Protein 4M1E (pdb70)

Organism: Planctopirus limnophila (strain ATCC 43296 / DSM 3776 / IFAM 1008 / Mu 290) (NCBI:txid521674)

Foldseek 3Di:
DQVVQLCQQLVQVCVVDVDDAQEEEAEFLLQVLLVQFPFPDKAAQVSGRQADDADPPQQPGIWTWGDFLNGTYIYGGFDAVLVVDDLLNRQSVLSVVCPHQEYEYEYAWAFLAPVDDQFAKAWEFEEAEDPDANLPDDDDVVQFDNDFDPGLAAPVLCLLVVLCVVVVHDHHYFYEYEDRDDDDDALVVSVCVVGGRIYDPDVNNSNSCRRRNHHYIYIYTHQHYRNSVDDDDDDPVSSSVSSNSSSVVCSSRVSSSVVVPD/DCLVVQLCQQLVQVCVVPVDQAQEEEAEFLQQCLLVLFPFPDKAALVSGRLADAADDPQFPRIWTFGARLRGTYIYGHFDAVLVVDDLLNRQSVLSVVCPHQEYEYEYAWAFLAPVDDQQAKAWEFEEAEDPHANLPDDDDVVQFDNDFDPGLADPQLCLLVVLCVVVVHDHHYFYEYEDRDDDDDALVRSVCVVGGRIYYPDPNNSNSCRRRNHHYIYIYTHQHYRHSVDDDDDDSVSSSVSSVSNSVVCSRRVSSSVVPGD/DCLVVQLCQQLVQVCVQDVDQAQEEEAEFLQQCLLVQFPFPDKAAQVSGRLADAAPDPQFPRIWTWGDFPNGTYIYGGFDAVLVVDDLLNRQSVLSVVCPYQAYEAEYAWAFLAPVDDQQAKAWEFEEAEDPDANLPDDDDVVQFDNDFDPGLADPVLCLLVVLCVVVVHDHHYFYEYEDRDDDDDALVRSVCVVGGRIYDPDPSNSSSCRRRNHHYIYIYTHQHYRHSVDDDDDDSVSSSVSSNSNSVVVSSRVSSSVVVVD/DCLVVLLCQQLVQVVVVDVDDAQEEEAEFLQQCLLVQFPFPDKAAQVSGRLADAADDPQFDRTWTWGDFLRGTYIYGGFDAVLVPDDLLNRQSVLSVVCPYQAYEAEYAWAFLAPVDDQQAKAWEFEEAEDPDANLPDDHDVVQADNDFDPGLAAPVLCLLVVLCVVVVHDYHYFYEYEDRDDDDDALVVSVCVVGHRIYDPDVNNSNSCSRRNHHYIYIYTHQYYRNSVDHDDDDSVSSSVSNNSNSVVVSSRVSSSVVVD/DVLVVLLCQQLVQVCVQPVDQAQEEEAEFLQQCLLVQFPFPDKAALVSGPLADAAPDPQFPRIWTWHDHLRGTYIYTGFDAVLVVDDLLNRQSVLSVLCRHQAYEEEYAWAFLAPVDDQQAKEWEFEEAEDPDANLPDDDDVVQADNDFDPGLADPVLCLLVVLCVVVVHDYHYFYEYEDRDPDDDALVVSCCVVGGRIYYPDVNNSVSCSRRNHHYIYIYTHQYYRNSVDHDDDDSVSSSVSSNSNSVVCSSRVSSSVVVPD/DLVVQLVQQLVQVVVVDVFQAQEEEEEALQPLQVVQFDFPDWAFQVSGRPADAADDPRWDGTWTFGDQLNGTYIYTGADAVLVPDDLLNRQSVLSVLCPHQEYEYEYAWAFLAPVDDQFAKAWEFEEAEDPDANLPDDDDVVQADNDFDPGLADPVLCLLVVLCVVVVHDHHYFYEYEDRDDDDDALVVSVCVVGGRIYYPDPNNSNSCRRRNHHYIYIYTHQHYRHSVDHDDDDPVSSSVSSNSSSVVCSRSVSSSVVVPD

InterPro domains:
  IPR000845 Nucleoside phosphorylase domain [PF01048] (25-270)
  IPR011268 Purine nucleoside phosphorylase [PIRSF000477] (3-271)
  IPR011268 Purine nucleoside phosphorylase [PTHR11904] (6-273)
  IPR011268 Purine nucleoside phosphorylase [TIGR01697] (25-270)
  IPR011268 Purine nucleoside phosphorylase [cd09009] (6-270)
  IPR011270 Purine nucleoside phosphorylase I, inosine/guanosine-specific [TIGR01700] (25-269)
  IPR018099 Purine phosphorylase, family 2, conserved site [PS01240] (77-118)
  IPR035994 Nucleoside phosphorylase superfamily [G3DSA:3.40.50.1580] (3-275)
  IPR035994 Nucleoside phosphorylase superfamily [SSF53167] (6-273)

Radius of gyration: 34.97 Å; Cα contacts (8 Å, |Δi|>4): 3693; chains: 6; bounding box: 92×93×107 Å

B-factor: mean 34.42, std 14.15, range [13.0, 145.21]

Solvent-accessible surface area: 55904 Å² total

Secondary structure (DSSP, 8-state):
-HHHHHHHHHHHHHHH-----SB----TT-GGGGGGSEEEEEEEGGGSTT-----STT---EEEEEEETTEEEE------GGGT--HHHHHHHHH-----SEEEEEEEEEE-STT--TT-EEEEEEEEE----TT-S---TTT--SS----SS-S---HHHHHHHHHT----EEEEEE---SSPPPHHHH------SEE---HHHHHHHHHTT-EEEEEEEEEEE--GGGPPP--HHHHHHHHHHHHHHHHHHHHHHHHHH-/--HHHHHHHHHHHHHHH-----SB----TT-GGGGGGSEEEEEEEGGGSTT-----STT---EEEEEEETTEEEE------GGGT--HHHHTHHHH------EEEEEEEEEE-STT--TT-EEEEEEEEE----TT-S---TTT--SS----SS-S---HHHHHHHHHT----EEEEEE---SSPPPHHHH------SEE---HHHHHHHHHTT-EEEEEEEEEEE--GGGPPP--HHHHHHHHHHHHHHHHHHHHHHGGG--/--HHHHHHHHHHHHHTT-----SB----TT-GGGGGGSEEEEEEEGGGSTT-----STT---EEEEEEETTEEEE------GGGT--HHHHHHHHH------EEEEEEEEEE-STT--TT-EEEEEEEEE----TT-S---TTT--SS----SS-S---HHHHHHHHTT----EEEEEE---SSPPPHHHH------SEE---HHHHHHHHHTT-EEEEEEEEEEE--GGGPPP--HHHHHHHHHHHHHHHHHHHHHHHHHH-/-HHHHHHHHHHHHHHHH-----SB----TT-GGGGGGSEEEEEEEGGGSTT-----STT---EEEEEEETTEEEE------GGGT--HHHHHHHHH------EEEEEEEEEE-STT--TT-EEEEEEEEE----TT-S---TTT--SS----SS-S---HHHHHHHHTT----EEEEEE---SSPPPHHHH------SEE---HHHHHHHHHTT-EEEEEEEEEEE--GGGPPP--HHHHHHHHHHHHHHHHHHHHHHHHHH-/--HHHHHHHHHHHHHHH-----SB----TT-GGGGGGSEEEEEEEGGGSTT-----STT---EEEEEEETTEEEE------GGGT--HHHHHHHHH-----SEEEEEEEEEE-STT--TT-EEEEEEEEE----TT-S---TTT--SS----SS-S---HHHHHHHHTT----EEEEEE---SSPPPHHHH------SEE---HHHHHHHHHHT-EEEEEEEEEEE--GGGPPP--HHHHHHHHHHHHHHHHHHHHHHGGG-/-HHHHHHHHHHHHHHH-----SB----TT--TTTTTSEEEEEEEGGGSTT------TT--SEEEEEEETTEEEE------GGGT--HHHHHHHHH-----SEEEEEEEEEE-STT--TT-EEEEEEEEE----TT-S---TTT--SS----SS-S---HHHHHHHHHT----EEEEEE---SSPPPHHHH------SEE---HHHHHHHHHHT-EEEEEEEEEEE--GGGPPP--HHHHHHHHHHHHHHHHHHHHHHHHHH-

CATH classification: 3.40.50.1580

Sequence (1575 aa):
ELKSRIDQATAKISQLWQGEPAVGILGTGLGGLAEQIEQDIAIPYSDIPHFPTSTVKSHAGRLVCGRLRGIPIVAEGRFHYYEGYSLEQVTFPVRVKAGVKTLLVTNAAGGINPQLDLSDVLIIEDHINLPENPLRGPNDEELGPRFPDSHPYDCQHEVARQVALELGIHCPKGVFVAVSGPNLETRAEYRLKLGADVVGSTVPEVLVAVHAGLRVLGFSVVTDLCLPDALEPVELNKILEVAARGGAKLARLIPEILPRIASELKSRIDQATAKISQLWQGEPAVGILGTGLGGLAEQIEQDIAIPYSDIPHFPTSTVKSHAGRLVCGRLRGIPIVAEGRFHYYEGYSLEQVTFPVRVKAGVKTLLVTNAAGGINPQLDLSDVLIIEDHINLPENPLRGPNDEELGPRFPDSHPYDCQHEVARQVALELGIHCPKGVFVAVSGPNLETRAEYRLKLGADVVGSTVPEVLVAVHAGLRRVLGFSVVTDLCLPDALEPVELNKILEVAARGGAKLARLIPEILPRIASELKSRIDQATAKISQLWQGEPAVGILGTGLGGLAEQIEQDIAIPYSDIPHFPTSTVKSHAGRLVCGRLRGIPIVAEGRFHYYEGYSLEQVTFPVRVKAGVKTLLVTNAAGGINPQLDLSDVLIIEDHINLPENPLRGPNDEELGPRFPDSHPYDCQHEVARQVALELGIHCPKGVFVAVSGPNLETRAEYRLKLGADVVGSTVPEVLVAVHAGLRVLGFSVVTDLCLPDALEPVELNKILEVAARGGAKLARLIPEILPRIASELKSRIDQATAKISQLWQGEPAVGILGTGLGGLAEQIEQDIAIPYSDIPHFPTSTVKSHAGRLVCGRLRRGIPIVAEGRFHYYEGYSLEQVTFPVRVKAGVKTLLVTNAAGGINPQLDLSDVLIIEDHINLPENPLRGPNDEELGPRFPDSHPYDCQHEVARQQVALELGIHCPKGVFVAVSGPNLETRAEYRLKLGADVVGSTVPEVLVAVHAGLRVLGFSVVTDLCLPDALEPVELNKILEVAARGGAKLARLIPEILPRISELKSRIDQATAKISQLWQGEPAVGILGTGLGGLAEQIEQDIAIPYSDIPHFPTSTVKSHAGRLVCGRLRGIPIVAEGRFHYYEGYSLEQVTFPVRVKAGVKTLLVTNAAGGINPQLDLSDVLIIEDHINLPENPLRGPNDEELGPRFPDSHPYDCQHEVARQVALELGIHCPKGVFVAVSGPNLETRAEYRLKLGADVVGSTVPEVLVAVHAGLRVLGFSVVTDLCLPDALEPVELNKILEVAARGGAKLARLIPEILPRIAELKSRIDQATAKISQLWQGEPAVGILGTGLGGLAEQIEQDIAIPYSDIPHFPTSTVKSHAGRLVCGRLRGIPIVAEGRFHYYEGYSLEQVTFPVRVKAGVKTLLVTNAAGGINPQLDLSDVLIIEDHINLPENPLRGPNDEELGPRFPDSHPYDCQHEVARQVALELGIHCPKGVFVAVSGPNLETRAEYRLKLGADVVGSTVPEVLVAVHAGLRVLGFSVVTDLCLPDALEPVELNKILEVAARGGAKLARLIPEILPRIA

Nearest PDB structures (foldseek):
  4m1e-assembly1_B  TM=1.002E+00  e=9.649E-52  Planctopirus limnophila DSM 3776
  4nsn-assembly1_C  TM=9.703E-01  e=3.072E-34  Porphyromonas gingivalis ATCC 33277
  4ns1-assembly1_A  TM=9.365E-01  e=1.847E-31  Porphyromonas gingivalis ATCC 33277
  1vmk-assembly1_B  TM=8.878E-01  e=2.896E-27  Thermotoga maritima MSB8
  4uc0-assembly1_A  TM=8.530E-01  e=1.143E-22  Agrobacterium vitis

Structure (mmCIF, N/CA/C/O backbone):
data_4M1E
#
_entry.id   4M1E
#
_cell.length_a   80.950
_cell.length_b   81.060
_cell.length_c   91.616
_cell.angle_alpha   103.420
_cell.angle_beta   105.360
_cell.angle_gamma   112.730
#
_symmetry.space_group_name_H-M   'P 1'
#
loop_
_entity.id
_entity.type
_entity.pdbx_description
1 polymer 'Purine nucleoside phosphorylase'
2 non-polymer 'SULFATE ION'
3 non-polymer ADENINE
4 non-polymer 'PYRIDINE-2-CARBOXYLIC ACID'
5 water water
#
loop_
_atom_site.group_PDB
_atom_site.id
_atom_site.type_symbol
_atom_site.label_atom_id
_atom_site.label_alt_id
_atom_site.label_comp_id
_atom_site.label_asym_id
_atom_site.label_entity_id
_atom_site.label_seq_id
_atom_site.pdbx_PDB_ins_code
_atom_site.Cartn_x
_atom_site.Cartn_y
_atom_site.Cartn_z
_atom_site.occupancy
_atom_site.B_iso_or_equiv
_atom_site.auth_seq_id
_atom_site.auth_comp_id
_atom_site.auth_asym_id
_atom_site.auth_atom_id
_atom_site.pdbx_PDB_model_num
ATOM 1 N N . GLU A 1 25 ? 12.729 -33.838 -13.525 1.00 62.93 3 GLU A N 1
ATOM 2 C CA . GLU A 1 25 ? 11.754 -32.818 -13.036 1.00 58.90 3 GLU A CA 1
ATOM 3 C C . GLU A 1 25 ? 12.049 -32.346 -11.597 1.00 53.79 3 GLU A C 1
ATOM 4 O O . GLU A 1 25 ? 12.691 -31.309 -11.396 1.00 51.27 3 GLU A O 1
ATOM 10 N N . LEU A 1 26 ? 11.598 -33.120 -10.611 1.00 52.33 4 LEU A N 1
ATOM 11 C CA . LEU A 1 26 ? 11.668 -32.714 -9.218 1.00 52.45 4 LEU A CA 1
ATOM 12 C C . LEU A 1 26 ? 13.113 -32.661 -8.711 1.00 50.95 4 LEU A C 1
ATOM 13 O O . LEU A 1 26 ? 13.588 -31.596 -8.315 1.00 49.90 4 LEU A O 1
ATOM 18 N N . LYS A 1 27 ? 13.798 -33.805 -8.731 1.00 50.78 5 LYS A N 1
ATOM 19 C CA . LYS A 1 27 ? 15.193 -33.888 -8.290 1.00 52.88 5 LYS A CA 1
ATOM 20 C C . LYS A 1 27 ? 16.103 -32.927 -9.074 1.00 52.93 5 LYS A C 1
ATOM 21 O O . LYS A 1 27 ? 17.107 -32.431 -8.550 1.00 53.75 5 LYS A O 1
ATOM 27 N N . SER A 1 28 ? 15.736 -32.645 -10.317 1.00 53.84 6 SER A N 1
ATOM 28 C CA . SER A 1 28 ? 16.489 -31.697 -11.127 1.00 56.53 6 SER A CA 1
ATOM 29 C C . SER A 1 28 ? 16.306 -30.267 -10.623 1.00 55.93 6 SER A C 1
ATOM 30 O O . SER A 1 28 ? 17.261 -29.485 -10.624 1.00 57.95 6 SER A O 1
ATOM 33 N N . ARG A 1 29 ? 15.088 -29.933 -10.187 1.00 51.08 7 ARG A N 1
ATOM 34 C CA . ARG A 1 29 ? 14.830 -28.645 -9.538 1.00 49.18 7 ARG A CA 1
ATOM 35 C C . ARG A 1 29 ? 15.541 -28.566 -8.183 1.00 46.30 7 ARG A C 1
ATOM 36 O O . ARG A 1 29 ? 16.004 -27.487 -7.776 1.00 45.46 7 ARG A O 1
ATOM 44 N N . ILE A 1 30 ? 15.610 -29.708 -7.490 1.00 43.08 8 ILE A N 1
ATOM 45 C CA . ILE A 1 30 ? 16.292 -29.804 -6.198 1.00 42.79 8 ILE A CA 1
ATOM 46 C C . ILE A 1 30 ? 17.784 -29.546 -6.393 1.00 45.35 8 ILE A C 1
ATOM 47 O O . ILE A 1 30 ? 18.360 -28.698 -5.713 1.00 44.68 8 ILE A O 1
ATOM 52 N N . ASP A 1 31 ? 18.392 -30.274 -7.328 1.00 47.91 9 ASP A N 1
ATOM 53 C CA . ASP A 1 31 ? 19.820 -30.110 -7.655 1.00 50.26 9 ASP A CA 1
ATOM 54 C C . ASP A 1 31 ? 20.208 -28.674 -8.018 1.00 50.22 9 ASP A C 1
ATOM 55 O O . ASP A 1 31 ? 21.225 -28.167 -7.539 1.00 51.62 9 ASP A O 1
ATOM 60 N N . GLN A 1 32 ? 19.401 -28.025 -8.855 1.00 49.59 10 GLN A N 1
ATOM 61 C CA . GLN A 1 32 ? 19.572 -26.599 -9.171 1.00 48.55 10 GLN A CA 1
ATOM 62 C C . GLN A 1 32 ? 19.477 -25.647 -7.962 1.00 45.88 10 GLN A C 1
ATOM 63 O O . GLN A 1 32 ? 20.286 -24.734 -7.835 1.00 46.46 10 GLN A O 1
ATOM 69 N N . ALA A 1 33 ? 18.507 -25.864 -7.077 1.00 43.45 11 ALA A N 1
ATOM 70 C CA . ALA A 1 33 ? 18.354 -25.043 -5.860 1.00 42.53 11 ALA A CA 1
ATOM 71 C C . ALA A 1 33 ? 19.578 -25.139 -4.942 1.00 41.43 11 ALA A C 1
ATOM 72 O O . ALA A 1 33 ? 20.022 -24.145 -4.363 1.00 41.02 11 ALA A O 1
ATOM 74 N N . THR A 1 34 ? 20.111 -26.352 -4.829 1.00 40.80 12 THR A N 1
ATOM 75 C CA . THR A 1 34 ? 21.243 -26.663 -3.966 1.00 41.48 12 THR A CA 1
ATOM 76 C C . THR A 1 34 ? 22.555 -26.204 -4.611 1.00 44.52 12 THR A C 1
ATOM 77 O O . THR A 1 34 ? 23.411 -25.612 -3.939 1.00 43.44 12 THR A O 1
ATOM 81 N N . ALA A 1 35 ? 22.706 -26.456 -5.916 1.00 45.73 13 ALA A N 1
ATOM 82 C CA . ALA A 1 35 ? 23.879 -25.958 -6.667 1.00 47.61 13 ALA A CA 1
ATOM 83 C C . ALA A 1 35 ? 24.118 -24.469 -6.408 1.00 49.72 13 ALA A C 1
ATOM 84 O O . ALA A 1 35 ? 25.240 -24.069 -6.108 1.00 52.44 13 ALA A O 1
ATOM 86 N N . LYS A 1 36 ? 23.057 -23.662 -6.492 1.00 51.38 14 LYS A N 1
ATOM 87 C CA . LYS A 1 36 ? 23.152 -22.223 -6.230 1.00 53.50 14 LYS A CA 1
ATOM 88 C C . LYS A 1 36 ? 23.575 -21.903 -4.783 1.00 55.15 14 LYS A C 1
ATOM 89 O O . LYS A 1 36 ? 24.477 -21.085 -4.566 1.00 55.89 14 LYS A O 1
ATOM 95 N N . ILE A 1 37 ? 22.933 -22.561 -3.811 1.00 49.83 15 ILE A N 1
ATOM 96 C CA . ILE A 1 37 ? 23.170 -22.305 -2.380 1.00 48.22 15 ILE A CA 1
ATOM 97 C C . ILE A 1 37 ? 24.624 -22.584 -1.978 1.00 48.55 15 ILE A C 1
ATOM 98 O O . ILE A 1 37 ? 25.210 -21.829 -1.202 1.00 47.19 15 ILE A O 1
ATOM 103 N N . SER A 1 38 ? 25.188 -23.667 -2.513 1.00 51.52 16 SER A N 1
ATOM 104 C CA . SER A 1 38 ? 26.613 -23.975 -2.369 1.00 57.90 16 SER A CA 1
ATOM 105 C C . SER A 1 38 ? 27.508 -22.777 -2.757 1.00 61.03 16 SER A C 1
ATOM 106 O O . SER A 1 38 ? 28.519 -22.510 -2.100 1.00 61.09 16 SER A O 1
ATOM 109 N N . GLN A 1 39 ? 27.120 -22.059 -3.813 1.00 61.16 17 GLN A N 1
ATOM 110 C CA . GLN A 1 39 ? 27.873 -20.895 -4.296 1.00 62.63 17 GLN A CA 1
ATOM 111 C C . GLN A 1 39 ? 27.731 -19.665 -3.389 1.00 62.42 17 GLN A C 1
ATOM 112 O O . GLN A 1 39 ? 28.517 -18.720 -3.491 1.00 61.72 17 GLN A O 1
ATOM 118 N N . LEU A 1 40 ? 26.735 -19.671 -2.507 1.00 59.30 18 LEU A N 1
ATOM 119 C CA . LEU A 1 40 ? 26.562 -18.569 -1.554 1.00 60.37 18 LEU A CA 1
ATOM 120 C C . LEU A 1 40 ? 26.983 -18.906 -0.110 1.00 61.61 18 LEU A C 1
ATOM 121 O O . LEU A 1 40 ? 26.911 -18.055 0.788 1.00 62.38 18 LEU A O 1
ATOM 126 N N . TRP A 1 41 ? 27.421 -20.147 0.097 1.00 59.29 19 TRP A N 1
ATOM 127 C CA . TRP A 1 41 ? 27.717 -20.673 1.424 1.00 59.53 19 TRP A CA 1
ATOM 128 C C . TRP A 1 41 ? 28.418 -22.012 1.272 1.00 59.59 19 TRP A C 1
ATOM 129 O O . TRP A 1 41 ? 27.906 -22.922 0.620 1.00 58.77 19 TRP A O 1
ATOM 140 N N . GLN A 1 42 ? 29.598 -22.121 1.872 1.00 61.19 20 GLN A N 1
ATOM 141 C CA . GLN A 1 42 ? 30.406 -23.329 1.766 1.00 62.70 20 GLN A CA 1
ATOM 142 C C . GLN A 1 42 ? 30.047 -24.342 2.866 1.00 59.91 20 GLN A C 1
ATOM 143 O O . GLN A 1 42 ? 30.633 -25.422 2.945 1.00 61.36 20 GLN A O 1
ATOM 149 N N . GLY A 1 43 ? 29.061 -23.996 3.690 1.00 57.91 21 GLY A N 1
ATOM 150 C CA . GLY A 1 43 ? 28.616 -24.854 4.793 1.00 55.76 21 GLY A CA 1
ATOM 151 C C . GLY A 1 43 ? 27.933 -26.161 4.401 1.00 53.30 21 GLY A C 1
ATOM 152 O O . GLY A 1 43 ? 27.265 -26.252 3.355 1.00 53.60 21 GLY A O 1
ATOM 153 N N . GLU A 1 44 ? 28.120 -27.167 5.256 1.00 48.91 22 GLU A N 1
ATOM 154 C CA . GLU A 1 44 ? 27.469 -28.467 5.147 1.00 47.85 22 GLU A CA 1
ATOM 155 C C . GLU A 1 44 ? 26.639 -28.687 6.426 1.00 44.96 22 GLU A C 1
ATOM 156 O O . GLU A 1 44 ? 27.140 -29.210 7.433 1.00 41.83 22 GLU A O 1
ATOM 162 N N . PRO A 1 45 ? 25.367 -28.257 6.393 1.00 42.35 23 PRO A N 1
ATOM 163 C CA . PRO A 1 45 ? 24.532 -28.268 7.588 1.00 41.39 23 PRO A CA 1
ATOM 164 C C . PRO A 1 45 ? 24.230 -29.682 8.085 1.00 38.88 23 PRO A C 1
ATOM 165 O O . PRO A 1 45 ? 23.963 -30.585 7.287 1.00 39.40 23 PRO A O 1
ATOM 169 N N . ALA A 1 46 ? 24.284 -29.861 9.398 1.00 36.57 24 ALA A N 1
ATOM 170 C CA . ALA A 1 46 ? 23.841 -31.102 10.040 1.00 35.96 24 ALA A CA 1
ATOM 171 C C . ALA A 1 46 ? 22.341 -31.084 10.346 1.00 33.97 24 ALA A C 1
ATOM 172 O O . ALA A 1 46 ? 21.683 -32.121 10.300 1.00 33.88 24 ALA A O 1
ATOM 174 N N . VAL A 1 47 ? 21.811 -29.909 10.672 1.00 33.35 25 VAL A N 1
ATOM 175 C CA . VAL A 1 47 ? 20.402 -29.765 11.094 1.00 31.58 25 VAL A CA 1
ATOM 176 C C . VAL A 1 47 ? 19.756 -28.757 10.164 1.00 32.35 25 VAL A C 1
ATOM 177 O O . VAL A 1 47 ? 20.383 -27.743 9.822 1.00 32.51 25 VAL A O 1
ATOM 181 N N . GLY A 1 48 ? 18.540 -29.061 9.697 1.00 32.45 26 GLY A N 1
ATOM 182 C CA . GLY A 1 48 ? 17.681 -28.092 8.992 1.00 33.08 26 GLY A CA 1
ATOM 183 C C . GLY A 1 48 ? 16.577 -27.612 9.932 1.00 33.90 26 GLY A C 1
ATOM 184 O O . GLY A 1 48 ? 16.104 -28.366 10.783 1.00 31.55 26 GLY A O 1
ATOM 193 N N . ILE A 1 50 ? 12.885 -25.248 10.501 1.00 33.52 28 ILE A N 1
ATOM 194 C CA . ILE A 1 50 ? 11.717 -24.457 10.043 1.00 33.34 28 ILE A CA 1
ATOM 195 C C . ILE A 1 50 ? 11.016 -23.793 11.227 1.00 34.63 28 ILE A C 1
ATOM 196 O O . ILE A 1 50 ? 10.535 -24.466 12.149 1.00 31.47 28 ILE A O 1
ATOM 201 N N . LEU A 1 51 ? 10.960 -22.468 11.196 1.00 38.12 29 LEU A N 1
ATOM 202 C CA . LEU A 1 51 ? 10.501 -21.687 12.343 1.00 39.21 29 LEU A CA 1
ATOM 203 C C . LEU A 1 51 ? 9.140 -21.030 12.081 1.00 40.22 29 LEU A C 1
ATOM 204 O O . LEU A 1 51 ? 8.980 -20.325 11.078 1.00 41.23 29 LEU A O 1
ATOM 209 N N . GLY A 1 52 ? 8.182 -21.235 12.994 1.00 37.44 30 GLY A N 1
ATOM 210 C CA . GLY A 1 52 ? 6.779 -20.844 12.776 1.00 39.38 30 GLY A CA 1
ATOM 211 C C . GLY A 1 52 ? 6.302 -19.455 13.194 1.00 42.87 30 GLY A C 1
ATOM 212 O O . GLY A 1 52 ? 7.086 -18.648 13.676 1.00 43.27 30 GLY A O 1
ATOM 213 N N . THR A 1 53 ? 5.001 -19.193 13.017 1.00 44.95 31 THR A N 1
ATOM 214 C CA . THR A 1 53 ? 4.405 -17.862 13.247 1.00 46.89 31 THR A CA 1
ATOM 215 C C . THR A 1 53 ? 4.739 -17.292 14.642 1.00 47.68 31 THR A C 1
ATOM 216 O O . THR A 1 53 ? 4.493 -17.939 15.663 1.00 47.29 31 THR A O 1
ATOM 220 N N . GLY A 1 54 ? 5.303 -16.083 14.665 1.00 47.99 32 GLY A N 1
ATOM 221 C CA . GLY A 1 54 ? 5.753 -15.443 15.903 1.00 47.42 32 GLY A CA 1
ATOM 222 C C . GLY A 1 54 ? 6.973 -16.088 16.552 1.00 45.75 32 GLY A C 1
ATOM 223 O O . GLY A 1 54 ? 7.358 -15.710 17.665 1.00 44.68 32 GLY A O 1
ATOM 224 N N . LEU A 1 55 ? 7.579 -17.056 15.862 1.00 44.30 33 LEU A N 1
ATOM 225 C CA . LEU A 1 55 ? 8.738 -17.793 16.381 1.00 45.42 33 LEU A CA 1
ATOM 226 C C . LEU A 1 55 ? 10.033 -17.441 15.654 1.00 51.34 33 LEU A C 1
ATOM 227 O O . LEU A 1 55 ? 11.092 -17.992 15.964 1.00 48.72 33 LEU A O 1
ATOM 232 N N . GLY A 1 56 ? 9.933 -16.512 14.696 1.00 56.34 34 GLY A N 1
ATOM 233 C CA . GLY A 1 56 ? 11.079 -16.002 13.948 1.00 54.20 34 GLY A CA 1
ATOM 234 C C . GLY A 1 56 ? 12.197 -15.468 14.832 1.00 52.94 34 GLY A C 1
ATOM 235 O O . GLY A 1 56 ? 13.342 -15.380 14.387 1.00 51.71 34 GLY A O 1
ATOM 236 N N . GLY A 1 57 ? 11.864 -15.134 16.085 1.00 51.46 35 GLY A N 1
ATOM 237 C CA . GLY A 1 57 ? 12.819 -14.594 17.053 1.00 52.12 35 GLY A CA 1
ATOM 238 C C . GLY A 1 57 ? 13.959 -15.555 17.319 1.00 51.94 35 GLY A C 1
ATOM 239 O O . GLY A 1 57 ? 15.034 -15.145 17.766 1.00 51.37 35 GLY A O 1
ATOM 240 N N . LEU A 1 58 ? 13.714 -16.834 17.017 1.00 51.08 36 LEU A N 1
ATOM 241 C CA . LEU A 1 58 ? 14.685 -17.916 17.245 1.00 52.07 36 LEU A CA 1
ATOM 242 C C . LEU A 1 58 ? 15.959 -17.811 16.397 1.00 52.23 36 LEU A C 1
ATOM 243 O O . LEU A 1 58 ? 17.038 -18.201 16.851 1.00 54.10 36 LEU A O 1
ATOM 248 N N . ALA A 1 59 ? 15.833 -17.273 15.183 1.00 49.33 37 ALA A N 1
ATOM 249 C CA . ALA A 1 59 ? 16.989 -17.064 14.305 1.00 49.28 37 ALA A CA 1
ATOM 250 C C . ALA A 1 59 ? 18.085 -16.168 14.919 1.00 50.71 37 ALA A C 1
ATOM 251 O O . ALA A 1 59 ? 19.250 -16.262 14.534 1.00 49.84 37 ALA A O 1
ATOM 253 N N . GLU A 1 60 ? 17.708 -15.321 15.877 1.00 51.41 38 GLU A N 1
ATOM 254 C CA . GLU A 1 60 ? 18.642 -14.409 16.550 1.00 57.24 38 GLU A CA 1
ATOM 255 C C . GLU A 1 60 ? 19.747 -15.171 17.295 1.00 58.63 38 GLU A C 1
ATOM 256 O O . GLU A 1 60 ? 20.807 -14.614 17.598 1.00 59.64 38 GLU A O 1
ATOM 262 N N . GLN A 1 61 ? 19.494 -16.447 17.575 1.00 60.47 39 GLN A N 1
ATOM 263 C CA . GLN A 1 61 ? 20.445 -17.296 18.292 1.00 63.39 39 GLN A CA 1
ATOM 264 C C . GLN A 1 61 ? 21.603 -17.783 17.399 1.00 59.20 39 GLN A C 1
ATOM 265 O O . GLN A 1 61 ? 22.668 -18.153 17.900 1.00 59.62 39 GLN A O 1
ATOM 271 N N . ILE A 1 62 ? 21.383 -17.767 16.084 1.00 53.14 40 ILE A N 1
ATOM 272 C CA . ILE A 1 62 ? 22.345 -18.269 15.101 1.00 50.75 40 ILE A CA 1
ATOM 273 C C . ILE A 1 62 ? 23.472 -17.257 14.841 1.00 51.93 40 ILE A C 1
ATOM 274 O O . ILE A 1 62 ? 23.208 -16.063 14.677 1.00 50.94 40 ILE A O 1
ATOM 279 N N . GLU A 1 63 ? 24.721 -17.733 14.816 1.00 50.89 41 GLU A N 1
ATOM 280 C CA . GLU A 1 63 ? 25.828 -16.948 14.267 1.00 52.34 41 GLU A CA 1
ATOM 281 C C . GLU A 1 63 ? 25.771 -17.115 12.758 1.00 47.98 41 GLU A C 1
ATOM 282 O O . GLU A 1 63 ? 26.171 -18.148 12.224 1.00 45.62 41 GLU A O 1
ATOM 288 N N . GLN A 1 64 ? 25.256 -16.085 12.096 1.00 47.13 42 GLN A N 1
ATOM 289 C CA . GLN A 1 64 ? 24.882 -16.133 10.695 1.00 48.67 42 GLN A CA 1
ATOM 290 C C . GLN A 1 64 ? 26.049 -15.783 9.787 1.00 51.12 42 GLN A C 1
ATOM 291 O O . GLN A 1 64 ? 26.651 -14.718 9.931 1.00 53.53 42 GLN A O 1
ATOM 297 N N . ASP A 1 65 ? 26.380 -16.694 8.872 1.00 50.83 43 ASP A N 1
ATOM 298 C CA . ASP A 1 65 ? 27.324 -16.406 7.784 1.00 51.28 43 ASP A CA 1
ATOM 299 C C . ASP A 1 65 ? 26.627 -15.612 6.698 1.00 52.96 43 ASP A C 1
ATOM 300 O O . ASP A 1 65 ? 27.147 -14.598 6.215 1.00 53.32 43 ASP A O 1
ATOM 305 N N . ILE A 1 66 ? 25.456 -16.106 6.295 1.00 52.20 44 ILE A N 1
ATOM 306 C CA . ILE A 1 66 ? 24.714 -15.559 5.161 1.00 54.40 44 ILE A CA 1
ATOM 307 C C . ILE A 1 66 ? 23.201 -15.734 5.357 1.00 53.76 44 ILE A C 1
ATOM 308 O O . ILE A 1 66 ? 22.737 -16.726 5.937 1.00 51.78 44 ILE A O 1
ATOM 313 N N . ALA A 1 67 ? 22.453 -14.729 4.919 1.00 53.65 45 ALA A N 1
ATOM 314 C CA . ALA A 1 67 ? 21.017 -14.823 4.788 1.00 53.73 45 ALA A CA 1
ATOM 315 C C . ALA A 1 67 ? 20.727 -14.750 3.296 1.00 54.30 45 ALA A C 1
ATOM 316 O O . ALA A 1 67 ? 21.076 -13.765 2.633 1.00 56.42 45 ALA A O 1
ATOM 318 N N . ILE A 1 68 ? 20.120 -15.806 2.767 1.00 50.93 46 ILE A N 1
ATOM 319 C CA . ILE A 1 68 ? 19.795 -15.877 1.349 1.00 49.71 46 ILE A CA 1
ATOM 320 C C . ILE A 1 68 ? 18.318 -15.585 1.153 1.00 51.26 46 ILE A C 1
ATOM 321 O O . ILE A 1 68 ? 17.455 -16.312 1.670 1.00 51.90 46 ILE A O 1
ATOM 326 N N . PRO A 1 69 ? 18.013 -14.498 0.430 1.00 53.30 47 PRO A N 1
ATOM 327 C CA . PRO A 1 69 ? 16.616 -14.213 0.145 1.00 55.11 47 PRO A CA 1
ATOM 328 C C . PRO A 1 69 ? 16.043 -15.311 -0.766 1.00 56.00 47 PRO A C 1
ATOM 329 O O . PRO A 1 69 ? 16.751 -15.814 -1.652 1.00 55.95 47 PRO A O 1
ATOM 333 N N . TYR A 1 70 ? 14.791 -15.695 -0.516 1.00 55.93 48 TYR A N 1
ATOM 334 C CA . TYR A 1 70 ? 14.151 -16.810 -1.223 1.00 54.28 48 TYR A CA 1
ATOM 335 C C . TYR A 1 70 ? 14.193 -16.711 -2.754 1.00 55.55 48 TYR A C 1
ATOM 336 O O . TYR A 1 70 ? 14.302 -17.725 -3.438 1.00 51.97 48 TYR A O 1
ATOM 345 N N . SER A 1 71 ? 14.150 -15.482 -3.268 1.00 62.65 49 SER A N 1
ATOM 346 C CA . SER A 1 71 ? 14.243 -15.188 -4.714 1.00 65.66 49 SER A CA 1
ATOM 347 C C . SER A 1 71 ? 15.566 -15.618 -5.383 1.00 65.66 49 SER A C 1
ATOM 348 O O . SER A 1 71 ? 15.596 -15.898 -6.588 1.00 63.88 49 SER A O 1
ATOM 351 N N . ASP A 1 72 ? 16.656 -15.646 -4.612 1.00 64.32 50 ASP A N 1
ATOM 352 C CA . ASP A 1 72 ? 17.971 -15.998 -5.155 1.00 65.56 50 ASP A CA 1
ATOM 353 C C . ASP A 1 72 ? 18.137 -17.507 -5.323 1.00 63.84 50 ASP A C 1
ATOM 354 O O . ASP A 1 72 ? 19.139 -17.979 -5.882 1.00 62.23 50 ASP A O 1
ATOM 359 N N . ILE A 1 73 ? 17.148 -18.254 -4.841 1.00 63.92 51 ILE A N 1
ATOM 360 C CA . ILE A 1 73 ? 17.179 -19.711 -4.898 1.00 64.03 51 ILE A CA 1
ATOM 361 C C . ILE A 1 73 ? 16.210 -20.216 -5.966 1.00 63.44 51 ILE A C 1
ATOM 362 O O . ILE A 1 73 ? 15.004 -19.976 -5.871 1.00 62.29 51 ILE A O 1
ATOM 367 N N . PRO A 1 74 ? 16.738 -20.907 -6.993 1.00 65.27 52 PRO A N 1
ATOM 368 C CA . PRO A 1 74 ? 15.879 -21.434 -8.051 1.00 65.90 52 PRO A CA 1
ATOM 369 C C . PRO A 1 74 ? 14.737 -22.272 -7.485 1.00 65.26 52 PRO A C 1
ATOM 370 O O . PRO A 1 74 ? 14.991 -23.262 -6.790 1.00 64.28 52 PRO A O 1
ATOM 374 N N . HIS A 1 75 ? 13.504 -21.832 -7.760 1.00 63.67 53 HIS A N 1
ATOM 375 C CA . HIS A 1 75 ? 12.243 -22.557 -7.471 1.00 62.23 53 HIS A CA 1
ATOM 376 C C . HIS A 1 75 ? 11.635 -22.392 -6.058 1.00 64.24 53 HIS A C 1
ATOM 377 O O . HIS A 1 75 ? 10.941 -23.283 -5.571 1.00 64.93 53 HIS A O 1
ATOM 384 N N . PHE A 1 76 ? 11.876 -21.245 -5.424 1.00 65.05 54 PHE A N 1
ATOM 385 C CA . PHE A 1 76 ? 11.325 -20.934 -4.098 1.00 62.45 54 PHE A CA 1
ATOM 386 C C . PHE A 1 76 ? 10.131 -19.966 -4.185 1.00 63.63 54 PHE A C 1
ATOM 387 O O . PHE A 1 76 ? 10.131 -19.039 -4.995 1.00 61.81 54 PHE A O 1
ATOM 395 N N . PRO A 1 77 ? 9.108 -20.187 -3.342 1.00 65.95 55 PRO A N 1
ATOM 396 C CA . PRO A 1 77 ? 7.873 -19.382 -3.221 1.00 70.12 55 PRO A CA 1
ATOM 397 C C . PRO A 1 77 ? 8.030 -17.950 -2.629 1.00 74.48 55 PRO A C 1
ATOM 398 O O . PRO A 1 77 ? 8.989 -17.251 -2.966 1.00 78.63 55 PRO A O 1
ATOM 402 N N . THR A 1 78 ? 7.072 -17.532 -1.785 1.00 73.96 56 THR A N 1
ATOM 403 C CA . THR A 1 78 ? 7.043 -16.210 -1.108 1.00 72.42 56 THR A CA 1
ATOM 404 C C . THR A 1 78 ? 6.313 -16.274 0.258 1.00 76.22 56 THR A C 1
ATOM 405 O O . THR A 1 78 ? 5.221 -16.844 0.354 1.00 71.14 56 THR A O 1
ATOM 409 N N . SER A 1 79 ? 6.904 -15.684 1.304 1.00 80.17 57 SER A N 1
ATOM 410 C CA . SER A 1 79 ? 6.250 -15.606 2.628 1.00 82.95 57 SER A CA 1
ATOM 411 C C . SER A 1 79 ? 5.433 -14.318 2.806 1.00 87.70 57 SER A C 1
ATOM 412 O O . SER A 1 79 ? 5.973 -13.211 2.725 1.00 92.02 57 SER A O 1
ATOM 415 N N . THR A 1 80 ? 4.133 -14.471 3.057 1.00 87.33 58 THR A N 1
ATOM 416 C CA . THR A 1 80 ? 3.209 -13.329 3.121 1.00 87.49 58 THR A CA 1
ATOM 417 C C . THR A 1 80 ? 2.394 -13.234 4.426 1.00 81.68 58 THR A C 1
ATOM 418 O O . THR A 1 80 ? 1.729 -12.221 4.678 1.00 78.55 58 THR A O 1
ATOM 422 N N . VAL A 1 81 ? 2.445 -14.284 5.244 1.00 77.71 59 VAL A N 1
ATOM 423 C CA . VAL A 1 81 ? 1.807 -14.277 6.567 1.00 74.88 59 VAL A CA 1
ATOM 424 C C . VAL A 1 81 ? 2.626 -13.381 7.514 1.00 74.67 59 VAL A C 1
ATOM 425 O O . VAL A 1 81 ? 3.857 -13.499 7.584 1.00 70.57 59 VAL A O 1
ATOM 429 N N . LYS A 1 82 ? 1.943 -12.481 8.222 1.00 75.50 60 LYS A N 1
ATOM 430 C CA . LYS A 1 82 ? 2.607 -11.556 9.146 1.00 74.10 60 LYS A CA 1
ATOM 431 C C . LYS A 1 82 ? 3.475 -12.264 10.188 1.00 70.77 60 LYS A C 1
ATOM 432 O O . LYS A 1 82 ? 3.022 -13.203 10.847 1.00 68.01 60 LYS A O 1
ATOM 438 N N . SER A 1 83 ? 4.719 -11.787 10.307 1.00 71.98 61 SER A N 1
ATOM 439 C CA . SER A 1 83 ? 5.789 -12.335 11.177 1.00 69.15 61 SER A CA 1
ATOM 440 C C . SER A 1 83 ? 6.728 -13.318 10.451 1.00 66.76 61 SER A C 1
ATOM 441 O O . SER A 1 83 ? 7.856 -13.556 10.896 1.00 65.29 61 SER A O 1
ATOM 444 N N . HIS A 1 84 ? 6.253 -13.888 9.343 1.00 65.85 62 HIS A N 1
ATOM 445 C CA . HIS A 1 84 ? 7.092 -14.726 8.483 1.00 67.62 62 HIS A CA 1
ATOM 446 C C . HIS A 1 84 ? 7.955 -13.827 7.586 1.00 67.34 62 HIS A C 1
ATOM 447 O O . HIS A 1 84 ? 7.471 -13.249 6.602 1.00 63.70 62 HIS A O 1
ATOM 454 N N . ALA A 1 85 ? 9.229 -13.702 7.960 1.00 67.74 63 ALA A N 1
ATOM 455 C CA . ALA A 1 85 ? 10.170 -12.786 7.307 1.00 66.50 63 ALA A CA 1
ATOM 456 C C . ALA A 1 85 ? 10.605 -13.233 5.904 1.00 65.63 63 ALA A C 1
ATOM 457 O O . ALA A 1 85 ? 10.814 -12.397 5.023 1.00 69.00 63 ALA A O 1
ATOM 459 N N . GLY A 1 86 ? 10.761 -14.543 5.710 1.00 63.28 64 GLY A N 1
ATOM 460 C CA . GLY A 1 86 ? 11.049 -15.123 4.387 1.00 59.26 64 GLY A CA 1
ATOM 461 C C . GLY A 1 86 ? 12.470 -15.027 3.827 1.00 52.41 64 GLY A C 1
ATOM 462 O O . GLY A 1 86 ? 12.696 -14.349 2.832 1.00 47.93 64 GLY A O 1
ATOM 463 N N . ARG A 1 87 ? 13.417 -15.735 4.446 1.00 52.53 65 ARG A N 1
ATOM 464 C CA . ARG A 1 87 ? 14.809 -15.811 3.953 1.00 52.51 65 ARG A CA 1
ATOM 465 C C . ARG A 1 87 ? 15.525 -17.043 4.519 1.00 48.20 65 ARG A C 1
ATOM 466 O O . ARG A 1 87 ? 15.135 -17.550 5.562 1.00 48.98 65 ARG A O 1
ATOM 474 N N . LEU A 1 88 ? 16.569 -17.511 3.834 1.00 46.72 66 LEU A N 1
ATOM 475 C CA . LEU A 1 88 ? 17.300 -18.699 4.272 1.00 44.86 66 LEU A CA 1
ATOM 476 C C . LEU A 1 88 ? 18.556 -18.344 5.066 1.00 46.09 66 LEU A C 1
ATOM 477 O O . LEU A 1 88 ? 19.576 -17.954 4.492 1.00 48.48 66 LEU A O 1
ATOM 482 N N . VAL A 1 89 ? 18.458 -18.488 6.388 1.00 44.60 67 VAL A N 1
ATOM 483 C CA . VAL A 1 89 ? 19.531 -18.166 7.329 1.00 43.36 67 VAL A CA 1
ATOM 484 C C . VAL A 1 89 ? 20.527 -19.326 7.471 1.00 43.99 67 VAL A C 1
ATOM 485 O O . VAL A 1 89 ? 20.179 -20.410 7.954 1.00 40.47 67 VAL A O 1
ATOM 489 N N . CYS A 1 90 ? 21.776 -19.091 7.064 1.00 44.37 68 CYS A N 1
ATOM 490 C CA . CYS A 1 90 ? 22.802 -20.116 7.165 1.00 42.87 68 CYS A CA 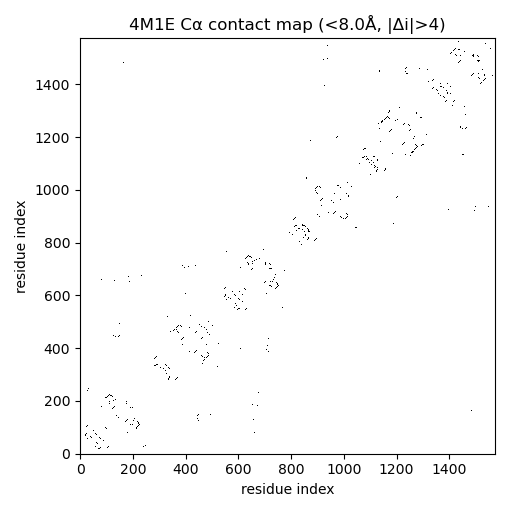1
ATOM 491 C C . CYS A 1 90 ? 23.889 -19.695 8.153 1.00 43.71 68 CYS A C 1
ATOM 492 O O . CYS A 1 90 ? 24.255 -18.517 8.230 1.00 43.54 68 CYS A O 1
ATOM 495 N N . GLY A 1 91 ? 24.374 -20.657 8.931 1.00 44.61 69 GLY A N 1
ATOM 496 C CA . GLY A 1 91 ? 25.396 -20.381 9.937 1.00 43.38 69 GLY A CA 1
ATOM 497 C C . GLY A 1 91 ? 25.629 -21.526 10.905 1.00 43.28 69 GLY A C 1
ATOM 498 O O . GLY A 1 91 ? 25.660 -22.700 10.513 1.00 43.56 69 GLY A O 1
ATOM 499 N N . ARG A 1 92 ? 25.787 -21.165 12.175 1.00 41.10 70 ARG A N 1
ATOM 500 C CA . ARG A 1 92 ? 26.173 -22.092 13.221 1.00 41.72 70 ARG A CA 1
ATOM 501 C C . ARG A 1 92 ? 25.472 -21.742 14.525 1.00 39.91 70 ARG A C 1
ATOM 502 O O . ARG A 1 92 ? 25.315 -20.575 14.868 1.00 40.07 70 ARG A O 1
ATOM 510 N N . LEU A 1 93 ? 25.030 -22.768 15.233 1.00 39.53 71 LEU A N 1
ATOM 511 C CA . LEU A 1 93 ? 24.448 -22.595 16.560 1.00 40.90 71 LEU A CA 1
ATOM 512 C C . LEU A 1 93 ? 25.137 -23.623 17.442 1.00 40.15 71 LEU A C 1
ATOM 513 O O . LEU A 1 93 ? 25.124 -24.812 17.133 1.00 39.60 71 LEU A O 1
ATOM 518 N N . ARG A 1 94 ? 25.783 -23.145 18.502 1.00 42.79 72 ARG A N 1
ATOM 519 C CA . ARG A 1 94 ? 26.662 -23.976 19.337 1.00 46.08 72 ARG A CA 1
ATOM 520 C C . ARG A 1 94 ? 27.619 -24.829 18.511 1.00 48.19 72 ARG A C 1
ATOM 521 O O . ARG A 1 94 ? 27.737 -26.038 18.733 1.00 48.82 72 ARG A O 1
ATOM 529 N N . GLY A 1 95 ? 28.276 -24.195 17.548 1.00 50.08 73 GLY A N 1
ATOM 530 C CA . GLY A 1 95 ? 29.226 -24.875 16.664 1.00 53.75 73 GLY A CA 1
ATOM 531 C C . GLY A 1 95 ? 28.648 -25.964 15.772 1.00 55.05 73 GLY A C 1
ATOM 532 O O . GLY A 1 95 ? 29.397 -26.767 15.209 1.00 60.85 73 GLY A O 1
ATOM 533 N N . ILE A 1 96 ? 27.324 -26.006 15.647 1.00 51.32 74 ILE A N 1
ATOM 534 C CA . ILE A 1 96 ? 26.660 -27.002 14.802 1.00 46.51 74 ILE A CA 1
ATOM 535 C C . ILE A 1 96 ? 26.184 -26.281 13.539 1.00 44.11 74 ILE A C 1
ATOM 536 O O . ILE A 1 96 ? 25.366 -25.364 13.627 1.00 45.70 74 ILE A O 1
ATOM 541 N N . PRO A 1 97 ? 26.717 -26.670 12.364 1.00 41.72 75 PRO A N 1
ATOM 542 C CA . PRO A 1 97 ? 26.327 -26.028 11.111 1.00 38.69 75 PRO A CA 1
ATOM 543 C C . PRO A 1 97 ? 24.844 -26.263 10.843 1.00 35.09 75 PRO A C 1
ATOM 544 O O . PRO A 1 97 ? 24.368 -27.398 10.930 1.00 33.22 75 PRO A O 1
ATOM 548 N N . ILE A 1 98 ? 24.120 -25.190 10.548 1.00 34.55 76 ILE A N 1
ATOM 549 C CA . ILE A 1 98 ? 22.663 -25.276 10.375 1.00 34.54 76 ILE A CA 1
ATOM 550 C C . ILE A 1 98 ? 22.143 -24.354 9.287 1.00 34.28 76 ILE A C 1
ATOM 551 O O . ILE A 1 98 ? 22.793 -23.352 8.929 1.00 34.59 76 ILE A O 1
ATOM 556 N N . VAL A 1 99 ? 20.962 -24.708 8.779 1.00 32.17 77 VAL A N 1
ATOM 557 C CA . VAL A 1 99 ? 20.208 -23.894 7.819 1.00 34.21 77 VAL A CA 1
ATOM 558 C C . VAL A 1 99 ? 18.805 -23.722 8.390 1.00 33.20 77 VAL A C 1
ATOM 559 O O . VAL A 1 99 ? 18.210 -24.697 8.843 1.00 30.14 77 VAL A O 1
ATOM 563 N N . ALA A 1 100 ? 18.309 -22.488 8.410 1.00 34.23 78 ALA A N 1
ATOM 564 C CA . ALA A 1 100 ? 17.011 -22.193 9.016 1.00 34.45 78 ALA A CA 1
ATOM 565 C C . ALA A 1 100 ? 16.105 -21.386 8.072 1.00 35.72 78 ALA A C 1
ATOM 566 O O . ALA A 1 100 ? 16.549 -20.423 7.423 1.00 35.68 78 ALA A O 1
ATOM 576 N N . GLU A 1 102 ? 13.434 -18.882 8.199 1.00 40.53 80 GLU A N 1
ATOM 577 C CA . GLU A 1 102 ? 12.764 -17.905 9.057 1.00 45.50 80 GLU A CA 1
ATOM 578 C C . GLU A 1 102 ? 11.489 -17.399 8.390 1.00 46.37 80 GLU A C 1
ATOM 579 O O . GLU A 1 102 ? 11.509 -16.438 7.608 1.00 47.39 80 GLU A O 1
ATOM 585 N N . GLY A 1 103 ? 10.389 -18.082 8.706 1.00 44.08 81 GLY A N 1
ATOM 586 C CA . GLY A 1 103 ? 9.116 -17.886 8.025 1.00 43.05 81 GLY A CA 1
ATOM 587 C C . GLY A 1 103 ? 8.916 -18.967 6.985 1.00 41.31 81 GLY A C 1
ATOM 588 O O . GLY A 1 103 ? 9.845 -19.302 6.244 1.00 41.31 81 GLY A O 1
ATOM 589 N N . ARG A 1 104 ? 7.707 -19.520 6.934 1.00 38.71 82 ARG A N 1
ATOM 590 C CA . ARG A 1 104 ? 7.427 -20.661 6.076 1.00 37.32 82 ARG A CA 1
ATOM 591 C C . ARG A 1 104 ? 6.354 -20.333 5.025 1.00 37.98 82 ARG A C 1
ATOM 592 O O . ARG A 1 104 ? 5.936 -19.176 4.882 1.00 38.56 82 ARG A O 1
ATOM 600 N N . PHE A 1 105 ? 5.924 -21.363 4.299 1.00 36.91 83 PHE A N 1
ATOM 601 C CA . PHE A 1 105 ? 4.848 -21.250 3.313 1.00 38.45 83 PHE A CA 1
ATOM 602 C C . PHE A 1 105 ? 3.680 -22.087 3.804 1.00 35.31 83 PHE A C 1
ATOM 603 O O . PHE A 1 105 ? 3.883 -23.135 4.419 1.00 33.84 83 PHE A O 1
ATOM 611 N N . HIS A 1 106 ? 2.457 -21.614 3.576 1.00 34.92 84 HIS A N 1
ATOM 612 C CA . HIS A 1 106 ? 1.286 -22.328 4.093 1.00 33.46 84 HIS A CA 1
ATOM 613 C C . HIS A 1 106 ? 0.324 -22.704 2.998 1.00 30.64 84 HIS A C 1
ATOM 614 O O . HIS A 1 106 ? 0.100 -21.941 2.074 1.00 31.99 84 HIS A O 1
ATOM 621 N N . TYR A 1 107 ? -0.267 -23.880 3.130 1.00 28.36 85 TYR A N 1
ATOM 622 C CA . TYR A 1 107 ? -1.272 -24.326 2.188 1.00 26.40 85 TYR A CA 1
ATOM 623 C C . TYR A 1 107 ? -2.410 -23.300 2.055 1.00 26.26 85 TYR A C 1
ATOM 624 O O . TYR A 1 107 ? -2.840 -22.990 0.934 1.00 28.70 85 TYR A O 1
ATOM 633 N N . TYR A 1 108 ? -2.872 -22.739 3.179 1.00 24.15 86 TYR A N 1
ATOM 634 C CA . TYR A 1 108 ? -3.999 -21.788 3.142 1.00 24.50 86 TYR A CA 1
ATOM 635 C C . TYR A 1 108 ? -3.678 -20.516 2.359 1.00 27.65 86 TYR A C 1
ATOM 636 O O . TYR A 1 108 ? -4.595 -19.789 2.000 1.00 28.54 86 TYR A O 1
ATOM 645 N N . GLU A 1 109 ? -2.386 -20.245 2.121 1.00 29.15 87 GLU A N 1
ATOM 646 C CA . GLU A 1 109 ? -1.932 -19.096 1.312 1.00 32.45 87 GLU A CA 1
ATOM 647 C C . GLU A 1 109 ? -2.202 -19.238 -0.182 1.00 31.27 87 GLU A C 1
ATOM 648 O O . GLU A 1 109 ? -2.221 -18.244 -0.913 1.00 30.79 87 GLU A O 1
ATOM 654 N N . GLY A 1 110 ? -2.383 -20.473 -0.636 1.00 31.32 88 GLY A N 1
ATOM 655 C CA . GLY A 1 110 ? -2.509 -20.770 -2.057 1.00 32.77 88 GLY A CA 1
ATOM 656 C C . GLY A 1 110 ? -1.308 -21.512 -2.635 1.00 35.23 88 G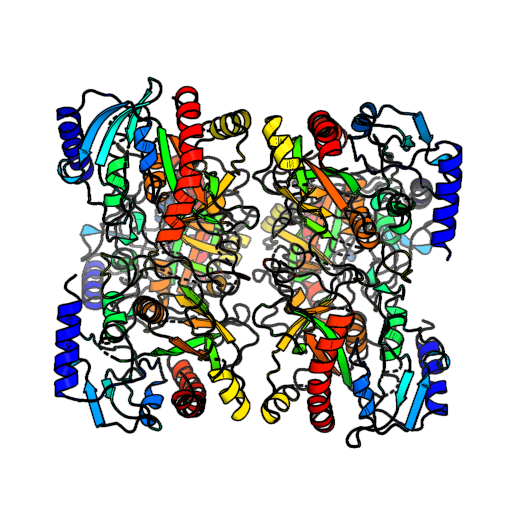LY A C 1
ATOM 657 O O . GLY A 1 110 ? -1.262 -21.760 -3.831 1.00 35.14 88 GLY A O 1
ATOM 658 N N . TYR A 1 111 ? -0.332 -21.870 -1.798 1.00 36.54 89 TYR A N 1
ATOM 659 C CA . TYR A 1 111 ? 0.781 -22.722 -2.253 1.00 36.26 89 TYR A CA 1
ATOM 660 C C . TYR A 1 111 ? 0.376 -24.196 -2.321 1.00 35.24 89 TYR A C 1
ATOM 661 O O . TYR A 1 111 ? -0.362 -24.679 -1.458 1.00 34.63 89 TYR A O 1
ATOM 670 N N . SER A 1 112 ? 0.848 -24.905 -3.349 1.00 34.38 90 SER A N 1
ATOM 671 C CA . SER A 1 112 ? 0.677 -26.353 -3.388 1.00 33.49 90 SER A CA 1
ATOM 672 C C . SER A 1 112 ? 1.586 -26.961 -2.329 1.00 31.71 90 SER A C 1
ATOM 673 O O . SER A 1 112 ? 2.531 -26.324 -1.861 1.00 31.08 90 SER A O 1
ATOM 676 N N . LEU A 1 113 ? 1.302 -28.189 -1.925 1.00 32.29 91 LEU A N 1
ATOM 677 C CA . LEU A 1 113 ? 2.173 -28.833 -0.943 1.00 30.19 91 LEU A CA 1
ATOM 678 C C . LEU A 1 113 ? 3.544 -29.186 -1.506 1.00 29.66 91 LEU A C 1
ATOM 679 O O . LEU A 1 113 ? 4.509 -29.253 -0.763 1.00 27.89 91 LEU A O 1
ATOM 684 N N . GLU A 1 114 ? 3.644 -29.368 -2.825 1.00 31.78 92 GLU A N 1
ATOM 685 C CA . GLU A 1 114 ? 4.968 -29.424 -3.490 1.00 31.58 92 GLU A CA 1
ATOM 686 C C . GLU A 1 114 ? 5.770 -28.161 -3.244 1.00 30.03 92 GLU A C 1
ATOM 687 O O . GLU A 1 114 ? 6.948 -28.233 -2.910 1.00 29.64 92 GLU A O 1
ATOM 693 N N . GLN A 1 115 ? 5.135 -26.997 -3.404 1.00 30.61 93 GLN A N 1
ATOM 694 C CA . GLN A 1 115 ? 5.789 -25.719 -3.103 1.00 31.78 93 GLN A CA 1
ATOM 695 C C . GLN A 1 115 ? 6.122 -25.592 -1.620 1.00 30.79 93 GLN A C 1
ATOM 696 O O . GLN A 1 115 ? 7.244 -25.227 -1.265 1.00 31.78 93 GLN A O 1
ATOM 702 N N . VAL A 1 116 ? 5.156 -25.911 -0.760 1.00 29.38 94 VAL A N 1
ATOM 703 C CA . VAL A 1 116 ? 5.371 -25.860 0.695 1.00 30.67 94 VAL A CA 1
ATOM 704 C C . VAL A 1 116 ? 6.607 -26.659 1.139 1.00 29.49 94 VAL A C 1
ATOM 705 O O . VAL A 1 116 ? 7.393 -26.196 1.968 1.00 31.66 94 VAL A O 1
ATOM 709 N N . THR A 1 117 ? 6.782 -27.846 0.566 1.00 30.26 95 THR A N 1
ATOM 710 C CA . THR A 1 117 ? 7.746 -28.832 1.067 1.00 30.01 95 THR A CA 1
ATOM 711 C C . THR A 1 117 ? 9.075 -28.853 0.293 1.00 30.35 95 THR A C 1
ATOM 712 O O . THR A 1 117 ? 9.989 -29.623 0.618 1.00 29.26 95 THR A O 1
ATOM 716 N N . PHE A 1 118 ? 9.179 -28.012 -0.728 1.00 31.14 96 PHE A N 1
ATOM 717 C CA . PHE A 1 118 ? 10.393 -27.968 -1.545 1.00 31.68 96 PHE A CA 1
ATOM 718 C C . PHE A 1 118 ? 11.629 -27.626 -0.677 1.00 32.81 96 PHE A C 1
ATOM 719 O O . PHE A 1 118 ? 12.634 -28.333 -0.746 1.00 35.20 96 PHE A O 1
ATOM 727 N N . PRO A 1 119 ? 11.536 -26.612 0.208 1.00 30.85 97 PRO A N 1
ATOM 728 C CA . PRO A 1 119 ? 12.714 -26.353 1.066 1.00 31.62 97 PRO A CA 1
ATOM 729 C C . PRO A 1 119 ? 13.215 -27.561 1.862 1.00 30.99 97 PRO A C 1
ATOM 730 O O . PRO A 1 119 ? 14.420 -27.683 2.093 1.00 31.33 97 PRO A O 1
ATOM 734 N N . VAL A 1 120 ? 12.319 -28.465 2.243 1.00 30.11 98 VAL A N 1
ATOM 735 C CA . VAL A 1 120 ? 12.714 -29.704 2.930 1.00 28.61 98 VAL A CA 1
ATOM 736 C C . VAL A 1 120 ? 13.595 -30.596 2.042 1.00 28.35 98 VAL A C 1
ATOM 737 O O . VAL A 1 120 ? 14.631 -31.083 2.491 1.00 27.61 98 VAL A O 1
ATOM 741 N N . ARG A 1 121 ? 13.165 -30.811 0.797 1.00 29.16 99 ARG A N 1
ATOM 742 C CA . ARG A 1 121 ? 13.957 -31.517 -0.217 1.00 30.62 99 ARG A CA 1
ATOM 743 C C . ARG A 1 121 ? 15.357 -30.923 -0.372 1.00 30.47 99 ARG A C 1
ATOM 744 O O . ARG A 1 121 ? 16.345 -31.653 -0.543 1.00 30.85 99 ARG A O 1
ATOM 752 N N . VAL A 1 122 ? 15.414 -29.597 -0.318 1.00 29.91 100 VAL A N 1
ATOM 753 C CA . VAL A 1 122 ? 16.643 -28.829 -0.490 1.00 31.95 100 VAL A CA 1
ATOM 754 C C . VAL A 1 122 ? 17.551 -29.051 0.735 1.00 32.35 100 VAL A C 1
ATOM 755 O O . VAL A 1 122 ? 18.746 -29.300 0.586 1.00 31.70 100 VAL A O 1
ATOM 767 N N . LYS A 1 124 ? 17.538 -31.717 2.666 1.00 35.60 102 LYS A N 1
ATOM 768 C CA . LYS A 1 124 ? 18.045 -33.079 2.443 1.00 35.40 102 LYS A CA 1
ATOM 769 C C . LYS A 1 124 ? 19.241 -33.116 1.488 1.00 36.11 102 LYS A C 1
ATOM 770 O O . LYS A 1 124 ? 20.251 -33.800 1.760 1.00 34.64 102 LYS A O 1
ATOM 776 N N . ALA A 1 125 ? 19.117 -32.383 0.374 1.00 37.17 103 ALA A N 1
ATOM 777 C CA . ALA A 1 125 ? 20.154 -32.317 -0.664 1.00 36.14 103 ALA A CA 1
ATOM 778 C C . ALA A 1 125 ? 21.429 -31.663 -0.164 1.00 36.78 103 ALA A C 1
ATOM 779 O O . ALA A 1 125 ? 22.522 -32.002 -0.609 1.00 38.29 103 ALA A O 1
ATOM 789 N N . GLY A 1 127 ? 22.376 -31.941 2.808 1.00 37.67 105 GLY A N 1
ATOM 790 C CA . GLY A 1 127 ? 22.959 -32.995 3.621 1.00 36.32 105 GLY A CA 1
ATOM 791 C C . GLY A 1 127 ? 22.550 -32.973 5.083 1.00 34.65 105 GLY A C 1
ATOM 792 O O . GLY A 1 127 ? 23.202 -33.611 5.909 1.00 31.76 105 GLY A O 1
ATOM 793 N N . VAL A 1 128 ? 21.477 -32.250 5.409 1.00 33.01 106 VAL A N 1
ATOM 794 C CA . VAL A 1 128 ? 21.006 -32.244 6.785 1.00 32.87 106 VAL A CA 1
ATOM 795 C C . VAL A 1 128 ? 20.534 -33.658 7.152 1.00 32.45 106 VAL A C 1
ATOM 796 O O . VAL A 1 128 ? 20.050 -34.409 6.307 1.00 32.37 106 VAL A O 1
ATOM 800 N N . LYS A 1 129 ? 20.711 -34.034 8.407 1.00 33.53 107 LYS A N 1
ATOM 801 C CA . LYS A 1 129 ? 20.275 -35.359 8.855 1.00 33.79 107 LYS A CA 1
ATOM 802 C C . LYS A 1 129 ? 18.995 -35.261 9.668 1.00 32.18 107 LYS A C 1
ATOM 803 O O . LYS A 1 129 ? 18.252 -36.248 9.832 1.00 31.52 107 LYS A O 1
ATOM 809 N N . THR A 1 130 ? 18.753 -34.066 10.193 1.00 31.37 108 THR A N 1
ATOM 810 C CA . THR A 1 130 ? 17.649 -33.849 11.124 1.00 29.64 108 THR A CA 1
ATOM 811 C C . THR A 1 130 ? 16.907 -32.575 10.734 1.00 27.66 108 THR A C 1
ATOM 812 O O . THR A 1 130 ? 17.528 -31.554 10.402 1.00 25.19 108 THR A O 1
ATOM 816 N N . LEU A 1 131 ? 15.574 -32.652 10.739 1.00 27.81 109 LEU A N 1
ATOM 817 C CA . LEU A 1 131 ? 14.729 -31.474 10.552 1.00 26.95 109 LEU A CA 1
ATOM 818 C C . LEU A 1 131 ? 14.108 -31.123 11.889 1.00 27.07 109 LEU A C 1
ATOM 819 O O . LEU A 1 131 ? 13.446 -31.963 12.511 1.00 25.16 109 LEU A O 1
ATOM 824 N N . LEU A 1 132 ? 14.321 -29.892 12.339 1.00 26.26 110 LEU A N 1
ATOM 825 C CA . LEU A 1 132 ? 13.582 -29.400 13.474 1.00 26.13 110 LEU A CA 1
ATOM 826 C C . LEU A 1 132 ? 12.517 -28.444 12.948 1.00 27.53 110 LEU A C 1
ATOM 827 O O . LEU A 1 132 ? 12.817 -27.523 12.152 1.00 26.69 110 LEU A O 1
ATOM 832 N N . VAL A 1 133 ? 11.275 -28.674 13.377 1.00 27.47 111 VAL A N 1
ATOM 833 C CA . VAL A 1 133 ? 10.134 -27.885 12.911 1.00 26.77 111 VAL A CA 1
ATOM 834 C C . VAL A 1 133 ? 9.449 -27.343 14.142 1.00 27.45 111 VAL A C 1
ATOM 835 O O . VAL A 1 133 ? 9.301 -28.050 15.154 1.00 27.37 111 VAL A O 1
ATOM 839 N N . THR A 1 134 ? 9.069 -26.073 14.078 1.00 28.02 112 THR A N 1
ATOM 840 C CA . THR A 1 134 ? 8.268 -25.481 15.120 1.00 28.32 112 THR A CA 1
ATOM 841 C C . THR A 1 134 ? 7.036 -24.868 14.473 1.00 27.15 112 THR A C 1
ATOM 842 O O . THR A 1 134 ? 7.057 -24.512 13.295 1.00 26.80 112 THR A O 1
ATOM 846 N N . ASN A 1 135 ? 5.985 -24.711 15.270 1.00 24.82 113 ASN A N 1
ATOM 847 C CA . ASN A 1 135 ? 4.775 -24.026 14.808 1.00 25.02 113 ASN A CA 1
ATOM 848 C C . ASN A 1 135 ? 4.017 -23.429 15.983 1.00 24.56 113 ASN A C 1
ATOM 849 O O . ASN A 1 135 ? 4.348 -23.689 17.154 1.00 24.48 113 ASN A O 1
ATOM 854 N N . ALA A 1 136 ? 3.016 -22.617 15.666 1.00 24.39 114 ALA A N 1
ATOM 855 C CA . ALA A 1 136 ? 2.072 -22.137 16.658 1.00 24.76 114 ALA A CA 1
ATOM 856 C C . ALA A 1 136 ? 0.811 -23.005 16.522 1.00 24.72 114 ALA A C 1
ATOM 857 O O . ALA A 1 136 ? 0.389 -23.341 15.400 1.00 27.05 114 ALA A O 1
ATOM 859 N N . ALA A 1 137 ? 0.212 -23.365 17.652 1.00 21.94 115 ALA A N 1
ATOM 860 C CA . ALA A 1 137 ? -0.929 -24.267 17.617 1.00 22.09 115 ALA A CA 1
ATOM 861 C C . ALA A 1 137 ? -2.012 -23.922 18.647 1.00 20.42 115 ALA A C 1
ATOM 862 O O . ALA A 1 137 ? -1.744 -23.277 19.659 1.00 22.62 115 ALA A O 1
ATOM 864 N N . GLY A 1 138 ? -3.249 -24.344 18.387 1.00 19.39 116 GLY A N 1
ATOM 865 C CA . GLY A 1 138 ? -4.312 -24.208 19.396 1.00 18.43 116 GLY A CA 1
ATOM 866 C C . GLY A 1 138 ? -4.234 -25.392 20.338 1.00 18.77 116 GLY A C 1
ATOM 867 O O . GLY A 1 138 ? -3.953 -26.494 19.907 1.00 18.57 116 GLY A O 1
ATOM 868 N N . GLY A 1 139 ? -4.420 -25.161 21.632 1.00 20.05 117 GLY A N 1
ATOM 869 C CA . GLY A 1 139 ? -4.350 -26.231 22.636 1.00 20.47 117 GLY A CA 1
ATOM 870 C C . GLY A 1 139 ? -5.722 -26.854 22.828 1.00 20.98 117 GLY A C 1
ATOM 871 O O . GLY A 1 139 ? -6.635 -26.202 23.363 1.00 22.04 117 GLY A O 1
ATOM 872 N N . ILE A 1 140 ? -5.884 -28.100 22.364 1.00 18.60 118 ILE A N 1
ATOM 873 C CA . ILE A 1 140 ? -7.146 -28.818 22.537 1.00 18.42 118 ILE A CA 1
ATOM 874 C C . ILE A 1 140 ? -7.192 -29.580 23.863 1.00 20.98 118 ILE A C 1
ATOM 875 O O . ILE A 1 140 ? -8.227 -29.611 24.545 1.00 23.09 118 ILE A O 1
ATOM 880 N N . ASN A 1 141 ? -6.082 -30.226 24.220 1.00 21.29 119 ASN A N 1
ATOM 881 C CA . ASN A 1 141 ? -5.993 -30.943 25.490 1.00 21.78 119 ASN A CA 1
ATOM 882 C C . ASN A 1 141 ? -6.126 -29.950 26.661 1.00 23.36 119 ASN A C 1
ATOM 883 O O . ASN A 1 141 ? -5.310 -29.018 26.762 1.00 23.23 119 ASN A O 1
ATOM 888 N N . PRO A 1 142 ? -7.142 -30.143 27.550 1.00 25.49 120 PRO A N 1
ATOM 889 C CA . PRO A 1 142 ? -7.387 -29.184 28.661 1.00 26.29 120 PRO A CA 1
ATOM 890 C C . PRO A 1 142 ? -6.249 -29.128 29.692 1.00 27.00 120 PRO A C 1
ATOM 891 O O . PRO A 1 142 ? -6.187 -28.181 30.484 1.00 24.47 120 PRO A O 1
ATOM 895 N N . GLN A 1 143 ? -5.374 -30.139 29.687 1.00 27.51 121 GLN A N 1
ATOM 896 C CA . GLN A 1 143 ? -4.199 -30.159 30.593 1.00 30.65 121 GLN A CA 1
ATOM 897 C C . GLN A 1 143 ? -3.100 -29.172 30.146 1.00 30.01 121 GLN A C 1
ATOM 898 O O . GLN A 1 143 ? -2.139 -28.924 30.890 1.00 32.03 121 GLN A O 1
ATOM 904 N N . LEU A 1 144 ? -3.237 -28.605 28.941 1.00 28.99 122 LEU A N 1
ATOM 905 C CA . LEU A 1 144 ? -2.301 -27.575 28.429 1.00 27.78 122 LEU A CA 1
ATOM 906 C C . LEU A 1 144 ? -2.488 -26.177 29.031 1.00 30.16 122 LEU A C 1
ATOM 907 O O . LEU A 1 144 ? -3.590 -25.800 29.454 1.00 30.31 122 LEU A O 1
ATOM 912 N N . ASP A 1 145 ? -1.387 -25.429 29.068 1.00 28.94 123 ASP A N 1
ATOM 913 C CA . ASP A 1 145 ? -1.381 -24.032 29.466 1.00 30.25 123 ASP A CA 1
ATOM 914 C C . ASP A 1 145 ? -0.927 -23.171 28.297 1.00 27.92 123 ASP A C 1
ATOM 915 O O . ASP A 1 145 ? -0.155 -23.624 27.438 1.00 25.53 123 ASP A O 1
ATOM 920 N N . LEU A 1 146 ? -1.383 -21.919 28.304 1.00 28.42 124 LEU A N 1
ATOM 921 C CA . LEU A 1 146 ? -1.007 -20.914 27.330 1.00 30.13 124 LEU A CA 1
ATOM 922 C C . LEU A 1 146 ? 0.509 -20.726 27.321 1.00 30.33 124 LEU A C 1
ATOM 923 O O . LEU A 1 146 ? 1.121 -20.558 28.382 1.00 30.85 124 LEU A O 1
ATOM 928 N N . SER A 1 147 ? 1.096 -20.768 26.127 1.00 29.96 125 SER A N 1
ATOM 929 C CA . SER A 1 147 ? 2.548 -20.636 25.915 1.00 31.96 125 SER A CA 1
ATOM 930 C C . SER A 1 147 ? 3.386 -21.865 26.312 1.00 29.69 125 SER A C 1
ATOM 931 O O . SER A 1 147 ? 4.624 -21.788 26.367 1.00 30.98 125 SER A O 1
ATOM 934 N N . ASP A 1 148 ? 2.728 -22.988 26.565 1.00 25.63 126 ASP A N 1
ATOM 935 C CA . ASP A 1 148 ? 3.426 -24.272 26.668 1.00 27.33 126 ASP A CA 1
ATOM 936 C C . ASP A 1 148 ? 4.130 -24.602 25.365 1.00 26.80 126 ASP A C 1
ATOM 937 O O . ASP A 1 148 ? 3.641 -24.292 24.290 1.00 25.53 126 ASP A O 1
ATOM 942 N N . VAL A 1 149 ? 5.268 -25.270 25.483 1.00 26.41 127 VAL A N 1
ATOM 943 C CA . VAL A 1 149 ? 5.931 -25.849 24.342 1.00 26.65 127 VAL A CA 1
ATOM 944 C C . VAL A 1 149 ? 5.708 -27.332 24.417 1.00 26.83 127 VAL A C 1
ATOM 945 O O . VAL A 1 149 ? 6.168 -28.002 25.335 1.00 28.38 127 VAL A O 1
ATOM 949 N N . LEU A 1 150 ? 5.030 -27.858 23.415 1.00 25.04 128 LEU A N 1
ATOM 950 C CA . LEU A 1 150 ? 4.772 -29.263 23.393 1.00 23.82 128 LEU A CA 1
ATOM 951 C C . LEU A 1 150 ? 5.726 -29.950 22.429 1.00 23.32 128 LEU A C 1
ATOM 952 O O . LEU A 1 150 ? 5.988 -29.470 21.301 1.00 23.07 128 LEU A O 1
ATOM 957 N N . ILE A 1 151 ? 6.256 -31.072 22.892 1.00 22.79 129 ILE A N 1
ATOM 958 C CA . ILE A 1 151 ? 7.009 -31.965 22.040 1.00 23.51 129 ILE A CA 1
ATOM 959 C C . ILE A 1 151 ? 6.045 -32.808 21.193 1.00 22.97 129 ILE A C 1
ATOM 960 O O . ILE A 1 151 ? 5.254 -33.598 21.732 1.00 23.44 129 ILE A O 1
ATOM 965 N N . ILE A 1 152 ? 6.119 -32.655 19.877 1.00 22.48 130 ILE A N 1
ATOM 966 C CA . ILE A 1 152 ? 5.227 -33.431 18.996 1.00 22.07 130 ILE A CA 1
ATOM 967 C C . ILE A 1 152 ? 5.639 -34.900 18.932 1.00 21.95 130 ILE A C 1
ATOM 968 O O . ILE A 1 152 ? 6.735 -35.229 18.485 1.00 24.14 130 ILE A O 1
ATOM 973 N N . GLU A 1 153 ? 4.739 -35.782 19.358 1.00 20.07 131 GLU A N 1
ATOM 974 C CA . GLU A 1 153 ? 5.053 -37.200 19.510 1.00 20.60 131 GLU A CA 1
ATOM 975 C C . GLU A 1 153 ? 4.497 -37.962 18.320 1.00 19.22 131 GLU A C 1
ATOM 976 O O . GLU A 1 153 ? 4.969 -39.052 17.984 1.00 18.87 131 GLU A O 1
ATOM 982 N N . ASP A 1 154 ? 3.475 -37.383 17.705 1.00 19.62 132 ASP A N 1
ATOM 983 C CA . ASP A 1 154 ? 2.777 -38.026 16.581 1.00 19.40 132 ASP A CA 1
ATOM 984 C C . ASP A 1 154 ? 1.857 -36.994 15.961 1.00 19.59 132 ASP A C 1
ATOM 985 O O . ASP A 1 154 ? 1.655 -35.904 16.527 1.00 17.76 132 ASP A O 1
ATOM 990 N N . HIS A 1 155 ? 1.269 -37.319 14.810 1.00 19.87 133 HIS A N 1
ATOM 991 C CA . HIS A 1 155 ? 0.335 -36.390 14.191 1.00 20.14 133 HIS A CA 1
ATOM 992 C C . HIS A 1 155 ? -0.837 -37.086 13.476 1.00 19.13 133 HIS A C 1
ATOM 993 O O . HIS A 1 155 ? -0.801 -38.313 13.221 1.00 19.03 133 HIS A O 1
ATOM 1000 N N . ILE A 1 156 ? -1.865 -36.290 13.191 1.00 18.66 134 ILE A N 1
ATOM 1001 C CA . ILE A 1 156 ? -3.009 -36.702 12.365 1.00 18.02 134 ILE A CA 1
ATOM 1002 C C . ILE A 1 156 ? -3.059 -35.708 11.200 1.00 17.92 134 ILE A C 1
ATOM 1003 O O . ILE A 1 156 ? -3.057 -34.483 11.413 1.00 17.42 134 ILE A O 1
ATOM 1008 N N . ASN A 1 157 ? -3.073 -36.197 9.965 1.00 18.83 135 ASN A N 1
ATOM 1009 C CA . ASN A 1 157 ? -3.138 -35.283 8.810 1.00 18.87 135 ASN A CA 1
ATOM 1010 C C . ASN A 1 157 ? -4.572 -35.125 8.313 1.00 20.01 135 ASN A C 1
ATOM 1011 O O . ASN A 1 157 ? -5.113 -36.055 7.742 1.00 18.08 135 ASN A O 1
ATOM 1016 N N . LEU A 1 158 ? -5.192 -33.960 8.545 1.00 19.35 136 LEU A N 1
ATOM 1017 C CA . LEU A 1 158 ? -6.559 -33.716 8.015 1.00 20.60 136 LEU A CA 1
ATOM 1018 C C . LEU A 1 158 ? -6.600 -32.665 6.927 1.00 21.86 136 LEU A C 1
ATOM 1019 O O . LEU A 1 158 ? -7.642 -32.018 6.698 1.00 21.82 136 LEU A O 1
ATOM 1032 N N . PRO A 1 160 ? -6.522 -31.545 2.989 1.00 25.61 138 PRO A N 1
ATOM 1033 C CA . PRO A 1 160 ? -7.169 -32.195 1.864 1.00 28.13 138 PRO A CA 1
ATOM 1034 C C . PRO A 1 160 ? -6.220 -32.517 0.692 1.00 28.44 138 PRO A C 1
ATOM 1035 O O . PRO A 1 160 ? -6.686 -32.953 -0.354 1.00 30.07 138 PRO A O 1
ATOM 1039 N N . GLU A 1 161 ? -4.920 -32.269 0.859 1.00 28.20 139 GLU A N 1
ATOM 1040 C CA . GLU A 1 161 ? -3.891 -32.662 -0.116 1.00 29.74 139 GLU A CA 1
ATOM 1041 C C . GLU A 1 161 ? -2.675 -33.319 0.588 1.00 28.45 139 GLU A C 1
ATOM 1042 O O . GLU A 1 161 ? -2.483 -33.150 1.817 1.00 26.44 139 GLU A O 1
ATOM 1048 N N . ASN A 1 162 ? -1.912 -34.100 -0.183 1.00 26.06 140 ASN A N 1
ATOM 1049 C CA . ASN A 1 162 ? -0.710 -34.813 0.301 1.00 27.98 140 ASN A CA 1
ATOM 1050 C C . ASN A 1 162 ? 0.495 -34.465 -0.570 1.00 26.48 140 ASN A C 1
ATOM 1051 O O . ASN A 1 162 ? 0.383 -34.595 -1.776 1.00 25.12 140 ASN A O 1
ATOM 1056 N N . PRO A 1 163 ? 1.665 -34.077 0.020 1.00 24.81 141 PRO A N 1
ATOM 1057 C CA . PRO A 1 163 ? 2.814 -33.668 -0.827 1.00 24.70 141 PRO A CA 1
ATOM 1058 C C . PRO A 1 163 ? 3.463 -34.788 -1.659 1.00 25.44 141 PRO A C 1
ATOM 1059 O O . PRO A 1 163 ? 4.183 -34.500 -2.620 1.00 25.21 141 PRO A O 1
ATOM 1063 N N . LEU A 1 164 ? 3.197 -36.040 -1.300 1.00 26.12 142 LEU A N 1
ATOM 1064 C CA . LEU A 1 164 ? 3.732 -37.195 -2.033 1.00 27.70 142 LEU A CA 1
ATOM 1065 C C . LEU A 1 164 ? 2.863 -37.717 -3.174 1.00 28.26 142 LEU A C 1
ATOM 1066 O O . LEU A 1 164 ? 3.292 -38.600 -3.917 1.00 29.14 142 LEU A O 1
ATOM 1071 N N . ARG A 1 165 ? 1.635 -37.223 -3.296 1.00 27.88 143 ARG A N 1
ATOM 1072 C CA . ARG A 1 165 ? 0.808 -37.585 -4.452 1.00 29.33 143 ARG A CA 1
ATOM 1073 C C . ARG A 1 165 ? 1.525 -37.190 -5.736 1.00 31.42 143 ARG A C 1
ATOM 1074 O O . ARG A 1 165 ? 2.058 -36.087 -5.850 1.00 32.55 143 ARG A O 1
ATOM 1082 N N . GLY A 1 166 ? 1.537 -38.099 -6.700 1.00 29.80 144 GLY A N 1
ATOM 1083 C CA . GLY A 1 166 ? 2.247 -37.880 -7.935 1.00 30.90 144 GLY A CA 1
ATOM 1084 C C . GLY A 1 166 ? 3.190 -39.048 -8.144 1.00 32.57 144 GLY A C 1
ATOM 1085 O O . GLY A 1 166 ? 3.291 -39.919 -7.269 1.00 30.77 144 GLY A O 1
ATOM 1086 N N . PRO A 1 167 ? 3.895 -39.066 -9.299 1.00 33.21 145 PRO A N 1
ATOM 1087 C CA . PRO A 1 167 ? 4.936 -40.055 -9.543 1.00 35.09 145 PRO A CA 1
ATOM 1088 C C . PRO A 1 167 ? 5.948 -40.015 -8.397 1.00 37.57 145 PRO A C 1
ATOM 1089 O O . PRO A 1 167 ? 6.193 -38.955 -7.797 1.00 37.90 145 PRO A O 1
ATOM 1093 N N . ASN A 1 168 ? 6.478 -41.178 -8.055 1.00 37.42 146 ASN A N 1
ATOM 1094 C CA . ASN A 1 168 ? 7.497 -41.255 -7.032 1.00 36.68 146 ASN A CA 1
ATOM 1095 C C . ASN A 1 168 ? 8.844 -41.564 -7.674 1.00 37.58 146 ASN A C 1
ATOM 1096 O O . ASN A 1 168 ? 8.945 -42.393 -8.581 1.00 38.42 146 ASN A O 1
ATOM 1101 N N . ASP A 1 169 ? 9.876 -40.883 -7.199 1.00 39.05 147 ASP A N 1
ATOM 1102 C CA . ASP A 1 169 ? 11.241 -41.145 -7.646 1.00 40.04 147 ASP A CA 1
ATOM 1103 C C . ASP A 1 169 ? 11.952 -41.882 -6.524 1.00 38.97 147 ASP A C 1
ATOM 1104 O O . ASP A 1 169 ? 12.182 -41.315 -5.448 1.00 36.66 147 ASP A O 1
ATOM 1109 N N . GLU A 1 170 ? 12.278 -43.152 -6.758 1.00 41.41 148 GLU A N 1
ATOM 1110 C CA . GLU A 1 170 ? 12.834 -43.984 -5.689 1.00 43.99 148 GLU A CA 1
ATOM 1111 C C . GLU A 1 170 ? 14.234 -43.552 -5.264 1.00 43.69 148 GLU A C 1
ATOM 1112 O O . GLU A 1 170 ? 14.700 -43.926 -4.190 1.00 43.22 148 GLU A O 1
ATOM 1118 N N . GLU A 1 171 ? 14.880 -42.739 -6.100 1.00 44.84 149 GLU A N 1
ATOM 1119 C CA . GLU A 1 171 ? 16.127 -42.058 -5.735 1.00 46.40 149 GLU A CA 1
ATOM 1120 C C . GLU A 1 171 ? 15.875 -40.979 -4.686 1.00 41.95 149 GLU A C 1
ATOM 1121 O O . GLU A 1 171 ? 16.795 -40.576 -3.981 1.00 43.62 149 GLU A O 1
ATOM 1127 N N . LEU A 1 172 ? 14.631 -40.512 -4.588 1.00 38.06 150 LEU A N 1
ATOM 1128 C CA . LEU A 1 172 ? 14.242 -39.592 -3.506 1.00 38.10 150 LEU A CA 1
ATOM 1129 C C . LEU A 1 172 ? 13.713 -40.260 -2.233 1.00 36.37 150 LEU A C 1
ATOM 1130 O O . LEU A 1 172 ? 14.014 -39.802 -1.145 1.00 35.82 150 LEU A O 1
ATOM 1135 N N . GLY A 1 173 ? 12.905 -41.314 -2.386 1.00 35.64 151 GLY A N 1
ATOM 1136 C CA . GLY A 1 173 ? 12.329 -42.058 -1.254 1.00 35.04 151 GLY A CA 1
ATOM 1137 C C . GLY A 1 173 ? 11.339 -43.115 -1.723 1.00 33.02 151 GLY A C 1
ATOM 1138 O O . GLY A 1 173 ? 11.075 -43.213 -2.905 1.00 33.16 151 GLY A O 1
ATOM 1139 N N . PRO A 1 174 ? 10.774 -43.905 -0.790 1.00 31.36 152 PRO A N 1
ATOM 1140 C CA . PRO A 1 174 ? 9.922 -45.007 -1.212 1.00 30.27 152 PRO A CA 1
ATOM 1141 C C . PRO A 1 174 ? 8.530 -44.585 -1.674 1.00 29.76 152 PRO A C 1
ATOM 1142 O O . PRO A 1 174 ? 8.068 -43.487 -1.362 1.00 30.17 152 PRO A O 1
ATOM 1146 N N . ARG A 1 175 ? 7.856 -45.480 -2.386 1.00 28.23 153 ARG A N 1
ATOM 1147 C CA . ARG A 1 175 ? 6.512 -45.212 -2.853 1.00 27.69 153 ARG A CA 1
ATOM 1148 C C . ARG A 1 175 ? 5.500 -45.072 -1.715 1.00 29.24 153 ARG A C 1
ATOM 1149 O O . ARG A 1 175 ? 4.554 -44.280 -1.827 1.00 30.56 153 ARG A O 1
ATOM 1157 N N . PHE A 1 176 ? 5.728 -45.796 -0.609 1.00 28.46 154 PHE A N 1
ATOM 1158 C CA . PHE A 1 176 ? 4.763 -45.919 0.479 1.00 27.47 154 PHE A CA 1
ATOM 1159 C C . PHE A 1 176 ? 5.484 -45.682 1.832 1.00 26.42 154 PHE A C 1
ATOM 1160 O O . PHE A 1 176 ? 5.758 -46.636 2.552 1.00 27.28 154 PHE A O 1
ATOM 1168 N N . PRO A 1 177 ? 5.860 -44.425 2.148 1.00 25.44 155 PRO A N 1
ATOM 1169 C CA . PRO A 1 177 ? 6.696 -44.252 3.340 1.00 25.33 155 PRO A CA 1
ATOM 1170 C C . PRO A 1 177 ? 5.993 -44.715 4.585 1.00 24.75 155 PRO A C 1
ATOM 1171 O O . PRO A 1 177 ? 4.762 -44.544 4.711 1.00 23.98 155 PRO A O 1
ATOM 1175 N N . ASP A 1 178 ? 6.772 -45.323 5.475 1.00 23.89 156 ASP A N 1
ATOM 1176 C CA . ASP A 1 178 ? 6.277 -45.790 6.745 1.00 25.83 156 ASP A CA 1
ATOM 1177 C C . ASP A 1 178 ? 6.240 -44.622 7.725 1.00 25.79 156 ASP A C 1
ATOM 1178 O O . ASP A 1 178 ? 7.136 -43.786 7.725 1.00 25.31 156 ASP A O 1
ATOM 1191 N N . SER A 1 180 ? 5.314 -44.996 11.197 1.00 25.04 158 SER A N 1
ATOM 1192 C CA . SER A 1 180 ? 5.136 -45.545 12.517 1.00 25.12 158 SER A CA 1
ATOM 1193 C C . SER A 1 180 ? 5.913 -44.774 13.597 1.00 25.96 158 SER A C 1
ATOM 1194 O O . SER A 1 180 ? 5.536 -44.824 14.775 1.00 25.11 158 SER A O 1
ATOM 1197 N N . HIS A 1 181 ? 6.972 -44.058 13.195 1.00 25.99 159 HIS A N 1
ATOM 1198 C CA . HIS A 1 181 ? 7.667 -43.127 14.104 1.00 28.15 159 HIS A CA 1
ATOM 1199 C C . HIS A 1 181 ? 8.202 -41.870 13.401 1.00 26.99 159 HIS A C 1
ATOM 1200 O O . HIS A 1 181 ? 9.431 -41.623 13.380 1.00 25.93 159 HIS A O 1
ATOM 1207 N N . PRO A 1 182 ? 7.288 -41.034 12.877 1.00 26.71 160 PRO A N 1
ATOM 1208 C CA . PRO A 1 182 ? 7.708 -39.870 12.116 1.00 25.89 160 PRO A CA 1
ATOM 1209 C C . PRO A 1 182 ? 8.565 -38.892 12.947 1.00 26.26 160 PRO A C 1
ATOM 1210 O O . PRO A 1 182 ? 9.437 -38.217 12.390 1.00 25.65 160 PRO A O 1
ATOM 1214 N N . TYR A 1 183 ? 8.310 -38.824 14.251 1.00 24.52 161 TYR A N 1
ATOM 1215 C CA . TYR A 1 183 ? 9.076 -37.981 15.168 1.00 24.68 161 TYR A CA 1
ATOM 1216 C C . TYR A 1 183 ? 10.091 -38.853 15.885 1.00 25.78 161 TYR A C 1
ATOM 1217 O O . TYR A 1 183 ? 9.724 -39.811 16.562 1.00 26.96 161 TYR A O 1
ATOM 1226 N N . ASP A 1 184 ? 11.370 -38.530 15.715 1.00 24.24 162 ASP A N 1
ATOM 1227 C CA . ASP A 1 184 ? 12.463 -39.367 16.226 1.00 24.76 162 ASP A CA 1
ATOM 1228 C C . ASP A 1 184 ? 12.429 -39.646 17.737 1.00 25.00 162 ASP A C 1
ATOM 1229 O O . ASP A 1 184 ? 12.453 -38.710 18.565 1.00 24.68 162 ASP A O 1
ATOM 1234 N N . CYS A 1 185 ? 12.427 -40.932 18.104 1.00 26.55 163 CYS A N 1
ATOM 1235 C CA . CYS A 1 185 ? 12.352 -41.324 19.523 1.00 30.19 163 CYS A CA 1
ATOM 1236 C C . CYS A 1 185 ? 13.521 -40.777 20.327 1.00 30.89 163 CYS A C 1
ATOM 1237 O O . CYS A 1 185 ? 13.325 -40.215 21.414 1.00 32.51 163 CYS A O 1
ATOM 1240 N N . GLN A 1 186 ? 14.729 -40.900 19.779 1.00 31.25 164 GLN A N 1
ATOM 1241 C CA . GLN A 1 186 ? 15.933 -40.396 20.446 1.00 32.97 164 GLN A CA 1
ATOM 1242 C C . GLN A 1 186 ? 15.928 -38.872 20.585 1.00 28.53 164 GLN A C 1
ATOM 1243 O O . GLN A 1 186 ? 16.269 -38.347 21.651 1.00 27.47 164 GLN A O 1
ATOM 1249 N N . HIS A 1 187 ? 15.547 -38.162 19.525 1.00 26.23 165 HIS A N 1
ATOM 1250 C CA . HIS A 1 187 ? 15.472 -36.694 19.610 1.00 25.87 165 HIS A CA 1
ATOM 1251 C C . HIS A 1 187 ? 14.532 -36.205 20.717 1.00 24.83 165 HIS A C 1
ATOM 1252 O O . HIS A 1 187 ? 14.856 -35.273 21.448 1.00 22.96 165 HIS A O 1
ATOM 1267 N N . GLU A 1 189 ? 13.495 -37.795 23.461 1.00 27.31 167 GLU A N 1
ATOM 1268 C CA . GLU A 1 189 ? 14.185 -38.131 24.703 1.00 30.54 167 GLU A CA 1
ATOM 1269 C C . GLU A 1 189 ? 15.169 -36.998 25.113 1.00 29.73 167 GLU A C 1
ATOM 1270 O O . GLU A 1 189 ? 15.140 -36.488 26.262 1.00 29.96 167 GLU A O 1
ATOM 1276 N N . VAL A 1 190 ? 15.996 -36.561 24.161 1.00 29.85 168 VAL A N 1
ATOM 1277 C CA . VAL A 1 190 ? 16.949 -35.459 24.403 1.00 29.13 168 VAL A CA 1
ATOM 1278 C C . VAL A 1 190 ? 16.204 -34.163 24.713 1.00 27.34 168 VAL A C 1
ATOM 1279 O O . VAL A 1 190 ? 16.514 -33.491 25.707 1.00 27.20 168 VAL A O 1
ATOM 1283 N N . ALA A 1 191 ? 15.184 -33.844 23.909 1.00 25.58 169 ALA A N 1
ATOM 1284 C CA . ALA A 1 191 ? 14.367 -32.650 24.154 1.00 24.15 169 ALA A CA 1
ATOM 1285 C C . ALA A 1 191 ? 13.811 -32.624 25.593 1.00 25.13 169 ALA A C 1
ATOM 1286 O O . ALA A 1 191 ? 13.865 -31.571 26.263 1.00 24.20 169 ALA A O 1
ATOM 1288 N N . ARG A 1 192 ? 13.311 -33.775 26.065 1.00 24.70 170 ARG A N 1
ATOM 1289 C CA . ARG A 1 192 ? 12.764 -33.881 27.431 1.00 24.89 170 ARG A CA 1
ATOM 1290 C C . ARG A 1 192 ? 13.842 -33.710 28.515 1.00 25.06 170 ARG A C 1
ATOM 1291 O O . ARG A 1 192 ? 13.642 -32.976 29.505 1.00 24.15 170 ARG A O 1
ATOM 1299 N N . GLN A 1 193 ? 14.973 -34.384 28.313 1.00 26.04 171 GLN A N 1
ATOM 1300 C CA . GLN A 1 193 ? 16.126 -34.288 29.220 1.00 27.35 171 GLN A CA 1
ATOM 1301 C C . GLN A 1 193 ? 16.557 -32.839 29.389 1.00 26.01 171 GLN A C 1
ATOM 1302 O O . GLN A 1 193 ? 16.800 -32.388 30.508 1.00 28.00 171 GLN A O 1
ATOM 1308 N N . VAL A 1 194 ? 16.622 -32.100 28.287 1.00 25.61 172 VAL A N 1
ATOM 1309 C CA . VAL A 1 194 ? 16.987 -30.672 28.335 1.00 25.87 172 VAL A CA 1
ATOM 1310 C C . VAL A 1 194 ? 15.942 -29.810 29.049 1.00 25.46 172 VAL A C 1
ATOM 1311 O O . VAL A 1 194 ? 16.299 -29.007 29.920 1.00 25.07 172 VAL A O 1
ATOM 1315 N N . ALA A 1 195 ? 14.664 -29.994 28.683 1.00 24.58 173 ALA A N 1
ATOM 1316 C CA . ALA A 1 195 ? 13.556 -29.305 29.338 1.00 25.01 173 ALA A CA 1
ATOM 1317 C C . ALA A 1 195 ? 13.660 -29.438 30.850 1.00 24.59 173 ALA A C 1
ATOM 1318 O O . ALA A 1 195 ? 13.545 -28.445 31.564 1.00 25.27 173 ALA A O 1
ATOM 1320 N N . LEU A 1 196 ? 13.886 -30.667 31.323 1.00 24.99 174 LEU A N 1
ATOM 1321 C CA . LEU A 1 196 ? 13.943 -30.929 32.757 1.00 26.88 174 LEU A CA 1
ATOM 1322 C C . LEU A 1 196 ? 15.157 -30.281 33.383 1.00 27.21 174 LEU A C 1
ATOM 1323 O O . LEU A 1 196 ? 15.067 -29.659 34.448 1.00 27.95 174 LEU A O 1
ATOM 1328 N N . GLU A 1 197 ? 16.285 -30.383 32.693 1.00 27.74 175 GLU A N 1
ATOM 1329 C CA . GLU A 1 197 ? 17.504 -29.690 33.124 1.00 29.21 175 GLU A CA 1
ATOM 1330 C C . GLU A 1 197 ? 17.264 -28.181 33.280 1.00 28.76 175 GLU A C 1
ATOM 1331 O O . GLU A 1 197 ? 17.779 -27.538 34.201 1.00 28.25 175 GLU A O 1
ATOM 1337 N N . LEU A 1 198 ? 16.473 -27.618 32.380 1.00 28.28 176 LEU A N 1
ATOM 1338 C CA . LEU A 1 198 ? 16.210 -26.182 32.400 1.00 28.64 176 LEU A CA 1
ATOM 1339 C C . LEU A 1 198 ? 15.034 -25.855 33.334 1.00 28.95 176 LEU A C 1
ATOM 1340 O O . LEU A 1 198 ? 14.762 -24.690 33.633 1.00 30.18 176 LEU A O 1
ATOM 1345 N N . GLY A 1 199 ? 14.350 -26.888 33.814 1.00 27.37 177 GLY A N 1
ATOM 1346 C CA . GLY A 1 199 ? 13.193 -26.687 34.684 1.00 27.45 177 GLY A CA 1
ATOM 1347 C C . GLY A 1 199 ? 11.993 -26.154 33.904 1.00 26.37 177 GLY A C 1
ATOM 1348 O O . GLY A 1 199 ? 11.241 -25.317 34.412 1.00 26.11 177 GLY A O 1
ATOM 1349 N N . ILE A 1 200 ? 11.833 -26.630 32.669 1.00 26.14 178 ILE A N 1
ATOM 1350 C CA . ILE A 1 200 ? 10.699 -26.253 31.802 1.00 28.49 178 ILE A CA 1
ATOM 1351 C C . ILE A 1 200 ? 9.795 -27.467 31.587 1.00 28.44 178 ILE A C 1
ATOM 1352 O O . ILE A 1 200 ? 10.285 -28.551 31.266 1.00 26.91 178 ILE A O 1
ATOM 1357 N N . HIS A 1 201 ? 8.484 -27.292 31.777 1.00 28.63 179 HIS A N 1
ATOM 1358 C CA . HIS A 1 201 ? 7.522 -28.345 31.450 1.00 29.55 179 HIS A CA 1
ATOM 1359 C C . HIS A 1 201 ? 7.233 -28.395 29.946 1.00 27.81 179 HIS A C 1
ATOM 1360 O O . HIS A 1 201 ? 6.659 -27.457 29.373 1.00 26.89 179 HIS A O 1
ATOM 1367 N N . CYS A 1 202 ? 7.650 -29.487 29.314 1.00 26.08 180 CYS A N 1
ATOM 1368 C CA . CYS A 1 202 ? 7.337 -29.740 27.925 1.00 26.87 180 CYS A CA 1
ATOM 1369 C C . CYS A 1 202 ? 6.579 -31.052 27.839 1.00 25.91 180 CYS A C 1
ATOM 1370 O O . CYS A 1 202 ? 7.188 -32.129 27.779 1.00 24.71 180 CYS A O 1
ATOM 1373 N N . PRO A 1 203 ? 5.236 -30.973 27.821 1.00 24.65 181 PRO A N 1
ATOM 1374 C CA . PRO A 1 203 ? 4.472 -32.207 27.634 1.00 24.08 181 PRO A CA 1
ATOM 1375 C C . PRO A 1 203 ? 4.604 -32.745 26.184 1.00 23.64 181 PRO A C 1
ATOM 1376 O O . PRO A 1 203 ? 4.957 -31.979 25.274 1.00 22.54 181 PRO A O 1
ATOM 1380 N N . LYS A 1 204 ? 4.343 -34.044 25.981 1.00 21.62 182 LYS A N 1
ATOM 1381 C CA . LYS A 1 204 ? 4.328 -34.647 24.647 1.00 22.77 182 LYS A CA 1
ATOM 1382 C C . LYS A 1 204 ? 2.869 -34.814 24.258 1.00 21.60 182 LYS A C 1
ATOM 1383 O O . LYS A 1 204 ? 2.035 -35.072 25.136 1.00 22.61 182 LYS A O 1
ATOM 1389 N N . GLY A 1 205 ? 2.568 -34.688 22.964 1.00 19.79 183 GLY A N 1
ATOM 1390 C CA . GLY A 1 205 ? 1.179 -34.756 22.496 1.00 20.41 183 GLY A CA 1
ATOM 1391 C C . GLY A 1 205 ? 1.093 -34.960 20.980 1.00 21.11 183 GLY A C 1
ATOM 1392 O O . GLY A 1 205 ? 2.118 -34.966 20.286 1.00 21.56 183 GLY A O 1
ATOM 1393 N N . VAL A 1 206 ? -0.136 -35.150 20.487 1.00 19.84 184 VAL A N 1
ATOM 1394 C CA . VAL A 1 206 ? -0.421 -35.382 19.083 1.00 19.31 184 VAL A CA 1
ATOM 1395 C C . VAL A 1 206 ? -0.885 -34.069 18.410 1.00 19.33 184 VAL A C 1
ATOM 1396 O O . VAL A 1 206 ? -1.823 -33.409 18.895 1.00 18.56 184 VAL A O 1
ATOM 1400 N N . PHE A 1 207 ? -0.254 -33.735 17.281 1.00 19.15 185 PHE A N 1
ATOM 1401 C CA . PHE A 1 207 ? -0.532 -32.516 16.509 1.00 17.91 185 PHE A CA 1
ATOM 1402 C C . PHE A 1 207 ? -1.476 -32.888 15.370 1.00 17.86 185 PHE A C 1
ATOM 1403 O O . PHE A 1 207 ? -1.232 -33.882 14.679 1.00 19.20 185 PHE A O 1
ATOM 1411 N N . VAL A 1 208 ? -2.567 -32.139 15.211 1.00 16.96 186 VAL A N 1
ATOM 1412 C CA . VAL A 1 208 ? -3.461 -32.345 14.071 1.00 17.56 186 VAL A CA 1
ATOM 1413 C C . VAL A 1 208 ? -3.321 -31.150 13.135 1.00 19.42 186 VAL A C 1
ATOM 1414 O O . VAL A 1 208 ? -3.411 -29.980 13.564 1.00 20.50 186 VAL A O 1
ATOM 1418 N N . ALA A 1 209 ? -3.112 -31.453 11.858 1.00 19.03 187 ALA A N 1
ATOM 1419 C CA . ALA A 1 209 ? -2.998 -30.447 10.819 1.00 20.55 187 ALA A CA 1
ATOM 1420 C C . ALA A 1 209 ? -4.334 -30.307 10.104 1.00 20.49 187 ALA A C 1
ATOM 1421 O O . ALA A 1 209 ? -4.909 -31.297 9.673 1.00 21.56 187 ALA A O 1
ATOM 1423 N N . VAL A 1 210 ? -4.795 -29.069 9.984 1.00 19.89 188 VAL A N 1
ATOM 1424 C CA . VAL A 1 210 ? -5.972 -28.730 9.209 1.00 20.66 188 VAL A CA 1
ATOM 1425 C C . VAL A 1 210 ? -5.585 -27.590 8.238 1.00 23.09 188 VAL A C 1
ATOM 1426 O O . VAL A 1 210 ? -4.602 -26.834 8.475 1.00 22.12 188 VAL A O 1
ATOM 1430 N N . SER A 1 211 ? -6.330 -27.485 7.137 1.00 22.89 189 SER A N 1
ATOM 1431 C CA . SER A 1 211 ? -6.052 -26.477 6.102 1.00 23.40 189 SER A CA 1
ATOM 1432 C C . SER A 1 211 ? -6.033 -25.030 6.637 1.00 21.79 189 SER A C 1
ATOM 1433 O O . SER A 1 211 ? -5.108 -24.269 6.358 1.00 22.05 189 SER A O 1
ATOM 1436 N N . GLY A 1 212 ? -7.033 -24.656 7.420 1.00 21.25 190 GLY A N 1
ATOM 1437 C CA . GLY A 1 212 ? -7.275 -23.234 7.706 1.00 22.20 190 GLY A CA 1
ATOM 1438 C C . GLY A 1 212 ? -7.881 -22.596 6.452 1.00 22.31 190 GLY A C 1
ATOM 1439 O O . GLY A 1 212 ? -8.353 -23.325 5.575 1.00 22.64 190 GLY A O 1
ATOM 1440 N N . PRO A 1 213 ? -7.847 -21.242 6.329 1.00 23.25 191 PRO A N 1
ATOM 1441 C CA . PRO A 1 213 ? -7.234 -20.283 7.253 1.00 23.00 191 PRO A CA 1
ATOM 1442 C C . PRO A 1 213 ? -8.096 -19.912 8.450 1.00 24.46 191 PRO A C 1
ATOM 1443 O O . PRO A 1 213 ? -7.566 -19.341 9.399 1.00 26.00 191 PRO A O 1
ATOM 1447 N N . ASN A 1 214 ? -9.405 -20.195 8.396 1.00 25.62 192 ASN A N 1
ATOM 1448 C CA . ASN A 1 214 ? -10.287 -19.878 9.516 1.00 26.74 192 ASN A CA 1
ATOM 1449 C C . ASN A 1 214 ? -9.908 -20.726 10.695 1.00 24.79 192 ASN A C 1
ATOM 1450 O O . ASN A 1 214 ? -9.342 -21.803 10.539 1.00 24.56 192 ASN A O 1
ATOM 1455 N N . LEU A 1 215 ? -10.200 -20.228 11.880 1.00 25.57 193 LEU A N 1
ATOM 1456 C CA . LEU A 1 215 ? -10.047 -21.037 13.074 1.00 26.19 193 LEU A CA 1
ATOM 1457 C C . LEU A 1 215 ? -11.201 -22.015 13.148 1.00 24.35 193 LEU A C 1
ATOM 1458 O O . LEU A 1 215 ? -12.186 -21.878 12.422 1.00 24.62 193 LEU A O 1
ATOM 1463 N N . GLU A 1 216 ? -11.093 -22.988 14.035 1.00 22.87 194 GLU A N 1
ATOM 1464 C CA . GLU A 1 216 ? -12.141 -24.003 14.185 1.00 21.37 194 GLU A CA 1
ATOM 1465 C C . GLU A 1 216 ? -13.389 -23.584 14.979 1.00 19.85 194 GLU A C 1
ATOM 1466 O O . GLU A 1 216 ? -13.325 -22.748 15.876 1.00 19.34 194 GLU A O 1
ATOM 1472 N N . THR A 1 217 ? -14.535 -24.181 14.654 1.00 18.03 195 THR A N 1
ATOM 1473 C CA . THR A 1 217 ? -15.743 -23.972 15.461 1.00 18.01 195 THR A CA 1
ATOM 1474 C C . THR A 1 217 ? -15.642 -24.776 16.758 1.00 17.52 195 THR A C 1
ATOM 1475 O O . THR A 1 217 ? -14.828 -25.705 16.844 1.00 18.03 195 THR A O 1
ATOM 1479 N N . ARG A 1 218 ? -16.470 -24.433 17.737 1.00 17.12 196 ARG A N 1
ATOM 1480 C CA . ARG A 1 218 ? -16.669 -25.253 18.961 1.00 18.06 196 ARG A CA 1
ATOM 1481 C C . ARG A 1 218 ? -16.899 -26.747 18.640 1.00 17.11 196 ARG A C 1
ATOM 1482 O O . ARG A 1 218 ? -16.209 -27.639 19.174 1.00 16.53 196 ARG A O 1
ATOM 1490 N N . ALA A 1 219 ? -17.846 -27.015 17.734 1.00 16.20 197 ALA A N 1
ATOM 1491 C CA . ALA A 1 219 ? -18.123 -28.401 17.349 1.00 15.88 197 ALA A CA 1
ATOM 1492 C C . ALA A 1 219 ? -16.913 -29.111 16.683 1.00 16.30 197 ALA A C 1
ATOM 1493 O O . ALA A 1 219 ? -16.655 -30.284 16.926 1.00 15.55 197 ALA A O 1
ATOM 1495 N N . GLU A 1 220 ? -16.144 -28.385 15.876 1.00 16.50 198 GLU A N 1
ATOM 1496 C CA . GLU A 1 220 ? -14.893 -28.943 15.318 1.00 17.56 198 GLU A CA 1
ATOM 1497 C C . GLU A 1 220 ? -13.828 -29.249 16.375 1.00 17.61 198 GLU A C 1
ATOM 1498 O O . GLU A 1 220 ? -13.167 -30.289 16.315 1.00 16.06 198 GLU A O 1
ATOM 1504 N N . TYR A 1 221 ? -13.673 -28.347 17.349 1.00 16.47 199 TYR A N 1
ATOM 1505 C CA . TYR A 1 221 ? -12.761 -28.629 18.443 1.00 17.30 199 TYR A CA 1
ATOM 1506 C C . TYR A 1 221 ? -13.176 -29.890 19.229 1.00 15.58 199 TYR A C 1
ATOM 1507 O O . TYR A 1 221 ? -12.322 -30.687 19.620 1.00 15.73 199 TYR A O 1
ATOM 1516 N N . ARG A 1 222 ? -14.472 -30.078 19.464 1.00 15.16 200 ARG A N 1
ATOM 1517 C CA . ARG A 1 222 ? -14.921 -31.289 20.194 1.00 15.99 200 ARG A CA 1
ATOM 1518 C C . ARG A 1 222 ? -14.503 -32.527 19.401 1.00 17.51 200 ARG A C 1
ATOM 1519 O O . ARG A 1 222 ? -14.018 -33.496 19.996 1.00 18.39 200 ARG A O 1
ATOM 1535 N N . LEU A 1 224 ? -12.068 -32.866 16.900 1.00 17.36 202 LEU A N 1
ATOM 1536 C CA . LEU A 1 224 ? -10.616 -33.055 16.928 1.00 18.31 202 LEU A CA 1
ATOM 1537 C C . LEU A 1 224 ? -10.144 -33.692 18.246 1.00 19.37 202 LEU A C 1
ATOM 1538 O O . LEU A 1 224 ? -9.229 -34.547 18.238 1.00 17.73 202 LEU A O 1
ATOM 1543 N N . LYS A 1 225 ? -10.725 -33.243 19.369 1.00 18.67 203 LYS A N 1
ATOM 1544 C CA . LYS A 1 225 ? -10.386 -33.861 20.675 1.00 19.31 203 LYS A CA 1
ATOM 1545 C C . LYS A 1 225 ? -10.740 -35.333 20.706 1.00 21.21 203 LYS A C 1
ATOM 1546 O O . LYS A 1 225 ? -9.915 -36.154 21.102 1.00 22.16 203 LYS A O 1
ATOM 1552 N N . LEU A 1 226 ? -11.971 -35.651 20.287 1.00 21.48 204 LEU A N 1
ATOM 1553 C CA . LEU A 1 226 ? -12.437 -37.018 20.165 1.00 23.29 204 LEU A CA 1
ATOM 1554 C C . LEU A 1 226 ? -11.557 -37.887 19.258 1.00 22.60 204 LEU A C 1
ATOM 1555 O O . LEU A 1 226 ? -11.383 -39.091 19.526 1.00 21.76 204 LEU A O 1
ATOM 1568 N N . GLY A 1 228 ? -8.415 -37.603 18.855 1.00 20.14 206 GLY A N 1
ATOM 1569 C CA . GLY A 1 228 ? -7.094 -37.851 19.428 1.00 20.53 206 GLY A CA 1
ATOM 1570 C C . GLY A 1 228 ? -6.082 -36.730 19.418 1.00 21.86 206 GLY A C 1
ATOM 1571 O O . GLY A 1 228 ? -4.940 -36.941 19.831 1.00 22.62 206 GLY A O 1
ATOM 1572 N N . ALA A 1 229 ? -6.476 -35.533 18.954 1.00 20.85 207 ALA A N 1
ATOM 1573 C CA . ALA A 1 229 ? -5.556 -34.389 18.890 1.00 19.18 207 ALA A CA 1
ATOM 1574 C C . ALA A 1 229 ? -5.360 -33.662 20.220 1.00 18.16 207 ALA A C 1
ATOM 1575 O O . ALA A 1 229 ? -6.313 -33.376 20.920 1.00 17.38 207 ALA A O 1
ATOM 1577 N N . ASP A 1 230 ? -4.117 -33.311 20.530 1.00 16.59 208 ASP A N 1
ATOM 1578 C CA . ASP A 1 230 ? -3.824 -32.463 21.689 1.00 18.51 208 ASP A CA 1
ATOM 1579 C C . ASP A 1 230 ? -3.653 -31.005 21.305 1.00 18.05 208 ASP A C 1
ATOM 1580 O O . ASP A 1 230 ? -3.951 -30.115 22.106 1.00 17.07 208 ASP A O 1
ATOM 1585 N N . VAL A 1 231 ? -3.115 -30.776 20.101 1.00 18.48 209 VAL A N 1
ATOM 1586 C CA . VAL A 1 231 ? -3.011 -29.435 19.538 1.00 18.86 209 VAL A CA 1
ATOM 1587 C C . VAL A 1 231 ? -3.405 -29.433 18.081 1.00 19.03 209 VAL A C 1
ATOM 1588 O O . VAL A 1 231 ? -3.276 -30.448 17.400 1.00 18.87 209 VAL A O 1
ATOM 1592 N N . VAL A 1 232 ? -3.784 -28.261 17.579 1.00 19.18 210 VAL A N 1
ATOM 1593 C CA . VAL A 1 232 ? -4.188 -28.141 16.186 1.00 19.93 210 VAL A CA 1
ATOM 1594 C C . VAL A 1 232 ? -3.456 -26.964 15.517 1.00 20.31 210 VAL A C 1
ATOM 1595 O O . VAL A 1 232 ? -3.340 -25.885 16.101 1.00 20.90 210 VAL A O 1
ATOM 1599 N N . GLY A 1 233 ? -2.948 -27.176 14.304 1.00 20.67 211 GLY A N 1
ATOM 1600 C CA . GLY A 1 233 ? -2.282 -26.077 13.578 1.00 21.98 211 GLY A CA 1
ATOM 1601 C C . GLY A 1 233 ? -2.532 -26.198 12.085 1.00 23.14 211 GLY A C 1
ATOM 1602 O O . GLY A 1 233 ? -3.176 -27.140 11.624 1.00 24.21 211 GLY A O 1
ATOM 1611 N N . SER A 1 235 ? -0.028 -26.148 9.640 1.00 25.87 213 SER A N 1
ATOM 1612 C CA . SER A 1 235 ? 1.266 -26.363 8.986 1.00 28.88 213 SER A CA 1
ATOM 1613 C C . SER A 1 235 ? 1.845 -27.730 9.323 1.00 28.24 213 SER A C 1
ATOM 1614 O O . SER A 1 235 ? 1.152 -28.613 9.858 1.00 27.09 213 SER A O 1
ATOM 1617 N N . THR A 1 236 ? 3.115 -27.879 8.974 1.00 26.70 214 THR A N 1
ATOM 1618 C CA . THR A 1 236 ? 4.059 -28.794 9.622 1.00 27.13 214 THR A CA 1
ATOM 1619 C C . THR A 1 236 ? 3.992 -30.229 9.132 1.00 26.85 214 THR A C 1
ATOM 1620 O O . THR A 1 236 ? 5.011 -30.765 8.683 1.00 25.90 214 THR A O 1
ATOM 1624 N N . VAL A 1 237 ? 2.787 -30.813 9.156 1.00 25.33 215 VAL A N 1
ATOM 1625 C CA . VAL A 1 237 ? 2.592 -32.181 8.684 1.00 25.50 215 VAL A CA 1
ATOM 1626 C C . VAL A 1 237 ? 3.112 -32.450 7.250 1.00 23.12 215 VAL A C 1
ATOM 1627 O O . VAL A 1 237 ? 3.781 -33.485 7.029 1.00 21.95 215 VAL A O 1
ATOM 1631 N N . PRO A 1 238 ? 2.799 -31.561 6.279 1.00 23.17 216 PRO A N 1
ATOM 1632 C CA . PRO A 1 238 ? 3.365 -31.727 4.916 1.00 23.18 216 PRO A CA 1
ATOM 1633 C C . PRO A 1 238 ? 4.902 -31.844 4.932 1.00 22.05 216 PRO A C 1
ATOM 1634 O O . PRO A 1 238 ? 5.458 -32.780 4.356 1.00 21.74 216 PRO A O 1
ATOM 1638 N N . GLU A 1 239 ? 5.569 -30.941 5.655 1.00 21.69 217 GLU A N 1
ATOM 1639 C CA . GLU A 1 239 ? 7.029 -30.999 5.785 1.00 23.65 217 GLU A CA 1
ATOM 1640 C C . GLU A 1 239 ? 7.528 -32.255 6.459 1.00 24.05 217 GLU A C 1
ATOM 1641 O O . GLU A 1 239 ? 8.569 -32.788 6.049 1.00 25.49 217 GLU A O 1
ATOM 1647 N N . VAL A 1 240 ? 6.808 -32.711 7.495 1.00 23.13 218 VAL A N 1
ATOM 1648 C CA . VAL A 1 240 ? 7.190 -33.935 8.221 1.00 22.07 218 VAL A CA 1
ATOM 1649 C C . VAL A 1 240 ? 7.091 -35.158 7.312 1.00 21.75 218 VAL A C 1
ATOM 1650 O O . VAL A 1 240 ? 7.994 -36.031 7.302 1.00 20.05 218 VAL A O 1
ATOM 1654 N N . LEU A 1 241 ? 5.964 -35.228 6.585 1.00 22.52 219 LEU A N 1
ATOM 1655 C CA . LEU A 1 241 ? 5.738 -36.252 5.570 1.00 23.22 219 LEU A CA 1
ATOM 1656 C C . LEU A 1 241 ? 6.888 -36.310 4.566 1.00 24.06 219 LEU A C 1
ATOM 1657 O O . LEU A 1 241 ? 7.411 -37.379 4.279 1.00 25.02 219 LEU A O 1
ATOM 1662 N N . VAL A 1 242 ? 7.287 -35.156 4.030 1.00 25.41 220 VAL A N 1
ATOM 1663 C CA . VAL A 1 242 ? 8.413 -35.118 3.078 1.00 25.24 220 VAL A CA 1
ATOM 1664 C C . VAL A 1 242 ? 9.766 -35.459 3.736 1.00 25.33 220 VAL A C 1
ATOM 1665 O O . VAL A 1 242 ? 10.598 -36.109 3.114 1.00 26.15 220 VAL A O 1
ATOM 1669 N N . ALA A 1 243 ? 9.971 -35.023 4.981 1.00 24.33 221 ALA A N 1
ATOM 1670 C CA . ALA A 1 243 ? 11.198 -35.346 5.709 1.00 24.95 221 ALA A CA 1
ATOM 1671 C C . ALA A 1 243 ? 11.354 -36.861 5.873 1.00 25.18 221 ALA A C 1
ATOM 1672 O O . ALA A 1 243 ? 12.431 -37.410 5.654 1.00 25.96 221 ALA A O 1
ATOM 1674 N N . VAL A 1 244 ? 10.269 -37.536 6.233 1.00 24.63 222 VAL A N 1
ATOM 1675 C CA . VAL A 1 244 ? 10.292 -38.986 6.468 1.00 25.85 222 VAL A CA 1
ATOM 1676 C C . VAL A 1 244 ? 10.516 -39.756 5.164 1.00 26.46 222 VAL A C 1
ATOM 1677 O O . VAL A 1 244 ? 11.297 -40.706 5.121 1.00 27.10 222 VAL A O 1
ATOM 1681 N N . HIS A 1 245 ? 9.817 -39.359 4.105 1.00 25.70 223 HIS A N 1
ATOM 1682 C CA . HIS A 1 245 ? 10.070 -39.907 2.767 1.00 26.07 223 HIS A CA 1
ATOM 1683 C C . HIS A 1 245 ? 11.565 -39.809 2.371 1.00 27.78 223 HIS A C 1
ATOM 1684 O O . HIS A 1 245 ? 12.128 -40.739 1.767 1.00 27.74 223 HIS A O 1
ATOM 1691 N N . ALA A 1 246 ? 12.190 -38.693 2.744 1.00 28.68 224 ALA A N 1
ATOM 1692 C CA . ALA A 1 246 ? 13.598 -38.403 2.426 1.00 30.40 224 ALA A CA 1
ATOM 1693 C C . ALA A 1 246 ? 14.608 -38.988 3.411 1.00 32.04 224 ALA A C 1
ATOM 1694 O O . ALA A 1 246 ? 15.815 -38.839 3.218 1.00 31.52 224 ALA A O 1
ATOM 1696 N N . GLY A 1 247 ? 14.120 -39.636 4.467 1.00 33.23 225 GLY A N 1
ATOM 1697 C CA . GLY A 1 247 ? 14.978 -40.284 5.451 1.00 34.09 225 GLY A CA 1
ATOM 1698 C C . GLY A 1 247 ? 15.550 -39.364 6.515 1.00 33.54 225 GLY A C 1
ATOM 1699 O O . GLY A 1 247 ? 16.534 -39.707 7.168 1.00 33.09 225 GLY A O 1
ATOM 1700 N N . LEU A 1 248 ? 14.942 -38.197 6.702 1.00 32.12 226 LEU A N 1
ATOM 1701 C CA . LEU A 1 248 ? 15.394 -37.288 7.741 1.00 30.62 226 LEU A CA 1
ATOM 1702 C C . LEU A 1 248 ? 14.744 -37.600 9.081 1.00 30.93 226 LEU A C 1
ATOM 1703 O O . LEU A 1 248 ? 13.588 -38.037 9.129 1.00 31.32 226 LEU A O 1
ATOM 1708 N N . ARG A 1 249 ? 15.491 -37.358 10.157 1.00 28.39 227 ARG A N 1
ATOM 1709 C CA . ARG A 1 249 ? 15.007 -37.581 11.514 1.00 28.65 227 ARG A CA 1
ATOM 1710 C C . ARG A 1 249 ? 14.351 -36.277 11.976 1.00 29.53 227 ARG A C 1
ATOM 1711 O O . ARG A 1 249 ? 14.883 -35.190 11.746 1.00 32.98 227 ARG A O 1
ATOM 1719 N N . VAL A 1 250 ? 13.176 -36.372 12.587 1.00 26.33 228 VAL A N 1
ATOM 1720 C CA . VAL A 1 250 ? 12.386 -35.156 12.850 1.00 23.73 228 VAL A CA 1
ATOM 1721 C C . VAL A 1 250 ? 12.238 -34.897 14.349 1.00 22.49 228 VAL A C 1
ATOM 1722 O O . VAL A 1 250 ? 11.942 -35.810 15.129 1.00 22.69 228 VAL A O 1
ATOM 1726 N N . LEU A 1 251 ? 12.413 -33.638 14.728 1.00 22.38 229 LEU A N 1
ATOM 1727 C CA . LEU A 1 251 ? 12.018 -33.166 16.057 1.00 20.81 229 LEU A CA 1
ATOM 1728 C C . LEU A 1 251 ? 11.059 -31.996 15.838 1.00 20.19 229 LEU A C 1
ATOM 1729 O O . LEU A 1 251 ? 11.406 -31.043 15.154 1.00 20.88 229 LEU A O 1
ATOM 1734 N N . GLY A 1 252 ? 9.844 -32.080 16.371 1.00 20.35 230 GLY A N 1
ATOM 1735 C CA . GLY A 1 252 ? 8.868 -30.978 16.215 1.00 21.80 230 GLY A CA 1
ATOM 1736 C C . GLY A 1 252 ? 8.414 -30.404 17.550 1.00 21.70 230 GLY A C 1
ATOM 1737 O O . GLY A 1 252 ? 8.303 -31.137 18.532 1.00 22.76 230 GLY A O 1
ATOM 1738 N N . PHE A 1 253 ? 8.140 -29.103 17.593 1.00 21.22 231 PHE A N 1
ATOM 1739 C CA . PHE A 1 253 ? 7.608 -28.491 18.791 1.00 22.54 231 PHE A CA 1
ATOM 1740 C C . PHE A 1 253 ? 6.397 -27.661 18.375 1.00 23.51 231 PHE A C 1
ATOM 1741 O O . PHE A 1 253 ? 6.445 -27.025 17.328 1.00 23.24 231 PHE A O 1
ATOM 1749 N N . SER A 1 254 ? 5.347 -27.637 19.205 1.00 23.19 232 SER A N 1
ATOM 1750 C CA . SER A 1 254 ? 4.277 -26.646 19.057 1.00 23.01 232 SER A CA 1
ATOM 1751 C C . SER A 1 254 ? 4.238 -25.703 20.237 1.00 23.95 232 SER A C 1
ATOM 1752 O O . SER A 1 254 ? 4.303 -26.129 21.365 1.00 24.66 232 SER A O 1
ATOM 1755 N N . VAL A 1 255 ? 4.070 -24.421 19.963 1.00 23.72 233 VAL A N 1
ATOM 1756 C CA . VAL A 1 255 ? 3.807 -23.466 21.009 1.00 24.13 233 VAL A CA 1
ATOM 1757 C C . VAL A 1 255 ? 2.281 -23.286 21.077 1.00 24.05 233 VAL A C 1
ATOM 1758 O O . VAL A 1 255 ? 1.656 -22.948 20.066 1.00 23.61 233 VAL A O 1
ATOM 1762 N N . VAL A 1 256 ? 1.702 -23.549 22.251 1.00 22.59 234 VAL A N 1
ATOM 1763 C CA . VAL A 1 256 ? 0.259 -23.370 22.479 1.00 21.94 234 VAL A CA 1
ATOM 1764 C C . VAL A 1 256 ? -0.080 -21.863 22.581 1.00 22.81 234 VAL A C 1
ATOM 1765 O O . VAL A 1 256 ? 0.110 -21.244 23.638 1.00 23.36 234 VAL A O 1
ATOM 1769 N N . THR A 1 257 ? -0.601 -21.290 21.493 1.00 24.23 235 THR A N 1
ATOM 1770 C CA . THR A 1 257 ? -0.846 -19.841 21.429 1.00 25.65 235 THR A CA 1
ATOM 1771 C C . THR A 1 257 ? -2.234 -19.375 21.910 1.00 26.45 235 THR A C 1
ATOM 1772 O O . THR A 1 257 ? -2.426 -18.203 22.261 1.00 24.50 235 THR A O 1
ATOM 1776 N N . ASP A 1 258 ? -3.181 -20.295 21.925 1.00 27.10 236 ASP A N 1
ATOM 1777 C CA . ASP A 1 258 ? -4.551 -20.011 22.345 1.00 27.62 236 ASP A CA 1
ATOM 1778 C C . ASP A 1 258 ? -5.155 -21.300 22.855 1.00 27.42 236 ASP A C 1
ATOM 1779 O O . ASP A 1 258 ? -4.792 -22.394 22.396 1.00 27.56 236 ASP A O 1
ATOM 1784 N N . LEU A 1 259 ? -6.074 -21.188 23.801 1.00 26.40 237 LEU A N 1
ATOM 1785 C CA . LEU A 1 259 ? -6.727 -22.373 24.315 1.00 26.78 237 LEU A CA 1
ATOM 1786 C C . LEU A 1 259 ? -8.054 -22.604 23.561 1.00 26.19 237 LEU A C 1
ATOM 1787 O O . LEU A 1 259 ? -8.813 -21.672 23.256 1.00 24.55 237 LEU A O 1
ATOM 1792 N N . CYS A 1 260 ? -8.310 -23.854 23.242 1.00 26.31 238 CYS A N 1
ATOM 1793 C CA . CYS A 1 260 ? -9.491 -24.197 22.449 1.00 25.84 238 CYS A CA 1
ATOM 1794 C C . CYS A 1 260 ? -10.450 -25.088 23.241 1.00 26.33 238 CYS A C 1
ATOM 1795 O O . CYS A 1 260 ? -10.623 -26.255 22.900 1.00 25.94 238 CYS A O 1
ATOM 1798 N N . LEU A 1 261 ? -11.055 -24.544 24.303 1.00 24.73 239 LEU A N 1
ATOM 1799 C CA . LEU A 1 261 ? -12.022 -25.315 25.096 1.00 24.76 239 LEU A CA 1
ATOM 1800 C C . LEU A 1 261 ? -13.411 -24.943 24.608 1.00 24.41 239 LEU A C 1
ATOM 1801 O O . LEU A 1 261 ? -13.828 -23.809 24.781 1.00 26.52 239 LEU A O 1
ATOM 1806 N N . PRO A 1 262 ? -14.107 -25.875 23.934 1.00 23.73 240 PRO A N 1
ATOM 1807 C CA . PRO A 1 262 ? -15.355 -25.450 23.265 1.00 23.45 240 PRO A CA 1
ATOM 1808 C C . PRO A 1 262 ? -16.458 -24.938 24.196 1.00 24.88 240 PRO A C 1
ATOM 1809 O O . PRO A 1 262 ? -17.327 -24.192 23.777 1.00 25.58 240 PRO A O 1
ATOM 1813 N N . ASP A 1 263 ? -16.422 -25.306 25.468 1.00 26.89 241 ASP A N 1
ATOM 1814 C CA . ASP A 1 263 ? -17.452 -24.841 26.362 1.00 29.55 241 ASP A CA 1
ATOM 1815 C C . ASP A 1 263 ? -17.104 -23.538 27.070 1.00 30.95 241 ASP A C 1
ATOM 1816 O O . ASP A 1 263 ? -17.911 -23.024 27.839 1.00 32.14 241 ASP A O 1
ATOM 1821 N N . ALA A 1 264 ? -15.916 -23.006 26.793 1.00 29.97 242 ALA A N 1
ATOM 1822 C CA . ALA A 1 264 ? -15.541 -21.677 27.231 1.00 33.11 242 ALA A CA 1
ATOM 1823 C C . ALA A 1 264 ? -14.572 -21.092 26.200 1.00 32.57 242 ALA A C 1
ATOM 1824 O O . ALA A 1 264 ? -13.398 -20.854 26.501 1.00 31.49 242 ALA A O 1
ATOM 1826 N N . LEU A 1 265 ? -15.053 -20.901 24.976 1.00 31.70 243 LEU A N 1
ATOM 1827 C CA . LEU A 1 265 ? -14.195 -20.485 23.866 1.00 30.90 243 LEU A CA 1
ATOM 1828 C C . LEU A 1 265 ? -14.327 -18.973 23.602 1.00 31.54 243 LEU A C 1
ATOM 1829 O O . LEU A 1 265 ? -15.415 -18.481 23.312 1.00 30.20 243 LEU A O 1
ATOM 1834 N N . GLU A 1 266 ? -13.216 -18.251 23.703 1.00 31.94 244 GLU A N 1
ATOM 1835 C CA . GLU A 1 266 ? -13.207 -16.797 23.464 1.00 36.02 244 GLU A CA 1
ATOM 1836 C C . GLU A 1 266 ? -12.716 -16.487 22.040 1.00 33.27 244 GLU A C 1
ATOM 1837 O O . GLU A 1 266 ? -11.935 -17.257 21.487 1.00 30.38 244 GLU A O 1
ATOM 1843 N N . PRO A 1 267 ? -13.176 -15.366 21.439 1.00 35.55 245 PRO A N 1
ATOM 1844 C CA . PRO A 1 267 ? -12.639 -14.993 20.114 1.00 35.83 245 PRO A CA 1
ATOM 1845 C C . PRO A 1 267 ? -11.110 -14.845 20.126 1.00 34.47 245 PRO A C 1
ATOM 1846 O O . PRO A 1 267 ? -10.542 -14.353 21.090 1.00 34.20 245 PRO A O 1
ATOM 1850 N N . VAL A 1 268 ? -10.463 -15.315 19.069 1.00 35.21 246 VAL A N 1
ATOM 1851 C CA . VAL A 1 268 ? -9.012 -15.240 18.953 1.00 37.05 246 VAL A CA 1
ATOM 1852 C C . VAL A 1 268 ? -8.687 -14.162 17.937 1.00 40.25 246 VAL A C 1
ATOM 1853 O O . VAL A 1 268 ? -9.323 -14.105 16.873 1.00 42.06 246 VAL A O 1
ATOM 1857 N N . GLU A 1 269 ? -7.704 -13.319 18.248 1.00 40.85 247 GLU A N 1
ATOM 1858 C CA . GLU A 1 269 ? -7.165 -12.380 17.250 1.00 45.16 247 GLU A CA 1
ATOM 1859 C C . GLU A 1 269 ? -5.645 -12.515 17.073 1.00 44.72 247 GLU A C 1
ATOM 1860 O O . GLU A 1 269 ? -4.898 -12.703 18.050 1.00 41.85 247 GLU A O 1
ATOM 1866 N N . LEU A 1 270 ? -5.211 -12.419 15.813 1.00 44.45 248 LEU A N 1
ATOM 1867 C CA . LEU A 1 270 ? -3.825 -12.655 15.422 1.00 43.85 248 LEU A CA 1
ATOM 1868 C C . LEU A 1 270 ? -2.788 -12.014 16.356 1.00 43.02 248 LEU A C 1
ATOM 1869 O O . LEU A 1 270 ? -1.781 -12.638 16.669 1.00 41.39 248 LEU A O 1
ATOM 1874 N N . ASN A 1 271 ? -3.040 -10.791 16.812 1.00 45.36 249 ASN A N 1
ATOM 1875 C CA . ASN A 1 271 ? -2.065 -10.094 17.662 1.00 46.20 249 ASN A CA 1
ATOM 1876 C C . ASN A 1 271 ? -1.845 -10.700 19.029 1.00 45.94 249 ASN A C 1
ATOM 1877 O O . ASN A 1 271 ? -0.720 -10.681 19.532 1.00 44.38 249 ASN A O 1
ATOM 1882 N N . LYS A 1 272 ? -2.908 -11.241 19.625 1.00 45.93 250 LYS A N 1
ATOM 1883 C CA . LYS A 1 272 ? -2.787 -11.992 20.884 1.00 46.48 250 LYS A CA 1
ATOM 1884 C C . LYS A 1 272 ? -1.966 -13.268 20.690 1.00 41.63 250 LYS A C 1
ATOM 1885 O O . LYS A 1 272 ? -1.116 -13.602 21.523 1.00 40.36 250 LYS A O 1
ATOM 1891 N N . ILE A 1 273 ? -2.250 -13.970 19.588 1.00 37.80 251 ILE A N 1
ATOM 1892 C CA . ILE A 1 273 ? -1.520 -15.165 19.164 1.00 36.24 251 ILE A CA 1
ATOM 1893 C C . ILE A 1 273 ? -0.004 -14.898 19.105 1.00 35.46 251 ILE A C 1
ATOM 1894 O O . ILE A 1 273 ? 0.790 -15.665 19.670 1.00 32.96 251 ILE A O 1
ATOM 1899 N N . LEU A 1 274 ? 0.380 -13.814 18.426 1.00 33.71 252 LEU A N 1
ATOM 1900 C CA . LEU A 1 274 ? 1.796 -13.471 18.249 1.00 34.65 252 LEU A CA 1
ATOM 1901 C C . LEU A 1 274 ? 2.463 -13.154 19.603 1.00 35.74 252 LEU A C 1
ATOM 1902 O O . LEU A 1 274 ? 3.618 -13.519 19.838 1.00 37.08 252 LEU A O 1
ATOM 1907 N N . GLU A 1 275 ? 1.723 -12.505 20.498 1.00 35.17 253 GLU A N 1
ATOM 1908 C CA . GLU A 1 275 ? 2.222 -12.213 21.849 1.00 37.98 253 GLU A CA 1
ATOM 1909 C C . GLU A 1 275 ? 2.547 -13.480 22.654 1.00 37.77 253 GLU A C 1
ATOM 1910 O O . GLU A 1 275 ? 3.605 -13.580 23.290 1.00 35.97 253 GLU A O 1
ATOM 1916 N N . VAL A 1 276 ? 1.625 -14.443 22.629 1.00 36.52 254 VAL A N 1
ATOM 1917 C CA . VAL A 1 276 ? 1.790 -15.695 23.375 1.00 35.98 254 VAL A CA 1
ATOM 1918 C C . VAL A 1 276 ? 2.843 -16.579 22.703 1.00 34.49 254 VAL A C 1
ATOM 1919 O O . VAL A 1 276 ? 3.603 -17.260 23.394 1.00 36.00 254 VAL A O 1
ATOM 1923 N N . ALA A 1 277 ? 2.900 -16.538 21.370 1.00 33.42 255 ALA A N 1
ATOM 1924 C CA . ALA A 1 277 ? 3.953 -17.219 20.588 1.00 34.98 255 ALA A CA 1
ATOM 1925 C C . ALA A 1 277 ? 5.368 -16.750 20.958 1.00 33.88 255 ALA A C 1
ATOM 1926 O O . ALA A 1 277 ? 6.310 -17.553 20.990 1.00 32.18 255 ALA A O 1
ATOM 1928 N N . ALA A 1 278 ? 5.504 -15.453 21.216 1.00 34.68 256 ALA A N 1
ATOM 1929 C CA . ALA A 1 278 ? 6.777 -14.862 21.660 1.00 36.44 256 ALA A CA 1
ATOM 1930 C C . ALA A 1 278 ? 7.242 -15.425 23.015 1.00 37.62 256 ALA A C 1
ATOM 1931 O O . ALA A 1 278 ? 8.422 -15.732 23.184 1.00 37.90 256 ALA A O 1
ATOM 1933 N N . ARG A 1 279 ? 6.320 -15.567 23.969 1.00 37.65 257 ARG A N 1
ATOM 1934 C CA . ARG A 1 279 ? 6.649 -16.153 25.281 1.00 39.92 257 ARG A CA 1
ATOM 1935 C C . ARG A 1 279 ? 7.052 -17.625 25.165 1.00 36.81 257 ARG A C 1
ATOM 1936 O O . ARG A 1 279 ? 7.954 -18.085 25.871 1.00 35.99 257 ARG A O 1
ATOM 1944 N N . GLY A 1 280 ? 6.375 -18.367 24.284 1.00 32.95 258 GLY A N 1
ATOM 1945 C CA . GLY A 1 280 ? 6.768 -19.741 23.997 1.00 29.14 258 GLY A CA 1
ATOM 1946 C C . GLY A 1 280 ? 8.112 -19.752 23.276 1.00 29.28 258 GLY A C 1
ATOM 1947 O O . GLY A 1 280 ? 8.965 -20.607 23.540 1.00 28.23 258 GLY A O 1
ATOM 1948 N N . GLY A 1 281 ? 8.291 -18.799 22.356 1.00 29.56 259 GLY A N 1
ATOM 1949 C CA . GLY A 1 281 ? 9.537 -18.631 21.610 1.00 27.59 259 GLY A CA 1
ATOM 1950 C C . GLY A 1 281 ? 10.727 -18.382 22.523 1.00 28.49 259 GLY A C 1
ATOM 1951 O O . GLY A 1 281 ? 11.801 -18.903 22.296 1.00 29.28 259 GLY A O 1
ATOM 1952 N N . ALA A 1 282 ? 10.523 -17.609 23.580 1.00 30.53 260 ALA A N 1
ATOM 1953 C CA . ALA A 1 282 ? 11.578 -17.384 24.576 1.00 32.31 260 ALA A CA 1
ATOM 1954 C C . ALA A 1 282 ? 12.058 -18.732 25.130 1.00 32.33 260 ALA A C 1
ATOM 1955 O O . ALA A 1 282 ? 13.249 -18.927 25.324 1.00 32.60 260 ALA A O 1
ATOM 1957 N N . LYS A 1 283 ? 11.130 -19.675 25.328 1.00 30.35 261 LYS A N 1
ATOM 1958 C CA . LYS A 1 283 ? 11.476 -20.982 25.911 1.00 29.56 261 LYS A CA 1
ATOM 1959 C C . LYS A 1 283 ? 12.258 -21.866 24.927 1.00 28.95 261 LYS A C 1
ATOM 1960 O O . LYS A 1 283 ? 13.221 -22.534 25.305 1.00 29.42 261 LYS A O 1
ATOM 1966 N N . LEU A 1 284 ? 11.842 -21.859 23.666 1.00 27.16 262 LEU A N 1
ATOM 1967 C CA . LEU A 1 284 ? 12.582 -22.549 22.604 1.00 28.28 262 LEU A CA 1
ATOM 1968 C C . LEU A 1 284 ? 13.963 -21.959 22.393 1.00 30.88 262 LEU A C 1
ATOM 1969 O O . LEU A 1 284 ? 14.893 -22.673 22.047 1.00 31.50 262 LEU A O 1
ATOM 1974 N N . ALA A 1 285 ? 14.103 -20.657 22.619 1.00 31.71 263 ALA A N 1
ATOM 1975 C CA . ALA A 1 285 ? 15.409 -20.023 22.513 1.00 32.46 263 ALA A CA 1
ATOM 1976 C C . ALA A 1 285 ? 16.375 -20.545 23.584 1.00 33.63 263 ALA A C 1
ATOM 1977 O O . ALA A 1 285 ? 17.596 -20.436 23.420 1.00 35.11 263 ALA A O 1
ATOM 1979 N N . ARG A 1 286 ? 15.838 -21.115 24.669 1.00 32.62 264 ARG A N 1
ATOM 1980 C CA . ARG A 1 286 ? 16.678 -21.717 25.696 1.00 33.48 264 ARG A CA 1
ATOM 1981 C C . ARG A 1 286 ? 16.938 -23.182 25.325 1.00 31.43 264 ARG A C 1
ATOM 1982 O O . ARG A 1 286 ? 18.091 -23.662 25.362 1.00 30.01 264 ARG A O 1
ATOM 1990 N N . LEU A 1 287 ? 15.869 -23.867 24.913 1.00 29.72 265 LEU A N 1
ATOM 1991 C CA . LEU A 1 287 ? 15.871 -25.312 24.664 1.00 28.90 265 LEU A CA 1
ATOM 1992 C C . LEU A 1 287 ? 16.697 -25.705 23.451 1.00 29.14 265 LEU A C 1
ATOM 1993 O O . LEU A 1 287 ? 17.548 -26.603 23.521 1.00 28.89 265 LEU A O 1
ATOM 1998 N N . ILE A 1 288 ? 16.443 -25.038 22.331 1.00 28.66 266 ILE A N 1
ATOM 1999 C CA . ILE A 1 288 ? 17.042 -25.464 21.076 1.00 28.23 266 ILE A CA 1
ATOM 2000 C C . ILE A 1 288 ? 18.606 -25.453 21.090 1.00 27.62 266 ILE A C 1
ATOM 2001 O O . ILE A 1 288 ? 19.223 -26.406 20.614 1.00 27.83 266 ILE A O 1
ATOM 2006 N N . PRO A 1 289 ? 19.233 -24.380 21.586 1.00 28.49 267 PRO A N 1
ATOM 2007 C CA . PRO A 1 289 ? 20.707 -24.406 21.637 1.00 30.88 267 PRO A CA 1
ATOM 2008 C C . PRO A 1 289 ? 21.294 -25.497 22.519 1.00 32.60 267 PRO A C 1
ATOM 2009 O O . PRO A 1 289 ? 22.411 -25.955 22.250 1.00 35.53 267 PRO A O 1
ATOM 2013 N N . GLU A 1 290 ? 20.582 -25.897 23.574 1.00 31.11 268 GLU A N 1
ATOM 2014 C CA . GLU A 1 290 ? 21.076 -26.989 24.401 1.00 31.15 268 GLU A CA 1
ATOM 2015 C C . GLU A 1 290 ? 20.823 -28.322 23.734 1.00 30.20 268 GLU A C 1
ATOM 2016 O O . GLU A 1 290 ? 21.606 -29.266 23.889 1.00 29.75 268 GLU A O 1
ATOM 2022 N N . ILE A 1 291 ? 19.737 -28.398 22.969 1.00 29.13 269 ILE A N 1
ATOM 2023 C CA . ILE A 1 291 ? 19.377 -29.641 22.299 1.00 27.68 269 ILE A CA 1
ATOM 2024 C C . ILE A 1 291 ? 20.309 -30.027 21.147 1.00 27.22 269 ILE A C 1
ATOM 2025 O O . ILE A 1 291 ? 20.700 -31.193 21.033 1.00 26.13 269 ILE A O 1
ATOM 2030 N N . LEU A 1 292 ? 20.634 -29.064 20.278 1.00 29.52 270 LEU A N 1
ATOM 2031 C CA . LEU A 1 292 ? 21.388 -29.349 19.041 1.00 31.09 270 LEU A CA 1
ATOM 2032 C C . LEU A 1 292 ? 22.703 -30.125 19.211 1.00 30.77 270 LEU A C 1
ATOM 2033 O O . LEU A 1 292 ? 22.930 -31.077 18.479 1.00 30.29 270 LEU A O 1
ATOM 2038 N N . PRO A 1 293 ? 23.567 -29.733 20.176 1.00 32.72 271 PRO A N 1
ATOM 2039 C CA . PRO A 1 293 ? 24.825 -30.488 20.339 1.00 33.77 271 PRO A CA 1
ATOM 2040 C C . PRO A 1 293 ? 24.586 -31.922 20.806 1.00 34.58 271 PRO A C 1
ATOM 2041 O O . PRO A 1 293 ? 25.428 -32.793 20.602 1.00 34.34 271 PRO A O 1
ATOM 2045 N N . ARG A 1 294 ? 23.445 -32.145 21.450 1.00 34.39 272 ARG A N 1
ATOM 2046 C CA . ARG A 1 294 ? 23.111 -33.443 22.029 1.00 33.02 272 ARG A CA 1
ATOM 2047 C C . ARG A 1 294 ? 22.440 -34.401 21.022 1.00 35.31 272 ARG A C 1
ATOM 2048 O O . ARG A 1 294 ? 22.378 -35.608 21.266 1.00 39.42 272 ARG A O 1
ATOM 2056 N N . ILE A 1 295 ? 21.942 -33.876 19.903 1.00 34.59 273 ILE A N 1
ATOM 2057 C CA . ILE A 1 295 ? 21.329 -34.722 18.858 1.00 37.39 273 ILE A CA 1
ATOM 2058 C C . ILE A 1 295 ? 22.148 -34.862 17.557 1.00 42.60 273 ILE A C 1
ATOM 2059 O O . ILE A 1 295 ? 21.783 -35.644 16.672 1.00 44.00 273 ILE A O 1
ATOM 2064 N N . ALA A 1 296 ? 23.228 -34.095 17.424 1.00 47.17 274 ALA A N 1
ATOM 2065 C CA . ALA A 1 296 ? 24.056 -34.162 16.208 1.00 54.65 274 ALA A CA 1
ATOM 2066 C C . ALA A 1 296 ? 25.534 -34.413 16.512 1.00 58.90 274 ALA A C 1
ATOM 2067 O O . ALA A 1 296 ? 25.973 -35.563 16.608 1.00 60.49 274 ALA A O 1
ATOM 2069 N N . SER B 1 24 ? -19.808 -34.181 -19.666 1.00 52.59 2 SER B N 1
ATOM 2070 C CA . SER B 1 24 ? -20.839 -34.321 -20.735 1.00 57.96 2 SER B CA 1
ATOM 2071 C C . SER B 1 24 ? -20.309 -35.010 -22.011 1.00 62.05 2 SER B C 1
ATOM 2072 O O . SER B 1 24 ? -21.089 -35.470 -22.841 1.00 61.63 2 SER B O 1
ATOM 2075 N N . GLU B 1 25 ? -18.982 -35.071 -22.145 1.00 66.84 3 GLU B N 1
ATOM 2076 C CA . GLU B 1 25 ? -18.290 -35.663 -23.309 1.00 65.63 3 GLU B CA 1
ATOM 2077 C C . GLU B 1 25 ? -17.700 -37.046 -22.963 1.00 60.24 3 GLU B C 1
ATOM 2078 O O . GLU B 1 25 ? -16.923 -37.635 -23.722 1.00 58.30 3 GLU B O 1
ATOM 2084 N N . LEU B 1 26 ? -18.090 -37.540 -21.797 1.00 59.27 4 LEU B N 1
ATOM 2085 C CA . LEU B 1 26 ? -17.573 -38.778 -21.238 1.00 55.93 4 LEU B CA 1
ATOM 2086 C C . LEU B 1 26 ? -18.110 -39.985 -22.008 1.00 55.25 4 LEU B C 1
ATOM 2087 O O . LEU B 1 26 ? -17.378 -40.958 -22.228 1.00 52.28 4 LEU B O 1
ATOM 2092 N N . LYS B 1 27 ? -19.369 -39.908 -22.442 1.00 55.89 5 LYS B N 1
ATOM 2093 C CA . LYS B 1 27 ? -19.972 -40.980 -23.255 1.00 55.97 5 LYS B CA 1
ATOM 2094 C C . LYS B 1 27 ? -19.186 -41.255 -24.541 1.00 52.79 5 LYS B C 1
ATOM 2095 O O . LYS B 1 27 ? -18.917 -42.415 -24.884 1.00 51.27 5 LYS B O 1
ATOM 2101 N N . SER B 1 28 ? -18.812 -40.182 -25.234 1.00 50.86 6 SER B N 1
ATOM 2102 C CA . SER B 1 28 ? -17.930 -40.259 -26.391 1.00 51.49 6 SER B CA 1
ATOM 2103 C C . SER B 1 28 ? -16.648 -41.044 -26.078 1.00 50.72 6 SER B C 1
ATOM 2104 O O . SER B 1 28 ? -16.269 -41.951 -26.826 1.00 49.86 6 SER B O 1
ATOM 2107 N N . ARG B 1 29 ? -16.002 -40.711 -24.959 1.00 49.61 7 ARG B N 1
ATOM 2108 C CA . ARG B 1 29 ? -14.793 -41.410 -24.508 1.00 48.61 7 ARG B CA 1
ATOM 2109 C C . ARG B 1 29 ? -15.108 -42.870 -24.152 1.00 46.04 7 ARG B C 1
ATOM 2110 O O . ARG B 1 29 ? -14.303 -43.771 -24.366 1.00 44.68 7 ARG B O 1
ATOM 2118 N N . ILE B 1 30 ? -16.300 -43.095 -23.625 1.00 44.33 8 ILE B N 1
ATOM 2119 C CA . ILE B 1 30 ? -16.728 -44.435 -23.270 1.00 42.63 8 ILE B CA 1
ATOM 2120 C C . ILE B 1 30 ? -16.976 -45.281 -24.520 1.00 42.54 8 ILE B C 1
ATOM 2121 O O . ILE B 1 30 ? -16.521 -46.416 -24.589 1.00 39.89 8 ILE B O 1
ATOM 2126 N N . ASP B 1 31 ? -17.683 -44.714 -25.500 1.00 45.39 9 ASP B N 1
ATOM 2127 C CA . ASP B 1 31 ? -17.960 -45.395 -26.784 1.00 45.11 9 ASP B CA 1
ATOM 2128 C C . ASP B 1 31 ? -16.672 -45.710 -27.536 1.00 46.35 9 ASP B C 1
ATOM 2129 O O . ASP B 1 31 ? -16.465 -46.841 -27.988 1.00 47.19 9 ASP B O 1
ATOM 2134 N N . GLN B 1 32 ? -15.806 -44.706 -27.651 1.00 45.39 10 GLN B N 1
ATOM 2135 C CA . GLN B 1 32 ? -14.484 -44.862 -28.254 1.00 48.84 10 GLN B CA 1
ATOM 2136 C C . GLN B 1 32 ? -13.650 -46.020 -27.683 1.00 47.76 10 GLN B C 1
ATOM 2137 O O . GLN B 1 32 ? -12.908 -46.677 -28.416 1.00 48.43 10 GLN B O 1
ATOM 2143 N N . ALA B 1 33 ? -13.765 -46.249 -26.372 1.00 45.13 11 ALA B N 1
ATOM 2144 C CA . ALA B 1 33 ? -13.042 -47.317 -25.682 1.00 43.00 11 ALA B CA 1
ATOM 2145 C C . ALA B 1 33 ? -13.764 -48.674 -25.800 1.00 42.77 11 ALA B C 1
ATOM 2146 O O . ALA B 1 33 ? -13.118 -49.725 -25.897 1.00 41.79 11 ALA B O 1
ATOM 2148 N N . THR B 1 34 ? -15.097 -48.634 -25.804 1.00 42.88 12 THR B N 1
ATOM 2149 C CA . THR B 1 34 ? -15.925 -49.833 -25.913 1.00 45.40 12 THR B CA 1
ATOM 2150 C C . THR B 1 34 ? -15.903 -50.360 -27.354 1.00 50.02 12 THR B C 1
ATOM 2151 O O . THR B 1 34 ? -15.960 -51.573 -27.581 1.00 53.30 12 THR B O 1
ATOM 2155 N N . ALA B 1 35 ? -15.796 -49.439 -28.314 1.00 50.27 13 ALA B N 1
ATOM 2156 C CA . ALA B 1 35 ? -15.639 -49.780 -29.731 1.00 47.41 13 ALA B CA 1
ATOM 2157 C C . ALA B 1 35 ? -14.332 -50.513 -29.986 1.00 47.83 13 ALA B C 1
ATOM 2158 O O . ALA B 1 35 ? -14.323 -51.572 -30.616 1.00 49.40 13 ALA B O 1
ATOM 2160 N N . LYS B 1 36 ? -13.229 -49.954 -29.491 1.00 46.27 14 LYS B N 1
ATOM 2161 C CA . LYS B 1 36 ? -11.912 -50.563 -29.660 1.00 45.93 14 LYS B CA 1
ATOM 2162 C C . LYS B 1 36 ? -11.830 -51.946 -29.011 1.00 46.30 14 LYS B C 1
ATOM 2163 O O . LYS B 1 36 ? -11.194 -52.857 -29.555 1.00 46.02 14 LYS B O 1
ATOM 2169 N N . ILE B 1 37 ? -12.481 -52.092 -27.855 1.00 46.28 15 ILE B N 1
ATOM 2170 C CA . ILE B 1 37 ? -12.499 -53.356 -27.108 1.00 44.90 15 ILE B CA 1
ATOM 2171 C C . ILE B 1 37 ? -13.330 -54.426 -27.829 1.00 46.53 15 ILE B C 1
ATOM 2172 O O . ILE B 1 37 ? -12.957 -55.593 -27.799 1.00 49.07 15 ILE B O 1
ATOM 2177 N N . SER B 1 38 ? -14.446 -54.031 -28.450 1.00 48.49 16 SER B N 1
ATOM 2178 C CA . SER B 1 38 ? -15.263 -54.935 -29.302 1.00 53.63 16 SER B CA 1
ATOM 2179 C C . SER B 1 38 ? -14.507 -55.375 -30.552 1.00 56.24 16 SER B C 1
ATOM 2180 O O . SER B 1 38 ? -14.744 -56.460 -31.096 1.00 59.12 16 SER B O 1
ATOM 2183 N N . GLN B 1 39 ? -13.616 -54.505 -31.015 1.00 56.72 17 GLN B N 1
ATOM 2184 C CA . GLN B 1 39 ? -12.718 -54.780 -32.129 1.00 59.36 17 GLN B CA 1
ATOM 2185 C C . GLN B 1 39 ? -11.750 -55.915 -31.749 1.00 57.68 17 GLN B C 1
ATOM 2186 O O . GLN B 1 39 ? -11.338 -56.695 -32.606 1.00 58.15 17 GLN B O 1
ATOM 2192 N N . LEU B 1 40 ? -11.405 -56.012 -30.464 1.00 53.85 18 LEU B N 1
ATOM 2193 C CA . LEU B 1 40 ? -10.467 -57.038 -29.977 1.00 52.90 18 LEU B CA 1
ATOM 2194 C C . LEU B 1 40 ? -11.146 -58.253 -29.317 1.00 51.76 18 LEU B C 1
ATOM 2195 O O . LEU B 1 40 ? -10.533 -59.314 -29.167 1.00 49.33 18 LEU B O 1
ATOM 2200 N N . TRP B 1 41 ? -12.410 -58.093 -28.931 1.00 53.83 19 TRP B N 1
ATOM 2201 C CA . TRP B 1 41 ? -13.133 -59.115 -28.179 1.00 54.43 19 TRP B CA 1
ATOM 2202 C C . TRP B 1 41 ? -14.639 -58.887 -28.253 1.00 54.56 19 TRP B C 1
ATOM 2203 O O . TRP B 1 41 ? -15.146 -57.908 -27.708 1.00 56.05 19 TRP B O 1
ATOM 2214 N N . GLN B 1 42 ? -15.346 -59.810 -28.900 1.00 52.74 20 GLN B N 1
ATOM 2215 C CA . GLN B 1 42 ? -16.796 -59.711 -29.101 1.00 52.84 20 GLN B CA 1
ATOM 2216 C C . GLN B 1 42 ? -17.615 -60.276 -27.939 1.00 51.16 20 GLN B C 1
ATOM 2217 O O . GLN B 1 42 ? -18.816 -60.530 -28.079 1.00 52.80 20 GLN B O 1
ATOM 2223 N N . GLY B 1 43 ? -16.966 -60.481 -26.799 1.00 48.13 21 GLY B N 1
ATOM 2224 C CA . GLY B 1 43 ? -17.625 -61.003 -25.606 1.00 45.77 21 GLY B CA 1
ATOM 2225 C C . GLY B 1 43 ? -18.652 -60.065 -24.989 1.00 41.42 21 GLY B C 1
ATOM 2226 O O . GLY B 1 43 ? -18.616 -58.854 -25.200 1.00 39.70 21 GLY B O 1
ATOM 2227 N N . GLU B 1 44 ? -19.586 -60.642 -24.244 1.00 38.05 22 GLU B N 1
ATOM 2228 C CA . GLU B 1 44 ? -20.590 -59.864 -23.538 1.00 37.39 22 GLU B CA 1
ATOM 2229 C C . GLU B 1 44 ? -20.464 -60.209 -22.058 1.00 35.12 22 GLU B C 1
ATOM 2230 O O . GLU B 1 44 ? -21.105 -61.136 -21.579 1.00 36.41 22 GLU B O 1
ATOM 2236 N N . PRO B 1 45 ? -19.594 -59.478 -21.335 1.00 32.94 23 PRO B N 1
ATOM 2237 C CA . PRO B 1 45 ? -19.251 -59.820 -19.951 1.00 32.15 23 PRO B CA 1
ATOM 2238 C C . PRO B 1 45 ? -20.403 -59.636 -18.951 1.00 31.56 23 PRO B C 1
ATOM 2239 O O . PRO B 1 45 ? -21.105 -58.626 -18.984 1.00 30.99 23 PRO B O 1
ATOM 2243 N N . ALA B 1 46 ? -20.585 -60.623 -18.081 1.00 31.23 24 ALA B N 1
ATOM 2244 C CA . ALA B 1 46 ? -21.560 -60.547 -16.990 1.00 31.78 24 ALA B CA 1
ATOM 2245 C C . ALA B 1 46 ? -20.933 -59.859 -15.768 1.00 33.17 24 ALA B C 1
ATOM 2246 O O . ALA B 1 46 ? -21.601 -59.143 -15.017 1.00 33.14 24 ALA B O 1
ATOM 2248 N N . VAL B 1 47 ? -19.626 -60.052 -15.600 1.00 34.13 25 VAL B N 1
ATOM 2249 C CA . VAL B 1 47 ? -18.922 -59.543 -14.433 1.00 32.21 25 VAL B CA 1
ATOM 2250 C C . VAL B 1 47 ? -17.681 -58.739 -14.838 1.00 33.29 25 VAL B C 1
ATOM 2251 O O . VAL B 1 47 ? -16.944 -59.111 -15.771 1.00 32.49 25 VAL B O 1
ATOM 2255 N N . GLY B 1 48 ? -17.450 -57.645 -14.116 1.00 32.19 26 GLY B N 1
ATOM 2256 C CA . GLY B 1 48 ? -16.186 -56.930 -14.178 1.00 31.67 26 GLY B CA 1
ATOM 2257 C C . GLY B 1 48 ? -15.419 -57.193 -12.890 1.00 29.42 26 GLY B C 1
ATOM 2258 O O . GLY B 1 48 ? -16.031 -57.265 -11.808 1.00 28.53 26 GLY B O 1
ATOM 2267 N N . ILE B 1 50 ? -11.797 -56.128 -10.609 1.00 26.59 28 ILE B N 1
ATOM 2268 C CA . ILE B 1 50 ? -10.643 -55.245 -10.410 1.00 26.47 28 ILE B CA 1
ATOM 2269 C C . ILE B 1 50 ? -9.708 -55.889 -9.410 1.00 26.38 28 ILE B C 1
ATOM 2270 O O . ILE B 1 50 ? -10.101 -56.172 -8.259 1.00 23.13 28 ILE B O 1
ATOM 2275 N N . LEU B 1 51 ? -8.489 -56.151 -9.880 1.00 26.76 29 LEU B N 1
ATOM 2276 C CA . LEU B 1 51 ? -7.500 -56.913 -9.130 1.00 28.13 29 LEU B CA 1
ATOM 2277 C C . LEU B 1 51 ? -6.466 -55.985 -8.528 1.00 28.75 29 LEU B C 1
ATOM 2278 O O . LEU B 1 51 ? -5.840 -55.200 -9.243 1.00 30.65 29 LEU B O 1
ATOM 2283 N N . GLY B 1 52 ? -6.301 -56.093 -7.218 1.00 28.99 30 GLY B N 1
ATOM 2284 C CA . GLY B 1 52 ? -5.540 -55.109 -6.440 1.00 30.90 30 GLY B CA 1
ATOM 2285 C C . GLY B 1 52 ? -4.075 -55.494 -6.352 1.00 33.84 30 GLY B C 1
ATOM 2286 O O . GLY B 1 52 ? -3.643 -56.448 -7.008 1.00 34.39 30 GLY B O 1
ATOM 2287 N N . THR B 1 53 ? -3.337 -54.744 -5.526 1.00 35.29 31 THR B N 1
ATOM 2288 C CA . THR B 1 53 ? -1.892 -54.916 -5.292 1.00 39.53 31 THR B CA 1
ATOM 2289 C C . THR B 1 53 ? -1.574 -56.336 -4.844 1.00 40.48 31 THR B C 1
ATOM 2290 O O . THR B 1 53 ? -2.069 -56.784 -3.813 1.00 39.93 31 THR B O 1
ATOM 2294 N N . GLY B 1 54 ? -0.748 -57.023 -5.633 1.00 40.69 32 GLY B N 1
ATOM 2295 C CA . GLY B 1 54 ? -0.310 -58.383 -5.341 1.00 39.28 32 GLY B CA 1
ATOM 2296 C C . GLY B 1 54 ? -1.334 -59.467 -5.610 1.00 38.13 32 GLY B C 1
ATOM 2297 O O . GLY B 1 54 ? -1.121 -60.628 -5.242 1.00 38.66 32 GLY B O 1
ATOM 2298 N N . LEU B 1 55 ? -2.449 -59.093 -6.242 1.00 35.45 33 LEU B N 1
ATOM 2299 C CA . LEU B 1 55 ? -3.569 -60.009 -6.453 1.00 33.40 33 LEU B CA 1
ATOM 2300 C C . LEU B 1 55 ? -3.749 -60.374 -7.923 1.00 33.25 33 LEU B C 1
ATOM 2301 O O . LEU B 1 55 ? -4.696 -61.091 -8.274 1.00 30.56 33 LEU B O 1
ATOM 2306 N N . GLY B 1 56 ? -2.849 -59.855 -8.763 1.00 32.91 34 GLY B N 1
ATOM 2307 C CA . GLY B 1 56 ? -2.932 -59.986 -10.224 1.00 34.90 34 GLY B CA 1
ATOM 2308 C C . GLY B 1 56 ? -2.959 -61.423 -10.713 1.00 35.59 34 GLY B C 1
ATOM 2309 O O . GLY B 1 56 ? -3.441 -61.697 -11.810 1.00 33.61 34 GLY B O 1
ATOM 2310 N N . GLY B 1 57 ? -2.473 -62.340 -9.869 1.00 38.34 35 GLY B N 1
ATOM 2311 C CA . GLY B 1 57 ? -2.433 -63.777 -10.173 1.00 38.35 35 GLY B CA 1
ATOM 2312 C C . GLY B 1 57 ? -3.829 -64.352 -10.316 1.00 36.81 35 GLY B C 1
ATOM 2313 O O . GLY B 1 57 ? -4.012 -65.386 -10.967 1.00 37.63 35 GLY B O 1
ATOM 2314 N N . LEU B 1 58 ? -4.820 -63.670 -9.728 1.00 34.50 36 LEU B N 1
ATOM 2315 C CA . LEU B 1 58 ? -6.232 -64.075 -9.907 1.00 35.03 36 LEU B CA 1
ATOM 2316 C C . LEU B 1 58 ? -6.659 -64.125 -11.387 1.00 34.28 36 LEU B C 1
ATOM 2317 O O . LEU B 1 58 ? -7.630 -64.808 -11.744 1.00 34.87 36 LEU B O 1
ATOM 2322 N N . ALA B 1 59 ? -5.928 -63.404 -12.238 1.00 34.70 37 ALA B N 1
ATOM 2323 C CA . ALA B 1 59 ? -6.178 -63.407 -13.683 1.00 36.94 37 ALA B CA 1
ATOM 2324 C C . ALA B 1 59 ? -5.859 -64.743 -14.381 1.00 38.58 37 ALA B C 1
ATOM 2325 O O . ALA B 1 59 ? -6.371 -65.009 -15.464 1.00 41.27 37 ALA B O 1
ATOM 2327 N N . GLU B 1 60 ? -5.023 -65.576 -13.766 1.00 38.50 38 GLU B N 1
ATOM 2328 C CA . GLU B 1 60 ? -4.719 -66.924 -14.294 1.00 40.72 38 GLU B CA 1
ATOM 2329 C C . GLU B 1 60 ? -5.883 -67.913 -14.119 1.00 42.00 38 GLU B C 1
ATOM 2330 O O . GLU B 1 60 ? -5.806 -69.064 -14.529 1.00 44.92 38 GLU B O 1
ATOM 2336 N N . GLN B 1 61 ? -6.969 -67.444 -13.516 1.00 43.00 39 GLN B N 1
ATOM 2337 C CA . GLN B 1 61 ? -8.161 -68.251 -13.290 1.00 44.87 39 GLN B CA 1
ATOM 2338 C C . GLN B 1 61 ? -9.112 -68.051 -14.478 1.00 42.92 39 GLN B C 1
ATOM 2339 O O . GLN B 1 61 ? -10.102 -68.757 -14.638 1.00 42.75 39 GLN B O 1
ATOM 2345 N N . ILE B 1 62 ? -8.792 -67.062 -15.301 1.00 39.72 40 ILE B N 1
ATOM 2346 C CA . ILE B 1 62 ? -9.583 -66.738 -16.455 1.00 37.32 40 ILE B CA 1
ATOM 2347 C C . ILE B 1 62 ? -9.008 -67.524 -17.620 1.00 38.22 40 ILE B C 1
ATOM 2348 O O . ILE B 1 62 ? -7.791 -67.517 -17.868 1.00 38.13 40 ILE B O 1
ATOM 2353 N N . GLU B 1 63 ? -9.883 -68.235 -18.311 1.00 39.27 41 GLU B N 1
ATOM 2354 C CA . GLU B 1 63 ? -9.504 -68.832 -19.576 1.00 42.00 41 GLU B CA 1
ATOM 2355 C C . GLU B 1 63 ? -9.668 -67.714 -20.597 1.00 41.77 41 GLU B C 1
ATOM 2356 O O . GLU B 1 63 ? -10.758 -67.450 -21.115 1.00 36.70 41 GLU B O 1
ATOM 2362 N N . GLN B 1 64 ? -8.554 -67.002 -20.782 1.00 49.43 42 GLN B N 1
ATOM 2363 C CA . GLN B 1 64 ? -8.470 -65.784 -21.585 1.00 52.22 42 GLN B CA 1
ATOM 2364 C C . GLN B 1 64 ? -8.773 -66.063 -23.046 1.00 52.58 42 GLN B C 1
ATOM 2365 O O . GLN B 1 64 ? -8.596 -67.177 -23.515 1.00 52.89 42 GLN B O 1
ATOM 2371 N N . ASP B 1 65 ? -9.271 -65.046 -23.744 1.00 55.47 43 ASP B N 1
ATOM 2372 C CA . ASP B 1 65 ? -9.353 -65.061 -25.205 1.00 56.04 43 ASP B CA 1
ATOM 2373 C C . ASP B 1 65 ? -8.387 -64.005 -25.727 1.00 57.14 43 ASP B C 1
ATOM 2374 O O . ASP B 1 65 ? -7.856 -64.134 -26.833 1.00 55.89 43 ASP B O 1
ATOM 2379 N N . ILE B 1 66 ? -8.157 -62.979 -24.901 1.00 56.10 44 ILE B N 1
ATOM 2380 C CA . ILE B 1 66 ? -7.318 -61.833 -25.246 1.00 57.46 44 ILE B CA 1
ATOM 2381 C C . ILE B 1 66 ? -6.868 -61.023 -24.002 1.00 55.74 44 ILE B C 1
ATOM 2382 O O . ILE B 1 66 ? -7.657 -60.766 -23.078 1.00 52.47 44 ILE B O 1
ATOM 2387 N N . ALA B 1 67 ? -5.588 -60.649 -23.984 1.00 56.37 45 ALA B N 1
ATOM 2388 C CA . ALA B 1 67 ? -5.055 -59.672 -23.026 1.00 54.01 45 ALA B CA 1
ATOM 2389 C C . ALA B 1 67 ? -4.782 -58.365 -23.764 1.00 50.98 45 ALA B C 1
ATOM 2390 O O . ALA B 1 67 ? -4.057 -58.360 -24.766 1.00 50.28 45 ALA B O 1
ATOM 2392 N N . ILE B 1 68 ? -5.385 -57.275 -23.282 1.00 47.69 46 ILE B N 1
ATOM 2393 C CA . ILE B 1 68 ? -5.291 -55.947 -23.920 1.00 46.78 46 ILE B CA 1
ATOM 2394 C C . ILE B 1 68 ? -4.510 -54.948 -23.051 1.00 49.42 46 ILE B C 1
ATOM 2395 O O . ILE B 1 68 ? -5.008 -54.524 -21.998 1.00 48.07 46 ILE B O 1
ATOM 2400 N N . PRO B 1 69 ? -3.282 -54.566 -23.473 1.00 52.17 47 PRO B N 1
ATOM 2401 C CA . PRO B 1 69 ? -2.594 -53.524 -22.707 1.00 50.76 47 PRO B CA 1
ATOM 2402 C C . PRO B 1 69 ? -3.444 -52.262 -22.658 1.00 51.78 47 PRO B C 1
ATOM 2403 O O . PRO B 1 69 ? -4.052 -51.906 -23.673 1.00 56.50 47 PRO B O 1
ATOM 2407 N N . TYR B 1 70 ? -3.497 -51.608 -21.496 1.00 47.39 48 TYR B N 1
ATOM 2408 C CA . TYR B 1 70 ? -4.260 -50.368 -21.351 1.00 48.21 48 TYR B CA 1
ATOM 2409 C C . TYR B 1 70 ? -3.827 -49.314 -22.353 1.00 51.95 48 TYR B C 1
ATOM 2410 O O . TYR B 1 70 ? -4.627 -48.468 -22.742 1.00 54.28 48 TYR B O 1
ATOM 2419 N N . SER B 1 71 ? -2.555 -49.365 -22.752 1.00 53.52 49 SER B N 1
ATOM 2420 C CA . SER B 1 71 ? -1.996 -48.420 -23.725 1.00 57.86 49 SER B CA 1
ATOM 2421 C C . SER B 1 71 ? -2.683 -48.463 -25.091 1.00 58.43 49 SER B C 1
ATOM 2422 O O . SER B 1 71 ? -2.731 -47.458 -25.787 1.00 62.53 49 SER B O 1
ATOM 2425 N N . ASP B 1 72 ? -3.223 -49.622 -25.458 1.00 58.03 50 ASP B N 1
ATOM 2426 C CA . ASP B 1 72 ? -3.957 -49.779 -26.715 1.00 58.03 50 ASP B CA 1
ATOM 2427 C C . ASP B 1 72 ? -5.439 -49.419 -26.633 1.00 55.58 50 ASP B C 1
ATOM 2428 O O . ASP B 1 72 ? -6.155 -49.500 -27.639 1.00 55.11 50 ASP B O 1
ATOM 2433 N N . ILE B 1 73 ? -5.908 -49.050 -25.444 1.00 51.87 51 ILE B N 1
ATOM 2434 C CA . ILE B 1 73 ? -7.306 -48.668 -25.274 1.00 50.15 51 ILE B CA 1
ATOM 2435 C C . ILE B 1 73 ? -7.427 -47.150 -25.135 1.00 51.33 51 ILE B C 1
ATOM 2436 O O . ILE B 1 73 ? -6.803 -46.560 -24.235 1.00 52.10 51 ILE B O 1
ATOM 2441 N N . PRO B 1 74 ? -8.223 -46.518 -26.023 1.00 49.58 52 PRO B N 1
ATOM 2442 C CA . PRO B 1 74 ? -8.542 -45.099 -25.931 1.00 50.15 52 PRO B CA 1
ATOM 2443 C C . PRO B 1 74 ? -8.924 -44.673 -24.506 1.00 50.79 52 PRO B C 1
ATOM 2444 O O . PRO B 1 74 ? -9.852 -45.233 -23.905 1.00 50.70 52 PRO B O 1
ATOM 2448 N N . HIS B 1 75 ? -8.157 -43.727 -23.968 1.00 50.73 53 HIS B N 1
ATOM 2449 C CA . HIS B 1 75 ? -8.478 -43.005 -22.726 1.00 50.11 53 HIS B CA 1
ATOM 2450 C C . HIS B 1 75 ? -8.093 -43.674 -21.408 1.00 50.48 53 HIS B C 1
ATOM 2451 O O . HIS B 1 75 ? -8.165 -43.047 -20.348 1.00 51.36 53 HIS B O 1
ATOM 2458 N N . PHE B 1 76 ? -7.657 -44.934 -21.476 1.00 49.95 54 PHE B N 1
ATOM 2459 C CA . PHE B 1 76 ? -7.149 -45.639 -20.294 1.00 49.88 54 PHE B CA 1
ATOM 2460 C C . PHE B 1 76 ? -5.797 -45.075 -19.851 1.00 52.43 54 PHE B C 1
ATOM 2461 O O . PHE B 1 76 ? -4.897 -44.903 -20.669 1.00 52.70 54 PHE B O 1
ATOM 2469 N N . PRO B 1 77 ? -5.653 -44.778 -18.550 1.00 53.84 55 PRO B N 1
ATOM 2470 C CA . PRO B 1 77 ? -4.342 -44.421 -17.992 1.00 54.39 55 PRO B CA 1
ATOM 2471 C C . PRO B 1 77 ? -3.371 -45.617 -17.866 1.00 53.65 55 PRO B C 1
ATOM 2472 O O . PRO B 1 77 ? -3.662 -46.722 -18.345 1.00 50.37 55 PRO B O 1
ATOM 2476 N N . THR B 1 78 ? -2.240 -45.375 -17.203 1.00 56.11 56 THR B N 1
ATOM 2477 C CA . THR B 1 78 ? -1.153 -46.349 -17.033 1.00 57.71 56 THR B CA 1
ATOM 2478 C C . THR B 1 78 ? -0.972 -46.721 -15.552 1.00 56.24 56 THR B C 1
ATOM 2479 O O . THR B 1 78 ? -0.852 -45.830 -14.701 1.00 53.90 56 THR B O 1
ATOM 2483 N N . SER B 1 79 ? -0.954 -48.026 -15.256 1.00 55.42 57 SER B N 1
ATOM 2484 C CA . SER B 1 79 ? -0.691 -48.538 -13.901 1.00 54.31 57 SER B CA 1
ATOM 2485 C C . SER B 1 79 ? 0.803 -48.451 -13.578 1.00 55.52 57 SER B C 1
ATOM 2486 O O . SER B 1 79 ? 1.629 -48.931 -14.352 1.00 52.00 57 SER B O 1
ATOM 2489 N N . THR B 1 80 ? 1.147 -47.857 -12.431 1.00 57.46 58 THR B N 1
ATOM 2490 C CA . THR B 1 80 ? 2.562 -47.570 -12.124 1.00 57.99 58 THR B CA 1
ATOM 2491 C C . THR B 1 80 ? 3.071 -48.130 -10.789 1.00 57.07 58 THR B C 1
ATOM 2492 O O . THR B 1 80 ? 4.272 -48.039 -10.495 1.00 55.22 58 THR B O 1
ATOM 2496 N N . VAL B 1 81 ? 2.174 -48.703 -9.988 1.00 55.34 59 VAL B N 1
ATOM 2497 C CA . VAL B 1 81 ? 2.589 -49.402 -8.769 1.00 56.18 59 VAL B CA 1
ATOM 2498 C C . VAL B 1 81 ? 2.988 -50.850 -9.097 1.00 57.14 59 VAL B C 1
ATOM 2499 O O . VAL B 1 81 ? 2.395 -51.490 -9.986 1.00 57.85 59 VAL B O 1
ATOM 2503 N N . LYS B 1 82 ? 4.015 -51.337 -8.399 1.00 53.65 60 LYS B N 1
ATOM 2504 C CA . LYS B 1 82 ? 4.533 -52.695 -8.575 1.00 57.96 60 LYS B CA 1
ATOM 2505 C C . LYS B 1 82 ? 3.457 -53.751 -8.275 1.00 57.07 60 LYS B C 1
ATOM 2506 O O . LYS B 1 82 ? 2.672 -53.604 -7.320 1.00 56.79 60 LYS B O 1
ATOM 2512 N N . SER B 1 83 ? 3.448 -54.803 -9.103 1.00 54.39 61 SER B N 1
ATOM 2513 C CA . SER B 1 83 ? 2.443 -55.887 -9.108 1.00 50.60 61 SER B CA 1
ATOM 2514 C C . SER B 1 83 ? 1.244 -55.616 -10.039 1.00 48.35 61 SER B C 1
ATOM 2515 O O . SER B 1 83 ? 0.568 -56.558 -10.472 1.00 46.66 61 SER B O 1
ATOM 2518 N N . HIS B 1 84 ? 0.990 -54.339 -10.344 1.00 48.35 62 HIS B N 1
ATOM 2519 C CA . HIS B 1 84 ? -0.067 -53.942 -11.296 1.00 49.76 62 HIS B CA 1
ATOM 2520 C C . HIS B 1 84 ? 0.432 -54.024 -12.740 1.00 50.44 62 HIS B C 1
ATOM 2521 O O . HIS B 1 84 ? 1.125 -53.120 -13.215 1.00 54.66 62 HIS B O 1
ATOM 2528 N N . ALA B 1 85 ? 0.083 -55.115 -13.424 1.00 47.79 63 ALA B N 1
ATOM 2529 C CA . ALA B 1 85 ? 0.547 -55.379 -14.801 1.00 50.58 63 ALA B CA 1
ATOM 2530 C C . ALA B 1 85 ? 0.045 -54.385 -15.863 1.00 55.01 63 ALA B C 1
ATOM 2531 O O . ALA B 1 85 ? 0.716 -54.162 -16.883 1.00 58.51 63 ALA B O 1
ATOM 2533 N N . GLY B 1 86 ? -1.137 -53.810 -15.641 1.00 51.16 64 GLY B N 1
ATOM 2534 C CA . GLY B 1 86 ? -1.709 -52.864 -16.602 1.00 47.50 64 GLY B CA 1
ATOM 2535 C C . GLY B 1 86 ? -2.243 -53.500 -17.880 1.00 45.31 64 GLY B C 1
ATOM 2536 O O . GLY B 1 86 ? -1.967 -53.016 -18.980 1.00 47.18 64 GLY B O 1
ATOM 2537 N N . ARG B 1 87 ? -3.005 -54.586 -17.743 1.00 42.45 65 ARG B N 1
ATOM 2538 C CA . ARG B 1 87 ? -3.670 -55.220 -18.892 1.00 42.05 65 ARG B CA 1
ATOM 2539 C C . ARG B 1 87 ? -5.155 -55.406 -18.616 1.00 38.40 65 ARG B C 1
ATOM 2540 O O . ARG B 1 87 ? -5.551 -55.674 -17.468 1.00 39.77 65 ARG B O 1
ATOM 2548 N N . LEU B 1 88 ? -5.975 -55.253 -19.653 1.00 36.29 66 LEU B N 1
ATOM 2549 C CA . LEU B 1 88 ? -7.389 -55.646 -19.576 1.00 34.96 66 LEU B CA 1
ATOM 2550 C C . LEU B 1 88 ? -7.541 -57.101 -20.021 1.00 36.15 66 LEU B C 1
ATOM 2551 O O . LEU B 1 88 ? -7.276 -57.412 -21.187 1.00 35.21 66 LEU B O 1
ATOM 2556 N N . VAL B 1 89 ? -7.931 -57.984 -19.095 1.00 35.31 67 VAL B N 1
ATOM 2557 C CA . VAL B 1 89 ? -8.033 -59.432 -19.379 1.00 35.30 67 VAL B CA 1
ATOM 2558 C C . VAL B 1 89 ? -9.500 -59.836 -19.639 1.00 37.00 67 VAL B C 1
ATOM 2559 O O . VAL B 1 89 ? -10.367 -59.621 -18.794 1.00 38.49 67 VAL B O 1
ATOM 2563 N N . CYS B 1 90 ? -9.760 -60.416 -20.812 1.00 38.38 68 CYS B N 1
ATOM 2564 C CA . CYS B 1 90 ? -11.100 -60.815 -21.244 1.00 37.65 68 CYS B CA 1
ATOM 2565 C C . CYS B 1 90 ? -11.210 -62.325 -21.440 1.00 36.59 68 CYS B C 1
ATOM 2566 O O . CYS B 1 90 ? -10.326 -62.957 -22.021 1.00 36.84 68 CYS B O 1
ATOM 2569 N N . GLY B 1 91 ? -12.300 -62.909 -20.960 1.00 35.48 69 GLY B N 1
ATOM 2570 C CA . GLY B 1 91 ? -12.488 -64.339 -21.130 1.00 33.75 69 GLY B CA 1
ATOM 2571 C C . GLY B 1 91 ? -13.664 -64.901 -20.382 1.00 32.17 69 GLY B C 1
ATOM 2572 O O . GLY B 1 91 ? -14.721 -64.261 -20.290 1.00 31.66 69 GLY B O 1
ATOM 2573 N N . ARG B 1 92 ? -13.458 -66.108 -19.854 1.00 31.53 70 ARG B N 1
ATOM 2574 C CA . ARG B 1 92 ? -14.464 -66.886 -19.149 1.00 31.89 70 ARG B CA 1
ATOM 2575 C C . ARG B 1 92 ? -13.816 -67.399 -17.887 1.00 33.46 70 ARG B C 1
ATOM 2576 O O . ARG B 1 92 ? -12.737 -68.010 -17.947 1.00 35.40 70 ARG B O 1
ATOM 2584 N N . LEU B 1 93 ? -14.456 -67.135 -16.750 1.00 31.97 71 LEU B N 1
ATOM 2585 C CA . LEU B 1 93 ? -14.013 -67.673 -15.476 1.00 32.22 71 LEU B CA 1
ATOM 2586 C C . LEU B 1 93 ? -15.098 -68.639 -15.010 1.00 31.33 71 LEU B C 1
ATOM 2587 O O . LEU B 1 93 ? -16.229 -68.224 -14.734 1.00 30.58 71 LEU B O 1
ATOM 2592 N N . ARG B 1 94 ? -14.740 -69.923 -14.969 1.00 31.11 72 ARG B N 1
ATOM 2593 C CA . ARG B 1 94 ? -15.669 -71.027 -14.752 1.00 34.49 72 ARG B CA 1
ATOM 2594 C C . ARG B 1 94 ? -17.010 -70.848 -15.489 1.00 34.55 72 ARG B C 1
ATOM 2595 O O . ARG B 1 94 ? -18.077 -71.035 -14.914 1.00 35.58 72 ARG B O 1
ATOM 2603 N N . GLY B 1 95 ? -16.934 -70.480 -16.766 1.00 35.65 73 GLY B N 1
ATOM 2604 C CA . GLY B 1 95 ? -18.122 -70.378 -17.617 1.00 33.66 73 GLY B CA 1
ATOM 2605 C C . GLY B 1 95 ? -18.734 -68.991 -17.687 1.00 31.01 73 GLY B C 1
ATOM 2606 O O . GLY B 1 95 ? -19.619 -68.742 -18.497 1.00 29.91 73 GLY B O 1
ATOM 2607 N N . ILE B 1 96 ? -18.278 -68.077 -16.834 1.00 30.82 74 ILE B N 1
ATOM 2608 C CA . ILE B 1 96 ? -18.858 -66.732 -16.804 1.00 30.16 74 ILE B CA 1
ATOM 2609 C C . ILE B 1 96 ? -18.041 -65.764 -17.668 1.00 29.87 74 ILE B C 1
ATOM 2610 O O . ILE B 1 96 ? -16.855 -65.535 -17.389 1.00 29.68 74 ILE B O 1
ATOM 2615 N N . PRO B 1 97 ? -18.676 -65.165 -18.699 1.00 31.45 75 PRO B N 1
ATOM 2616 C CA . PRO B 1 97 ? -17.944 -64.187 -19.506 1.00 31.35 75 PRO B CA 1
ATOM 2617 C C . PRO B 1 97 ? -17.558 -63.035 -18.565 1.00 31.31 75 PRO B C 1
ATOM 2618 O O . PRO B 1 97 ? -18.384 -62.608 -17.747 1.00 31.18 75 PRO B O 1
ATOM 2622 N N . ILE B 1 98 ? -16.306 -62.592 -18.638 1.00 30.82 76 ILE B N 1
ATOM 2623 C CA . ILE B 1 98 ? -15.794 -61.602 -17.685 1.00 30.52 76 ILE B CA 1
ATOM 2624 C C . ILE B 1 98 ? -14.721 -60.703 -18.267 1.00 30.28 76 ILE B C 1
ATOM 2625 O O . ILE B 1 98 ? -13.973 -61.109 -19.153 1.00 29.13 76 ILE B O 1
ATOM 2630 N N . VAL B 1 99 ? -14.628 -59.495 -17.715 1.00 29.80 77 VAL B N 1
ATOM 2631 C CA . VAL B 1 99 ? -13.549 -58.552 -18.007 1.00 30.74 77 VAL B CA 1
ATOM 2632 C C . VAL B 1 99 ? -12.846 -58.186 -16.697 1.00 31.44 77 VAL B C 1
ATOM 2633 O O . VAL B 1 99 ? -13.496 -57.827 -15.703 1.00 29.55 77 VAL B O 1
ATOM 2637 N N . ALA B 1 100 ? -11.522 -58.288 -16.698 1.00 33.47 78 ALA B N 1
ATOM 2638 C CA . ALA B 1 100 ? -10.745 -58.075 -15.484 1.00 32.87 78 ALA B CA 1
ATOM 2639 C C . ALA B 1 100 ? -9.639 -57.072 -15.735 1.00 32.23 78 ALA B C 1
ATOM 2640 O O . ALA B 1 100 ? -8.892 -57.187 -16.697 1.00 32.98 78 ALA B O 1
ATOM 2650 N N . GLU B 1 102 ? -6.310 -56.315 -14.713 1.00 33.64 80 GLU B N 1
ATOM 2651 C CA . GLU B 1 102 ? -5.170 -56.895 -14.002 1.00 36.35 80 GLU B CA 1
ATOM 2652 C C . GLU B 1 102 ? -4.229 -55.768 -13.618 1.00 37.58 80 GLU B C 1
ATOM 2653 O O . GLU B 1 102 ? -3.317 -55.415 -14.359 1.00 37.86 80 GLU B O 1
ATOM 2659 N N . GLY B 1 103 ? -4.479 -55.209 -12.437 1.00 37.76 81 GLY B N 1
ATOM 2660 C CA . GLY B 1 103 ? -3.870 -53.954 -12.023 1.00 37.74 81 GLY B CA 1
ATOM 2661 C C . GLY B 1 103 ? -4.842 -52.793 -12.162 1.00 35.73 81 GLY B C 1
ATOM 2662 O O . GLY B 1 103 ? -5.640 -52.749 -13.106 1.00 33.61 81 GLY B O 1
ATOM 2663 N N . ARG B 1 104 ? -4.776 -51.852 -11.219 1.00 36.36 82 ARG B N 1
ATOM 2664 C CA . ARG B 1 104 ? -5.724 -50.739 -11.191 1.00 37.39 82 ARG B CA 1
ATOM 2665 C C . ARG B 1 104 ? -5.003 -49.383 -11.200 1.00 36.88 82 ARG B C 1
ATOM 2666 O O . ARG B 1 104 ? -3.775 -49.325 -11.298 1.00 37.32 82 ARG B O 1
ATOM 2674 N N . PHE B 1 105 ? -5.772 -48.302 -11.102 1.00 36.21 83 PHE B N 1
ATOM 2675 C CA . PHE B 1 105 ? -5.214 -46.962 -10.956 1.00 35.84 83 PHE B CA 1
ATOM 2676 C C . PHE B 1 105 ? -5.545 -46.362 -9.595 1.00 35.07 83 PHE B C 1
ATOM 2677 O O . PHE B 1 105 ? -6.549 -46.724 -8.956 1.00 34.40 83 PHE B O 1
ATOM 2685 N N . HIS B 1 106 ? -4.685 -45.452 -9.148 1.00 33.48 84 HIS B N 1
ATOM 2686 C CA . HIS B 1 106 ? -4.806 -44.904 -7.802 1.00 33.48 84 HIS B CA 1
ATOM 2687 C C . HIS B 1 106 ? -4.693 -43.409 -7.803 1.00 30.31 84 HIS B C 1
ATOM 2688 O O . HIS B 1 106 ? -3.875 -42.831 -8.519 1.00 29.93 84 HIS B O 1
ATOM 2695 N N . TYR B 1 107 ? -5.475 -42.792 -6.931 1.00 29.95 85 TYR B N 1
ATOM 2696 C CA . TYR B 1 107 ? -5.446 -41.369 -6.758 1.00 28.84 85 TYR B CA 1
ATOM 2697 C C . TYR B 1 107 ? -4.043 -40.890 -6.429 1.00 27.36 85 TYR B C 1
ATOM 2698 O O . TYR B 1 107 ? -3.619 -39.856 -6.948 1.00 26.82 85 TYR B O 1
ATOM 2707 N N . TYR B 1 108 ? -3.325 -41.645 -5.588 1.00 26.69 86 TYR B N 1
ATOM 2708 C CA . TYR B 1 108 ? -1.998 -41.217 -5.094 1.00 27.02 86 TYR B CA 1
ATOM 2709 C C . TYR B 1 108 ? -0.947 -41.156 -6.203 1.00 28.56 86 TYR B C 1
ATOM 2710 O O . TYR B 1 108 ? 0.080 -40.488 -6.046 1.00 28.44 86 TYR B O 1
ATOM 2719 N N . GLU B 1 109 ? -1.203 -41.869 -7.297 1.00 29.88 87 GLU B N 1
ATOM 2720 C CA . GLU B 1 109 ? -0.328 -41.830 -8.476 1.00 33.77 87 GLU B CA 1
ATOM 2721 C C . GLU B 1 109 ? -0.374 -40.498 -9.223 1.00 33.60 87 GLU B C 1
ATOM 2722 O O . GLU B 1 109 ? 0.536 -40.187 -10.008 1.00 32.82 87 GLU B O 1
ATOM 2728 N N . GLY B 1 110 ? -1.421 -39.713 -8.982 1.00 33.15 88 GLY B N 1
ATOM 2729 C CA . GLY B 1 110 ? -1.581 -38.391 -9.616 1.00 32.94 88 GLY B CA 1
ATOM 2730 C C . GLY B 1 110 ? -2.740 -38.449 -10.607 1.00 34.79 88 GLY B C 1
ATOM 2731 O O . GLY B 1 110 ? -2.930 -37.564 -11.432 1.00 35.26 88 GLY B O 1
ATOM 2732 N N . TYR B 1 111 ? -3.534 -39.505 -10.526 1.00 34.53 89 TYR B N 1
ATOM 2733 C CA . TYR B 1 111 ? -4.714 -39.592 -11.379 1.00 33.96 89 TYR B CA 1
ATOM 2734 C C . TYR B 1 111 ? -5.905 -38.891 -10.738 1.00 32.28 89 TYR B C 1
ATOM 2735 O O . TYR B 1 111 ? -6.052 -38.887 -9.521 1.00 32.18 89 TYR B O 1
ATOM 2744 N N . SER B 1 112 ? -6.715 -38.229 -11.551 1.00 33.13 90 SER B N 1
ATOM 2745 C CA . SER B 1 112 ? -8.012 -37.760 -11.077 1.00 31.72 90 SER B CA 1
ATOM 2746 C C . SER B 1 112 ? -8.812 -39.024 -10.840 1.00 29.76 90 SER B C 1
ATOM 2747 O O . SER B 1 112 ? -8.465 -40.077 -11.368 1.00 33.01 90 SER B O 1
ATOM 2750 N N . LEU B 1 113 ? -9.879 -38.921 -10.064 1.00 26.53 91 LEU B N 1
ATOM 2751 C CA . LEU B 1 113 ? -10.755 -40.051 -9.838 1.00 26.37 91 LEU B CA 1
ATOM 2752 C C . LEU B 1 113 ? -11.659 -40.311 -11.030 1.00 26.79 91 LEU B C 1
ATOM 2753 O O . LEU B 1 113 ? -12.179 -41.409 -11.165 1.00 25.80 91 LEU B O 1
ATOM 2758 N N . GLU B 1 114 ? -11.843 -39.309 -11.885 1.00 28.87 92 GLU B N 1
ATOM 2759 C CA . GLU B 1 114 ? -12.494 -39.510 -13.179 1.00 34.35 92 GLU B CA 1
ATOM 2760 C C . GLU B 1 114 ? -11.685 -40.488 -14.007 1.00 32.33 92 GLU B C 1
ATOM 2761 O O . GLU B 1 114 ? -12.251 -41.343 -14.668 1.00 33.72 92 GLU B O 1
ATOM 2767 N N . GLN B 1 115 ? -10.355 -40.368 -13.964 1.00 31.84 93 GLN B N 1
ATOM 2768 C CA . GLN B 1 115 ? -9.489 -41.295 -14.695 1.00 31.77 93 GLN B CA 1
ATOM 2769 C C . GLN B 1 115 ? -9.496 -42.681 -14.039 1.00 28.65 93 GLN B C 1
ATOM 2770 O O . GLN B 1 115 ? -9.576 -43.698 -14.732 1.00 29.87 93 GLN B O 1
ATOM 2776 N N . VAL B 1 116 ? -9.376 -42.711 -12.713 1.00 26.11 94 VAL B N 1
ATOM 2777 C CA . VAL B 1 116 ? -9.401 -43.959 -11.910 1.00 25.14 94 VAL B CA 1
ATOM 2778 C C . VAL B 1 116 ? -10.588 -44.846 -12.242 1.00 25.32 94 VAL B C 1
ATOM 2779 O O . VAL B 1 116 ? -10.448 -46.068 -12.327 1.00 24.68 94 VAL B O 1
ATOM 2783 N N . THR B 1 117 ? -11.750 -44.213 -12.410 1.00 25.27 95 THR B N 1
ATOM 2784 C CA . THR B 1 117 ? -13.016 -44.914 -12.494 1.00 25.55 95 THR B CA 1
ATOM 2785 C C . THR B 1 117 ? -13.563 -45.039 -13.909 1.00 26.89 95 THR B C 1
ATOM 2786 O O . THR B 1 117 ? -14.641 -45.603 -14.105 1.00 26.25 95 THR B O 1
ATOM 2790 N N . PHE B 1 118 ? -12.821 -44.506 -14.883 1.00 28.15 96 PHE B N 1
ATOM 2791 C CA . PHE B 1 118 ? -13.205 -44.606 -16.294 1.00 29.05 96 PHE B CA 1
ATOM 2792 C C . PHE B 1 118 ? -13.411 -46.066 -16.692 1.00 30.23 96 PHE B C 1
ATOM 2793 O O . PHE B 1 118 ? -14.435 -46.373 -17.309 1.00 31.70 96 PHE B O 1
ATOM 2801 N N . PRO B 1 119 ? -12.485 -46.983 -16.302 1.00 30.94 97 PRO B N 1
ATOM 2802 C CA . PRO B 1 119 ? -12.658 -48.412 -16.590 1.00 32.05 97 PRO B CA 1
ATOM 2803 C C . PRO B 1 119 ? -13.985 -49.032 -16.091 1.00 31.45 97 PRO B C 1
ATOM 2804 O O . PRO B 1 119 ? -14.531 -49.913 -16.752 1.00 30.20 97 PRO B O 1
ATOM 2808 N N . VAL B 1 120 ? -14.491 -48.569 -14.944 1.00 30.12 98 VAL B N 1
ATOM 2809 C CA . VAL B 1 120 ? -15.808 -48.971 -14.447 1.00 26.82 98 VAL B CA 1
ATOM 2810 C C . VAL B 1 120 ? -16.940 -48.510 -15.409 1.00 27.02 98 VAL B C 1
ATOM 2811 O O . VAL B 1 120 ? -17.842 -49.289 -15.725 1.00 26.56 98 VAL B O 1
ATOM 2815 N N . ARG B 1 121 ? -16.904 -47.249 -15.856 1.00 27.72 99 ARG B N 1
ATOM 2816 C CA . ARG B 1 121 ? -17.843 -46.744 -16.893 1.00 29.61 99 ARG B CA 1
ATOM 2817 C C . ARG B 1 121 ? -17.792 -47.603 -18.147 1.00 30.12 99 ARG B C 1
ATOM 2818 O O . ARG B 1 121 ? -18.827 -47.961 -18.738 1.00 28.94 99 ARG B O 1
ATOM 2826 N N . VAL B 1 122 ? -16.572 -47.924 -18.557 1.00 30.85 100 VAL B N 1
ATOM 2827 C CA . VAL B 1 122 ? -16.386 -48.790 -19.720 1.00 32.56 100 VAL B CA 1
ATOM 2828 C C . VAL B 1 122 ? -17.041 -50.140 -19.463 1.00 33.53 100 VAL B C 1
ATOM 2829 O O . VAL B 1 122 ? -17.740 -50.663 -20.334 1.00 34.62 100 VAL B O 1
ATOM 2841 N N . LYS B 1 124 ? -19.547 -51.018 -17.433 1.00 33.94 102 LYS B N 1
ATOM 2842 C CA . LYS B 1 124 ? -20.990 -50.830 -17.540 1.00 33.28 102 LYS B CA 1
ATOM 2843 C C . LYS B 1 124 ? -21.443 -50.797 -19.013 1.00 34.94 102 LYS B C 1
ATOM 2844 O O . LYS B 1 124 ? -22.448 -51.421 -19.388 1.00 36.37 102 LYS B O 1
ATOM 2850 N N . ALA B 1 125 ? -20.684 -50.087 -19.845 1.00 34.04 103 ALA B N 1
ATOM 2851 C CA . ALA B 1 125 ? -21.030 -49.921 -21.258 1.00 34.29 103 ALA B CA 1
ATOM 2852 C C . ALA B 1 125 ? -20.864 -51.211 -22.053 1.00 34.28 103 ALA B C 1
ATOM 2853 O O . ALA B 1 125 ? -21.536 -51.399 -23.056 1.00 34.03 103 ALA B O 1
ATOM 2863 N N . GLY B 1 127 ? -21.661 -53.975 -20.760 1.00 31.15 105 GLY B N 1
ATOM 2864 C CA . GLY B 1 127 ? -22.784 -54.784 -20.284 1.00 31.61 105 GLY B CA 1
ATOM 2865 C C . GLY B 1 127 ? -22.675 -55.493 -18.932 1.00 31.94 105 GLY B C 1
ATOM 2866 O O . GLY B 1 127 ? -23.657 -56.104 -18.487 1.00 30.83 105 GLY B O 1
ATOM 2867 N N . VAL B 1 128 ? -21.518 -55.420 -18.252 1.00 32.91 106 VAL B N 1
ATOM 2868 C CA . VAL B 1 128 ? -21.400 -56.098 -16.929 1.00 32.36 106 VAL B CA 1
ATOM 2869 C C . VAL B 1 128 ? -22.549 -55.696 -16.000 1.00 29.49 106 VAL B C 1
ATOM 2870 O O . VAL B 1 128 ? -23.033 -54.571 -16.073 1.00 29.34 106 VAL B O 1
ATOM 2874 N N . LYS B 1 129 ? -22.979 -56.620 -15.145 1.00 27.76 107 LYS B N 1
ATOM 2875 C CA . LYS B 1 129 ? -24.054 -56.359 -14.186 1.00 29.06 107 LYS B CA 1
ATOM 2876 C C . LYS B 1 129 ? -23.523 -56.328 -12.750 1.00 26.86 107 LYS B C 1
ATOM 2877 O O . LYS B 1 129 ? -24.161 -55.769 -11.853 1.00 26.41 107 LYS B O 1
ATOM 2883 N N . THR B 1 130 ? -22.350 -56.923 -12.557 1.00 26.73 108 THR B N 1
ATOM 2884 C CA . THR B 1 130 ? -21.730 -57.038 -11.236 1.00 26.26 108 THR B CA 1
ATOM 2885 C C . THR B 1 130 ? -20.264 -56.657 -11.308 1.00 26.47 108 THR B C 1
ATOM 2886 O O . THR B 1 130 ? -19.532 -57.122 -12.199 1.00 26.32 108 THR B O 1
ATOM 2890 N N . LEU B 1 131 ? -19.836 -55.827 -10.356 1.00 26.64 109 LEU B N 1
ATOM 2891 C CA . LEU B 1 131 ? -18.415 -55.498 -10.205 1.00 26.29 109 LEU B CA 1
ATOM 2892 C C . LEU B 1 131 ? -17.845 -56.191 -8.970 1.00 24.98 109 LEU B C 1
ATOM 2893 O O . LEU B 1 131 ? -18.373 -56.009 -7.870 1.00 24.77 109 LEU B O 1
ATOM 2898 N N . LEU B 1 132 ? -16.776 -56.975 -9.154 1.00 23.48 110 LEU B N 1
ATOM 2899 C CA . LEU B 1 132 ? -16.095 -57.590 -8.054 1.00 25.30 110 LEU B CA 1
ATOM 2900 C C . LEU B 1 132 ? -14.797 -56.836 -7.851 1.00 25.69 110 LEU B C 1
ATOM 2901 O O . LEU B 1 132 ? -13.949 -56.762 -8.752 1.00 25.80 110 LEU B O 1
ATOM 2906 N N . VAL B 1 133 ? -14.631 -56.266 -6.668 1.00 25.10 111 VAL B N 1
ATOM 2907 C CA . VAL B 1 133 ? -13.460 -55.443 -6.421 1.00 26.14 111 VAL B CA 1
ATOM 2908 C C . VAL B 1 133 ? -12.627 -56.114 -5.377 1.00 25.68 111 VAL B C 1
ATOM 2909 O O . VAL B 1 133 ? -13.160 -56.603 -4.388 1.00 25.25 111 VAL B O 1
ATOM 2913 N N . THR B 1 134 ? -11.314 -56.101 -5.564 1.00 25.59 112 THR B N 1
ATOM 2914 C CA . THR B 1 134 ? -10.435 -56.577 -4.530 1.00 26.27 112 THR B CA 1
ATOM 2915 C C . THR B 1 134 ? -9.367 -55.529 -4.183 1.00 25.05 112 THR B C 1
ATOM 2916 O O . THR B 1 134 ? -9.052 -54.637 -4.976 1.00 25.50 112 THR B O 1
ATOM 2920 N N . ASN B 1 135 ? -8.806 -55.638 -2.992 1.00 22.91 113 ASN B N 1
ATOM 2921 C CA . ASN B 1 135 ? -7.674 -54.782 -2.650 1.00 22.65 113 ASN B CA 1
ATOM 2922 C C . ASN B 1 135 ? -6.805 -55.409 -1.562 1.00 22.59 113 ASN B C 1
ATOM 2923 O O . ASN B 1 135 ? -7.168 -56.447 -0.985 1.00 22.95 113 ASN B O 1
ATOM 2928 N N . ALA B 1 136 ? -5.647 -54.798 -1.310 1.00 21.86 114 ALA B N 1
ATOM 2929 C CA . ALA B 1 136 ? -4.834 -55.134 -0.145 1.00 23.72 114 ALA B CA 1
ATOM 2930 C C . ALA B 1 136 ? -5.125 -54.039 0.864 1.00 23.25 114 ALA B C 1
ATOM 2931 O O . ALA B 1 136 ? -5.238 -52.881 0.481 1.00 23.65 114 ALA B O 1
ATOM 2933 N N . ALA B 1 137 ? -5.278 -54.393 2.138 1.00 22.74 115 ALA B N 1
ATOM 2934 C CA . ALA B 1 137 ? -5.618 -53.402 3.165 1.00 21.12 115 ALA B CA 1
ATOM 2935 C C . ALA B 1 137 ? -4.791 -53.576 4.430 1.00 20.72 115 ALA B C 1
ATOM 2936 O O . ALA B 1 137 ? -4.215 -54.647 4.665 1.00 22.16 115 ALA B O 1
ATOM 2938 N N . GLY B 1 138 ? -4.746 -52.534 5.260 1.00 20.80 116 GLY B N 1
ATOM 2939 C CA . GLY B 1 138 ? -4.247 -52.670 6.638 1.00 20.12 116 GLY B CA 1
ATOM 2940 C C . GLY B 1 138 ? -5.357 -53.194 7.547 1.00 19.25 116 GLY B C 1
ATOM 2941 O O . GLY B 1 138 ? -6.486 -52.774 7.418 1.00 19.58 116 GLY B O 1
ATOM 2942 N N . GLY B 1 139 ? -5.064 -54.137 8.436 1.00 18.83 117 GLY B N 1
ATOM 2943 C CA . GLY B 1 139 ? -6.078 -54.628 9.386 1.00 18.83 117 GLY B CA 1
ATOM 2944 C C . GLY B 1 139 ? -6.143 -53.750 10.639 1.00 21.19 117 GLY B C 1
ATOM 2945 O O . GLY B 1 139 ? -5.173 -53.669 11.397 1.00 24.08 117 GLY B O 1
ATOM 2946 N N . ILE B 1 140 ? -7.254 -53.054 10.855 1.00 19.69 118 ILE B N 1
ATOM 2947 C CA . ILE B 1 140 ? -7.342 -52.145 12.021 1.00 19.30 118 ILE B CA 1
ATOM 2948 C C . ILE B 1 140 ? -8.004 -52.869 13.204 1.00 20.95 118 ILE B C 1
ATOM 2949 O O . ILE B 1 140 ? -7.614 -52.681 14.374 1.00 22.86 118 ILE B O 1
ATOM 2954 N N . ASN B 1 141 ? -9.062 -53.618 12.891 1.00 20.92 119 ASN B N 1
ATOM 2955 C CA . ASN B 1 141 ? -9.758 -54.435 13.866 1.00 22.27 119 ASN B CA 1
ATOM 2956 C C . ASN B 1 141 ? -8.848 -55.539 14.411 1.00 22.94 119 ASN B C 1
ATOM 2957 O O . ASN B 1 141 ? -8.351 -56.356 13.670 1.00 21.07 119 ASN B O 1
ATOM 2962 N N . PRO B 1 142 ? -8.640 -55.558 15.742 1.00 26.24 120 PRO B N 1
ATOM 2963 C CA . PRO B 1 142 ? -7.696 -56.494 16.358 1.00 26.47 120 PRO B CA 1
ATOM 2964 C C . PRO B 1 142 ? -8.108 -57.972 16.278 1.00 26.03 120 PRO B C 1
ATOM 2965 O O . PRO B 1 142 ? -7.289 -58.826 16.580 1.00 25.47 120 PRO B O 1
ATOM 2969 N N . GLN B 1 143 ? -9.345 -58.259 15.846 1.00 25.48 121 GLN B N 1
ATOM 2970 C CA . GLN B 1 143 ? -9.855 -59.620 15.677 1.00 24.74 121 GLN B CA 1
ATOM 2971 C C . GLN B 1 143 ? -9.417 -60.239 14.330 1.00 25.80 121 GLN B C 1
ATOM 2972 O O . GLN B 1 143 ? -9.539 -61.462 14.123 1.00 23.18 121 GLN B O 1
ATOM 2978 N N . LEU B 1 144 ? -8.889 -59.401 13.432 1.00 24.94 122 LEU B N 1
ATOM 2979 C CA . LEU B 1 144 ? -8.360 -59.873 12.132 1.00 26.23 122 LEU B CA 1
ATOM 2980 C C . LEU B 1 144 ? -6.996 -60.513 12.258 1.00 28.51 122 LEU B C 1
ATOM 2981 O O . LEU B 1 144 ? -6.229 -60.172 13.160 1.00 30.73 122 LEU B O 1
ATOM 2986 N N . ASP B 1 145 ? -6.696 -61.427 11.335 1.00 28.37 123 ASP B N 1
ATOM 2987 C CA . ASP B 1 145 ? -5.376 -62.016 11.223 1.00 30.68 123 ASP B CA 1
ATOM 2988 C C . ASP B 1 145 ? -4.743 -61.679 9.881 1.00 27.23 123 ASP B C 1
ATOM 2989 O O . ASP B 1 145 ? -5.425 -61.309 8.909 1.00 24.94 123 ASP B O 1
ATOM 2994 N N . LEU B 1 146 ? -3.429 -61.829 9.836 1.00 27.42 124 LEU B N 1
ATOM 2995 C CA . LEU B 1 146 ? -2.681 -61.641 8.606 1.00 29.51 124 LEU B CA 1
ATOM 2996 C C . LEU B 1 146 ? -3.221 -62.596 7.533 1.00 27.98 124 LEU B C 1
ATOM 2997 O O . LEU B 1 146 ? -3.503 -63.743 7.825 1.00 28.18 124 LEU B O 1
ATOM 3002 N N . SER B 1 147 ? -3.388 -62.104 6.306 1.00 28.16 125 SER B N 1
ATOM 3003 C CA . SER B 1 147 ? -3.875 -62.911 5.166 1.00 29.15 125 SER B CA 1
ATOM 3004 C C . SER B 1 147 ? -5.371 -63.213 5.164 1.00 26.61 125 SER B C 1
ATOM 3005 O O . SER B 1 147 ? -5.861 -63.932 4.267 1.00 26.20 125 SER B O 1
ATOM 3008 N N . ASP B 1 148 ? -6.093 -62.685 6.156 1.00 25.37 126 ASP B N 1
ATOM 3009 C CA . ASP B 1 148 ? -7.566 -62.779 6.192 1.00 24.69 126 ASP B CA 1
ATOM 3010 C C . ASP B 1 148 ? -8.148 -62.215 4.914 1.00 22.99 126 ASP B C 1
ATOM 3011 O O . ASP B 1 148 ? -7.646 -61.239 4.362 1.00 21.81 126 ASP B O 1
ATOM 3016 N N . VAL B 1 149 ? -9.206 -62.834 4.438 1.00 22.73 127 VAL B N 1
ATOM 3017 C CA . VAL B 1 149 ? -9.931 -62.298 3.306 1.00 23.40 127 VAL B CA 1
ATOM 3018 C C . VAL B 1 149 ? -11.233 -61.774 3.885 1.00 22.24 127 VAL B C 1
ATOM 3019 O O . VAL B 1 149 ? -12.052 -62.561 4.353 1.00 22.49 127 VAL B O 1
ATOM 3023 N N . LEU B 1 150 ? -11.428 -60.459 3.863 1.00 21.93 128 LEU B N 1
ATOM 3024 C CA . LEU B 1 150 ? -12.617 -59.880 4.491 1.00 20.70 128 LEU B CA 1
ATOM 3025 C C . LEU B 1 150 ? -13.648 -59.554 3.436 1.00 20.87 128 LEU B C 1
ATOM 3026 O O . LEU B 1 150 ? -13.296 -59.018 2.379 1.00 21.89 128 LEU B O 1
ATOM 3031 N N . ILE B 1 151 ? -14.907 -59.874 3.727 1.00 19.15 129 ILE B N 1
ATOM 3032 C CA . ILE B 1 151 ? -16.019 -59.476 2.901 1.00 19.07 129 ILE B CA 1
ATOM 3033 C C . ILE B 1 151 ? -16.381 -58.042 3.265 1.00 18.75 129 ILE B C 1
ATOM 3034 O O . ILE B 1 151 ? -16.797 -57.770 4.398 1.00 19.53 129 ILE B O 1
ATOM 3039 N N . ILE B 1 152 ? -16.213 -57.139 2.306 1.00 17.65 130 ILE B N 1
ATOM 3040 C CA . ILE B 1 152 ? -16.562 -55.744 2.525 1.00 18.23 130 ILE B CA 1
ATOM 3041 C C . ILE B 1 152 ? -18.083 -55.579 2.604 1.00 19.41 130 ILE B C 1
ATOM 3042 O O . ILE B 1 152 ? -18.808 -55.857 1.628 1.00 19.32 130 ILE B O 1
ATOM 3047 N N . GLU B 1 153 ? -18.550 -55.100 3.762 1.00 20.63 131 GLU B N 1
ATOM 3048 C CA . GLU B 1 153 ? -19.990 -54.981 4.072 1.00 21.32 131 GLU B CA 1
ATOM 3049 C C . GLU B 1 153 ? -20.466 -53.536 3.949 1.00 19.17 131 GLU B C 1
ATOM 3050 O O . GLU B 1 153 ? -21.623 -53.273 3.662 1.00 18.03 131 GLU B O 1
ATOM 3056 N N . ASP B 1 154 ? -19.539 -52.596 4.127 1.00 18.47 132 ASP B N 1
ATOM 3057 C CA . ASP B 1 154 ? -19.836 -51.180 3.966 1.00 18.35 132 ASP B CA 1
ATOM 3058 C C . ASP B 1 154 ? -18.512 -50.419 3.841 1.00 18.28 132 ASP B C 1
ATOM 3059 O O . ASP B 1 154 ? -17.442 -51.026 4.017 1.00 17.71 132 ASP B O 1
ATOM 3064 N N . HIS B 1 155 ? -18.555 -49.116 3.524 1.00 18.63 133 HIS B N 1
ATOM 3065 C CA . HIS B 1 155 ? -17.306 -48.316 3.506 1.00 18.59 133 HIS B CA 1
ATOM 3066 C C . HIS B 1 155 ? -17.446 -46.906 4.103 1.00 16.77 133 HIS B C 1
ATOM 3067 O O . HIS B 1 155 ? -18.540 -46.392 4.299 1.00 15.84 133 HIS B O 1
ATOM 3074 N N . ILE B 1 156 ? -16.301 -46.297 4.357 1.00 16.82 134 ILE B N 1
ATOM 3075 C CA . ILE B 1 156 ? -16.230 -44.911 4.755 1.00 17.58 134 ILE B CA 1
ATOM 3076 C C . ILE B 1 156 ? -15.281 -44.280 3.738 1.00 17.63 134 ILE B C 1
ATOM 3077 O O . ILE B 1 156 ? -14.157 -44.783 3.520 1.00 17.32 134 ILE B O 1
ATOM 3082 N N . ASN B 1 157 ? -15.696 -43.177 3.125 1.00 16.94 135 ASN B N 1
ATOM 3083 C CA . ASN B 1 157 ? -14.853 -42.531 2.134 1.00 18.29 135 ASN B CA 1
ATOM 3084 C C . ASN B 1 157 ? -14.163 -41.318 2.732 1.00 19.91 135 ASN B C 1
ATOM 3085 O O . ASN B 1 157 ? -14.803 -40.295 2.929 1.00 20.89 135 ASN B O 1
ATOM 3090 N N . LEU B 1 158 ? -12.870 -41.453 3.037 1.00 19.69 136 LEU B N 1
ATOM 3091 C CA . LEU B 1 158 ? -12.071 -40.332 3.506 1.00 21.48 136 LEU B CA 1
ATOM 3092 C C . LEU B 1 158 ? -11.156 -39.726 2.417 1.00 23.64 136 LEU B C 1
ATOM 3093 O O . LEU B 1 158 ? -10.224 -38.980 2.740 1.00 25.97 136 LEU B O 1
ATOM 3106 N N . PRO B 1 160 ? -10.083 -37.154 -0.572 1.00 25.54 138 PRO B N 1
ATOM 3107 C CA . PRO B 1 160 ? -10.403 -35.716 -0.723 1.00 26.58 138 PRO B CA 1
ATOM 3108 C C . PRO B 1 160 ? -11.061 -35.272 -2.024 1.00 28.10 138 PRO B C 1
ATOM 3109 O O . PRO B 1 160 ? -11.197 -34.066 -2.237 1.00 28.39 138 PRO B O 1
ATOM 3113 N N . GLU B 1 161 ? -11.429 -36.218 -2.890 1.00 26.76 139 GLU B N 1
ATOM 3114 C CA . GLU B 1 161 ? -12.112 -35.923 -4.140 1.00 26.99 139 GLU B CA 1
ATOM 3115 C C . GLU B 1 161 ? -13.195 -36.988 -4.348 1.00 24.51 139 GLU B C 1
ATOM 3116 O O . GLU B 1 161 ? -13.085 -38.082 -3.813 1.00 24.43 139 GLU B O 1
ATOM 3122 N N . ASN B 1 162 ? -14.211 -36.682 -5.145 1.00 22.93 140 ASN B N 1
ATOM 3123 C CA . ASN B 1 162 ? -15.317 -37.617 -5.379 1.00 23.61 140 ASN B CA 1
ATOM 3124 C C . ASN B 1 162 ? -15.458 -37.775 -6.896 1.00 24.43 140 ASN B C 1
ATOM 3125 O O . ASN B 1 162 ? -15.432 -36.776 -7.622 1.00 22.84 140 ASN B O 1
ATOM 3130 N N . PRO B 1 163 ? -15.573 -39.027 -7.384 1.00 23.93 141 PRO B N 1
ATOM 3131 C CA . PRO B 1 163 ? -15.603 -39.223 -8.842 1.00 24.76 141 PRO B CA 1
ATOM 3132 C C . PRO B 1 163 ? -16.866 -38.703 -9.547 1.00 24.43 141 PRO B C 1
ATOM 3133 O O . PRO B 1 163 ? -16.869 -38.607 -10.768 1.00 24.94 141 PRO B O 1
ATOM 3137 N N . LEU B 1 164 ? -17.906 -38.367 -8.783 1.00 23.90 142 LEU B N 1
ATOM 3138 C CA . LEU B 1 164 ? -19.191 -37.953 -9.356 1.00 23.74 142 LEU B CA 1
ATOM 3139 C C . LEU B 1 164 ? -19.424 -36.441 -9.310 1.00 26.72 142 LEU B C 1
ATOM 3140 O O . LEU B 1 164 ? -20.499 -35.964 -9.673 1.00 27.21 142 LEU B O 1
ATOM 3145 N N . ARG B 1 165 ? -18.424 -35.701 -8.828 1.00 27.94 143 ARG B N 1
ATOM 3146 C CA . ARG B 1 165 ? -18.500 -34.258 -8.769 1.00 29.63 143 ARG B CA 1
ATOM 3147 C C . ARG B 1 165 ? -18.458 -33.757 -10.204 1.00 30.10 143 ARG B C 1
ATOM 3148 O O . ARG B 1 165 ? -17.713 -34.296 -10.998 1.00 30.34 143 ARG B O 1
ATOM 3156 N N . GLY B 1 166 ? -19.242 -32.725 -10.518 1.00 30.27 144 GLY B N 1
ATOM 3157 C CA . GLY B 1 166 ? -19.339 -32.233 -11.885 1.00 32.57 144 GLY B CA 1
ATOM 3158 C C . GLY B 1 166 ? -20.757 -32.433 -12.385 1.00 32.62 144 GLY B C 1
ATOM 3159 O O . GLY B 1 166 ? -21.612 -32.932 -11.633 1.00 29.48 144 GLY B O 1
ATOM 3160 N N . PRO B 1 167 ? -21.0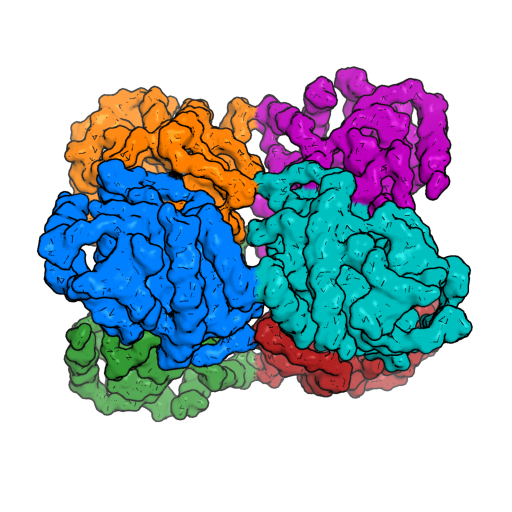27 -32.038 -13.649 1.00 35.54 145 PRO B N 1
ATOM 3161 C CA . PRO B 1 167 ? -22.375 -32.239 -14.179 1.00 34.88 145 PRO B CA 1
ATOM 3162 C C . PRO B 1 167 ? -22.708 -33.723 -14.161 1.00 33.27 145 PRO B C 1
ATOM 3163 O O . PRO B 1 167 ? -21.824 -34.570 -14.342 1.00 32.44 145 PRO B O 1
ATOM 3167 N N . ASN B 1 168 ? -23.972 -34.033 -13.929 1.00 31.65 146 ASN B N 1
ATOM 3168 C CA . ASN B 1 168 ? -24.412 -35.410 -13.930 1.00 31.93 146 ASN B CA 1
ATOM 3169 C C . ASN B 1 168 ? -25.206 -35.740 -15.190 1.00 32.63 146 ASN B C 1
ATOM 3170 O O . ASN B 1 168 ? -26.051 -34.953 -15.624 1.00 33.30 146 ASN B O 1
ATOM 3175 N N . ASP B 1 169 ? -24.918 -36.888 -15.792 1.00 33.16 147 ASP B N 1
ATOM 3176 C CA . ASP B 1 169 ? -25.678 -37.340 -16.968 1.00 36.75 147 ASP B CA 1
ATOM 3177 C C . ASP B 1 169 ? -26.702 -38.376 -16.514 1.00 37.05 147 ASP B C 1
ATOM 3178 O O . ASP B 1 169 ? -26.331 -39.475 -16.084 1.00 33.77 147 ASP B O 1
ATOM 3183 N N . GLU B 1 170 ? -27.984 -38.022 -16.616 1.00 38.25 148 GLU B N 1
ATOM 3184 C CA . GLU B 1 170 ? -29.075 -38.897 -16.171 1.00 40.10 148 GLU B CA 1
ATOM 3185 C C . GLU B 1 170 ? -29.062 -40.253 -16.874 1.00 40.48 148 GLU B C 1
ATOM 3186 O O . GLU B 1 170 ? -29.477 -41.264 -16.302 1.00 41.85 148 GLU B O 1
ATOM 3192 N N . GLU B 1 171 ? -28.571 -40.272 -18.106 1.00 41.94 149 GLU B N 1
ATOM 3193 C CA . GLU B 1 171 ? -28.441 -41.512 -18.869 1.00 44.02 149 GLU B CA 1
ATOM 3194 C C . GLU B 1 171 ? -27.475 -42.483 -18.205 1.00 42.46 149 GLU B C 1
ATOM 3195 O O . GLU B 1 171 ? -27.604 -43.682 -18.396 1.00 41.50 149 GLU B O 1
ATOM 3201 N N . LEU B 1 172 ? -26.522 -41.958 -17.424 1.00 41.40 150 LEU B N 1
ATOM 3202 C CA . LEU B 1 172 ? -25.538 -42.791 -16.720 1.00 39.25 150 LEU B CA 1
ATOM 3203 C C . LEU B 1 172 ? -25.957 -43.129 -15.281 1.00 35.81 150 LEU B C 1
ATOM 3204 O O . LEU B 1 172 ? -25.618 -44.200 -14.760 1.00 35.94 150 LEU B O 1
ATOM 3209 N N . GLY B 1 173 ? -26.703 -42.224 -14.649 1.00 33.43 151 GLY B N 1
ATOM 3210 C CA . GLY B 1 173 ? -27.131 -42.410 -13.271 1.00 30.76 151 GLY B CA 1
ATOM 3211 C C . GLY B 1 173 ? -27.682 -41.159 -12.606 1.00 30.12 151 GLY B C 1
ATOM 3212 O O . GLY B 1 173 ? -27.658 -40.075 -13.185 1.00 30.88 151 GLY B O 1
ATOM 3213 N N . PRO B 1 174 ? -28.175 -41.307 -11.372 1.00 29.72 152 PRO B N 1
ATOM 3214 C CA . PRO B 1 174 ? -28.841 -40.209 -10.682 1.00 28.66 152 PRO B CA 1
ATOM 3215 C C . PRO B 1 174 ? -27.865 -39.148 -10.184 1.00 27.19 152 PRO B C 1
ATOM 3216 O O . PRO B 1 174 ? -26.674 -39.438 -9.987 1.00 26.05 152 PRO B O 1
ATOM 3220 N N . ARG B 1 175 ? -28.371 -37.923 -10.021 1.00 26.42 153 ARG B N 1
ATOM 3221 C CA . ARG B 1 175 ? -27.617 -36.844 -9.407 1.00 26.34 153 ARG B CA 1
ATOM 3222 C C . ARG B 1 175 ? -27.143 -37.194 -8.006 1.00 24.64 153 ARG B C 1
ATOM 3223 O O . ARG B 1 175 ? -25.996 -36.888 -7.639 1.00 22.79 153 ARG B O 1
ATOM 3231 N N . PHE B 1 176 ? -28.020 -37.842 -7.243 1.00 24.57 154 PHE B N 1
ATOM 3232 C CA . PHE B 1 176 ? -27.753 -38.192 -5.859 1.00 25.10 154 PHE B CA 1
ATOM 3233 C C . PHE B 1 176 ? -27.885 -39.695 -5.555 1.00 25.14 154 PHE B C 1
ATOM 3234 O O . PHE B 1 176 ? -28.890 -40.127 -4.973 1.00 25.58 154 PHE B O 1
ATOM 3242 N N . PRO B 1 177 ? -26.860 -40.499 -5.903 1.00 23.57 155 PRO B N 1
ATOM 3243 C CA . PRO B 1 177 ? -27.038 -41.940 -5.656 1.00 23.23 155 PRO B CA 1
ATOM 3244 C C . PRO B 1 177 ? -27.244 -42.291 -4.174 1.00 23.20 155 PRO B C 1
ATOM 3245 O O . PRO B 1 177 ? -26.620 -41.706 -3.287 1.00 23.84 155 PRO B O 1
ATOM 3249 N N . ASP B 1 178 ? -28.113 -43.253 -3.931 1.00 24.04 156 ASP B N 1
ATOM 3250 C CA . ASP B 1 178 ? -28.314 -43.830 -2.620 1.00 24.87 156 ASP B CA 1
ATOM 3251 C C . ASP B 1 178 ? -27.189 -44.768 -2.249 1.00 24.74 156 ASP B C 1
ATOM 3252 O O . ASP B 1 178 ? -26.809 -45.612 -3.053 1.00 25.49 156 ASP B O 1
ATOM 3265 N N . SER B 1 180 ? -27.205 -46.659 0.751 1.00 23.94 158 SER B N 1
ATOM 3266 C CA . SER B 1 180 ? -27.631 -47.447 1.896 1.00 24.16 158 SER B CA 1
ATOM 3267 C C . SER B 1 180 ? -27.185 -48.925 1.844 1.00 25.34 158 SER B C 1
ATOM 3268 O O . SER B 1 180 ? -27.106 -49.592 2.887 1.00 26.34 158 SER B O 1
ATOM 3271 N N . HIS B 1 181 ? -26.896 -49.429 0.646 1.00 24.23 159 HIS B N 1
ATOM 3272 C CA . HIS B 1 181 ? -26.340 -50.784 0.463 1.00 26.52 159 HIS B CA 1
ATOM 3273 C C . HIS B 1 181 ? -25.409 -50.900 -0.740 1.00 24.79 159 HIS B C 1
ATOM 3274 O O . HIS B 1 181 ? -25.738 -51.567 -1.716 1.00 28.99 159 HIS B O 1
ATOM 3281 N N . PRO B 1 182 ? -24.237 -50.258 -0.678 1.00 23.74 160 PRO B N 1
ATOM 3282 C CA . PRO B 1 182 ? -23.280 -50.235 -1.791 1.00 22.67 160 PRO B CA 1
ATOM 3283 C C . PRO B 1 182 ? -22.746 -51.620 -2.160 1.00 23.39 160 PRO B C 1
ATOM 3284 O O . PRO B 1 182 ? -22.511 -51.886 -3.350 1.00 24.72 160 PRO B O 1
ATOM 3288 N N . TYR B 1 183 ? -22.598 -52.482 -1.150 1.00 21.99 161 TYR B N 1
ATOM 3289 C CA . TYR B 1 183 ? -22.143 -53.860 -1.308 1.00 22.63 161 TYR B CA 1
ATOM 3290 C C . TYR B 1 183 ? -23.374 -54.747 -1.275 1.00 22.54 161 TYR B C 1
ATOM 3291 O O . TYR B 1 183 ? -24.101 -54.759 -0.293 1.00 22.98 161 TYR B O 1
ATOM 3300 N N . ASP B 1 184 ? -23.609 -55.462 -2.372 1.00 22.45 162 ASP B N 1
ATOM 3301 C CA . ASP B 1 184 ? -24.877 -56.150 -2.605 1.00 22.79 162 ASP B CA 1
ATOM 3302 C C . ASP B 1 184 ? -25.148 -57.215 -1.542 1.00 24.87 162 ASP B C 1
ATOM 3303 O O . ASP B 1 184 ? -24.277 -58.059 -1.270 1.00 25.13 162 ASP B O 1
ATOM 3308 N N . CYS B 1 185 ? -26.362 -57.196 -0.971 1.00 25.75 163 CYS B N 1
ATOM 3309 C CA . CYS B 1 185 ? -26.738 -58.090 0.137 1.00 28.64 163 CYS B CA 1
ATOM 3310 C C . CYS B 1 185 ? -26.696 -59.574 -0.250 1.00 30.62 163 CYS B C 1
ATOM 3311 O O . CYS B 1 185 ? -26.126 -60.400 0.477 1.00 31.58 163 CYS B O 1
ATOM 3314 N N . GLN B 1 186 ? -27.274 -59.906 -1.403 1.00 28.97 164 GLN B N 1
ATOM 3315 C CA . GLN B 1 186 ? -27.250 -61.287 -1.909 1.00 29.99 164 GLN B CA 1
ATOM 3316 C C . GLN B 1 186 ? -25.877 -61.824 -2.328 1.00 27.60 164 GLN B C 1
ATOM 3317 O O . GLN B 1 186 ? -25.568 -63.003 -2.091 1.00 28.72 164 GLN B O 1
ATOM 3323 N N . HIS B 1 187 ? -25.080 -60.997 -2.985 1.00 25.19 165 HIS B N 1
ATOM 3324 C CA . HIS B 1 187 ? -23.701 -61.363 -3.330 1.00 24.89 165 HIS B CA 1
ATOM 3325 C C . HIS B 1 187 ? -22.861 -61.734 -2.104 1.00 25.46 165 HIS B C 1
ATOM 3326 O O . HIS B 1 187 ? -22.116 -62.734 -2.123 1.00 24.97 165 HIS B O 1
ATOM 3341 N N . GLU B 1 189 ? -24.008 -62.647 0.865 1.00 27.16 167 GLU B N 1
ATOM 3342 C CA . GLU B 1 189 ? -24.587 -63.875 1.410 1.00 30.76 167 GLU B CA 1
ATOM 3343 C C . GLU B 1 189 ? -24.059 -65.125 0.676 1.00 28.68 167 GLU B C 1
ATOM 3344 O O . GLU B 1 189 ? -23.757 -66.135 1.318 1.00 27.49 167 GLU B O 1
ATOM 3350 N N . VAL B 1 190 ? -23.922 -65.049 -0.651 1.00 28.11 168 VAL B N 1
ATOM 3351 C CA . VAL B 1 190 ? -23.304 -66.135 -1.421 1.00 26.66 168 VAL B CA 1
ATOM 3352 C C . VAL B 1 190 ? -21.802 -66.282 -1.135 1.00 25.54 168 VAL B C 1
ATOM 3353 O O . VAL B 1 190 ? -21.301 -67.411 -0.994 1.00 25.37 168 VAL B O 1
ATOM 3357 N N . ALA B 1 191 ? -21.083 -65.165 -1.024 1.00 25.49 169 ALA B N 1
ATOM 3358 C CA . ALA B 1 191 ? -19.647 -65.230 -0.661 1.00 26.04 169 ALA B CA 1
ATOM 3359 C C . ALA B 1 191 ? -19.428 -65.989 0.666 1.00 26.45 169 ALA B C 1
ATOM 3360 O O . ALA B 1 191 ? -18.488 -66.796 0.799 1.00 25.24 169 ALA B O 1
ATOM 3362 N N . ARG B 1 192 ? -20.297 -65.718 1.638 1.00 28.00 170 ARG B N 1
ATOM 3363 C CA . ARG B 1 192 ? -20.231 -66.387 2.946 1.00 29.18 170 ARG B CA 1
ATOM 3364 C C . ARG B 1 192 ? -20.595 -67.871 2.877 1.00 29.63 170 ARG B C 1
ATOM 3365 O O . ARG B 1 192 ? -19.895 -68.701 3.459 1.00 30.60 170 ARG B O 1
ATOM 3373 N N . GLN B 1 193 ? -21.685 -68.209 2.188 1.00 29.85 171 GLN B N 1
ATOM 3374 C CA . GLN B 1 193 ? -22.038 -69.611 1.966 1.00 33.28 171 GLN B CA 1
ATOM 3375 C C . GLN B 1 193 ? -20.899 -70.443 1.350 1.00 30.33 171 GLN B C 1
ATOM 3376 O O . GLN B 1 193 ? -20.571 -71.528 1.844 1.00 29.98 171 GLN B O 1
ATOM 3382 N N . VAL B 1 194 ? -20.281 -69.905 0.307 1.00 29.28 172 VAL B N 1
ATOM 3383 C CA . VAL B 1 194 ? -19.129 -70.537 -0.351 1.00 28.90 172 VAL B CA 1
ATOM 3384 C C . VAL B 1 194 ? -17.889 -70.598 0.560 1.00 27.22 172 VAL B C 1
ATOM 3385 O O . VAL B 1 194 ? -17.201 -71.620 0.618 1.00 26.48 172 VAL B O 1
ATOM 3389 N N . ALA B 1 195 ? -17.640 -69.542 1.336 1.00 25.68 173 ALA B N 1
ATOM 3390 C CA . ALA B 1 195 ? -16.543 -69.574 2.305 1.00 25.23 173 ALA B CA 1
ATOM 3391 C C . ALA B 1 195 ? -16.702 -70.698 3.340 1.00 26.97 173 ALA B C 1
ATOM 3392 O O . ALA B 1 195 ? -15.716 -71.391 3.668 1.00 28.42 173 ALA B O 1
ATOM 3394 N N . LEU B 1 196 ? -17.925 -70.891 3.849 1.00 26.06 174 LEU B N 1
ATOM 3395 C CA . LEU B 1 196 ? -18.166 -71.964 4.830 1.00 26.51 174 LEU B CA 1
ATOM 3396 C C . LEU B 1 196 ? -18.051 -73.346 4.210 1.00 27.40 174 LEU B C 1
ATOM 3397 O O . LEU B 1 196 ? -17.482 -74.245 4.818 1.00 28.98 174 LEU B O 1
ATOM 3402 N N . GLU B 1 197 ? -18.587 -73.520 3.012 1.00 27.91 175 GLU B N 1
ATOM 3403 C CA . GLU B 1 197 ? -18.395 -74.792 2.270 1.00 29.99 175 GLU B CA 1
ATOM 3404 C C . GLU B 1 197 ? -16.919 -75.162 2.082 1.00 30.21 175 GLU B C 1
ATOM 3405 O O . GLU B 1 197 ? -16.537 -76.325 2.175 1.00 32.37 175 GLU B O 1
ATOM 3411 N N . LEU B 1 198 ? -16.099 -74.173 1.769 1.00 28.08 176 LEU B N 1
ATOM 3412 C CA . LEU B 1 198 ? -14.671 -74.384 1.567 1.00 28.18 176 LEU B CA 1
ATOM 3413 C C . LEU B 1 198 ? -13.872 -74.395 2.867 1.00 29.34 176 LEU B C 1
ATOM 3414 O O . LEU B 1 198 ? -12.691 -74.739 2.855 1.00 31.54 176 LEU B O 1
ATOM 3419 N N . GLY B 1 199 ? -14.506 -74.022 3.983 1.00 28.47 177 GLY B N 1
ATOM 3420 C CA . GLY B 1 199 ? -13.836 -74.044 5.275 1.00 27.67 177 GLY B CA 1
ATOM 3421 C C . GLY B 1 199 ? -12.873 -72.891 5.402 1.00 25.71 177 GLY B C 1
ATOM 3422 O O . GLY B 1 199 ? -11.822 -73.024 5.988 1.00 25.64 177 GLY B O 1
ATOM 3423 N N . ILE B 1 200 ? -13.223 -71.750 4.817 1.00 24.71 178 ILE B N 1
ATOM 3424 C CA . ILE B 1 200 ? -12.389 -70.563 4.928 1.00 24.35 178 ILE B CA 1
ATOM 3425 C C . ILE B 1 200 ? -13.133 -69.600 5.875 1.00 22.75 178 ILE B C 1
ATOM 3426 O O . ILE B 1 200 ? -14.363 -69.488 5.812 1.00 21.16 178 ILE B O 1
ATOM 3431 N N . HIS B 1 201 ? -12.402 -68.945 6.773 1.00 24.17 179 HIS B N 1
ATOM 3432 C CA . HIS B 1 201 ? -12.992 -67.888 7.585 1.00 24.10 179 HIS B CA 1
ATOM 3433 C C . HIS B 1 201 ? -12.923 -66.566 6.803 1.00 22.99 179 HIS B C 1
ATOM 3434 O O . HIS B 1 201 ? -11.829 -66.081 6.545 1.00 23.96 179 HIS B O 1
ATOM 3441 N N . CYS B 1 202 ? -14.078 -66.010 6.425 1.00 22.28 180 CYS B N 1
ATOM 3442 C CA . CYS B 1 202 ? -14.181 -64.681 5.795 1.00 21.54 180 CYS B CA 1
ATOM 3443 C C . CYS B 1 202 ? -15.052 -63.733 6.664 1.00 20.20 180 CYS B C 1
ATOM 3444 O O . CYS B 1 202 ? -16.304 -63.739 6.592 1.00 18.91 180 CYS B O 1
ATOM 3447 N N . PRO B 1 203 ? -14.400 -62.944 7.532 1.00 19.65 181 PRO B N 1
ATOM 3448 C CA . PRO B 1 203 ? -15.222 -62.055 8.327 1.00 19.86 181 PRO B CA 1
ATOM 3449 C C . PRO B 1 203 ? -15.781 -60.918 7.453 1.00 21.71 181 PRO B C 1
ATOM 3450 O O . PRO B 1 203 ? -15.224 -60.664 6.401 1.00 22.19 181 PRO B O 1
ATOM 3454 N N . LYS B 1 204 ? -16.891 -60.296 7.863 1.00 23.12 182 LYS B N 1
ATOM 3455 C CA . LYS B 1 204 ? -17.402 -59.057 7.225 1.00 23.93 182 LYS B CA 1
ATOM 3456 C C . LYS B 1 204 ? -16.852 -57.847 7.960 1.00 22.60 182 LYS B C 1
ATOM 3457 O O . LYS B 1 204 ? -16.545 -57.951 9.158 1.00 23.24 182 LYS B O 1
ATOM 3463 N N . GLY B 1 205 ? -16.744 -56.708 7.265 1.00 20.80 183 GLY B N 1
ATOM 3464 C CA . GLY B 1 205 ? -16.301 -55.484 7.923 1.00 20.24 183 GLY B CA 1
ATOM 3465 C C . GLY B 1 205 ? -16.374 -54.233 7.058 1.00 18.86 183 GLY B C 1
ATOM 3466 O O . GLY B 1 205 ? -16.751 -54.275 5.873 1.00 19.51 183 GLY B O 1
ATOM 3467 N N . VAL B 1 206 ? -16.016 -53.117 7.663 1.00 16.23 184 VAL B N 1
ATOM 3468 C CA . VAL B 1 206 ? -16.039 -51.828 6.975 1.00 15.23 184 VAL B CA 1
ATOM 3469 C C . VAL B 1 206 ? -14.675 -51.457 6.507 1.00 15.70 184 VAL B C 1
ATOM 3470 O O . VAL B 1 206 ? -13.733 -51.488 7.273 1.00 17.24 184 VAL B O 1
ATOM 3474 N N . PHE B 1 207 ? -14.585 -51.010 5.256 1.00 16.12 185 PHE B N 1
ATOM 3475 C CA . PHE B 1 207 ? -13.356 -50.572 4.648 1.00 16.09 185 PHE B CA 1
ATOM 3476 C C . PHE B 1 207 ? -13.365 -49.043 4.631 1.00 16.32 185 PHE B C 1
ATOM 3477 O O . PHE B 1 207 ? -14.326 -48.428 4.181 1.00 15.95 185 PHE B O 1
ATOM 3485 N N . VAL B 1 208 ? -12.268 -48.427 5.061 1.00 16.13 186 VAL B N 1
ATOM 3486 C CA . VAL B 1 208 ? -12.107 -46.994 4.914 1.00 15.05 186 VAL B CA 1
ATOM 3487 C C . VAL B 1 208 ? -11.024 -46.695 3.866 1.00 16.85 186 VAL B C 1
ATOM 3488 O O . VAL B 1 208 ? -9.939 -47.341 3.845 1.00 16.74 186 VAL B O 1
ATOM 3492 N N . ALA B 1 209 ? -11.323 -45.730 2.998 1.00 16.89 187 ALA B N 1
ATOM 3493 C CA . ALA B 1 209 ? -10.444 -45.384 1.897 1.00 20.30 187 ALA B CA 1
ATOM 3494 C C . ALA B 1 209 ? -9.762 -44.081 2.256 1.00 21.78 187 ALA B C 1
ATOM 3495 O O . ALA B 1 209 ? -10.424 -43.096 2.575 1.00 21.62 187 ALA B O 1
ATOM 3497 N N . VAL B 1 210 ? -8.441 -44.091 2.203 1.00 22.92 188 VAL B N 1
ATOM 3498 C CA . VAL B 1 210 ? -7.654 -42.876 2.409 1.00 24.44 188 VAL B CA 1
ATOM 3499 C C . VAL B 1 210 ? -6.825 -42.668 1.159 1.00 25.46 188 VAL B C 1
ATOM 3500 O O . VAL B 1 210 ? -6.625 -43.597 0.378 1.00 25.61 188 VAL B O 1
ATOM 3504 N N . SER B 1 211 ? -6.373 -41.438 0.945 1.00 26.72 189 SER B N 1
ATOM 3505 C CA . SER B 1 211 ? -5.649 -41.119 -0.279 1.00 28.31 189 SER B CA 1
ATOM 3506 C C . SER B 1 211 ? -4.270 -41.797 -0.360 1.00 29.40 189 SER B C 1
ATOM 3507 O O . SER B 1 211 ? -3.818 -42.134 -1.443 1.00 30.63 189 SER B O 1
ATOM 3510 N N . GLY B 1 212 ? -3.592 -41.976 0.772 1.00 27.09 190 GLY B N 1
ATOM 3511 C CA . GLY B 1 212 ? -2.163 -42.300 0.731 1.00 27.92 190 GLY B CA 1
ATOM 3512 C C . GLY B 1 212 ? -1.314 -41.185 0.103 1.00 27.14 190 GLY B C 1
ATOM 3513 O O . GLY B 1 212 ? -1.790 -40.045 -0.028 1.00 27.23 190 GLY B O 1
ATOM 3514 N N . PRO B 1 213 ? -0.067 -41.507 -0.315 1.00 24.27 191 PRO B N 1
ATOM 3515 C CA . PRO B 1 213 ? 0.497 -42.856 -0.360 1.00 24.29 191 PRO B CA 1
ATOM 3516 C C . PRO B 1 213 ? 1.292 -43.299 0.876 1.00 24.63 191 PRO B C 1
ATOM 3517 O O . PRO B 1 213 ? 1.581 -44.480 1.014 1.00 24.59 191 PRO B O 1
ATOM 3521 N N . ASN B 1 214 ? 1.662 -42.387 1.765 1.00 24.72 192 ASN B N 1
ATOM 3522 C CA . ASN B 1 214 ? 2.266 -42.828 3.022 1.00 26.45 192 ASN B CA 1
ATOM 3523 C C . ASN B 1 214 ? 1.287 -43.753 3.773 1.00 26.05 192 ASN B C 1
ATOM 3524 O O . ASN B 1 214 ? 0.058 -43.633 3.617 1.00 26.84 192 ASN B O 1
ATOM 3529 N N . LEU B 1 215 ? 1.821 -44.696 4.538 1.00 24.08 193 LEU B N 1
ATOM 3530 C CA . LEU B 1 215 ? 1.003 -45.435 5.495 1.00 25.68 193 LEU B CA 1
ATOM 3531 C C . LEU B 1 215 ? 0.614 -44.480 6.635 1.00 24.94 193 LEU B C 1
ATOM 3532 O O . LEU B 1 215 ? 1.171 -43.382 6.743 1.00 25.32 193 LEU B O 1
ATOM 3537 N N . GLU B 1 216 ? -0.329 -44.903 7.471 1.00 24.26 194 GLU B N 1
ATOM 3538 C CA . GLU B 1 216 ? -0.893 -44.038 8.506 1.00 22.89 194 GLU B CA 1
ATOM 3539 C C . GLU B 1 216 ? -0.002 -43.999 9.735 1.00 22.04 194 GLU B C 1
ATOM 3540 O O . GLU B 1 216 ? 0.776 -44.923 9.978 1.00 23.24 194 GLU B O 1
ATOM 3546 N N . THR B 1 217 ? -0.133 -42.936 10.518 1.00 20.41 195 THR B N 1
ATOM 3547 C CA . THR B 1 217 ? 0.515 -42.837 11.822 1.00 20.75 195 THR B CA 1
ATOM 3548 C C . THR B 1 217 ? -0.277 -43.671 12.827 1.00 19.94 195 THR B C 1
ATOM 3549 O O . THR B 1 217 ? -1.421 -44.084 12.551 1.00 20.24 195 THR B O 1
ATOM 3553 N N . ARG B 1 218 ? 0.325 -43.910 13.980 1.00 19.34 196 ARG B N 1
ATOM 3554 C CA . ARG B 1 218 ? -0.347 -44.542 15.136 1.00 19.97 196 ARG B CA 1
ATOM 3555 C C . ARG B 1 218 ? -1.615 -43.801 15.598 1.00 19.46 196 ARG B C 1
ATOM 3556 O O . ARG B 1 218 ? -2.679 -44.431 15.776 1.00 18.05 196 ARG B O 1
ATOM 3564 N N . ALA B 1 219 ? -1.492 -42.485 15.829 1.00 18.37 197 ALA B N 1
ATOM 3565 C CA . ALA B 1 219 ? -2.654 -41.613 16.080 1.00 17.58 197 ALA B CA 1
ATOM 3566 C C . ALA B 1 219 ? -3.749 -41.747 15.007 1.00 18.03 197 ALA B C 1
ATOM 3567 O O . ALA B 1 219 ? -4.944 -41.850 15.329 1.00 18.98 197 ALA B O 1
ATOM 3569 N N . GLU B 1 220 ? -3.361 -41.789 13.741 1.00 18.58 198 GLU B N 1
ATOM 3570 C CA . GLU B 1 220 ? -4.349 -41.966 12.647 1.00 18.92 198 GLU B CA 1
ATOM 3571 C C . GLU B 1 220 ? -5.054 -43.341 12.652 1.00 19.80 198 GLU B C 1
ATOM 3572 O O . GLU B 1 220 ? -6.247 -43.419 12.377 1.00 19.26 198 GLU B O 1
ATOM 3578 N N . TYR B 1 221 ? -4.311 -44.422 12.915 1.00 20.39 199 TYR B N 1
ATOM 3579 C CA . TYR B 1 221 ? -4.919 -45.747 13.124 1.00 19.87 199 TYR B CA 1
ATOM 3580 C C . TYR B 1 221 ? -5.928 -45.785 14.273 1.00 19.07 199 TYR B C 1
ATOM 3581 O O . TYR B 1 221 ? -6.995 -46.407 14.135 1.00 18.80 199 TYR B O 1
ATOM 3590 N N . ARG B 1 222 ? -5.623 -45.096 15.376 1.00 18.12 200 ARG B N 1
ATOM 3591 C CA . ARG B 1 222 ? -6.577 -45.002 16.497 1.00 18.24 200 ARG B CA 1
ATOM 3592 C C . ARG B 1 222 ? -7.848 -44.314 16.037 1.00 16.81 200 ARG B C 1
ATOM 3593 O O . ARG B 1 222 ? -8.939 -44.734 16.416 1.00 17.00 200 ARG B O 1
ATOM 3609 N N . LEU B 1 224 ? -9.009 -43.901 12.924 1.00 17.81 202 LEU B N 1
ATOM 3610 C CA . LEU B 1 224 ? -9.784 -44.744 11.975 1.00 18.82 202 LEU B CA 1
ATOM 3611 C C . LEU B 1 224 ? -10.608 -45.851 12.691 1.00 19.19 202 LEU B C 1
ATOM 3612 O O . LEU B 1 224 ? -11.780 -46.124 12.338 1.00 19.33 202 LEU B O 1
ATOM 3617 N N . LYS B 1 225 ? -9.999 -46.504 13.673 1.00 20.03 203 LYS B N 1
ATOM 3618 C CA . LYS B 1 225 ? -10.748 -47.439 14.535 1.00 20.81 203 LYS B CA 1
ATOM 3619 C C . LYS B 1 225 ? -11.977 -46.779 15.193 1.00 21.33 203 LYS B C 1
ATOM 3620 O O . LYS B 1 225 ? -13.078 -47.310 15.093 1.00 22.05 203 LYS B O 1
ATOM 3626 N N . LEU B 1 226 ? -11.764 -45.653 15.874 1.00 20.92 204 LEU B N 1
ATOM 3627 C CA . LEU B 1 226 ? -12.849 -44.885 16.532 1.00 22.71 204 LEU B CA 1
ATOM 3628 C C . LEU B 1 226 ? -13.999 -44.548 15.579 1.00 21.78 204 LEU B C 1
ATOM 3629 O O . LEU B 1 226 ? -15.151 -44.591 15.959 1.00 24.01 204 LEU B O 1
ATOM 3642 N N . GLY B 1 228 ? -14.961 -46.317 13.143 1.00 22.01 206 GLY B N 1
ATOM 3643 C CA . GLY B 1 228 ? -15.659 -47.551 12.797 1.00 20.37 206 GLY B CA 1
ATOM 3644 C C . GLY B 1 228 ? -15.051 -48.349 11.641 1.00 19.73 206 GLY B C 1
ATOM 3645 O O . GLY B 1 228 ? -15.718 -49.219 11.078 1.00 20.94 206 GLY B O 1
ATOM 3646 N N . ALA B 1 229 ? -13.806 -48.064 11.264 1.00 18.03 207 ALA B N 1
ATOM 3647 C CA . ALA B 1 229 ? -13.152 -48.849 10.202 1.00 19.14 207 ALA B CA 1
ATOM 3648 C C . ALA B 1 229 ? -12.612 -50.203 10.715 1.00 19.86 207 ALA B C 1
ATOM 3649 O O . ALA B 1 229 ? -12.015 -50.265 11.782 1.00 21.70 207 ALA B O 1
ATOM 3651 N N . ASP B 1 230 ? -12.746 -51.247 9.902 1.00 18.93 208 ASP B N 1
ATOM 3652 C CA . ASP B 1 230 ? -12.112 -52.549 10.190 1.00 19.98 208 ASP B CA 1
ATOM 3653 C C . ASP B 1 230 ? -10.803 -52.748 9.419 1.00 18.04 208 ASP B C 1
ATOM 3654 O O . ASP B 1 230 ? -9.859 -53.342 9.936 1.00 17.68 208 ASP B O 1
ATOM 3659 N N . VAL B 1 231 ? -10.752 -52.200 8.198 1.00 16.53 209 VAL B N 1
ATOM 3660 C CA . VAL B 1 231 ? -9.555 -52.239 7.360 1.00 16.14 209 VAL B CA 1
ATOM 3661 C C . VAL B 1 231 ? -9.426 -50.917 6.611 1.00 16.44 209 VAL B C 1
ATOM 3662 O O . VAL B 1 231 ? -10.427 -50.211 6.379 1.00 15.50 209 VAL B O 1
ATOM 3666 N N . VAL B 1 232 ? -8.192 -50.583 6.255 1.00 17.69 210 VAL B N 1
ATOM 3667 C CA . VAL B 1 232 ? -7.900 -49.339 5.585 1.00 18.39 210 VAL B CA 1
ATOM 3668 C C . VAL B 1 232 ? -7.143 -49.620 4.270 1.00 19.47 210 VAL B C 1
ATOM 3669 O O . VAL B 1 232 ? -6.211 -50.412 4.248 1.00 19.83 210 VAL B O 1
ATOM 3673 N N . GLY B 1 233 ? -7.516 -48.925 3.200 1.00 20.54 211 GLY B N 1
ATOM 3674 C CA . GLY B 1 233 ? -6.789 -49.059 1.920 1.00 20.66 211 GLY B CA 1
ATOM 3675 C C . GLY B 1 233 ? -6.777 -47.753 1.162 1.00 20.66 211 GLY B C 1
ATOM 3676 O O . GLY B 1 233 ? -7.403 -46.769 1.587 1.00 20.30 211 GLY B O 1
ATOM 3685 N N . SER B 1 235 ? -7.687 -47.374 -2.222 1.00 22.05 213 SER B N 1
ATOM 3686 C CA . SER B 1 235 ? -8.366 -47.561 -3.510 1.00 22.39 213 SER B CA 1
ATOM 3687 C C . SER B 1 235 ? -9.822 -47.934 -3.294 1.00 21.77 213 SER B C 1
ATOM 3688 O O . SER B 1 235 ? -10.344 -47.783 -2.185 1.00 21.49 213 SER B O 1
ATOM 3691 N N . THR B 1 236 ? -10.479 -48.409 -4.353 1.00 22.81 214 THR B N 1
ATOM 3692 C CA . THR B 1 236 ? -11.738 -49.194 -4.265 1.00 22.82 214 THR B CA 1
ATOM 3693 C C . THR B 1 236 ? -13.001 -48.356 -4.118 1.00 23.90 214 THR B C 1
ATOM 3694 O O . THR B 1 236 ? -13.947 -48.489 -4.895 1.00 25.33 214 THR B O 1
ATOM 3698 N N . VAL B 1 237 ? -13.018 -47.489 -3.120 1.00 22.44 215 VAL B N 1
ATOM 3699 C CA . VAL B 1 237 ? -14.200 -46.670 -2.889 1.00 21.88 215 VAL B CA 1
ATOM 3700 C C . VAL B 1 237 ? -14.649 -45.829 -4.109 1.00 21.04 215 VAL B C 1
ATOM 3701 O O . VAL B 1 237 ? -15.832 -45.850 -4.453 1.00 22.53 215 VAL B O 1
ATOM 3705 N N . PRO B 1 238 ? -13.722 -45.134 -4.780 1.00 21.80 216 PRO B N 1
ATOM 3706 C CA . PRO B 1 238 ? -14.117 -44.396 -5.984 1.00 22.26 216 PRO B CA 1
ATOM 3707 C C . PRO B 1 238 ? -14.805 -45.324 -6.994 1.00 23.63 216 PRO B C 1
ATOM 3708 O O . PRO B 1 238 ? -15.864 -44.973 -7.521 1.00 24.94 216 PRO B O 1
ATOM 3712 N N . GLU B 1 239 ? -14.249 -46.515 -7.217 1.00 23.49 217 GLU B N 1
ATOM 3713 C CA . GLU B 1 239 ? -14.839 -47.446 -8.200 1.00 24.89 217 GLU B CA 1
ATOM 3714 C C . GLU B 1 239 ? -16.244 -47.889 -7.754 1.00 24.07 217 GLU B C 1
ATOM 3715 O O . GLU B 1 239 ? -17.164 -47.963 -8.585 1.00 24.54 217 GLU B O 1
ATOM 3721 N N . VAL B 1 240 ? -16.405 -48.160 -6.448 1.00 22.82 218 VAL B N 1
ATOM 3722 C CA . VAL B 1 240 ? -17.705 -48.578 -5.868 1.00 20.29 218 VAL B CA 1
ATOM 3723 C C . VAL B 1 240 ? -18.756 -47.473 -6.028 1.00 20.88 218 VAL B C 1
ATOM 3724 O O . VAL B 1 240 ? -19.921 -47.741 -6.384 1.00 21.09 218 VAL B O 1
ATOM 3728 N N . LEU B 1 241 ? -18.337 -46.240 -5.775 1.00 21.25 219 LEU B N 1
ATOM 3729 C CA . LEU B 1 241 ? -19.181 -45.059 -6.002 1.00 22.91 219 LEU B CA 1
ATOM 3730 C C . LEU B 1 241 ? -19.747 -45.042 -7.409 1.00 22.30 219 LEU B C 1
ATOM 3731 O O . LEU B 1 241 ? -20.966 -44.944 -7.592 1.00 21.29 219 LEU B O 1
ATOM 3736 N N . VAL B 1 242 ? -18.860 -45.187 -8.387 1.00 22.98 220 VAL B N 1
ATOM 3737 C CA . VAL B 1 242 ? -19.235 -45.142 -9.812 1.00 23.43 220 VAL B CA 1
ATOM 3738 C C . VAL B 1 242 ? -20.064 -46.331 -10.180 1.00 22.68 220 VAL B C 1
ATOM 3739 O O . VAL B 1 242 ? -21.054 -46.187 -10.923 1.00 23.17 220 VAL B O 1
ATOM 3743 N N . ALA B 1 243 ? -19.661 -47.503 -9.668 1.00 22.77 221 ALA B N 1
ATOM 3744 C CA . ALA B 1 243 ? -20.439 -48.723 -9.812 1.00 23.61 221 ALA B CA 1
ATOM 3745 C C . ALA B 1 243 ? -21.878 -48.492 -9.344 1.00 23.02 221 ALA B C 1
ATOM 3746 O O . ALA B 1 243 ? -22.819 -48.828 -10.038 1.00 22.78 221 ALA B O 1
ATOM 3748 N N . VAL B 1 244 ? -22.048 -47.917 -8.164 1.00 22.51 222 VAL B N 1
ATOM 3749 C CA . VAL B 1 244 ? -23.398 -47.748 -7.623 1.00 22.93 222 VAL B CA 1
ATOM 3750 C C . VAL B 1 244 ? -24.187 -46.726 -8.486 1.00 23.23 222 VAL B C 1
ATOM 3751 O O . VAL B 1 244 ? -25.355 -46.941 -8.828 1.00 24.80 222 VAL B O 1
ATOM 3755 N N . HIS B 1 245 ? -23.530 -45.644 -8.862 1.00 22.23 223 HIS B N 1
ATOM 3756 C CA . HIS B 1 245 ? -24.131 -44.655 -9.761 1.00 24.10 223 HIS B CA 1
ATOM 3757 C C . HIS B 1 245 ? -24.612 -45.305 -11.072 1.00 25.97 223 HIS B C 1
ATOM 3758 O O . HIS B 1 245 ? -25.648 -44.914 -11.649 1.00 27.32 223 HIS B O 1
ATOM 3765 N N . ALA B 1 246 ? -23.852 -46.294 -11.528 1.00 25.56 224 ALA B N 1
ATOM 3766 C CA . ALA B 1 246 ? -24.074 -46.926 -12.832 1.00 25.88 224 ALA B CA 1
ATOM 3767 C C . ALA B 1 246 ? -25.085 -48.079 -12.795 1.00 27.74 224 ALA B C 1
ATOM 3768 O O . ALA B 1 246 ? -25.419 -48.661 -13.832 1.00 29.95 224 ALA B O 1
ATOM 3770 N N . GLY B 1 247 ? -25.557 -48.405 -11.595 1.00 27.52 225 GLY B N 1
ATOM 3771 C CA . GLY B 1 247 ? -26.528 -49.458 -11.390 1.00 26.51 225 GLY B CA 1
ATOM 3772 C C . GLY B 1 247 ? -25.931 -50.843 -11.230 1.00 26.50 225 GLY B C 1
ATOM 3773 O O . GLY B 1 247 ? -26.660 -51.818 -11.289 1.00 28.05 225 GLY B O 1
ATOM 3774 N N . LEU B 1 248 ? -24.617 -50.944 -11.033 1.00 27.03 226 LEU B N 1
ATOM 3775 C CA . LEU B 1 248 ? -23.974 -52.245 -10.866 1.00 27.04 226 LEU B CA 1
ATOM 3776 C C . LEU B 1 248 ? -24.056 -52.734 -9.421 1.00 26.94 226 LEU B C 1
ATOM 3777 O O . LEU B 1 248 ? -24.031 -51.944 -8.469 1.00 27.97 226 LEU B O 1
ATOM 3782 N N . ARG B 1 249 ? -24.160 -54.043 -9.277 1.00 26.11 227 ARG B N 1
ATOM 3783 C CA A ARG B 1 249 ? -24.110 -54.692 -7.973 0.50 25.38 227 ARG B CA 1
ATOM 3784 C CA B ARG B 1 249 ? -24.102 -54.678 -7.970 0.50 24.93 227 ARG B CA 1
ATOM 3785 C C . ARG B 1 249 ? -22.636 -54.949 -7.678 1.00 25.21 227 ARG B C 1
ATOM 3786 O O . ARG B 1 249 ? -21.878 -55.275 -8.581 1.00 27.02 227 ARG B O 1
ATOM 3801 N N . VAL B 1 250 ? -22.236 -54.776 -6.421 1.00 22.46 228 VAL B N 1
ATOM 3802 C CA . VAL B 1 250 ? -20.822 -54.826 -6.049 1.00 21.49 228 VAL B CA 1
ATOM 3803 C C . VAL B 1 250 ? -20.579 -55.934 -5.036 1.00 22.00 228 VAL B C 1
ATOM 3804 O O . VAL B 1 250 ? -21.360 -56.112 -4.111 1.00 22.24 228 VAL B O 1
ATOM 3808 N N . LEU B 1 251 ? -19.507 -56.699 -5.236 1.00 21.80 229 LEU B N 1
ATOM 3809 C CA . LEU B 1 251 ? -19.039 -57.623 -4.224 1.00 21.22 229 LEU B CA 1
ATOM 3810 C C . LEU B 1 251 ? -17.595 -57.224 -4.010 1.00 20.74 229 LEU B C 1
ATOM 3811 O O . LEU B 1 251 ? -16.843 -57.075 -4.966 1.00 20.42 229 LEU B O 1
ATOM 3816 N N . GLY B 1 252 ? -17.226 -56.986 -2.757 1.00 19.26 230 GLY B N 1
ATOM 3817 C CA . GLY B 1 252 ? -15.877 -56.544 -2.442 1.00 19.26 230 GLY B CA 1
ATOM 3818 C C . GLY B 1 252 ? -15.180 -57.422 -1.399 1.00 20.11 230 GLY B C 1
ATOM 3819 O O . GLY B 1 252 ? -15.834 -57.939 -0.451 1.00 20.32 230 GLY B O 1
ATOM 3820 N N . PHE B 1 253 ? -13.858 -57.562 -1.562 1.00 19.80 231 PHE B N 1
ATOM 3821 C CA . PHE B 1 253 ? -13.032 -58.361 -0.676 1.00 21.63 231 PHE B CA 1
ATOM 3822 C C . PHE B 1 253 ? -11.756 -57.567 -0.378 1.00 21.90 231 PHE B C 1
ATOM 3823 O O . PHE B 1 253 ? -11.149 -56.999 -1.294 1.00 20.93 231 PHE B O 1
ATOM 3831 N N . SER B 1 254 ? -11.363 -57.503 0.896 1.00 22.25 232 SER B N 1
ATOM 3832 C CA . SER B 1 254 ? -10.044 -56.987 1.271 1.00 21.82 232 SER B CA 1
ATOM 3833 C C . SER B 1 254 ? -9.139 -58.105 1.742 1.00 21.58 232 SER B C 1
ATOM 3834 O O . SER B 1 254 ? -9.566 -58.964 2.517 1.00 20.89 232 SER B O 1
ATOM 3837 N N . VAL B 1 255 ? -7.886 -58.106 1.271 1.00 21.54 233 VAL B N 1
ATOM 3838 C CA . VAL B 1 255 ? -6.888 -59.012 1.844 1.00 22.72 233 VAL B CA 1
ATOM 3839 C C . VAL B 1 255 ? -6.078 -58.225 2.889 1.00 22.08 233 VAL B C 1
ATOM 3840 O O . VAL B 1 255 ? -5.492 -57.188 2.571 1.00 21.52 233 VAL B O 1
ATOM 3844 N N . VAL B 1 256 ? -6.042 -58.730 4.122 1.00 21.29 234 VAL B N 1
ATOM 3845 C CA . VAL B 1 256 ? -5.324 -58.047 5.209 1.00 21.20 234 VAL B CA 1
ATOM 3846 C C . VAL B 1 256 ? -3.826 -58.307 5.028 1.00 22.80 234 VAL B C 1
ATOM 3847 O O . VAL B 1 256 ? -3.372 -59.426 5.244 1.00 23.97 234 VAL B O 1
ATOM 3851 N N . THR B 1 257 ? -3.059 -57.298 4.622 1.00 23.56 235 THR B N 1
ATOM 3852 C CA . THR B 1 257 ? -1.636 -57.550 4.264 1.00 23.53 235 THR B CA 1
ATOM 3853 C C . THR B 1 257 ? -0.685 -57.192 5.395 1.00 23.35 235 THR B C 1
ATOM 3854 O O . THR B 1 257 ? 0.457 -57.623 5.399 1.00 24.28 235 THR B O 1
ATOM 3858 N N . ASP B 1 258 ? -1.163 -56.405 6.344 1.00 23.18 236 ASP B N 1
ATOM 3859 C CA . ASP B 1 258 ? -0.349 -55.936 7.452 1.00 25.19 236 ASP B CA 1
ATOM 3860 C C . ASP B 1 258 ? -1.295 -55.572 8.603 1.00 25.54 236 ASP B C 1
ATOM 3861 O O . ASP B 1 258 ? -2.444 -55.158 8.381 1.00 23.10 236 ASP B O 1
ATOM 3866 N N . LEU B 1 259 ? -0.819 -55.718 9.835 1.00 26.67 237 LEU B N 1
ATOM 3867 C CA . LEU B 1 259 ? -1.665 -55.381 10.980 1.00 28.55 237 LEU B CA 1
ATOM 3868 C C . LEU B 1 259 ? -1.324 -53.989 11.505 1.00 26.95 237 LEU B C 1
ATOM 3869 O O . LEU B 1 259 ? -0.157 -53.568 11.567 1.00 29.10 237 LEU B O 1
ATOM 3874 N N . CYS B 1 260 ? -2.355 -53.249 11.855 1.00 25.38 238 CYS B N 1
ATOM 3875 C CA . CYS B 1 260 ? -2.173 -51.868 12.212 1.00 27.17 238 CYS B CA 1
ATOM 3876 C C . CYS B 1 260 ? -2.647 -51.631 13.649 1.00 26.98 238 CYS B C 1
ATOM 3877 O O . CYS B 1 260 ? -3.631 -50.947 13.879 1.00 29.00 238 CYS B O 1
ATOM 3880 N N . LEU B 1 261 ? -1.936 -52.212 14.604 1.00 26.26 239 LEU B N 1
ATOM 3881 C CA . LEU B 1 261 ? -2.222 -51.989 16.023 1.00 26.33 239 LEU B CA 1
ATOM 3882 C C . LEU B 1 261 ? -1.278 -50.916 16.534 1.00 28.50 239 LEU B C 1
ATOM 3883 O O . LEU B 1 261 ? -0.069 -51.161 16.587 1.00 31.35 239 LEU B O 1
ATOM 3888 N N . PRO B 1 262 ? -1.812 -49.728 16.909 1.00 26.49 240 PRO B N 1
ATOM 3889 C CA . PRO B 1 262 ? -0.969 -48.568 17.256 1.00 26.44 240 PRO B CA 1
ATOM 3890 C C . PRO B 1 262 ? -0.046 -48.737 18.467 1.00 26.28 240 PRO B C 1
ATOM 3891 O O . PRO B 1 262 ? 1.049 -48.186 18.490 1.00 23.99 240 PRO B O 1
ATOM 3895 N N . ASP B 1 263 ? -0.462 -49.517 19.454 1.00 28.90 241 ASP B N 1
ATOM 3896 C CA . ASP B 1 263 ? 0.409 -49.794 20.595 1.00 32.12 241 ASP B CA 1
ATOM 3897 C C . ASP B 1 263 ? 1.535 -50.798 20.320 1.00 32.31 241 ASP B C 1
ATOM 3898 O O . ASP B 1 263 ? 2.465 -50.917 21.106 1.00 32.55 241 ASP B O 1
ATOM 3903 N N . ALA B 1 264 ? 1.441 -51.500 19.199 1.00 32.91 242 ALA B N 1
ATOM 3904 C CA . ALA B 1 264 ? 2.464 -52.453 18.782 1.00 35.08 242 ALA B CA 1
ATOM 3905 C C . ALA B 1 264 ? 2.587 -52.405 17.253 1.00 32.54 242 ALA B C 1
ATOM 3906 O O . ALA B 1 264 ? 2.253 -53.366 16.547 1.00 31.86 242 ALA B O 1
ATOM 3908 N N . LEU B 1 265 ? 3.000 -51.249 16.737 1.00 31.91 243 LEU B N 1
ATOM 3909 C CA . LEU B 1 265 ? 3.071 -51.060 15.290 1.00 31.62 243 LEU B CA 1
ATOM 3910 C C . LEU B 1 265 ? 4.498 -51.249 14.807 1.00 32.69 243 LEU B C 1
ATOM 3911 O O . LEU B 1 265 ? 5.410 -50.581 15.306 1.00 32.30 243 LEU B O 1
ATOM 3916 N N . GLU B 1 266 ? 4.670 -52.163 13.846 1.00 34.41 244 GLU B N 1
ATOM 3917 C CA . GLU B 1 266 ? 5.978 -52.450 13.231 1.00 35.40 244 GLU B CA 1
ATOM 3918 C C . GLU B 1 266 ? 6.070 -51.736 11.888 1.00 34.75 244 GLU B C 1
ATOM 3919 O O . GLU B 1 266 ? 5.035 -51.551 11.233 1.00 33.05 244 GLU B O 1
ATOM 3925 N N . PRO B 1 267 ? 7.298 -51.343 11.457 1.00 36.00 245 PRO B N 1
ATOM 3926 C CA . PRO B 1 267 ? 7.412 -50.717 10.139 1.00 36.20 245 PRO B CA 1
ATOM 3927 C C . PRO B 1 267 ? 7.062 -51.718 9.069 1.00 37.54 245 PRO B C 1
ATOM 3928 O O . PRO B 1 267 ? 7.316 -52.912 9.228 1.00 37.38 245 PRO B O 1
ATOM 3932 N N . VAL B 1 268 ? 6.459 -51.214 8.000 1.00 40.53 246 VAL B N 1
ATOM 3933 C CA . VAL B 1 268 ? 5.958 -51.995 6.877 1.00 42.41 246 VAL B CA 1
ATOM 3934 C C . VAL B 1 268 ? 6.775 -51.692 5.612 1.00 45.24 246 VAL B C 1
ATOM 3935 O O . VAL B 1 268 ? 7.055 -50.529 5.323 1.00 48.05 246 VAL B O 1
ATOM 3939 N N . GLU B 1 269 ? 7.139 -52.729 4.857 1.00 47.24 247 GLU B N 1
ATOM 3940 C CA . GLU B 1 269 ? 7.731 -52.547 3.505 1.00 52.05 247 GLU B CA 1
ATOM 3941 C C . GLU B 1 269 ? 6.869 -53.194 2.418 1.00 47.53 247 GLU B C 1
ATOM 3942 O O . GLU B 1 269 ? 6.324 -54.275 2.623 1.00 45.91 247 GLU B O 1
ATOM 3948 N N . LEU B 1 270 ? 6.752 -52.535 1.266 1.00 46.42 248 LEU B N 1
ATOM 3949 C CA . LEU B 1 270 ? 5.944 -53.068 0.154 1.00 47.36 248 LEU B CA 1
ATOM 3950 C C . LEU B 1 270 ? 6.216 -54.560 -0.110 1.00 48.13 248 LEU B C 1
ATOM 3951 O O . LEU B 1 270 ? 5.296 -55.316 -0.385 1.00 47.38 248 LEU B O 1
ATOM 3956 N N . ASN B 1 271 ? 7.472 -54.976 0.020 1.00 50.79 249 ASN B N 1
ATOM 3957 C CA . ASN B 1 271 ? 7.871 -56.365 -0.242 1.00 51.82 249 ASN B CA 1
ATOM 3958 C C . ASN B 1 271 ? 7.121 -57.389 0.609 1.00 46.88 249 ASN B C 1
ATOM 3959 O O . ASN B 1 271 ? 6.628 -58.381 0.080 1.00 44.51 249 ASN B O 1
ATOM 3964 N N . LYS B 1 272 ? 7.033 -57.153 1.917 1.00 46.11 250 LYS B N 1
ATOM 3965 C CA . LYS B 1 272 ? 6.236 -58.027 2.800 1.00 48.56 250 LYS B CA 1
ATOM 3966 C C . LYS B 1 272 ? 4.746 -58.024 2.427 1.00 46.59 250 LYS B C 1
ATOM 3967 O O . LYS B 1 272 ? 4.133 -59.089 2.300 1.00 46.61 250 LYS B O 1
ATOM 3973 N N . ILE B 1 273 ? 4.189 -56.827 2.239 1.00 42.66 251 ILE B N 1
ATOM 3974 C CA . ILE B 1 273 ? 2.799 -56.658 1.810 1.00 39.93 251 ILE B CA 1
ATOM 3975 C C . ILE B 1 273 ? 2.457 -57.574 0.638 1.00 42.17 251 ILE B C 1
ATOM 3976 O O . ILE B 1 273 ? 1.462 -58.316 0.689 1.00 40.89 251 ILE B O 1
ATOM 3981 N N . LEU B 1 274 ? 3.303 -57.536 -0.401 1.00 41.42 252 LEU B N 1
ATOM 3982 C CA . LEU B 1 274 ? 3.118 -58.364 -1.597 1.00 38.95 252 LEU B CA 1
ATOM 3983 C C . LEU B 1 274 ? 3.100 -59.868 -1.283 1.00 38.55 252 LEU B C 1
ATOM 3984 O O . LEU B 1 274 ? 2.278 -60.598 -1.842 1.00 36.25 252 LEU B O 1
ATOM 3989 N N . GLU B 1 275 ? 3.974 -60.312 -0.377 1.00 39.26 253 GLU B N 1
ATOM 3990 C CA . GLU B 1 275 ? 3.977 -61.707 0.094 1.00 42.25 253 GLU B CA 1
ATOM 3991 C C . GLU B 1 275 ? 2.699 -62.138 0.856 1.00 39.27 253 GLU B C 1
ATOM 3992 O O . GLU B 1 275 ? 2.194 -63.249 0.657 1.00 39.23 253 GLU B O 1
ATOM 3998 N N . VAL B 1 276 ? 2.182 -61.274 1.732 1.00 36.00 254 VAL B N 1
ATOM 3999 C CA . VAL B 1 276 ? 0.917 -61.572 2.433 1.00 32.79 254 VAL B CA 1
ATOM 4000 C C . VAL B 1 276 ? -0.260 -61.519 1.457 1.00 30.84 254 VAL B C 1
ATOM 4001 O O . VAL B 1 276 ? -1.146 -62.382 1.494 1.00 31.30 254 VAL B O 1
ATOM 4005 N N . ALA B 1 277 ? -0.265 -60.517 0.579 1.00 30.64 255 ALA B N 1
ATOM 4006 C CA . ALA B 1 277 ? -1.278 -60.429 -0.480 1.00 29.61 255 ALA B CA 1
ATOM 4007 C C . ALA B 1 277 ? -1.423 -61.741 -1.261 1.00 30.46 255 ALA B C 1
ATOM 4008 O O . ALA B 1 277 ? -2.546 -62.192 -1.489 1.00 31.52 255 ALA B O 1
ATOM 4010 N N . ALA B 1 278 ? -0.300 -62.351 -1.642 1.00 29.39 256 ALA B N 1
ATOM 4011 C CA . ALA B 1 278 ? -0.337 -63.607 -2.411 1.00 31.25 256 ALA B CA 1
ATOM 4012 C C . ALA B 1 278 ? -1.006 -64.736 -1.606 1.00 30.70 256 ALA B C 1
ATOM 4013 O O . ALA B 1 278 ? -1.712 -65.552 -2.181 1.00 29.50 256 ALA B O 1
ATOM 4015 N N . ARG B 1 279 ? -0.826 -64.752 -0.281 1.00 31.15 257 ARG B N 1
ATOM 4016 C CA . ARG B 1 279 ? -1.473 -65.784 0.568 1.00 32.34 257 ARG B CA 1
ATOM 4017 C C . ARG B 1 279 ? -2.987 -65.602 0.634 1.00 30.60 257 ARG B C 1
ATOM 4018 O O . ARG B 1 279 ? -3.742 -66.575 0.583 1.00 28.96 257 ARG B O 1
ATOM 4026 N N . GLY B 1 280 ? -3.439 -64.352 0.764 1.00 30.31 258 GLY B N 1
ATOM 4027 C CA . GLY B 1 280 ? -4.870 -64.058 0.686 1.00 28.38 258 GLY B CA 1
ATOM 4028 C C . GLY B 1 280 ? -5.335 -64.315 -0.735 1.00 28.76 258 GLY B C 1
ATOM 4029 O O . GLY B 1 280 ? -6.415 -64.860 -0.956 1.00 27.85 258 GLY B O 1
ATOM 4030 N N . GLY B 1 281 ? -4.491 -63.938 -1.703 1.00 28.61 259 GLY B N 1
ATOM 4031 C CA . GLY B 1 281 ? -4.727 -64.211 -3.122 1.00 29.31 259 GLY B CA 1
ATOM 4032 C C . GLY B 1 281 ? -4.988 -65.678 -3.439 1.00 29.86 259 GLY B C 1
ATOM 4033 O O . GLY B 1 281 ? -5.932 -65.983 -4.170 1.00 30.62 259 GLY B O 1
ATOM 4034 N N . ALA B 1 282 ? -4.197 -66.585 -2.858 1.00 29.06 260 ALA B N 1
ATOM 4035 C CA . ALA B 1 282 ? -4.473 -68.038 -2.985 1.00 29.59 260 ALA B CA 1
ATOM 4036 C C . ALA B 1 282 ? -5.900 -68.393 -2.540 1.00 28.85 260 ALA B C 1
ATOM 4037 O O . ALA B 1 282 ? -6.563 -69.239 -3.163 1.00 27.28 260 ALA B O 1
ATOM 4039 N N . LYS B 1 283 ? -6.377 -67.732 -1.483 1.00 27.25 261 LYS B N 1
ATOM 4040 C CA . LYS B 1 283 ? -7.689 -68.042 -0.905 1.00 27.89 261 LYS B CA 1
ATOM 4041 C C . LYS B 1 283 ? -8.815 -67.534 -1.795 1.00 28.09 261 LYS B C 1
ATOM 4042 O O . LYS B 1 283 ? -9.790 -68.250 -2.020 1.00 28.32 261 LYS B O 1
ATOM 4048 N N . LEU B 1 284 ? -8.660 -66.325 -2.341 1.00 28.63 262 LEU B N 1
ATOM 4049 C CA . LEU B 1 284 ? -9.593 -65.812 -3.357 1.00 27.85 262 LEU B CA 1
ATOM 4050 C C . LEU B 1 284 ? -9.589 -66.642 -4.648 1.00 27.94 262 LEU B C 1
ATOM 4051 O O . LEU B 1 284 ? -10.632 -66.820 -5.276 1.00 27.27 262 LEU B O 1
ATOM 4056 N N . ALA B 1 285 ? -8.422 -67.163 -5.016 1.00 28.94 263 ALA B N 1
ATOM 4057 C CA . ALA B 1 285 ? -8.305 -68.112 -6.125 1.00 31.18 263 ALA B CA 1
ATOM 4058 C C . ALA B 1 285 ? -9.232 -69.308 -5.970 1.00 31.81 263 ALA B C 1
ATOM 4059 O O . ALA B 1 285 ? -9.595 -69.932 -6.966 1.00 30.59 263 ALA B O 1
ATOM 4061 N N . ARG B 1 286 ? -9.607 -69.614 -4.724 1.00 31.09 264 ARG B N 1
ATOM 4062 C CA . ARG B 1 286 ? -10.529 -70.704 -4.421 1.00 30.98 264 ARG B CA 1
ATOM 4063 C C . ARG B 1 286 ? -11.960 -70.207 -4.348 1.00 28.55 264 ARG B C 1
ATOM 4064 O O . ARG B 1 286 ? -12.873 -70.849 -4.854 1.00 28.55 264 ARG B O 1
ATOM 4072 N N . LEU B 1 287 ? -12.157 -69.062 -3.703 1.00 27.08 265 LEU B N 1
ATOM 4073 C CA . LEU B 1 287 ? -13.499 -68.511 -3.472 1.00 25.86 265 LEU B CA 1
ATOM 4074 C C . LEU B 1 287 ? -14.204 -68.097 -4.757 1.00 25.48 265 LEU B C 1
ATOM 4075 O O . LEU B 1 287 ? -15.356 -68.516 -5.028 1.00 24.81 265 LEU B O 1
ATOM 4080 N N . ILE B 1 288 ? -13.498 -67.299 -5.556 1.00 24.76 266 ILE B N 1
ATOM 4081 C CA . ILE B 1 288 ? -14.114 -66.554 -6.639 1.00 24.50 266 ILE B CA 1
ATOM 4082 C C . ILE B 1 288 ? -14.771 -67.474 -7.678 1.00 25.41 266 ILE B C 1
ATOM 4083 O O . ILE B 1 288 ? -15.941 -67.264 -8.017 1.00 24.12 266 ILE B O 1
ATOM 4088 N N . PRO B 1 289 ? -14.056 -68.520 -8.139 1.00 26.11 267 PRO B N 1
ATOM 4089 C CA . PRO B 1 289 ? -14.694 -69.330 -9.200 1.00 28.19 267 PRO B CA 1
ATOM 4090 C C . PRO B 1 289 ? -15.906 -70.105 -8.693 1.00 29.98 267 PRO B C 1
ATOM 4091 O O . PRO B 1 289 ? -16.720 -70.597 -9.496 1.00 28.60 267 PRO B O 1
ATOM 4095 N N . GLU B 1 290 ? -16.044 -70.201 -7.368 1.00 31.32 268 GLU B N 1
ATOM 4096 C CA . GLU B 1 290 ? -17.190 -70.897 -6.805 1.00 32.14 268 GLU B CA 1
ATOM 4097 C C . GLU B 1 290 ? -18.356 -69.943 -6.675 1.00 31.66 268 GLU B C 1
ATOM 4098 O O . GLU B 1 290 ? -19.534 -70.319 -6.836 1.00 32.16 268 GLU B O 1
ATOM 4104 N N . ILE B 1 291 ? -18.016 -68.705 -6.354 1.00 29.84 269 ILE B N 1
ATOM 4105 C CA . ILE B 1 291 ? -18.999 -67.659 -6.152 1.00 28.83 269 ILE B CA 1
ATOM 4106 C C . ILE B 1 291 ? -19.650 -67.226 -7.460 1.00 29.22 269 ILE B C 1
ATOM 4107 O O . ILE B 1 291 ? -20.877 -67.102 -7.527 1.00 29.14 269 ILE B O 1
ATOM 4112 N N . LEU B 1 292 ? -18.829 -67.000 -8.485 1.00 29.64 270 LEU B N 1
ATOM 4113 C CA . LEU B 1 292 ? -19.311 -66.389 -9.728 1.00 30.99 270 LEU B CA 1
ATOM 4114 C C . LEU B 1 292 ? -20.512 -67.079 -10.373 1.00 30.85 270 LEU B C 1
ATOM 4115 O O . LEU B 1 292 ? -21.474 -66.401 -10.685 1.00 31.22 270 LEU B O 1
ATOM 4120 N N . PRO B 1 293 ? -20.476 -68.420 -10.540 1.00 33.01 271 PRO B N 1
ATOM 4121 C CA . PRO B 1 293 ? -21.643 -69.110 -11.129 1.00 35.22 271 PRO B CA 1
ATOM 4122 C C . PRO B 1 293 ? -22.882 -69.093 -10.229 1.00 36.17 271 PRO B C 1
ATOM 4123 O O . PRO B 1 293 ? -23.954 -69.482 -10.674 1.00 37.75 271 PRO B O 1
ATOM 4127 N N . ARG B 1 294 ? -22.732 -68.632 -8.983 1.00 34.88 272 ARG B N 1
ATOM 4128 C CA . ARG B 1 294 ? -23.823 -68.668 -8.009 1.00 36.41 272 ARG B CA 1
ATOM 4129 C C . ARG B 1 294 ? -24.493 -67.324 -7.728 1.00 37.42 272 ARG B C 1
ATOM 4130 O O . ARG B 1 294 ? -25.535 -67.275 -7.056 1.00 41.33 272 ARG B O 1
ATOM 4138 N N . ILE B 1 295 ? -23.899 -66.233 -8.191 1.00 34.61 273 ILE B N 1
ATOM 4139 C CA . ILE B 1 295 ? -24.490 -64.928 -7.888 1.00 35.10 273 ILE B CA 1
ATOM 4140 C C . ILE B 1 295 ? -25.500 -64.596 -8.979 1.00 37.34 273 ILE B C 1
ATOM 4141 O O . ILE B 1 295 ? -25.491 -65.236 -10.041 1.00 37.07 273 ILE B O 1
ATOM 4146 N N . ALA B 1 296 ? -26.404 -63.659 -8.688 1.00 38.65 274 ALA B N 1
ATOM 4147 C CA . ALA B 1 296 ? -27.500 -63.321 -9.597 1.00 41.43 274 ALA B CA 1
ATOM 4148 C C . ALA B 1 296 ? -27.075 -62.241 -10.593 1.00 45.48 274 ALA B C 1
ATOM 4149 O O . ALA B 1 296 ? -26.954 -62.515 -11.793 1.00 46.54 274 ALA B O 1
ATOM 4151 N N . SER C 1 24 ? -6.876 -11.138 -5.828 1.00 59.91 2 SER C N 1
ATOM 4152 C CA . SER C 1 24 ? -6.811 -9.654 -5.764 1.00 65.82 2 SER C CA 1
ATOM 4153 C C . SER C 1 24 ? -7.773 -9.011 -6.768 1.00 66.33 2 SER C C 1
ATOM 4154 O O . SER C 1 24 ? -8.180 -7.857 -6.604 1.00 66.25 2 SER C O 1
ATOM 4157 N N . GLU C 1 25 ? -8.130 -9.774 -7.800 1.00 63.95 3 GLU C N 1
ATOM 4158 C CA . GLU C 1 25 ? -9.032 -9.321 -8.858 1.00 61.15 3 GLU C CA 1
ATOM 4159 C C . GLU C 1 25 ? -10.499 -9.625 -8.511 1.00 61.12 3 GLU C C 1
ATOM 4160 O O . GLU C 1 25 ? -11.398 -9.383 -9.322 1.00 62.00 3 GLU C O 1
ATOM 4166 N N . LEU C 1 26 ? -10.723 -10.163 -7.312 1.00 58.24 4 LEU C N 1
ATOM 4167 C CA . LEU C 1 26 ? -12.069 -10.484 -6.823 1.00 53.66 4 LEU C CA 1
ATOM 4168 C C . LEU C 1 26 ? -12.878 -9.216 -6.535 1.00 50.89 4 LEU C C 1
ATOM 4169 O O . LEU C 1 26 ? -14.065 -9.143 -6.851 1.00 44.54 4 LEU C O 1
ATOM 4174 N N . LYS C 1 27 ? -12.221 -8.226 -5.931 1.00 56.33 5 LYS C N 1
ATOM 4175 C CA . LYS C 1 27 ? -12.884 -6.993 -5.510 1.00 59.15 5 LYS C CA 1
ATOM 4176 C C . LYS C 1 27 ? -13.4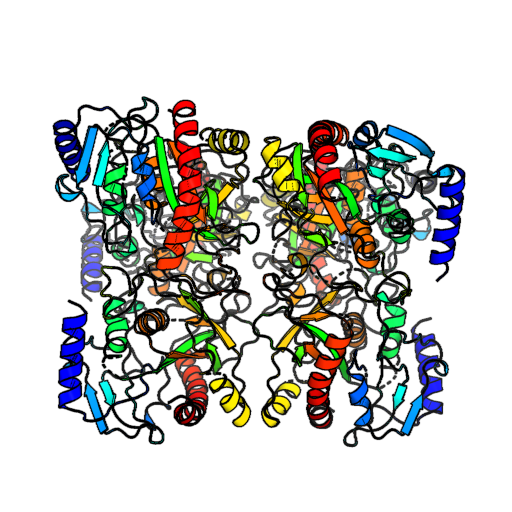60 -6.267 -6.715 1.00 55.52 5 LYS C C 1
ATOM 4177 O O . LYS C 1 27 ? -14.508 -5.623 -6.622 1.00 51.76 5 LYS C O 1
ATOM 4183 N N . SER C 1 28 ? -12.773 -6.409 -7.846 1.00 57.61 6 SER C N 1
ATOM 4184 C CA . SER C 1 28 ? -13.223 -5.872 -9.130 1.00 58.73 6 SER C CA 1
ATOM 4185 C C . SER C 1 28 ? -14.402 -6.683 -9.679 1.00 55.19 6 SER C C 1
ATOM 4186 O O . SER C 1 28 ? -15.345 -6.118 -10.244 1.00 54.05 6 SER C O 1
ATOM 4189 N N . ARG C 1 29 ? -14.341 -8.004 -9.506 1.00 50.64 7 ARG C N 1
ATOM 4190 C CA . ARG C 1 29 ? -15.435 -8.894 -9.901 1.00 46.88 7 ARG C CA 1
ATOM 4191 C C . ARG C 1 29 ? -16.707 -8.563 -9.120 1.00 43.57 7 ARG C C 1
ATOM 4192 O O . ARG C 1 29 ? -17.809 -8.543 -9.693 1.00 41.77 7 ARG C O 1
ATOM 4200 N N . ILE C 1 30 ? -16.539 -8.301 -7.817 1.00 41.84 8 ILE C N 1
ATOM 4201 C CA . ILE C 1 30 ? -17.635 -7.897 -6.934 1.00 41.28 8 ILE C CA 1
ATOM 4202 C C . ILE C 1 30 ? -18.301 -6.604 -7.433 1.00 43.12 8 ILE C C 1
ATOM 4203 O O . ILE C 1 30 ? -19.512 -6.583 -7.636 1.00 40.66 8 ILE C O 1
ATOM 4208 N N . ASP C 1 31 ? -17.516 -5.548 -7.652 1.00 46.74 9 ASP C N 1
ATOM 4209 C CA . ASP C 1 31 ? -18.066 -4.256 -8.129 1.00 47.37 9 ASP C CA 1
ATOM 4210 C C . ASP C 1 31 ? -18.735 -4.356 -9.499 1.00 48.42 9 ASP C C 1
ATOM 4211 O O . ASP C 1 31 ? -19.796 -3.762 -9.730 1.00 48.09 9 ASP C O 1
ATOM 4216 N N . GLN C 1 32 ? -18.106 -5.109 -10.399 1.00 51.58 10 GLN C N 1
ATOM 4217 C CA . GLN C 1 32 ? -18.636 -5.366 -11.740 1.00 57.95 10 GLN C CA 1
ATOM 4218 C C . GLN C 1 32 ? -20.016 -6.038 -11.701 1.00 59.24 10 GLN C C 1
ATOM 4219 O O . GLN C 1 32 ? -20.879 -5.749 -12.536 1.00 62.68 10 GLN C O 1
ATOM 4225 N N . ALA C 1 33 ? -20.214 -6.929 -10.728 1.00 53.86 11 ALA C N 1
ATOM 4226 C CA . ALA C 1 33 ? -21.495 -7.599 -10.522 1.00 48.45 11 ALA C CA 1
ATOM 4227 C C . ALA C 1 33 ? -22.501 -6.713 -9.790 1.00 42.45 11 ALA C C 1
ATOM 4228 O O . ALA C 1 33 ? -23.689 -6.735 -10.122 1.00 39.64 11 ALA C O 1
ATOM 4230 N N . THR C 1 34 ? -22.025 -5.959 -8.793 1.00 42.40 12 THR C N 1
ATOM 4231 C CA . THR C 1 34 ? -22.878 -5.116 -7.934 1.00 44.38 12 THR C CA 1
ATOM 4232 C C . THR C 1 34 ? -23.491 -3.950 -8.732 1.00 48.41 12 THR C C 1
ATOM 4233 O O . THR C 1 34 ? -24.711 -3.741 -8.718 1.00 50.41 12 THR C O 1
ATOM 4237 N N . ALA C 1 35 ? -22.641 -3.207 -9.435 1.00 49.44 13 ALA C N 1
ATOM 4238 C CA . ALA C 1 35 ? -23.101 -2.094 -10.266 1.00 51.27 13 ALA C CA 1
ATOM 4239 C C . ALA C 1 35 ? -24.189 -2.540 -11.251 1.00 51.56 13 ALA C C 1
ATOM 4240 O O . ALA C 1 35 ? -25.227 -1.896 -11.358 1.00 52.90 13 ALA C O 1
ATOM 4242 N N . LYS C 1 36 ? -23.964 -3.652 -11.949 1.00 51.85 14 LYS C N 1
ATOM 4243 C CA . LYS C 1 36 ? -24.988 -4.192 -12.847 1.00 53.42 14 LYS C CA 1
ATOM 4244 C C . LYS C 1 36 ? -26.321 -4.422 -12.128 1.00 54.17 14 LYS C C 1
ATOM 4245 O O . LYS C 1 36 ? -27.369 -4.012 -12.628 1.00 54.90 14 LYS C O 1
ATOM 4251 N N . ILE C 1 37 ? -26.276 -5.068 -10.957 1.00 53.18 15 ILE C N 1
ATOM 4252 C CA . ILE C 1 37 ? -27.482 -5.286 -10.147 1.00 49.27 15 ILE C CA 1
ATOM 4253 C C . ILE C 1 37 ? -28.220 -3.971 -9.826 1.00 50.34 15 ILE C C 1
ATOM 4254 O O . ILE C 1 37 ? -29.441 -3.889 -9.997 1.00 51.00 15 ILE C O 1
ATOM 4259 N N . SER C 1 38 ? -27.482 -2.945 -9.405 1.00 50.96 16 SER C N 1
ATOM 4260 C CA . SER C 1 38 ? -28.063 -1.620 -9.166 1.00 55.08 16 SER C CA 1
ATOM 4261 C C . SER C 1 38 ? -28.786 -1.036 -10.393 1.00 58.31 16 SER C C 1
ATOM 4262 O O . SER C 1 38 ? -29.722 -0.255 -10.245 1.00 57.36 16 SER C O 1
ATOM 4265 N N . GLN C 1 39 ? -28.348 -1.419 -11.595 1.00 60.50 17 GLN C N 1
ATOM 4266 C CA . GLN C 1 39 ? -28.967 -0.947 -12.847 1.00 59.19 17 GLN C CA 1
ATOM 4267 C C . GLN C 1 39 ? -30.312 -1.615 -13.169 1.00 57.32 17 GLN C C 1
ATOM 4268 O O . GLN C 1 39 ? -30.911 -1.350 -14.219 1.00 54.80 17 GLN C O 1
ATOM 4274 N N . LEU C 1 40 ? -30.774 -2.487 -12.273 1.00 54.69 18 LEU C N 1
ATOM 4275 C CA . LEU C 1 40 ? -32.123 -3.038 -12.370 1.00 53.32 18 LEU C CA 1
ATOM 4276 C C . LEU C 1 40 ? -32.917 -2.840 -11.069 1.00 50.11 18 LEU C C 1
ATOM 4277 O O . LEU C 1 40 ? -34.132 -3.064 -11.048 1.00 48.39 18 LEU C O 1
ATOM 4282 N N . TRP C 1 41 ? -32.231 -2.412 -10.001 1.00 49.90 19 TRP C N 1
ATOM 4283 C CA . TRP C 1 41 ? -32.839 -2.272 -8.662 1.00 49.69 19 TRP C CA 1
ATOM 4284 C C . TRP C 1 41 ? -32.271 -1.149 -7.783 1.00 51.47 19 TRP C C 1
ATOM 4285 O O . TRP C 1 41 ? -31.066 -0.963 -7.670 1.00 53.66 19 TRP C O 1
ATOM 4296 N N . GLN C 1 42 ? -33.179 -0.452 -7.116 1.00 52.66 20 GLN C N 1
ATOM 4297 C CA . GLN C 1 42 ? -32.872 0.731 -6.321 1.00 52.53 20 GLN C CA 1
ATOM 4298 C C . GLN C 1 42 ? -32.458 0.434 -4.869 1.00 49.34 20 GLN C C 1
ATOM 4299 O O . GLN C 1 42 ? -31.789 1.253 -4.227 1.00 47.50 20 GLN C O 1
ATOM 4305 N N . GLY C 1 43 ? -32.849 -0.734 -4.361 1.00 47.00 21 GLY C N 1
ATOM 4306 C CA . GLY C 1 43 ? -32.809 -1.025 -2.923 1.00 44.75 21 GLY C CA 1
ATOM 4307 C C . GLY C 1 43 ? -31.462 -1.170 -2.233 1.00 42.95 21 GLY C C 1
ATOM 4308 O O . GLY C 1 43 ? -30.439 -1.431 -2.871 1.00 41.76 21 GLY C O 1
ATOM 4309 N N . GLU C 1 44 ? -31.491 -0.976 -0.913 1.00 41.78 22 GLU C N 1
ATOM 4310 C CA . GLU C 1 44 ? -30.348 -1.185 -0.023 1.00 39.52 22 GLU C CA 1
ATOM 4311 C C . GLU C 1 44 ? -30.752 -2.257 1.006 1.00 36.00 22 GLU C C 1
ATOM 4312 O O . GLU C 1 44 ? -31.157 -1.939 2.122 1.00 35.63 22 GLU C O 1
ATOM 4318 N N . PRO C 1 45 ? -30.655 -3.534 0.621 1.00 35.04 23 PRO C N 1
ATOM 4319 C CA . PRO C 1 45 ? -31.128 -4.637 1.470 1.00 33.22 23 PRO C CA 1
ATOM 4320 C C . PRO C 1 45 ? -30.424 -4.702 2.829 1.00 33.52 23 PRO C C 1
ATOM 4321 O O . PRO C 1 45 ? -29.223 -4.452 2.912 1.00 34.53 23 PRO C O 1
ATOM 4325 N N . ALA C 1 46 ? -31.184 -5.023 3.879 1.00 32.94 24 ALA C N 1
ATOM 4326 C CA . ALA C 1 46 ? -30.661 -5.147 5.241 1.00 31.91 24 ALA C CA 1
ATOM 4327 C C . ALA C 1 46 ? -30.392 -6.613 5.555 1.00 29.73 24 ALA C C 1
ATOM 4328 O O . ALA C 1 46 ? -29.593 -6.932 6.435 1.00 28.88 24 ALA C O 1
ATOM 4330 N N . VAL C 1 47 ? -31.084 -7.487 4.837 1.00 27.98 25 VAL C N 1
ATOM 4331 C CA . VAL C 1 47 ? -30.954 -8.944 4.986 1.00 26.97 25 VAL C CA 1
ATOM 4332 C C . VAL C 1 47 ? -30.732 -9.568 3.621 1.00 26.13 25 VAL C C 1
ATOM 4333 O O . VAL C 1 47 ? -31.348 -9.149 2.641 1.00 27.53 25 VAL C O 1
ATOM 4337 N N . GLY C 1 48 ? -29.827 -10.546 3.549 1.00 26.23 26 GLY C N 1
ATOM 4338 C CA . GLY C 1 48 ? -29.742 -11.434 2.373 1.00 25.60 26 GLY C CA 1
ATOM 4339 C C . GLY C 1 48 ? -30.202 -12.840 2.733 1.00 26.15 26 GLY C C 1
ATOM 4340 O O . GLY C 1 48 ? -30.049 -13.273 3.885 1.00 27.27 26 GLY C O 1
ATOM 4349 N N . ILE C 1 50 ? -30.469 -17.042 1.353 1.00 26.14 28 ILE C N 1
ATOM 4350 C CA . ILE C 1 50 ? -30.138 -18.115 0.396 1.00 26.98 28 ILE C CA 1
ATOM 4351 C C . ILE C 1 50 ? -31.121 -19.272 0.633 1.00 28.67 28 ILE C C 1
ATOM 4352 O O . ILE C 1 50 ? -31.189 -19.804 1.751 1.00 28.23 28 ILE C O 1
ATOM 4357 N N . LEU C 1 51 ? -31.893 -19.635 -0.405 1.00 30.18 29 LEU C N 1
ATOM 4358 C CA . LEU C 1 51 ? -32.917 -20.685 -0.319 1.00 30.42 29 LEU C CA 1
ATOM 4359 C C . LEU C 1 51 ? -32.480 -21.989 -0.981 1.00 34.39 29 LEU C C 1
ATOM 4360 O O . LEU C 1 51 ? -32.042 -21.997 -2.143 1.00 36.97 29 LEU C O 1
ATOM 4365 N N . GLY C 1 52 ? -32.617 -23.090 -0.240 1.00 31.65 30 GLY C N 1
ATOM 4366 C CA . GLY C 1 52 ? -32.067 -24.375 -0.660 1.00 34.41 30 GLY C CA 1
ATOM 4367 C C . GLY C 1 52 ? -33.048 -25.269 -1.400 1.00 35.01 30 GLY C C 1
ATOM 4368 O O . GLY C 1 52 ? -34.139 -24.834 -1.741 1.00 34.09 30 GLY C O 1
ATOM 4369 N N . THR C 1 53 ? -32.652 -26.526 -1.617 1.00 35.92 31 THR C N 1
ATOM 4370 C CA . THR C 1 53 ? -33.444 -27.513 -2.376 1.00 35.82 31 THR C CA 1
ATOM 4371 C C . THR C 1 53 ? -34.877 -27.721 -1.837 1.00 36.41 31 THR C C 1
ATOM 4372 O O . THR C 1 53 ? -35.084 -27.974 -0.648 1.00 34.74 31 THR C O 1
ATOM 4376 N N . GLY C 1 54 ? -35.863 -27.597 -2.725 1.00 36.40 32 GLY C N 1
ATOM 4377 C CA . GLY C 1 54 ? -37.255 -27.655 -2.312 1.00 35.18 32 GLY C CA 1
ATOM 4378 C C . GLY C 1 54 ? -37.744 -26.409 -1.577 1.00 34.88 32 GLY C C 1
ATOM 4379 O O . GLY C 1 54 ? -38.922 -26.308 -1.263 1.00 34.43 32 GLY C O 1
ATOM 4380 N N . LEU C 1 55 ? -36.860 -25.460 -1.279 1.00 33.81 33 LEU C N 1
ATOM 4381 C CA . LEU C 1 55 ? -37.309 -24.286 -0.502 1.00 34.82 33 LEU C CA 1
ATOM 4382 C C . LEU C 1 55 ? -37.460 -22.983 -1.307 1.00 33.42 33 LEU C C 1
ATOM 4383 O O . LEU C 1 55 ? -37.639 -21.901 -0.738 1.00 32.37 33 LEU C O 1
ATOM 4388 N N . GLY C 1 56 ? -37.404 -23.078 -2.632 1.00 33.69 34 GLY C N 1
ATOM 4389 C CA . GLY C 1 56 ? -37.505 -21.878 -3.469 1.00 35.89 34 GLY C CA 1
ATOM 4390 C C . GLY C 1 56 ? -38.822 -21.122 -3.330 1.00 36.51 34 GLY C C 1
ATOM 4391 O O . GLY C 1 56 ? -38.886 -19.897 -3.575 1.00 33.06 34 GLY C O 1
ATOM 4392 N N . GLY C 1 57 ? -39.871 -21.858 -2.940 1.00 36.04 35 GLY C N 1
ATOM 4393 C CA . GLY C 1 57 ? -41.221 -21.303 -2.772 1.00 36.31 35 GLY C CA 1
ATOM 4394 C C . GLY C 1 57 ? -41.297 -20.189 -1.747 1.00 36.95 35 GLY C C 1
ATOM 4395 O O . GLY C 1 57 ? -42.212 -19.361 -1.800 1.00 37.74 35 GLY C O 1
ATOM 4396 N N . LEU C 1 58 ? -40.315 -20.155 -0.833 1.00 37.00 36 LEU C N 1
ATOM 4397 C CA . LEU C 1 58 ? -40.189 -19.109 0.188 1.00 37.75 36 LEU C CA 1
ATOM 4398 C C . LEU C 1 58 ? -40.066 -17.704 -0.414 1.00 40.33 36 LEU C C 1
ATOM 4399 O O . LEU C 1 58 ? -40.414 -16.695 0.227 1.00 41.85 36 LEU C O 1
ATOM 4404 N N . ALA C 1 59 ? -39.585 -17.651 -1.652 1.00 40.10 37 ALA C N 1
ATOM 4405 C CA . ALA C 1 59 ? -39.445 -16.400 -2.389 1.00 42.04 37 ALA C CA 1
ATOM 4406 C C . ALA C 1 59 ? -40.782 -15.665 -2.665 1.00 44.60 37 ALA C C 1
ATOM 4407 O O . ALA C 1 59 ? -40.794 -14.441 -2.838 1.00 45.99 37 ALA C O 1
ATOM 4409 N N . GLU C 1 60 ? -41.892 -16.402 -2.664 1.00 46.08 38 GLU C N 1
ATOM 4410 C CA . GLU C 1 60 ? -43.235 -15.838 -2.885 1.00 49.54 38 GLU C CA 1
ATOM 4411 C C . GLU C 1 60 ? -43.670 -14.861 -1.797 1.00 50.38 38 GLU C C 1
ATOM 4412 O O . GLU C 1 60 ? -44.498 -13.988 -2.035 1.00 51.87 38 GLU C O 1
ATOM 4418 N N . GLN C 1 61 ? -43.108 -15.032 -0.605 1.00 50.64 39 GLN C N 1
ATOM 4419 C CA . GLN C 1 61 ? -43.363 -14.165 0.543 1.00 50.81 39 GLN C CA 1
ATOM 4420 C C . GLN C 1 61 ? -42.962 -12.702 0.291 1.00 46.43 39 GLN C C 1
ATOM 4421 O O . GLN C 1 61 ? -43.617 -11.778 0.766 1.00 48.37 39 GLN C O 1
ATOM 4427 N N . ILE C 1 62 ? -41.894 -12.508 -0.473 1.00 41.84 40 ILE C N 1
ATOM 4428 C CA . ILE C 1 62 ? -41.353 -11.182 -0.777 1.00 37.21 40 ILE C CA 1
ATOM 4429 C C . ILE C 1 62 ? -42.245 -10.394 -1.744 1.00 37.17 40 ILE C C 1
ATOM 4430 O O . ILE C 1 62 ? -42.699 -10.930 -2.763 1.00 38.79 40 ILE C O 1
ATOM 4435 N N . GLU C 1 63 ? -42.508 -9.133 -1.409 1.00 35.13 41 GLU C N 1
ATOM 4436 C CA . GLU C 1 63 ? -43.145 -8.229 -2.352 1.00 40.64 41 GLU C CA 1
ATOM 4437 C C . GLU C 1 63 ? -42.018 -7.758 -3.244 1.00 36.77 41 GLU C C 1
ATOM 4438 O O . GLU C 1 63 ? -41.121 -7.022 -2.822 1.00 31.94 41 GLU C O 1
ATOM 4444 N N . GLN C 1 64 ? -42.066 -8.255 -4.471 1.00 38.29 42 GLN C N 1
ATOM 4445 C CA . GLN C 1 64 ? -40.928 -8.262 -5.362 1.00 41.50 42 GLN C CA 1
ATOM 4446 C C . GLN C 1 64 ? -40.886 -7.020 -6.237 1.00 43.31 42 GLN C C 1
ATOM 4447 O O . GLN C 1 64 ? -41.899 -6.612 -6.807 1.00 44.64 42 GLN C O 1
ATOM 4453 N N . ASP C 1 65 ? -39.708 -6.409 -6.318 1.00 43.19 43 ASP C N 1
ATOM 4454 C CA . ASP C 1 65 ? -39.473 -5.315 -7.261 1.00 43.59 43 ASP C CA 1
ATOM 4455 C C . ASP C 1 65 ? -39.027 -5.916 -8.582 1.00 44.56 43 ASP C C 1
ATOM 4456 O O . ASP C 1 65 ? -39.511 -5.528 -9.633 1.00 43.97 43 ASP C O 1
ATOM 4461 N N . ILE C 1 66 ? -38.106 -6.879 -8.511 1.00 46.50 44 ILE C N 1
ATOM 4462 C CA . ILE C 1 66 ? -37.594 -7.585 -9.685 1.00 47.50 44 ILE C CA 1
ATOM 4463 C C . ILE C 1 66 ? -36.972 -8.930 -9.305 1.00 49.06 44 ILE C C 1
ATOM 4464 O O . ILE C 1 66 ? -36.472 -9.091 -8.190 1.00 49.78 44 ILE C O 1
ATOM 4469 N N . ALA C 1 67 ? -37.016 -9.885 -10.234 1.00 50.78 45 ALA C N 1
ATOM 4470 C CA . ALA C 1 67 ? -36.300 -11.160 -10.111 1.00 51.39 45 ALA C CA 1
ATOM 4471 C C . ALA C 1 67 ? -35.261 -11.276 -11.234 1.00 52.54 45 ALA C C 1
ATOM 4472 O O . ALA C 1 67 ? -35.616 -11.487 -12.407 1.00 54.14 45 ALA C O 1
ATOM 4474 N N . ILE C 1 68 ? -33.982 -11.130 -10.873 1.00 47.84 46 ILE C N 1
ATOM 4475 C CA . ILE C 1 68 ? -32.890 -11.125 -11.847 1.00 46.86 46 ILE C CA 1
ATOM 4476 C C . ILE C 1 68 ? -32.295 -12.513 -12.050 1.00 47.33 46 ILE C C 1
ATOM 4477 O O . ILE C 1 68 ? -31.693 -13.067 -11.118 1.00 46.52 46 ILE C O 1
ATOM 4482 N N . PRO C 1 69 ? -32.423 -13.071 -13.272 1.00 47.32 47 PRO C N 1
ATOM 4483 C CA . PRO C 1 69 ? -31.797 -14.369 -13.570 1.00 46.72 47 PRO C CA 1
ATOM 4484 C C . PRO C 1 69 ? -30.261 -14.311 -13.485 1.00 45.87 47 PRO C C 1
ATOM 4485 O O . PRO C 1 69 ? -29.654 -13.306 -13.872 1.00 45.63 47 PRO C O 1
ATOM 4489 N N . TYR C 1 70 ? -29.638 -15.371 -12.980 1.00 45.71 48 TYR C N 1
ATOM 4490 C CA . TYR C 1 70 ? -28.189 -15.337 -12.737 1.00 45.21 48 TYR C CA 1
ATOM 4491 C C . TYR C 1 70 ? -27.350 -15.079 -14.003 1.00 50.55 48 TYR C C 1
ATOM 4492 O O . TYR C 1 70 ? -26.256 -14.512 -13.913 1.00 51.34 48 TYR C O 1
ATOM 4501 N N . SER C 1 71 ? -27.882 -15.475 -15.167 1.00 52.94 49 SER C N 1
ATOM 4502 C CA . SER C 1 71 ? -27.304 -15.161 -16.488 1.00 56.82 49 SER C CA 1
ATOM 4503 C C . SER C 1 71 ? -26.930 -13.687 -16.658 1.00 56.31 49 SER C C 1
ATOM 4504 O O . SER C 1 71 ? -25.851 -13.364 -17.146 1.00 55.64 49 SER C O 1
ATOM 4507 N N . ASP C 1 72 ? -27.834 -12.805 -16.242 1.00 57.07 50 ASP C N 1
ATOM 4508 C CA . ASP C 1 72 ? -27.690 -11.365 -16.433 1.00 58.56 50 ASP C CA 1
ATOM 4509 C C . ASP C 1 72 ? -26.777 -10.673 -15.413 1.00 55.82 50 ASP C C 1
ATOM 4510 O O . ASP C 1 72 ? -26.636 -9.448 -15.448 1.00 54.03 50 ASP C O 1
ATOM 4515 N N . ILE C 1 73 ? -26.169 -11.447 -14.506 1.00 55.31 51 ILE C N 1
ATOM 4516 C CA . ILE C 1 73 ? -25.219 -10.890 -13.529 1.00 54.56 51 ILE C CA 1
ATOM 4517 C C . ILE C 1 73 ? -23.785 -11.378 -13.770 1.00 56.75 51 ILE C C 1
ATOM 4518 O O . ILE C 1 73 ? -23.520 -12.591 -13.717 1.00 54.71 51 ILE C O 1
ATOM 4523 N N . PRO C 1 74 ? -22.859 -10.429 -14.027 1.00 58.76 52 PRO C N 1
ATOM 4524 C CA . PRO C 1 74 ? -21.451 -10.719 -14.278 1.00 58.75 52 PRO C CA 1
ATOM 4525 C C . PRO C 1 74 ? -20.851 -11.643 -13.222 1.00 57.57 52 PRO C C 1
ATOM 4526 O O . PRO C 1 74 ? -20.937 -11.360 -12.029 1.00 56.88 52 PRO C O 1
ATOM 4530 N N . HIS C 1 75 ? -20.291 -12.760 -13.684 1.00 57.56 53 HIS C N 1
ATOM 4531 C CA . HIS C 1 75 ? -19.553 -13.724 -12.852 1.00 57.59 53 HIS C CA 1
ATOM 4532 C C . HIS C 1 75 ? -20.394 -14.712 -12.027 1.00 53.95 53 HIS C C 1
ATOM 4533 O O . HIS C 1 75 ? -19.835 -15.659 -11.469 1.00 56.22 53 HIS C O 1
ATOM 4540 N N . PHE C 1 76 ? -21.714 -14.516 -11.950 1.00 49.54 54 PHE C N 1
ATOM 4541 C CA . PHE C 1 76 ? -22.591 -15.467 -11.231 1.00 49.73 54 PHE C CA 1
ATOM 4542 C C . PHE C 1 76 ? -22.646 -16.800 -11.977 1.00 51.55 54 PHE C C 1
ATOM 4543 O O . PHE C 1 76 ? -22.816 -16.817 -13.187 1.00 55.14 54 PHE C O 1
ATOM 4551 N N . PRO C 1 77 ? -22.497 -17.923 -11.258 1.00 51.97 55 PRO C N 1
ATOM 4552 C CA . PRO C 1 77 ? -22.677 -19.272 -11.851 1.00 54.15 55 PRO C CA 1
ATOM 4553 C C . PRO C 1 77 ? -24.124 -19.587 -12.303 1.00 53.46 55 PRO C C 1
ATOM 4554 O O . PRO C 1 77 ? -24.995 -18.718 -12.226 1.00 54.84 55 PRO C O 1
ATOM 4558 N N . THR C 1 78 ? -24.357 -20.815 -12.772 1.00 54.12 56 THR C N 1
ATOM 4559 C CA . THR C 1 78 ? -25.703 -21.329 -13.105 1.00 57.50 56 THR C CA 1
ATOM 4560 C C . THR C 1 78 ? -26.107 -22.472 -12.127 1.00 56.52 56 THR C C 1
ATOM 4561 O O . THR C 1 78 ? -25.258 -23.256 -11.701 1.00 50.40 56 THR C O 1
ATOM 4565 N N . SER C 1 79 ? -27.387 -22.543 -11.753 1.00 57.77 57 SER C N 1
ATOM 4566 C CA . SER C 1 79 ? -27.905 -23.666 -10.943 1.00 58.51 57 SER C CA 1
ATOM 4567 C C . SER C 1 79 ? -28.305 -24.850 -11.844 1.00 54.55 57 SER C C 1
ATOM 4568 O O . SER C 1 79 ? -29.158 -24.686 -12.715 1.00 52.06 57 SER C O 1
ATOM 4571 N N . THR C 1 80 ? -27.703 -26.028 -11.632 1.00 52.24 58 THR C N 1
ATOM 4572 C CA . THR C 1 80 ? -28.057 -27.226 -12.420 1.00 51.87 58 THR C CA 1
ATOM 4573 C C . THR C 1 80 ? -28.940 -28.242 -11.679 1.00 51.67 58 THR C C 1
ATOM 4574 O O . THR C 1 80 ? -29.435 -29.194 -12.291 1.00 49.36 58 THR C O 1
ATOM 4578 N N . VAL C 1 81 ? -29.143 -28.041 -10.377 1.00 51.27 59 VAL C N 1
ATOM 4579 C CA . VAL C 1 81 ? -29.915 -28.986 -9.558 1.00 50.77 59 VAL C CA 1
ATOM 4580 C C . VAL C 1 81 ? -31.422 -28.723 -9.680 1.00 51.49 59 VAL C C 1
ATOM 4581 O O . VAL C 1 81 ? -31.857 -27.560 -9.670 1.00 46.83 59 VAL C O 1
ATOM 4585 N N . LYS C 1 82 ? -32.196 -29.811 -9.798 1.00 53.96 60 LYS C N 1
ATOM 4586 C CA . LYS C 1 82 ? -33.670 -29.780 -9.770 1.00 55.38 60 LYS C CA 1
ATOM 4587 C C . LYS C 1 82 ? -34.204 -28.933 -8.612 1.00 50.90 60 LYS C C 1
ATOM 4588 O O . LYS C 1 82 ? -33.768 -29.104 -7.464 1.00 46.21 60 LYS C O 1
ATOM 4594 N N . SER C 1 83 ? -35.165 -28.057 -8.934 1.00 49.70 61 SER C N 1
ATOM 4595 C CA . SER C 1 83 ? -35.891 -27.168 -7.991 1.00 49.15 61 SER C CA 1
ATOM 4596 C C . SER C 1 83 ? -35.208 -25.821 -7.685 1.00 47.04 61 SER C C 1
ATOM 4597 O O . SER C 1 83 ? -35.866 -24.878 -7.242 1.00 47.94 61 SER C O 1
ATOM 4600 N N . HIS C 1 84 ? -33.902 -25.743 -7.928 1.00 44.04 62 HIS C N 1
ATOM 4601 C CA . HIS C 1 84 ? -33.158 -24.482 -7.851 1.00 43.89 62 HIS C CA 1
ATOM 4602 C C . HIS C 1 84 ? -33.465 -23.628 -9.089 1.00 44.80 62 HIS C C 1
ATOM 4603 O O . HIS C 1 84 ? -33.032 -23.956 -10.196 1.00 43.83 62 HIS C O 1
ATOM 4610 N N . ALA C 1 85 ? -34.237 -22.555 -8.888 1.00 45.94 63 ALA C N 1
ATOM 4611 C CA . ALA C 1 85 ? -34.735 -21.700 -9.987 1.00 47.60 63 ALA C CA 1
ATOM 4612 C C . ALA C 1 85 ? -33.677 -20.849 -10.703 1.00 48.12 63 ALA C C 1
ATOM 4613 O O . ALA C 1 85 ? -33.800 -20.588 -11.899 1.00 48.78 63 ALA C O 1
ATOM 4615 N N . GLY C 1 86 ? -32.654 -20.404 -9.973 1.00 46.53 64 GLY C N 1
ATOM 4616 C CA . GLY C 1 86 ? -31.552 -19.648 -10.567 1.00 44.94 64 GLY C CA 1
ATOM 4617 C C . GLY C 1 86 ? -31.855 -18.178 -10.824 1.00 45.29 64 GLY C C 1
ATOM 4618 O O . GLY C 1 86 ? -31.613 -17.668 -11.918 1.00 46.17 64 GLY C O 1
ATOM 4619 N N . ARG C 1 87 ? -32.377 -17.487 -9.818 1.00 44.89 65 ARG C N 1
ATOM 4620 C CA . ARG C 1 87 ? -32.703 -16.058 -9.969 1.00 47.63 65 ARG C CA 1
ATOM 4621 C C . ARG C 1 87 ? -32.496 -15.268 -8.668 1.00 44.47 65 ARG C C 1
ATOM 4622 O O . ARG C 1 87 ? -32.641 -15.816 -7.566 1.00 45.83 65 ARG C O 1
ATOM 4630 N N . LEU C 1 88 ? -32.145 -13.992 -8.803 1.00 39.53 66 LEU C N 1
ATOM 4631 C CA . LEU C 1 88 ? -32.016 -13.092 -7.655 1.00 37.71 66 LEU C CA 1
ATOM 4632 C C . LEU C 1 88 ? -33.284 -12.266 -7.441 1.00 38.51 66 LEU C C 1
ATOM 4633 O O . LEU C 1 88 ? -33.604 -11.394 -8.241 1.00 38.63 66 LEU C O 1
ATOM 4638 N N . VAL C 1 89 ? -33.989 -12.540 -6.348 1.00 39.31 67 VAL C N 1
ATOM 4639 C CA . VAL C 1 89 ? -35.233 -11.837 -6.014 1.00 38.32 67 VAL C CA 1
ATOM 4640 C C . VAL C 1 89 ? -34.967 -10.646 -5.077 1.00 38.12 67 VAL C C 1
ATOM 4641 O O . VAL C 1 89 ? -34.420 -10.799 -3.987 1.00 40.10 67 VAL C O 1
ATOM 4645 N N . CYS C 1 90 ? -35.357 -9.460 -5.528 1.00 37.89 68 CYS C N 1
ATOM 4646 C CA . CYS C 1 90 ? -35.123 -8.214 -4.818 1.00 36.32 68 CYS C CA 1
ATOM 4647 C C . CYS C 1 90 ? -36.470 -7.585 -4.536 1.00 36.00 68 CYS C C 1
ATOM 4648 O O . CYS C 1 90 ? -37.292 -7.455 -5.443 1.00 36.90 68 CYS C O 1
ATOM 4651 N N . GLY C 1 91 ? -36.678 -7.168 -3.293 1.00 34.86 69 GLY C N 1
ATOM 4652 C CA . GLY C 1 91 ? -37.969 -6.657 -2.845 1.00 34.90 69 GLY C CA 1
ATOM 4653 C C . GLY C 1 91 ? -38.024 -6.309 -1.367 1.00 34.93 69 GLY C C 1
ATOM 4654 O O . GLY C 1 91 ? -37.024 -5.937 -0.757 1.00 34.11 69 GLY C O 1
ATOM 4655 N N . ARG C 1 92 ? -39.218 -6.421 -0.801 1.00 35.75 70 ARG C N 1
ATOM 4656 C CA . ARG C 1 92 ? -39.460 -6.081 0.588 1.00 35.57 70 ARG C CA 1
ATOM 4657 C C . ARG C 1 92 ? -40.231 -7.218 1.258 1.00 32.51 70 ARG C C 1
ATOM 4658 O O . ARG C 1 92 ? -41.233 -7.697 0.732 1.00 31.70 70 ARG C O 1
ATOM 4666 N N . LEU C 1 93 ? -39.771 -7.621 2.431 1.00 31.70 71 LEU C N 1
ATOM 4667 C CA . LEU C 1 93 ? -40.531 -8.524 3.275 1.00 32.93 71 LEU C CA 1
ATOM 4668 C C . LEU C 1 93 ? -40.868 -7.812 4.581 1.00 36.12 71 LEU C C 1
ATOM 4669 O O . LEU C 1 93 ? -39.963 -7.397 5.328 1.00 34.57 71 LEU C O 1
ATOM 4674 N N . ARG C 1 94 ? -42.170 -7.663 4.835 1.00 37.75 72 ARG C N 1
ATOM 4675 C CA . ARG C 1 94 ? -42.692 -6.978 6.022 1.00 41.51 72 ARG C CA 1
ATOM 4676 C C . ARG C 1 94 ? -42.037 -5.619 6.213 1.00 42.44 72 ARG C C 1
ATOM 4677 O O . ARG C 1 94 ? -41.630 -5.271 7.328 1.00 44.39 72 ARG C O 1
ATOM 4685 N N . GLY C 1 95 ? -41.927 -4.870 5.115 1.00 42.93 73 GLY C N 1
ATOM 4686 C CA . GLY C 1 95 ? -41.276 -3.551 5.101 1.00 45.99 73 GLY C CA 1
ATOM 4687 C C . GLY C 1 95 ? -39.757 -3.526 5.254 1.00 45.92 73 GLY C C 1
ATOM 4688 O O . GLY C 1 95 ? -39.169 -2.456 5.370 1.00 47.96 73 GLY C O 1
ATOM 4689 N N . ILE C 1 96 ? -39.129 -4.700 5.261 1.00 44.28 74 ILE C N 1
ATOM 4690 C CA . ILE C 1 96 ? -37.665 -4.837 5.366 1.00 41.79 74 ILE C CA 1
ATOM 4691 C C . ILE C 1 96 ? -37.089 -5.123 3.964 1.00 40.36 74 ILE C C 1
ATOM 4692 O O . ILE C 1 96 ? -37.400 -6.168 3.375 1.00 38.56 74 ILE C O 1
ATOM 4697 N N . PRO C 1 97 ? -36.231 -4.214 3.435 1.00 37.54 75 PRO C N 1
ATOM 4698 C CA . PRO C 1 97 ? -35.610 -4.454 2.132 1.00 34.85 75 PRO C CA 1
ATOM 4699 C C . PRO C 1 97 ? -34.718 -5.715 2.159 1.00 32.01 75 PRO C C 1
ATOM 4700 O O . PRO C 1 97 ? -34.007 -5.953 3.142 1.00 29.51 75 PRO C O 1
ATOM 4704 N N . ILE C 1 98 ? -34.773 -6.512 1.091 1.00 32.08 76 ILE C N 1
ATOM 4705 C CA . ILE C 1 98 ? -34.205 -7.867 1.102 1.00 31.40 76 ILE C CA 1
ATOM 4706 C C . ILE C 1 98 ? -33.775 -8.355 -0.296 1.00 31.45 76 ILE C C 1
ATOM 4707 O O . ILE C 1 98 ? -34.409 -8.028 -1.315 1.00 30.37 76 ILE C O 1
ATOM 4712 N N . VAL C 1 99 ? -32.717 -9.162 -0.325 1.00 30.00 77 VAL C N 1
ATOM 4713 C CA . VAL C 1 99 ? -32.264 -9.819 -1.554 1.00 30.44 77 VAL C CA 1
ATOM 4714 C C . VAL C 1 99 ? -32.226 -11.323 -1.313 1.00 29.16 77 VAL C C 1
ATOM 4715 O O . VAL C 1 99 ? -31.715 -11.760 -0.289 1.00 29.54 77 VAL C O 1
ATOM 4719 N N . ALA C 1 100 ? -32.816 -12.108 -2.213 1.00 28.38 78 ALA C N 1
ATOM 4720 C CA . ALA C 1 100 ? -32.824 -13.561 -2.050 1.00 27.25 78 ALA C CA 1
ATOM 4721 C C . ALA C 1 100 ? -32.310 -14.333 -3.246 1.00 28.70 78 ALA C C 1
ATOM 4722 O O . ALA C 1 100 ? -32.720 -14.093 -4.385 1.00 30.95 78 ALA C O 1
ATOM 4732 N N . GLU C 1 102 ? -32.851 -17.375 -5.018 1.00 34.08 80 GLU C N 1
ATOM 4733 C CA . GLU C 1 102 ? -33.810 -18.447 -5.279 1.00 36.55 80 GLU C CA 1
ATOM 4734 C C . GLU C 1 102 ? -33.077 -19.561 -6.061 1.00 36.75 80 GLU C C 1
ATOM 4735 O O . GLU C 1 102 ? -33.030 -19.571 -7.308 1.00 36.47 80 GLU C O 1
ATOM 4741 N N . GLY C 1 103 ? -32.476 -20.475 -5.300 1.00 34.58 81 GLY C N 1
ATOM 4742 C CA . GLY C 1 103 ? -31.616 -21.496 -5.856 1.00 34.22 81 GLY C CA 1
ATOM 4743 C C . GLY C 1 103 ? -30.157 -21.151 -5.614 1.00 35.30 81 GLY C C 1
ATOM 4744 O O . GLY C 1 103 ? -29.760 -19.988 -5.691 1.00 34.73 81 GLY C O 1
ATOM 4745 N N . ARG C 1 104 ? -29.349 -22.155 -5.302 1.00 35.38 82 ARG C N 1
ATOM 4746 C CA . ARG C 1 104 ? -27.957 -21.870 -4.981 1.00 36.56 82 ARG C CA 1
ATOM 4747 C C . ARG C 1 104 ? -27.010 -22.669 -5.870 1.00 35.81 82 ARG C C 1
ATOM 4748 O O . ARG C 1 104 ? -27.447 -23.364 -6.792 1.00 38.06 82 ARG C O 1
ATOM 4756 N N . PHE C 1 105 ? -25.717 -22.524 -5.603 1.00 34.64 83 PHE C N 1
ATOM 4757 C CA . PHE C 1 105 ? -24.672 -23.257 -6.287 1.00 34.82 83 PHE C CA 1
ATOM 4758 C C . PHE C 1 105 ? -24.042 -24.221 -5.307 1.00 32.79 83 PHE C C 1
ATOM 4759 O O . PHE C 1 105 ? -23.901 -23.900 -4.125 1.00 34.89 83 PHE C O 1
ATOM 4767 N N . HIS C 1 106 ? -23.675 -25.410 -5.777 1.00 30.76 84 HIS C N 1
ATOM 4768 C CA . HIS C 1 106 ? -23.025 -26.367 -4.887 1.00 29.92 84 HIS C CA 1
ATOM 4769 C C . HIS C 1 106 ? -21.692 -26.806 -5.407 1.00 28.89 84 HIS C C 1
ATOM 4770 O O . HIS C 1 106 ? -21.507 -26.978 -6.623 1.00 30.82 84 HIS C O 1
ATOM 4777 N N . TYR C 1 107 ? -20.788 -27.078 -4.475 1.00 27.24 85 TYR C N 1
ATOM 4778 C CA . TYR C 1 107 ? -19.516 -27.691 -4.800 1.00 27.89 85 TYR C CA 1
ATOM 4779 C C . TYR C 1 107 ? -19.652 -28.933 -5.695 1.00 26.98 85 TYR C C 1
ATOM 4780 O O . TYR C 1 107 ? -18.897 -29.080 -6.656 1.00 26.10 85 TYR C O 1
ATOM 4789 N N . TYR C 1 108 ? -20.601 -29.816 -5.377 1.00 26.51 86 TYR C N 1
ATOM 4790 C CA . TYR C 1 108 ? -20.747 -31.080 -6.122 1.00 26.75 86 TYR C CA 1
ATOM 4791 C C . TYR C 1 108 ? -21.171 -30.915 -7.593 1.00 27.62 86 TYR C C 1
ATOM 4792 O O . TYR C 1 108 ? -21.197 -31.901 -8.328 1.00 29.40 86 TYR C O 1
ATOM 4801 N N . GLU C 1 109 ? -21.521 -29.697 -8.020 1.00 27.63 87 GLU C N 1
ATOM 4802 C CA . GLU C 1 109 ? -21.894 -29.451 -9.417 1.00 30.32 87 GLU C CA 1
ATOM 4803 C C . GLU C 1 109 ? -20.655 -29.179 -10.260 1.00 30.97 87 GLU C C 1
ATOM 4804 O O . GLU C 1 109 ? -20.706 -29.228 -11.491 1.00 33.74 87 GLU C O 1
ATOM 4810 N N . GLY C 1 110 ? -19.548 -28.878 -9.593 1.00 29.10 88 GLY C N 1
ATOM 4811 C CA . GLY C 1 110 ? -18.276 -28.612 -10.254 1.00 31.08 88 GLY C CA 1
ATOM 4812 C C . GLY C 1 110 ? -17.821 -27.176 -10.088 1.00 32.55 88 GLY C C 1
ATOM 4813 O O . GLY C 1 110 ? -16.844 -26.751 -10.693 1.00 34.48 88 GLY C O 1
ATOM 4814 N N . TYR C 1 111 ? -18.533 -26.428 -9.258 1.00 33.41 89 TYR C N 1
ATOM 4815 C CA . TYR C 1 111 ? -18.137 -25.069 -8.944 1.00 32.97 89 TYR C CA 1
ATOM 4816 C C . TYR C 1 111 ? -17.087 -25.015 -7.844 1.00 31.80 89 TYR C C 1
ATOM 4817 O O . TYR C 1 111 ? -17.148 -25.775 -6.848 1.00 29.62 89 TYR C O 1
ATOM 4826 N N . SER C 1 112 ? -16.118 -24.121 -8.014 1.00 31.12 90 SER C N 1
ATOM 4827 C CA . SER C 1 112 ? -15.180 -23.832 -6.922 1.00 29.55 90 SER C CA 1
ATOM 4828 C C . SER C 1 112 ? -15.978 -23.207 -5.788 1.00 28.45 90 SER C C 1
ATOM 4829 O O . SER C 1 112 ? -17.099 -22.719 -6.002 1.00 28.42 90 SER C O 1
ATOM 4832 N N . LEU C 1 113 ? -15.392 -23.191 -4.593 1.00 27.16 91 LEU C N 1
ATOM 4833 C CA . LEU C 1 113 ? -16.039 -22.554 -3.456 1.00 27.21 91 LEU C CA 1
ATOM 4834 C C . LEU C 1 113 ? -15.995 -21.031 -3.577 1.00 29.38 91 LEU C C 1
ATOM 4835 O O . LEU C 1 113 ? -16.862 -20.322 -3.057 1.00 29.26 91 LEU C O 1
ATOM 4840 N N . GLU C 1 114 ? -15.006 -20.520 -4.308 1.00 33.52 92 GLU C N 1
ATOM 4841 C CA . GLU C 1 114 ? -14.995 -19.092 -4.674 1.00 35.14 92 GLU C CA 1
ATOM 4842 C C . GLU C 1 114 ? -16.260 -18.716 -5.484 1.00 31.36 92 GLU C C 1
ATOM 4843 O O . GLU C 1 114 ? -16.886 -17.681 -5.227 1.00 30.86 92 GLU C O 1
ATOM 4849 N N . GLN C 1 115 ? -16.635 -19.569 -6.440 1.00 29.37 93 GLN C N 1
ATOM 4850 C CA . GLN C 1 115 ? -17.865 -19.387 -7.233 1.00 30.95 93 GLN C CA 1
ATOM 4851 C C . GLN C 1 115 ? -19.129 -19.518 -6.382 1.00 28.33 93 GLN C C 1
ATOM 4852 O O . GLN C 1 115 ? -20.046 -18.690 -6.480 1.00 27.54 93 GLN C O 1
ATOM 4858 N N . VAL C 1 116 ? -19.180 -20.565 -5.552 1.00 26.96 94 VAL C N 1
ATOM 4859 C CA . VAL C 1 116 ? -20.323 -20.781 -4.679 1.00 26.76 94 VAL C CA 1
ATOM 4860 C C . VAL C 1 116 ? -20.591 -19.578 -3.772 1.00 24.59 94 VAL C C 1
ATOM 4861 O O . VAL C 1 116 ? -21.747 -19.191 -3.598 1.00 25.41 94 VAL C O 1
ATOM 4865 N N . THR C 1 117 ? -19.534 -18.985 -3.209 1.00 22.67 95 THR C N 1
ATOM 4866 C CA . THR C 1 117 ? -19.692 -17.945 -2.193 1.00 22.34 95 THR C CA 1
ATOM 4867 C C . THR C 1 117 ? -19.626 -16.499 -2.722 1.00 23.94 95 THR C C 1
ATOM 4868 O O . THR C 1 117 ? -19.743 -15.543 -1.945 1.00 24.44 95 THR C O 1
ATOM 4872 N N . PHE C 1 118 ? -19.390 -16.354 -4.023 1.00 24.74 96 PHE C N 1
ATOM 4873 C CA . PHE C 1 118 ? -19.395 -15.034 -4.699 1.00 26.85 96 PHE C CA 1
ATOM 4874 C C . PHE C 1 118 ? -20.677 -14.252 -4.394 1.00 28.74 96 PHE C C 1
ATOM 4875 O O . PHE C 1 118 ? -20.593 -13.096 -3.995 1.00 31.24 96 PHE C O 1
ATOM 4883 N N . PRO C 1 119 ? -21.870 -14.886 -4.496 1.00 29.54 97 PRO C N 1
ATOM 4884 C CA . PRO C 1 119 ? -23.049 -14.072 -4.147 1.00 29.92 97 PRO C CA 1
ATOM 4885 C C . PRO C 1 119 ? -23.027 -13.479 -2.731 1.00 29.51 97 PRO C C 1
ATOM 4886 O O . PRO C 1 119 ? -23.589 -12.401 -2.514 1.00 29.44 97 PRO C O 1
ATOM 4890 N N . VAL C 1 120 ? -22.402 -14.164 -1.775 1.00 28.54 98 VAL C N 1
ATOM 4891 C CA . VAL C 1 120 ? -22.311 -13.633 -0.401 1.00 28.24 98 VAL C CA 1
ATOM 4892 C C . VAL C 1 120 ? -21.491 -12.339 -0.365 1.00 28.10 98 VAL C C 1
ATOM 4893 O O . VAL C 1 120 ? -21.807 -11.402 0.375 1.00 28.86 98 VAL C O 1
ATOM 4897 N N . ARG C 1 121 ? -20.409 -12.314 -1.141 1.00 28.69 99 ARG C N 1
ATOM 4898 C CA . ARG C 1 121 ? -19.570 -11.118 -1.282 1.00 29.72 99 ARG C CA 1
ATOM 4899 C C . ARG C 1 121 ? -20.377 -9.974 -1.887 1.00 29.38 99 ARG C C 1
ATOM 4900 O O . ARG C 1 121 ? -20.245 -8.828 -1.468 1.00 29.29 99 ARG C O 1
ATOM 4908 N N . VAL C 1 122 ? -21.216 -10.317 -2.867 1.00 29.05 100 VAL C N 1
ATOM 4909 C CA . VAL C 1 122 ? -22.036 -9.353 -3.595 1.00 31.42 100 VAL C CA 1
ATOM 4910 C C . VAL C 1 122 ? -23.085 -8.821 -2.636 1.00 33.28 100 VAL C C 1
ATOM 4911 O O . VAL C 1 122 ? -23.341 -7.616 -2.595 1.00 33.14 100 VAL C O 1
ATOM 4923 N N . LYS C 1 124 ? -22.856 -8.707 0.673 1.00 27.65 102 LYS C N 1
ATOM 4924 C CA . LYS C 1 124 ? -22.182 -7.821 1.632 1.00 28.40 102 LYS C CA 1
ATOM 4925 C C . LYS C 1 124 ? -21.922 -6.431 1.013 1.00 30.67 102 LYS C C 1
ATOM 4926 O O . LYS C 1 124 ? -22.052 -5.410 1.683 1.00 31.25 102 LYS C O 1
ATOM 4932 N N . ALA C 1 125 ? -21.550 -6.422 -0.262 1.00 32.20 103 ALA C N 1
ATOM 4933 C CA . ALA C 1 125 ? -21.303 -5.182 -0.973 1.00 35.32 103 ALA C CA 1
ATOM 4934 C C . ALA C 1 125 ? -22.607 -4.377 -1.087 1.00 37.32 103 ALA C C 1
ATOM 4935 O O . ALA C 1 125 ? -22.598 -3.157 -0.884 1.00 38.13 103 ALA C O 1
ATOM 4945 N N . GLY C 1 127 ? -24.768 -4.075 0.914 1.00 32.73 105 GLY C N 1
ATOM 4946 C CA . GLY C 1 127 ? -25.076 -3.480 2.217 1.00 32.97 105 GLY C CA 1
ATOM 4947 C C . GLY C 1 127 ? -25.765 -4.401 3.232 1.00 31.41 105 GLY C C 1
ATOM 4948 O O . GLY C 1 127 ? -26.048 -3.972 4.346 1.00 30.44 105 GLY C O 1
ATOM 4949 N N . VAL C 1 128 ? -26.010 -5.666 2.882 1.00 32.04 106 VAL C N 1
ATOM 4950 C CA . VAL C 1 128 ? -26.692 -6.571 3.835 1.00 31.77 106 VAL C CA 1
ATOM 4951 C C . VAL C 1 128 ? -25.903 -6.709 5.135 1.00 32.17 106 VAL C C 1
ATOM 4952 O O . VAL C 1 128 ? -24.676 -6.741 5.123 1.00 31.39 106 VAL C O 1
ATOM 4956 N N . LYS C 1 129 ? -26.627 -6.732 6.248 1.00 31.73 107 LYS C N 1
ATOM 4957 C CA . LYS C 1 129 ? -26.036 -6.879 7.584 1.00 31.11 107 LYS C CA 1
ATOM 4958 C C . LYS C 1 129 ? -26.138 -8.344 8.046 1.00 27.64 107 LYS C C 1
ATOM 4959 O O . LYS C 1 129 ? -25.273 -8.841 8.757 1.00 27.05 107 LYS C O 1
ATOM 4965 N N . THR C 1 130 ? -27.208 -9.016 7.634 1.00 26.06 108 THR C N 1
ATOM 4966 C CA . THR C 1 130 ? -27.505 -10.368 8.101 1.00 26.01 108 THR C CA 1
ATOM 4967 C C . THR C 1 130 ? -27.721 -11.280 6.912 1.00 25.10 108 THR C C 1
ATOM 4968 O O . THR C 1 130 ? -28.339 -10.886 5.932 1.00 24.88 108 THR C O 1
ATOM 4972 N N . LEU C 1 131 ? -27.164 -12.482 6.995 1.00 23.49 109 LEU C N 1
ATOM 4973 C CA . LEU C 1 131 ? -27.442 -13.522 6.028 1.00 23.27 109 LEU C CA 1
ATOM 4974 C C . LEU C 1 131 ? -28.269 -14.605 6.689 1.00 23.44 109 LEU C C 1
ATOM 4975 O O . LEU C 1 131 ? -27.851 -15.212 7.692 1.00 20.51 109 LEU C O 1
ATOM 4980 N N . LEU C 1 132 ? -29.427 -14.855 6.095 1.00 23.20 110 LEU C N 1
ATOM 4981 C CA . LEU C 1 132 ? -30.249 -15.971 6.466 1.00 23.19 110 LEU C CA 1
ATOM 4982 C C . LEU C 1 132 ? -30.058 -17.085 5.445 1.00 23.11 110 LEU C C 1
ATOM 4983 O O . LEU C 1 132 ? -30.293 -16.868 4.263 1.00 24.19 110 LEU C O 1
ATOM 4988 N N . VAL C 1 133 ? -29.632 -18.264 5.901 1.00 21.79 111 VAL C N 1
ATOM 4989 C CA . VAL C 1 133 ? -29.387 -19.407 5.015 1.00 23.69 111 VAL C CA 1
ATOM 4990 C C . VAL C 1 133 ? -30.292 -20.561 5.363 1.00 24.53 111 VAL C C 1
ATOM 4991 O O . VAL C 1 133 ? -30.511 -20.862 6.541 1.00 23.48 111 VAL C O 1
ATOM 4995 N N . THR C 1 134 ? -30.838 -21.205 4.333 1.00 26.09 112 THR C N 1
ATOM 4996 C CA . THR C 1 134 ? -31.678 -22.379 4.539 1.00 26.18 112 THR C CA 1
ATOM 4997 C C . THR C 1 134 ? -31.107 -23.535 3.734 1.00 23.79 112 THR C C 1
ATOM 4998 O O . THR C 1 134 ? -30.454 -23.315 2.708 1.00 25.52 112 THR C O 1
ATOM 5002 N N . ASN C 1 135 ? -31.335 -24.763 4.194 1.00 21.97 113 ASN C N 1
ATOM 5003 C CA . ASN C 1 135 ? -30.938 -25.948 3.403 1.00 21.50 113 ASN C CA 1
ATOM 5004 C C . ASN C 1 135 ? -31.833 -27.137 3.685 1.00 21.11 113 ASN C C 1
ATOM 5005 O O . ASN C 1 135 ? -32.600 -27.132 4.656 1.00 20.40 113 ASN C O 1
ATOM 5010 N N . ALA C 1 136 ? -31.772 -28.143 2.815 1.00 20.17 114 ALA C N 1
ATOM 5011 C CA . ALA C 1 136 ? -32.336 -29.448 3.124 1.00 21.68 114 ALA C CA 1
ATOM 5012 C C . ALA C 1 136 ? -31.222 -30.245 3.786 1.00 21.86 114 ALA C C 1
ATOM 5013 O O . ALA C 1 136 ? -30.065 -30.064 3.425 1.00 23.97 114 ALA C O 1
ATOM 5015 N N . ALA C 1 137 ? -31.542 -31.086 4.771 1.00 21.03 115 ALA C N 1
ATOM 5016 C CA . ALA C 1 137 ? -30.512 -31.905 5.401 1.00 20.17 115 ALA C CA 1
ATOM 5017 C C . ALA C 1 137 ? -31.036 -33.291 5.807 1.00 20.68 115 ALA C C 1
ATOM 5018 O O . ALA C 1 137 ? -32.238 -33.476 5.989 1.00 22.97 115 ALA C O 1
ATOM 5020 N N . GLY C 1 138 ? -30.115 -34.253 5.916 1.00 19.15 116 GLY C N 1
ATOM 5021 C CA . GLY C 1 138 ? -30.393 -35.547 6.524 1.00 18.82 116 GLY C CA 1
ATOM 5022 C C . GLY C 1 138 ? -30.355 -35.465 8.044 1.00 18.64 116 GLY C C 1
ATOM 5023 O O . GLY C 1 138 ? -29.448 -34.856 8.615 1.00 17.65 116 GLY C O 1
ATOM 5024 N N . GLY C 1 139 ? -31.337 -36.078 8.691 1.00 19.67 117 GLY C N 1
ATOM 5025 C CA . GLY C 1 139 ? -31.435 -36.080 10.153 1.00 19.29 117 GLY C CA 1
ATOM 5026 C C . GLY C 1 139 ? -30.607 -37.208 10.729 1.00 20.34 117 GLY C C 1
ATOM 5027 O O . GLY C 1 139 ? -30.956 -38.365 10.571 1.00 22.19 117 GLY C O 1
ATOM 5028 N N . ILE C 1 140 ? -29.489 -36.888 11.366 1.00 18.22 118 ILE C N 1
ATOM 5029 C CA . ILE C 1 140 ? -28.687 -37.918 12.064 1.00 17.64 118 ILE C CA 1
ATOM 5030 C C . ILE C 1 140 ? -29.129 -38.074 13.528 1.00 18.05 118 ILE C C 1
ATOM 5031 O O . ILE C 1 140 ? -29.153 -39.181 14.081 1.00 19.69 118 ILE C O 1
ATOM 5036 N N . ASN C 1 141 ? -29.414 -36.965 14.202 1.00 17.70 119 ASN C N 1
ATOM 5037 C CA . ASN C 1 141 ? -29.917 -37.068 15.593 1.00 19.41 119 ASN C CA 1
ATOM 5038 C C . ASN C 1 141 ? -31.273 -37.792 15.659 1.00 19.26 119 ASN C C 1
ATOM 5039 O O . ASN C 1 141 ? -32.233 -37.293 15.104 1.00 18.78 119 ASN C O 1
ATOM 5044 N N . PRO C 1 142 ? -31.351 -38.960 16.338 1.00 20.20 120 PRO C N 1
ATOM 5045 C CA . PRO C 1 142 ? -32.620 -39.742 16.359 1.00 21.90 120 PRO C CA 1
ATOM 5046 C C . PRO C 1 142 ? -33.808 -39.075 17.079 1.00 24.46 120 PRO C C 1
ATOM 5047 O O . PRO C 1 142 ? -34.915 -39.581 17.001 1.00 27.02 120 PRO C O 1
ATOM 5051 N N . GLN C 1 143 ? -33.591 -37.947 17.750 1.00 24.17 121 GLN C N 1
ATOM 5052 C CA . GLN C 1 143 ? -34.711 -37.159 18.295 1.00 26.24 121 GLN C CA 1
ATOM 5053 C C . GLN C 1 143 ? -35.397 -36.282 17.235 1.00 27.15 121 GLN C C 1
ATOM 5054 O O . GLN C 1 143 ? -36.505 -35.775 17.461 1.00 25.54 121 GLN C O 1
ATOM 5060 N N . LEU C 1 144 ? -34.762 -36.113 16.076 1.00 24.87 122 LEU C N 1
ATOM 5061 C CA . LEU C 1 144 ? -35.403 -35.353 14.991 1.00 24.71 122 LEU C CA 1
ATOM 5062 C C . LEU C 1 144 ? -36.571 -36.112 14.404 1.00 27.08 122 LEU C C 1
ATOM 5063 O O . LEU C 1 144 ? -36.641 -37.336 14.524 1.00 28.48 122 LEU C O 1
ATOM 5068 N N . ASP C 1 145 ? -37.478 -35.358 13.787 1.00 26.30 123 ASP C N 1
ATOM 5069 C CA . ASP C 1 145 ? -38.597 -35.891 12.996 1.00 28.78 123 ASP C CA 1
ATOM 5070 C C . ASP C 1 145 ? -38.530 -35.363 11.566 1.00 28.37 123 ASP C C 1
ATOM 5071 O O . ASP C 1 145 ? -37.950 -34.286 11.310 1.00 26.51 123 ASP C O 1
ATOM 5076 N N . LEU C 1 146 ? -39.140 -36.096 10.636 1.00 27.44 124 LEU C N 1
ATOM 5077 C CA . LEU C 1 146 ? -39.265 -35.627 9.263 1.00 28.09 124 LEU C CA 1
ATOM 5078 C C . LEU C 1 146 ? -39.922 -34.239 9.199 1.00 27.68 124 LEU C C 1
ATOM 5079 O O . LEU C 1 146 ? -40.901 -33.965 9.907 1.00 27.79 124 LEU C O 1
ATOM 5084 N N . SER C 1 147 ? -39.358 -33.373 8.355 1.00 26.85 125 SER C N 1
ATOM 5085 C CA . SER C 1 147 ? -39.832 -31.994 8.151 1.00 27.71 125 SER C CA 1
ATOM 5086 C C . SER C 1 147 ? -39.589 -31.040 9.338 1.00 26.41 125 SER C C 1
ATOM 5087 O O . SER C 1 147 ? -40.027 -29.895 9.286 1.00 26.70 125 SER C O 1
ATOM 5090 N N . ASP C 1 148 ? -38.885 -31.487 10.380 1.00 23.98 126 ASP C N 1
ATOM 5091 C CA . ASP C 1 148 ? -38.404 -30.558 11.428 1.00 24.08 126 ASP C CA 1
ATOM 5092 C C . ASP C 1 148 ? -37.643 -29.403 10.822 1.00 22.20 126 ASP C C 1
ATOM 5093 O O . ASP C 1 148 ? -36.898 -29.581 9.863 1.00 21.59 126 ASP C O 1
ATOM 5098 N N . VAL C 1 149 ? -37.812 -28.225 11.404 1.00 21.59 127 VAL C N 1
ATOM 5099 C CA . VAL C 1 149 ? -36.996 -27.112 11.050 1.00 22.08 127 VAL C CA 1
ATOM 5100 C C . VAL C 1 149 ? -36.010 -26.968 12.200 1.00 21.73 127 VAL C C 1
ATOM 5101 O O . VAL C 1 149 ? -36.378 -26.550 13.295 1.00 23.06 127 VAL C O 1
ATOM 5105 N N . LEU C 1 150 ? -34.752 -27.282 11.920 1.00 21.36 128 LEU C N 1
ATOM 5106 C CA . LEU C 1 150 ? -33.677 -27.107 12.911 1.00 20.35 128 LEU C CA 1
ATOM 5107 C C . LEU C 1 150 ? -33.017 -25.744 12.829 1.00 19.15 128 LEU C C 1
ATOM 5108 O O . LEU C 1 150 ? -32.734 -25.227 11.736 1.00 19.16 128 LEU C O 1
ATOM 5113 N N . ILE C 1 151 ? -32.741 -25.162 13.994 1.00 17.89 129 ILE C N 1
ATOM 5114 C CA . ILE C 1 151 ? -32.018 -23.904 14.035 1.00 19.35 129 ILE C CA 1
ATOM 5115 C C . ILE C 1 151 ? -30.556 -24.300 14.155 1.00 17.29 129 ILE C C 1
ATOM 5116 O O . ILE C 1 151 ? -30.205 -25.020 15.089 1.00 16.67 129 ILE C O 1
ATOM 5121 N N . ILE C 1 152 ? -29.730 -23.849 13.212 1.00 16.51 130 ILE C N 1
ATOM 5122 C CA . ILE C 1 152 ? -28.306 -24.248 13.193 1.00 16.93 130 ILE C CA 1
ATOM 5123 C C . ILE C 1 152 ? -27.534 -23.447 14.220 1.00 17.67 130 ILE C C 1
ATOM 5124 O O . ILE C 1 152 ? -27.529 -22.217 14.177 1.00 17.35 130 ILE C O 1
ATOM 5129 N N . GLU C 1 153 ? -26.891 -24.162 15.141 1.00 17.08 131 GLU C N 1
ATOM 5130 C CA . GLU C 1 153 ? -26.261 -23.540 16.285 1.00 18.18 131 GLU C CA 1
ATOM 5131 C C . GLU C 1 153 ? -24.738 -23.525 16.066 1.00 17.44 131 GLU C C 1
ATOM 5132 O O . GLU C 1 153 ? -23.996 -22.768 16.701 1.00 16.86 131 GLU C O 1
ATOM 5138 N N . ASP C 1 154 ? -24.274 -24.404 15.187 1.00 16.22 132 ASP C N 1
ATOM 5139 C CA . ASP C 1 154 ? -22.824 -24.546 14.976 1.00 16.46 132 ASP C CA 1
ATOM 5140 C C . ASP C 1 154 ? -22.672 -25.488 13.817 1.00 16.01 132 ASP C C 1
ATOM 5141 O O . ASP C 1 154 ? -23.660 -26.081 13.373 1.00 14.89 132 ASP C O 1
ATOM 5146 N N . HIS C 1 155 ? -21.460 -25.588 13.293 1.00 16.42 133 HIS C N 1
ATOM 5147 C CA . HIS C 1 155 ? -21.193 -26.492 12.172 1.00 15.20 133 HIS C CA 1
ATOM 5148 C C . HIS C 1 155 ? -19.835 -27.212 12.247 1.00 14.24 133 HIS C C 1
ATOM 5149 O O . HIS C 1 155 ? -18.918 -26.834 13.048 1.00 13.89 133 HIS C O 1
ATOM 5156 N N . ILE C 1 156 ? -19.729 -28.245 11.406 1.00 14.85 134 ILE C N 1
ATOM 5157 C CA . ILE C 1 156 ? -18.493 -28.976 11.146 1.00 15.96 134 ILE C CA 1
ATOM 5158 C C . ILE C 1 156 ? -18.324 -29.013 9.645 1.00 16.86 134 ILE C C 1
ATOM 5159 O O . ILE C 1 156 ? -19.224 -29.453 8.893 1.00 16.18 134 ILE C O 1
ATOM 5164 N N . ASN C 1 157 ? -17.168 -28.534 9.213 1.00 16.99 135 ASN C N 1
ATOM 5165 C CA . ASN C 1 157 ? -16.832 -28.469 7.816 1.00 18.67 135 ASN C CA 1
ATOM 5166 C C . ASN C 1 157 ? -15.984 -29.676 7.430 1.00 18.35 135 ASN C C 1
ATOM 5167 O O . ASN C 1 157 ? -14.790 -29.747 7.769 1.00 17.67 135 ASN C O 1
ATOM 5172 N N . LEU C 1 158 ? -16.609 -30.619 6.731 1.00 18.40 136 LEU C N 1
ATOM 5173 C CA . LEU C 1 158 ? -15.880 -31.766 6.170 1.00 20.33 136 LEU C CA 1
ATOM 5174 C C . LEU C 1 158 ? -15.648 -31.642 4.673 1.00 24.04 136 LEU C C 1
ATOM 5175 O O . LEU C 1 158 ? -15.332 -32.615 4.018 1.00 28.14 136 LEU C O 1
ATOM 5188 N N . PRO C 1 160 ? -13.655 -30.741 1.249 1.00 30.19 138 PRO C N 1
ATOM 5189 C CA . PRO C 1 160 ? -12.221 -30.829 1.004 1.00 31.94 138 PRO C CA 1
ATOM 5190 C C . PRO C 1 160 ? -11.604 -29.531 0.467 1.00 31.07 138 PRO C C 1
ATOM 5191 O O . PRO C 1 160 ? -10.425 -29.504 0.159 1.00 34.02 138 PRO C O 1
ATOM 5195 N N . GLU C 1 161 ? -12.376 -28.459 0.380 1.00 30.14 139 GLU C N 1
ATOM 5196 C CA . GLU C 1 161 ? -11.840 -27.156 -0.053 1.00 31.32 139 GLU C CA 1
ATOM 5197 C C . GLU C 1 161 ? -12.330 -26.097 0.920 1.00 30.08 139 GLU C C 1
ATOM 5198 O O . GLU C 1 161 ? -13.295 -26.345 1.633 1.00 30.00 139 GLU C O 1
ATOM 5204 N N . ASN C 1 162 ? -11.659 -24.943 0.957 1.00 27.20 140 ASN C N 1
ATOM 5205 C CA . ASN C 1 162 ? -12.037 -23.833 1.819 1.00 26.48 140 ASN C CA 1
ATOM 5206 C C . ASN C 1 162 ? -12.163 -22.591 0.928 1.00 26.41 140 ASN C C 1
ATOM 5207 O O . ASN C 1 162 ? -11.263 -22.332 0.132 1.00 28.00 140 ASN C O 1
ATOM 5212 N N . PRO C 1 163 ? -13.272 -21.828 1.038 1.00 24.33 141 PRO C N 1
ATOM 5213 C CA . PRO C 1 163 ? -13.415 -20.721 0.076 1.00 24.23 141 PRO C CA 1
ATOM 5214 C C . PRO C 1 163 ? -12.462 -19.553 0.352 1.00 25.03 141 PRO C C 1
ATOM 5215 O O . PRO C 1 163 ? -12.325 -18.674 -0.498 1.00 23.63 141 PRO C O 1
ATOM 5219 N N . LEU C 1 164 ? -11.825 -19.552 1.523 1.00 26.24 142 LEU C N 1
ATOM 5220 C CA . LEU C 1 164 ? -10.902 -18.464 1.906 1.00 26.89 142 LEU C CA 1
ATOM 5221 C C . LEU C 1 164 ? -9.431 -18.757 1.594 1.00 27.42 142 LEU C C 1
ATOM 5222 O O . LEU C 1 164 ? -8.566 -17.907 1.840 1.00 27.25 142 LEU C O 1
ATOM 5227 N N . ARG C 1 165 ? -9.136 -19.971 1.111 1.00 27.59 143 ARG C N 1
ATOM 5228 C CA . ARG C 1 165 ? -7.783 -20.330 0.694 1.00 27.73 143 ARG C CA 1
ATOM 5229 C C . ARG C 1 165 ? -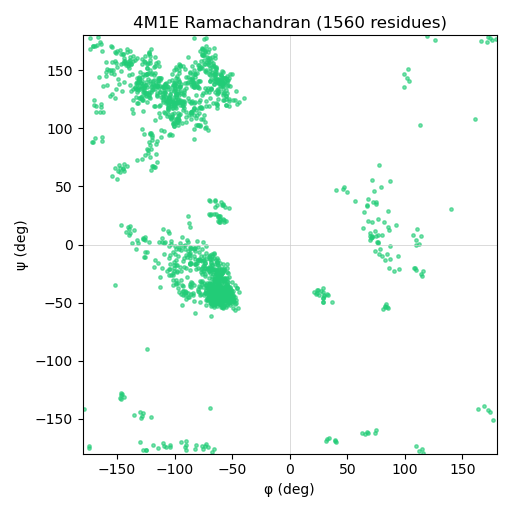7.317 -19.401 -0.423 1.00 28.30 143 ARG C C 1
ATOM 5230 O O . ARG C 1 165 ? -8.077 -19.099 -1.331 1.00 28.68 143 ARG C O 1
ATOM 5238 N N . GLY C 1 166 ? -6.063 -18.961 -0.346 1.00 28.76 144 GLY C N 1
ATOM 5239 C CA . GLY C 1 166 ? -5.486 -18.052 -1.344 1.00 30.23 144 GLY C CA 1
ATOM 5240 C C . GLY C 1 166 ? -5.163 -16.710 -0.702 1.00 31.33 144 GLY C C 1
ATOM 5241 O O . GLY C 1 166 ? -5.312 -16.561 0.502 1.00 30.38 144 GLY C O 1
ATOM 5242 N N . PRO C 1 167 ? -4.705 -15.721 -1.494 1.00 34.55 145 PRO C N 1
ATOM 5243 C CA . PRO C 1 167 ? -4.358 -14.434 -0.887 1.00 35.07 145 PRO C CA 1
ATOM 5244 C C . PRO C 1 167 ? -5.555 -13.793 -0.166 1.00 32.81 145 PRO C C 1
ATOM 5245 O O . PRO C 1 167 ? -6.685 -13.875 -0.646 1.00 31.65 145 PRO C O 1
ATOM 5249 N N . ASN C 1 168 ? -5.306 -13.184 0.988 1.00 32.29 146 ASN C N 1
ATOM 5250 C CA . ASN C 1 168 ? -6.357 -12.473 1.712 1.00 31.63 146 ASN C CA 1
ATOM 5251 C C . ASN C 1 168 ? -6.281 -10.972 1.487 1.00 32.83 146 ASN C C 1
ATOM 5252 O O . ASN C 1 168 ? -5.206 -10.373 1.607 1.00 33.19 146 ASN C O 1
ATOM 5257 N N . ASP C 1 169 ? -7.431 -10.374 1.178 1.00 33.64 147 ASP C N 1
ATOM 5258 C CA . ASP C 1 169 ? -7.608 -8.916 1.099 1.00 36.46 147 ASP C CA 1
ATOM 5259 C C . ASP C 1 169 ? -8.182 -8.363 2.415 1.00 37.94 147 ASP C C 1
ATOM 5260 O O . ASP C 1 169 ? -9.365 -8.549 2.726 1.00 38.09 147 ASP C O 1
ATOM 5265 N N . GLU C 1 170 ? -7.334 -7.684 3.183 1.00 38.79 148 GLU C N 1
ATOM 5266 C CA . GLU C 1 170 ? -7.696 -7.149 4.498 1.00 41.21 148 GLU C CA 1
ATOM 5267 C C . GLU C 1 170 ? -8.930 -6.253 4.471 1.00 41.32 148 GLU C C 1
ATOM 5268 O O . GLU C 1 170 ? -9.599 -6.080 5.487 1.00 42.75 148 GLU C O 1
ATOM 5274 N N . GLU C 1 171 ? -9.221 -5.678 3.309 1.00 42.61 149 GLU C N 1
ATOM 5275 C CA . GLU C 1 171 ? -10.395 -4.831 3.119 1.00 43.03 149 GLU C CA 1
ATOM 5276 C C . GLU C 1 171 ? -11.681 -5.642 3.031 1.00 39.86 149 GLU C C 1
ATOM 5277 O O . GLU C 1 171 ? -12.777 -5.094 3.212 1.00 37.24 149 GLU C O 1
ATOM 5283 N N . LEU C 1 172 ? -11.561 -6.940 2.748 1.00 37.92 150 LEU C N 1
ATOM 5284 C CA . LEU C 1 172 ? -12.738 -7.825 2.789 1.00 35.81 150 LEU C CA 1
ATOM 5285 C C . LEU C 1 172 ? -12.903 -8.489 4.156 1.00 34.87 150 LEU C C 1
ATOM 5286 O O . LEU C 1 172 ? -14.018 -8.624 4.656 1.00 35.54 150 LEU C O 1
ATOM 5291 N N . GLY C 1 173 ? -11.795 -8.906 4.759 1.00 33.65 151 GLY C N 1
ATOM 5292 C CA . GLY C 1 173 ? -11.845 -9.555 6.079 1.00 32.86 151 GLY C CA 1
ATOM 5293 C C . GLY C 1 173 ? -10.471 -9.962 6.579 1.00 32.53 151 GLY C C 1
ATOM 5294 O O . GLY C 1 173 ? -9.482 -9.799 5.867 1.00 31.58 151 GLY C O 1
ATOM 5295 N N . PRO C 1 174 ? -10.402 -10.498 7.813 1.00 32.45 152 PRO C N 1
ATOM 5296 C CA . PRO C 1 174 ? -9.113 -10.899 8.379 1.00 30.61 152 PRO C CA 1
ATOM 5297 C C . PRO C 1 174 ? -8.575 -12.190 7.744 1.00 27.73 152 PRO C C 1
ATOM 5298 O O . PRO C 1 174 ? -9.335 -12.979 7.178 1.00 26.14 152 PRO C O 1
ATOM 5302 N N . ARG C 1 175 ? -7.270 -12.389 7.853 1.00 27.75 153 ARG C N 1
ATOM 5303 C CA . ARG C 1 175 ? -6.611 -13.578 7.351 1.00 27.83 153 ARG C CA 1
ATOM 5304 C C . ARG C 1 175 ? -7.113 -14.829 8.053 1.00 26.54 153 ARG C C 1
ATOM 5305 O O . ARG C 1 175 ? -7.331 -15.863 7.414 1.00 26.35 153 ARG C O 1
ATOM 5313 N N . PHE C 1 176 ? -7.338 -14.726 9.355 1.00 26.52 154 PHE C N 1
ATOM 5314 C CA . PHE C 1 176 ? -7.726 -15.880 10.149 1.00 26.45 154 PHE C CA 1
ATOM 5315 C C . PHE C 1 176 ? -9.047 -15.605 10.879 1.00 27.17 154 PHE C C 1
ATOM 5316 O O . PHE C 1 176 ? -9.041 -15.243 12.054 1.00 27.56 154 PHE C O 1
ATOM 5324 N N . PRO C 1 177 ? -10.189 -15.773 10.189 1.00 26.52 155 PRO C N 1
ATOM 5325 C CA . PRO C 1 177 ? -11.440 -15.396 10.847 1.00 27.19 155 PRO C CA 1
ATOM 5326 C C . PRO C 1 177 ? -11.743 -16.254 12.068 1.00 25.49 155 PRO C C 1
ATOM 5327 O O . PRO C 1 177 ? -11.518 -17.472 12.053 1.00 25.31 155 PRO C O 1
ATOM 5331 N N . ASP C 1 178 ? -12.256 -15.625 13.117 1.00 24.36 156 ASP C N 1
ATOM 5332 C CA . ASP C 1 178 ? -12.691 -16.363 14.299 1.00 25.12 156 ASP C CA 1
ATOM 5333 C C . ASP C 1 178 ? -14.030 -17.079 14.088 1.00 24.94 156 ASP C C 1
ATOM 5334 O O . ASP C 1 178 ? -14.978 -16.469 13.594 1.00 24.79 156 ASP C O 1
ATOM 5347 N N . SER C 1 180 ? -15.823 -18.805 16.699 1.00 23.31 158 SER C N 1
ATOM 5348 C CA . SER C 1 180 ? -16.423 -19.222 17.962 1.00 23.60 158 SER C CA 1
ATOM 5349 C C . SER C 1 180 ? -17.937 -19.032 17.996 1.00 23.27 158 SER C C 1
ATOM 5350 O O . SER C 1 180 ? -18.621 -19.635 18.807 1.00 22.98 158 SER C O 1
ATOM 5353 N N . HIS C 1 181 ? -18.459 -18.180 17.121 1.00 24.76 159 HIS C N 1
ATOM 5354 C CA . HIS C 1 181 ? -19.895 -17.917 17.070 1.00 27.85 159 HIS C CA 1
ATOM 5355 C C . HIS C 1 181 ? -20.356 -17.614 15.658 1.00 25.63 159 HIS C C 1
ATOM 5356 O O . HIS C 1 181 ? -20.824 -16.496 15.361 1.00 25.64 159 HIS C O 1
ATOM 5363 N N . PRO C 1 182 ? -20.259 -18.609 14.778 1.00 22.10 160 PRO C N 1
ATOM 5364 C CA . PRO C 1 182 ? -20.610 -18.357 13.386 1.00 22.46 160 PRO C CA 1
ATOM 5365 C C . PRO C 1 182 ? -22.097 -18.089 13.189 1.00 22.17 160 PRO C C 1
ATOM 5366 O O . PRO C 1 182 ? -22.470 -17.342 12.280 1.00 22.06 160 PRO C O 1
ATOM 5370 N N . TYR C 1 183 ? -22.933 -18.678 14.036 1.00 20.51 161 TYR C N 1
ATOM 5371 C CA . TYR C 1 183 ? -24.366 -18.419 13.932 1.00 19.55 161 TYR C CA 1
ATOM 5372 C C . TYR C 1 183 ? -24.715 -17.434 15.056 1.00 18.89 161 TYR C C 1
ATOM 5373 O O . TYR C 1 183 ? -24.440 -17.682 16.232 1.00 18.70 161 TYR C O 1
ATOM 5382 N N . ASP C 1 184 ? -25.288 -16.301 14.671 1.00 18.82 162 ASP C N 1
ATOM 5383 C CA . ASP C 1 184 ? -25.554 -15.224 15.618 1.00 19.33 162 ASP C CA 1
ATOM 5384 C C . ASP C 1 184 ? -26.452 -15.595 16.823 1.00 19.86 162 ASP C C 1
ATOM 5385 O O . ASP C 1 184 ? -27.556 -16.138 16.648 1.00 17.82 162 ASP C O 1
ATOM 5390 N N . CYS C 1 185 ? -25.983 -15.246 18.025 1.00 22.41 163 CYS C N 1
ATOM 5391 C CA . CYS C 1 185 ? -26.629 -15.650 19.293 1.00 27.12 163 CYS C CA 1
ATOM 5392 C C . CYS C 1 185 ? -28.021 -15.049 19.461 1.00 28.61 163 CYS C C 1
ATOM 5393 O O . CYS C 1 185 ? -28.983 -15.766 19.757 1.00 27.16 163 CYS C O 1
ATOM 5396 N N . GLN C 1 186 ? -28.117 -13.730 19.272 1.00 30.29 164 GLN C N 1
ATOM 5397 C CA . GLN C 1 186 ? -29.383 -12.998 19.297 1.00 30.41 164 GLN C CA 1
ATOM 5398 C C . GLN C 1 186 ? -30.335 -13.387 18.151 1.00 27.40 164 GLN C C 1
ATOM 5399 O O . GLN C 1 186 ? -31.539 -13.460 18.360 1.00 27.62 164 GLN C O 1
ATOM 5405 N N . HIS C 1 187 ? -29.820 -13.631 16.946 1.00 25.04 165 HIS C N 1
ATOM 5406 C CA . HIS C 1 187 ? -30.701 -14.092 15.869 1.00 24.06 165 HIS C CA 1
ATOM 5407 C C . HIS C 1 187 ? -31.344 -15.420 16.213 1.00 23.29 165 HIS C C 1
ATOM 5408 O O . HIS C 1 187 ? -32.525 -15.615 15.960 1.00 22.34 165 HIS C O 1
ATOM 5423 N N . GLU C 1 189 ? -31.841 -16.604 19.213 1.00 26.07 167 GLU C N 1
ATOM 5424 C CA . GLU C 1 189 ? -32.769 -16.358 20.316 1.00 27.01 167 GLU C CA 1
ATOM 5425 C C . GLU C 1 189 ? -34.141 -15.861 19.828 1.00 24.68 167 GLU C C 1
ATOM 5426 O O . GLU C 1 189 ? -35.179 -16.308 20.323 1.00 23.57 167 GLU C O 1
ATOM 5432 N N . VAL C 1 190 ? -34.134 -14.921 18.880 1.00 22.44 168 VAL C N 1
ATOM 5433 C CA . VAL C 1 190 ? -35.356 -14.472 18.217 1.00 21.76 168 VAL C CA 1
ATOM 5434 C C . VAL C 1 190 ? -36.017 -15.606 17.441 1.00 20.80 168 VAL C C 1
ATOM 5435 O O . VAL C 1 190 ? -37.248 -15.778 17.483 1.00 21.21 168 VAL C O 1
ATOM 5439 N N . ALA C 1 191 ? -35.225 -16.39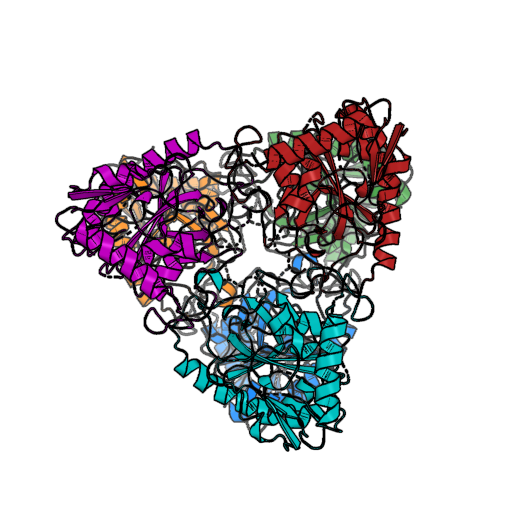4 16.725 1.00 19.68 169 ALA C N 1
ATOM 5440 C CA . ALA C 1 191 ? -35.838 -17.506 15.974 1.00 19.29 169 ALA C CA 1
ATOM 5441 C C . ALA C 1 191 ? -36.583 -18.454 16.947 1.00 19.32 169 ALA C C 1
ATOM 5442 O O . ALA C 1 191 ? -37.679 -18.938 16.645 1.00 19.59 169 ALA C O 1
ATOM 5444 N N . ARG C 1 192 ? -36.012 -18.682 18.121 1.00 19.27 170 ARG C N 1
ATOM 5445 C CA . ARG C 1 192 ? -36.690 -19.571 19.102 1.00 19.86 170 ARG C CA 1
ATOM 5446 C C . ARG C 1 192 ? -37.945 -18.951 19.676 1.00 20.33 170 ARG C C 1
ATOM 5447 O O . ARG C 1 192 ? -38.969 -19.617 19.718 1.00 20.19 170 ARG C O 1
ATOM 5455 N N . GLN C 1 193 ? -37.902 -17.671 20.058 1.00 21.54 171 GLN C N 1
ATOM 5456 C CA . GLN C 1 193 ? -39.114 -17.059 20.610 1.00 24.15 171 GLN C CA 1
ATOM 5457 C C . GLN C 1 193 ? -40.256 -17.033 19.601 1.00 22.19 171 GLN C C 1
ATOM 5458 O O . GLN C 1 193 ? -41.394 -17.236 19.955 1.00 22.67 171 GLN C O 1
ATOM 5464 N N . VAL C 1 194 ? -39.949 -16.790 18.341 1.00 21.28 172 VAL C N 1
ATOM 5465 C CA . VAL C 1 194 ? -40.982 -16.774 17.325 1.00 21.05 172 VAL C CA 1
ATOM 5466 C C . VAL C 1 194 ? -41.569 -18.179 17.128 1.00 20.36 172 VAL C C 1
ATOM 5467 O O . VAL C 1 194 ? -42.805 -18.350 17.011 1.00 21.67 172 VAL C O 1
ATOM 5471 N N . ALA C 1 195 ? -40.684 -19.173 17.080 1.00 19.43 173 ALA C N 1
ATOM 5472 C CA . ALA C 1 195 ? -41.102 -20.567 16.974 1.00 20.47 173 ALA C CA 1
ATOM 5473 C C . ALA C 1 195 ? -42.116 -20.887 18.072 1.00 21.12 173 ALA C C 1
ATOM 5474 O O . ALA C 1 195 ? -43.192 -21.420 17.786 1.00 20.10 173 ALA C O 1
ATOM 5476 N N . LEU C 1 196 ? -41.769 -20.511 19.304 1.00 21.62 174 LEU C N 1
ATOM 5477 C CA . LEU C 1 196 ? -42.610 -20.750 20.470 1.00 22.47 174 LEU C CA 1
ATOM 5478 C C . LEU C 1 196 ? -43.909 -19.980 20.426 1.00 22.31 174 LEU C C 1
ATOM 5479 O O . LEU C 1 196 ? -44.934 -20.556 20.763 1.00 22.25 174 LEU C O 1
ATOM 5484 N N . GLU C 1 197 ? -43.909 -18.708 20.003 1.00 21.53 175 GLU C N 1
ATOM 5485 C CA . GLU C 1 197 ? -45.219 -18.057 19.891 1.00 24.74 175 GLU C CA 1
ATOM 5486 C C . GLU C 1 197 ? -46.082 -18.609 18.742 1.00 25.47 175 GLU C C 1
ATOM 5487 O O . GLU C 1 197 ? -47.297 -18.506 18.782 1.00 26.86 175 GLU C O 1
ATOM 5493 N N . LEU C 1 198 ? -45.450 -19.209 17.739 1.00 24.31 176 LEU C N 1
ATOM 5494 C CA . LEU C 1 198 ? -46.188 -19.810 16.643 1.00 24.19 176 LEU C CA 1
ATOM 5495 C C . LEU C 1 198 ? -46.581 -21.225 16.984 1.00 24.66 176 LEU C C 1
ATOM 5496 O O . LEU C 1 198 ? -47.304 -21.861 16.221 1.00 24.67 176 LEU C O 1
ATOM 5501 N N . GLY C 1 199 ? -46.087 -21.729 18.114 1.00 23.41 177 GLY C N 1
ATOM 5502 C CA . GLY C 1 199 ? -46.315 -23.119 18.489 1.00 23.77 177 GLY C CA 1
ATOM 5503 C C . GLY C 1 199 ? -45.622 -24.147 17.610 1.00 23.01 177 GLY C C 1
ATOM 5504 O O . GLY C 1 199 ? -46.187 -25.171 17.298 1.00 22.97 177 GLY C O 1
ATOM 5505 N N . ILE C 1 200 ? -44.396 -23.877 17.193 1.00 23.61 178 ILE C N 1
ATOM 5506 C CA . ILE C 1 200 ? -43.652 -24.801 16.323 1.00 23.91 178 ILE C CA 1
ATOM 5507 C C . ILE C 1 200 ? -42.398 -25.243 17.043 1.00 21.57 178 ILE C C 1
ATOM 5508 O O . ILE C 1 200 ? -41.722 -24.429 17.618 1.00 20.31 178 ILE C O 1
ATOM 5513 N N . HIS C 1 201 ? -42.095 -26.537 17.032 1.00 22.23 179 HIS C N 1
ATOM 5514 C CA . HIS C 1 201 ? -40.862 -27.027 17.646 1.00 22.90 179 HIS C CA 1
ATOM 5515 C C . HIS C 1 201 ? -39.670 -26.917 16.677 1.00 23.28 179 HIS C C 1
ATOM 5516 O O . HIS C 1 201 ? -39.606 -27.596 15.649 1.00 25.05 179 HIS C O 1
ATOM 5523 N N . CYS C 1 202 ? -38.726 -26.062 17.022 1.00 21.91 180 CYS C N 1
ATOM 5524 C CA . CYS C 1 202 ? -37.511 -25.891 16.240 1.00 21.50 180 CYS C CA 1
ATOM 5525 C C . CYS C 1 202 ? -36.347 -26.209 17.160 1.00 20.88 180 CYS C C 1
ATOM 5526 O O . CYS C 1 202 ? -35.918 -25.340 17.922 1.00 19.64 180 CYS C O 1
ATOM 5529 N N . PRO C 1 203 ? -35.840 -27.464 17.116 1.00 19.85 181 PRO C N 1
ATOM 5530 C CA . PRO C 1 203 ? -34.674 -27.793 17.937 1.00 19.64 181 PRO C CA 1
ATOM 5531 C C . PRO C 1 203 ? -33.432 -27.071 17.362 1.00 19.03 181 PRO C C 1
ATOM 5532 O O . PRO C 1 203 ? -33.434 -26.695 16.183 1.00 17.63 181 PRO C O 1
ATOM 5536 N N . LYS C 1 204 ? -32.431 -26.801 18.207 1.00 18.23 182 LYS C N 1
ATOM 5537 C CA . LYS C 1 204 ? -31.125 -26.352 17.753 1.00 18.98 182 LYS C CA 1
ATOM 5538 C C . LYS C 1 204 ? -30.179 -27.562 17.525 1.00 18.57 182 LYS C C 1
ATOM 5539 O O . LYS C 1 204 ? -30.281 -28.559 18.240 1.00 20.03 182 LYS C O 1
ATOM 5545 N N . GLY C 1 205 ? -29.214 -27.454 16.611 1.00 17.00 183 GLY C N 1
ATOM 5546 C CA . GLY C 1 205 ? -28.179 -28.492 16.545 1.00 17.66 183 GLY C CA 1
ATOM 5547 C C . GLY C 1 205 ? -27.058 -28.213 15.566 1.00 18.89 183 GLY C C 1
ATOM 5548 O O . GLY C 1 205 ? -27.007 -27.148 14.956 1.00 20.24 183 GLY C O 1
ATOM 5549 N N . VAL C 1 206 ? -26.184 -29.206 15.390 1.00 18.23 184 VAL C N 1
ATOM 5550 C CA . VAL C 1 206 ? -24.960 -29.026 14.634 1.00 17.73 184 VAL C CA 1
ATOM 5551 C C . VAL C 1 206 ? -25.105 -29.578 13.221 1.00 17.33 184 VAL C C 1
ATOM 5552 O O . VAL C 1 206 ? -25.475 -30.744 13.022 1.00 17.05 184 VAL C O 1
ATOM 5556 N N . PHE C 1 207 ? -24.796 -28.718 12.258 1.00 16.67 185 PHE C N 1
ATOM 5557 C CA . PHE C 1 207 ? -24.810 -29.058 10.826 1.00 15.60 185 PHE C CA 1
ATOM 5558 C C . PHE C 1 207 ? -23.408 -29.453 10.395 1.00 16.36 185 PHE C C 1
ATOM 5559 O O . PHE C 1 207 ? -22.428 -28.765 10.750 1.00 17.39 185 PHE C O 1
ATOM 5567 N N . VAL C 1 208 ? -23.312 -30.576 9.680 1.00 15.51 186 VAL C N 1
ATOM 5568 C CA . VAL C 1 208 ? -22.064 -31.044 9.111 1.00 14.80 186 VAL C CA 1
ATOM 5569 C C . VAL C 1 208 ? -22.184 -30.930 7.594 1.00 16.46 186 VAL C C 1
ATOM 5570 O O . VAL C 1 208 ? -23.179 -31.404 7.014 1.00 16.44 186 VAL C O 1
ATOM 5574 N N . ALA C 1 209 ? -21.217 -30.254 6.970 1.00 16.21 187 ALA C N 1
ATOM 5575 C CA . ALA C 1 209 ? -21.187 -30.146 5.492 1.00 18.48 187 ALA C CA 1
ATOM 5576 C C . ALA C 1 209 ? -20.251 -31.178 4.903 1.00 18.19 187 ALA C C 1
ATOM 5577 O O . ALA C 1 209 ? -19.054 -31.247 5.268 1.00 17.97 187 ALA C O 1
ATOM 5579 N N . VAL C 1 210 ? -20.792 -31.956 3.989 1.00 16.41 188 VAL C N 1
ATOM 5580 C CA . VAL C 1 210 ? -19.971 -32.895 3.235 1.00 18.98 188 VAL C CA 1
ATOM 5581 C C . VAL C 1 210 ? -20.132 -32.572 1.751 1.00 20.48 188 VAL C C 1
ATOM 5582 O O . VAL C 1 210 ? -21.059 -31.846 1.369 1.00 21.61 188 VAL C O 1
ATOM 5586 N N . SER C 1 211 ? -19.235 -33.073 0.907 1.00 21.43 189 SER C N 1
ATOM 5587 C CA . SER C 1 211 ? -19.264 -32.656 -0.517 1.00 24.22 189 SER C CA 1
ATOM 5588 C C . SER C 1 211 ? -20.414 -33.242 -1.336 1.00 23.99 189 SER C C 1
ATOM 5589 O O . SER C 1 211 ? -20.949 -32.586 -2.224 1.00 24.02 189 SER C O 1
ATOM 5592 N N . GLY C 1 212 ? -20.805 -34.470 -1.034 1.00 22.94 190 GLY C N 1
ATOM 5593 C CA . GLY C 1 212 ? -21.721 -35.201 -1.916 1.00 24.79 190 GLY C CA 1
ATOM 5594 C C . GLY C 1 212 ? -21.005 -35.521 -3.234 1.00 24.28 190 GLY C C 1
ATOM 5595 O O . GLY C 1 212 ? -19.777 -35.430 -3.297 1.00 24.32 190 GLY C O 1
ATOM 5596 N N . PRO C 1 213 ? -21.750 -35.845 -4.299 1.00 23.89 191 PRO C N 1
ATOM 5597 C CA . PRO C 1 213 ? -23.214 -35.804 -4.439 1.00 23.76 191 PRO C CA 1
ATOM 5598 C C . PRO C 1 213 ? -23.958 -37.044 -3.991 1.00 23.95 191 PRO C C 1
ATOM 5599 O O . PRO C 1 213 ? -25.172 -36.980 -3.809 1.00 24.08 191 PRO C O 1
ATOM 5603 N N . ASN C 1 214 ? -23.254 -38.159 -3.819 1.00 23.50 192 ASN C N 1
ATOM 5604 C CA . ASN C 1 214 ? -23.876 -39.359 -3.262 1.00 24.01 192 ASN C CA 1
ATOM 5605 C C . ASN C 1 214 ? -24.294 -39.099 -1.831 1.00 24.18 192 ASN C C 1
ATOM 5606 O O . ASN C 1 214 ? -23.648 -38.308 -1.130 1.00 23.06 192 ASN C O 1
ATOM 5611 N N . LEU C 1 215 ? -25.365 -39.759 -1.398 1.00 23.26 193 LEU C N 1
ATOM 5612 C CA . LEU C 1 215 ? -25.733 -39.747 0.022 1.00 23.27 193 LEU C CA 1
ATOM 5613 C C . LEU C 1 215 ? -24.741 -40.608 0.799 1.00 23.77 193 LEU C C 1
ATOM 5614 O O . LEU C 1 215 ? -23.937 -41.334 0.195 1.00 26.10 193 LEU C O 1
ATOM 5619 N N . GLU C 1 216 ? -24.811 -40.551 2.125 1.00 20.76 194 GLU C N 1
ATOM 5620 C CA . GLU C 1 216 ? -23.845 -41.256 2.969 1.00 20.92 194 GLU C CA 1
ATOM 5621 C C . GLU C 1 216 ? -24.170 -42.744 3.210 1.00 19.28 194 GLU C C 1
ATOM 5622 O O . GLU C 1 216 ? -25.336 -43.146 3.167 1.00 18.88 194 GLU C O 1
ATOM 5628 N N . THR C 1 217 ? -23.120 -43.551 3.412 1.00 17.80 195 THR C N 1
ATOM 5629 C CA . THR C 1 217 ? -23.243 -44.954 3.765 1.00 17.82 195 THR C CA 1
ATOM 5630 C C . THR C 1 217 ? -23.682 -45.070 5.226 1.00 17.53 195 THR C C 1
ATOM 5631 O O . THR C 1 217 ? -23.659 -44.071 5.985 1.00 17.93 195 THR C O 1
ATOM 5635 N N . ARG C 1 218 ? -24.079 -46.277 5.606 1.00 18.30 196 ARG C N 1
ATOM 5636 C CA . ARG C 1 218 ? -24.476 -46.539 6.984 1.00 18.42 196 ARG C CA 1
ATOM 5637 C C . ARG C 1 218 ? -23.316 -46.247 7.939 1.00 17.75 196 ARG C C 1
ATOM 5638 O O . ARG C 1 218 ? -23.482 -45.488 8.906 1.00 16.59 196 ARG C O 1
ATOM 5646 N N . ALA C 1 219 ? -22.172 -46.858 7.670 1.00 17.57 197 ALA C N 1
ATOM 5647 C CA . ALA C 1 219 ? -20.905 -46.546 8.404 1.00 17.36 197 ALA C CA 1
ATOM 5648 C C . ALA C 1 219 ? -20.549 -45.045 8.464 1.00 17.22 197 ALA C C 1
ATOM 5649 O O . ALA C 1 219 ? -20.139 -44.526 9.523 1.00 17.84 197 ALA C O 1
ATOM 5651 N N . GLU C 1 220 ? -20.751 -44.318 7.369 1.00 17.06 198 GLU C N 1
ATOM 5652 C CA . GLU C 1 220 ? -20.587 -42.828 7.416 1.00 17.70 198 GLU C CA 1
ATOM 5653 C C . GLU C 1 220 ? -21.546 -42.082 8.360 1.00 17.02 198 GLU C C 1
ATOM 5654 O O . GLU C 1 220 ? -21.113 -41.181 9.114 1.00 15.66 198 GLU C O 1
ATOM 5660 N N . TYR C 1 221 ? -22.834 -42.438 8.316 1.00 17.41 199 TYR C N 1
ATOM 5661 C CA . TYR C 1 221 ? -23.810 -41.892 9.272 1.00 17.66 199 TYR C CA 1
ATOM 5662 C C . TYR C 1 221 ? -23.417 -42.147 10.733 1.00 16.80 199 TYR C C 1
ATOM 5663 O O . TYR C 1 221 ? -23.575 -41.256 11.565 1.00 15.75 199 TYR C O 1
ATOM 5672 N N . ARG C 1 222 ? -22.892 -43.334 11.031 1.00 16.84 200 ARG C N 1
ATOM 5673 C CA . ARG C 1 222 ? -22.395 -43.639 12.400 1.00 17.96 200 ARG C CA 1
ATOM 5674 C C . ARG C 1 222 ? -21.243 -42.738 12.788 1.00 17.86 200 ARG C C 1
ATOM 5675 O O . ARG C 1 222 ? -21.189 -42.232 13.934 1.00 18.54 200 ARG C O 1
ATOM 5691 N N . LEU C 1 224 ? -20.433 -39.748 11.400 1.00 18.22 202 LEU C N 1
ATOM 5692 C CA . LEU C 1 224 ? -20.953 -38.345 11.521 1.00 18.58 202 LEU C CA 1
ATOM 5693 C C . LEU C 1 224 ? -21.609 -38.085 12.882 1.00 18.89 202 LEU C C 1
ATOM 5694 O O . LEU C 1 224 ? -21.439 -36.991 13.486 1.00 17.86 202 LEU C O 1
ATOM 5699 N N . LYS C 1 225 ? -22.360 -39.076 13.363 1.00 20.33 203 LYS C N 1
ATOM 5700 C CA . LYS C 1 225 ? -23.039 -38.948 14.662 1.00 21.25 203 LYS C CA 1
ATOM 5701 C C . LYS C 1 225 ? -22.010 -38.894 15.785 1.00 20.71 203 LYS C C 1
ATOM 5702 O O . LYS C 1 225 ? -22.092 -38.043 16.685 1.00 19.43 203 LYS C O 1
ATOM 5708 N N . LEU C 1 226 ? -21.059 -39.819 15.727 1.00 20.02 204 LEU C N 1
ATOM 5709 C CA . LEU C 1 226 ? -19.971 -39.866 16.676 1.00 21.99 204 LEU C CA 1
ATOM 5710 C C . LEU C 1 226 ? -19.175 -38.533 16.667 1.00 22.16 204 LEU C C 1
ATOM 5711 O O . LEU C 1 226 ? -18.756 -38.043 17.730 1.00 22.07 204 LEU C O 1
ATOM 5724 N N . GLY C 1 228 ? -20.351 -35.704 16.209 1.00 20.65 206 GLY C N 1
ATOM 5725 C CA . GLY C 1 228 ? -21.203 -34.742 16.913 1.00 21.47 206 GLY C CA 1
ATOM 5726 C C . GLY C 1 228 ? -22.206 -34.008 16.006 1.00 21.04 206 GLY C C 1
ATOM 5727 O O . GLY C 1 228 ? -22.765 -32.991 16.411 1.00 21.52 206 GLY C O 1
ATOM 5728 N N . ALA C 1 229 ? -22.436 -34.505 14.789 1.00 18.99 207 ALA C N 1
ATOM 5729 C CA . ALA C 1 229 ? -23.344 -33.817 13.851 1.00 17.80 207 ALA C CA 1
ATOM 5730 C C . ALA C 1 229 ? -24.770 -34.256 14.164 1.00 17.27 207 ALA C C 1
ATOM 5731 O O . ALA C 1 229 ? -24.980 -35.408 14.512 1.00 17.49 207 ALA C O 1
ATOM 5733 N N . ASP C 1 230 ? -25.727 -33.335 14.062 1.00 16.63 208 ASP C N 1
ATOM 5734 C CA . ASP C 1 230 ? -27.165 -33.633 14.233 1.00 16.47 208 ASP C CA 1
ATOM 5735 C C . ASP C 1 230 ? -27.873 -33.728 12.895 1.00 16.48 208 ASP C C 1
ATOM 5736 O O . ASP C 1 230 ? -28.837 -34.477 12.769 1.00 18.45 208 ASP C O 1
ATOM 5741 N N . VAL C 1 231 ? -27.393 -32.976 11.896 1.00 16.19 209 VAL C N 1
ATOM 5742 C CA . VAL C 1 231 ? -27.898 -33.007 10.529 1.00 16.72 209 VAL C CA 1
ATOM 5743 C C . VAL C 1 231 ? -26.724 -32.915 9.559 1.00 17.30 209 VAL C C 1
ATOM 5744 O O . VAL C 1 231 ? -25.659 -32.349 9.873 1.00 15.73 209 VAL C O 1
ATOM 5748 N N . VAL C 1 232 ? -26.926 -33.453 8.363 1.00 17.70 210 VAL C N 1
ATOM 5749 C CA . VAL C 1 232 ? -25.868 -33.476 7.344 1.00 17.68 210 VAL C CA 1
ATOM 5750 C C . VAL C 1 232 ? -26.415 -32.866 6.061 1.00 18.20 210 VAL C C 1
ATOM 5751 O O . VAL C 1 232 ? -27.556 -33.162 5.669 1.00 18.31 210 VAL C O 1
ATOM 5755 N N . GLY C 1 233 ? -25.613 -32.003 5.442 1.00 18.08 211 GLY C N 1
ATOM 5756 C CA . GLY C 1 233 ? -25.961 -31.441 4.146 1.00 18.39 211 GLY C CA 1
ATOM 5757 C C . GLY C 1 233 ? -24.761 -31.239 3.242 1.00 19.30 211 GLY C C 1
ATOM 5758 O O . GLY C 1 233 ? -23.588 -31.451 3.648 1.00 19.62 211 GLY C O 1
ATOM 5767 N N . SER C 1 235 ? -24.110 -28.237 1.502 1.00 21.78 213 SER C N 1
ATOM 5768 C CA . SER C 1 235 ? -24.037 -26.818 1.216 1.00 22.28 213 SER C CA 1
ATOM 5769 C C . SER C 1 235 ? -23.786 -26.032 2.505 1.00 22.44 213 SER C C 1
ATOM 5770 O O . SER C 1 235 ? -23.400 -26.616 3.543 1.00 21.15 213 SER C O 1
ATOM 5773 N N . THR C 1 236 ? -23.973 -24.720 2.390 1.00 21.05 214 THR C N 1
ATOM 5774 C CA . THR C 1 236 ? -24.175 -23.800 3.506 1.00 22.56 214 THR C CA 1
ATOM 5775 C C . THR C 1 236 ? -22.892 -23.356 4.232 1.00 22.72 214 THR C C 1
ATOM 5776 O O . THR C 1 236 ? -22.629 -22.166 4.343 1.00 22.65 214 THR C O 1
ATOM 5780 N N . VAL C 1 237 ? -22.102 -24.307 4.701 1.00 22.01 215 VAL C N 1
ATOM 5781 C CA . VAL C 1 237 ? -20.839 -23.993 5.401 1.00 22.18 215 VAL C CA 1
ATOM 5782 C C . VAL C 1 237 ? -19.895 -23.009 4.634 1.00 21.44 215 VAL C C 1
ATOM 5783 O O . VAL C 1 237 ? -19.413 -22.042 5.250 1.00 21.80 215 VAL C O 1
ATOM 5787 N N . PRO C 1 238 ? -19.643 -23.241 3.321 1.00 20.46 216 PRO C N 1
ATOM 5788 C CA . PRO C 1 238 ? -18.836 -22.310 2.503 1.00 21.40 216 PRO C CA 1
ATOM 5789 C C . PRO C 1 238 ? -19.392 -20.906 2.587 1.00 20.38 216 PRO C C 1
ATOM 5790 O O . PRO C 1 238 ? -18.629 -19.988 2.885 1.00 21.42 216 PRO C O 1
ATOM 5794 N N . GLU C 1 239 ? -20.702 -20.745 2.360 1.00 19.13 217 GLU C N 1
ATOM 5795 C CA . GLU C 1 239 ? -21.353 -19.410 2.405 1.00 20.30 217 GLU C CA 1
ATOM 5796 C C . GLU C 1 239 ? -21.226 -18.746 3.770 1.00 19.62 217 GLU C C 1
ATOM 5797 O O . GLU C 1 239 ? -20.974 -17.542 3.850 1.00 20.49 217 GLU C O 1
ATOM 5803 N N . VAL C 1 240 ? -21.400 -19.550 4.824 1.00 18.20 218 VAL C N 1
ATOM 5804 C CA . VAL C 1 240 ? -21.249 -19.104 6.225 1.00 18.31 218 VAL C CA 1
ATOM 5805 C C . VAL C 1 240 ? -19.820 -18.642 6.542 1.00 19.38 218 VAL C C 1
ATOM 5806 O O . VAL C 1 240 ? -19.631 -17.619 7.214 1.00 20.18 218 VAL C O 1
ATOM 5810 N N . LEU C 1 241 ? -18.828 -19.413 6.095 1.00 19.95 219 LEU C N 1
ATOM 5811 C CA . LEU C 1 241 ? -17.400 -19.077 6.258 1.00 21.74 219 LEU C CA 1
ATOM 5812 C C . LEU C 1 241 ? -17.121 -17.692 5.665 1.00 21.68 219 LEU C C 1
ATOM 5813 O O . LEU C 1 241 ? -16.518 -16.834 6.322 1.00 22.47 219 LEU C O 1
ATOM 5818 N N . VAL C 1 242 ? -17.610 -17.498 4.448 1.00 21.62 220 VAL C N 1
ATOM 5819 C CA . VAL C 1 242 ? -17.466 -16.215 3.722 1.00 22.14 220 VAL C CA 1
ATOM 5820 C C . VAL C 1 242 ? -18.263 -15.106 4.385 1.00 23.43 220 VAL C C 1
ATOM 5821 O O . VAL C 1 242 ? -17.733 -13.998 4.543 1.00 25.12 220 VAL C O 1
ATOM 5825 N N . ALA C 1 243 ? -19.504 -15.407 4.818 1.00 22.65 221 ALA C N 1
ATOM 5826 C CA . ALA C 1 243 ? -20.301 -14.438 5.598 1.00 22.52 221 ALA C CA 1
ATOM 5827 C C . ALA C 1 243 ? -19.563 -13.941 6.861 1.00 22.93 221 ALA C C 1
ATOM 5828 O O . ALA C 1 243 ? -19.585 -12.741 7.169 1.00 23.66 221 ALA C O 1
ATOM 5830 N N . VAL C 1 244 ? -18.958 -14.869 7.598 1.00 20.97 222 VAL C N 1
ATOM 5831 C CA . VAL C 1 244 ? -18.259 -14.541 8.863 1.00 21.70 222 VAL C CA 1
ATOM 5832 C C . VAL C 1 244 ? -17.016 -13.675 8.577 1.00 22.44 222 VAL C C 1
ATOM 5833 O O . VAL C 1 244 ? -16.753 -12.681 9.279 1.00 23.07 222 VAL C O 1
ATOM 5837 N N . HIS C 1 245 ? -16.270 -14.057 7.539 1.00 22.60 223 HIS C N 1
ATOM 5838 C CA . HIS C 1 245 ? -15.079 -13.344 7.075 1.00 23.60 223 HIS C CA 1
ATOM 5839 C C . HIS C 1 245 ? -15.452 -11.893 6.716 1.00 25.11 223 HIS C C 1
ATOM 5840 O O . HIS C 1 245 ? -14.709 -10.948 7.013 1.00 23.58 223 HIS C O 1
ATOM 5847 N N . ALA C 1 246 ? -16.629 -11.735 6.116 1.00 25.39 224 ALA C N 1
ATOM 5848 C CA . ALA C 1 246 ? -17.133 -10.438 5.706 1.00 26.12 224 ALA C CA 1
ATOM 5849 C C . ALA C 1 246 ? -17.806 -9.655 6.834 1.00 28.19 224 ALA C C 1
ATOM 5850 O O . ALA C 1 246 ? -18.169 -8.499 6.650 1.00 29.64 224 ALA C O 1
ATOM 5852 N N . GLY C 1 247 ? -17.953 -10.270 8.002 1.00 28.72 225 GLY C N 1
ATOM 5853 C CA . GLY C 1 247 ? -18.639 -9.640 9.130 1.00 28.49 225 GLY C CA 1
ATOM 5854 C C . GLY C 1 247 ? -20.172 -9.601 9.076 1.00 27.42 225 GLY C C 1
ATOM 5855 O O . GLY C 1 247 ? -20.793 -8.775 9.734 1.00 29.95 225 GLY C O 1
ATOM 5856 N N . LEU C 1 248 ? -20.799 -10.472 8.298 1.00 25.75 226 LEU C N 1
ATOM 5857 C CA . LEU C 1 248 ? -22.255 -10.601 8.359 1.00 25.17 226 LEU C CA 1
ATOM 5858 C C . LEU C 1 248 ? -22.666 -11.457 9.545 1.00 25.19 226 LEU C C 1
ATOM 5859 O O . LEU C 1 248 ? -21.971 -12.404 9.915 1.00 24.91 226 LEU C O 1
ATOM 5864 N N . ARG C 1 249 ? -23.819 -11.137 10.113 1.00 26.06 227 ARG C N 1
ATOM 5865 C CA . ARG C 1 249 ? -24.457 -11.975 11.112 1.00 26.11 227 ARG C CA 1
ATOM 5866 C C . ARG C 1 249 ? -25.271 -13.062 10.389 1.00 26.81 227 ARG C C 1
ATOM 5867 O O . ARG C 1 249 ? -25.883 -12.815 9.356 1.00 29.40 227 ARG C O 1
ATOM 5875 N N . VAL C 1 250 ? -25.221 -14.283 10.908 1.00 23.18 228 VAL C N 1
ATOM 5876 C CA . VAL C 1 250 ? -25.800 -15.409 10.204 1.00 20.48 228 VAL C CA 1
ATOM 5877 C C . VAL C 1 250 ? -26.938 -16.029 10.984 1.00 19.56 228 VAL C C 1
ATOM 5878 O O . VAL C 1 250 ? -26.807 -16.313 12.161 1.00 19.25 228 VAL C O 1
ATOM 5882 N N . LEU C 1 251 ? -28.046 -16.296 10.301 1.00 20.14 229 LEU C N 1
ATOM 5883 C CA . LEU C 1 251 ? -29.088 -17.132 10.880 1.00 19.52 229 LEU C CA 1
ATOM 5884 C C . LEU C 1 251 ? -29.271 -18.296 9.895 1.00 19.54 229 LEU C C 1
ATOM 5885 O O . LEU C 1 251 ? -29.352 -18.086 8.696 1.00 20.71 229 LEU C O 1
ATOM 5890 N N . GLY C 1 252 ? -29.275 -19.514 10.401 1.00 19.43 230 GLY C N 1
ATOM 5891 C CA . GLY C 1 252 ? -29.332 -20.721 9.544 1.00 19.16 230 GLY C CA 1
ATOM 5892 C C . GLY C 1 252 ? -30.368 -21.735 10.008 1.00 18.27 230 GLY C C 1
ATOM 5893 O O . GLY C 1 252 ? -30.516 -21.951 11.224 1.00 18.26 230 GLY C O 1
ATOM 5894 N N . PHE C 1 253 ? -31.077 -22.348 9.039 1.00 17.87 231 PHE C N 1
ATOM 5895 C CA . PHE C 1 253 ? -32.115 -23.339 9.291 1.00 17.97 231 PHE C CA 1
ATOM 5896 C C . PHE C 1 253 ? -31.862 -24.525 8.370 1.00 18.37 231 PHE C C 1
ATOM 5897 O O . PHE C 1 253 ? -31.565 -24.326 7.196 1.00 19.46 231 PHE C O 1
ATOM 5905 N N . SER C 1 254 ? -31.949 -25.739 8.904 1.00 18.57 232 SER C N 1
ATOM 5906 C CA . SER C 1 254 ? -32.046 -26.971 8.079 1.00 19.07 232 SER C CA 1
ATOM 5907 C C . SER C 1 254 ? -33.430 -27.579 8.179 1.00 19.00 232 SER C C 1
ATOM 5908 O O . SER C 1 254 ? -33.951 -27.759 9.268 1.00 20.72 232 SER C O 1
ATOM 5911 N N . VAL C 1 255 ? -34.007 -27.942 7.043 1.00 19.17 233 VAL C N 1
ATOM 5912 C CA . VAL C 1 255 ? -35.225 -28.740 7.025 1.00 19.28 233 VAL C CA 1
ATOM 5913 C C . VAL C 1 255 ? -34.805 -30.220 6.921 1.00 20.08 233 VAL C C 1
ATOM 5914 O O . VAL C 1 255 ? -34.085 -30.618 5.979 1.00 20.97 233 VAL C O 1
ATOM 5918 N N . VAL C 1 256 ? -35.245 -31.028 7.880 1.00 19.21 234 VAL C N 1
ATOM 5919 C CA . VAL C 1 256 ? -34.924 -32.455 7.857 1.00 20.26 234 VAL C CA 1
ATOM 5920 C C . VAL C 1 256 ? -35.771 -33.149 6.792 1.00 22.70 234 VAL C C 1
ATOM 5921 O O . VAL C 1 256 ? -36.966 -33.291 6.955 1.00 24.51 234 VAL C O 1
ATOM 5925 N N . THR C 1 257 ? -35.132 -33.611 5.725 1.00 22.66 235 THR C N 1
ATOM 5926 C CA . THR C 1 257 ? -35.873 -34.155 4.593 1.00 23.54 235 THR C CA 1
ATOM 5927 C C . THR C 1 257 ? -35.909 -35.666 4.571 1.00 22.41 235 THR C C 1
ATOM 5928 O O . THR C 1 257 ? -36.745 -36.236 3.892 1.00 22.07 235 THR C O 1
ATOM 5932 N N . ASP C 1 258 ? -34.977 -36.298 5.277 1.00 23.02 236 ASP C N 1
ATOM 5933 C CA . ASP C 1 258 ? -34.860 -37.748 5.322 1.00 25.84 236 ASP C CA 1
ATOM 5934 C C . ASP C 1 258 ? -34.171 -38.152 6.625 1.00 25.85 236 ASP C C 1
ATOM 5935 O O . ASP C 1 258 ? -33.337 -37.428 7.160 1.00 25.66 236 ASP C O 1
ATOM 5940 N N . LEU C 1 259 ? -34.530 -39.298 7.162 1.00 26.69 237 LEU C N 1
ATOM 5941 C CA . LEU C 1 259 ? -33.938 -39.696 8.433 1.00 27.65 237 LEU C CA 1
ATOM 5942 C C . LEU C 1 259 ? -32.761 -40.622 8.161 1.00 26.25 237 LEU C C 1
ATOM 5943 O O . LEU C 1 259 ? -32.798 -41.444 7.240 1.00 25.72 237 LEU C O 1
ATOM 5948 N N . CYS C 1 260 ? -31.694 -40.464 8.938 1.00 22.63 238 CYS C N 1
ATOM 5949 C CA . CYS C 1 260 ? -30.471 -41.195 8.630 1.00 23.39 238 CYS C CA 1
ATOM 5950 C C . CYS C 1 260 ? -30.066 -42.088 9.808 1.00 22.92 238 CYS C C 1
ATOM 5951 O O . CYS C 1 260 ? -29.015 -41.879 10.415 1.00 23.91 238 CYS C O 1
ATOM 5954 N N . LEU C 1 261 ? -30.904 -43.058 10.122 1.00 21.48 239 LEU C N 1
ATOM 5955 C CA . LEU C 1 261 ? -30.605 -44.016 11.194 1.00 22.54 239 LEU C CA 1
ATOM 5956 C C . LEU C 1 261 ? -29.972 -45.300 10.630 1.00 24.00 239 LEU C C 1
ATOM 5957 O O . LEU C 1 261 ? -30.630 -46.066 9.920 1.00 26.63 239 LEU C O 1
ATOM 5962 N N . PRO C 1 262 ? -28.697 -45.546 10.941 1.00 24.32 240 PRO C N 1
ATOM 5963 C CA . PRO C 1 262 ? -28.040 -46.630 10.185 1.00 25.51 240 PRO C CA 1
ATOM 5964 C C . PRO C 1 262 ? -28.578 -48.040 10.422 1.00 27.05 240 PRO C C 1
ATOM 5965 O O . PRO C 1 262 ? -28.505 -48.845 9.489 1.00 28.22 240 PRO C O 1
ATOM 5969 N N . ASP C 1 263 ? -29.093 -48.342 11.630 1.00 26.49 241 ASP C N 1
ATOM 5970 C CA . ASP C 1 263 ? -29.681 -49.677 11.955 1.00 31.03 241 ASP C CA 1
ATOM 5971 C C . ASP C 1 263 ? -30.982 -49.935 11.180 1.00 30.91 241 ASP C C 1
ATOM 5972 O O . ASP C 1 263 ? -31.446 -51.061 11.111 1.00 31.82 241 ASP C O 1
ATOM 5977 N N . ALA C 1 264 ? -31.595 -48.875 10.650 1.00 29.97 242 ALA C N 1
ATOM 5978 C CA . ALA C 1 264 ? -32.806 -49.003 9.831 1.00 32.65 242 ALA C CA 1
ATOM 5979 C C . ALA C 1 264 ? -32.881 -47.916 8.741 1.00 32.46 242 ALA C C 1
ATOM 5980 O O . ALA C 1 264 ? -33.775 -47.080 8.752 1.00 33.80 242 ALA C O 1
ATOM 5982 N N . LEU C 1 265 ? -31.916 -47.922 7.823 1.00 32.05 243 LEU C N 1
ATOM 5983 C CA . LEU C 1 265 ? -31.849 -46.938 6.733 1.00 29.89 243 LEU C CA 1
ATOM 5984 C C . LEU C 1 265 ? -32.586 -47.426 5.458 1.00 31.18 243 LEU C C 1
ATOM 5985 O O . LEU C 1 265 ? -32.285 -48.504 4.908 1.00 30.50 243 LEU C O 1
ATOM 5990 N N . GLU C 1 266 ? -33.548 -46.625 4.997 1.00 31.73 244 GLU C N 1
ATOM 5991 C CA . GLU C 1 266 ? -34.255 -46.904 3.737 1.00 37.91 244 GLU C CA 1
ATOM 5992 C C . GLU C 1 266 ? -33.627 -46.138 2.561 1.00 37.39 244 GLU C C 1
ATOM 5993 O O . GLU C 1 266 ? -33.007 -45.093 2.784 1.00 35.42 244 GLU C O 1
ATOM 5999 N N . PRO C 1 267 ? -33.766 -46.656 1.310 1.00 36.96 245 PRO C N 1
ATOM 6000 C CA . PRO C 1 267 ? -33.332 -45.866 0.150 1.00 36.24 245 PRO C CA 1
ATOM 6001 C C . PRO C 1 267 ? -34.022 -44.504 0.116 1.00 36.58 245 PRO C C 1
ATOM 6002 O O . PRO C 1 267 ? -35.179 -44.392 0.502 1.00 34.46 245 PRO C O 1
ATOM 6006 N N . VAL C 1 268 ? -33.292 -43.478 -0.306 1.00 39.20 246 VAL C N 1
ATOM 6007 C CA . VAL C 1 268 ? -33.859 -42.151 -0.482 1.00 43.68 246 VAL C CA 1
ATOM 6008 C C . VAL C 1 268 ? -33.824 -41.822 -1.961 1.00 45.67 246 VAL C C 1
ATOM 6009 O O . VAL C 1 268 ? -32.861 -42.161 -2.654 1.00 46.17 246 VAL C O 1
ATOM 6013 N N . GLU C 1 269 ? -34.855 -41.140 -2.442 1.00 47.04 247 GLU C N 1
ATOM 6014 C CA . GLU C 1 269 ? -34.837 -40.618 -3.806 1.00 51.50 247 GLU C CA 1
ATOM 6015 C C . GLU C 1 269 ? -35.156 -39.121 -3.817 1.00 47.47 247 GLU C C 1
ATOM 6016 O O . GLU C 1 269 ? -35.941 -38.646 -2.992 1.00 46.50 247 GLU C O 1
ATOM 6022 N N . LEU C 1 270 ? -34.548 -38.388 -4.755 1.00 43.84 248 LEU C N 1
ATOM 6023 C CA . LEU C 1 270 ? -34.713 -36.932 -4.866 1.00 42.91 248 LEU C CA 1
ATOM 6024 C C . LEU C 1 270 ? -36.169 -36.438 -4.764 1.00 41.90 248 LEU C C 1
ATOM 6025 O O . LEU C 1 270 ? -36.431 -35.383 -4.183 1.00 39.21 248 LEU C O 1
ATOM 6030 N N . ASN C 1 271 ? -37.106 -37.195 -5.328 1.00 44.90 249 ASN C N 1
ATOM 6031 C CA . ASN C 1 271 ? -38.515 -36.777 -5.362 1.00 46.42 249 ASN C CA 1
ATOM 6032 C C . ASN C 1 271 ? -39.196 -36.798 -3.994 1.00 45.41 249 ASN C C 1
ATOM 6033 O O . ASN C 1 271 ? -40.040 -35.946 -3.702 1.00 45.58 249 ASN C O 1
ATOM 6038 N N . LYS C 1 272 ? -38.810 -37.744 -3.146 1.00 45.02 250 LYS C N 1
ATOM 6039 C CA . LYS C 1 272 ? -39.287 -37.752 -1.750 1.00 45.06 250 LYS C CA 1
ATOM 6040 C C . LYS C 1 272 ? -38.694 -36.603 -0.933 1.00 39.12 250 LYS C C 1
ATOM 6041 O O . LYS C 1 272 ? -39.416 -35.939 -0.175 1.00 39.61 250 LYS C O 1
ATOM 6047 N N . ILE C 1 273 ? -37.389 -36.371 -1.098 1.00 33.86 251 ILE C N 1
ATOM 6048 C CA . ILE C 1 273 ? -36.709 -35.227 -0.482 1.00 35.55 251 ILE C CA 1
ATOM 6049 C C . ILE C 1 273 ? -37.371 -33.879 -0.813 1.00 36.45 251 ILE C C 1
ATOM 6050 O O . ILE C 1 273 ? -37.385 -32.977 0.022 1.00 34.73 251 ILE C O 1
ATOM 6055 N N . LEU C 1 274 ? -37.925 -33.739 -2.016 1.00 36.80 252 LEU C N 1
ATOM 6056 C CA . LEU C 1 274 ? -38.541 -32.475 -2.398 1.00 38.35 252 LEU C CA 1
ATOM 6057 C C . LEU C 1 274 ? -39.898 -32.289 -1.712 1.00 38.51 252 LEU C C 1
ATOM 6058 O O . LEU C 1 274 ? -40.246 -31.175 -1.302 1.00 36.58 252 LEU C O 1
ATOM 6063 N N . GLU C 1 275 ? -40.635 -33.387 -1.560 1.00 39.21 253 GLU C N 1
ATOM 6064 C CA . GLU C 1 275 ? -41.931 -33.387 -0.874 1.00 38.17 253 GLU C CA 1
ATOM 6065 C C . GLU C 1 275 ? -41.820 -32.998 0.607 1.00 34.79 253 GLU C C 1
ATOM 6066 O O . GLU C 1 275 ? -42.519 -32.106 1.079 1.00 32.60 253 GLU C O 1
ATOM 6072 N N . VAL C 1 276 ? -40.940 -33.675 1.341 1.00 34.72 254 VAL C N 1
ATOM 6073 C CA . VAL C 1 276 ? -40.707 -33.362 2.760 1.00 32.33 254 VAL C CA 1
ATOM 6074 C C . VAL C 1 276 ? -40.206 -31.923 2.921 1.00 28.72 254 VAL C C 1
ATOM 6075 O O . VAL C 1 276 ? -40.631 -31.207 3.844 1.00 27.53 254 VAL C O 1
ATOM 6079 N N . ALA C 1 277 ? -39.313 -31.509 2.015 1.00 27.72 255 ALA C N 1
ATOM 6080 C CA . ALA C 1 277 ? -38.757 -30.146 2.004 1.00 26.86 255 ALA C CA 1
ATOM 6081 C C . ALA C 1 277 ? -39.856 -29.089 1.985 1.00 26.70 255 ALA C C 1
ATOM 6082 O O . ALA C 1 277 ? -39.734 -28.043 2.621 1.00 24.56 255 ALA C O 1
ATOM 6084 N N . ALA C 1 278 ? -40.941 -29.388 1.271 1.00 29.06 256 ALA C N 1
ATOM 6085 C CA . ALA C 1 278 ? -42.071 -28.465 1.137 1.00 30.11 256 ALA C CA 1
ATOM 6086 C C . ALA C 1 278 ? -42.834 -28.274 2.450 1.00 29.67 256 ALA C C 1
ATOM 6087 O O . ALA C 1 278 ? -43.258 -27.174 2.741 1.00 27.66 256 ALA C O 1
ATOM 6089 N N . ARG C 1 279 ? -43.016 -29.340 3.233 1.00 31.40 257 ARG C N 1
ATOM 6090 C CA . ARG C 1 279 ? -43.670 -29.206 4.549 1.00 34.10 257 ARG C CA 1
ATOM 6091 C C . ARG C 1 279 ? -42.839 -28.380 5.517 1.00 29.54 257 ARG C C 1
ATOM 6092 O O . ARG C 1 279 ? -43.374 -27.582 6.264 1.00 27.72 257 ARG C O 1
ATOM 6100 N N . GLY C 1 280 ? -41.521 -28.565 5.490 1.00 29.70 258 GLY C N 1
ATOM 6101 C CA . GLY C 1 280 ? -40.616 -27.728 6.278 1.00 27.55 258 GLY C CA 1
ATOM 6102 C C . GLY C 1 280 ? -40.580 -26.288 5.798 1.00 26.96 258 GLY C C 1
ATOM 6103 O O . GLY C 1 280 ? -40.576 -25.358 6.618 1.00 25.80 258 GLY C O 1
ATOM 6104 N N . GLY C 1 281 ? -40.564 -26.096 4.474 1.00 26.25 259 GLY C N 1
ATOM 6105 C CA . GLY C 1 281 ? -40.642 -24.748 3.886 1.00 25.81 259 GLY C CA 1
ATOM 6106 C C . GLY C 1 281 ? -41.866 -23.959 4.334 1.00 26.30 259 GLY C C 1
ATOM 6107 O O . GLY C 1 281 ? -41.789 -22.753 4.632 1.00 27.30 259 GLY C O 1
ATOM 6108 N N . ALA C 1 282 ? -43.011 -24.637 4.402 1.00 27.41 260 ALA C N 1
ATOM 6109 C CA . ALA C 1 282 ? -44.252 -23.980 4.809 1.00 26.45 260 ALA C CA 1
ATOM 6110 C C . ALA C 1 282 ? -44.129 -23.517 6.263 1.00 23.85 260 ALA C C 1
ATOM 6111 O O . ALA C 1 282 ? -44.707 -22.509 6.661 1.00 23.32 260 ALA C O 1
ATOM 6113 N N . LYS C 1 283 ? -43.339 -24.246 7.047 1.00 24.27 261 LYS C N 1
ATOM 6114 C CA . LYS C 1 283 ? -43.060 -23.854 8.418 1.00 24.31 261 LYS C CA 1
ATOM 6115 C C . LYS C 1 283 ? -42.180 -22.604 8.367 1.00 22.64 261 LYS C C 1
ATOM 6116 O O . LYS C 1 283 ? -42.437 -21.625 9.082 1.00 22.19 261 LYS C O 1
ATOM 6122 N N . LEU C 1 284 ? -41.146 -22.635 7.521 1.00 22.34 262 LEU C N 1
ATOM 6123 C CA . LEU C 1 284 ? -40.252 -21.473 7.351 1.00 22.86 262 LEU C CA 1
ATOM 6124 C C . LEU C 1 284 ? -41.001 -20.243 6.827 1.00 23.70 262 LEU C C 1
ATOM 6125 O O . LEU C 1 284 ? -40.721 -19.112 7.241 1.00 23.43 262 LEU C O 1
ATOM 6130 N N . ALA C 1 285 ? -41.970 -20.475 5.944 1.00 24.58 263 ALA C N 1
ATOM 6131 C CA . ALA C 1 285 ? -42.814 -19.401 5.394 1.00 25.76 263 ALA C CA 1
ATOM 6132 C C . ALA C 1 285 ? -43.643 -18.721 6.488 1.00 26.40 263 ALA C C 1
ATOM 6133 O O . ALA C 1 285 ? -44.063 -17.582 6.317 1.00 27.56 263 ALA C O 1
ATOM 6135 N N . ARG C 1 286 ? -43.887 -19.432 7.593 1.00 25.60 264 ARG C N 1
ATOM 6136 C CA . ARG C 1 286 ? -44.502 -18.841 8.788 1.00 25.85 264 ARG C CA 1
ATOM 6137 C C . ARG C 1 286 ? -43.486 -18.177 9.713 1.00 25.88 264 ARG C C 1
ATOM 6138 O O . ARG C 1 286 ? -43.729 -17.088 10.222 1.00 25.65 264 ARG C O 1
ATOM 6146 N N . LEU C 1 287 ? -42.347 -18.837 9.928 1.00 24.89 265 LEU C N 1
ATOM 6147 C CA . LEU C 1 287 ? -41.304 -18.337 10.829 1.00 24.01 265 LEU C CA 1
ATOM 6148 C C . LEU C 1 287 ? -40.601 -17.075 10.301 1.00 23.92 265 LEU C C 1
ATOM 6149 O O . LEU C 1 287 ? -40.518 -16.062 11.008 1.00 23.26 265 LEU C O 1
ATOM 6154 N N . ILE C 1 288 ? -40.098 -17.140 9.071 1.00 23.44 266 ILE C N 1
ATOM 6155 C CA . ILE C 1 288 ? -39.256 -16.044 8.521 1.00 23.41 266 ILE C CA 1
ATOM 6156 C C . ILE C 1 288 ? -39.867 -14.616 8.551 1.00 22.58 266 ILE C C 1
ATOM 6157 O O . ILE C 1 288 ? -39.187 -13.680 8.985 1.00 23.08 266 ILE C O 1
ATOM 6162 N N . PRO C 1 289 ? -41.125 -14.444 8.115 1.00 23.57 267 PRO C N 1
ATOM 6163 C CA . PRO C 1 289 ? -41.668 -13.072 8.140 1.00 26.16 267 PRO C CA 1
ATOM 6164 C C . PRO C 1 289 ? -41.844 -12.522 9.546 1.00 27.43 267 PRO C C 1
ATOM 6165 O O . PRO C 1 289 ? -41.920 -11.303 9.724 1.00 30.47 267 PRO C O 1
ATOM 6169 N N . GLU C 1 290 ? -41.928 -13.411 10.537 1.00 25.55 268 GLU C N 1
ATOM 6170 C CA . GLU C 1 290 ? -42.132 -12.985 11.908 1.00 25.51 268 GLU C CA 1
ATOM 6171 C C . GLU C 1 290 ? -40.764 -12.637 12.522 1.00 23.44 268 GLU C C 1
ATOM 6172 O O . GLU C 1 290 ? -40.643 -11.739 13.335 1.00 23.41 268 GLU C O 1
ATOM 6178 N N . ILE C 1 291 ? -39.727 -13.344 12.098 1.00 22.31 269 ILE C N 1
ATOM 6179 C CA . ILE C 1 291 ? -38.346 -13.131 12.594 1.00 21.14 269 ILE C CA 1
ATOM 6180 C C . ILE C 1 291 ? -37.683 -11.874 12.039 1.00 21.80 269 ILE C C 1
ATOM 6181 O O . ILE C 1 291 ? -37.013 -11.125 12.777 1.00 21.86 269 ILE C O 1
ATOM 6186 N N . LEU C 1 292 ? -37.850 -11.646 10.742 1.00 22.79 270 LEU C N 1
ATOM 6187 C CA . LEU C 1 292 ? -37.115 -10.549 10.062 1.00 24.97 270 LEU C CA 1
ATOM 6188 C C . LEU C 1 292 ? -37.235 -9.179 10.731 1.00 25.19 270 LEU C C 1
ATOM 6189 O O . LEU C 1 292 ? -36.214 -8.536 10.984 1.00 25.29 270 LEU C O 1
ATOM 6194 N N . PRO C 1 293 ? -38.467 -8.754 11.077 1.00 25.83 271 PRO C N 1
ATOM 6195 C CA . PRO C 1 293 ? -38.604 -7.440 11.735 1.00 27.21 271 PRO C CA 1
ATOM 6196 C C . PRO C 1 293 ? -37.944 -7.336 13.117 1.00 28.04 271 PRO C C 1
ATOM 6197 O O . PRO C 1 293 ? -37.635 -6.223 13.570 1.00 29.54 271 PRO C O 1
ATOM 6201 N N . ARG C 1 294 ? -37.755 -8.478 13.774 1.00 26.56 272 ARG C N 1
ATOM 6202 C CA . ARG C 1 294 ? -37.166 -8.532 15.120 1.00 27.48 272 ARG C CA 1
ATOM 6203 C C . ARG C 1 294 ? -35.632 -8.645 15.125 1.00 27.99 272 ARG C C 1
ATOM 6204 O O . ARG C 1 294 ? -34.996 -8.506 16.177 1.00 30.29 272 ARG C O 1
ATOM 6212 N N . ILE C 1 295 ? -35.040 -8.906 13.968 1.00 27.71 273 ILE C N 1
ATOM 6213 C CA . ILE C 1 295 ? -33.587 -8.982 13.878 1.00 31.27 273 ILE C CA 1
ATOM 6214 C C . ILE C 1 295 ? -32.998 -7.860 13.012 1.00 38.95 273 ILE C C 1
ATOM 6215 O O . ILE C 1 295 ? -31.782 -7.644 13.028 1.00 40.73 273 ILE C O 1
ATOM 6220 N N . ALA C 1 296 ? -33.848 -7.196 12.223 1.00 43.85 274 ALA C N 1
ATOM 6221 C CA . ALA C 1 296 ? -33.389 -6.160 11.289 1.00 46.68 274 ALA C CA 1
ATOM 6222 C C . ALA C 1 296 ? -33.902 -4.795 11.727 1.00 53.57 274 ALA C C 1
ATOM 6223 O O . ALA C 1 296 ? -33.446 -4.259 12.737 1.00 58.59 274 ALA C O 1
ATOM 6233 N N . SER D 1 24 ? -12.822 -67.833 55.134 1.00 84.52 2 SER E N 1
ATOM 6234 C CA . SER D 1 24 ? -11.785 -68.869 55.159 1.00 76.76 2 SER E CA 1
ATOM 6235 C C . SER D 1 24 ? -12.361 -70.278 55.359 1.00 67.56 2 SER E C 1
ATOM 6236 O O . SER D 1 24 ? -11.631 -71.268 55.305 1.00 65.93 2 SER E O 1
ATOM 6239 N N . GLU D 1 25 ? -13.672 -70.347 55.588 1.00 64.62 3 GLU E N 1
ATOM 6240 C CA . GLU D 1 25 ? -14.418 -71.599 55.665 1.00 59.42 3 GLU E CA 1
ATOM 6241 C C . GLU D 1 25 ? -14.894 -72.034 54.267 1.00 52.88 3 GLU E C 1
ATOM 6242 O O . GLU D 1 25 ? -15.808 -72.857 54.134 1.00 46.32 3 GLU E O 1
ATOM 6248 N N . LEU D 1 26 ? -14.266 -71.466 53.239 1.00 53.02 4 LEU E N 1
ATOM 6249 C CA . LEU D 1 26 ? -14.658 -71.691 51.854 1.00 50.63 4 LEU E CA 1
ATOM 6250 C C . LEU D 1 26 ? -14.144 -73.031 51.362 1.00 48.12 4 LEU E C 1
ATOM 6251 O O . LEU D 1 26 ? -14.858 -73.733 50.662 1.00 44.11 4 LEU E O 1
ATOM 6256 N N . LYS D 1 27 ? -12.908 -73.372 51.730 1.00 51.90 5 LYS E N 1
ATOM 6257 C CA . LYS D 1 27 ? -12.303 -74.644 51.324 1.00 55.79 5 LYS E CA 1
ATOM 6258 C C . LYS D 1 27 ? -13.002 -75.835 51.961 1.00 53.42 5 LYS E C 1
ATOM 6259 O O . LYS D 1 27 ? -13.185 -76.871 51.317 1.00 53.88 5 LYS E O 1
ATOM 6265 N N . SER D 1 28 ? -13.404 -75.675 53.217 1.00 53.40 6 SER E N 1
ATOM 6266 C CA . SER D 1 28 ? -14.165 -76.703 53.928 1.00 55.41 6 SER E CA 1
ATOM 6267 C C . SER D 1 28 ? -15.502 -76.989 53.236 1.00 54.08 6 SER E C 1
ATOM 6268 O O . SER D 1 28 ? -15.891 -78.156 53.087 1.00 56.38 6 SER E O 1
ATOM 6271 N N . ARG D 1 29 ? -16.189 -75.930 52.798 1.00 48.41 7 ARG E N 1
ATOM 6272 C CA . ARG D 1 29 ? -17.432 -76.089 52.037 1.00 45.60 7 ARG E CA 1
ATOM 6273 C C . ARG D 1 29 ? -17.155 -76.728 50.667 1.00 42.40 7 ARG E C 1
ATOM 6274 O O . ARG D 1 29 ? -17.940 -77.562 50.189 1.00 40.33 7 ARG E O 1
ATOM 6282 N N . ILE D 1 30 ? -16.033 -76.344 50.051 1.00 41.55 8 ILE E N 1
ATOM 6283 C CA . ILE D 1 30 ? -15.625 -76.913 48.768 1.00 41.97 8 ILE E CA 1
ATOM 6284 C C . ILE D 1 30 ? -15.401 -78.417 48.920 1.00 45.67 8 ILE E C 1
ATOM 6285 O O . ILE D 1 30 ? -15.887 -79.197 48.100 1.00 46.31 8 ILE E O 1
ATOM 6290 N N . ASP D 1 31 ? -14.685 -78.802 49.980 1.00 47.41 9 ASP E N 1
ATOM 6291 C CA . ASP D 1 31 ? -14.354 -80.204 50.263 1.00 48.53 9 ASP E CA 1
ATOM 6292 C C . ASP D 1 31 ? -15.573 -81.038 50.629 1.00 50.41 9 ASP E C 1
ATOM 6293 O O . ASP D 1 31 ? -15.636 -82.225 50.321 1.00 52.09 9 ASP E O 1
ATOM 6298 N N . GLN D 1 32 ? -16.531 -80.411 51.296 1.00 53.04 10 GLN E N 1
ATOM 6299 C CA . GLN D 1 32 ? -17.765 -81.077 51.681 1.00 54.15 10 GLN E CA 1
ATOM 6300 C C . GLN D 1 32 ? -18.620 -81.410 50.462 1.00 49.87 10 GLN E C 1
ATOM 6301 O O . GLN D 1 32 ? -19.064 -82.537 50.314 1.00 47.42 10 GLN E O 1
ATOM 6307 N N . ALA D 1 33 ? -18.851 -80.425 49.595 1.00 48.13 11 ALA E N 1
ATOM 6308 C CA . ALA D 1 33 ? -19.563 -80.650 48.329 1.00 45.30 11 ALA E CA 1
ATOM 6309 C C . ALA D 1 33 ? -18.900 -81.736 47.478 1.00 43.03 11 ALA E C 1
ATOM 6310 O O . ALA D 1 33 ? -19.588 -82.602 46.917 1.00 40.05 11 ALA E O 1
ATOM 6312 N N . THR D 1 34 ? -17.567 -81.677 47.407 1.00 43.39 12 THR E N 1
ATOM 6313 C CA . THR D 1 34 ? -16.751 -82.555 46.563 1.00 46.84 12 THR E CA 1
ATOM 6314 C C . THR D 1 34 ? -16.683 -83.969 47.154 1.00 49.50 12 THR E C 1
ATOM 6315 O O . THR D 1 34 ? -16.787 -84.958 46.425 1.00 50.55 12 THR E O 1
ATOM 6319 N N . ALA D 1 35 ? -16.529 -84.069 48.474 1.00 51.48 13 ALA E N 1
ATOM 6320 C CA . ALA D 1 35 ? -16.597 -85.374 49.140 1.00 52.76 13 ALA E CA 1
ATOM 6321 C C . ALA D 1 35 ? -17.939 -86.049 48.853 1.00 51.90 13 ALA E C 1
ATOM 6322 O O . ALA D 1 35 ? -17.982 -87.197 48.412 1.00 54.22 13 ALA E O 1
ATOM 6324 N N . LYS D 1 36 ? -19.027 -85.324 49.100 1.00 51.67 14 LYS E N 1
ATOM 6325 C CA . LYS D 1 36 ? -20.373 -85.780 48.755 1.00 52.44 14 LYS E CA 1
ATOM 6326 C C . LYS D 1 36 ? -20.468 -86.275 47.307 1.00 53.13 14 LYS E C 1
ATOM 6327 O O . LYS D 1 36 ? -20.882 -87.411 47.061 1.00 54.58 14 LYS E O 1
ATOM 6333 N N . ILE D 1 37 ? -20.065 -85.430 46.354 1.00 51.05 15 ILE E N 1
ATOM 6334 C CA . ILE D 1 37 ? -20.106 -85.795 44.940 1.00 48.40 15 ILE E CA 1
ATOM 6335 C C . ILE D 1 37 ? -19.296 -87.059 44.646 1.00 49.52 15 ILE E C 1
ATOM 6336 O O . ILE D 1 37 ? -19.735 -87.894 43.849 1.00 49.55 15 ILE E O 1
ATOM 6341 N N . SER D 1 38 ? -18.137 -87.199 45.293 1.00 51.01 16 SER E N 1
ATOM 6342 C CA . SER D 1 38 ? -17.270 -88.378 45.122 1.00 55.96 16 SER E CA 1
ATOM 6343 C C . SER D 1 38 ? -17.981 -89.695 45.485 1.00 58.61 16 SER E C 1
ATOM 6344 O O . SER D 1 38 ? -17.762 -90.730 44.839 1.00 55.98 16 SER E O 1
ATOM 6347 N N . GLN D 1 39 ? -18.825 -89.636 46.518 1.00 62.14 17 GLN E N 1
ATOM 6348 C CA . GLN D 1 39 ? -19.682 -90.757 46.910 1.00 65.36 17 GLN E CA 1
ATOM 6349 C C . GLN D 1 39 ? -20.579 -91.175 45.745 1.00 62.07 17 GLN E C 1
ATOM 6350 O O . GLN D 1 39 ? -20.588 -92.347 45.353 1.00 62.62 17 GLN E O 1
ATOM 6356 N N . LEU D 1 40 ? -21.325 -90.212 45.197 1.00 55.19 18 LEU E N 1
ATOM 6357 C CA . LEU D 1 40 ? -22.268 -90.497 44.121 1.00 54.53 18 LEU E CA 1
ATOM 6358 C C . LEU D 1 40 ? -21.609 -90.751 42.750 1.00 55.22 18 LEU E C 1
ATOM 6359 O O . LEU D 1 40 ? -22.255 -91.287 41.853 1.00 53.59 18 LEU E O 1
ATOM 6364 N N . TRP D 1 41 ? -20.341 -90.350 42.590 1.00 57.38 19 TRP E N 1
ATOM 6365 C CA . TRP D 1 41 ? -19.631 -90.478 41.303 1.00 55.73 19 TRP E CA 1
ATOM 6366 C C . TRP D 1 41 ? -18.129 -90.784 41.403 1.00 56.36 19 TRP E C 1
ATOM 6367 O O . TRP D 1 41 ? -17.372 -90.125 42.127 1.00 54.67 19 TRP E O 1
ATOM 6378 N N . GLN D 1 42 ? -17.733 -91.780 40.617 1.00 53.90 20 GLN E N 1
ATOM 6379 C CA . GLN D 1 42 ? -16.387 -92.337 40.567 1.00 51.88 20 GLN E CA 1
ATOM 6380 C C . GLN D 1 42 ? -15.440 -91.442 39.782 1.00 52.31 20 GLN E C 1
ATOM 6381 O O . GLN D 1 42 ? -14.221 -91.481 39.979 1.00 52.11 20 GLN E O 1
ATOM 6387 N N . GLY D 1 43 ? -16.019 -90.635 38.893 1.00 50.67 21 GLY E N 1
ATOM 6388 C CA . GLY D 1 43 ? -15.277 -89.919 37.873 1.00 47.72 21 GLY E CA 1
ATOM 6389 C C . GLY D 1 43 ? -14.310 -88.834 38.316 1.00 45.58 21 GLY E C 1
ATOM 6390 O O . GLY D 1 43 ? -14.454 -88.221 39.387 1.00 43.81 21 GLY E O 1
ATOM 6391 N N . GLU D 1 44 ? -13.324 -88.628 37.447 1.00 42.86 22 GLU E N 1
ATOM 6392 C CA . GLU D 1 44 ? -12.315 -87.601 37.545 1.00 42.21 22 GLU E CA 1
ATOM 6393 C C . GLU D 1 44 ? -12.467 -86.776 36.243 1.00 39.36 22 GLU E C 1
ATOM 6394 O O . GLU D 1 44 ? -11.809 -87.058 35.234 1.00 38.27 22 GLU E O 1
ATOM 6400 N N . PRO D 1 45 ? -13.373 -85.782 36.245 1.00 36.62 23 PRO E N 1
ATOM 6401 C CA . PRO D 1 45 ? -13.649 -85.040 35.009 1.00 35.28 23 PRO E CA 1
ATOM 6402 C C . PRO D 1 45 ? -12.482 -84.143 34.550 1.00 38.50 23 PRO E C 1
ATOM 6403 O O . PRO D 1 45 ? -11.836 -83.495 35.389 1.00 42.52 23 PRO E O 1
ATOM 6407 N N . ALA D 1 46 ? -12.242 -84.099 33.235 1.00 35.69 24 ALA E N 1
ATOM 6408 C CA . ALA D 1 46 ? -11.240 -83.213 32.634 1.00 35.07 24 ALA E CA 1
ATOM 6409 C C . ALA D 1 46 ? -11.837 -81.883 32.150 1.00 31.30 24 ALA E C 1
ATOM 6410 O O . ALA D 1 46 ? -11.126 -80.899 32.037 1.00 30.52 24 ALA E O 1
ATOM 6412 N N . VAL D 1 47 ? -13.141 -81.862 31.880 1.00 30.07 25 VAL E N 1
ATOM 6413 C CA . VAL D 1 47 ? -13.844 -80.630 31.461 1.00 28.46 25 VAL E CA 1
ATOM 6414 C C . VAL D 1 47 ? -15.078 -80.383 32.324 1.00 29.04 25 VAL E C 1
ATOM 6415 O O . VAL D 1 47 ? -15.819 -81.314 32.616 1.00 29.93 25 VAL E O 1
ATOM 6419 N N . GLY D 1 48 ? -15.267 -79.137 32.765 1.00 29.81 26 GLY E N 1
ATOM 6420 C CA . GLY D 1 48 ? -16.521 -78.690 33.396 1.00 30.03 26 GLY E CA 1
ATOM 6421 C C . GLY D 1 48 ? -17.319 -77.862 32.411 1.00 30.03 26 GLY E C 1
ATOM 6422 O O . GLY D 1 48 ? -16.747 -77.123 31.618 1.00 29.94 26 GLY E O 1
ATOM 6431 N N . ILE D 1 50 ? -20.833 -75.317 31.824 1.00 28.95 28 ILE E N 1
ATOM 6432 C CA . ILE D 1 50 ? -21.996 -74.587 32.326 1.00 28.37 28 ILE E CA 1
ATOM 6433 C C . ILE D 1 50 ? -22.920 -74.215 31.180 1.00 28.91 28 ILE E C 1
ATOM 6434 O O . ILE D 1 50 ? -22.555 -73.423 30.315 1.00 25.25 28 ILE E O 1
ATOM 6439 N N . LEU D 1 51 ? -24.118 -74.797 31.188 1.00 31.86 29 LEU E N 1
ATOM 6440 C CA . LEU D 1 51 ? -25.123 -74.576 30.142 1.00 35.66 29 LEU E CA 1
ATOM 6441 C C . LEU D 1 51 ? -26.141 -73.497 30.506 1.00 38.29 29 LEU E C 1
ATOM 6442 O O . LEU D 1 51 ? -26.771 -73.577 31.569 1.00 39.92 29 LEU E O 1
ATOM 6447 N N . GLY D 1 52 ? -26.343 -72.532 29.601 1.00 35.45 30 GLY E N 1
ATOM 6448 C CA . GLY D 1 52 ? -27.192 -71.365 29.877 1.00 35.73 30 GLY E CA 1
ATOM 6449 C C . GLY D 1 52 ? -28.673 -71.477 29.518 1.00 37.65 30 GLY E C 1
ATOM 6450 O O . GLY D 1 52 ? -29.133 -72.549 29.114 1.00 38.14 30 GLY E O 1
ATOM 6451 N N . THR D 1 53 ? -29.408 -70.362 29.672 1.00 38.11 31 THR E N 1
ATOM 6452 C CA . THR D 1 53 ? -30.843 -70.272 29.336 1.00 39.54 31 THR E CA 1
ATOM 6453 C C . THR D 1 53 ? -31.163 -70.859 27.948 1.00 42.29 31 THR E C 1
ATOM 6454 O O . THR D 1 53 ? -30.563 -70.468 26.924 1.00 40.82 31 THR E O 1
ATOM 6458 N N . GLY D 1 54 ? -32.090 -71.816 27.938 1.00 42.10 32 GLY E N 1
ATOM 6459 C CA . GLY D 1 54 ? -32.540 -72.480 26.714 1.00 42.39 32 GLY E CA 1
ATOM 6460 C C . GLY D 1 54 ? -31.509 -73.421 26.126 1.00 42.74 32 GLY E C 1
ATOM 6461 O O . GLY D 1 54 ? -31.698 -73.945 25.028 1.00 45.95 32 GLY E O 1
ATOM 6462 N N . LEU D 1 55 ? -30.415 -73.621 26.853 1.00 41.28 33 LEU E N 1
ATOM 6463 C CA . LEU D 1 55 ? -29.299 -74.426 26.385 1.00 42.63 33 LEU E CA 1
ATOM 6464 C C . LEU D 1 55 ? -29.107 -75.718 27.195 1.00 46.95 33 LEU E C 1
ATOM 6465 O O . LEU D 1 55 ? -28.173 -76.485 26.934 1.00 48.02 33 LEU E O 1
ATOM 6470 N N . GLY D 1 56 ? -29.995 -75.956 28.160 1.00 45.80 34 GLY E N 1
ATOM 6471 C CA . GLY D 1 56 ? -29.897 -77.114 29.039 1.00 47.43 34 GLY E CA 1
ATOM 6472 C C . GLY D 1 56 ? -29.947 -78.446 28.314 1.00 49.30 34 GLY E C 1
ATOM 6473 O O . GLY D 1 56 ? -29.416 -79.442 28.815 1.00 46.95 34 GLY E O 1
ATOM 6474 N N . GLY D 1 57 ? -30.585 -78.455 27.137 1.00 50.62 35 GLY E N 1
ATOM 6475 C CA . GLY D 1 57 ? -30.735 -79.662 26.312 1.00 48.21 35 GLY E CA 1
ATOM 6476 C C . GLY D 1 57 ? -29.427 -80.165 25.737 1.00 47.59 35 GLY E C 1
ATOM 6477 O O . GLY D 1 57 ? -29.372 -81.284 25.210 1.00 47.76 35 GLY E O 1
ATOM 6478 N N . LEU D 1 58 ? -28.377 -79.334 25.834 1.00 43.84 36 LEU E N 1
ATOM 6479 C CA . LEU D 1 58 ? -27.021 -79.726 25.444 1.00 43.06 36 LEU E CA 1
ATOM 6480 C C . LEU D 1 58 ? -26.481 -80.865 26.309 1.00 45.91 36 LEU E C 1
ATOM 6481 O O . LEU D 1 58 ? -25.493 -81.510 25.951 1.00 47.97 36 LEU E O 1
ATOM 6486 N N . ALA D 1 59 ? -27.141 -81.112 27.436 1.00 46.74 37 ALA E N 1
ATOM 6487 C CA . ALA D 1 59 ? -26.752 -82.185 28.347 1.00 49.11 37 ALA E CA 1
ATOM 6488 C C . ALA D 1 59 ? -27.138 -83.570 27.819 1.00 49.20 37 ALA E C 1
ATOM 6489 O O . ALA D 1 59 ? -26.538 -84.581 28.202 1.00 48.26 37 ALA E O 1
ATOM 6491 N N . GLU D 1 60 ? -28.129 -83.605 26.928 1.00 52.15 38 GLU E N 1
ATOM 6492 C CA . GLU D 1 60 ? -28.702 -84.856 26.419 1.00 54.25 38 GLU E CA 1
ATOM 6493 C C . GLU D 1 60 ? -27.652 -85.720 25.739 1.00 54.82 38 GLU E C 1
ATOM 6494 O O . GLU D 1 60 ? -27.790 -86.944 25.669 1.00 51.74 38 GLU E O 1
ATOM 6500 N N . GLN D 1 61 ? -26.602 -85.064 25.257 1.00 57.64 39 GLN E N 1
ATOM 6501 C CA . GLN D 1 61 ? -25.541 -85.722 24.510 1.00 63.11 39 GLN E CA 1
ATOM 6502 C C . GLN D 1 61 ? -24.525 -86.443 25.399 1.00 57.25 39 GLN E C 1
ATOM 6503 O O . GLN D 1 61 ? -23.805 -87.326 24.932 1.00 55.14 39 GLN E O 1
ATOM 6509 N N . ILE D 1 62 ? -24.463 -86.058 26.671 1.00 53.43 40 ILE E N 1
ATOM 6510 C CA . ILE D 1 62 ? -23.617 -86.760 27.636 1.00 47.92 40 ILE E CA 1
ATOM 6511 C C . ILE D 1 62 ? -24.184 -88.145 27.920 1.00 47.27 40 ILE E C 1
ATOM 6512 O O . ILE D 1 62 ? -25.362 -88.282 28.256 1.00 47.99 40 ILE E O 1
ATOM 6517 N N . GLU D 1 63 ? -23.341 -89.165 27.757 1.00 46.14 41 GLU E N 1
ATOM 6518 C CA . GLU D 1 63 ? -23.633 -90.498 28.265 1.00 45.81 41 GLU E CA 1
ATOM 6519 C C . GLU D 1 63 ? -23.501 -90.384 29.778 1.00 43.13 41 GLU E C 1
ATOM 6520 O O . GLU D 1 63 ? -22.395 -90.387 30.326 1.00 38.96 41 GLU E O 1
ATOM 6526 N N . GLN D 1 64 ? -24.644 -90.237 30.439 1.00 45.22 42 GLN E N 1
ATOM 6527 C CA . GLN D 1 64 ? -24.695 -89.923 31.864 1.00 43.56 42 GLN E CA 1
ATOM 6528 C C . GLN D 1 64 ? -24.430 -91.138 32.723 1.00 43.96 42 GLN E C 1
ATOM 6529 O O . GLN D 1 64 ? -24.875 -92.242 32.411 1.00 44.16 42 GLN E O 1
ATOM 6535 N N . ASP D 1 65 ? -23.686 -90.921 33.797 1.00 46.35 43 ASP E N 1
ATOM 6536 C CA . ASP D 1 65 ? -23.524 -91.905 34.862 1.00 47.95 43 ASP E CA 1
ATOM 6537 C C . ASP D 1 65 ? -24.555 -91.662 35.966 1.00 48.29 43 ASP E C 1
ATOM 6538 O O . ASP D 1 65 ? -25.263 -92.581 36.361 1.00 46.86 43 ASP E O 1
ATOM 6543 N N . ILE D 1 66 ? -24.619 -90.426 36.458 1.00 49.19 44 ILE E N 1
ATOM 6544 C CA . ILE D 1 66 ? -25.662 -89.972 37.402 1.00 52.83 44 ILE E CA 1
ATOM 6545 C C . ILE D 1 66 ? -25.881 -88.460 37.229 1.00 55.10 44 ILE E C 1
ATOM 6546 O O . ILE D 1 66 ? -25.004 -87.766 36.714 1.00 52.41 44 ILE E O 1
ATOM 6551 N N . ALA D 1 67 ? -27.047 -87.959 37.647 1.00 57.70 45 ALA E N 1
ATOM 6552 C CA . ALA D 1 67 ? -27.372 -86.531 37.550 1.00 57.53 45 ALA E CA 1
ATOM 6553 C C . ALA D 1 67 ? -27.801 -85.929 38.894 1.00 61.47 45 ALA E C 1
ATOM 6554 O O . ALA D 1 67 ? -28.991 -85.710 39.133 1.00 65.63 45 ALA E O 1
ATOM 6556 N N . ILE D 1 68 ? -26.825 -85.662 39.764 1.00 57.66 46 ILE E N 1
ATOM 6557 C CA . ILE D 1 68 ? -27.088 -85.154 41.122 1.00 54.30 46 ILE E CA 1
ATOM 6558 C C . ILE D 1 68 ? -27.930 -83.874 41.107 1.00 52.72 46 ILE E C 1
ATOM 6559 O O . ILE D 1 68 ? -27.522 -82.877 40.509 1.00 54.60 46 ILE E O 1
ATOM 6564 N N . PRO D 1 69 ? -29.117 -83.895 41.743 1.00 51.37 47 PRO E N 1
ATOM 6565 C CA . PRO D 1 69 ? -29.851 -82.630 41.864 1.00 51.14 47 PRO E CA 1
ATOM 6566 C C . PRO D 1 69 ? -29.079 -81.671 42.777 1.00 50.56 47 PRO E C 1
ATOM 6567 O O . PRO D 1 69 ? -28.406 -82.128 43.709 1.00 50.45 47 PRO E O 1
ATOM 6571 N N . TYR D 1 70 ? -29.145 -80.369 42.495 1.00 51.46 48 TYR E N 1
ATOM 6572 C CA . TYR D 1 70 ? -28.399 -79.372 43.274 1.00 52.65 48 TYR E CA 1
ATOM 6573 C C . TYR D 1 70 ? -28.734 -79.420 44.772 1.00 58.69 48 TYR E C 1
ATOM 6574 O O . TYR D 1 70 ? -27.865 -79.168 45.609 1.00 59.81 48 TYR E O 1
ATOM 6583 N N . SER D 1 71 ? -29.987 -79.766 45.090 1.00 61.57 49 SER E N 1
ATOM 6584 C CA . SER D 1 71 ? -30.487 -79.890 46.472 1.00 64.19 49 SER E CA 1
ATOM 6585 C C . SER D 1 71 ? -29.657 -80.843 47.332 1.00 63.12 49 SER E C 1
ATOM 6586 O O . SER D 1 71 ? -29.488 -80.625 48.533 1.00 63.76 49 SER E O 1
ATOM 6589 N N . ASP D 1 72 ? -29.166 -81.906 46.701 1.00 62.78 50 ASP E N 1
ATOM 6590 C CA . ASP D 1 72 ? -28.398 -82.956 47.356 1.00 60.60 50 ASP E CA 1
ATOM 6591 C C . ASP D 1 72 ? -26.976 -82.525 47.730 1.00 59.03 50 ASP E C 1
ATOM 6592 O O . ASP D 1 72 ? -26.337 -83.156 48.575 1.00 57.37 50 ASP E O 1
ATOM 6597 N N . ILE D 1 73 ? -26.476 -81.466 47.089 1.00 59.83 51 ILE E N 1
ATOM 6598 C CA . ILE D 1 73 ? -25.083 -81.029 47.295 1.00 58.37 51 ILE E CA 1
ATOM 6599 C C . ILE D 1 73 ? -24.959 -79.961 48.389 1.00 57.19 51 ILE E C 1
ATOM 6600 O O . ILE D 1 73 ? -25.689 -78.957 48.367 1.00 59.39 51 ILE E O 1
ATOM 6605 N N . PRO D 1 74 ? -24.042 -80.175 49.356 1.00 53.93 52 PRO E N 1
ATOM 6606 C CA . PRO D 1 74 ? -23.836 -79.149 50.380 1.00 55.28 52 PRO E CA 1
ATOM 6607 C C . PRO D 1 74 ? -23.498 -77.791 49.757 1.00 58.59 52 PRO E C 1
ATOM 6608 O O . PRO D 1 74 ? -22.666 -77.710 48.844 1.00 59.95 52 PRO E O 1
ATOM 6612 N N . HIS D 1 75 ? -24.235 -76.779 50.148 1.00 57.39 53 HIS E N 1
ATOM 6613 C CA . HIS D 1 75 ? -23.962 -75.419 49.782 1.00 54.24 53 HIS E CA 1
ATOM 6614 C C . HIS D 1 75 ? -24.335 -74.998 48.353 1.00 51.96 53 HIS E C 1
ATOM 6615 O O . HIS D 1 75 ? -24.127 -73.864 48.031 1.00 53.56 53 HIS E O 1
ATOM 6622 N N . PHE D 1 76 ? -24.921 -75.854 47.536 1.00 49.69 54 PHE E N 1
ATOM 6623 C CA . PHE D 1 76 ? -25.378 -75.409 46.229 1.00 51.71 54 PHE E CA 1
ATOM 6624 C C . PHE D 1 76 ? -26.616 -74.558 46.286 1.00 56.34 54 PHE E C 1
ATOM 6625 O O . PHE D 1 76 ? -27.600 -74.854 46.936 1.00 58.75 54 PHE E O 1
ATOM 6633 N N . PRO D 1 77 ? -26.516 -73.424 45.476 1.00 56.37 55 PRO E N 1
ATOM 6634 C CA . PRO D 1 77 ? -27.772 -72.666 45.362 1.00 56.47 55 PRO E CA 1
ATOM 6635 C C . PRO D 1 77 ? -28.882 -73.394 44.601 1.00 58.87 55 PRO E C 1
ATOM 6636 O O . PRO D 1 77 ? -28.722 -74.550 44.280 1.00 59.13 55 PRO E O 1
ATOM 6640 N N . THR D 1 78 ? -30.025 -72.725 44.441 1.00 60.10 56 THR E N 1
ATOM 6641 C CA . THR D 1 78 ? -31.188 -73.181 43.658 1.00 55.36 56 THR E CA 1
ATOM 6642 C C . THR D 1 78 ? -31.489 -72.287 42.410 1.00 53.68 56 THR E C 1
ATOM 6643 O O . THR D 1 78 ? -31.633 -71.090 42.546 1.00 51.97 56 THR E O 1
ATOM 6647 N N . SER D 1 79 ? -31.604 -72.902 41.222 1.00 51.97 57 SER E N 1
ATOM 6648 C CA . SER D 1 79 ? -31.963 -72.222 39.986 1.00 52.19 57 SER E CA 1
ATOM 6649 C C . SER D 1 79 ? -33.431 -71.801 40.021 1.00 52.49 57 SER E C 1
ATOM 6650 O O . SER D 1 79 ? -34.265 -72.578 40.413 1.00 51.86 57 SER E O 1
ATOM 6653 N N . THR D 1 80 ? -33.750 -70.575 39.620 1.00 51.72 58 THR E N 1
ATOM 6654 C CA . THR D 1 80 ? -35.140 -70.156 39.598 1.00 50.98 58 THR E CA 1
ATOM 6655 C C . THR D 1 80 ? -35.652 -69.813 38.206 1.00 50.99 58 THR E C 1
ATOM 6656 O O . THR D 1 80 ? -36.820 -69.674 37.996 1.00 48.72 58 THR E O 1
ATOM 6660 N N . VAL D 1 81 ? -34.740 -69.676 37.262 1.00 52.10 59 VAL E N 1
ATOM 6661 C CA . VAL D 1 81 ? -35.076 -69.164 35.960 1.00 51.63 59 VAL E CA 1
ATOM 6662 C C . VAL D 1 81 ? -35.623 -70.269 35.077 1.00 53.81 59 VAL E C 1
ATOM 6663 O O . VAL D 1 81 ? -35.084 -71.362 34.993 1.00 51.80 59 VAL E O 1
ATOM 6667 N N . LYS D 1 82 ? -36.677 -69.949 34.367 1.00 55.21 60 LYS E N 1
ATOM 6668 C CA . LYS D 1 82 ? -37.318 -70.917 33.539 1.00 56.86 60 LYS E CA 1
ATOM 6669 C C . LYS D 1 82 ? -36.276 -71.452 32.569 1.00 53.84 60 LYS E C 1
ATOM 6670 O O . LYS D 1 82 ? -35.457 -70.713 32.062 1.00 49.69 60 LYS E O 1
ATOM 6676 N N . SER D 1 83 ? -36.341 -72.756 32.363 1.00 53.50 61 SER E N 1
ATOM 6677 C CA . SER D 1 83 ? -35.473 -73.476 31.454 1.00 55.77 61 SER E CA 1
ATOM 6678 C C . SER D 1 83 ? -34.179 -73.901 32.131 1.00 53.75 61 SER E C 1
ATOM 6679 O O . SER D 1 83 ? -33.365 -74.567 31.534 1.00 54.76 61 SER E O 1
ATOM 6682 N N . HIS D 1 84 ? -34.026 -73.554 33.389 1.00 50.01 62 HIS E N 1
ATOM 6683 C CA . HIS D 1 84 ? -32.854 -73.975 34.138 1.00 49.21 62 HIS E CA 1
ATOM 6684 C C . HIS D 1 84 ? -33.155 -75.189 35.030 1.00 48.97 62 HIS E C 1
ATOM 6685 O O . HIS D 1 84 ? -33.730 -75.054 36.103 1.00 46.06 62 HIS E O 1
ATOM 6692 N N . ALA D 1 85 ? -32.681 -76.354 34.595 1.00 51.29 63 ALA E N 1
ATOM 6693 C CA . ALA D 1 85 ? -33.033 -77.653 35.200 1.00 52.38 63 ALA E CA 1
ATOM 6694 C C . ALA D 1 85 ? -32.650 -77.861 36.678 1.00 53.78 63 ALA E C 1
ATOM 6695 O O . ALA D 1 85 ? -33.469 -78.357 37.454 1.00 57.82 63 ALA E O 1
ATOM 6697 N N . GLY D 1 86 ? -31.424 -77.501 37.068 1.00 51.42 64 GLY E N 1
ATOM 6698 C CA . GLY D 1 86 ? -31.001 -77.616 38.478 1.00 52.30 64 GLY E CA 1
ATOM 6699 C C . GLY D 1 86 ? -30.413 -78.961 38.898 1.00 52.53 64 GLY E C 1
ATOM 6700 O O . GLY D 1 86 ? -30.839 -79.568 39.876 1.00 52.27 64 GLY E O 1
ATOM 6701 N N . ARG D 1 87 ? -29.392 -79.403 38.174 1.00 53.72 65 ARG E N 1
ATOM 6702 C CA . ARG D 1 87 ? -28.905 -80.775 38.282 1.00 53.92 65 ARG E CA 1
ATOM 6703 C C . ARG D 1 87 ? -27.463 -80.819 37.775 1.00 47.72 65 ARG E C 1
ATOM 6704 O O . ARG D 1 87 ? -27.138 -80.193 36.752 1.00 46.17 65 ARG E O 1
ATOM 6712 N N . LEU D 1 88 ? -26.610 -81.544 38.495 1.00 44.73 66 LEU E N 1
ATOM 6713 C CA . LEU D 1 88 ? -25.226 -81.768 38.080 1.00 42.36 66 LEU E CA 1
ATOM 6714 C C . LEU D 1 88 ? -25.094 -83.072 37.295 1.00 42.10 66 LEU E C 1
ATOM 6715 O O . LEU D 1 88 ? -25.117 -84.157 37.876 1.00 44.60 66 LEU E O 1
ATOM 6720 N N . VAL D 1 89 ? -24.953 -82.957 35.977 1.00 39.86 67 VAL E N 1
ATOM 6721 C CA . VAL D 1 89 ? -24.817 -84.119 35.083 1.00 38.54 67 VAL E CA 1
ATOM 6722 C C . VAL D 1 89 ? -23.366 -84.633 35.014 1.00 38.72 67 VAL E C 1
ATOM 6723 O O . VAL D 1 89 ? -22.472 -83.921 34.578 1.00 37.85 67 VAL E O 1
ATOM 6727 N N . CYS D 1 90 ? -23.139 -85.873 35.451 1.00 38.95 68 CYS E N 1
ATOM 6728 C CA . CYS D 1 90 ? -21.805 -86.456 35.451 1.00 37.62 68 CYS E CA 1
ATOM 6729 C C . CYS D 1 90 ? -21.782 -87.611 34.460 1.00 37.29 68 CYS E C 1
ATOM 6730 O O . CYS D 1 90 ? -22.696 -88.431 34.442 1.00 39.61 68 CYS E O 1
ATOM 6733 N N . GLY D 1 91 ? -20.744 -87.692 33.639 1.00 35.41 69 GLY E N 1
ATOM 6734 C CA . GLY D 1 91 ? -20.660 -88.770 32.665 1.00 35.96 69 GLY E CA 1
ATOM 6735 C C . GLY D 1 91 ? -19.488 -88.634 31.722 1.00 36.91 69 GLY E C 1
ATOM 6736 O O . GLY D 1 91 ? -18.399 -88.199 32.117 1.00 36.56 69 GLY E O 1
ATOM 6737 N N . ARG D 1 92 ? -19.714 -89.035 30.476 1.00 37.15 70 ARG E N 1
ATOM 6738 C CA . ARG D 1 92 ? -18.706 -88.960 29.433 1.00 38.45 70 ARG E CA 1
ATOM 6739 C C . ARG D 1 92 ? -19.302 -88.455 28.136 1.00 38.98 70 ARG E C 1
ATOM 6740 O O . ARG D 1 92 ? -20.465 -88.711 27.860 1.00 41.29 70 ARG E O 1
ATOM 6748 N N . LEU D 1 93 ? -18.503 -87.709 27.372 1.00 39.62 71 LEU E N 1
ATOM 6749 C CA . LEU D 1 93 ? -18.842 -87.278 26.013 1.00 41.89 71 LEU E CA 1
ATOM 6750 C C . LEU D 1 93 ? -17.612 -87.486 25.152 1.00 43.59 71 LEU E C 1
ATOM 6751 O O . LEU D 1 93 ? -16.532 -86.979 25.472 1.00 44.29 71 LEU E O 1
ATOM 6756 N N . ARG D 1 94 ? -17.791 -88.242 24.066 1.00 45.96 72 ARG E N 1
ATOM 6757 C CA A ARG D 1 94 ? -16.698 -88.696 23.200 0.50 47.71 72 ARG E CA 1
ATOM 6758 C CA B ARG D 1 94 ? -16.680 -88.668 23.204 0.50 46.76 72 ARG E CA 1
ATOM 6759 C C . ARG D 1 94 ? -15.568 -89.357 23.997 1.00 48.82 72 ARG E C 1
ATOM 6760 O O . ARG D 1 94 ? -14.407 -89.348 23.585 1.00 50.06 72 ARG E O 1
ATOM 6775 N N . GLY D 1 95 ? -15.929 -89.939 25.140 1.00 51.24 73 GLY E N 1
ATOM 6776 C CA . GLY D 1 95 ? -14.978 -90.624 26.014 1.00 55.19 73 GLY E CA 1
ATOM 6777 C C . GLY D 1 95 ? -14.283 -89.736 27.030 1.00 56.99 73 GLY E C 1
ATOM 6778 O O . GLY D 1 95 ? -13.635 -90.239 27.946 1.00 61.51 73 GLY E O 1
ATOM 6779 N N . ILE D 1 96 ? -14.409 -88.420 26.867 1.00 55.63 74 ILE E N 1
ATOM 6780 C CA . ILE D 1 96 ? -13.848 -87.464 27.819 1.00 52.56 74 ILE E CA 1
ATOM 6781 C C . ILE D 1 96 ? -14.769 -87.398 29.045 1.00 48.28 74 ILE E C 1
ATOM 6782 O O . ILE D 1 96 ? -15.973 -87.154 28.904 1.00 48.96 74 ILE E O 1
ATOM 6787 N N . PRO D 1 97 ? -14.221 -87.641 30.251 1.00 42.86 75 PRO E N 1
ATOM 6788 C CA . PRO D 1 97 ? -15.057 -87.520 31.451 1.00 39.16 75 PRO E CA 1
ATOM 6789 C C . PRO D 1 97 ? -15.413 -86.046 31.670 1.00 35.07 75 PRO E C 1
ATOM 6790 O O . PRO D 1 97 ? -14.540 -85.174 31.568 1.00 32.21 75 PRO E O 1
ATOM 6794 N N . ILE D 1 98 ? -16.691 -85.791 31.944 1.00 33.50 76 ILE E N 1
ATOM 6795 C CA . ILE D 1 98 ? -17.227 -84.425 32.024 1.00 31.78 76 ILE E CA 1
ATOM 6796 C C . ILE D 1 98 ? -18.210 -84.261 33.175 1.00 30.41 76 ILE E C 1
ATOM 6797 O O . ILE D 1 98 ? -18.867 -85.219 33.595 1.00 30.86 76 ILE E O 1
ATOM 6802 N N . VAL D 1 99 ? -18.299 -83.043 33.685 1.00 29.55 77 VAL E N 1
ATOM 6803 C CA . VAL D 1 99 ? -19.353 -82.676 34.624 1.00 31.09 77 VAL E CA 1
ATOM 6804 C C . VAL D 1 99 ? -20.044 -81.417 34.101 1.00 31.00 77 VAL E C 1
ATOM 6805 O O . VAL D 1 99 ? -19.394 -80.426 33.793 1.00 29.62 77 VAL E O 1
ATOM 6809 N N . ALA D 1 100 ? -21.357 -81.485 33.938 1.00 31.90 78 ALA E N 1
ATOM 6810 C CA . ALA D 1 100 ? -22.094 -80.371 33.339 1.00 33.21 78 ALA E CA 1
ATOM 6811 C C . ALA D 1 100 ? -23.155 -79.809 34.276 1.00 35.11 78 ALA E C 1
ATOM 6812 O O . ALA D 1 100 ? -23.932 -80.549 34.900 1.00 36.79 78 ALA E O 1
ATOM 6822 N N . GLU D 1 102 ? -26.298 -78.300 34.353 1.00 39.73 80 GLU E N 1
ATOM 6823 C CA . GLU D 1 102 ? -27.531 -78.170 33.584 1.00 44.21 80 GLU E CA 1
ATOM 6824 C C . GLU D 1 102 ? -28.439 -77.113 34.227 1.00 43.09 80 GLU E C 1
ATOM 6825 O O . GLU D 1 102 ? -29.290 -77.418 35.080 1.00 39.77 80 GLU E O 1
ATOM 6831 N N . GLY D 1 103 ? -28.240 -75.863 33.811 1.00 41.81 81 GLY E N 1
ATOM 6832 C CA . GLY D 1 103 ? -28.884 -74.736 34.479 1.00 41.67 81 GLY E CA 1
ATOM 6833 C C . GLY D 1 103 ? -27.909 -73.997 35.381 1.00 42.31 81 GLY E C 1
ATOM 6834 O O . GLY D 1 103 ? -26.971 -74.594 35.940 1.00 42.09 81 GLY E O 1
ATOM 6835 N N . ARG D 1 104 ? -28.163 -72.700 35.538 1.00 40.73 82 ARG E N 1
ATOM 6836 C CA . ARG D 1 104 ? -27.225 -71.767 36.129 1.00 40.16 82 ARG E CA 1
ATOM 6837 C C . ARG D 1 104 ? -27.791 -71.084 37.377 1.00 40.24 82 ARG E C 1
ATOM 6838 O O . ARG D 1 104 ? -28.993 -71.181 37.673 1.00 41.41 82 ARG E O 1
ATOM 6846 N N . PHE D 1 105 ? -26.911 -70.408 38.115 1.00 38.86 83 PHE E N 1
ATOM 6847 C CA . PHE D 1 105 ? -27.324 -69.455 39.140 1.00 38.63 83 PHE E CA 1
ATOM 6848 C C . PHE D 1 105 ? -27.024 -68.051 38.656 1.00 34.17 83 PHE E C 1
ATOM 6849 O O . PHE D 1 105 ? -25.969 -67.798 38.078 1.00 33.18 83 PHE E O 1
ATOM 6857 N N . HIS D 1 106 ? -27.944 -67.130 38.897 1.00 32.83 84 HIS E N 1
ATOM 6858 C CA . HIS D 1 106 ? -27.758 -65.753 38.438 1.00 31.15 84 HIS E CA 1
ATOM 6859 C C . HIS D 1 106 ? -27.792 -64.738 39.573 1.00 29.03 84 HIS E C 1
ATOM 6860 O O . HIS D 1 106 ? -28.636 -64.812 40.444 1.00 29.69 84 HIS E O 1
ATOM 6867 N N . TYR D 1 107 ? -26.899 -63.767 39.514 1.00 28.55 85 TYR E N 1
ATOM 6868 C CA . TYR D 1 107 ? -26.947 -62.604 40.402 1.00 28.58 85 TYR E CA 1
ATOM 6869 C C . TYR D 1 107 ? -28.350 -61.970 40.523 1.00 28.26 85 TYR E C 1
ATOM 6870 O O . TYR D 1 107 ? -28.805 -61.709 41.639 1.00 29.70 85 TYR E O 1
ATOM 6879 N N . TYR D 1 108 ? -29.032 -61.741 39.399 1.00 26.71 86 TYR E N 1
ATOM 6880 C CA . TYR D 1 108 ? -30.352 -61.076 39.407 1.00 27.98 86 TYR E CA 1
ATOM 6881 C C . TYR D 1 108 ? -31.455 -61.844 40.144 1.00 30.33 86 TYR E C 1
ATOM 6882 O O . TYR D 1 108 ? -32.542 -61.295 40.355 1.00 29.82 86 TYR E O 1
ATOM 6891 N N . GLU D 1 109 ? -31.192 -63.109 40.485 1.00 34.27 87 GLU E N 1
ATOM 6892 C CA . GLU D 1 109 ? -32.125 -63.922 41.266 1.00 35.54 87 GLU E CA 1
ATOM 6893 C C . GLU D 1 109 ? -32.019 -63.612 42.756 1.00 33.98 87 GLU E C 1
ATOM 6894 O O . GLU D 1 109 ? -32.886 -64.011 43.539 1.00 34.67 87 GLU E O 1
ATOM 6900 N N . GLY D 1 110 ? -30.941 -62.943 43.152 1.00 30.25 88 GLY E N 1
ATOM 6901 C CA . GLY D 1 110 ? -30.666 -62.662 44.556 1.00 29.86 88 GLY E CA 1
ATOM 6902 C C . GLY D 1 110 ? -29.531 -63.467 45.183 1.00 31.46 88 GLY E C 1
ATOM 6903 O O . GLY D 1 110 ? -29.341 -63.415 46.400 1.00 29.76 88 GLY E O 1
ATOM 6904 N N . TYR D 1 111 ? -28.782 -64.222 44.370 1.00 33.40 89 TYR E N 1
ATOM 6905 C CA . TYR D 1 111 ? -27.571 -64.911 44.859 1.00 34.11 89 TYR E CA 1
ATOM 6906 C C . TYR D 1 111 ? -26.346 -64.007 44.843 1.00 34.69 89 TYR E C 1
ATOM 6907 O O . TYR D 1 111 ? -26.162 -63.204 43.921 1.00 34.35 89 TYR E O 1
ATOM 6916 N N . SER D 1 112 ? -25.511 -64.134 45.872 1.00 34.27 90 SER E N 1
ATOM 6917 C CA . SER D 1 112 ? -24.188 -63.523 45.852 1.00 33.23 90 SER E CA 1
ATOM 6918 C C . SER D 1 112 ? -23.357 -64.178 44.751 1.00 32.46 90 SER E C 1
ATOM 6919 O O . SER D 1 112 ? -23.655 -65.297 44.287 1.00 32.96 90 SER E O 1
ATOM 6922 N N . LEU D 1 113 ? -22.302 -63.490 44.337 1.00 30.94 91 LEU E N 1
ATOM 6923 C CA . LEU D 1 113 ? -21.419 -64.052 43.324 1.00 29.08 91 LEU E CA 1
ATOM 6924 C C . LEU D 1 113 ? -20.571 -65.178 43.913 1.00 29.54 91 LEU E C 1
ATOM 6925 O O . LEU D 1 113 ? -20.086 -66.039 43.185 1.00 27.53 91 LEU E O 1
ATOM 6930 N N . GLU D 1 114 ? -20.452 -65.187 45.245 1.00 32.77 92 GLU E N 1
ATOM 6931 C CA . GLU D 1 114 ? -19.889 -66.326 46.002 1.00 34.28 92 GLU E CA 1
ATOM 6932 C C . GLU D 1 114 ? -20.678 -67.594 45.734 1.00 30.96 92 GLU E C 1
ATOM 6933 O O . GLU D 1 114 ? -20.107 -68.659 45.452 1.00 30.84 92 GLU E O 1
ATOM 6939 N N . GLN D 1 115 ? -22.001 -67.463 45.833 1.00 31.79 93 GLN E N 1
ATOM 6940 C CA . GLN D 1 115 ? -22.955 -68.534 45.604 1.00 31.68 93 GLN E CA 1
ATOM 6941 C C . GLN D 1 115 ? -22.992 -68.924 44.123 1.00 28.65 93 GLN E C 1
ATOM 6942 O O . GLN D 1 115 ? -22.951 -70.108 43.807 1.00 27.62 93 GLN E O 1
ATOM 6948 N N . VAL D 1 116 ? -23.063 -67.930 43.227 1.00 27.25 94 VAL E N 1
ATOM 6949 C CA . VAL D 1 116 ? -23.035 -68.190 41.772 1.00 26.39 94 VAL E CA 1
ATOM 6950 C C . VAL D 1 116 ? -21.797 -68.992 41.377 1.00 25.84 94 VAL E C 1
ATOM 6951 O O . VAL D 1 116 ? -21.906 -69.927 40.592 1.00 26.76 94 VAL E O 1
ATOM 6955 N N . THR D 1 117 ? -20.633 -68.633 41.930 1.00 24.05 95 THR E N 1
ATOM 6956 C CA . THR D 1 117 ? -19.366 -69.217 41.503 1.00 23.59 95 THR E CA 1
ATOM 6957 C C . THR D 1 117 ? -18.887 -70.474 42.252 1.00 25.76 95 THR E C 1
ATOM 6958 O O . THR D 1 117 ? -17.865 -71.055 41.890 1.00 25.86 95 THR E O 1
ATOM 6962 N N . PHE D 1 118 ? -19.619 -70.883 43.279 1.00 27.19 96 PHE E N 1
ATOM 6963 C CA . PHE D 1 118 ? -19.255 -72.064 44.063 1.00 28.70 96 PHE E CA 1
ATOM 6964 C C . PHE D 1 118 ? -19.116 -73.313 43.174 1.00 30.29 96 PHE E C 1
ATOM 6965 O O . PHE D 1 118 ? -18.181 -74.089 43.353 1.00 32.91 96 PHE E O 1
ATOM 6973 N N . PRO D 1 119 ? -20.028 -73.511 42.200 1.00 28.53 97 PRO E N 1
ATOM 6974 C CA . PRO D 1 119 ? -19.836 -74.725 41.380 1.00 29.97 97 PRO E CA 1
ATOM 6975 C C . PRO D 1 119 ? -18.525 -74.775 40.586 1.00 31.07 97 PRO E C 1
ATOM 6976 O O . PRO D 1 119 ? -18.044 -75.877 40.271 1.00 31.76 97 PRO E O 1
ATOM 6980 N N . VAL D 1 120 ? -17.963 -73.612 40.244 1.00 30.73 98 VAL E N 1
ATOM 6981 C CA . VAL D 1 120 ? -16.700 -73.564 39.508 1.00 29.91 98 VAL E CA 1
ATOM 6982 C C . VAL D 1 120 ? -15.550 -74.046 40.403 1.00 30.05 98 VAL E C 1
ATOM 6983 O O . VAL D 1 120 ? -14.680 -74.790 39.953 1.00 30.30 98 VAL E O 1
ATOM 6987 N N . ARG D 1 121 ? -15.555 -73.599 41.658 1.00 30.39 99 ARG E N 1
ATOM 6988 C CA . ARG D 1 121 ? -14.578 -74.016 42.679 1.00 31.48 99 ARG E CA 1
ATOM 6989 C C . ARG D 1 121 ? -14.599 -75.533 42.899 1.00 32.40 99 ARG E C 1
ATOM 6990 O O . ARG D 1 121 ? -13.557 -76.163 43.044 1.00 31.42 99 ARG E O 1
ATOM 6998 N N . VAL D 1 122 ? -15.813 -76.078 42.967 1.00 32.85 100 VAL E N 1
ATOM 6999 C CA . VAL D 1 122 ? -16.060 -77.501 43.151 1.00 36.03 100 VAL E CA 1
ATOM 7000 C C . VAL D 1 122 ? -15.552 -78.248 41.915 1.00 35.91 100 VAL E C 1
ATOM 7001 O O . VAL D 1 122 ? -14.826 -79.241 42.038 1.00 33.75 100 VAL E O 1
ATOM 7013 N N . LYS D 1 124 ? -13.225 -77.254 39.935 1.00 30.71 102 LYS E N 1
ATOM 7014 C CA . LYS D 1 124 ? -11.768 -77.232 40.076 1.00 31.03 102 LYS E CA 1
ATOM 7015 C C . LYS D 1 124 ? -11.281 -78.362 40.997 1.00 33.12 102 LYS E C 1
ATOM 7016 O O . LYS D 1 124 ? -10.358 -79.105 40.642 1.00 35.02 102 LYS E O 1
ATOM 7022 N N . ALA D 1 125 ? -11.907 -78.482 42.168 1.00 33.03 103 ALA E N 1
ATOM 7023 C CA . ALA D 1 125 ? -11.490 -79.456 43.173 1.00 34.59 103 ALA E CA 1
ATOM 7024 C C . ALA D 1 125 ? -11.688 -80.876 42.643 1.00 35.40 103 ALA E C 1
ATOM 7025 O O . ALA D 1 125 ? -10.893 -81.771 42.928 1.00 36.09 103 ALA E O 1
ATOM 7035 N N . GLY D 1 127 ? -11.184 -81.699 39.730 1.00 36.97 105 GLY E N 1
ATOM 7036 C CA . GLY D 1 127 ? -10.008 -81.940 38.879 1.00 35.94 105 GLY E CA 1
ATOM 7037 C C . GLY D 1 127 ? -10.047 -81.391 37.461 1.00 35.05 105 GLY E C 1
ATOM 7038 O O . GLY D 1 127 ? -9.075 -81.559 36.709 1.00 33.94 105 GLY E O 1
ATOM 7039 N N . VAL D 1 128 ? -11.134 -80.701 37.090 1.00 34.15 106 VAL E N 1
ATOM 7040 C CA . VAL D 1 128 ? -11.293 -80.240 35.695 1.00 32.29 106 VAL E CA 1
ATOM 7041 C C . VAL D 1 128 ? -10.145 -79.307 35.306 1.00 31.64 106 VAL E C 1
ATOM 7042 O O . VAL D 1 128 ? -9.629 -78.592 36.144 1.00 32.58 106 VAL E O 1
ATOM 7046 N N . LYS D 1 129 ? -9.713 -79.352 34.055 1.00 33.35 107 LYS E N 1
ATOM 7047 C CA . LYS D 1 129 ? -8.634 -78.464 33.585 1.00 34.43 107 LYS E CA 1
ATOM 7048 C C . LYS D 1 129 ? -9.196 -77.331 32.740 1.00 31.97 107 LYS E C 1
ATOM 7049 O O . LYS D 1 129 ? -8.519 -76.320 32.488 1.00 32.01 107 LYS E O 1
ATOM 7055 N N . THR D 1 130 ? -10.428 -77.513 32.280 1.00 30.34 108 THR E N 1
ATOM 7056 C CA . THR D 1 130 ? -11.042 -76.561 31.357 1.00 29.66 108 THR E CA 1
ATOM 7057 C C . THR D 1 130 ? -12.496 -76.332 31.721 1.00 27.77 108 THR E C 1
ATOM 7058 O O . THR D 1 130 ? -13.197 -77.279 32.026 1.00 26.80 108 THR E O 1
ATOM 7062 N N . LEU D 1 131 ? -12.943 -75.072 31.682 1.00 27.19 109 LEU E N 1
ATOM 7063 C CA . LEU D 1 131 ? -14.347 -74.761 31.834 1.00 26.24 109 LEU E CA 1
ATOM 7064 C C . LEU D 1 131 ? -14.908 -74.331 30.488 1.00 28.21 109 LEU E C 1
ATOM 7065 O O . LEU D 1 131 ? -14.368 -73.444 29.834 1.00 28.20 109 LEU E O 1
ATOM 7070 N N . LEU D 1 132 ? -15.986 -74.972 30.065 1.00 29.18 110 LEU E N 1
ATOM 7071 C CA . LEU D 1 132 ? -16.665 -74.570 28.847 1.00 27.72 110 LEU E CA 1
ATOM 7072 C C . LEU D 1 132 ? -17.941 -73.927 29.304 1.00 28.64 110 LEU E C 1
ATOM 7073 O O . LEU D 1 132 ? -18.707 -74.551 30.059 1.00 29.28 110 LEU E O 1
ATOM 7078 N N . VAL D 1 133 ? -18.139 -72.663 28.915 1.00 26.82 111 VAL E N 1
ATOM 7079 C CA . VAL D 1 133 ? -19.297 -71.870 29.370 1.00 26.55 111 VAL E CA 1
ATOM 7080 C C . VAL D 1 133 ? -20.151 -71.421 28.203 1.00 25.31 111 VAL E C 1
ATOM 7081 O O . VAL D 1 133 ? -19.625 -70.929 27.209 1.00 24.91 111 VAL E O 1
ATOM 7085 N N . THR D 1 134 ? -21.460 -71.605 28.320 1.00 25.73 112 THR E N 1
ATOM 7086 C CA . THR D 1 134 ? -22.386 -71.120 27.314 1.00 26.75 112 THR E CA 1
ATOM 7087 C C . THR D 1 134 ? -23.395 -70.161 27.952 1.00 26.35 112 THR E C 1
ATOM 7088 O O . THR D 1 134 ? -23.719 -70.282 29.148 1.00 27.25 112 THR E O 1
ATOM 7092 N N . ASN D 1 135 ? -23.877 -69.208 27.159 1.00 24.29 113 ASN E N 1
ATOM 7093 C CA . ASN D 1 135 ? -24.962 -68.330 27.601 1.00 24.49 113 ASN E CA 1
ATOM 7094 C C . ASN D 1 135 ? -25.864 -67.909 26.440 1.00 23.66 113 ASN E C 1
ATOM 7095 O O . ASN D 1 135 ? -25.534 -68.117 25.260 1.00 24.42 113 ASN E O 1
ATOM 7100 N N . ALA D 1 136 ? -27.010 -67.335 26.784 1.00 22.75 114 ALA E N 1
ATOM 7101 C CA . ALA D 1 136 ? -27.821 -66.619 25.806 1.00 23.62 114 ALA E CA 1
ATOM 7102 C C . ALA D 1 136 ? -27.464 -65.153 26.004 1.00 23.28 114 ALA E C 1
ATOM 7103 O O . ALA D 1 136 ? -27.168 -64.740 27.132 1.00 24.52 114 ALA E O 1
ATOM 7105 N N . ALA D 1 137 ? -27.451 -64.385 24.911 1.00 21.36 115 ALA E N 1
ATOM 7106 C CA . ALA D 1 137 ? -27.012 -63.013 24.968 1.00 20.41 115 ALA E CA 1
ATOM 7107 C C . ALA D 1 137 ? -27.718 -62.176 23.889 1.00 20.97 115 ALA E C 1
ATOM 7108 O O . ALA D 1 137 ? -28.183 -62.722 22.845 1.00 23.80 115 ALA E O 1
ATOM 7110 N N . GLY D 1 138 ? -27.795 -60.868 24.125 1.00 18.85 116 GLY E N 1
ATOM 7111 C CA . GLY D 1 138 ? -28.289 -59.932 23.112 1.00 18.60 116 GLY E CA 1
ATOM 7112 C C . GLY D 1 138 ? -27.184 -59.489 22.168 1.00 20.06 116 GLY E C 1
ATOM 7113 O O . GLY D 1 138 ? -26.052 -59.249 22.592 1.00 20.46 116 GLY E O 1
ATOM 7114 N N . GLY D 1 139 ? -27.495 -59.409 20.879 1.00 20.77 117 GLY E N 1
ATOM 7115 C CA . GLY D 1 139 ? -26.497 -58.990 19.869 1.00 21.14 117 GLY E CA 1
ATOM 7116 C C . GLY D 1 139 ? -26.445 -57.478 19.684 1.00 21.06 117 GLY E C 1
ATOM 7117 O O . GLY D 1 139 ? -27.384 -56.851 19.162 1.00 20.53 117 GLY E O 1
ATOM 7118 N N . ILE D 1 140 ? -25.329 -56.892 20.105 1.00 20.52 118 ILE E N 1
ATOM 7119 C CA . ILE D 1 140 ? -25.114 -55.466 19.954 1.00 19.96 118 ILE E CA 1
ATOM 7120 C C . ILE D 1 140 ? -24.424 -55.131 18.642 1.00 20.28 118 ILE E C 1
ATOM 7121 O O . ILE D 1 140 ? -24.753 -54.134 17.992 1.00 20.30 118 ILE E O 1
ATOM 7126 N N . ASN D 1 141 ? -23.430 -55.927 18.264 1.00 22.50 119 ASN E N 1
ATOM 7127 C CA . ASN D 1 141 ? -22.762 -55.699 16.974 1.00 23.04 119 ASN E CA 1
ATOM 7128 C C . ASN D 1 141 ? -23.756 -55.992 15.845 1.00 23.17 119 ASN E C 1
ATOM 7129 O O . ASN D 1 141 ? -24.244 -57.104 15.755 1.00 21.78 119 ASN E O 1
ATOM 7134 N N . PRO D 1 142 ? -24.035 -54.997 14.970 1.00 24.77 120 PRO E N 1
ATOM 7135 C CA . PRO D 1 142 ? -24.985 -55.127 13.850 1.00 26.00 120 PRO E CA 1
ATOM 7136 C C . PRO D 1 142 ? -24.592 -56.147 12.789 1.00 26.54 120 PRO E C 1
ATOM 7137 O O . PRO D 1 142 ? -25.422 -56.479 11.949 1.00 26.96 120 PRO E O 1
ATOM 7141 N N . GLN D 1 143 ? -23.340 -56.622 12.800 1.00 26.70 121 GLN E N 1
ATOM 7142 C CA . GLN D 1 143 ? -22.912 -57.679 11.856 1.00 29.35 121 GLN E CA 1
ATOM 7143 C C . GLN D 1 143 ? -23.390 -59.067 12.276 1.00 30.63 121 GLN E C 1
ATOM 7144 O O . GLN D 1 143 ? -23.345 -60.014 11.483 1.00 33.63 121 GLN E O 1
ATOM 7150 N N . LEU D 1 144 ? -23.853 -59.185 13.520 1.00 28.37 122 LEU E N 1
ATOM 7151 C CA . LEU D 1 144 ? -24.354 -60.448 14.052 1.00 26.65 122 LEU E CA 1
ATOM 7152 C C . LEU D 1 144 ? -25.706 -60.810 13.446 1.00 26.91 122 LEU E C 1
ATOM 7153 O O . LEU D 1 144 ? -26.454 -59.930 13.034 1.00 25.38 122 LEU E O 1
ATOM 7158 N N . ASP D 1 145 ? -25.966 -62.112 13.349 1.00 27.76 123 ASP E N 1
ATOM 7159 C CA . ASP D 1 145 ? -27.303 -62.618 12.991 1.00 30.16 123 ASP E CA 1
ATOM 7160 C C . ASP D 1 145 ? -27.900 -63.380 14.165 1.00 29.80 123 ASP E C 1
ATOM 7161 O O . ASP D 1 145 ? -27.178 -63.888 15.031 1.00 28.29 123 ASP E O 1
ATOM 7166 N N . LEU D 1 146 ? -29.230 -63.477 14.162 1.00 30.16 124 LEU E N 1
ATOM 7167 C CA . LEU D 1 146 ? -29.982 -64.172 15.185 1.00 30.30 124 LEU E CA 1
ATOM 7168 C C . LEU D 1 146 ? -29.634 -65.676 15.200 1.00 30.18 124 LEU E C 1
ATOM 7169 O O . LEU D 1 146 ? -29.595 -66.328 14.156 1.00 29.33 124 LEU E O 1
ATOM 7174 N N . SER D 1 147 ? -29.394 -66.205 16.396 1.00 30.59 125 SER E N 1
ATOM 7175 C CA . SER D 1 147 ? -29.003 -67.602 16.617 1.00 31.02 125 SER E CA 1
ATOM 7176 C C . SER D 1 147 ? -27.552 -67.856 16.234 1.00 29.61 125 SER E C 1
ATOM 7177 O O . SER D 1 147 ? -27.102 -69.003 16.251 1.00 29.09 125 SER E O 1
ATOM 7180 N N . ASP D 1 148 ? -26.814 -66.793 15.905 1.00 27.39 126 ASP E N 1
ATOM 7181 C CA . ASP D 1 148 ? -25.353 -66.891 15.804 1.00 26.67 126 ASP E CA 1
ATOM 7182 C C . ASP D 1 148 ? -24.785 -67.462 17.089 1.00 25.83 126 ASP E C 1
ATOM 7183 O O . ASP D 1 148 ? -25.244 -67.120 18.197 1.00 25.79 126 ASP E O 1
ATOM 7188 N N . VAL D 1 149 ? -23.766 -68.306 16.929 1.00 24.01 127 VAL E N 1
ATOM 7189 C CA . VAL D 1 149 ? -22.937 -68.768 18.026 1.00 24.07 127 VAL E CA 1
ATOM 7190 C C . VAL D 1 149 ? -21.633 -67.995 17.993 1.00 24.36 127 VAL E C 1
ATOM 7191 O O . VAL D 1 149 ? -20.810 -68.178 17.123 1.00 25.78 127 VAL E O 1
ATOM 7195 N N . LEU D 1 150 ? -21.436 -67.138 18.976 1.00 24.47 128 LEU E N 1
ATOM 7196 C CA . LEU D 1 150 ? -20.225 -66.343 19.043 1.00 22.79 128 LEU E CA 1
ATOM 7197 C C . LEU D 1 150 ? -19.184 -67.010 19.945 1.00 22.92 128 LEU E C 1
ATOM 7198 O O . LEU D 1 150 ? -19.507 -67.483 21.033 1.00 24.75 128 LEU E O 1
ATOM 7203 N N . ILE D 1 151 ? -17.934 -67.031 19.499 1.00 21.33 129 ILE E N 1
ATOM 7204 C CA . ILE D 1 151 ? -16.838 -67.449 20.359 1.00 22.23 129 ILE E CA 1
ATOM 7205 C C . ILE D 1 151 ? -16.409 -66.233 21.202 1.00 20.63 129 ILE E C 1
ATOM 7206 O O . ILE D 1 151 ? -15.990 -65.226 20.648 1.00 21.42 129 ILE E O 1
ATOM 7211 N N . ILE D 1 152 ? -16.467 -66.354 22.521 1.00 19.58 130 ILE E N 1
ATOM 7212 C CA . ILE D 1 152 ? -16.122 -65.221 23.418 1.00 18.54 130 ILE E CA 1
ATOM 7213 C C . ILE D 1 152 ? -14.606 -65.094 23.479 1.00 18.11 130 ILE E C 1
ATOM 7214 O O . ILE D 1 152 ? -13.894 -66.000 23.915 1.00 17.82 130 ILE E O 1
ATOM 7219 N N . GLU D 1 153 ? -14.123 -63.957 23.013 1.00 17.66 131 GLU E N 1
ATOM 7220 C CA . GLU D 1 153 ? -12.700 -63.682 22.891 1.00 18.69 131 GLU E CA 1
ATOM 7221 C C . GLU D 1 153 ? -12.189 -62.862 24.076 1.00 17.59 131 GLU E C 1
ATOM 7222 O O . GLU D 1 153 ? -10.995 -62.847 24.362 1.00 18.03 131 GLU E O 1
ATOM 7228 N N . ASP D 1 154 ? -13.099 -62.139 24.738 1.00 17.97 132 ASP E N 1
ATOM 7229 C CA . ASP D 1 154 ? -12.724 -61.218 25.829 1.00 18.31 132 ASP E CA 1
ATOM 7230 C C . ASP D 1 154 ? -14.008 -60.766 26.460 1.00 18.56 132 ASP E C 1
ATOM 7231 O O . ASP D 1 154 ? -15.098 -61.053 25.948 1.00 18.77 132 ASP E O 1
ATOM 7236 N N . HIS D 1 155 ? -13.932 -60.065 27.585 1.00 18.18 133 HIS E N 1
ATOM 7237 C CA . HIS D 1 155 ? -15.164 -59.609 28.180 1.00 17.78 133 HIS E CA 1
ATOM 7238 C C . HIS D 1 155 ? -14.964 -58.257 28.874 1.00 17.64 133 HIS E C 1
ATOM 7239 O O . HIS D 1 155 ? -13.823 -57.813 29.099 1.00 16.92 133 HIS E O 1
ATOM 7246 N N . ILE D 1 156 ? -16.092 -57.618 29.152 1.00 17.51 134 ILE E N 1
ATOM 7247 C CA . ILE D 1 156 ? -16.173 -56.421 29.984 1.00 17.95 134 ILE E CA 1
ATOM 7248 C C . ILE D 1 156 ? -17.116 -56.742 31.159 1.00 18.58 134 ILE E C 1
ATOM 7249 O O . ILE D 1 156 ? -18.280 -57.164 31.001 1.00 18.19 134 ILE E O 1
ATOM 7254 N N . ASN D 1 157 ? -16.633 -56.532 32.361 1.00 19.62 135 ASN E N 1
ATOM 7255 C CA . ASN D 1 157 ? -17.471 -56.826 33.529 1.00 20.10 135 ASN E CA 1
ATOM 7256 C C . ASN D 1 157 ? -18.148 -55.595 34.032 1.00 21.83 135 ASN E C 1
ATOM 7257 O O . ASN D 1 157 ? -17.470 -54.783 34.613 1.00 22.05 135 ASN E O 1
ATOM 7262 N N . LEU D 1 158 ? -19.469 -55.452 33.862 1.00 22.17 136 LEU E N 1
ATOM 7263 C CA . LEU D 1 158 ? -20.176 -54.285 34.439 1.00 23.60 136 LEU E CA 1
ATOM 7264 C C . LEU D 1 158 ? -21.128 -54.655 35.565 1.00 25.95 136 LEU E C 1
ATOM 7265 O O . LEU D 1 158 ? -22.047 -53.897 35.861 1.00 26.28 136 LEU E O 1
ATOM 7278 N N . PRO D 1 160 ? -22.062 -55.030 39.586 1.00 30.63 138 PRO E N 1
ATOM 7279 C CA . PRO D 1 160 ? -21.612 -54.190 40.701 1.00 30.02 138 PRO E CA 1
ATOM 7280 C C . PRO D 1 160 ? -20.966 -54.981 41.824 1.00 29.64 138 PRO E C 1
ATOM 7281 O O . PRO D 1 160 ? -20.648 -54.400 42.858 1.00 31.30 138 PRO E O 1
ATOM 7285 N N . GLU D 1 161 ? -20.810 -56.295 41.647 1.00 27.17 139 GLU E N 1
ATOM 7286 C CA . GLU D 1 161 ? -20.092 -57.129 42.613 1.00 28.91 139 GLU E CA 1
ATOM 7287 C C . GLU D 1 161 ? -19.024 -57.964 41.907 1.00 27.83 139 GLU E C 1
ATOM 7288 O O . GLU D 1 161 ? -19.098 -58.161 40.682 1.00 28.14 139 GLU E O 1
ATOM 7294 N N . ASN D 1 162 ? -18.043 -58.439 42.684 1.00 26.03 140 ASN E N 1
ATOM 7295 C CA . ASN D 1 162 ? -16.913 -59.240 42.192 1.00 25.39 140 ASN E CA 1
ATOM 7296 C C . ASN D 1 162 ? -16.803 -60.466 43.105 1.00 24.74 140 ASN E C 1
ATOM 7297 O O . ASN D 1 162 ? -16.736 -60.315 44.325 1.00 25.06 140 ASN E O 1
ATOM 7302 N N . PRO D 1 163 ? -16.800 -61.682 42.518 1.00 23.47 141 PRO E N 1
ATOM 7303 C CA . PRO D 1 163 ? -16.775 -62.929 43.273 1.00 23.11 141 PRO E CA 1
ATOM 7304 C C . PRO D 1 163 ? -15.512 -63.103 44.113 1.00 23.47 141 PRO E C 1
ATOM 7305 O O . PRO D 1 163 ? -15.469 -63.989 44.976 1.00 22.51 141 PRO E O 1
ATOM 7309 N N . LEU D 1 164 ? -14.489 -62.298 43.836 1.00 24.86 142 LEU E N 1
ATOM 7310 C CA . LEU D 1 164 ? -13.149 -62.467 44.446 1.00 25.53 142 LEU E CA 1
ATOM 7311 C C . LEU D 1 164 ? -12.882 -61.504 45.579 1.00 27.69 142 LEU E C 1
ATOM 7312 O O . LEU D 1 164 ? -11.835 -61.598 46.227 1.00 26.53 142 LEU E O 1
ATOM 7317 N N . ARG D 1 165 ? -13.809 -60.559 45.791 1.00 28.91 143 ARG E N 1
ATOM 7318 C CA . ARG D 1 165 ? -13.746 -59.616 46.914 1.00 29.55 143 ARG E CA 1
ATOM 7319 C C . ARG D 1 165 ? -13.748 -60.358 48.245 1.00 29.55 143 ARG E C 1
ATOM 7320 O O . ARG D 1 165 ? -14.514 -61.298 48.443 1.00 29.63 143 ARG E O 1
ATOM 7328 N N . GLY D 1 166 ? -12.892 -59.931 49.160 1.00 29.77 144 GLY E N 1
ATOM 7329 C CA . GLY D 1 166 ? -12.745 -60.606 50.447 1.00 29.37 144 GLY E CA 1
ATOM 7330 C C . GLY D 1 166 ? -11.326 -61.125 50.623 1.00 30.08 144 GLY E C 1
ATOM 7331 O O . GLY D 1 166 ? -10.492 -60.977 49.743 1.00 29.36 144 GLY E O 1
ATOM 7332 N N . PRO D 1 167 ? -11.037 -61.751 51.764 1.00 33.01 145 PRO E N 1
ATOM 7333 C CA . PRO D 1 167 ? -9.677 -62.251 51.913 1.00 33.23 145 PRO E CA 1
ATOM 7334 C C . PRO D 1 167 ? -9.412 -63.341 50.865 1.00 33.46 145 PRO E C 1
ATOM 7335 O O . PRO D 1 167 ? -10.333 -64.055 50.459 1.00 32.47 145 PRO E O 1
ATOM 7339 N N . ASN D 1 168 ? -8.169 -63.436 50.415 1.00 33.67 146 ASN E N 1
ATOM 7340 C CA . ASN D 1 168 ? -7.804 -64.364 49.375 1.00 33.23 146 ASN E CA 1
ATOM 7341 C C . ASN D 1 168 ? -7.119 -65.582 49.976 1.00 34.64 146 ASN E C 1
ATOM 7342 O O . ASN D 1 168 ? -6.293 -65.436 50.879 1.00 36.16 146 ASN E O 1
ATOM 7347 N N . ASP D 1 169 ? -7.458 -66.777 49.496 1.00 33.99 147 ASP E N 1
ATOM 7348 C CA . ASP D 1 169 ? -6.756 -67.974 49.963 1.00 37.30 147 ASP E CA 1
ATOM 7349 C C . ASP D 1 169 ? -5.769 -68.397 48.884 1.00 36.75 147 ASP E C 1
ATOM 7350 O O . ASP D 1 169 ? -6.146 -68.887 47.822 1.00 33.70 147 ASP E O 1
ATOM 7355 N N . GLU D 1 170 ? -4.494 -68.176 49.182 1.00 39.45 148 GLU E N 1
ATOM 7356 C CA . GLU D 1 170 ? -3.394 -68.391 48.248 1.00 41.90 148 GLU E CA 1
ATOM 7357 C C . GLU D 1 170 ? -3.339 -69.832 47.702 1.00 42.69 148 GLU E C 1
ATOM 7358 O O . GLU D 1 170 ? -2.771 -70.078 46.638 1.00 41.58 148 GLU E O 1
ATOM 7364 N N . GLU D 1 171 ? -3.949 -70.769 48.429 1.00 44.27 149 GLU E N 1
ATOM 7365 C CA . GLU D 1 171 ? -4.103 -72.154 47.971 1.00 46.49 149 GLU E CA 1
ATOM 7366 C C . GLU D 1 171 ? -5.097 -72.286 46.819 1.00 46.44 149 GLU E C 1
ATOM 7367 O O . GLU D 1 171 ? -4.982 -73.200 45.987 1.00 46.29 149 GLU E O 1
ATOM 7373 N N . LEU D 1 172 ? -6.075 -71.380 46.780 1.00 43.21 150 LEU E N 1
ATOM 7374 C CA . LEU D 1 172 ? -7.056 -71.354 45.705 1.00 40.48 150 LEU E CA 1
ATOM 7375 C C . LEU D 1 172 ? -6.553 -70.542 44.492 1.00 38.11 150 LEU E C 1
ATOM 7376 O O . LEU D 1 172 ? -6.807 -70.905 43.345 1.00 38.54 150 LEU E O 1
ATOM 7381 N N . GLY D 1 173 ? -5.833 -69.453 44.742 1.00 36.26 151 GLY E N 1
ATOM 7382 C CA . GLY D 1 173 ? -5.350 -68.611 43.636 1.00 35.25 151 GLY E CA 1
ATOM 7383 C C . GLY D 1 173 ? -4.715 -67.327 44.100 1.00 34.08 151 GLY E C 1
ATOM 7384 O O . GLY D 1 173 ? -4.695 -67.051 45.310 1.00 36.29 151 GLY E O 1
ATOM 7385 N N . PRO D 1 174 ? -4.215 -66.512 43.148 1.00 31.80 152 PRO E N 1
ATOM 7386 C CA . PRO D 1 174 ? -3.442 -65.325 43.496 1.00 30.13 152 PRO E CA 1
ATOM 7387 C C . PRO D 1 174 ? -4.324 -64.148 43.905 1.00 28.13 152 PRO E C 1
ATOM 7388 O O . PRO D 1 174 ? -5.497 -64.072 43.514 1.00 27.62 152 PRO E O 1
ATOM 7392 N N . ARG D 1 175 ? -3.759 -63.260 44.714 1.00 28.08 153 ARG E N 1
ATOM 7393 C CA . ARG D 1 175 ? -4.484 -62.073 45.151 1.00 28.34 153 ARG E CA 1
ATOM 7394 C C . ARG D 1 175 ? -4.990 -61.233 43.959 1.00 26.56 153 ARG E C 1
ATOM 7395 O O . ARG D 1 175 ? -6.121 -60.754 43.989 1.00 26.92 153 ARG E O 1
ATOM 7403 N N . PHE D 1 176 ? -4.152 -61.040 42.943 1.00 26.42 154 PHE E N 1
ATOM 7404 C CA . PHE D 1 176 ? -4.488 -60.176 41.789 1.00 25.63 154 PHE E CA 1
ATOM 7405 C C . PHE D 1 176 ? -4.385 -60.959 40.480 1.00 25.01 154 PHE E C 1
ATOM 7406 O O . PHE D 1 176 ? -3.381 -60.858 39.788 1.00 24.33 154 PHE E O 1
ATOM 7414 N N . PRO D 1 177 ? -5.433 -61.740 40.133 1.00 24.23 155 PRO E N 1
ATOM 7415 C CA . PRO D 1 177 ? -5.368 -62.559 38.932 1.00 25.15 155 PRO E CA 1
ATOM 7416 C C . PRO D 1 177 ? -5.226 -61.701 37.698 1.00 24.67 155 PRO E C 1
ATOM 7417 O O . PRO D 1 177 ? -5.852 -60.628 37.588 1.00 23.66 155 PRO E O 1
ATOM 7421 N N . ASP D 1 178 ? -4.393 -62.179 36.785 1.00 24.66 156 ASP E N 1
ATOM 7422 C CA . ASP D 1 178 ? -4.153 -61.482 35.539 1.00 24.90 156 ASP E CA 1
ATOM 7423 C C . ASP D 1 178 ? -5.282 -61.825 34.598 1.00 24.33 156 ASP E C 1
ATOM 7424 O O . ASP D 1 178 ? -5.726 -62.963 34.593 1.00 24.52 156 ASP E O 1
ATOM 7437 N N . SER D 1 180 ? -5.250 -60.820 31.128 1.00 24.93 158 SER E N 1
ATOM 7438 C CA . SER D 1 180 ? -4.851 -60.497 29.770 1.00 23.39 158 SER E CA 1
ATOM 7439 C C . SER D 1 180 ? -5.358 -61.526 28.748 1.00 22.34 158 SER E C 1
ATOM 7440 O O . SER D 1 180 ? -5.455 -61.227 27.564 1.00 21.87 158 SER E O 1
ATOM 7443 N N . HIS D 1 181 ? -5.691 -62.726 29.210 1.00 23.05 159 HIS E N 1
ATOM 7444 C CA . HIS D 1 181 ? -6.178 -63.787 28.323 1.00 26.76 159 HIS E CA 1
ATOM 7445 C C . HIS D 1 181 ? -7.113 -64.738 29.068 1.00 26.48 159 HIS E C 1
ATOM 7446 O O . HIS D 1 181 ? -6.792 -65.915 29.265 1.00 27.33 159 HIS E O 1
ATOM 7453 N N . PRO D 1 182 ? -8.284 -64.226 29.491 1.00 25.47 160 PRO E N 1
ATOM 7454 C CA . PRO D 1 182 ? -9.208 -65.059 30.260 1.00 25.48 160 PRO E CA 1
ATOM 7455 C C . PRO D 1 182 ? -9.797 -66.204 29.426 1.00 24.85 160 PRO E C 1
ATOM 7456 O O . PRO D 1 182 ? -10.138 -67.254 29.987 1.00 23.02 160 PRO E O 1
ATOM 7460 N N . TYR D 1 183 ? -9.884 -65.994 28.110 1.00 23.61 161 TYR E N 1
ATOM 7461 C CA . TYR D 1 183 ? -10.389 -67.013 27.171 1.00 22.95 161 TYR E CA 1
ATOM 7462 C C . TYR D 1 183 ? -9.192 -67.617 26.457 1.00 24.40 161 TYR E C 1
ATOM 7463 O O . TYR D 1 183 ? -8.417 -66.919 25.797 1.00 25.06 161 TYR E O 1
ATOM 7472 N N . ASP D 1 184 ? -9.023 -68.925 26.626 1.00 23.82 162 ASP E N 1
ATOM 7473 C CA . ASP D 1 184 ? -7.799 -69.604 26.237 1.00 24.41 162 ASP E CA 1
ATOM 7474 C C . ASP D 1 184 ? -7.576 -69.501 24.752 1.00 24.58 162 ASP E C 1
ATOM 7475 O O . ASP D 1 184 ? -8.489 -69.789 23.975 1.00 24.03 162 ASP E O 1
ATOM 7480 N N . CYS D 1 185 ? -6.368 -69.096 24.357 1.00 25.64 163 CYS E N 1
ATOM 7481 C CA . CYS D 1 185 ? -6.086 -68.850 22.929 1.00 29.83 163 CYS E CA 1
ATOM 7482 C C . CYS D 1 185 ? -6.198 -70.123 22.107 1.00 28.62 163 CYS E C 1
ATOM 7483 O O . CYS D 1 185 ? -6.806 -70.132 21.036 1.00 28.90 163 CYS E O 1
ATOM 7486 N N . GLN D 1 186 ? -5.644 -71.207 22.632 1.00 27.52 164 GLN E N 1
ATOM 7487 C CA . GLN D 1 186 ? -5.641 -72.463 21.909 1.00 29.39 164 GLN E CA 1
ATOM 7488 C C . GLN D 1 186 ? -7.031 -73.100 21.804 1.00 27.26 164 GLN E C 1
ATOM 7489 O O . GLN D 1 186 ? -7.351 -73.694 20.783 1.00 28.43 164 GLN E O 1
ATOM 7495 N N . HIS D 1 187 ? -7.847 -72.992 22.845 1.00 24.81 165 HIS E N 1
ATOM 7496 C CA . HIS D 1 187 ? -9.213 -73.509 22.760 1.00 24.57 165 HIS E CA 1
ATOM 7497 C C . HIS D 1 187 ? -9.988 -72.772 21.683 1.00 24.06 165 HIS E C 1
ATOM 7498 O O . HIS D 1 187 ? -10.793 -73.354 20.991 1.00 22.83 165 HIS E O 1
ATOM 7513 N N . GLU D 1 189 ? -8.861 -71.169 19.045 1.00 27.12 167 GLU E N 1
ATOM 7514 C CA . GLU D 1 189 ? -8.313 -71.664 17.772 1.00 28.79 167 GLU E CA 1
ATOM 7515 C C . GLU D 1 189 ? -8.960 -72.995 17.364 1.00 27.32 167 GLU E C 1
ATOM 7516 O O . GLU D 1 189 ? -9.309 -73.178 16.207 1.00 26.98 167 GLU E O 1
ATOM 7522 N N . VAL D 1 190 ? -9.147 -73.912 18.320 1.00 26.51 168 VAL E N 1
ATOM 7523 C CA . VAL D 1 190 ? -9.782 -75.196 18.011 1.00 25.44 168 VAL E CA 1
ATOM 7524 C C . VAL D 1 190 ? -11.279 -75.035 17.709 1.00 24.26 168 VAL E C 1
ATOM 7525 O O . VAL D 1 190 ? -11.800 -75.692 16.801 1.00 25.05 168 VAL E O 1
ATOM 7529 N N . ALA D 1 191 ? -11.957 -74.164 18.458 1.00 22.58 169 ALA E N 1
ATOM 7530 C CA . ALA D 1 191 ? -13.384 -73.902 18.245 1.00 22.76 169 ALA E CA 1
ATOM 7531 C C . ALA D 1 191 ? -13.626 -73.406 16.818 1.00 23.23 169 ALA E C 1
ATOM 7532 O O . ALA D 1 191 ? -14.538 -73.878 16.145 1.00 25.34 169 ALA E O 1
ATOM 7534 N N . ARG D 1 192 ? -12.805 -72.455 16.368 1.00 24.15 170 ARG E N 1
ATOM 7535 C CA . ARG D 1 192 ? -12.876 -71.967 14.984 1.00 24.77 170 ARG E CA 1
ATOM 7536 C C . ARG D 1 192 ? -12.566 -73.055 13.937 1.00 24.14 170 ARG E C 1
ATOM 7537 O O . ARG D 1 192 ? -13.298 -73.182 12.940 1.00 25.11 170 ARG E O 1
ATOM 7545 N N . GLN D 1 193 ? -11.486 -73.817 14.160 1.00 23.51 171 GLN E N 1
ATOM 7546 C CA A GLN D 1 193 ? -11.117 -74.915 13.258 0.50 23.89 171 GLN E CA 1
ATOM 7547 C CA B GLN D 1 193 ? -11.101 -74.955 13.302 0.50 23.10 171 GLN E CA 1
ATOM 7548 C C . GLN D 1 193 ? -12.291 -75.858 13.061 1.00 24.24 171 GLN E C 1
ATOM 7549 O O . GLN D 1 193 ? -12.613 -76.209 11.915 1.00 25.68 171 GLN E O 1
ATOM 7560 N N . VAL D 1 194 ? -12.930 -76.251 14.171 1.00 24.01 172 VAL E N 1
ATOM 7561 C CA . VAL D 1 194 ? -14.116 -77.105 14.128 1.00 23.63 172 VAL E CA 1
ATOM 7562 C C . VAL D 1 194 ? -15.312 -76.450 13.449 1.00 22.84 172 VAL E C 1
ATOM 7563 O O . VAL D 1 194 ? -15.996 -77.096 12.631 1.00 23.29 172 VAL E O 1
ATOM 7567 N N . ALA D 1 195 ? -15.591 -75.184 13.788 1.00 22.31 173 ALA E N 1
ATOM 7568 C CA . ALA D 1 195 ? -16.702 -74.485 13.167 1.00 22.58 173 ALA E CA 1
ATOM 7569 C C . ALA D 1 195 ? -16.553 -74.482 11.637 1.00 23.05 173 ALA E C 1
ATOM 7570 O O . ALA D 1 195 ? -17.510 -74.807 10.903 1.00 23.94 173 ALA E O 1
ATOM 7572 N N . LEU D 1 196 ? -15.344 -74.199 11.157 1.00 22.55 174 LEU E N 1
ATOM 7573 C CA . LEU D 1 196 ? -15.093 -74.163 9.709 1.00 23.85 174 LEU E CA 1
ATOM 7574 C C . LEU D 1 196 ? -15.203 -75.557 9.064 1.00 24.19 174 LEU E C 1
ATOM 7575 O O . LEU D 1 196 ? -15.691 -75.678 7.960 1.00 24.76 174 LEU E O 1
ATOM 7580 N N . GLU D 1 197 ? -14.794 -76.596 9.782 1.00 25.25 175 GLU E N 1
ATOM 7581 C CA . GLU D 1 197 ? -14.949 -77.972 9.287 1.00 26.90 175 GLU E CA 1
ATOM 7582 C C . GLU D 1 197 ? -16.418 -78.360 9.163 1.00 26.07 175 GLU E C 1
ATOM 7583 O O . GLU D 1 197 ? -16.823 -79.083 8.232 1.00 24.87 175 GLU E O 1
ATOM 7589 N N . LEU D 1 198 ? -17.224 -77.881 10.107 1.00 24.63 176 LEU E N 1
ATOM 7590 C CA . LEU D 1 198 ? -18.654 -78.134 10.066 1.00 25.39 176 LEU E CA 1
ATOM 7591 C C . LEU D 1 198 ? -19.399 -77.159 9.142 1.00 26.36 176 LEU E C 1
ATOM 7592 O O . LEU D 1 198 ? -20.605 -77.281 8.969 1.00 27.41 176 LEU E O 1
ATOM 7597 N N . GLY D 1 199 ? -18.685 -76.193 8.563 1.00 24.78 177 GLY E N 1
ATOM 7598 C CA . GLY D 1 199 ? -19.306 -75.177 7.718 1.00 25.44 177 GLY E CA 1
ATOM 7599 C C . GLY D 1 199 ? -20.233 -74.245 8.489 1.00 25.51 177 GLY E C 1
ATOM 7600 O O . GLY D 1 199 ? -21.244 -73.823 7.962 1.00 25.04 177 GLY E O 1
ATOM 7601 N N . ILE D 1 200 ? -19.892 -73.972 9.752 1.00 26.24 178 ILE E N 1
ATOM 7602 C CA . ILE D 1 200 ? -20.666 -73.104 10.649 1.00 27.77 178 ILE E CA 1
ATOM 7603 C C . ILE D 1 200 ? -19.888 -71.809 10.849 1.00 26.81 178 ILE E C 1
ATOM 7604 O O . ILE D 1 200 ? -18.694 -71.871 11.128 1.00 26.28 178 ILE E O 1
ATOM 7609 N N . HIS D 1 201 ? -20.543 -70.652 10.691 1.00 27.13 179 HIS E N 1
ATOM 7610 C CA . HIS D 1 201 ? -19.913 -69.346 10.957 1.00 26.17 179 HIS E CA 1
ATOM 7611 C C . HIS D 1 201 ? -19.978 -69.027 12.447 1.00 26.25 179 HIS E C 1
ATOM 7612 O O . HIS D 1 201 ? -21.063 -68.900 13.011 1.00 26.29 179 HIS E O 1
ATOM 7619 N N . CYS D 1 202 ? -18.809 -68.905 13.080 1.00 26.13 180 CYS E N 1
ATOM 7620 C CA . CYS D 1 202 ? -18.731 -68.527 14.487 1.00 25.63 180 CYS E CA 1
ATOM 7621 C C . CYS D 1 202 ? -17.808 -67.335 14.675 1.00 22.87 180 CYS E C 1
ATOM 7622 O O . CYS D 1 202 ? -16.586 -67.517 14.790 1.00 22.75 180 CYS E O 1
ATOM 7625 N N . PRO D 1 203 ? -18.371 -66.110 14.715 1.00 21.74 181 PRO E N 1
ATOM 7626 C CA . PRO D 1 203 ? -17.511 -64.939 14.920 1.00 21.14 181 PRO E CA 1
ATOM 7627 C C . PRO D 1 203 ? -16.956 -64.873 16.339 1.00 21.12 181 PRO E C 1
ATOM 7628 O O . PRO D 1 203 ? -17.511 -65.475 17.256 1.00 21.89 181 PRO E O 1
ATOM 7632 N N . LYS D 1 204 ? -15.822 -64.207 16.510 1.00 19.94 182 LYS E N 1
ATOM 7633 C CA . LYS D 1 204 ? -15.320 -63.975 17.846 1.00 20.06 182 LYS E CA 1
ATOM 7634 C C . LYS D 1 204 ? -15.796 -62.576 18.283 1.00 18.80 182 LYS E C 1
ATOM 7635 O O . LYS D 1 204 ? -16.066 -61.695 17.448 1.00 18.49 182 LYS E O 1
ATOM 7641 N N . GLY D 1 205 ? -15.930 -62.365 19.577 1.00 17.82 183 GLY E N 1
ATOM 7642 C CA . GLY D 1 205 ? -16.257 -61.007 19.978 1.00 17.87 183 GLY E CA 1
ATOM 7643 C C . GLY D 1 205 ? -16.257 -60.852 21.457 1.00 18.05 183 GLY E C 1
ATOM 7644 O O . GLY D 1 205 ? -15.922 -61.779 22.174 1.00 17.93 183 GLY E O 1
ATOM 7645 N N . VAL D 1 206 ? -16.655 -59.667 21.909 1.00 18.48 184 VAL E N 1
ATOM 7646 C CA . VAL D 1 206 ? -16.492 -59.291 23.300 1.00 18.38 184 VAL E CA 1
ATOM 7647 C C . VAL D 1 206 ? -17.852 -59.356 24.029 1.00 17.59 184 VAL E C 1
ATOM 7648 O O . VAL D 1 206 ? -18.825 -58.733 23.597 1.00 17.56 184 VAL E O 1
ATOM 7652 N N . PHE D 1 207 ? -17.892 -60.100 25.121 1.00 16.64 185 PHE E N 1
ATOM 7653 C CA . PHE D 1 207 ? -19.089 -60.247 25.935 1.00 17.54 185 PHE E CA 1
ATOM 7654 C C . PHE D 1 207 ? -19.073 -59.235 27.084 1.00 17.88 185 PHE E C 1
ATOM 7655 O O . PHE D 1 207 ? -18.082 -59.138 27.822 1.00 18.82 185 PHE E O 1
ATOM 7663 N N . VAL D 1 208 ? -20.167 -58.505 27.255 1.00 17.28 186 VAL E N 1
ATOM 7664 C CA . VAL D 1 208 ? -20.311 -57.625 28.426 1.00 15.72 186 VAL E CA 1
ATOM 7665 C C . VAL D 1 208 ? -21.334 -58.180 29.409 1.00 16.35 186 VAL E C 1
ATOM 7666 O O . VAL D 1 208 ? -22.448 -58.554 29.014 1.00 17.20 186 VAL E O 1
ATOM 7670 N N . ALA D 1 209 ? -20.955 -58.259 30.684 1.00 17.30 187 ALA E N 1
ATOM 7671 C CA . ALA D 1 209 ? -21.863 -58.751 31.747 1.00 18.30 187 ALA E CA 1
ATOM 7672 C C . ALA D 1 209 ? -22.565 -57.592 32.451 1.00 19.42 187 ALA E C 1
ATOM 7673 O O . ALA D 1 209 ? -21.912 -56.714 32.969 1.00 19.02 187 ALA E O 1
ATOM 7675 N N . VAL D 1 210 ? -23.891 -57.611 32.482 1.00 20.20 188 VAL E N 1
ATOM 7676 C CA . VAL D 1 210 ? -24.620 -56.610 33.247 1.00 21.70 188 VAL E CA 1
ATOM 7677 C C . VAL D 1 210 ? -25.491 -57.387 34.249 1.00 24.80 188 VAL E C 1
ATOM 7678 O O . VAL D 1 210 ? -25.638 -58.596 34.111 1.00 24.89 188 VAL E O 1
ATOM 7682 N N . SER D 1 211 ? -26.049 -56.722 35.261 1.00 24.66 189 SER E N 1
ATOM 7683 C CA . SER D 1 211 ? -26.702 -57.466 36.337 1.00 25.95 189 SER E CA 1
ATOM 7684 C C . SER D 1 211 ? -28.075 -57.997 35.942 1.00 26.42 189 SER E C 1
ATOM 7685 O O . SER D 1 211 ? -28.474 -59.080 36.372 1.00 27.77 189 SER E O 1
ATOM 7688 N N . GLY D 1 212 ? -28.780 -57.261 35.087 1.00 26.46 190 GLY E N 1
ATOM 7689 C CA . GLY D 1 212 ? -30.206 -57.497 34.873 1.00 26.92 190 GLY E CA 1
ATOM 7690 C C . GLY D 1 212 ? -31.004 -57.145 36.126 1.00 26.08 190 GLY E C 1
ATOM 7691 O O . GLY D 1 212 ? -30.505 -56.451 37.023 1.00 26.34 190 GLY E O 1
ATOM 7692 N N . PRO D 1 213 ? -32.240 -57.640 36.237 1.00 26.11 191 PRO E N 1
ATOM 7693 C CA . PRO D 1 213 ? -32.958 -58.544 35.336 1.00 25.76 191 PRO E CA 1
ATOM 7694 C C . PRO D 1 213 ? -33.606 -57.884 34.131 1.00 25.07 191 PRO E C 1
ATOM 7695 O O . PRO D 1 213 ? -33.941 -58.565 33.168 1.00 24.06 191 PRO E O 1
ATOM 7699 N N . ASN D 1 214 ? -33.772 -56.567 34.169 1.00 26.40 192 ASN E N 1
ATOM 7700 C CA . ASN D 1 214 ? -34.428 -55.879 33.061 1.00 27.54 192 ASN E CA 1
ATOM 7701 C C . ASN D 1 214 ? -33.515 -55.921 31.835 1.00 25.97 192 ASN E C 1
ATOM 7702 O O . ASN D 1 214 ? -32.299 -55.977 31.982 1.00 24.50 192 ASN E O 1
ATOM 7707 N N . LEU D 1 215 ? -34.085 -55.939 30.632 1.00 26.10 193 LEU E N 1
ATOM 7708 C CA . LEU D 1 215 ? -33.260 -55.779 29.437 1.00 26.04 193 LEU E CA 1
ATOM 7709 C C . LEU D 1 215 ? -32.843 -54.305 29.345 1.00 25.90 193 LEU E C 1
ATOM 7710 O O . LEU D 1 215 ? -33.388 -53.451 30.059 1.00 26.91 193 LEU E O 1
ATOM 7715 N N . GLU D 1 216 ? -31.864 -54.017 28.495 1.00 25.20 194 GLU E N 1
ATOM 7716 C CA . GLU D 1 216 ? -31.292 -52.672 28.392 1.00 24.14 194 GLU E CA 1
ATOM 7717 C C . GLU D 1 216 ? -32.173 -51.727 27.577 1.00 22.24 194 GLU E C 1
ATOM 7718 O O . GLU D 1 216 ? -32.932 -52.148 26.713 1.00 22.68 194 GLU E O 1
ATOM 7724 N N . THR D 1 217 ? -32.091 -50.438 27.880 1.00 22.14 195 THR E N 1
ATOM 7725 C CA . THR D 1 217 ? -32.794 -49.410 27.110 1.00 19.71 195 THR E CA 1
ATOM 7726 C C . THR D 1 217 ? -32.032 -49.175 25.787 1.00 18.82 195 THR E C 1
ATOM 7727 O O . THR D 1 217 ? -30.904 -49.662 25.623 1.00 18.13 195 THR E O 1
ATOM 7731 N N . ARG D 1 218 ? -32.636 -48.438 24.861 1.00 19.78 196 ARG E N 1
ATOM 7732 C CA . ARG D 1 218 ? -31.970 -48.064 23.584 1.00 19.79 196 ARG E CA 1
ATOM 7733 C C . ARG D 1 218 ? -30.666 -47.270 23.877 1.00 17.84 196 ARG E C 1
ATOM 7734 O O . ARG D 1 218 ? -29.612 -47.550 23.302 1.00 17.22 196 ARG E O 1
ATOM 7742 N N . ALA D 1 219 ? -30.755 -46.287 24.758 1.00 17.35 197 ALA E N 1
ATOM 7743 C CA . ALA D 1 219 ? -29.567 -45.533 25.199 1.00 17.36 197 ALA E CA 1
ATOM 7744 C C . ALA D 1 219 ? -28.477 -46.391 25.820 1.00 17.08 197 ALA E C 1
ATOM 7745 O O . ALA D 1 219 ? -27.291 -46.140 25.580 1.00 17.50 197 ALA E O 1
ATOM 7747 N N . GLU D 1 220 ? -28.845 -47.367 26.644 1.00 17.05 198 GLU E N 1
ATOM 7748 C CA . GLU D 1 220 ? -27.848 -48.275 27.205 1.00 17.39 198 GLU E CA 1
ATOM 7749 C C . GLU D 1 220 ? -27.206 -49.142 26.115 1.00 17.14 198 GLU E C 1
ATOM 7750 O O . GLU D 1 220 ? -26.024 -49.404 26.194 1.00 16.58 198 GLU E O 1
ATOM 7756 N N . TYR D 1 221 ? -27.969 -49.547 25.087 1.00 18.04 199 TYR E N 1
ATOM 7757 C CA . TYR D 1 221 ? -27.376 -50.329 23.962 1.00 17.66 199 TYR E CA 1
ATOM 7758 C C . TYR D 1 221 ? -26.344 -49.492 23.177 1.00 16.76 199 TYR E C 1
ATOM 7759 O O . TYR D 1 221 ? -25.270 -49.998 22.794 1.00 16.85 199 TYR E O 1
ATOM 7768 N N . ARG D 1 222 ? -26.647 -48.214 22.959 1.00 16.44 200 ARG E N 1
ATOM 7769 C CA . ARG D 1 222 ? -25.694 -47.345 22.255 1.00 17.28 200 ARG E CA 1
ATOM 7770 C C . ARG D 1 222 ? -24.389 -47.269 23.047 1.00 17.28 200 ARG E C 1
ATOM 7771 O O . ARG D 1 222 ? -23.291 -47.324 22.472 1.00 17.55 200 ARG E O 1
ATOM 7787 N N . LEU D 1 224 ? -23.164 -49.425 25.420 1.00 17.30 202 LEU E N 1
ATOM 7788 C CA . LEU D 1 224 ? -22.462 -50.717 25.447 1.00 17.79 202 LEU E CA 1
ATOM 7789 C C . LEU D 1 224 ? -21.697 -50.969 24.160 1.00 18.20 202 LEU E C 1
ATOM 7790 O O . LEU D 1 224 ? -20.566 -51.464 24.207 1.00 17.84 202 LEU E O 1
ATOM 7795 N N . LYS D 1 225 ? -22.293 -50.588 23.030 1.00 19.62 203 LYS E N 1
ATOM 7796 C CA . LYS D 1 225 ? -21.602 -50.650 21.744 1.00 20.40 203 LYS E CA 1
ATOM 7797 C C . LYS D 1 225 ? -20.388 -49.750 21.750 1.00 19.60 203 LYS E C 1
ATOM 7798 O O . LYS D 1 225 ? -19.298 -50.190 21.414 1.00 18.71 203 LYS E O 1
ATOM 7804 N N . LEU D 1 226 ? -20.576 -48.493 22.153 1.00 20.69 204 LEU E N 1
ATOM 7805 C CA . LEU D 1 226 ? -19.464 -47.556 22.215 1.00 22.40 204 LEU E CA 1
ATOM 7806 C C . LEU D 1 226 ? -18.320 -47.992 23.154 1.00 22.51 204 LEU E C 1
ATOM 7807 O O . LEU D 1 226 ? -17.127 -47.690 22.882 1.00 23.23 204 LEU E O 1
ATOM 7820 N N . GLY D 1 228 ? -17.419 -50.965 23.484 1.00 21.29 206 GLY E N 1
ATOM 7821 C CA . GLY D 1 228 ? -16.714 -52.043 22.801 1.00 20.74 206 GLY E CA 1
ATOM 7822 C C . GLY D 1 228 ? -17.324 -53.423 22.955 1.00 20.50 206 GLY E C 1
ATOM 7823 O O . GLY D 1 228 ? -16.672 -54.433 22.627 1.00 19.54 206 GLY E O 1
ATOM 7824 N N . ALA D 1 229 ? -18.565 -53.501 23.446 1.00 18.65 207 ALA E N 1
ATOM 7825 C CA . ALA D 1 229 ? -19.227 -54.818 23.572 1.00 17.65 207 ALA E CA 1
ATOM 7826 C C . ALA D 1 229 ? -19.855 -55.310 22.245 1.00 16.73 207 ALA E C 1
ATOM 7827 O O . ALA D 1 229 ? -20.479 -54.534 21.532 1.00 16.01 207 ALA E O 1
ATOM 7829 N N . ASP D 1 230 ? -19.698 -56.601 21.944 1.00 16.10 208 ASP E N 1
ATOM 7830 C CA . ASP D 1 230 ? -20.383 -57.217 20.810 1.00 16.82 208 ASP E CA 1
ATOM 7831 C C . ASP D 1 230 ? -21.723 -57.868 21.155 1.00 17.15 208 ASP E C 1
ATOM 7832 O O . ASP D 1 230 ? -22.632 -57.857 20.331 1.00 17.75 208 ASP E O 1
ATOM 7837 N N . VAL D 1 231 ? -21.809 -58.465 22.352 1.00 17.17 209 VAL E N 1
ATOM 7838 C CA . VAL D 1 231 ? -23.005 -59.129 22.889 1.00 18.03 209 VAL E CA 1
ATOM 7839 C C . VAL D 1 231 ? -23.123 -58.779 24.383 1.00 18.19 209 VAL E C 1
ATOM 7840 O O . VAL D 1 231 ? -22.122 -58.454 25.035 1.00 17.31 209 VAL E O 1
ATOM 7844 N N . VAL D 1 232 ? -24.336 -58.856 24.918 1.00 18.69 210 VAL E N 1
ATOM 7845 C CA . VAL D 1 232 ? -24.582 -58.554 26.334 1.00 20.26 210 VAL E CA 1
ATOM 7846 C C . VAL D 1 232 ? -25.370 -59.688 26.961 1.00 20.12 210 VAL E C 1
ATOM 7847 O O . VAL D 1 232 ? -26.330 -60.153 26.369 1.00 21.59 210 VAL E O 1
ATOM 7851 N N . GLY D 1 233 ? -25.003 -60.064 28.180 1.00 19.77 211 GLY E N 1
ATOM 7852 C CA . GLY D 1 233 ? -25.663 -61.162 28.903 1.00 20.76 211 GLY E CA 1
ATOM 7853 C C . GLY D 1 233 ? -25.670 -60.854 30.388 1.00 22.25 211 GLY E C 1
ATOM 7854 O O . GLY D 1 233 ? -25.106 -59.855 30.817 1.00 22.54 211 GLY E O 1
ATOM 7863 N N . SER D 1 235 ? -24.764 -63.122 32.922 1.00 25.58 213 SER E N 1
ATOM 7864 C CA . SER D 1 235 ? -24.097 -64.247 33.589 1.00 26.57 213 SER E CA 1
ATOM 7865 C C . SER D 1 235 ? -22.652 -64.332 33.130 1.00 26.09 213 SER E C 1
ATOM 7866 O O . SER D 1 235 ? -22.145 -63.409 32.473 1.00 26.18 213 SER E O 1
ATOM 7869 N N . THR D 1 236 ? -22.002 -65.431 33.487 1.00 24.95 214 THR E N 1
ATOM 7870 C CA . THR D 1 236 ? -20.817 -65.949 32.790 1.00 25.40 214 THR E CA 1
ATOM 7871 C C . THR D 1 236 ? -19.521 -65.305 33.290 1.00 24.77 214 THR E C 1
ATOM 7872 O O . THR D 1 236 ? -18.635 -66.012 33.753 1.00 24.73 214 THR E O 1
ATOM 7876 N N . VAL D 1 237 ? -19.460 -63.977 33.264 1.00 23.80 215 VAL E N 1
ATOM 7877 C CA . VAL D 1 237 ? -18.273 -63.245 33.735 1.00 24.11 215 VAL E CA 1
ATOM 7878 C C . VAL D 1 237 ? -17.773 -63.621 35.166 1.00 23.82 215 VAL E C 1
ATOM 7879 O O . VAL D 1 237 ? -16.556 -63.803 35.337 1.00 24.25 215 VAL E O 1
ATOM 7883 N N . PRO D 1 238 ? -18.689 -63.753 36.164 1.00 23.73 216 PRO E N 1
ATOM 7884 C CA . PRO D 1 238 ? -18.340 -64.169 37.541 1.00 23.63 216 PRO E CA 1
ATOM 7885 C C . PRO D 1 238 ? -17.672 -65.541 37.523 1.00 22.25 216 PRO E C 1
ATOM 7886 O O . PRO D 1 238 ? -16.602 -65.717 38.095 1.00 21.18 216 PRO E O 1
ATOM 7890 N N . GLU D 1 239 ? -18.299 -66.496 36.844 1.00 21.70 217 GLU E N 1
ATOM 7891 C CA . GLU D 1 239 ? -17.736 -67.849 36.733 1.00 23.13 217 GLU E CA 1
ATOM 7892 C C . GLU D 1 239 ? -16.360 -67.785 36.085 1.00 20.90 217 GLU E C 1
ATOM 7893 O O . GLU D 1 239 ? -15.426 -68.449 36.546 1.00 20.59 217 GLU E O 1
ATOM 7899 N N . VAL D 1 240 ? -16.226 -66.979 35.023 1.00 21.02 218 VAL E N 1
ATOM 7900 C CA . VAL D 1 240 ? -14.939 -66.858 34.310 1.00 20.21 218 VAL E CA 1
ATOM 7901 C C . VAL D 1 240 ? -13.825 -66.276 35.190 1.00 20.76 218 VAL E C 1
ATOM 7902 O O . VAL D 1 240 ? -12.661 -66.730 35.112 1.00 19.86 218 VAL E O 1
ATOM 7906 N N . LEU D 1 241 ? -14.160 -65.243 35.976 1.00 21.64 219 LEU E N 1
ATOM 7907 C CA . LEU D 1 241 ? -13.206 -64.664 36.943 1.00 22.07 219 LEU E CA 1
ATOM 7908 C C . LEU D 1 241 ? -12.700 -65.710 37.947 1.00 22.45 219 LEU E C 1
ATOM 7909 O O . LEU D 1 241 ? -11.501 -65.815 38.231 1.00 21.96 219 LEU E O 1
ATOM 7914 N N . VAL D 1 242 ? -13.635 -66.476 38.493 1.00 22.11 220 VAL E N 1
ATOM 7915 C CA . VAL D 1 242 ? -13.297 -67.527 39.439 1.00 22.67 220 VAL E CA 1
ATOM 7916 C C . VAL D 1 242 ? -12.523 -68.656 38.741 1.00 22.98 220 VAL E C 1
ATOM 7917 O O . VAL D 1 242 ? -11.580 -69.196 39.310 1.00 24.01 220 VAL E O 1
ATOM 7921 N N . ALA D 1 243 ? -12.895 -68.969 37.501 1.00 23.22 221 ALA E N 1
ATOM 7922 C CA . ALA D 1 243 ? -12.168 -69.968 36.727 1.00 23.29 221 ALA E CA 1
ATOM 7923 C C . ALA D 1 243 ? -10.690 -69.559 36.540 1.00 23.79 221 ALA E C 1
ATOM 7924 O O . ALA D 1 243 ? -9.793 -70.353 36.831 1.00 24.31 221 ALA E O 1
ATOM 7926 N N . VAL D 1 244 ? -10.446 -68.335 36.058 1.00 22.13 222 VAL E N 1
ATOM 7927 C CA . VAL D 1 244 ? -9.078 -67.828 35.910 1.00 22.58 222 VAL E CA 1
ATOM 7928 C C . VAL D 1 244 ? -8.308 -67.800 37.247 1.00 23.29 222 VAL E C 1
ATOM 7929 O O . VAL D 1 244 ? -7.140 -68.176 37.327 1.00 23.28 222 VAL E O 1
ATOM 7933 N N . HIS D 1 245 ? -8.969 -67.340 38.302 1.00 24.26 223 HIS E N 1
ATOM 7934 C CA . HIS D 1 245 ? -8.362 -67.351 39.628 1.00 25.27 223 HIS E CA 1
ATOM 7935 C C . HIS D 1 245 ? -7.883 -68.772 39.993 1.00 26.49 223 HIS E C 1
ATOM 7936 O O . HIS D 1 245 ? -6.770 -68.949 40.518 1.00 25.97 223 HIS E O 1
ATOM 7943 N N . ALA D 1 246 ? -8.717 -69.764 39.660 1.00 26.46 224 ALA E N 1
ATOM 7944 C CA . ALA D 1 246 ? -8.485 -71.179 39.961 1.00 27.84 224 ALA E CA 1
ATOM 7945 C C . ALA D 1 246 ? -7.487 -71.858 39.024 1.00 28.04 224 ALA E C 1
ATOM 7946 O O . ALA D 1 246 ? -7.018 -72.948 39.321 1.00 27.71 224 ALA E O 1
ATOM 7948 N N . GLY D 1 247 ? -7.151 -71.215 37.905 1.00 27.67 225 GLY E N 1
ATOM 7949 C CA . GLY D 1 247 ? -6.179 -71.767 36.966 1.00 27.86 225 GLY E CA 1
ATOM 7950 C C . GLY D 1 247 ? -6.812 -72.604 35.865 1.00 28.45 225 GLY E C 1
ATOM 7951 O O . GLY D 1 247 ? -6.131 -73.378 35.207 1.00 29.75 225 GLY E O 1
ATOM 7952 N N . LEU D 1 248 ? -8.119 -72.471 35.666 1.00 26.72 226 LEU E N 1
ATOM 7953 C CA . LEU D 1 248 ? -8.780 -73.200 34.585 1.00 26.29 226 LEU E CA 1
ATOM 7954 C C . LEU D 1 248 ? -8.638 -72.512 33.248 1.00 27.82 226 LEU E C 1
ATOM 7955 O O . LEU D 1 248 ? -8.607 -71.301 33.171 1.00 28.35 226 LEU E O 1
ATOM 7960 N N . ARG D 1 249 ? -8.556 -73.299 32.185 1.00 30.32 227 ARG E N 1
ATOM 7961 C CA . ARG D 1 249 ? -8.593 -72.760 30.843 1.00 29.49 227 ARG E CA 1
ATOM 7962 C C . ARG D 1 249 ? -10.070 -72.606 30.443 1.00 28.88 227 ARG E C 1
ATOM 7963 O O . ARG D 1 249 ? -10.887 -73.483 30.692 1.00 30.77 227 ARG E O 1
ATOM 7971 N N . VAL D 1 250 ? -10.420 -71.481 29.835 1.00 25.26 228 VAL E N 1
ATOM 7972 C CA . VAL D 1 250 ? -11.835 -71.199 29.589 1.00 23.46 228 VAL E CA 1
ATOM 7973 C C . VAL D 1 250 ? -12.126 -71.170 28.111 1.00 22.75 228 VAL E C 1
ATOM 7974 O O . VAL D 1 250 ? -11.319 -70.653 27.335 1.00 24.40 228 VAL E O 1
ATOM 7978 N N . LEU D 1 251 ? -13.281 -71.705 27.724 1.00 21.80 229 LEU E N 1
ATOM 7979 C CA . LEU D 1 251 ? -13.782 -71.563 26.356 1.00 20.31 229 LEU E CA 1
ATOM 7980 C C . LEU D 1 251 ? -15.240 -71.159 26.508 1.00 20.78 229 LEU E C 1
ATOM 7981 O O . LEU D 1 251 ? -16.005 -71.843 27.169 1.00 20.85 229 LEU E O 1
ATOM 7986 N N . GLY D 1 252 ? -15.599 -70.018 25.942 1.00 20.60 230 GLY E N 1
ATOM 7987 C CA . GLY D 1 252 ? -16.930 -69.434 26.097 1.00 21.15 230 GLY E CA 1
ATOM 7988 C C . GLY D 1 252 ? -17.674 -69.218 24.791 1.00 21.64 230 GLY E C 1
ATOM 7989 O O . GLY D 1 252 ? -17.072 -68.806 23.771 1.00 23.23 230 GLY E O 1
ATOM 7990 N N . PHE D 1 253 ? -18.977 -69.486 24.822 1.00 21.11 231 PHE E N 1
ATOM 7991 C CA . PHE D 1 253 ? -19.844 -69.267 23.663 1.00 22.34 231 PHE E CA 1
ATOM 7992 C C . PHE D 1 253 ? -21.079 -68.470 24.103 1.00 21.67 231 PHE E C 1
ATOM 7993 O O . PHE D 1 253 ? -21.655 -68.801 25.114 1.00 20.84 231 PHE E O 1
ATOM 8001 N N . SER D 1 254 ? -21.460 -67.436 23.343 1.00 20.98 232 SER E N 1
ATOM 8002 C CA . SER D 1 254 ? -22.803 -66.877 23.417 1.00 21.87 232 SER E CA 1
ATOM 8003 C C . SER D 1 254 ? -23.675 -67.277 22.230 1.00 23.09 232 SER E C 1
ATOM 8004 O O . SER D 1 254 ? -23.244 -67.282 21.084 1.00 25.61 232 SER E O 1
ATOM 8007 N N . VAL D 1 255 ? -24.931 -67.559 22.515 1.00 23.77 233 VAL E N 1
ATOM 8008 C CA . VAL D 1 255 ? -25.923 -67.679 21.468 1.00 23.59 233 VAL E CA 1
ATOM 8009 C C . VAL D 1 255 ? -26.677 -66.357 21.414 1.00 22.18 233 VAL E C 1
ATOM 8010 O O . VAL D 1 255 ? -27.237 -65.906 22.429 1.00 23.18 233 VAL E O 1
ATOM 8014 N N . VAL D 1 256 ? -26.639 -65.723 20.244 1.00 20.41 234 VAL E N 1
ATOM 8015 C CA . VAL D 1 256 ? -27.403 -64.509 19.990 1.00 19.62 234 VAL E CA 1
ATOM 8016 C C . VAL D 1 256 ? -28.917 -64.773 19.830 1.00 21.35 234 VAL E C 1
ATOM 8017 O O . VAL D 1 256 ? -29.396 -65.200 18.767 1.00 22.62 234 VAL E O 1
ATOM 8021 N N . THR D 1 257 ? -29.650 -64.500 20.898 1.00 22.01 235 THR E N 1
ATOM 8022 C CA . THR D 1 257 ? -31.088 -64.776 21.000 1.00 23.88 235 THR E CA 1
ATOM 8023 C C . THR D 1 257 ? -31.991 -63.615 20.564 1.00 26.05 235 THR E C 1
ATOM 8024 O O . THR D 1 257 ? -33.163 -63.817 20.242 1.00 26.30 235 THR E O 1
ATOM 8028 N N . ASP D 1 258 ? -31.443 -62.406 20.533 1.00 26.16 236 ASP E N 1
ATOM 8029 C CA . ASP D 1 258 ? -32.198 -61.231 20.128 1.00 26.53 236 ASP E CA 1
ATOM 8030 C C . ASP D 1 258 ? -31.242 -60.175 19.609 1.00 26.72 236 ASP E C 1
ATOM 8031 O O . ASP D 1 258 ? -30.091 -60.095 20.051 1.00 24.89 236 ASP E O 1
ATOM 8036 N N . LEU D 1 259 ? -31.716 -59.349 18.687 1.00 26.78 237 LEU E N 1
ATOM 8037 C CA . LEU D 1 259 ? -30.860 -58.309 18.134 1.00 27.79 237 LEU E CA 1
ATOM 8038 C C . LEU D 1 259 ? -31.151 -57.013 18.847 1.00 28.46 237 LEU E C 1
ATOM 8039 O O . LEU D 1 259 ? -32.306 -56.652 19.050 1.00 29.61 237 LEU E O 1
ATOM 8044 N N . CYS D 1 260 ? -30.103 -56.293 19.205 1.00 27.47 238 CYS E N 1
ATOM 8045 C CA . CYS D 1 260 ? -30.283 -55.054 19.988 1.00 27.06 238 CYS E CA 1
ATOM 8046 C C . CYS D 1 260 ? -29.835 -53.827 19.206 1.00 26.06 238 CYS E C 1
ATOM 8047 O O . CYS D 1 260 ? -28.815 -53.226 19.514 1.00 26.43 238 CYS E O 1
ATOM 8050 N N . LEU D 1 261 ? -30.608 -53.463 18.191 1.00 24.93 239 LEU E N 1
ATOM 8051 C CA . LEU D 1 261 ? -30.312 -52.280 17.413 1.00 25.24 239 LEU E CA 1
ATOM 8052 C C . LEU D 1 261 ? -31.191 -51.139 17.932 1.00 25.67 239 LEU E C 1
ATOM 8053 O O . LEU D 1 261 ? -32.412 -51.152 17.699 1.00 26.78 239 LEU E O 1
ATOM 8058 N N . PRO D 1 262 ? -30.586 -50.160 18.643 1.00 24.82 240 PRO E N 1
ATOM 8059 C CA . PRO D 1 262 ? -31.396 -49.132 19.314 1.00 26.25 240 PRO E CA 1
ATOM 8060 C C . PRO D 1 262 ? -32.266 -48.290 18.379 1.00 27.04 240 PRO E C 1
ATOM 8061 O O . PRO D 1 262 ? -33.263 -47.717 18.819 1.00 27.08 240 PRO E O 1
ATOM 8065 N N . ASP D 1 263 ? -31.898 -48.194 17.103 1.00 26.93 241 ASP E N 1
ATOM 8066 C CA . ASP D 1 263 ? -32.767 -47.478 16.168 1.00 30.32 241 ASP E CA 1
ATOM 8067 C C . ASP D 1 263 ? -33.831 -48.319 15.499 1.00 29.92 241 ASP E C 1
ATOM 8068 O O . ASP D 1 263 ? -34.675 -47.791 14.801 1.00 31.51 241 ASP E O 1
ATOM 8073 N N . ALA D 1 264 ? -33.794 -49.624 15.732 1.00 30.14 242 ALA E N 1
ATOM 8074 C CA . ALA D 1 264 ? -34.902 -50.492 15.339 1.00 31.92 242 ALA E CA 1
ATOM 8075 C C . ALA D 1 264 ? -35.040 -51.592 16.384 1.00 30.92 242 ALA E C 1
ATOM 8076 O O . ALA D 1 264 ? -34.773 -52.749 16.107 1.00 30.82 242 ALA E O 1
ATOM 8078 N N . LEU D 1 265 ? -35.400 -51.214 17.610 1.00 30.86 243 LEU E N 1
ATOM 8079 C CA . LEU D 1 265 ? -35.475 -52.188 18.712 1.00 30.10 243 LEU E CA 1
ATOM 8080 C C . LEU D 1 265 ? -36.932 -52.598 18.935 1.00 31.72 243 LEU E C 1
ATOM 8081 O O . LEU D 1 265 ? -37.773 -51.752 19.266 1.00 30.63 243 LEU E O 1
ATOM 8086 N N . GLU D 1 266 ? -37.224 -53.886 18.791 1.00 32.95 244 GLU E N 1
ATOM 8087 C CA . GLU D 1 266 ? -38.589 -54.391 19.024 1.00 36.65 244 GLU E CA 1
ATOM 8088 C C . GLU D 1 266 ? -38.682 -54.992 20.438 1.00 35.81 244 GLU E C 1
ATOM 8089 O O . GLU D 1 266 ? -37.654 -55.441 20.967 1.00 33.91 244 GLU E O 1
ATOM 8095 N N . PRO D 1 267 ? -39.892 -54.999 21.062 1.00 35.21 245 PRO E N 1
ATOM 8096 C CA . PRO D 1 267 ? -40.015 -55.639 22.382 1.00 35.14 245 PRO E CA 1
ATOM 8097 C C . PRO D 1 267 ? -39.692 -57.118 22.331 1.00 34.41 245 PRO E C 1
ATOM 8098 O O . PRO D 1 267 ? -40.052 -57.784 21.370 1.00 35.01 245 PRO E O 1
ATOM 8102 N N . VAL D 1 268 ? -39.009 -57.632 23.339 1.00 34.55 246 VAL E N 1
ATOM 8103 C CA . VAL D 1 268 ? -38.790 -59.085 23.394 1.00 38.47 246 VAL E CA 1
ATOM 8104 C C . VAL D 1 268 ? -39.246 -59.776 24.672 1.00 41.63 246 VAL E C 1
ATOM 8105 O O . VAL D 1 268 ? -39.175 -59.210 25.768 1.00 40.67 246 VAL E O 1
ATOM 8109 N N . GLU D 1 269 ? -39.694 -61.017 24.498 1.00 44.21 247 GLU E N 1
ATOM 8110 C CA . GLU D 1 269 ? -40.211 -61.839 25.592 1.00 47.91 247 GLU E CA 1
ATOM 8111 C C . GLU D 1 269 ? -39.398 -63.127 25.711 1.00 47.80 247 GLU E C 1
ATOM 8112 O O . GLU D 1 269 ? -38.698 -63.527 24.765 1.00 47.00 247 GLU E O 1
ATOM 8118 N N . LEU D 1 270 ? -39.506 -63.782 26.864 1.00 46.17 248 LEU E N 1
ATOM 8119 C CA . LEU D 1 270 ? -38.681 -64.947 27.148 1.00 46.39 248 LEU E CA 1
ATOM 8120 C C . LEU D 1 270 ? -38.917 -66.103 26.161 1.00 44.63 248 LEU E C 1
ATOM 8121 O O . LEU D 1 270 ? -37.968 -66.781 25.762 1.00 41.05 248 LEU E O 1
ATOM 8126 N N . ASN D 1 271 ? -40.177 -66.303 25.764 1.00 46.36 249 ASN E N 1
ATOM 8127 C CA . ASN D 1 271 ? -40.558 -67.375 24.827 1.00 48.89 249 ASN E CA 1
ATOM 8128 C C . ASN D 1 271 ? -39.847 -67.309 23.473 1.00 45.38 249 ASN E C 1
ATOM 8129 O O . ASN D 1 271 ? -39.444 -68.339 22.933 1.00 42.68 249 ASN E O 1
ATOM 8134 N N . LYS D 1 272 ? -39.710 -66.101 22.929 1.00 43.03 250 LYS E N 1
ATOM 8135 C CA . LYS D 1 272 ? -38.916 -65.886 21.716 1.00 43.87 250 LYS E CA 1
ATOM 8136 C C . LYS D 1 272 ? -37.433 -66.193 21.942 1.00 40.89 250 LYS E C 1
ATOM 8137 O O . LYS D 1 272 ? -36.812 -66.893 21.130 1.00 41.79 250 LYS E O 1
ATOM 8143 N N . ILE D 1 273 ? -36.885 -65.661 23.039 1.00 37.46 251 ILE E N 1
ATOM 8144 C CA . ILE D 1 273 ? -35.485 -65.864 23.428 1.00 37.02 251 ILE E CA 1
ATOM 8145 C C . ILE D 1 273 ? -35.172 -67.367 23.558 1.00 39.51 251 ILE E C 1
ATOM 8146 O O . ILE D 1 273 ? -34.187 -67.855 22.999 1.00 41.90 251 ILE E O 1
ATOM 8151 N N . LEU D 1 274 ? -36.028 -68.084 24.278 1.00 39.28 252 LEU E N 1
ATOM 8152 C CA . LEU D 1 274 ? -35.916 -69.533 24.442 1.00 40.97 252 LEU E CA 1
ATOM 8153 C C . LEU D 1 274 ? -35.926 -70.288 23.101 1.00 40.57 252 LEU E C 1
ATOM 8154 O O . LEU D 1 274 ? -35.126 -71.213 22.892 1.00 41.44 252 LEU E O 1
ATOM 8159 N N . GLU D 1 275 ? -36.810 -69.878 22.194 1.00 38.27 253 GLU E N 1
ATOM 8160 C CA . GLU D 1 275 ? -36.898 -70.482 20.858 1.00 40.48 253 GLU E CA 1
ATOM 8161 C C . GLU D 1 275 ? -35.631 -70.281 20.010 1.00 38.90 253 GLU E C 1
ATOM 8162 O O . GLU D 1 275 ? -35.104 -71.227 19.415 1.00 38.33 253 GLU E O 1
ATOM 8168 N N . VAL D 1 276 ? -35.152 -69.043 19.953 1.00 36.55 254 VAL E N 1
ATOM 8169 C CA . VAL D 1 276 ? -33.928 -68.726 19.225 1.00 33.42 254 VAL E CA 1
ATOM 8170 C C . VAL D 1 276 ? -32.718 -69.382 19.888 1.00 31.08 254 VAL E C 1
ATOM 8171 O O . VAL D 1 276 ? -31.818 -69.857 19.189 1.00 30.88 254 VAL E O 1
ATOM 8175 N N . ALA D 1 277 ? -32.723 -69.438 21.221 1.00 30.80 255 ALA E N 1
ATOM 8176 C CA . ALA D 1 277 ? -31.674 -70.121 21.999 1.00 29.35 255 ALA E CA 1
ATOM 8177 C C . ALA D 1 277 ? -31.528 -71.585 21.626 1.00 30.59 255 ALA E C 1
ATOM 8178 O O . ALA D 1 277 ? -30.418 -72.121 21.638 1.00 28.76 255 ALA E O 1
ATOM 8180 N N . ALA D 1 278 ? -32.659 -72.218 21.324 1.00 33.79 256 ALA E N 1
ATOM 8181 C CA . ALA D 1 278 ? -32.703 -73.622 20.918 1.00 36.78 256 ALA E CA 1
ATOM 8182 C C . ALA D 1 278 ? -32.061 -73.843 19.543 1.00 37.68 256 ALA E C 1
ATOM 8183 O O . ALA D 1 278 ? -31.442 -74.886 19.309 1.00 37.28 256 ALA E O 1
ATOM 8185 N N . ARG D 1 279 ? -32.207 -72.869 18.638 1.00 37.34 257 ARG E N 1
ATOM 8186 C CA . ARG D 1 279 ? -31.542 -72.929 17.324 1.00 37.28 257 ARG E CA 1
ATOM 8187 C C . ARG D 1 279 ? -30.018 -72.852 17.441 1.00 33.75 257 ARG E C 1
ATOM 8188 O O . ARG D 1 279 ? -29.298 -73.584 16.767 1.00 32.74 257 ARG E O 1
ATOM 8196 N N . GLY D 1 280 ? -29.529 -71.951 18.287 1.00 31.72 258 GLY E N 1
ATOM 8197 C CA . GLY D 1 280 ? -28.098 -71.863 18.569 1.00 30.18 258 GLY E CA 1
ATOM 8198 C C . GLY D 1 280 ? -27.625 -73.098 19.333 1.00 30.36 258 GLY E C 1
ATOM 8199 O O . GLY D 1 280 ? -26.512 -73.607 19.090 1.00 28.61 258 GLY E O 1
ATOM 8200 N N . GLY D 1 281 ? -28.469 -73.581 20.255 1.00 28.90 259 GLY E N 1
ATOM 8201 C CA . GLY D 1 281 ? -28.196 -74.800 21.018 1.00 27.85 259 GLY E CA 1
ATOM 8202 C C . GLY D 1 281 ? -27.943 -75.980 20.092 1.00 28.91 259 GLY E C 1
ATOM 8203 O O . GLY D 1 281 ? -27.057 -76.793 20.333 1.00 28.37 259 GLY E O 1
ATOM 8204 N N . ALA D 1 282 ? -28.718 -76.065 19.013 1.00 31.82 260 ALA E N 1
ATOM 8205 C CA . ALA D 1 282 ? -28.520 -77.113 18.027 1.00 31.60 260 ALA E CA 1
ATOM 8206 C C . ALA D 1 282 ? -27.131 -77.001 17.418 1.00 32.16 260 ALA E C 1
ATOM 8207 O O . ALA D 1 282 ? -26.476 -78.018 17.209 1.00 33.54 260 ALA E O 1
ATOM 8209 N N . LYS D 1 283 ? -26.673 -75.778 17.143 1.00 30.86 261 LYS E N 1
ATOM 8210 C CA . LYS D 1 283 ? -25.320 -75.605 16.597 1.00 29.99 261 LYS E CA 1
ATOM 8211 C C . LYS D 1 283 ? -24.223 -76.009 17.592 1.00 29.54 261 LYS E C 1
ATOM 8212 O O . LYS D 1 283 ? -23.264 -76.679 17.217 1.00 29.34 261 LYS E O 1
ATOM 8218 N N . LEU D 1 284 ? -24.355 -75.608 18.851 1.00 28.66 262 LEU E N 1
ATOM 8219 C CA . LEU D 1 284 ? -23.411 -76.040 19.862 1.00 29.27 262 LEU E CA 1
ATOM 8220 C C . LEU D 1 284 ? -23.446 -77.570 20.066 1.00 31.28 262 LEU E C 1
ATOM 8221 O O . LEU D 1 284 ? -22.437 -78.185 20.426 1.00 31.00 262 LEU E O 1
ATOM 8226 N N . ALA D 1 285 ? -24.607 -78.178 19.845 1.00 31.71 263 ALA E N 1
ATOM 8227 C CA . ALA D 1 285 ? -24.719 -79.640 19.898 1.00 33.20 263 ALA E CA 1
ATOM 8228 C C . ALA D 1 285 ? -23.824 -80.343 18.863 1.00 33.13 263 ALA E C 1
ATOM 8229 O O . ALA D 1 285 ? -23.372 -81.467 19.096 1.00 34.27 263 ALA E O 1
ATOM 8231 N N . ARG D 1 286 ? -23.571 -79.691 17.729 1.00 32.10 264 ARG E N 1
ATOM 8232 C CA . ARG D 1 286 ? -22.658 -80.242 16.721 1.00 32.32 264 ARG E CA 1
ATOM 8233 C C . ARG D 1 286 ? -21.234 -79.870 17.096 1.00 29.39 264 ARG E C 1
ATOM 8234 O O . ARG D 1 286 ? -20.318 -80.685 17.040 1.00 29.20 264 ARG E O 1
ATOM 8242 N N . LEU D 1 287 ? -21.052 -78.628 17.507 1.00 27.38 265 LEU E N 1
ATOM 8243 C CA . LEU D 1 287 ? -19.717 -78.086 17.777 1.00 25.82 265 LEU E CA 1
ATOM 8244 C C . LEU D 1 287 ? -19.007 -78.732 18.946 1.00 26.81 265 LEU E C 1
ATOM 8245 O O . LEU D 1 287 ? -17.870 -79.200 18.800 1.00 27.70 265 LEU E O 1
ATOM 8250 N N . ILE D 1 288 ? -19.670 -78.758 20.103 1.00 26.34 266 ILE E N 1
ATOM 8251 C CA . ILE D 1 288 ? -19.048 -79.189 21.352 1.00 26.91 266 ILE E CA 1
ATOM 8252 C C . ILE D 1 288 ? -18.491 -80.633 21.313 1.00 26.36 266 ILE E C 1
ATOM 8253 O O . ILE D 1 288 ? -17.375 -80.855 21.758 1.00 26.07 266 ILE E O 1
ATOM 8258 N N . PRO D 1 289 ? -19.235 -81.600 20.744 1.00 27.14 267 PRO E N 1
ATOM 8259 C CA . PRO D 1 289 ? -18.629 -82.948 20.753 1.00 28.59 267 PRO E CA 1
ATOM 8260 C C . PRO D 1 289 ? -17.370 -83.072 19.887 1.00 28.78 267 PRO E C 1
ATOM 8261 O O . PRO D 1 289 ? -16.517 -83.940 20.181 1.00 29.57 267 PRO E O 1
ATOM 8265 N N . GLU D 1 290 ? -17.231 -82.219 18.861 1.00 27.15 268 GLU E N 1
ATOM 8266 C CA . GLU D 1 290 ? -16.019 -82.248 18.032 1.00 27.57 268 GLU E CA 1
ATOM 8267 C C . GLU D 1 290 ? -14.862 -81.554 18.715 1.00 25.91 268 GLU E C 1
ATOM 8268 O O . GLU D 1 290 ? -13.712 -81.975 18.575 1.00 25.39 268 GLU E O 1
ATOM 8274 N N . ILE D 1 291 ? -15.168 -80.484 19.448 1.00 24.66 269 ILE E N 1
ATOM 8275 C CA . ILE D 1 291 ? -14.152 -79.700 20.133 1.00 23.35 269 ILE E CA 1
ATOM 8276 C C . ILE D 1 291 ? -13.461 -80.434 21.286 1.00 24.89 269 ILE E C 1
ATOM 8277 O O . ILE D 1 291 ? -12.240 -80.424 21.384 1.00 24.75 269 ILE E O 1
ATOM 8282 N N . LEU D 1 292 ? -14.242 -81.078 22.146 1.00 27.36 270 LEU E N 1
ATOM 8283 C CA . LEU D 1 292 ? -13.719 -81.667 23.391 1.00 30.54 270 LEU E CA 1
ATOM 8284 C C . LEU D 1 292 ? -12.472 -82.580 23.264 1.00 29.23 270 LEU E C 1
ATOM 8285 O O . LEU D 1 292 ? -11.507 -82.395 24.010 1.00 27.99 270 LEU E O 1
ATOM 8290 N N . PRO D 1 293 ? -12.471 -83.544 22.318 1.00 29.86 271 PRO E N 1
ATOM 8291 C CA . PRO D 1 293 ? -11.253 -84.383 22.197 1.00 30.87 271 PRO E CA 1
ATOM 8292 C C . PRO D 1 293 ? -10.035 -83.612 21.700 1.00 31.55 271 PRO E C 1
ATOM 8293 O O . PRO D 1 293 ? -8.895 -84.049 21.915 1.00 33.40 271 PRO E O 1
ATOM 8297 N N . ARG D 1 294 ? -10.272 -82.481 21.038 1.00 29.44 272 ARG E N 1
ATOM 8298 C CA . ARG D 1 294 ? -9.182 -81.687 20.464 1.00 31.55 272 ARG E CA 1
ATOM 8299 C C . ARG D 1 294 ? -8.592 -80.694 21.456 1.00 33.86 272 ARG E C 1
ATOM 8300 O O . ARG D 1 294 ? -7.510 -80.161 21.224 1.00 35.57 272 ARG E O 1
ATOM 8308 N N . ILE D 1 295 ? -9.303 -80.420 22.546 1.00 32.92 273 ILE E N 1
ATOM 8309 C CA . ILE D 1 295 ? -8.733 -79.538 23.562 1.00 34.74 273 ILE E CA 1
ATOM 8310 C C . ILE D 1 295 ? -8.002 -80.287 24.690 1.00 39.85 273 ILE E C 1
ATOM 8311 O O . ILE D 1 295 ? -8.402 -80.251 25.861 1.00 42.85 273 ILE E O 1
ATOM 8316 N N . SER E 1 24 ? -44.441 -62.965 48.354 1.00 67.36 2 SER D N 1
ATOM 8317 C CA . SER E 1 24 ? -45.253 -63.300 49.565 1.00 72.71 2 SER D CA 1
ATOM 8318 C C . SER E 1 24 ? -45.042 -62.248 50.657 1.00 67.63 2 SER D C 1
ATOM 8319 O O . SER E 1 24 ? -46.003 -61.656 51.169 1.00 66.29 2 SER D O 1
ATOM 8322 N N . GLU E 1 25 ? -43.774 -62.020 50.989 1.00 63.13 3 GLU D N 1
ATOM 8323 C CA . GLU E 1 25 ? -43.357 -60.951 51.890 1.00 63.00 3 GLU D CA 1
ATOM 8324 C C . GLU E 1 25 ? -43.809 -59.563 51.380 1.00 59.29 3 GLU D C 1
ATOM 8325 O O . GLU E 1 25 ? -44.396 -58.769 52.133 1.00 55.82 3 GLU D O 1
ATOM 8331 N N . LEU E 1 26 ? -43.556 -59.301 50.097 1.00 55.90 4 LEU D N 1
ATOM 8332 C CA . LEU E 1 26 ? -43.756 -57.973 49.513 1.00 51.75 4 LEU D CA 1
ATOM 8333 C C . LEU E 1 26 ? -45.242 -57.640 49.343 1.00 50.94 4 LEU D C 1
ATOM 8334 O O . LEU E 1 26 ? -45.702 -56.580 49.797 1.00 47.12 4 LEU D O 1
ATOM 8339 N N . LYS E 1 27 ? -45.977 -58.549 48.700 1.00 53.42 5 LYS D N 1
ATOM 8340 C CA . LYS E 1 27 ? -47.420 -58.396 48.460 1.00 53.27 5 LYS D CA 1
ATOM 8341 C C . LYS E 1 27 ? -48.206 -58.076 49.727 1.00 54.60 5 LYS D C 1
ATOM 8342 O O . LYS E 1 27 ? -49.163 -57.299 49.693 1.00 56.10 5 LYS D O 1
ATOM 8348 N N . SER E 1 28 ? -47.794 -58.690 50.833 1.00 53.02 6 SER D N 1
ATOM 8349 C CA . SER E 1 28 ? -48.360 -58.440 52.147 1.00 50.33 6 SER D CA 1
ATOM 8350 C C . SER E 1 28 ? -48.154 -56.993 52.544 1.00 46.83 6 SER D C 1
ATOM 8351 O O . SER E 1 28 ? -49.102 -56.312 52.931 1.00 45.43 6 SER D O 1
ATOM 8354 N N . ARG E 1 29 ? -46.913 -56.520 52.440 1.00 44.63 7 ARG D N 1
ATOM 8355 C CA . ARG E 1 29 ? -46.609 -55.132 52.777 1.00 43.55 7 ARG D CA 1
ATOM 8356 C C . ARG E 1 29 ? -47.385 -54.197 51.858 1.00 40.93 7 ARG D C 1
ATOM 8357 O O . ARG E 1 29 ? -47.797 -53.116 52.278 1.00 41.50 7 ARG D O 1
ATOM 8365 N N . ILE E 1 30 ? -47.568 -54.619 50.603 1.00 39.62 8 ILE D N 1
ATOM 8366 C CA . ILE E 1 30 ? -48.239 -53.792 49.591 1.00 41.28 8 ILE D CA 1
ATOM 8367 C C . ILE E 1 30 ? -49.702 -53.664 49.992 1.00 43.41 8 ILE D C 1
ATOM 8368 O O . ILE E 1 30 ? -50.235 -52.563 50.026 1.00 43.25 8 ILE D O 1
ATOM 8373 N N . ASP E 1 31 ? -50.316 -54.794 50.335 1.00 46.13 9 ASP D N 1
ATOM 8374 C CA . ASP E 1 31 ? -51.707 -54.835 50.821 1.00 46.36 9 ASP D CA 1
ATOM 8375 C C . ASP E 1 31 ? -51.906 -54.081 52.132 1.00 44.97 9 ASP D C 1
ATOM 8376 O O . ASP E 1 31 ? -52.884 -53.340 52.281 1.00 45.26 9 ASP D O 1
ATOM 8381 N N . GLN E 1 32 ? -50.970 -54.227 53.062 1.00 44.41 10 GLN D N 1
ATOM 8382 C CA . GLN E 1 32 ? -51.038 -53.483 54.331 1.00 46.21 10 GLN D CA 1
ATOM 8383 C C . GLN E 1 32 ? -50.984 -51.951 54.133 1.00 44.84 10 GLN D C 1
ATOM 8384 O O . GLN E 1 32 ? -51.761 -51.199 54.738 1.00 43.55 10 GLN D O 1
ATOM 8390 N N . ALA E 1 33 ? -50.070 -51.492 53.277 1.00 42.91 11 ALA D N 1
ATOM 8391 C CA . ALA E 1 33 ? -49.962 -50.073 52.953 1.00 41.12 11 ALA D CA 1
ATOM 8392 C C . ALA E 1 33 ? -51.265 -49.536 52.390 1.00 39.90 11 ALA D C 1
ATOM 8393 O O . ALA E 1 33 ? -51.804 -48.549 52.885 1.00 37.67 11 ALA D O 1
ATOM 8395 N N . THR E 1 34 ? -51.756 -50.205 51.352 1.00 42.21 12 THR D N 1
ATOM 8396 C CA . THR E 1 34 ? -52.936 -49.769 50.612 1.00 44.76 12 THR D CA 1
ATOM 8397 C C . THR E 1 34 ? -54.218 -49.827 51.456 1.00 46.71 12 THR D C 1
ATOM 8398 O O . THR E 1 34 ? -55.121 -48.993 51.304 1.00 47.00 12 THR D O 1
ATOM 8402 N N . ALA E 1 35 ? -54.289 -50.819 52.341 1.00 48.69 13 ALA D N 1
ATOM 8403 C CA . ALA E 1 35 ? -55.404 -50.949 53.272 1.00 49.00 13 ALA D CA 1
ATOM 8404 C C . ALA E 1 35 ? -55.479 -49.765 54.234 1.00 48.65 13 ALA D C 1
ATOM 8405 O O . ALA E 1 35 ? -56.572 -49.278 54.526 1.00 48.63 13 ALA D O 1
ATOM 8407 N N . LYS E 1 36 ? -54.333 -49.291 54.716 1.00 46.31 14 LYS D N 1
ATOM 8408 C CA . LYS E 1 36 ? -54.337 -48.103 55.562 1.00 46.70 14 LYS D CA 1
ATOM 8409 C C . LYS E 1 36 ? -54.762 -46.867 54.765 1.00 47.56 14 LYS D C 1
ATOM 8410 O O . LYS E 1 36 ? -55.557 -46.041 55.236 1.00 49.24 14 LYS D O 1
ATOM 8416 N N . ILE E 1 37 ? -54.258 -46.762 53.541 1.00 45.44 15 ILE D N 1
ATOM 8417 C CA . ILE E 1 37 ? -54.530 -45.603 52.703 1.00 43.77 15 ILE D CA 1
ATOM 8418 C C . ILE E 1 37 ? -56.015 -45.551 52.323 1.00 44.29 15 ILE D C 1
ATOM 8419 O O . ILE E 1 37 ? -56.629 -44.472 52.342 1.00 43.56 15 ILE D O 1
ATOM 8424 N N . SER E 1 38 ? -56.588 -46.710 52.003 1.00 44.43 16 SER D N 1
ATOM 8425 C CA . SER E 1 38 ? -58.009 -46.791 51.659 1.00 47.85 16 SER D CA 1
ATOM 8426 C C . SER E 1 38 ? -58.902 -46.318 52.805 1.00 49.48 16 SER D C 1
ATOM 8427 O O . SER E 1 38 ? -60.016 -45.847 52.577 1.00 50.30 16 SER D O 1
ATOM 8430 N N . GLN E 1 39 ? -58.395 -46.434 54.030 1.00 50.34 17 GLN D N 1
ATOM 8431 C CA . GLN E 1 39 ? -59.118 -46.005 55.224 1.00 54.47 17 GLN D CA 1
ATOM 8432 C C . GLN E 1 39 ? -59.172 -44.490 55.391 1.00 53.60 17 GLN D C 1
ATOM 8433 O O . GLN E 1 39 ? -60.100 -43.962 56.012 1.00 54.67 17 GLN D O 1
ATOM 8439 N N . LEU E 1 40 ? -58.173 -43.800 54.851 1.00 50.98 18 LEU D N 1
ATOM 8440 C CA . LEU E 1 40 ? -58.118 -42.341 54.912 1.00 52.65 18 LEU D CA 1
ATOM 8441 C C . LEU E 1 40 ? -58.608 -41.689 53.619 1.00 50.49 18 LEU D C 1
ATOM 8442 O O . LEU E 1 40 ? -58.847 -40.484 53.593 1.00 51.17 18 LEU D O 1
ATOM 8447 N N . TRP E 1 41 ? -58.747 -42.486 52.558 1.00 48.42 19 TRP D N 1
ATOM 8448 C CA . TRP E 1 41 ? -59.129 -41.981 51.230 1.00 47.24 19 TRP D CA 1
ATOM 8449 C C . TRP E 1 41 ? -59.813 -43.052 50.370 1.00 44.86 19 TRP D C 1
ATOM 8450 O O . TRP E 1 41 ? -59.298 -44.148 50.206 1.00 43.21 19 TRP D O 1
ATOM 8461 N N . GLN E 1 42 ? -60.962 -42.704 49.802 1.00 45.43 20 GLN D N 1
ATOM 8462 C CA . GLN E 1 42 ? -61.784 -43.644 49.032 1.00 47.84 20 GLN D CA 1
ATOM 8463 C C . GLN E 1 42 ? -61.482 -43.628 47.530 1.00 46.37 20 GLN D C 1
ATOM 8464 O O . GLN E 1 42 ? -62.075 -44.386 46.759 1.00 45.44 20 GLN D O 1
ATOM 8470 N N . GLY E 1 43 ? -60.558 -42.766 47.117 1.00 46.37 21 GLY D N 1
ATOM 8471 C CA . GLY E 1 43 ? -60.227 -42.601 45.700 1.00 42.77 21 GLY D CA 1
ATOM 8472 C C . GLY E 1 43 ? -59.623 -43.825 45.020 1.00 40.86 21 GLY D C 1
ATOM 8473 O O . GLY E 1 43 ? -58.972 -44.673 45.655 1.00 37.38 21 GLY D O 1
ATOM 8474 N N . GLU E 1 44 ? -59.876 -43.912 43.717 1.00 41.12 22 GLU D N 1
ATOM 8475 C CA . GLU E 1 44 ? -59.190 -44.836 42.829 1.00 41.26 22 GLU D CA 1
ATOM 8476 C C . GLU E 1 44 ? -58.416 -43.968 41.824 1.00 38.46 22 GLU D C 1
ATOM 8477 O O . GLU E 1 44 ? -58.930 -43.647 40.748 1.00 36.72 22 GLU D O 1
ATOM 8483 N N . PRO E 1 45 ? -57.181 -43.566 42.183 1.00 36.72 23 PRO D N 1
ATOM 8484 C CA . PRO E 1 45 ? -56.394 -42.671 41.334 1.00 33.88 23 PRO D CA 1
ATOM 8485 C C . PRO E 1 45 ? -56.050 -43.264 39.966 1.00 33.61 23 PRO D C 1
ATOM 8486 O O . PRO E 1 45 ? -55.745 -44.457 39.860 1.00 32.52 23 PRO D O 1
ATOM 8490 N N . ALA E 1 46 ? -56.117 -42.419 38.931 1.00 34.00 24 ALA D N 1
ATOM 8491 C CA . ALA E 1 46 ? -55.749 -42.781 37.558 1.00 32.07 24 ALA D CA 1
ATOM 8492 C C . ALA E 1 46 ? -54.269 -42.522 37.304 1.00 29.86 24 ALA D C 1
ATOM 8493 O O . ALA E 1 46 ? -53.651 -43.182 36.459 1.00 27.73 24 ALA D O 1
ATOM 8495 N N . VAL E 1 47 ? -53.720 -41.552 38.034 1.00 29.81 25 VAL D N 1
ATOM 8496 C CA . VAL E 1 47 ? -52.317 -41.123 37.895 1.00 28.16 25 VAL D CA 1
ATOM 8497 C C . VAL E 1 47 ? -51.675 -41.062 39.263 1.00 28.13 25 VAL D C 1
ATOM 8498 O O . VAL E 1 47 ? -52.307 -40.650 40.226 1.00 29.13 25 VAL D O 1
ATOM 8502 N N . GLY E 1 48 ? -50.417 -41.496 39.341 1.00 28.20 26 GLY D N 1
ATOM 8503 C CA . GLY E 1 48 ? -49.568 -41.233 40.499 1.00 27.16 26 GLY D CA 1
ATOM 8504 C C . GLY E 1 48 ? -48.414 -40.332 40.086 1.00 26.01 26 GLY D C 1
ATOM 8505 O O . GLY E 1 48 ? -47.932 -40.408 38.962 1.00 25.21 26 GLY D O 1
ATOM 8514 N N . ILE E 1 50 ? -44.643 -38.365 41.345 1.00 23.58 28 ILE D N 1
ATOM 8515 C CA . ILE E 1 50 ? -43.534 -38.250 42.293 1.00 23.97 28 ILE D CA 1
ATOM 8516 C C . ILE E 1 50 ? -42.819 -36.915 42.091 1.00 25.59 28 ILE D C 1
ATOM 8517 O O . ILE E 1 50 ? -42.280 -36.638 41.012 1.00 26.91 28 ILE D O 1
ATOM 8522 N N . LEU E 1 51 ? -42.839 -36.089 43.132 1.00 28.88 29 LEU D N 1
ATOM 8523 C CA . LEU E 1 51 ? -42.285 -34.732 43.104 1.00 28.60 29 LEU D CA 1
ATOM 8524 C C . LEU E 1 51 ? -40.889 -34.692 43.704 1.00 29.15 29 LEU D C 1
ATOM 8525 O O . LEU E 1 51 ? -40.692 -35.072 44.874 1.00 29.65 29 LEU D O 1
ATOM 8530 N N . GLY E 1 52 ? -39.932 -34.213 42.901 1.00 30.32 30 GLY D N 1
ATOM 8531 C CA . GLY E 1 52 ? -38.519 -34.249 43.265 1.00 31.48 30 GLY D CA 1
ATOM 8532 C C . GLY E 1 52 ? -38.043 -33.030 44.017 1.00 31.38 30 GLY D C 1
ATOM 8533 O O . GLY E 1 52 ? -38.855 -32.207 44.445 1.00 31.88 30 GLY D O 1
ATOM 8534 N N . THR E 1 53 ? -36.719 -32.919 44.158 1.00 31.38 31 THR D N 1
ATOM 8535 C CA . THR E 1 53 ? -36.065 -31.820 44.893 1.00 32.44 31 THR D CA 1
ATOM 8536 C C . THR E 1 53 ? -36.477 -30.444 44.370 1.00 32.97 31 THR D C 1
ATOM 8537 O O . THR E 1 53 ? -36.372 -30.163 43.169 1.00 31.69 31 THR D O 1
ATOM 8541 N N . GLY E 1 54 ? -36.970 -29.599 45.275 1.00 33.94 32 GLY D N 1
ATOM 8542 C CA . GLY E 1 54 ? -37.489 -28.281 44.906 1.00 33.21 32 GLY D CA 1
ATOM 8543 C C . GLY E 1 54 ? -38.795 -28.239 44.113 1.00 32.51 32 GLY D C 1
ATOM 8544 O O . GLY E 1 54 ? -39.259 -27.164 43.746 1.00 32.47 32 GLY D O 1
ATOM 8545 N N . LEU E 1 55 ? -39.413 -29.390 43.875 1.00 30.79 33 LEU D N 1
ATOM 8546 C CA . LEU E 1 55 ? -40.656 -29.439 43.076 1.00 29.76 33 LEU D CA 1
ATOM 8547 C C . LEU E 1 55 ? -41.936 -29.740 43.873 1.00 30.09 33 LEU D C 1
ATOM 8548 O O . LEU E 1 55 ? -43.028 -29.848 43.286 1.00 31.08 33 LEU D O 1
ATOM 8553 N N . GLY E 1 56 ? -41.804 -29.886 45.195 1.00 31.54 34 GLY D N 1
ATOM 8554 C CA . GLY E 1 56 ? -42.953 -30.204 46.077 1.00 33.59 34 GLY D CA 1
ATOM 8555 C C . GLY E 1 56 ? -44.131 -29.245 45.965 1.00 34.70 34 GLY D C 1
ATOM 8556 O O . GLY E 1 56 ? -45.263 -29.560 46.383 1.00 36.76 34 GLY D O 1
ATOM 8557 N N . GLY E 1 57 ? -43.875 -28.075 45.373 1.00 34.55 35 GLY D N 1
ATOM 8558 C CA . GLY E 1 57 ? -44.900 -27.041 45.212 1.00 34.63 35 GLY D CA 1
ATOM 8559 C C . GLY E 1 57 ? -45.951 -27.438 44.194 1.00 35.14 35 GLY D C 1
ATOM 8560 O O . GLY E 1 57 ? -47.068 -26.890 44.203 1.00 35.24 35 GLY D O 1
ATOM 8561 N N . LEU E 1 58 ? -45.615 -28.396 43.321 1.00 31.96 36 LEU D N 1
ATOM 8562 C CA . LEU E 1 58 ? -46.596 -28.915 42.349 1.00 32.70 36 LEU D CA 1
ATOM 8563 C C . LEU E 1 58 ? -47.813 -29.577 43.036 1.00 33.46 36 LEU D C 1
ATOM 8564 O O . LEU E 1 58 ? -48.887 -29.709 42.443 1.00 33.36 36 LEU D O 1
ATOM 8569 N N . ALA E 1 59 ? -47.650 -29.980 44.294 1.00 33.91 37 ALA D N 1
ATOM 8570 C CA . ALA E 1 59 ? -48.785 -30.514 45.055 1.00 36.35 37 ALA D CA 1
ATOM 8571 C C . ALA E 1 59 ? -49.939 -29.506 45.277 1.00 35.09 37 ALA D C 1
ATOM 8572 O O . ALA E 1 59 ? -51.091 -29.911 45.375 1.00 34.54 37 ALA D O 1
ATOM 8574 N N . GLU E 1 60 ? -49.631 -28.211 45.342 1.00 36.81 38 GLU D N 1
ATOM 8575 C CA . GLU E 1 60 ? -50.659 -27.163 45.513 1.00 41.48 38 GLU D CA 1
ATOM 8576 C C . GLU E 1 60 ? -51.720 -27.176 44.420 1.00 43.00 38 GLU D C 1
ATOM 8577 O O . GLU E 1 60 ? -52.793 -26.604 44.577 1.00 42.60 38 GLU D O 1
ATOM 8583 N N . GLN E 1 61 ? -51.402 -27.854 43.324 1.00 43.44 39 GLN D N 1
ATOM 8584 C CA . GLN E 1 61 ? -52.241 -27.898 42.143 1.00 47.01 39 GLN D CA 1
ATOM 8585 C C . GLN E 1 61 ? -53.361 -28.943 42.283 1.00 45.53 39 GLN D C 1
ATOM 8586 O O . GLN E 1 61 ? -54.336 -28.925 41.530 1.00 48.57 39 GLN D O 1
ATOM 8592 N N . ILE E 1 62 ? -53.194 -29.848 43.243 1.00 39.41 40 ILE D N 1
ATOM 8593 C CA . ILE E 1 62 ? -54.178 -30.864 43.595 1.00 36.92 40 ILE D CA 1
ATOM 8594 C C . ILE E 1 62 ? -55.257 -30.291 44.523 1.00 36.41 40 ILE D C 1
ATOM 8595 O O . ILE E 1 62 ? -54.951 -29.664 45.524 1.00 34.96 40 ILE D O 1
ATOM 8600 N N . GLU E 1 63 ? -56.523 -30.488 44.161 1.00 36.95 41 GLU D N 1
ATOM 8601 C CA . GLU E 1 63 ? -57.629 -30.209 45.065 1.00 39.97 41 GLU D CA 1
ATOM 8602 C C . GLU E 1 63 ? -57.628 -31.408 45.997 1.00 38.56 41 GLU D C 1
ATOM 8603 O O . GLU E 1 63 ? -58.054 -32.502 45.619 1.00 35.50 41 GLU D O 1
ATOM 8609 N N . GLN E 1 64 ? -57.091 -31.221 47.198 1.00 40.62 42 GLN D N 1
ATOM 8610 C CA . GLN E 1 64 ? -56.737 -32.380 48.015 1.00 42.19 42 GLN D CA 1
ATOM 8611 C C . GLN E 1 64 ? -57.788 -32.762 49.046 1.00 44.35 42 GLN D C 1
ATOM 8612 O O . GLN E 1 64 ? -58.308 -31.916 49.775 1.00 44.55 42 GLN D O 1
ATOM 8618 N N . ASP E 1 65 ? -58.105 -34.050 49.072 1.00 44.79 43 ASP D N 1
ATOM 8619 C CA . ASP E 1 65 ? -58.988 -34.624 50.070 1.00 45.15 43 ASP D CA 1
ATOM 8620 C C . ASP E 1 65 ? -58.215 -34.790 51.370 1.00 47.25 43 ASP D C 1
ATOM 8621 O O . ASP E 1 65 ? -58.707 -34.461 52.454 1.00 47.39 43 ASP D O 1
ATOM 8626 N N . ILE E 1 66 ? -56.977 -35.258 51.244 1.00 48.42 44 ILE D N 1
ATOM 8627 C CA . ILE E 1 66 ? -56.178 -35.691 52.388 1.00 49.50 44 ILE D CA 1
ATOM 8628 C C . ILE E 1 66 ? -54.689 -35.689 52.011 1.00 48.60 44 ILE D C 1
ATOM 8629 O O . ILE E 1 66 ? -54.340 -35.961 50.855 1.00 47.17 44 ILE D O 1
ATOM 8634 N N . ALA E 1 67 ? -53.835 -35.349 52.981 1.00 48.07 45 ALA D N 1
ATOM 8635 C CA . ALA E 1 67 ? -52.375 -35.340 52.827 1.00 45.34 45 ALA D CA 1
ATOM 8636 C C . ALA E 1 67 ? -51.775 -36.138 53.973 1.00 45.92 45 ALA D C 1
ATOM 8637 O O . ALA E 1 67 ? -51.645 -35.630 55.098 1.00 45.60 45 ALA D O 1
ATOM 8639 N N . ILE E 1 68 ? -51.428 -37.392 53.674 1.00 44.38 46 ILE D N 1
ATOM 8640 C CA . ILE E 1 68 ? -51.052 -38.394 54.674 1.00 42.32 46 ILE D CA 1
ATOM 8641 C C . ILE E 1 68 ? -49.541 -38.396 54.881 1.00 43.37 46 ILE D C 1
ATOM 8642 O O . ILE E 1 68 ? -48.796 -38.659 53.933 1.00 45.67 46 ILE D O 1
ATOM 8647 N N . PRO E 1 69 ? -49.070 -38.112 56.107 1.00 43.43 47 PRO D N 1
ATOM 8648 C CA . PRO E 1 69 ? -47.615 -38.248 56.281 1.00 44.22 47 PRO D CA 1
ATOM 8649 C C . PRO E 1 69 ? -47.162 -39.705 56.116 1.00 42.69 47 PRO D C 1
ATOM 8650 O O . PRO E 1 69 ? -47.884 -40.636 56.506 1.00 40.47 47 PRO D O 1
ATOM 8654 N N . TYR E 1 70 ? -45.988 -39.881 55.509 1.00 42.42 48 TYR D N 1
ATOM 8655 C CA . TYR E 1 70 ? -45.423 -41.209 55.265 1.00 44.32 48 TYR D CA 1
ATOM 8656 C C . TYR E 1 70 ? -45.349 -42.054 56.523 1.00 45.12 48 TYR D C 1
ATOM 8657 O O . TYR E 1 70 ? -45.415 -43.271 56.440 1.00 45.58 48 TYR D O 1
ATOM 8666 N N . SER E 1 71 ? -45.222 -41.396 57.676 1.00 49.14 49 SER D N 1
ATOM 8667 C CA . SER E 1 71 ? -45.240 -42.069 58.995 1.00 54.17 49 SER D CA 1
ATOM 8668 C C . SER E 1 71 ? -46.506 -42.880 59.267 1.00 56.06 49 SER D C 1
ATOM 8669 O O . SER E 1 71 ? -46.445 -43.952 59.881 1.00 57.97 49 SER D O 1
ATOM 8672 N N . ASP E 1 72 ? -47.644 -42.354 58.816 1.00 56.77 50 ASP D N 1
ATOM 8673 C CA . ASP E 1 72 ? -48.947 -42.993 59.003 1.00 58.75 50 ASP D CA 1
ATOM 8674 C C . ASP E 1 72 ? -49.176 -44.175 58.068 1.00 55.83 50 ASP D C 1
ATOM 8675 O O . ASP E 1 72 ? -50.117 -44.954 58.272 1.00 56.68 50 ASP D O 1
ATOM 8680 N N . ILE E 1 73 ? -48.340 -44.303 57.039 1.00 51.46 51 ILE D N 1
ATOM 8681 C CA . ILE E 1 73 ? -48.450 -45.442 56.128 1.00 48.24 51 ILE D CA 1
ATOM 8682 C C . ILE E 1 73 ? -47.393 -46.467 56.484 1.00 49.74 51 ILE D C 1
ATOM 8683 O O . ILE E 1 73 ? -46.202 -46.148 56.467 1.00 50.59 51 ILE D O 1
ATOM 8688 N N . PRO E 1 74 ? -47.828 -47.698 56.818 1.00 48.74 52 PRO D N 1
ATOM 8689 C CA . PRO E 1 74 ? -46.927 -48.808 57.093 1.00 50.98 52 PRO D CA 1
ATOM 8690 C C . PRO E 1 74 ? -45.926 -49.056 55.952 1.00 53.81 52 PRO D C 1
ATOM 8691 O O . PRO E 1 74 ? -46.289 -48.999 54.767 1.00 53.53 52 PRO D O 1
ATOM 8695 N N . HIS E 1 75 ? -44.672 -49.297 56.340 1.00 52.45 53 HIS D N 1
ATOM 8696 C CA . HIS E 1 75 ? -43.580 -49.716 55.447 1.00 52.43 53 HIS D CA 1
ATOM 8697 C C . HIS E 1 75 ? -42.961 -48.607 54.602 1.00 51.63 53 HIS D C 1
ATOM 8698 O O . HIS E 1 75 ? -41.945 -48.832 53.955 1.00 52.84 53 HIS D O 1
ATOM 8705 N N . PHE E 1 76 ? -43.562 -47.418 54.618 1.00 50.83 54 PHE D N 1
ATOM 8706 C CA . PHE E 1 76 ? -42.977 -46.249 53.958 1.00 49.89 54 PHE D CA 1
ATOM 8707 C C . PHE E 1 76 ? -41.815 -45.712 54.789 1.00 54.32 54 PHE D C 1
ATOM 8708 O O . PHE E 1 76 ? -41.951 -45.518 55.998 1.00 54.29 54 PHE D O 1
ATOM 8716 N N . PRO E 1 77 ? -40.666 -45.477 54.140 1.00 55.96 55 PRO D N 1
ATOM 8717 C CA . PRO E 1 77 ? -39.511 -44.816 54.754 1.00 56.41 55 PRO D CA 1
ATOM 8718 C C . PRO E 1 77 ? -39.700 -43.295 54.917 1.00 55.75 55 PRO D C 1
ATOM 8719 O O . PRO E 1 77 ? -40.720 -42.746 54.489 1.00 54.43 55 PRO D O 1
ATOM 8723 N N . THR E 1 78 ? -38.713 -42.640 55.533 1.00 53.74 56 THR D N 1
ATOM 8724 C CA . THR E 1 78 ? -38.717 -41.195 55.798 1.00 52.42 56 THR D CA 1
ATOM 8725 C C . THR E 1 78 ? -37.866 -40.425 54.762 1.00 53.81 56 THR D C 1
ATOM 8726 O O . THR E 1 78 ? -36.731 -40.836 54.471 1.00 51.88 56 THR D O 1
ATOM 8730 N N . SER E 1 79 ? -38.403 -39.327 54.205 1.00 52.45 57 SER D N 1
ATOM 8731 C CA . SER E 1 79 ? -37.608 -38.393 53.370 1.00 52.14 57 SER D CA 1
ATOM 8732 C C . SER E 1 79 ? -36.741 -37.501 54.271 1.00 53.31 57 SER D C 1
ATOM 8733 O O . SER E 1 79 ? -37.268 -36.721 55.074 1.00 52.48 57 SER D O 1
ATOM 8736 N N . THR E 1 80 ? -35.423 -37.597 54.122 1.00 53.50 58 THR D N 1
ATOM 8737 C CA . THR E 1 80 ? -34.496 -36.798 54.947 1.00 54.67 58 THR D CA 1
ATOM 8738 C C . THR E 1 80 ? -33.747 -35.706 54.157 1.00 50.58 58 THR D C 1
ATOM 8739 O O . THR E 1 80 ? -32.860 -35.040 54.699 1.00 49.58 58 THR D O 1
ATOM 8743 N N . VAL E 1 81 ? -34.089 -35.533 52.883 1.00 45.95 59 VAL D N 1
ATOM 8744 C CA . VAL E 1 81 ? -33.493 -34.454 52.092 1.00 46.20 59 VAL D CA 1
ATOM 8745 C C . VAL E 1 81 ? -34.327 -33.173 52.258 1.00 49.49 59 VAL D C 1
ATOM 8746 O O . VAL E 1 81 ? -35.568 -33.222 52.310 1.00 49.59 59 VAL D O 1
ATOM 8750 N N . LYS E 1 82 ? -33.632 -32.040 52.361 1.00 52.08 60 LYS D N 1
ATOM 8751 C CA . LYS E 1 82 ? -34.263 -30.713 52.395 1.00 55.58 60 LYS D CA 1
ATOM 8752 C C . LYS E 1 82 ? -35.184 -30.507 51.192 1.00 52.25 60 LYS D C 1
ATOM 8753 O O . LYS E 1 82 ? -34.860 -30.932 50.070 1.00 48.50 60 LYS D O 1
ATOM 8759 N N . SER E 1 83 ? -36.316 -29.842 51.449 1.00 50.61 61 SER D N 1
ATOM 8760 C CA . SER E 1 83 ? -37.366 -29.515 50.460 1.00 48.50 61 SER D CA 1
ATOM 8761 C C . SER E 1 83 ? -38.373 -30.649 50.184 1.00 47.37 61 SER D C 1
ATOM 8762 O O . SER E 1 83 ? -39.426 -30.417 49.588 1.00 49.09 61 SER D O 1
ATOM 8765 N N . HIS E 1 84 ? -38.049 -31.861 50.625 1.00 46.69 62 HIS D N 1
ATOM 8766 C CA . HIS E 1 84 ? -38.934 -33.024 50.467 1.00 44.10 62 HIS D CA 1
ATOM 8767 C C . HIS E 1 84 ? -39.846 -33.114 51.689 1.00 41.96 62 HIS D C 1
ATOM 8768 O O . HIS E 1 84 ? -39.387 -33.511 52.771 1.00 40.41 62 HIS D O 1
ATOM 8775 N N . ALA E 1 85 ? -41.117 -32.738 51.509 1.00 40.30 63 ALA D N 1
ATOM 8776 C CA . ALA E 1 85 ? -42.084 -32.630 52.623 1.00 44.39 63 ALA D CA 1
ATOM 8777 C C . ALA E 1 85 ? -42.398 -33.958 53.326 1.00 46.16 63 ALA D C 1
ATOM 8778 O O . ALA E 1 85 ? -42.731 -33.980 54.518 1.00 49.23 63 ALA D O 1
ATOM 8780 N N . GLY E 1 86 ? -42.301 -35.061 52.585 1.00 42.94 64 GLY D N 1
ATOM 8781 C CA . GLY E 1 86 ? -42.563 -36.380 53.152 1.00 40.17 64 GLY D CA 1
ATOM 8782 C C . GLY E 1 86 ? -44.033 -36.651 53.465 1.00 38.67 64 GLY D C 1
ATOM 8783 O O . GLY E 1 86 ? -44.363 -37.013 54.594 1.00 38.88 64 GLY D O 1
ATOM 8784 N N . ARG E 1 87 ? -44.910 -36.504 52.469 1.00 36.33 65 ARG D N 1
ATOM 8785 C CA . ARG E 1 87 ? -46.333 -36.885 52.640 1.00 40.62 65 ARG D CA 1
ATOM 8786 C C . ARG E 1 87 ? -47.036 -37.234 51.327 1.00 38.58 65 ARG D C 1
ATOM 8787 O O . ARG E 1 87 ? -46.601 -36.813 50.250 1.00 37.60 65 ARG D O 1
ATOM 8795 N N . LEU E 1 88 ? -48.105 -38.019 51.441 1.00 37.14 66 LEU D N 1
ATOM 8796 C CA . LEU E 1 88 ? -48.861 -38.524 50.293 1.00 35.90 66 LEU D CA 1
ATOM 8797 C C . LEU E 1 88 ? -50.148 -37.735 50.040 1.00 36.92 66 LEU D C 1
ATOM 8798 O O . LEU E 1 88 ? -51.156 -37.923 50.722 1.00 38.95 66 LEU D O 1
ATOM 8803 N N . VAL E 1 89 ? -50.104 -36.852 49.051 1.00 36.84 67 VAL D N 1
ATOM 8804 C CA . VAL E 1 89 ? -51.239 -35.993 48.755 1.00 37.34 67 VAL D CA 1
ATOM 8805 C C . VAL E 1 89 ? -52.226 -36.694 47.818 1.00 37.57 67 VAL D C 1
ATOM 8806 O O . VAL E 1 89 ? -51.876 -37.115 46.716 1.00 37.24 67 VAL D O 1
ATOM 8810 N N . CYS E 1 90 ? -53.467 -36.816 48.272 1.00 36.48 68 CYS D N 1
ATOM 8811 C CA . CYS E 1 90 ? -54.512 -37.488 47.504 1.00 35.20 68 CYS D CA 1
ATOM 8812 C C . CYS E 1 90 ? -55.624 -36.506 47.182 1.00 34.66 68 CYS D C 1
ATOM 8813 O O . CYS E 1 90 ? -55.995 -35.684 48.020 1.00 33.96 68 CYS D O 1
ATOM 8816 N N . GLY E 1 91 ? -56.173 -36.606 45.975 1.00 33.25 69 GLY D N 1
ATOM 8817 C CA . GLY E 1 91 ? -57.233 -35.706 45.584 1.00 32.60 69 GLY D CA 1
ATOM 8818 C C . GLY E 1 91 ? -57.454 -35.695 44.093 1.00 32.22 69 GLY D C 1
ATOM 8819 O O . GLY E 1 91 ? -57.400 -36.726 43.435 1.00 31.93 69 GLY D O 1
ATOM 8820 N N . ARG E 1 92 ? -57.734 -34.516 43.562 1.00 32.80 70 ARG D N 1
ATOM 8821 C CA . ARG E 1 92 ? -58.122 -34.407 42.176 1.00 33.25 70 ARG D CA 1
ATOM 8822 C C . ARG E 1 92 ? -57.463 -33.197 41.554 1.00 32.21 70 ARG D C 1
ATOM 8823 O O . ARG E 1 92 ? -57.282 -32.175 42.219 1.00 32.54 70 ARG D O 1
ATOM 8831 N N . LEU E 1 93 ? -57.127 -33.332 40.278 1.00 31.06 71 LEU D N 1
ATOM 8832 C CA . LEU E 1 93 ? -56.508 -32.276 39.483 1.00 33.03 71 LEU D CA 1
ATOM 8833 C C . LEU E 1 93 ? -57.213 -32.274 38.139 1.00 33.61 71 LEU D C 1
ATOM 8834 O O . LEU E 1 93 ? -57.109 -33.239 37.386 1.00 33.90 71 LEU D O 1
ATOM 8839 N N . ARG E 1 94 ? -57.943 -31.195 37.852 1.00 33.71 72 ARG D N 1
ATOM 8840 C CA . ARG E 1 94 ? -58.819 -31.140 36.690 1.00 36.27 72 ARG D CA 1
ATOM 8841 C C . ARG E 1 94 ? -59.829 -32.284 36.712 1.00 37.52 72 ARG D C 1
ATOM 8842 O O . ARG E 1 94 ? -60.132 -32.858 35.669 1.00 39.56 72 ARG D O 1
ATOM 8850 N N . GLY E 1 95 ? -60.314 -32.630 37.906 1.00 38.13 73 GLY D N 1
ATOM 8851 C CA . GLY E 1 95 ? -61.260 -33.723 38.077 1.00 39.60 73 GLY D CA 1
ATOM 8852 C C . GLY E 1 95 ? -60.680 -35.109 37.805 1.00 39.75 73 GLY D C 1
ATOM 8853 O O . GLY E 1 95 ? -61.419 -36.053 37.534 1.00 43.15 73 GLY D O 1
ATOM 8854 N N . ILE E 1 96 ? -59.363 -35.245 37.859 1.00 35.78 74 ILE D N 1
ATOM 8855 C CA . ILE E 1 96 ? -58.751 -36.562 37.682 1.00 35.13 74 ILE D CA 1
ATOM 8856 C C . ILE E 1 96 ? -58.254 -37.041 39.039 1.00 32.55 74 ILE D C 1
ATOM 8857 O O . ILE E 1 96 ? -57.449 -36.347 39.671 1.00 31.19 74 ILE D O 1
ATOM 8862 N N . PRO E 1 97 ? -58.721 -38.223 39.496 1.00 32.06 75 PRO D N 1
ATOM 8863 C CA . PRO E 1 97 ? -58.219 -38.675 40.783 1.00 31.51 75 PRO D CA 1
ATOM 8864 C C . PRO E 1 97 ? -56.727 -38.950 40.661 1.00 30.32 75 PRO D C 1
ATOM 8865 O O . PRO E 1 97 ? -56.294 -39.587 39.702 1.00 29.90 75 PRO D O 1
ATOM 8869 N N . ILE E 1 98 ? -55.955 -38.424 41.606 1.00 29.36 76 ILE D N 1
ATOM 8870 C CA . ILE E 1 98 ? -54.511 -38.597 41.596 1.00 29.94 76 ILE D CA 1
ATOM 8871 C C . ILE E 1 98 ? -53.948 -38.771 42.998 1.00 28.98 76 ILE D C 1
ATOM 8872 O O . ILE E 1 98 ? -54.549 -38.339 43.992 1.00 30.21 76 ILE D O 1
ATOM 8877 N N . VAL E 1 99 ? -52.781 -39.400 43.056 1.00 27.20 77 VAL D N 1
ATOM 8878 C CA . VAL E 1 99 ? -52.007 -39.512 44.269 1.00 28.22 77 VAL D CA 1
ATOM 8879 C C . VAL E 1 99 ? -50.577 -38.997 43.999 1.00 27.08 77 VAL D C 1
ATOM 8880 O O . VAL E 1 99 ? -49.982 -39.294 42.950 1.00 29.33 77 VAL D O 1
ATOM 8884 N N . ALA E 1 100 ? -50.054 -38.182 44.902 1.00 25.37 78 ALA D N 1
ATOM 8885 C CA . ALA E 1 100 ? -48.750 -37.578 44.677 1.00 27.50 78 ALA D CA 1
ATOM 8886 C C . ALA E 1 100 ? -47.825 -37.743 45.872 1.00 29.03 78 ALA D C 1
ATOM 8887 O O . ALA E 1 100 ? -48.169 -37.365 46.991 1.00 29.55 78 ALA D O 1
ATOM 8897 N N . GLU E 1 102 ? -45.264 -36.242 47.811 1.00 30.57 80 GLU D N 1
ATOM 8898 C CA . GLU E 1 102 ? -44.651 -34.929 47.988 1.00 33.31 80 GLU D CA 1
ATOM 8899 C C . GLU E 1 102 ? -43.317 -35.127 48.691 1.00 35.07 80 GLU D C 1
ATOM 8900 O O . GLU E 1 102 ? -43.243 -35.194 49.924 1.00 36.44 80 GLU D O 1
ATOM 8906 N N . GLY E 1 103 ? -42.272 -35.265 47.877 1.00 34.93 81 GLY D N 1
ATOM 8907 C CA . GLY E 1 103 ? -40.959 -35.672 48.358 1.00 36.22 81 GLY D CA 1
ATOM 8908 C C . GLY E 1 103 ? -40.763 -37.155 48.102 1.00 36.30 81 GLY D C 1
ATOM 8909 O O . GLY E 1 103 ? -41.736 -37.931 48.141 1.00 34.06 81 GLY D O 1
ATOM 8910 N N . ARG E 1 104 ? -39.518 -37.549 47.817 1.00 34.77 82 ARG D N 1
ATOM 8911 C CA . ARG E 1 104 ? -39.211 -38.955 47.530 1.00 33.84 82 ARG D CA 1
ATOM 8912 C C . ARG E 1 104 ? -38.058 -39.514 48.385 1.00 34.36 82 ARG D C 1
ATOM 8913 O O . ARG E 1 104 ? -37.531 -38.829 49.271 1.00 36.20 82 ARG D O 1
ATOM 8921 N N . PHE E 1 105 ? -37.697 -40.768 48.119 1.00 32.29 83 PHE D N 1
ATOM 8922 C CA . PHE E 1 105 ? -36.643 -41.475 48.844 1.00 31.36 83 PHE D CA 1
ATOM 8923 C C . PHE E 1 105 ? -35.490 -41.708 47.906 1.00 29.08 83 PHE D C 1
ATOM 8924 O O . PHE E 1 105 ? -35.699 -41.997 46.740 1.00 29.59 83 PHE D O 1
ATOM 8932 N N . HIS E 1 106 ? -34.268 -41.579 48.417 1.00 27.09 84 HIS D N 1
ATOM 8933 C CA . HIS E 1 106 ? -33.114 -41.746 47.580 1.00 27.37 84 HIS D CA 1
ATOM 8934 C C . HIS E 1 106 ? -32.187 -42.810 48.115 1.00 25.42 84 HIS D C 1
ATOM 8935 O O . HIS E 1 106 ? -32.041 -42.989 49.337 1.00 25.55 84 HIS D O 1
ATOM 8942 N N . TYR E 1 107 ? -31.553 -43.501 47.173 1.00 25.55 85 TYR D N 1
ATOM 8943 C CA . TYR E 1 107 ? -30.591 -44.543 47.467 1.00 26.42 85 TYR D CA 1
ATOM 8944 C C . TYR E 1 107 ? -29.433 -44.009 48.313 1.00 24.76 85 TYR D C 1
ATOM 8945 O O . TYR E 1 107 ? -28.984 -44.691 49.233 1.00 24.90 85 TYR D O 1
ATOM 8954 N N . TYR E 1 108 ? -28.985 -42.787 48.009 1.00 23.73 86 TYR D N 1
ATOM 8955 C CA . TYR E 1 108 ? -27.829 -42.172 48.700 1.00 23.87 86 TYR D CA 1
ATOM 8956 C C . TYR E 1 108 ? -28.118 -41.810 50.171 1.00 24.86 86 TYR D C 1
ATOM 8957 O O . TYR E 1 108 ? -27.199 -41.477 50.945 1.00 23.49 86 TYR D O 1
ATOM 8966 N N . GLU E 1 109 ? -29.399 -41.850 50.539 1.00 26.03 87 GLU D N 1
ATOM 8967 C CA . GLU E 1 109 ? -29.808 -41.594 51.923 1.00 28.75 87 GLU D CA 1
ATOM 8968 C C . GLU E 1 109 ? -29.583 -42.823 52.787 1.00 29.86 87 GLU D C 1
ATOM 8969 O O . GLU E 1 109 ? -29.656 -42.730 54.006 1.00 31.57 87 GLU D O 1
ATOM 8975 N N . GLY E 1 110 ? -29.334 -43.972 52.165 1.00 30.56 88 GLY D N 1
ATOM 8976 C CA . GLY E 1 110 ? -29.203 -45.248 52.907 1.00 32.16 88 GLY D CA 1
ATOM 8977 C C . GLY E 1 110 ? -30.340 -46.244 52.699 1.00 32.78 88 GLY D C 1
ATOM 8978 O O . GLY E 1 110 ? -30.339 -47.339 53.264 1.00 34.64 88 GLY D O 1
ATOM 8979 N N . TYR E 1 111 ? -31.317 -45.865 51.885 1.00 32.14 89 TYR D N 1
ATOM 8980 C CA . TYR E 1 111 ? -32.448 -46.740 51.578 1.00 30.89 89 TYR D CA 1
ATOM 8981 C C . TYR E 1 111 ? -32.120 -47.737 50.475 1.00 29.67 89 TYR D C 1
ATOM 8982 O O . TYR E 1 111 ? -31.412 -47.422 49.528 1.00 31.87 89 TYR D O 1
ATOM 8991 N N . SER E 1 112 ? -32.651 -48.944 50.592 1.00 30.50 90 SER D N 1
ATOM 8992 C CA . SER E 1 112 ? -32.523 -49.927 49.524 1.00 32.15 90 SER D CA 1
ATOM 8993 C C . SER E 1 112 ? -33.456 -49.520 48.384 1.00 30.87 90 SER D C 1
ATOM 8994 O O . SER E 1 112 ? -34.334 -48.668 48.568 1.00 31.60 90 SER D O 1
ATOM 8997 N N . LEU E 1 113 ? -33.284 -50.123 47.219 1.00 29.73 91 LEU D N 1
ATOM 8998 C CA . LEU E 1 113 ? -34.132 -49.777 46.078 1.00 29.17 91 LEU D CA 1
ATOM 8999 C C . LEU E 1 113 ? -35.523 -50.388 46.179 1.00 29.18 91 LEU D C 1
ATOM 9000 O O . LEU E 1 113 ? -36.490 -49.840 45.628 1.00 27.61 91 LEU D O 1
ATOM 9005 N N . GLU E 1 114 ? -35.621 -51.499 46.915 1.00 30.19 92 GLU D N 1
ATOM 9006 C CA . GLU E 1 114 ? -36.913 -52.028 47.364 1.00 32.75 92 GLU D CA 1
ATOM 9007 C C . GLU E 1 114 ? -37.671 -50.980 48.194 1.00 28.92 92 GLU D C 1
ATOM 9008 O O . GLU E 1 114 ? -38.868 -50.804 48.021 1.00 27.18 92 GLU D O 1
ATOM 9014 N N . GLN E 1 115 ? -36.972 -50.293 49.096 1.00 30.37 93 GLN D N 1
ATOM 9015 C CA . GLN E 1 115 ? -37.598 -49.240 49.900 1.00 30.89 93 GLN D CA 1
ATOM 9016 C C . GLN E 1 115 ? -37.955 -48.020 49.030 1.00 29.93 93 GLN D C 1
ATOM 9017 O O . GLN E 1 115 ? -39.054 -47.461 49.151 1.00 31.55 93 GLN D O 1
ATOM 9023 N N . VAL E 1 116 ? -37.038 -47.613 48.150 1.00 27.47 94 VAL D N 1
ATOM 9024 C CA . VAL E 1 116 ? -37.257 -46.453 47.276 1.00 25.27 94 VAL D CA 1
ATOM 9025 C C . VAL E 1 116 ? -38.507 -46.621 46.407 1.00 24.94 94 VAL D C 1
ATOM 9026 O O . VAL E 1 116 ? -39.268 -45.650 46.185 1.00 24.08 94 VAL D O 1
ATOM 9030 N N . THR E 1 117 ? -38.696 -47.839 45.903 1.00 23.97 95 THR D N 1
ATOM 9031 C CA . THR E 1 117 ? -39.739 -48.113 44.934 1.00 24.56 95 THR D CA 1
ATOM 9032 C C . THR E 1 117 ? -41.018 -48.727 45.519 1.00 26.14 95 THR D C 1
ATOM 9033 O O . THR E 1 117 ? -41.988 -48.930 44.805 1.00 25.59 95 THR D O 1
ATOM 9037 N N . PHE E 1 118 ? -41.027 -49.027 46.817 1.00 29.00 96 PHE D N 1
ATOM 9038 C CA . PHE E 1 118 ? -42.253 -49.506 47.463 1.00 29.82 96 PHE D CA 1
ATOM 9039 C C . PHE E 1 118 ? -43.459 -48.607 47.119 1.00 30.45 96 PHE D C 1
ATOM 9040 O O . PHE E 1 118 ? -44.500 -49.122 46.682 1.00 30.08 96 PHE D O 1
ATOM 9048 N N . PRO E 1 119 ? -43.312 -47.263 47.248 1.00 30.42 97 PRO D N 1
ATOM 9049 C CA . PRO E 1 119 ? -44.461 -46.397 46.889 1.00 30.46 97 PRO D CA 1
ATOM 9050 C C . PRO E 1 119 ? -44.988 -46.575 45.468 1.00 27.62 97 PRO D C 1
ATOM 9051 O O . PRO E 1 119 ? -46.182 -46.399 45.263 1.00 28.67 97 PRO D O 1
ATOM 9055 N N . VAL E 1 120 ? -44.134 -46.935 44.503 1.00 27.05 98 VAL D N 1
ATOM 9056 C CA . VAL E 1 120 ? -44.606 -47.261 43.139 1.00 27.02 98 VAL D CA 1
ATOM 9057 C C . VAL E 1 120 ? -45.446 -48.558 43.133 1.00 28.19 98 VAL D C 1
ATOM 9058 O O . VAL E 1 120 ? -46.436 -48.660 42.405 1.00 29.35 98 VAL D O 1
ATOM 9062 N N . ARG E 1 121 ? -45.042 -49.558 43.915 1.00 28.88 99 ARG D N 1
ATOM 9063 C CA . ARG E 1 121 ? -45.868 -50.775 44.070 1.00 29.78 99 ARG D CA 1
ATOM 9064 C C . ARG E 1 121 ? -47.252 -50.432 44.647 1.00 29.08 99 ARG D C 1
ATOM 9065 O O . ARG E 1 121 ? -48.284 -50.926 44.170 1.00 29.57 99 ARG D O 1
ATOM 9073 N N . VAL E 1 122 ? -47.258 -49.570 45.661 1.00 29.00 100 VAL D N 1
ATOM 9074 C CA . VAL E 1 122 ? -48.493 -49.133 46.323 1.00 32.66 100 VAL D CA 1
ATOM 9075 C C . VAL E 1 122 ? -49.430 -48.386 45.359 1.00 34.23 100 VAL D C 1
ATOM 9076 O O . VAL E 1 122 ? -50.654 -48.598 45.374 1.00 32.65 100 VAL D O 1
ATOM 9088 N N . LYS E 1 124 ? -49.471 -48.722 42.017 1.00 30.11 102 LYS D N 1
ATOM 9089 C CA . LYS E 1 124 ? -50.023 -49.760 41.146 1.00 32.01 102 LYS D CA 1
ATOM 9090 C C . LYS E 1 124 ? -51.232 -50.432 41.819 1.00 33.22 102 LYS D C 1
ATOM 9091 O O . LYS E 1 124 ? -52.302 -50.570 41.206 1.00 33.77 102 LYS D O 1
ATOM 9097 N N . ALA E 1 125 ? -51.046 -50.834 43.076 1.00 33.21 103 ALA D N 1
ATOM 9098 C CA . ALA E 1 125 ? -52.104 -51.503 43.858 1.00 34.31 103 ALA D CA 1
ATOM 9099 C C . ALA E 1 125 ? -53.360 -50.634 43.990 1.00 34.61 103 ALA D C 1
ATOM 9100 O O . ALA E 1 125 ? -54.476 -51.148 43.919 1.00 35.51 103 ALA D O 1
ATOM 9110 N N . GLY E 1 127 ? -54.416 -48.704 41.860 1.00 32.97 105 GLY D N 1
ATOM 9111 C CA . GLY E 1 127 ? -55.069 -48.669 40.558 1.00 32.50 105 GLY D CA 1
ATOM 9112 C C . GLY E 1 127 ? -54.567 -47.625 39.560 1.00 31.29 105 GLY D C 1
ATOM 9113 O O . GLY E 1 127 ? -55.167 -47.450 38.493 1.00 30.75 105 GLY D O 1
ATOM 9114 N N . VAL E 1 128 ? -53.468 -46.933 39.870 1.00 30.90 106 VAL D N 1
ATOM 9115 C CA . VAL E 1 128 ? -52.951 -45.940 38.923 1.00 30.49 106 VAL D CA 1
ATOM 9116 C C . VAL E 1 128 ? -52.529 -46.602 37.591 1.00 30.38 106 VAL D C 1
ATOM 9117 O O . VAL E 1 128 ? -52.021 -47.727 37.576 1.00 31.85 106 VAL D O 1
ATOM 9121 N N . LYS E 1 129 ? -52.778 -45.913 36.488 1.00 28.41 107 LYS D N 1
ATOM 9122 C CA . LYS E 1 129 ? -52.423 -46.402 35.156 1.00 31.40 107 LYS D CA 1
ATOM 9123 C C . LYS E 1 129 ? -51.107 -45.782 34.661 1.00 30.62 107 LYS D C 1
ATOM 9124 O O . LYS E 1 129 ? -50.361 -46.396 33.896 1.00 31.15 107 LYS D O 1
ATOM 9130 N N . THR E 1 130 ? -50.839 -44.561 35.098 1.00 29.50 108 THR D N 1
ATOM 9131 C CA . THR E 1 130 ? -49.688 -43.802 34.626 1.00 28.68 108 THR D CA 1
ATOM 9132 C C . THR E 1 130 ? -48.932 -43.243 35.808 1.00 25.27 108 THR D C 1
ATOM 9133 O O . THR E 1 130 ? -49.535 -42.757 36.767 1.00 22.85 108 THR D O 1
ATOM 9137 N N . LEU E 1 131 ? -47.609 -43.266 35.708 1.00 25.52 109 LEU D N 1
ATOM 9138 C CA . LEU E 1 131 ? -46.743 -42.592 36.665 1.00 23.83 109 LEU D CA 1
ATOM 9139 C C . LEU E 1 131 ? -46.077 -41.400 35.994 1.00 23.44 109 LEU D C 1
ATOM 9140 O O . LEU E 1 131 ? -45.451 -41.552 34.953 1.00 22.44 109 LEU D O 1
ATOM 9145 N N . LEU E 1 132 ? -46.221 -40.229 36.611 1.00 23.05 110 LEU D N 1
ATOM 9146 C CA . LEU E 1 132 ? -45.552 -39.029 36.208 1.00 22.30 110 LEU D CA 1
ATOM 9147 C C . LEU E 1 132 ? -44.434 -38.816 37.228 1.00 22.43 110 LEU D C 1
ATOM 9148 O O . LEU E 1 132 ? -44.695 -38.703 38.424 1.00 23.38 110 LEU D O 1
ATOM 9153 N N . VAL E 1 133 ? -43.191 -38.798 36.766 1.00 21.59 111 VAL D N 1
ATOM 9154 C CA . VAL E 1 133 ? -42.044 -38.586 37.670 1.00 21.99 111 VAL D CA 1
ATOM 9155 C C . VAL E 1 133 ? -41.324 -37.292 37.306 1.00 21.76 111 VAL D C 1
ATOM 9156 O O . VAL E 1 133 ? -41.151 -36.993 36.124 1.00 21.71 111 VAL D O 1
ATOM 9160 N N . THR E 1 134 ? -40.924 -36.527 38.323 1.00 21.86 112 THR D N 1
ATOM 9161 C CA . THR E 1 134 ? -40.159 -35.309 38.132 1.00 22.13 112 THR D CA 1
ATOM 9162 C C . THR E 1 134 ? -38.866 -35.407 38.927 1.00 22.98 112 THR D C 1
ATOM 9163 O O . THR E 1 134 ? -38.817 -36.105 39.944 1.00 24.20 112 THR D O 1
ATOM 9167 N N . ASN E 1 135 ? -37.819 -34.718 38.464 1.00 21.00 113 ASN D N 1
ATOM 9168 C CA . ASN E 1 135 ? -36.567 -34.649 39.228 1.00 21.47 113 ASN D CA 1
ATOM 9169 C C . ASN E 1 135 ? -35.823 -33.354 38.928 1.00 20.96 113 ASN D C 1
ATOM 9170 O O . ASN E 1 135 ? -36.158 -32.649 37.966 1.00 20.10 113 ASN D O 1
ATOM 9175 N N . ALA E 1 136 ? -34.836 -33.049 39.764 1.00 20.83 114 ALA D N 1
ATOM 9176 C CA . ALA E 1 136 ? -33.860 -32.005 39.488 1.00 20.70 114 ALA D CA 1
ATOM 9177 C C . ALA E 1 136 ? -32.642 -32.683 38.888 1.00 20.29 114 ALA D C 1
ATOM 9178 O O . ALA E 1 136 ? -32.273 -33.757 39.329 1.00 21.40 114 ALA D O 1
ATOM 9180 N N . ALA E 1 137 ? -32.022 -32.085 37.875 1.00 18.51 115 ALA D N 1
ATOM 9181 C CA . ALA E 1 137 ? -30.864 -32.742 37.270 1.00 18.96 115 ALA D CA 1
ATOM 9182 C C . ALA E 1 137 ? -29.799 -31.759 36.830 1.00 19.62 115 ALA D C 1
ATOM 9183 O O . ALA E 1 137 ? -30.055 -30.544 36.649 1.00 20.38 115 ALA D O 1
ATOM 9185 N N . GLY E 1 138 ? -28.599 -32.290 36.653 1.00 18.76 116 GLY D N 1
ATOM 9186 C CA . GLY E 1 138 ? -27.510 -31.530 36.064 1.00 17.85 116 GLY D CA 1
ATOM 9187 C C . GLY E 1 138 ? -27.604 -31.563 34.551 1.00 17.02 116 GLY D C 1
ATOM 9188 O O . GLY E 1 138 ? -27.864 -32.619 33.969 1.00 15.93 116 GLY D O 1
ATOM 9189 N N . GLY E 1 139 ? -27.410 -30.412 33.913 1.00 17.34 117 GLY D N 1
ATOM 9190 C CA . GLY E 1 139 ? -27.397 -30.334 32.438 1.00 17.35 117 GLY D CA 1
ATOM 9191 C C . GLY E 1 139 ? -26.052 -30.690 31.825 1.00 18.98 117 GLY D C 1
ATOM 9192 O O . GLY E 1 139 ? -25.076 -29.932 31.957 1.00 20.70 117 GLY D O 1
ATOM 9193 N N . ILE E 1 140 ? -25.997 -31.827 31.124 1.00 16.94 118 ILE D N 1
ATOM 9194 C CA . ILE E 1 140 ? -24.775 -32.212 30.435 1.00 18.01 118 ILE D CA 1
ATOM 9195 C C . ILE E 1 140 ? -24.754 -31.673 29.006 1.00 17.30 118 ILE D C 1
ATOM 9196 O O . ILE E 1 140 ? -23.733 -31.169 28.542 1.00 17.64 118 ILE D O 1
ATOM 9201 N N . ASN E 1 141 ? -25.858 -31.838 28.283 1.00 17.42 119 ASN D N 1
ATOM 9202 C CA . ASN E 1 141 ? -25.909 -31.365 26.913 1.00 18.28 119 ASN D CA 1
ATOM 9203 C C . ASN E 1 141 ? -25.731 -29.846 26.871 1.00 18.54 119 ASN D C 1
ATOM 9204 O O . ASN E 1 141 ? -26.499 -29.128 27.504 1.00 17.62 119 ASN D O 1
ATOM 9209 N N . PRO E 1 142 ? -24.744 -29.354 26.090 1.00 20.40 120 PRO D N 1
ATOM 9210 C CA . PRO E 1 142 ? -24.501 -27.911 26.095 1.00 22.94 120 PRO D CA 1
ATOM 9211 C C . PRO E 1 142 ? -25.598 -27.077 25.423 1.00 23.42 120 PRO D C 1
ATOM 9212 O O . PRO E 1 142 ? -25.585 -25.871 25.555 1.00 24.35 120 PRO D O 1
ATOM 9216 N N . GLN E 1 143 ? -26.531 -27.718 24.720 1.00 24.31 121 GLN D N 1
ATOM 9217 C CA . GLN E 1 143 ? -27.674 -27.016 24.116 1.00 26.18 121 GLN D CA 1
ATOM 9218 C C . GLN E 1 143 ? -28.743 -26.679 25.173 1.00 25.39 121 GLN D C 1
ATOM 9219 O O . GLN E 1 143 ? -29.666 -25.884 24.908 1.00 23.45 121 GLN D O 1
ATOM 9225 N N . LEU E 1 144 ? -28.589 -27.233 26.386 1.00 23.02 122 LEU D N 1
ATOM 9226 C CA . LEU E 1 144 ? -29.516 -26.921 27.505 1.00 22.41 122 LEU D CA 1
ATOM 9227 C C . LEU E 1 144 ? -29.295 -25.585 28.194 1.00 24.81 122 LEU D C 1
ATOM 9228 O O . LEU E 1 144 ? -28.178 -25.049 28.229 1.00 25.89 122 LEU D O 1
ATOM 9233 N N . ASP E 1 145 ? -30.390 -25.058 28.742 1.00 24.28 123 ASP D N 1
ATOM 9234 C CA . ASP E 1 145 ? -30.397 -23.813 29.498 1.00 26.53 123 ASP D CA 1
ATOM 9235 C C . ASP E 1 145 ? -30.843 -24.064 30.932 1.00 24.88 123 ASP D C 1
ATOM 9236 O O . ASP E 1 145 ? -31.623 -24.981 31.215 1.00 24.43 123 ASP D O 1
ATOM 9241 N N . LEU E 1 146 ? -30.380 -23.208 31.833 1.00 26.76 124 LEU D N 1
ATOM 9242 C CA . LEU E 1 146 ? -30.791 -23.237 33.227 1.00 25.11 124 LEU D CA 1
ATOM 9243 C C . LEU E 1 146 ? -32.341 -23.144 33.368 1.00 23.86 124 LEU D C 1
ATOM 9244 O O . LEU E 1 146 ? -32.985 -22.310 32.728 1.00 23.91 124 LEU D O 1
ATOM 9249 N N . SER E 1 147 ? -32.908 -24.020 34.198 1.00 21.75 125 SER D N 1
ATOM 9250 C CA . SER E 1 147 ? -34.357 -24.115 34.462 1.00 23.39 125 SER D CA 1
ATOM 9251 C C . SER E 1 147 ? -35.170 -24.644 33.284 1.00 22.35 125 SER D C 1
ATOM 9252 O O . SER E 1 147 ? -36.400 -24.630 33.335 1.00 22.18 125 SER D O 1
ATOM 9255 N N . ASP E 1 148 ? -34.490 -25.142 32.251 1.00 22.10 126 ASP D N 1
ATOM 9256 C CA . ASP E 1 148 ? -35.149 -25.918 31.187 1.00 22.22 126 ASP D CA 1
ATOM 9257 C C . ASP E 1 148 ? -35.915 -27.074 31.779 1.00 20.29 126 ASP D C 1
ATOM 9258 O O . ASP E 1 148 ? -35.443 -27.719 32.699 1.00 19.44 126 ASP D O 1
ATOM 9263 N N . VAL E 1 149 ? -37.094 -27.341 31.236 1.00 20.49 127 VAL D N 1
ATOM 9264 C CA . VAL E 1 149 ? -37.844 -28.520 31.607 1.00 20.02 127 VAL D CA 1
ATOM 9265 C C . VAL E 1 149 ? -37.641 -29.541 30.462 1.00 19.64 127 VAL D C 1
ATOM 9266 O O . VAL E 1 149 ? -38.152 -29.363 29.342 1.00 19.50 127 VAL D O 1
ATOM 9270 N N . LEU E 1 150 ? -36.932 -30.623 30.773 1.00 17.92 128 LEU D N 1
ATOM 9271 C CA . LEU E 1 150 ? -36.665 -31.662 29.776 1.00 18.07 128 LEU D CA 1
ATOM 9272 C C . LEU E 1 150 ? -37.640 -32.825 29.854 1.00 17.77 128 LEU D C 1
ATOM 9273 O O . LEU E 1 150 ? -37.978 -33.295 30.963 1.00 19.70 128 LEU D O 1
ATOM 9278 N N . ILE E 1 151 ? -38.126 -33.274 28.694 1.00 16.58 129 ILE D N 1
ATOM 9279 C CA . ILE E 1 151 ? -38.953 -34.463 28.657 1.00 16.13 129 ILE D CA 1
ATOM 9280 C C . ILE E 1 151 ? -38.035 -35.665 28.513 1.00 15.06 129 ILE D C 1
ATOM 9281 O O . ILE E 1 151 ? -37.194 -35.713 27.595 1.00 14.39 129 ILE D O 1
ATOM 9286 N N . ILE E 1 152 ? -38.182 -36.631 29.412 1.00 14.46 130 ILE D N 1
ATOM 9287 C CA . ILE E 1 152 ? -37.254 -37.756 29.426 1.00 14.54 130 ILE D CA 1
ATOM 9288 C C . ILE E 1 152 ? -37.715 -38.756 28.374 1.00 15.73 130 ILE D C 1
ATOM 9289 O O . ILE E 1 152 ? -38.841 -39.238 28.411 1.00 15.98 130 ILE D O 1
ATOM 9294 N N . GLU E 1 153 ? -36.820 -39.057 27.450 1.00 17.70 131 GLU D N 1
ATOM 9295 C CA . GLU E 1 153 ? -37.128 -39.872 26.270 1.00 17.65 131 GLU D CA 1
ATOM 9296 C C . GLU E 1 153 ? -36.607 -41.286 26.514 1.00 17.01 131 GLU D C 1
ATOM 9297 O O . GLU E 1 153 ? -37.113 -42.286 25.982 1.00 17.16 131 GLU D O 1
ATOM 9303 N N . ASP E 1 154 ? -35.597 -41.378 27.360 1.00 16.45 132 ASP D N 1
ATOM 9304 C CA . ASP E 1 154 ? -34.933 -42.641 27.624 1.00 16.62 132 ASP D CA 1
ATOM 9305 C C . ASP E 1 154 ? -33.979 -42.440 28.789 1.00 16.49 132 ASP D C 1
ATOM 9306 O O . ASP E 1 154 ? -33.812 -41.317 29.242 1.00 16.98 132 ASP D O 1
ATOM 9311 N N . HIS E 1 155 ? -33.410 -43.519 29.321 1.00 16.83 133 HIS D N 1
ATOM 9312 C CA . HIS E 1 155 ? -32.448 -43.376 30.423 1.00 17.73 133 HIS D CA 1
ATOM 9313 C C . HIS E 1 155 ? -31.247 -44.350 30.331 1.00 17.77 133 HIS D C 1
ATOM 9314 O O . HIS E 1 155 ? -31.239 -45.270 29.513 1.00 18.42 133 HIS D O 1
ATOM 9321 N N . ILE E 1 156 ? -30.244 -44.094 31.170 1.00 17.90 134 ILE D N 1
ATOM 9322 C CA . ILE E 1 156 ? -29.107 -44.978 31.361 1.00 19.33 134 ILE D CA 1
ATOM 9323 C C . ILE E 1 156 ? -29.000 -45.177 32.892 1.00 18.20 134 ILE D C 1
ATOM 9324 O O . ILE E 1 156 ? -28.966 -44.223 33.670 1.00 17.98 134 ILE D O 1
ATOM 9329 N N . ASN E 1 157 ? -28.963 -46.425 33.312 1.00 18.60 135 ASN D N 1
ATOM 9330 C CA . ASN E 1 157 ? -28.915 -46.738 34.709 1.00 18.46 135 ASN D CA 1
ATOM 9331 C C . ASN E 1 157 ? -27.496 -47.020 35.108 1.00 19.43 135 ASN D C 1
ATOM 9332 O O . ASN E 1 157 ? -26.995 -48.103 34.799 1.00 20.09 135 ASN D O 1
ATOM 9337 N N . LEU E 1 158 ? -26.856 -46.076 35.809 1.00 18.38 136 LEU D N 1
ATOM 9338 C CA . LEU E 1 158 ? -25.520 -46.348 36.373 1.00 20.12 136 LEU D CA 1
ATOM 9339 C C . LEU E 1 158 ? -25.521 -46.593 37.864 1.00 24.40 136 LEU D C 1
ATOM 9340 O O . LEU E 1 158 ? -24.487 -46.500 38.509 1.00 25.50 136 LEU D O 1
ATOM 9353 N N . PRO E 1 160 ? -25.611 -48.797 41.279 1.00 26.73 138 PRO D N 1
ATOM 9354 C CA . PRO E 1 160 ? -24.955 -50.082 41.569 1.00 28.55 138 PRO D CA 1
ATOM 9355 C C . PRO E 1 160 ? -25.884 -51.166 42.109 1.00 30.02 138 PRO D C 1
ATOM 9356 O O . PRO E 1 160 ? -25.410 -52.235 42.476 1.00 31.68 138 PRO D O 1
ATOM 9360 N N . GLU E 1 161 ? -27.187 -50.896 42.164 1.00 30.02 139 GLU D N 1
ATOM 9361 C CA . GLU E 1 161 ? -28.180 -51.881 42.586 1.00 29.44 139 GLU D CA 1
ATOM 9362 C C . GLU E 1 161 ? -29.396 -51.746 41.667 1.00 27.59 139 GLU D C 1
ATOM 9363 O O . GLU E 1 161 ? -29.578 -50.717 41.032 1.00 27.72 139 GLU D O 1
ATOM 9369 N N . ASN E 1 162 ? -30.216 -52.788 41.587 1.00 26.16 140 ASN D N 1
ATOM 9370 C CA . ASN E 1 162 ? -31.401 -52.766 40.736 1.00 26.49 140 ASN D CA 1
ATOM 9371 C C . ASN E 1 162 ? -32.612 -53.226 41.550 1.00 27.25 140 ASN D C 1
ATOM 9372 O O . ASN E 1 162 ? -32.572 -54.304 42.132 1.00 27.65 140 ASN D O 1
ATOM 9377 N N . PRO E 1 163 ? -33.694 -52.418 41.587 1.00 27.30 141 PRO D N 1
ATOM 9378 C CA . PRO E 1 163 ? -34.840 -52.746 42.424 1.00 28.42 141 PRO D CA 1
ATOM 9379 C C . PRO E 1 163 ? -35.509 -54.108 42.171 1.00 28.44 141 PRO D C 1
ATOM 9380 O O . PRO E 1 163 ? -36.204 -54.607 43.051 1.00 29.24 141 PRO D O 1
ATOM 9384 N N . LEU E 1 164 ? -35.294 -54.696 40.998 1.00 27.02 142 LEU D N 1
ATOM 9385 C CA . LEU E 1 164 ? -35.944 -55.948 40.638 1.00 26.89 142 LEU D CA 1
ATOM 9386 C C . LEU E 1 164 ? -35.107 -57.201 40.923 1.00 28.64 142 LEU D C 1
ATOM 9387 O O . LEU E 1 164 ? -35.522 -58.313 40.589 1.00 27.87 142 LEU D O 1
ATOM 9392 N N . ARG E 1 165 ? -33.912 -57.020 41.492 1.00 27.50 143 ARG D N 1
ATOM 9393 C CA . ARG E 1 165 ? -33.071 -58.145 41.805 1.00 27.86 143 ARG D CA 1
ATOM 9394 C C . ARG E 1 165 ? -33.728 -58.952 42.938 1.00 29.80 143 ARG D C 1
ATOM 9395 O O . ARG E 1 165 ? -34.327 -58.380 43.853 1.00 29.72 143 ARG D O 1
ATOM 9403 N N . GLY E 1 166 ? -33.619 -60.276 42.860 1.00 30.59 144 GLY D N 1
ATOM 9404 C CA . GLY E 1 166 ? -34.286 -61.169 43.797 1.00 30.10 144 GLY D CA 1
ATOM 9405 C C . GLY E 1 166 ? -35.387 -61.983 43.130 1.00 30.24 144 GLY D C 1
ATOM 9406 O O . GLY E 1 166 ? -35.588 -61.892 41.907 1.00 27.67 144 GLY D O 1
ATOM 9407 N N . PRO E 1 167 ? -36.100 -62.804 43.927 1.00 31.58 145 PRO D N 1
ATOM 9408 C CA . PRO E 1 167 ? -37.204 -63.605 43.404 1.00 33.26 145 PRO D CA 1
ATOM 9409 C C . PRO E 1 167 ? -38.258 -62.704 42.763 1.00 33.87 145 PRO D C 1
ATOM 9410 O O . PRO E 1 167 ? -38.567 -61.620 43.283 1.00 33.52 145 PRO D O 1
ATOM 9414 N N . ASN E 1 168 ? -38.751 -63.123 41.602 1.00 34.96 146 ASN D N 1
ATOM 9415 C CA . ASN E 1 168 ? -39.729 -62.351 40.870 1.00 34.38 146 ASN D CA 1
ATOM 9416 C C . ASN E 1 168 ? -41.098 -62.930 41.137 1.00 37.22 146 ASN D C 1
ATOM 9417 O O . ASN E 1 168 ? -41.276 -64.152 41.113 1.00 38.66 146 ASN D O 1
ATOM 9422 N N . ASP E 1 169 ? -42.058 -62.056 41.407 1.00 38.78 147 ASP D N 1
ATOM 9423 C CA . ASP E 1 169 ? -43.441 -62.476 41.610 1.00 41.23 147 ASP D CA 1
ATOM 9424 C C . ASP E 1 169 ? -44.219 -62.188 40.331 1.00 38.78 147 ASP D C 1
ATOM 9425 O O . ASP E 1 169 ? -44.543 -61.045 40.038 1.00 36.27 147 ASP D O 1
ATOM 9430 N N . GLU E 1 170 ? -44.503 -63.241 39.577 1.00 39.84 148 GLU D N 1
ATOM 9431 C CA . GLU E 1 170 ? -45.060 -63.133 38.229 1.00 42.92 148 GLU D CA 1
ATOM 9432 C C . GLU E 1 170 ? -46.445 -62.470 38.212 1.00 44.01 148 GLU D C 1
ATOM 9433 O O . GLU E 1 170 ? -46.933 -62.061 37.154 1.00 44.15 148 GLU D O 1
ATOM 9439 N N . GLU E 1 171 ? -47.047 -62.346 39.399 1.00 43.55 149 GLU D N 1
ATOM 9440 C CA . GLU E 1 171 ? -48.311 -61.635 39.590 1.00 44.15 149 GLU D CA 1
ATOM 9441 C C . GLU E 1 171 ? -48.099 -60.135 39.512 1.00 41.86 149 GLU D C 1
ATOM 9442 O O . GLU E 1 171 ? -49.029 -59.380 39.235 1.00 40.33 149 GLU D O 1
ATOM 9448 N N . LEU E 1 172 ? -46.866 -59.707 39.771 1.00 39.68 150 LEU D N 1
ATOM 9449 C CA . LEU E 1 172 ? -46.510 -58.296 39.719 1.00 37.73 150 LEU D CA 1
ATOM 9450 C C . LEU E 1 172 ? -45.976 -57.879 38.348 1.00 36.21 150 LEU D C 1
ATOM 9451 O O . LEU E 1 172 ? -46.269 -56.792 37.864 1.00 37.20 150 LEU D O 1
ATOM 9456 N N . GLY E 1 173 ? -45.170 -58.738 37.738 1.00 34.22 151 GLY D N 1
ATOM 9457 C CA . GLY E 1 173 ? -44.593 -58.454 36.425 1.00 31.69 151 GLY D CA 1
ATOM 9458 C C . GLY E 1 173 ? -43.641 -59.547 36.000 1.00 31.60 151 GLY D C 1
ATOM 9459 O O . GLY E 1 173 ? -43.384 -60.482 36.774 1.00 31.47 151 GLY D O 1
ATOM 9460 N N . PRO E 1 174 ? -43.112 -59.441 34.767 1.00 30.93 152 PRO D N 1
ATOM 9461 C CA . PRO E 1 174 ? -42.279 -60.483 34.184 1.00 30.73 152 PRO D CA 1
ATOM 9462 C C . PRO E 1 174 ? -40.895 -60.556 34.841 1.00 30.62 152 PRO D C 1
ATOM 9463 O O . PRO E 1 174 ? -40.460 -59.613 35.499 1.00 29.99 152 PRO D O 1
ATOM 9467 N N . ARG E 1 175 ? -40.223 -61.684 34.666 1.00 30.30 153 ARG D N 1
ATOM 9468 C CA . ARG E 1 175 ? -38.872 -61.858 35.168 1.00 29.53 153 ARG D CA 1
ATOM 9469 C C . ARG E 1 175 ? -37.888 -60.891 34.498 1.00 29.39 153 ARG D C 1
ATOM 9470 O O . ARG E 1 175 ? -36.967 -60.365 35.156 1.00 28.66 153 ARG D O 1
ATOM 9478 N N . PHE E 1 176 ? -38.110 -60.643 33.205 1.00 29.48 154 PHE D N 1
ATOM 9479 C CA . PHE E 1 176 ? -37.187 -59.893 32.355 1.00 27.44 154 PHE D CA 1
ATOM 9480 C C . PHE E 1 176 ? -37.926 -58.762 31.620 1.00 25.62 154 PHE D C 1
ATOM 9481 O O . PHE E 1 176 ? -38.177 -58.872 30.417 1.00 24.75 154 PHE D O 1
ATOM 9489 N N . PRO E 1 177 ? -38.287 -57.675 32.340 1.00 24.59 155 PRO D N 1
ATOM 9490 C CA . PRO E 1 177 ? -39.055 -56.612 31.690 1.00 24.72 155 PRO D CA 1
ATOM 9491 C C . PRO E 1 177 ? -38.341 -55.969 30.511 1.00 25.01 155 PRO D C 1
ATOM 9492 O O . PRO E 1 177 ? -37.128 -55.721 30.553 1.00 23.34 155 PRO D O 1
ATOM 9496 N N . ASP E 1 178 ? -39.099 -55.762 29.440 1.00 27.03 156 ASP D N 1
ATOM 9497 C CA . ASP E 1 178 ? -38.599 -55.114 28.243 1.00 27.09 156 ASP D CA 1
ATOM 9498 C C . ASP E 1 178 ? -38.432 -53.619 28.512 1.00 26.31 156 ASP D C 1
ATOM 9499 O O . ASP E 1 178 ? -39.232 -53.032 29.225 1.00 26.29 156 ASP D O 1
ATOM 9512 N N . SER E 1 180 ? -37.574 -51.246 25.907 1.00 23.16 158 SER D N 1
ATOM 9513 C CA . SER E 1 180 ? -37.435 -50.560 24.616 1.00 24.48 158 SER D CA 1
ATOM 9514 C C . SER E 1 180 ? -38.169 -49.210 24.557 1.00 24.78 158 SER D C 1
ATOM 9515 O O . SER E 1 180 ? -37.796 -48.343 23.775 1.00 23.50 158 SER D O 1
ATOM 9518 N N . HIS E 1 181 ? -39.210 -49.041 25.368 1.00 24.65 159 HIS D N 1
ATOM 9519 C CA . HIS E 1 181 ? -39.905 -47.744 25.493 1.00 26.79 159 HIS D CA 1
ATOM 9520 C C . HIS E 1 181 ? -40.385 -47.477 26.930 1.00 23.42 159 HIS D C 1
ATOM 9521 O O . HIS E 1 181 ? -41.582 -47.468 27.203 1.00 25.90 159 HIS D O 1
ATOM 9528 N N . PRO E 1 182 ? -39.449 -47.245 27.848 1.00 20.18 160 PRO D N 1
ATOM 9529 C CA . PRO E 1 182 ? -39.822 -47.045 29.244 1.00 20.39 160 PRO D CA 1
ATOM 9530 C C . PRO E 1 182 ? -40.656 -45.777 29.441 1.00 21.32 160 PRO D C 1
ATOM 9531 O O . PRO E 1 182 ? -41.471 -45.700 30.362 1.00 21.33 160 PRO D O 1
ATOM 9535 N N . TYR E 1 183 ? -40.414 -44.775 28.605 1.00 21.21 161 TYR D N 1
ATOM 9536 C CA . TYR E 1 183 ? -41.181 -43.535 28.670 1.00 21.43 161 TYR D CA 1
ATOM 9537 C C . TYR E 1 183 ? -42.179 -43.584 27.521 1.00 21.87 161 TYR D C 1
ATOM 9538 O O . TYR E 1 183 ? -41.803 -43.720 26.353 1.00 21.20 161 TYR D O 1
ATOM 9547 N N . ASP E 1 184 ? -43.457 -43.511 27.884 1.00 21.18 162 ASP D N 1
ATOM 9548 C CA . ASP E 1 184 ? -44.551 -43.711 26.964 1.00 22.07 162 ASP D CA 1
ATOM 9549 C C . ASP E 1 184 ? -44.501 -42.740 25.786 1.00 23.13 162 ASP D C 1
ATOM 9550 O O . ASP E 1 184 ? -44.394 -41.537 25.995 1.00 22.02 162 ASP D O 1
ATOM 9555 N N . CYS E 1 185 ? -44.583 -43.268 24.564 1.00 23.69 163 CYS D N 1
ATOM 9556 C CA . CYS E 1 185 ? -44.465 -42.450 23.358 1.00 27.46 163 CYS D CA 1
ATOM 9557 C C . CYS E 1 185 ? -45.630 -41.456 23.233 1.00 27.44 163 CYS D C 1
ATOM 9558 O O . CYS E 1 185 ? -45.425 -40.278 22.881 1.00 28.39 163 CYS D O 1
ATOM 9561 N N . GLN E 1 186 ? -46.850 -41.917 23.526 1.00 25.52 164 GLN D N 1
ATOM 9562 C CA . GLN E 1 186 ? -48.029 -41.066 23.387 1.00 27.08 164 GLN D CA 1
ATOM 9563 C C . GLN E 1 186 ? -48.040 -39.966 24.448 1.00 24.35 164 GLN D C 1
ATOM 9564 O O . GLN E 1 186 ? -48.411 -38.835 24.155 1.00 23.02 164 GLN D O 1
ATOM 9570 N N . HIS E 1 187 ? -47.621 -40.295 25.672 1.00 22.80 165 HIS D N 1
ATOM 9571 C CA . HIS E 1 187 ? -47.557 -39.296 26.742 1.00 20.91 165 HIS D CA 1
ATOM 9572 C C . HIS E 1 187 ? -46.553 -38.222 26.396 1.00 20.83 165 HIS D C 1
ATOM 9573 O O . HIS E 1 187 ? -46.810 -37.049 26.623 1.00 20.34 165 HIS D O 1
ATOM 9588 N N . GLU E 1 189 ? -45.667 -37.339 23.400 1.00 25.72 167 GLU D N 1
ATOM 9589 C CA . GLU E 1 189 ? -46.243 -36.590 22.279 1.00 27.82 167 GLU D CA 1
ATOM 9590 C C . GLU E 1 189 ? -47.244 -35.532 22.811 1.00 26.59 167 GLU D C 1
ATOM 9591 O O . GLU E 1 189 ? -47.302 -34.402 22.312 1.00 23.91 167 GLU D O 1
ATOM 9597 N N . VAL E 1 190 ? -47.992 -35.890 23.853 1.00 24.37 168 VAL D N 1
ATOM 9598 C CA . VAL E 1 190 ? -48.923 -34.968 24.488 1.00 23.99 168 VAL D CA 1
ATOM 9599 C C . VAL E 1 190 ? -48.141 -33.891 25.260 1.00 22.53 168 VAL D C 1
ATOM 9600 O O . VAL E 1 190 ? -48.507 -32.706 25.232 1.00 21.48 168 VAL D O 1
ATOM 9604 N N . ALA E 1 191 ? -47.073 -34.283 25.947 1.00 20.39 169 ALA D N 1
ATOM 9605 C CA . ALA E 1 191 ? -46.341 -33.257 26.735 1.00 20.05 169 ALA D CA 1
ATOM 9606 C C . ALA E 1 191 ? -45.751 -32.182 25.819 1.00 19.17 169 ALA D C 1
ATOM 9607 O O . ALA E 1 191 ? -45.792 -30.988 26.145 1.00 18.63 169 ALA D O 1
ATOM 9609 N N . ARG E 1 192 ? -45.275 -32.602 24.645 1.00 18.89 170 ARG D N 1
ATOM 9610 C CA . ARG E 1 192 ? -44.690 -31.655 23.663 1.00 20.66 170 ARG D CA 1
ATOM 9611 C C . ARG E 1 192 ? -45.791 -30.775 23.076 1.00 19.59 170 ARG D C 1
ATOM 9612 O O . ARG E 1 192 ? -45.636 -29.558 22.938 1.00 20.48 170 ARG D O 1
ATOM 9620 N N . GLN E 1 193 ? -46.909 -31.392 22.715 1.00 18.83 171 GLN D N 1
ATOM 9621 C CA . GLN E 1 193 ? -48.003 -30.658 22.133 1.00 19.77 171 GLN D CA 1
ATOM 9622 C C . GLN E 1 193 ? -48.495 -29.589 23.094 1.00 20.36 171 GLN D C 1
ATOM 9623 O O . GLN E 1 193 ? -48.753 -28.463 22.686 1.00 20.94 171 GLN D O 1
ATOM 9629 N N . VAL E 1 194 ? -48.612 -29.945 24.374 1.00 19.67 172 VAL D N 1
ATOM 9630 C CA . VAL E 1 194 ? -49.019 -28.988 25.386 1.00 19.53 172 VAL D CA 1
ATOM 9631 C C . VAL E 1 194 ? -47.958 -27.890 25.527 1.00 19.01 172 VAL D C 1
ATOM 9632 O O . VAL E 1 194 ? -48.300 -26.717 25.469 1.00 19.65 172 VAL D O 1
ATOM 9636 N N . ALA E 1 195 ? -46.679 -28.257 25.626 1.00 18.73 173 ALA D N 1
ATOM 9637 C CA . ALA E 1 195 ? -45.618 -27.258 25.804 1.00 18.06 173 ALA D CA 1
ATOM 9638 C C . ALA E 1 195 ? -45.624 -26.200 24.688 1.00 19.08 173 ALA D C 1
ATOM 9639 O O . ALA E 1 195 ? -45.580 -24.991 24.975 1.00 19.74 173 ALA D O 1
ATOM 9641 N N . LEU E 1 196 ? -45.780 -26.645 23.438 1.00 18.53 174 LEU D N 1
ATOM 9642 C CA . LEU E 1 196 ? -45.966 -25.740 22.298 1.00 19.63 174 LEU D CA 1
ATOM 9643 C C . LEU E 1 196 ? -47.197 -24.861 22.317 1.00 21.23 174 LEU D C 1
ATOM 9644 O O . LEU E 1 196 ? -47.135 -23.754 21.819 1.00 22.53 174 LEU D O 1
ATOM 9649 N N . GLU E 1 197 ? -48.312 -25.339 22.872 1.00 21.87 175 GLU D N 1
ATOM 9650 C CA . GLU E 1 197 ? -49.544 -24.498 23.040 1.00 22.32 175 GLU D CA 1
ATOM 9651 C C . GLU E 1 197 ? -49.325 -23.376 24.067 1.00 21.79 175 GLU D C 1
ATOM 9652 O O . GLU E 1 197 ? -49.838 -22.265 23.924 1.00 20.86 175 GLU D O 1
ATOM 9658 N N . LEU E 1 198 ? -48.575 -23.703 25.110 1.00 21.24 176 LEU D N 1
ATOM 9659 C CA . LEU E 1 198 ? -48.229 -22.759 26.146 1.00 22.70 176 LEU D CA 1
ATOM 9660 C C . LEU E 1 198 ? -47.022 -21.889 25.793 1.00 24.12 176 LEU D C 1
ATOM 9661 O O . LEU E 1 198 ? -46.682 -21.017 26.568 1.00 25.61 176 LEU D O 1
ATOM 9666 N N . GLY E 1 199 ? -46.383 -22.125 24.641 1.00 23.33 177 GLY D N 1
ATOM 9667 C CA . GLY E 1 199 ? -45.152 -21.402 24.256 1.00 23.40 177 GLY D CA 1
ATOM 9668 C C . GLY E 1 199 ? -43.922 -21.677 25.106 1.00 22.74 177 GLY D C 1
ATOM 9669 O O . GLY E 1 199 ? -43.112 -20.789 25.299 1.00 21.33 177 GLY D O 1
ATOM 9670 N N . ILE E 1 200 ? -43.777 -22.920 25.606 1.00 22.07 178 ILE D N 1
ATOM 9671 C CA . ILE E 1 200 ? -42.633 -23.320 26.435 1.00 21.89 178 ILE D CA 1
ATOM 9672 C C . ILE E 1 200 ? -41.759 -24.287 25.646 1.00 20.47 178 ILE D C 1
ATOM 9673 O O . ILE E 1 200 ? -42.282 -25.165 24.968 1.00 18.63 178 ILE D O 1
ATOM 9678 N N . HIS E 1 201 ? -40.443 -24.076 25.692 1.00 20.67 179 HIS D N 1
ATOM 9679 C CA . HIS E 1 201 ? -39.482 -24.969 25.050 1.00 20.82 179 HIS D CA 1
ATOM 9680 C C . HIS E 1 201 ? -39.157 -26.126 26.013 1.00 20.17 179 HIS D C 1
ATOM 9681 O O . HIS E 1 201 ? -38.554 -25.927 27.081 1.00 20.51 179 HIS D O 1
ATOM 9688 N N . CYS E 1 202 ? -39.589 -27.319 25.635 1.00 19.01 180 CYS D N 1
ATOM 9689 C CA . CYS E 1 202 ? -39.293 -28.542 26.391 1.00 20.16 180 CYS D CA 1
ATOM 9690 C C . CYS E 1 202 ? -38.524 -29.524 25.502 1.00 18.70 180 CYS D C 1
ATOM 9691 O O . CYS E 1 202 ? -39.143 -30.269 24.749 1.00 19.38 180 CYS D O 1
ATOM 9694 N N . PRO E 1 203 ? -37.176 -29.537 25.586 1.00 17.19 181 PRO D N 1
ATOM 9695 C CA . PRO E 1 203 ? -36.424 -30.482 24.743 1.00 16.12 181 PRO D CA 1
ATOM 9696 C C . PRO E 1 203 ? -36.589 -31.894 25.291 1.00 17.18 181 PRO D C 1
ATOM 9697 O O . PRO E 1 203 ? -36.940 -32.027 26.460 1.00 17.69 181 PRO D O 1
ATOM 9701 N N . LYS E 1 204 ? -36.426 -32.916 24.441 1.00 17.32 182 LYS D N 1
ATOM 9702 C CA . LYS E 1 204 ? -36.410 -34.324 24.863 1.00 18.47 182 LYS D CA 1
ATOM 9703 C C . LYS E 1 204 ? -34.960 -34.750 25.048 1.00 19.44 182 LYS D C 1
ATOM 9704 O O . LYS E 1 204 ? -34.102 -34.275 24.321 1.00 21.47 182 LYS D O 1
ATOM 9710 N N . GLY E 1 205 ? -34.703 -35.694 25.955 1.00 18.84 183 GLY D N 1
ATOM 9711 C CA . GLY E 1 205 ? -33.323 -36.022 26.372 1.00 17.93 183 GLY D CA 1
ATOM 9712 C C . GLY E 1 205 ? -33.192 -37.371 27.083 1.00 18.13 183 GLY D C 1
ATOM 9713 O O . GLY E 1 205 ? -34.200 -37.984 27.461 1.00 18.79 183 GLY D O 1
ATOM 9714 N N . VAL E 1 206 ? -31.942 -37.830 27.223 1.00 16.26 184 VAL D N 1
ATOM 9715 C CA . VAL E 1 206 ? -31.609 -39.048 27.935 1.00 16.35 184 VAL D CA 1
ATOM 9716 C C . VAL E 1 206 ? -31.137 -38.681 29.341 1.00 15.55 184 VAL D C 1
ATOM 9717 O O . VAL E 1 206 ? -30.207 -37.901 29.492 1.00 14.54 184 VAL D O 1
ATOM 9721 N N . PHE E 1 207 ? -31.751 -39.292 30.349 1.00 17.45 185 PHE D N 1
ATOM 9722 C CA . PHE E 1 207 ? -31.453 -39.069 31.770 1.00 16.36 185 PHE D CA 1
ATOM 9723 C C . PHE E 1 207 ? -30.530 -40.231 32.206 1.00 16.90 185 PHE D C 1
ATOM 9724 O O . PHE E 1 207 ? -30.810 -41.416 31.940 1.00 16.25 185 PHE D O 1
ATOM 9732 N N . VAL E 1 208 ? -29.421 -39.878 32.861 1.00 15.95 186 VAL D N 1
ATOM 9733 C CA . VAL E 1 208 ? -28.547 -40.861 33.496 1.00 15.01 186 VAL D CA 1
ATOM 9734 C C . VAL E 1 208 ? -28.680 -40.748 35.000 1.00 16.78 186 VAL D C 1
ATOM 9735 O O . VAL E 1 208 ? -28.630 -39.643 35.567 1.00 16.88 186 VAL D O 1
ATOM 9739 N N . ALA E 1 209 ? -28.875 -41.905 35.631 1.00 17.66 187 ALA D N 1
ATOM 9740 C CA . ALA E 1 209 ? -29.021 -42.009 37.055 1.00 20.32 187 ALA D CA 1
ATOM 9741 C C . ALA E 1 209 ? -27.726 -42.543 37.650 1.00 19.81 187 ALA D C 1
ATOM 9742 O O . ALA E 1 209 ? -27.243 -43.618 37.278 1.00 18.75 187 ALA D O 1
ATOM 9744 N N . VAL E 1 210 ? -27.188 -41.774 38.574 1.00 19.49 188 VAL D N 1
ATOM 9745 C CA . VAL E 1 210 ? -26.003 -42.167 39.324 1.00 20.17 188 VAL D CA 1
ATOM 9746 C C . VAL E 1 210 ? -26.381 -42.137 40.814 1.00 19.88 188 VAL D C 1
ATOM 9747 O O . VAL E 1 210 ? -27.415 -41.571 41.181 1.00 20.45 188 VAL D O 1
ATOM 9751 N N . SER E 1 211 ? -25.576 -42.744 41.670 1.00 20.87 189 SER D N 1
ATOM 9752 C CA . SER E 1 211 ? -26.001 -42.922 43.056 1.00 23.24 189 SER D CA 1
ATOM 9753 C C . SER E 1 211 ? -25.912 -41.635 43.898 1.00 23.85 189 SER D C 1
ATOM 9754 O O . SER E 1 211 ? -26.723 -41.440 44.808 1.00 22.29 189 SER D O 1
ATOM 9757 N N . GLY E 1 212 ? -24.954 -40.756 43.582 1.00 22.43 190 GLY D N 1
ATOM 9758 C CA . GLY E 1 212 ? -24.645 -39.673 44.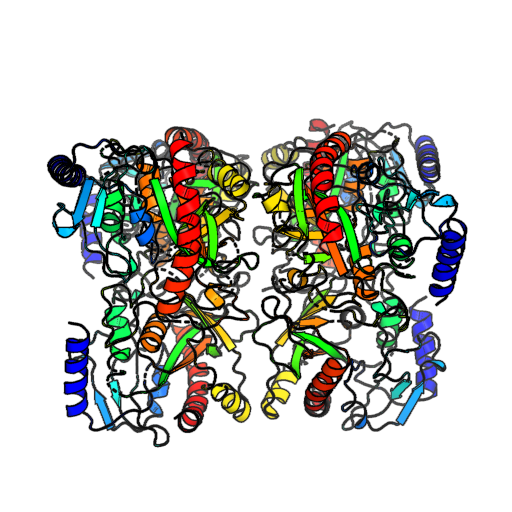493 1.00 25.03 190 GLY D CA 1
ATOM 9759 C C . GLY E 1 212 ? -24.078 -40.270 45.776 1.00 24.55 190 GLY D C 1
ATOM 9760 O O . GLY E 1 212 ? -23.665 -41.452 45.788 1.00 24.72 190 GLY D O 1
ATOM 9761 N N . PRO E 1 213 ? -24.062 -39.489 46.866 1.00 22.49 191 PRO D N 1
ATOM 9762 C CA . PRO E 1 213 ? -24.589 -38.115 47.065 1.00 21.97 191 PRO D CA 1
ATOM 9763 C C . PRO E 1 213 ? -23.680 -36.981 46.570 1.00 22.16 191 PRO D C 1
ATOM 9764 O O . PRO E 1 213 ? -24.176 -35.902 46.346 1.00 24.05 191 PRO D O 1
ATOM 9768 N N . ASN E 1 214 ? -22.375 -37.213 46.401 1.00 21.78 192 ASN D N 1
ATOM 9769 C CA . ASN E 1 214 ? -21.505 -36.208 45.747 1.00 22.77 192 ASN D CA 1
ATOM 9770 C C . ASN E 1 214 ? -21.946 -35.836 44.340 1.00 22.65 192 ASN D C 1
ATOM 9771 O O . ASN E 1 214 ? -22.544 -36.662 43.627 1.00 20.55 192 ASN D O 1
ATOM 9776 N N . LEU E 1 215 ? -21.687 -34.584 43.960 1.00 21.93 193 LEU D N 1
ATOM 9777 C CA . LEU E 1 215 ? -21.791 -34.173 42.565 1.00 22.89 193 LEU D CA 1
ATOM 9778 C C . LEU E 1 215 ? -20.626 -34.803 41.763 1.00 24.41 193 LEU D C 1
ATOM 9779 O O . LEU E 1 215 ? -19.666 -35.322 42.341 1.00 24.44 193 LEU D O 1
ATOM 9784 N N . GLU E 1 216 ? -20.719 -34.778 40.446 1.00 22.09 194 GLU D N 1
ATOM 9785 C CA . GLU E 1 216 ? -19.720 -35.453 39.625 1.00 22.52 194 GLU D CA 1
ATOM 9786 C C . GLU E 1 216 ? -18.477 -34.587 39.353 1.00 21.09 194 GLU D C 1
ATOM 9787 O O . GLU E 1 216 ? -18.537 -33.356 39.391 1.00 21.30 194 GLU D O 1
ATOM 9793 N N . THR E 1 217 ? -17.351 -35.247 39.108 1.00 19.80 195 THR D N 1
ATOM 9794 C CA . THR E 1 217 ? -16.133 -34.550 38.695 1.00 19.13 195 THR D CA 1
ATOM 9795 C C . THR E 1 217 ? -16.242 -34.110 37.219 1.00 17.83 195 THR D C 1
ATOM 9796 O O . THR E 1 217 ? -17.129 -34.555 36.479 1.00 18.14 195 THR D O 1
ATOM 9800 N N . ARG E 1 218 ? -15.304 -33.263 36.805 1.00 18.00 196 ARG D N 1
ATOM 9801 C CA . ARG E 1 218 ? -15.186 -32.834 35.413 1.00 18.08 196 ARG D CA 1
ATOM 9802 C C . ARG E 1 218 ? -14.969 -34.043 34.478 1.00 17.13 196 ARG D C 1
ATOM 9803 O O . ARG E 1 218 ? -15.631 -34.155 33.456 1.00 17.23 196 ARG D O 1
ATOM 9811 N N . ALA E 1 219 ? -14.034 -34.920 34.837 1.00 16.51 197 ALA D N 1
ATOM 9812 C CA . ALA E 1 219 ? -13.775 -36.162 34.065 1.00 15.68 197 ALA D CA 1
ATOM 9813 C C . ALA E 1 219 ? -15.036 -37.038 33.927 1.00 15.50 197 ALA D C 1
ATOM 9814 O O . ALA E 1 219 ? -15.312 -37.636 32.860 1.00 15.34 197 ALA D O 1
ATOM 9816 N N . GLU E 1 220 ? -15.812 -37.115 34.996 1.00 16.48 198 GLU D N 1
ATOM 9817 C CA . GLU E 1 220 ? -17.069 -37.893 34.980 1.00 17.51 198 GLU D CA 1
ATOM 9818 C C . GLU E 1 220 ? -18.153 -37.261 34.091 1.00 16.72 198 GLU D C 1
ATOM 9819 O O . GLU E 1 220 ? -18.872 -37.986 33.385 1.00 15.38 198 GLU D O 1
ATOM 9825 N N . TYR E 1 221 ? -18.276 -35.931 34.132 1.00 16.23 199 TYR D N 1
ATOM 9826 C CA . TYR E 1 221 ? -19.207 -35.213 33.223 1.00 17.03 199 TYR D CA 1
ATOM 9827 C C . TYR E 1 221 ? -18.816 -35.465 31.772 1.00 16.35 199 TYR D C 1
ATOM 9828 O O . TYR E 1 221 ? -19.687 -35.615 30.936 1.00 15.39 199 TYR D O 1
ATOM 9837 N N . ARG E 1 222 ? -17.512 -35.461 31.466 1.00 16.56 200 ARG D N 1
ATOM 9838 C CA . ARG E 1 222 ? -17.074 -35.827 30.088 1.00 17.99 200 ARG D CA 1
ATOM 9839 C C . ARG E 1 222 ? -17.482 -37.232 29.725 1.00 17.32 200 ARG D C 1
ATOM 9840 O O . ARG E 1 222 ? -17.937 -37.482 28.602 1.00 16.95 200 ARG D O 1
ATOM 9856 N N . LEU E 1 224 ? -19.886 -39.070 31.046 1.00 15.33 202 LEU D N 1
ATOM 9857 C CA . LEU E 1 224 ? -21.357 -39.169 30.931 1.00 16.85 202 LEU D CA 1
ATOM 9858 C C . LEU E 1 224 ? -21.859 -38.656 29.582 1.00 16.33 202 LEU D C 1
ATOM 9859 O O . LEU E 1 224 ? -22.775 -39.240 28.972 1.00 16.40 202 LEU D O 1
ATOM 9864 N N . LYS E 1 225 ? -21.306 -37.528 29.150 1.00 16.11 203 LYS D N 1
ATOM 9865 C CA . LYS E 1 225 ? -21.673 -36.975 27.862 1.00 16.98 203 LYS D CA 1
ATOM 9866 C C . LYS E 1 225 ? -21.322 -37.958 26.742 1.00 16.97 203 LYS D C 1
ATOM 9867 O O . LYS E 1 225 ? -22.144 -38.215 25.865 1.00 16.52 203 LYS D O 1
ATOM 9873 N N . LEU E 1 226 ? -20.107 -38.491 26.791 1.00 16.79 204 LEU D N 1
ATOM 9874 C CA . LEU E 1 226 ? -19.657 -39.494 25.830 1.00 19.40 204 LEU D CA 1
ATOM 9875 C C . LEU E 1 226 ? -20.559 -40.734 25.813 1.00 20.60 204 LEU D C 1
ATOM 9876 O O . LEU E 1 226 ? -20.801 -41.327 24.751 1.00 21.26 204 LEU D O 1
ATOM 9889 N N . GLY E 1 228 ? -23.716 -40.778 26.281 1.00 19.61 206 GLY D N 1
ATOM 9890 C CA . GLY E 1 228 ? -24.972 -40.429 25.579 1.00 19.13 206 GLY D CA 1
ATOM 9891 C C . GLY E 1 228 ? -25.938 -39.674 26.488 1.00 18.65 206 GLY D C 1
ATOM 9892 O O . GLY E 1 228 ? -27.114 -39.527 26.179 1.00 19.33 206 GLY D O 1
ATOM 9893 N N . ALA E 1 229 ? -25.475 -39.203 27.639 1.00 17.80 207 ALA D N 1
ATOM 9894 C CA . ALA E 1 229 ? -26.449 -38.618 28.603 1.00 17.82 207 ALA D CA 1
ATOM 9895 C C . ALA E 1 229 ? -26.641 -37.133 28.309 1.00 18.07 207 ALA D C 1
ATOM 9896 O O . ALA E 1 229 ? -25.674 -36.468 27.957 1.00 17.72 207 ALA D O 1
ATOM 9898 N N . ASP E 1 230 ? -27.870 -36.636 28.497 1.00 16.23 208 ASP D N 1
ATOM 9899 C CA . ASP E 1 230 ? -28.188 -35.212 28.346 1.00 16.16 208 ASP D CA 1
ATOM 9900 C C . ASP E 1 230 ? -28.294 -34.535 29.704 1.00 16.03 208 ASP D C 1
ATOM 9901 O O . ASP E 1 230 ? -27.956 -33.356 29.836 1.00 17.76 208 ASP D O 1
ATOM 9906 N N . VAL E 1 231 ? -28.798 -35.269 30.705 1.00 15.03 209 VAL D N 1
ATOM 9907 C CA . VAL E 1 231 ? -28.936 -34.756 32.070 1.00 15.46 209 VAL D CA 1
ATOM 9908 C C . VAL E 1 231 ? -28.613 -35.917 32.987 1.00 16.37 209 VAL D C 1
ATOM 9909 O O . VAL E 1 231 ? -28.677 -37.107 32.586 1.00 14.97 209 VAL D O 1
ATOM 9913 N N . VAL E 1 232 ? -28.240 -35.570 34.207 1.00 15.84 210 VAL D N 1
ATOM 9914 C CA . VAL E 1 232 ? -27.772 -36.535 35.183 1.00 16.59 210 VAL D CA 1
ATOM 9915 C C . VAL E 1 232 ? -28.481 -36.208 36.510 1.00 16.26 210 VAL D C 1
ATOM 9916 O O . VAL E 1 232 ? -28.528 -35.057 36.905 1.00 17.41 210 VAL D O 1
ATOM 9920 N N . GLY E 1 233 ? -28.994 -37.233 37.175 1.00 16.19 211 GLY D N 1
ATOM 9921 C CA . GLY E 1 233 ? -29.571 -37.096 38.536 1.00 17.89 211 GLY D CA 1
ATOM 9922 C C . GLY E 1 233 ? -29.350 -38.335 39.381 1.00 19.53 211 GLY D C 1
ATOM 9923 O O . GLY E 1 233 ? -28.733 -39.304 38.925 1.00 20.28 211 GLY D O 1
ATOM 9932 N N . SER E 1 235 ? -31.887 -40.141 41.124 1.00 20.93 213 SER D N 1
ATOM 9933 C CA . SER E 1 235 ? -33.204 -40.716 41.432 1.00 21.87 213 SER D CA 1
ATOM 9934 C C . SER E 1 235 ? -33.839 -41.243 40.150 1.00 22.27 213 SER D C 1
ATOM 9935 O O . SER E 1 235 ? -33.163 -41.365 39.135 1.00 22.38 213 SER D O 1
ATOM 9938 N N . THR E 1 236 ? -35.122 -41.599 40.251 1.00 21.76 214 THR D N 1
ATOM 9939 C CA . THR E 1 236 ? -36.060 -41.705 39.124 1.00 22.65 214 THR D CA 1
ATOM 9940 C C . THR E 1 236 ? -35.978 -43.040 38.393 1.00 19.99 214 THR D C 1
ATOM 9941 O O . THR E 1 236 ? -36.992 -43.719 38.221 1.00 20.36 214 THR D O 1
ATOM 9945 N N . VAL E 1 237 ? -34.779 -43.422 38.007 1.00 19.35 215 VAL D N 1
ATOM 9946 C CA . VAL E 1 237 ? -34.594 -44.686 37.288 1.00 20.10 215 VAL D CA 1
ATOM 9947 C C . VAL E 1 237 ? -35.138 -45.923 38.054 1.00 20.54 215 VAL D C 1
ATOM 9948 O O . VAL E 1 237 ? -35.873 -46.737 37.466 1.00 22.30 215 VAL D O 1
ATOM 9952 N N . PRO E 1 238 ? -34.824 -46.057 39.356 1.00 20.94 216 PRO D N 1
ATOM 9953 C CA . PRO E 1 238 ? -35.360 -47.212 40.113 1.00 21.26 216 PRO D CA 1
ATOM 9954 C C . PRO E 1 238 ? -36.877 -47.225 40.040 1.00 22.90 216 PRO D C 1
ATOM 9955 O O . PRO E 1 238 ? -37.467 -48.287 39.855 1.00 23.38 216 PRO D O 1
ATOM 9959 N N . GLU E 1 239 ? -37.498 -46.047 40.163 1.00 21.69 217 GLU D N 1
ATOM 9960 C CA . GLU E 1 239 ? -38.958 -45.952 40.145 1.00 22.75 217 GLU D CA 1
ATOM 9961 C C . GLU E 1 239 ? -39.533 -46.337 38.792 1.00 22.85 217 GLU D C 1
ATOM 9962 O O . GLU E 1 239 ? -40.569 -46.980 38.731 1.00 24.85 217 GLU D O 1
ATOM 9968 N N . VAL E 1 240 ? -38.856 -45.920 37.715 1.00 22.46 218 VAL D N 1
ATOM 9969 C CA . VAL E 1 240 ? -39.258 -46.210 36.338 1.00 21.71 218 VAL D CA 1
ATOM 9970 C C . VAL E 1 240 ? -39.150 -47.704 36.033 1.00 21.14 218 VAL D C 1
ATOM 9971 O O . VAL E 1 240 ? -40.065 -48.287 35.485 1.00 21.42 218 VAL D O 1
ATOM 9975 N N . LEU E 1 241 ? -38.043 -48.329 36.409 1.00 21.30 219 LEU D N 1
ATOM 9976 C CA . LEU E 1 241 ? -37.889 -49.791 36.280 1.00 23.41 219 LEU D CA 1
ATOM 9977 C C . LEU E 1 241 ? -39.064 -50.560 36.905 1.00 23.40 219 LEU D C 1
ATOM 9978 O O . LEU E 1 241 ? -39.630 -51.493 36.291 1.00 21.59 219 LEU D O 1
ATOM 9983 N N . VAL E 1 242 ? -39.452 -50.144 38.110 1.00 23.84 220 VAL D N 1
ATOM 9984 C CA . VAL E 1 242 ? -40.543 -50.810 38.832 1.00 23.97 220 VAL D CA 1
ATOM 9985 C C . VAL E 1 242 ? -41.874 -50.516 38.155 1.00 25.14 220 VAL D C 1
ATOM 9986 O O . VAL E 1 242 ? -42.689 -51.430 37.979 1.00 26.71 220 VAL D O 1
ATOM 9990 N N . ALA E 1 243 ? -42.078 -49.264 37.730 1.00 24.37 221 ALA D N 1
ATOM 9991 C CA . ALA E 1 243 ? -43.315 -48.901 37.017 1.00 24.63 221 ALA D CA 1
ATOM 9992 C C . ALA E 1 243 ? -43.466 -49.702 35.704 1.00 23.68 221 ALA D C 1
ATOM 9993 O O . ALA E 1 243 ? -44.564 -50.185 35.367 1.00 24.01 221 ALA D O 1
ATOM 9995 N N . VAL E 1 244 ? -42.369 -49.893 34.965 1.00 22.40 222 VAL D N 1
ATOM 9996 C CA . VAL E 1 244 ? -42.443 -50.696 33.720 1.00 22.74 222 VAL D CA 1
ATOM 9997 C C . VAL E 1 244 ? -42.727 -52.200 34.045 1.00 23.54 222 VAL D C 1
ATOM 9998 O O . VAL E 1 244 ? -43.549 -52.880 33.395 1.00 24.63 222 VAL D O 1
ATOM 10002 N N . HIS E 1 245 ? -42.060 -52.717 35.063 1.00 23.30 223 HIS D N 1
ATOM 10003 C CA . HIS E 1 245 ? -42.314 -54.089 35.549 1.00 24.53 223 HIS D CA 1
ATOM 10004 C C . HIS E 1 245 ? -43.799 -54.288 35.897 1.00 26.30 223 HIS D C 1
ATOM 10005 O O . HIS E 1 245 ? -44.424 -55.310 35.520 1.00 27.24 223 HIS D O 1
ATOM 10012 N N . ALA E 1 246 ? -44.349 -53.271 36.549 1.00 27.20 224 ALA D N 1
ATOM 10013 C CA . ALA E 1 246 ? -45.727 -53.204 37.004 1.00 28.30 224 ALA D CA 1
ATOM 10014 C C . ALA E 1 246 ? -46.756 -52.835 35.926 1.00 29.43 224 ALA D C 1
ATOM 10015 O O . ALA E 1 246 ? -47.948 -52.784 36.221 1.00 30.35 224 ALA D O 1
ATOM 10017 N N . GLY E 1 247 ? -46.324 -52.573 34.688 1.00 28.02 225 GLY D N 1
ATOM 10018 C CA . GLY E 1 247 ? -47.271 -52.255 33.610 1.00 28.92 225 GLY D CA 1
ATOM 10019 C C . GLY E 1 247 ? -47.810 -50.822 33.550 1.00 29.93 225 GLY D C 1
ATOM 10020 O O . GLY E 1 247 ? -48.723 -50.538 32.772 1.00 31.45 225 GLY D O 1
ATOM 10021 N N . LEU E 1 248 ? -47.257 -49.919 34.365 1.00 28.06 226 LEU D N 1
ATOM 10022 C CA . LEU E 1 248 ? -47.603 -48.503 34.297 1.00 28.03 226 LEU D CA 1
ATOM 10023 C C . LEU E 1 248 ? -47.014 -47.828 33.086 1.00 27.90 226 LEU D C 1
ATOM 10024 O O . LEU E 1 248 ? -45.939 -48.198 32.634 1.00 27.10 226 LEU D O 1
ATOM 10029 N N . ARG E 1 249 ? -47.714 -46.815 32.584 1.00 27.95 227 ARG D N 1
ATOM 10030 C CA . ARG E 1 249 ? -47.150 -45.939 31.572 1.00 26.48 227 ARG D CA 1
ATOM 10031 C C . ARG E 1 249 ? -46.425 -44.791 32.277 1.00 26.14 227 ARG D C 1
ATOM 10032 O O . ARG E 1 249 ? -46.894 -44.271 33.279 1.00 27.86 227 ARG D O 1
ATOM 10040 N N . VAL E 1 250 ? -45.269 -44.410 31.765 1.00 23.23 228 VAL D N 1
ATOM 10041 C CA . VAL E 1 250 ? -44.463 -43.395 32.447 1.00 21.11 228 VAL D CA 1
ATOM 10042 C C . VAL E 1 250 ? -44.305 -42.105 31.628 1.00 20.85 228 VAL D C 1
ATOM 10043 O O . VAL E 1 250 ? -44.033 -42.144 30.425 1.00 19.42 228 VAL D O 1
ATOM 10047 N N . LEU E 1 251 ? -44.453 -40.960 32.295 1.00 20.49 229 LEU D N 1
ATOM 10048 C CA . LEU E 1 251 ? -44.101 -39.678 31.693 1.00 20.49 229 LEU D CA 1
ATOM 10049 C C . LEU E 1 251 ? -43.116 -39.044 32.667 1.00 20.91 229 LEU D C 1
ATOM 10050 O O . LEU E 1 251 ? -43.374 -39.001 33.871 1.00 22.22 229 LEU D O 1
ATOM 10055 N N . GLY E 1 252 ? -41.995 -38.573 32.163 1.00 20.62 230 GLY D N 1
ATOM 10056 C CA . GLY E 1 252 ? -40.917 -38.067 33.029 1.00 17.95 230 GLY D CA 1
ATOM 10057 C C . GLY E 1 252 ? -40.396 -36.706 32.599 1.00 17.54 230 GLY D C 1
ATOM 10058 O O . GLY E 1 252 ? -40.281 -36.434 31.404 1.00 15.75 230 GLY D O 1
ATOM 10059 N N . PHE E 1 253 ? -40.063 -35.855 33.593 1.00 17.54 231 PHE D N 1
ATOM 10060 C CA . PHE E 1 253 ? -39.551 -34.521 33.344 1.00 18.05 231 PHE D CA 1
ATOM 10061 C C . PHE E 1 253 ? -38.324 -34.290 34.244 1.00 18.21 231 PHE D C 1
ATOM 10062 O O . PHE E 1 253 ? -38.312 -34.737 35.420 1.00 18.01 231 PHE D O 1
ATOM 10070 N N . SER E 1 254 ? -37.281 -33.657 33.685 1.00 18.01 232 SER D N 1
ATOM 10071 C CA . SER E 1 254 ? -36.127 -33.209 34.455 1.00 18.86 232 SER D CA 1
ATOM 10072 C C . SER E 1 254 ? -36.077 -31.708 34.409 1.00 20.77 232 SER D C 1
ATOM 10073 O O . SER E 1 254 ? -36.077 -31.108 33.320 1.00 23.38 232 SER D O 1
ATOM 10076 N N . VAL E 1 255 ? -35.941 -31.093 35.571 1.00 20.17 233 VAL D N 1
ATOM 10077 C CA . VAL E 1 255 ? -35.635 -29.665 35.620 1.00 20.14 233 VAL D CA 1
ATOM 10078 C C . VAL E 1 255 ? -34.125 -29.480 35.719 1.00 20.06 233 VAL D C 1
ATOM 10079 O O . VAL E 1 255 ? -33.491 -29.959 36.666 1.00 20.65 233 VAL D O 1
ATOM 10083 N N . VAL E 1 256 ? -33.575 -28.742 34.762 1.00 20.16 234 VAL D N 1
ATOM 10084 C CA . VAL E 1 256 ? -32.137 -28.518 34.695 1.00 18.79 234 VAL D CA 1
ATOM 10085 C C . VAL E 1 256 ? -31.765 -27.433 35.695 1.00 18.67 234 VAL D C 1
ATOM 10086 O O . VAL E 1 256 ? -31.978 -26.272 35.439 1.00 19.57 234 VAL D O 1
ATOM 10090 N N . THR E 1 257 ? -31.201 -27.835 36.824 1.00 19.13 235 THR D N 1
ATOM 10091 C CA . THR E 1 257 ? -30.969 -26.907 37.963 1.00 20.36 235 THR D CA 1
ATOM 10092 C C . THR E 1 257 ? -29.542 -26.341 37.987 1.00 21.67 235 THR D C 1
ATOM 10093 O O . THR E 1 257 ? -29.232 -25.441 38.761 1.00 21.16 235 THR D O 1
ATOM 10097 N N . ASP E 1 258 ? -28.660 -26.884 37.160 1.00 21.89 236 ASP D N 1
ATOM 10098 C CA . ASP E 1 258 ? -27.255 -26.484 37.177 1.00 22.24 236 ASP D CA 1
ATOM 10099 C C . ASP E 1 258 ? -26.577 -27.002 35.913 1.00 22.90 236 ASP D C 1
ATOM 10100 O O . ASP E 1 258 ? -26.892 -28.093 35.438 1.00 20.85 236 ASP D O 1
ATOM 10105 N N . LEU E 1 259 ? -25.642 -26.215 35.377 1.00 23.41 237 LEU D N 1
ATOM 10106 C CA . LEU E 1 259 ? -24.982 -26.570 34.130 1.00 25.34 237 LEU D CA 1
ATOM 10107 C C . LEU E 1 259 ? -23.666 -27.286 34.423 1.00 25.68 237 LEU D C 1
ATOM 10108 O O . LEU E 1 259 ? -22.892 -26.872 35.309 1.00 27.42 237 LEU D O 1
ATOM 10113 N N . CYS E 1 260 ? -23.417 -28.367 33.696 1.00 23.49 238 CYS D N 1
ATOM 10114 C CA . CYS E 1 260 ? -22.289 -29.237 33.976 1.00 23.88 238 CYS D CA 1
ATOM 10115 C C . CYS E 1 260 ? -21.346 -29.271 32.781 1.00 23.31 238 CYS D C 1
ATOM 10116 O O . CYS E 1 260 ? -21.239 -30.285 32.118 1.00 22.32 238 CYS D O 1
ATOM 10119 N N . LEU E 1 261 ? -20.687 -28.146 32.509 1.00 23.75 239 LEU D N 1
ATOM 10120 C CA . LEU E 1 261 ? -19.764 -28.044 31.393 1.00 24.32 239 LEU D CA 1
ATOM 10121 C C . LEU E 1 261 ? -18.384 -28.144 32.020 1.00 25.81 239 LEU D C 1
ATOM 10122 O O . LEU E 1 261 ? -17.965 -27.252 32.751 1.00 26.38 239 LEU D O 1
ATOM 10127 N N . PRO E 1 262 ? -17.694 -29.266 31.774 1.00 26.98 240 PRO D N 1
ATOM 10128 C CA . PRO E 1 262 ? -16.423 -29.534 32.462 1.00 26.89 240 PRO D CA 1
ATOM 10129 C C . PRO E 1 262 ? -15.318 -28.540 32.158 1.00 25.27 240 PRO D C 1
ATOM 10130 O O . PRO E 1 262 ? -14.478 -28.291 33.018 1.00 24.53 240 PRO D O 1
ATOM 10134 N N . ASP E 1 263 ? -15.294 -27.984 30.948 1.00 25.17 241 ASP D N 1
ATOM 10135 C CA . ASP E 1 263 ? -14.293 -26.967 30.656 1.00 30.87 241 ASP D CA 1
ATOM 10136 C C . ASP E 1 263 ? -14.560 -25.591 31.253 1.00 31.00 241 ASP D C 1
ATOM 10137 O O . ASP E 1 263 ? -13.733 -24.693 31.126 1.00 33.54 241 ASP D O 1
ATOM 10142 N N . ALA E 1 264 ? -15.715 -25.451 31.906 1.00 29.22 242 ALA D N 1
ATOM 10143 C CA . ALA E 1 264 ? -16.129 -24.201 32.561 1.00 31.51 242 ALA D CA 1
ATOM 10144 C C . ALA E 1 264 ? -17.116 -24.564 33.689 1.00 30.01 242 ALA D C 1
ATOM 10145 O O . ALA E 1 264 ? -18.270 -24.134 33.674 1.00 30.13 242 ALA D O 1
ATOM 10147 N N . LEU E 1 265 ? -16.664 -25.390 34.640 1.00 27.92 243 LEU D N 1
ATOM 10148 C CA . LEU E 1 265 ? -17.541 -25.894 35.708 1.00 28.89 243 LEU D CA 1
ATOM 10149 C C . LEU E 1 265 ? -17.348 -25.040 36.965 1.00 30.27 243 LEU D C 1
ATOM 10150 O O . LEU E 1 265 ? -16.232 -24.958 37.472 1.00 30.78 243 LEU D O 1
ATOM 10155 N N . GLU E 1 266 ? -18.431 -24.428 37.461 1.00 31.16 244 GLU D N 1
ATOM 10156 C CA . GLU E 1 266 ? -18.399 -23.692 38.745 1.00 34.35 244 GLU D CA 1
ATOM 10157 C C . GLU E 1 266 ? -18.890 -24.594 39.900 1.00 32.15 244 GLU D C 1
ATOM 10158 O O . GLU E 1 266 ? -19.619 -25.549 39.649 1.00 30.97 244 GLU D O 1
ATOM 10164 N N . PRO E 1 267 ? -18.470 -24.310 41.158 1.00 33.20 245 PRO D N 1
ATOM 10165 C CA . PRO E 1 267 ? -19.067 -24.965 42.337 1.00 32.43 245 PRO D CA 1
ATOM 10166 C C . PRO E 1 267 ? -20.566 -24.721 42.401 1.00 33.71 245 PRO D C 1
ATOM 10167 O O . PRO E 1 267 ? -21.020 -23.628 42.074 1.00 35.78 245 PRO D O 1
ATOM 10171 N N . VAL E 1 268 ? -21.325 -25.715 42.845 1.00 33.80 246 VAL D N 1
ATOM 10172 C CA . VAL E 1 268 ? -22.752 -25.519 43.068 1.00 37.50 246 VAL D CA 1
ATOM 10173 C C . VAL E 1 268 ? -23.171 -26.027 44.460 1.00 39.17 246 VAL D C 1
ATOM 10174 O O . VAL E 1 268 ? -22.627 -27.017 44.968 1.00 37.17 246 VAL D O 1
ATOM 10178 N N . GLU E 1 269 ? -24.108 -25.310 45.072 1.00 38.72 247 GLU D N 1
ATOM 10179 C CA . GLU E 1 269 ? -24.630 -25.632 46.401 1.00 40.86 247 GLU D CA 1
ATOM 10180 C C . GLU E 1 269 ? -26.154 -25.831 46.377 1.00 37.20 247 GLU D C 1
ATOM 10181 O O . GLU E 1 269 ? -26.847 -25.327 45.482 1.00 34.74 247 GLU D O 1
ATOM 10187 N N . LEU E 1 270 ? -26.662 -26.584 47.354 1.00 35.73 248 LEU D N 1
ATOM 10188 C CA . LEU E 1 270 ? -28.081 -26.930 47.418 1.00 37.84 248 LEU D CA 1
ATOM 10189 C C . LEU E 1 270 ? -28.990 -25.701 47.243 1.00 38.18 248 LEU D C 1
ATOM 10190 O O . LEU E 1 270 ? -29.982 -25.736 46.503 1.00 36.82 248 LEU D O 1
ATOM 10195 N N . ASN E 1 271 ? -28.617 -24.624 47.926 1.00 40.00 249 ASN D N 1
ATOM 10196 C CA . ASN E 1 271 ? -29.302 -23.335 47.901 1.00 43.98 249 ASN D CA 1
ATOM 10197 C C . ASN E 1 271 ? -29.692 -22.872 46.492 1.00 42.06 249 ASN D C 1
ATOM 10198 O O . ASN E 1 271 ? -30.873 -22.587 46.236 1.00 39.37 249 ASN D O 1
ATOM 10203 N N . LYS E 1 272 ? -28.709 -22.804 45.587 1.00 41.62 250 LYS D N 1
ATOM 10204 C CA . LYS E 1 272 ? -28.952 -22.359 44.194 1.00 41.43 250 LYS D CA 1
ATOM 10205 C C . LYS E 1 272 ? -29.778 -23.359 43.389 1.00 35.47 250 LYS D C 1
ATOM 10206 O O . LYS E 1 272 ? -30.653 -22.976 42.610 1.00 34.67 250 LYS D O 1
ATOM 10212 N N . ILE E 1 273 ? -29.484 -24.638 43.588 1.00 33.18 251 ILE D N 1
ATOM 10213 C CA . ILE E 1 273 ? -30.188 -25.725 42.924 1.00 31.00 251 ILE D CA 1
ATOM 10214 C C . ILE E 1 273 ? -31.685 -25.570 43.183 1.00 33.10 251 ILE D C 1
ATOM 10215 O O . ILE E 1 273 ? -32.503 -25.620 42.250 1.00 31.76 251 ILE D O 1
ATOM 10220 N N . LEU E 1 274 ? -32.028 -25.345 44.455 1.00 32.36 252 LEU D N 1
ATOM 10221 C CA . LEU E 1 274 ? -33.413 -25.165 44.897 1.00 32.20 252 LEU D CA 1
ATOM 10222 C C . LEU E 1 274 ? -34.101 -24.003 44.198 1.00 33.35 252 LEU D C 1
ATOM 10223 O O . LEU E 1 274 ? -35.273 -24.106 43.823 1.00 33.76 252 LEU D O 1
ATOM 10228 N N . GLU E 1 275 ? -33.374 -22.900 44.037 1.00 35.28 253 GLU D N 1
ATOM 10229 C CA . GLU E 1 275 ? -33.900 -21.687 43.399 1.00 37.01 253 GLU D CA 1
ATOM 10230 C C . GLU E 1 275 ? -34.180 -21.901 41.915 1.00 35.66 253 GLU D C 1
ATOM 10231 O O . GLU E 1 275 ? -35.222 -21.476 41.404 1.00 35.65 253 GLU D O 1
ATOM 10237 N N . VAL E 1 276 ? -33.239 -22.544 41.222 1.00 34.05 254 VAL D N 1
ATOM 10238 C CA . VAL E 1 276 ? -33.449 -22.876 39.810 1.00 30.67 254 VAL D CA 1
ATOM 10239 C C . VAL E 1 276 ? -34.566 -23.892 39.693 1.00 27.75 254 VAL D C 1
ATOM 10240 O O . VAL E 1 276 ? -35.428 -23.778 38.809 1.00 26.97 254 VAL D O 1
ATOM 10244 N N . ALA E 1 277 ? -34.549 -24.874 40.596 1.00 28.47 255 ALA D N 1
ATOM 10245 C CA . ALA E 1 277 ? -35.628 -25.840 40.716 1.00 27.54 255 ALA D CA 1
ATOM 10246 C C . ALA E 1 277 ? -36.989 -25.155 40.775 1.00 26.77 255 ALA D C 1
ATOM 10247 O O . ALA E 1 277 ? -37.900 -25.534 40.053 1.00 26.37 255 ALA D O 1
ATOM 10249 N N . ALA E 1 278 ? -37.128 -24.137 41.617 1.00 27.76 256 ALA D N 1
ATOM 10250 C CA . ALA E 1 278 ? -38.412 -23.427 41.715 1.00 29.84 256 ALA D CA 1
ATOM 10251 C C . ALA E 1 278 ? -38.879 -22.853 40.369 1.00 28.19 256 ALA D C 1
ATOM 10252 O O . ALA E 1 278 ? -40.082 -22.828 40.102 1.00 27.21 256 ALA D O 1
ATOM 10254 N N . ARG E 1 279 ? -37.935 -22.432 39.522 1.00 26.28 257 ARG D N 1
ATOM 10255 C CA . ARG E 1 279 ? -38.271 -21.790 38.241 1.00 28.90 257 ARG D CA 1
ATOM 10256 C C . ARG E 1 279 ? -38.827 -22.822 37.252 1.00 27.46 257 ARG D C 1
ATOM 10257 O O . ARG E 1 279 ? -39.863 -22.600 36.592 1.00 26.63 257 ARG D O 1
ATOM 10265 N N . GLY E 1 280 ? -38.144 -23.965 37.167 1.00 26.23 258 GLY D N 1
ATOM 10266 C CA . GLY E 1 280 ? -38.613 -25.069 36.359 1.00 25.07 258 GLY D CA 1
ATOM 10267 C C . GLY E 1 280 ? -39.945 -25.592 36.845 1.00 25.05 258 GLY D C 1
ATOM 10268 O O . GLY E 1 280 ? -40.844 -25.895 36.030 1.00 25.19 258 GLY D O 1
ATOM 10269 N N . GLY E 1 281 ? -40.065 -25.737 38.164 1.00 23.80 259 GLY D N 1
ATOM 10270 C CA . GLY E 1 281 ? -41.344 -26.060 38.801 1.00 24.81 259 GLY D CA 1
ATOM 10271 C C . GLY E 1 281 ? -42.546 -25.177 38.440 1.00 25.05 259 GLY D C 1
ATOM 10272 O O . GLY E 1 281 ? -43.673 -25.682 38.308 1.00 23.84 259 GLY D O 1
ATOM 10273 N N . ALA E 1 282 ? -42.320 -23.865 38.332 1.00 25.39 260 ALA D N 1
ATOM 10274 C CA . ALA E 1 282 ? -43.352 -22.916 37.867 1.00 25.64 260 ALA D CA 1
ATOM 10275 C C . ALA E 1 282 ? -43.801 -23.211 36.420 1.00 25.88 260 ALA D C 1
ATOM 10276 O O . ALA E 1 282 ? -44.971 -23.040 36.091 1.00 26.06 260 ALA D O 1
ATOM 10278 N N . LYS E 1 283 ? -42.883 -23.690 35.578 1.00 23.91 261 LYS D N 1
ATOM 10279 C CA . LYS E 1 283 ? -43.251 -24.157 34.227 1.00 24.12 261 LYS D CA 1
ATOM 10280 C C . LYS E 1 283 ? -44.071 -25.437 34.291 1.00 22.19 261 LYS D C 1
ATOM 10281 O O . LYS E 1 283 ? -45.097 -25.552 33.623 1.00 21.78 261 LYS D O 1
ATOM 10287 N N . LEU E 1 284 ? -43.605 -26.406 35.079 1.00 21.77 262 LEU D N 1
ATOM 10288 C CA . LEU E 1 284 ? -44.338 -27.665 35.305 1.00 22.86 262 LEU D CA 1
ATOM 10289 C C . LEU E 1 284 ? -45.752 -27.451 35.843 1.00 22.52 262 LEU D C 1
ATOM 10290 O O . LEU E 1 284 ? -46.686 -28.181 35.485 1.00 22.85 262 LEU D O 1
ATOM 10295 N N . ALA E 1 285 ? -45.906 -26.450 36.697 1.00 23.15 263 ALA D N 1
ATOM 10296 C CA . ALA E 1 285 ? -47.216 -26.037 37.216 1.00 24.74 263 ALA D CA 1
ATOM 10297 C C . ALA E 1 285 ? -48.213 -25.639 36.130 1.00 25.43 263 ALA D C 1
ATOM 10298 O O . ALA E 1 285 ? -49.425 -25.792 36.326 1.00 25.70 263 ALA D O 1
ATOM 10300 N N . ARG E 1 286 ? -47.706 -25.100 35.017 1.00 24.50 264 ARG D N 1
ATOM 10301 C CA . ARG E 1 286 ? -48.532 -24.790 33.860 1.00 25.50 264 ARG D CA 1
ATOM 10302 C C . ARG E 1 286 ? -48.707 -26.019 32.984 1.00 24.40 264 ARG D C 1
ATOM 10303 O O . ARG E 1 286 ? -49.797 -26.277 32.466 1.00 22.61 264 ARG D O 1
ATOM 10311 N N . LEU E 1 287 ? -47.627 -26.779 32.799 1.00 23.39 265 LEU D N 1
ATOM 10312 C CA . LEU E 1 287 ? -47.672 -27.951 31.922 1.00 22.24 265 LEU D CA 1
ATOM 10313 C C . LEU E 1 287 ? -48.562 -29.092 32.420 1.00 21.36 265 LEU D C 1
ATOM 10314 O O . LEU E 1 287 ? -49.442 -29.584 31.683 1.00 21.79 265 LEU D O 1
ATOM 10319 N N . ILE E 1 288 ? -48.340 -29.514 33.662 1.00 20.68 266 ILE D N 1
ATOM 10320 C CA . ILE E 1 288 ? -48.978 -30.736 34.173 1.00 22.53 266 ILE D CA 1
ATOM 10321 C C . ILE E 1 288 ? -50.523 -30.709 34.157 1.00 22.36 266 ILE D C 1
ATOM 10322 O O . ILE E 1 288 ? -51.136 -31.641 33.622 1.00 21.69 266 ILE D O 1
ATOM 10327 N N . PRO E 1 289 ? -51.164 -29.645 34.711 1.00 23.07 267 PRO D N 1
ATOM 10328 C CA . PRO E 1 289 ? -52.637 -29.645 34.634 1.00 23.66 267 PRO D CA 1
ATOM 10329 C C . PRO E 1 289 ? -53.244 -29.681 33.213 1.00 24.15 267 PRO D C 1
ATOM 10330 O O . PRO E 1 289 ? -54.394 -30.141 33.054 1.00 24.22 267 PRO D O 1
ATOM 10334 N N . GLU E 1 290 ? -52.512 -29.199 32.199 1.00 22.84 268 GLU D N 1
ATOM 10335 C CA . GLU E 1 290 ? -52.997 -29.306 30.801 1.00 24.06 268 GLU D CA 1
ATOM 10336 C C . GLU E 1 290 ? -52.787 -30.706 30.231 1.00 22.99 268 GLU D C 1
ATOM 10337 O O . GLU E 1 290 ? -53.601 -31.204 29.462 1.00 22.49 268 GLU D O 1
ATOM 10343 N N . ILE E 1 291 ? -51.677 -31.335 30.603 1.00 21.32 269 ILE D N 1
ATOM 10344 C CA . ILE E 1 291 ? -51.330 -32.661 30.116 1.00 20.31 269 ILE D CA 1
ATOM 10345 C C . ILE E 1 291 ? -52.228 -33.741 30.677 1.00 21.75 269 ILE D C 1
ATOM 10346 O O . ILE E 1 291 ? -52.709 -34.574 29.935 1.00 22.38 269 ILE D O 1
ATOM 10351 N N . LEU E 1 292 ? -52.466 -33.712 31.982 1.00 24.20 270 LEU D N 1
ATOM 10352 C CA . LEU E 1 292 ? -53.180 -34.813 32.664 1.00 27.22 270 LEU D CA 1
ATOM 10353 C C . LEU E 1 292 ? -54.506 -35.278 32.006 1.00 26.89 270 LEU D C 1
ATOM 10354 O O . LEU E 1 292 ? -54.698 -36.478 31.802 1.00 27.88 270 LEU D O 1
ATOM 10359 N N . PRO E 1 293 ? -55.392 -34.343 31.627 1.00 26.01 271 PRO D N 1
ATOM 10360 C CA . PRO E 1 293 ? -56.641 -34.812 31.002 1.00 27.90 271 PRO D CA 1
ATOM 10361 C C . PRO E 1 293 ? -56.463 -35.433 29.606 1.00 28.31 271 PRO D C 1
ATOM 10362 O O . PRO E 1 293 ? -57.339 -36.176 29.156 1.00 29.22 271 PRO D O 1
ATOM 10366 N N . ARG E 1 294 ? -55.344 -35.132 28.938 1.00 26.30 272 ARG D N 1
ATOM 10367 C CA . ARG E 1 294 ? -55.068 -35.653 27.591 1.00 28.54 272 ARG D CA 1
ATOM 10368 C C . ARG E 1 294 ? -54.400 -37.023 27.573 1.00 30.08 272 ARG D C 1
ATOM 10369 O O . ARG E 1 294 ? -54.293 -37.641 26.504 1.00 31.07 272 ARG D O 1
ATOM 10377 N N . ILE E 1 295 ? -53.941 -37.473 28.745 1.00 29.93 273 ILE D N 1
ATOM 10378 C CA . ILE E 1 295 ? -53.282 -38.766 28.920 1.00 32.31 273 ILE D CA 1
ATOM 10379 C C . ILE E 1 295 ? -54.021 -39.738 29.868 1.00 37.14 273 ILE D C 1
ATOM 10380 O O . ILE E 1 295 ? -53.740 -40.930 29.842 1.00 36.71 273 ILE D O 1
ATOM 10385 N N . ALA E 1 296 ? -54.916 -39.229 30.724 1.00 39.27 274 ALA D N 1
ATOM 10386 C CA . ALA E 1 296 ? -55.536 -40.038 31.797 1.00 40.29 274 ALA D CA 1
ATOM 10387 C C . ALA E 1 296 ? -57.046 -40.136 31.638 1.00 44.80 274 ALA D C 1
ATOM 10388 O O . ALA E 1 296 ? -57.532 -40.742 30.690 1.00 48.30 274 ALA D O 1
ATOM 10390 N N . GLU F 1 25 ? -23.934 -40.873 64.877 1.00 56.15 3 GLU F N 1
ATOM 10391 C CA . GLU F 1 25 ? -23.113 -42.041 65.330 1.00 57.52 3 GLU F CA 1
ATOM 10392 C C . GLU F 1 25 ? -21.652 -42.004 64.844 1.00 50.60 3 GLU F C 1
ATOM 10393 O O . GLU F 1 25 ? -20.735 -42.298 65.602 1.00 49.79 3 GLU F O 1
ATOM 10399 N N . LEU F 1 26 ? -21.448 -41.655 63.581 1.00 49.48 4 LEU F N 1
ATOM 10400 C CA . LEU F 1 26 ? -20.103 -41.566 63.017 1.00 46.24 4 LEU F CA 1
ATOM 10401 C C . LEU F 1 26 ? -19.230 -40.611 63.826 1.00 44.38 4 LEU F C 1
ATOM 10402 O O . LEU F 1 26 ? -18.084 -40.932 64.168 1.00 41.06 4 LEU F O 1
ATOM 10407 N N . LYS F 1 27 ? -19.802 -39.444 64.125 1.00 46.79 5 LYS F N 1
ATOM 10408 C CA . LYS F 1 27 ? -19.102 -38.340 64.772 1.00 47.27 5 LYS F CA 1
ATOM 10409 C C . LYS F 1 27 ? -18.625 -38.777 66.156 1.00 49.43 5 LYS F C 1
ATOM 10410 O O . LYS F 1 27 ? -17.491 -38.500 66.560 1.00 48.83 5 LYS F O 1
ATOM 10416 N N . SER F 1 28 ? -19.500 -39.492 66.853 1.00 50.86 6 SER F N 1
ATOM 10417 C CA . SER F 1 28 ? -19.196 -40.111 68.146 1.00 50.03 6 SER F CA 1
ATOM 10418 C C . SER F 1 28 ? -17.991 -41.077 68.096 1.00 47.82 6 SER F C 1
ATOM 10419 O O . SER F 1 28 ? -17.201 -41.133 69.036 1.00 46.62 6 SER F O 1
ATOM 10422 N N . ARG F 1 29 ? -17.846 -41.829 66.999 1.00 46.61 7 ARG F N 1
ATOM 10423 C CA . ARG F 1 29 ? -16.726 -42.770 66.868 1.00 43.05 7 ARG F CA 1
ATOM 10424 C C . ARG F 1 29 ? -15.402 -42.057 66.535 1.00 39.15 7 ARG F C 1
ATOM 10425 O O . ARG F 1 29 ? -14.326 -42.486 66.962 1.00 37.35 7 ARG F O 1
ATOM 10433 N N . ILE F 1 30 ? -15.498 -40.981 65.761 1.00 37.25 8 ILE F N 1
ATOM 10434 C CA . ILE F 1 30 ? -14.330 -40.227 65.332 1.00 37.27 8 ILE F CA 1
ATOM 10435 C C . ILE F 1 30 ? -13.678 -39.507 66.507 1.00 40.05 8 ILE F C 1
ATOM 10436 O O . ILE F 1 30 ? -12.470 -39.619 66.706 1.00 39.09 8 ILE F O 1
ATOM 10441 N N . ASP F 1 31 ? -14.486 -38.781 67.276 1.00 43.95 9 ASP F N 1
ATOM 10442 C CA . ASP F 1 31 ? -14.001 -38.044 68.450 1.00 48.05 9 ASP F CA 1
ATOM 10443 C C . ASP F 1 31 ? -13.389 -38.939 69.530 1.00 45.70 9 ASP F C 1
ATOM 10444 O O . ASP F 1 31 ? -12.443 -38.532 70.196 1.00 45.83 9 ASP F O 1
ATOM 10449 N N . GLN F 1 32 ? -13.915 -40.153 69.686 1.00 45.51 10 GLN F N 1
ATOM 10450 C CA . GLN F 1 32 ? -13.310 -41.165 70.571 1.00 46.13 10 GLN F CA 1
ATOM 10451 C C . GLN F 1 32 ? -11.965 -41.672 70.055 1.00 44.56 10 GLN F C 1
ATOM 10452 O O . GLN F 1 32 ? -11.040 -41.889 70.840 1.00 44.27 10 GLN F O 1
ATOM 10458 N N . ALA F 1 33 ? -11.865 -41.873 68.739 1.00 42.33 11 ALA F N 1
ATOM 10459 C CA . ALA F 1 33 ? -10.619 -42.333 68.114 1.00 39.86 11 ALA F CA 1
ATOM 10460 C C . ALA F 1 33 ? -9.547 -41.279 68.322 1.00 38.90 11 ALA F C 1
ATOM 10461 O O . ALA F 1 33 ? -8.423 -41.587 68.710 1.00 38.47 11 ALA F O 1
ATOM 10463 N N . THR F 1 34 ? -9.944 -40.031 68.092 1.00 40.09 12 THR F N 1
ATOM 10464 C CA . THR F 1 34 ? -9.100 -38.841 68.209 1.00 41.31 12 THR F CA 1
ATOM 10465 C C . THR F 1 34 ? -8.669 -38.511 69.629 1.00 41.85 12 THR F C 1
ATOM 10466 O O . THR F 1 34 ? -7.486 -38.283 69.869 1.00 40.21 12 THR F O 1
ATOM 10470 N N . ALA F 1 35 ? -9.624 -38.481 70.562 1.00 44.82 13 ALA F N 1
ATOM 10471 C CA . ALA F 1 35 ? -9.330 -38.217 71.980 1.00 45.44 13 ALA F CA 1
ATOM 10472 C C . ALA F 1 35 ? -8.315 -39.198 72.574 1.00 45.43 13 ALA F C 1
ATOM 10473 O O . ALA F 1 35 ? -7.560 -38.835 73.480 1.00 50.54 13 ALA F O 1
ATOM 10475 N N . LYS F 1 36 ? -8.287 -40.432 72.073 1.00 44.48 14 LYS F N 1
ATOM 10476 C CA . LYS F 1 36 ? -7.213 -41.362 72.444 1.00 45.84 14 LYS F CA 1
ATOM 10477 C C . LYS F 1 36 ? -5.877 -41.006 71.802 1.00 44.92 14 LYS F C 1
ATOM 10478 O O . LYS F 1 36 ? -4.868 -40.947 72.498 1.00 44.77 14 LYS F O 1
ATOM 10484 N N . ILE F 1 37 ? -5.859 -40.742 70.493 1.00 44.21 15 ILE F N 1
ATOM 10485 C CA . ILE F 1 37 ? -4.624 -40.263 69.842 1.00 43.72 15 ILE F CA 1
ATOM 10486 C C . ILE F 1 37 ? -4.108 -38.971 70.529 1.00 44.48 15 ILE F C 1
ATOM 10487 O O . ILE F 1 37 ? -2.917 -38.857 70.826 1.00 45.20 15 ILE F O 1
ATOM 10492 N N . SER F 1 38 ? -5.008 -38.024 70.798 1.00 44.77 16 SER F N 1
ATOM 10493 C CA . SER F 1 38 ? -4.677 -36.804 71.544 1.00 50.01 16 SER F CA 1
ATOM 10494 C C . SER F 1 38 ? -3.953 -37.118 72.862 1.00 54.14 16 SER F C 1
ATOM 10495 O O . SER F 1 38 ? -3.021 -36.405 73.237 1.00 57.51 16 SER F O 1
ATOM 10498 N N . GLN F 1 39 ? -4.382 -38.185 73.543 1.00 54.50 17 GLN F N 1
ATOM 10499 C CA . GLN F 1 39 ? -3.781 -38.621 74.817 1.00 56.22 17 GLN F CA 1
ATOM 10500 C C . GLN F 1 39 ? -2.311 -39.011 74.712 1.00 57.87 17 GLN F C 1
ATOM 10501 O O . GLN F 1 39 ? -1.531 -38.731 75.631 1.00 59.42 17 GLN F O 1
ATOM 10507 N N . LEU F 1 40 ? -1.941 -39.669 73.611 1.00 56.37 18 LEU F N 1
ATOM 10508 C CA . LEU F 1 40 ? -0.580 -40.190 73.466 1.00 56.07 18 LEU F CA 1
ATOM 10509 C C . LEU F 1 40 ? 0.299 -39.472 72.423 1.00 55.60 18 LEU F C 1
ATOM 10510 O O . LEU F 1 40 ? 1.380 -39.962 72.062 1.00 55.81 18 LEU F O 1
ATOM 10515 N N . TRP F 1 41 ? -0.155 -38.304 71.968 1.00 52.32 19 TRP F N 1
ATOM 10516 C CA . TRP F 1 41 ? 0.646 -37.445 71.097 1.00 50.88 19 TRP F CA 1
ATOM 10517 C C . TRP F 1 41 ? 0.192 -35.997 71.203 1.00 51.60 19 TRP F C 1
ATOM 10518 O O . TRP F 1 41 ? -0.991 -35.697 71.050 1.00 49.89 19 TRP F O 1
ATOM 10529 N N . GLN F 1 42 ? 1.144 -35.107 71.465 1.00 54.69 20 GLN F N 1
ATOM 10530 C CA . GLN F 1 42 ? 0.870 -33.674 71.605 1.00 57.78 20 GLN F CA 1
ATOM 10531 C C . GLN F 1 42 ? 0.922 -32.952 70.253 1.00 56.17 20 GLN F C 1
ATOM 10532 O O . GLN F 1 42 ? 0.577 -31.771 70.156 1.00 59.01 20 GLN F O 1
ATOM 10538 N N . GLY F 1 43 ? 1.356 -33.675 69.221 1.00 51.05 21 GLY F N 1
ATOM 10539 C CA . GLY F 1 43 ? 1.507 -33.126 67.873 1.00 48.36 21 GLY F CA 1
ATOM 10540 C C . GLY F 1 43 ? 0.187 -32.719 67.247 1.00 43.65 21 GLY F C 1
ATOM 10541 O O . GLY F 1 43 ? -0.820 -33.412 67.399 1.00 39.80 21 GLY F O 1
ATOM 10542 N N . GLU F 1 44 ? 0.190 -31.568 66.576 1.00 41.58 22 GLU F N 1
ATOM 10543 C CA . GLU F 1 44 ? -0.973 -31.125 65.812 1.00 39.77 22 GLU F CA 1
ATOM 10544 C C . GLU F 1 44 ? -0.592 -31.079 64.331 1.00 36.74 22 GLU F C 1
ATOM 10545 O O . GLU F 1 44 ? -0.117 -30.053 63.834 1.00 36.00 22 GLU F O 1
ATOM 10551 N N . PRO F 1 45 ? -0.783 -32.212 63.630 1.00 34.89 23 PRO F N 1
ATOM 10552 C CA . PRO F 1 45 ? -0.305 -32.336 62.253 1.00 33.77 23 PRO F CA 1
ATOM 10553 C C . PRO F 1 45 ? -1.076 -31.450 61.290 1.00 33.31 23 PRO F C 1
ATOM 10554 O O . PRO F 1 45 ? -2.264 -31.219 61.480 1.00 34.04 23 PRO F O 1
ATOM 10558 N N . ALA F 1 46 ? -0.382 -30.947 60.279 1.00 32.14 24 ALA F N 1
ATOM 10559 C CA . ALA F 1 46 ? -1.002 -30.131 59.250 1.00 31.76 24 ALA F CA 1
ATOM 10560 C C . ALA F 1 46 ? -1.323 -30.996 58.028 1.00 30.81 24 ALA F C 1
ATOM 10561 O O . ALA F 1 46 ? -2.148 -30.619 57.181 1.00 31.04 24 ALA F O 1
ATOM 10563 N N . VAL F 1 47 ? -0.690 -32.168 57.962 1.00 28.97 25 VAL F N 1
ATOM 10564 C CA . VAL F 1 47 ? -0.768 -33.046 56.781 1.00 28.71 25 VAL F CA 1
ATOM 10565 C C . VAL F 1 47 ? -0.929 -34.499 57.207 1.00 28.85 25 VAL F C 1
ATOM 10566 O O . VAL F 1 47 ? -0.214 -34.982 58.108 1.00 30.38 25 VAL F O 1
ATOM 10570 N N . GLY F 1 48 ? -1.887 -35.174 56.576 1.00 27.06 26 GLY F N 1
ATOM 10571 C CA . GLY F 1 48 ? -2.068 -36.595 56.725 1.00 27.54 26 GLY F CA 1
ATOM 10572 C C . GLY F 1 48 ? -1.652 -37.242 55.421 1.00 29.58 26 GLY F C 1
ATOM 10573 O O . GLY F 1 48 ? -1.861 -36.655 54.361 1.00 27.64 26 GLY F O 1
ATOM 10582 N N . ILE F 1 50 ? -1.457 -41.022 53.096 1.00 27.94 28 ILE F N 1
ATOM 10583 C CA . ILE F 1 50 ? -1.840 -42.416 52.886 1.00 27.83 28 ILE F CA 1
ATOM 10584 C C . ILE F 1 50 ? -0.908 -42.949 51.796 1.00 29.96 28 ILE F C 1
ATOM 10585 O O . ILE F 1 50 ? -0.934 -42.490 50.662 1.00 29.45 28 ILE F O 1
ATOM 10590 N N . LEU F 1 51 ? -0.061 -43.899 52.157 1.00 32.10 29 LEU F N 1
ATOM 10591 C CA . LEU F 1 51 ? 1.026 -44.315 51.285 1.00 34.41 29 LEU F CA 1
ATOM 10592 C C . LEU F 1 51 ? 0.742 -45.647 50.623 1.00 38.11 29 LEU F C 1
ATOM 10593 O O . LEU F 1 51 ? 0.443 -46.636 51.303 1.00 38.89 29 LEU F O 1
ATOM 10598 N N . GLY F 1 52 ? 0.848 -45.653 49.294 1.00 38.88 30 GLY F N 1
ATOM 10599 C CA . GLY F 1 52 ? 0.378 -46.752 48.466 1.00 43.33 30 GLY F CA 1
ATOM 10600 C C . GLY F 1 52 ? 1.319 -47.926 48.318 1.00 47.63 30 GLY F C 1
ATOM 10601 O O . GLY F 1 52 ? 2.441 -47.902 48.823 1.00 49.15 30 GLY F O 1
ATOM 10602 N N . THR F 1 53 ? 0.838 -48.944 47.599 1.00 49.85 31 THR F N 1
ATOM 10603 C CA . THR F 1 53 ? 1.502 -50.240 47.454 1.00 49.66 31 THR F CA 1
ATOM 10604 C C . THR F 1 53 ? 2.932 -50.080 46.998 1.00 51.58 31 THR F C 1
ATOM 10605 O O . THR F 1 53 ? 3.189 -49.450 45.975 1.00 53.35 31 THR F O 1
ATOM 10609 N N . GLY F 1 54 ? 3.853 -50.640 47.786 1.00 54.91 32 GLY F N 1
ATOM 10610 C CA . GLY F 1 54 ? 5.292 -50.551 47.534 1.00 55.36 32 GLY F CA 1
ATOM 10611 C C . GLY F 1 54 ? 5.909 -49.162 47.601 1.00 56.80 32 GLY F C 1
ATOM 10612 O O . GLY F 1 54 ? 6.917 -48.905 46.943 1.00 56.33 32 GLY F O 1
ATOM 10613 N N . LEU F 1 55 ? 5.318 -48.271 48.399 1.00 60.03 33 LEU F N 1
ATOM 10614 C CA . LEU F 1 55 ? 5.830 -46.899 48.562 1.00 61.75 33 LEU F CA 1
ATOM 10615 C C . LEU F 1 55 ? 6.293 -46.604 50.011 1.00 66.14 33 LEU F C 1
ATOM 10616 O O . LEU F 1 55 ? 5.585 -45.944 50.780 1.00 64.20 33 LEU F O 1
ATOM 10621 N N . GLY F 1 56 ? 7.492 -47.095 50.360 1.00 68.01 34 GLY F N 1
ATOM 10622 C CA . GLY F 1 56 ? 8.021 -47.049 51.740 1.00 65.74 34 GLY F CA 1
ATOM 10623 C C . GLY F 1 56 ? 9.373 -46.375 51.980 1.00 67.09 34 GLY F C 1
ATOM 10624 O O . GLY F 1 56 ? 9.794 -46.207 53.131 1.00 62.29 34 GLY F O 1
ATOM 10625 N N . GLY F 1 57 ? 10.065 -45.985 50.908 1.00 69.91 35 GLY F N 1
ATOM 10626 C CA . GLY F 1 57 ? 11.270 -45.150 51.029 1.00 67.10 35 GLY F CA 1
ATOM 10627 C C . GLY F 1 57 ? 10.907 -43.738 51.474 1.00 65.06 35 GLY F C 1
ATOM 10628 O O . GLY F 1 57 ? 11.782 -42.930 51.810 1.00 63.35 35 GLY F O 1
ATOM 10629 N N . LEU F 1 58 ? 9.600 -43.463 51.464 1.00 62.68 36 LEU F N 1
ATOM 10630 C CA . LEU F 1 58 ? 9.009 -42.202 51.900 1.00 59.58 36 LEU F CA 1
ATOM 10631 C C . LEU F 1 58 ? 8.854 -42.247 53.425 1.00 57.47 36 LEU F C 1
ATOM 10632 O O . LEU F 1 58 ? 9.256 -41.325 54.134 1.00 56.30 36 LEU F O 1
ATOM 10637 N N . ALA F 1 59 ? 8.282 -43.343 53.914 1.00 53.93 37 ALA F N 1
ATOM 10638 C CA . ALA F 1 59 ? 8.009 -43.533 55.330 1.00 51.80 37 ALA F CA 1
ATOM 10639 C C . ALA F 1 59 ? 9.260 -43.486 56.230 1.00 50.35 37 ALA F C 1
ATOM 10640 O O . ALA F 1 59 ? 9.192 -43.014 57.361 1.00 45.65 37 ALA F O 1
ATOM 10642 N N . GLU F 1 60 ? 10.401 -43.948 55.726 1.00 54.47 38 GLU F N 1
ATOM 10643 C CA . GLU F 1 60 ? 11.603 -44.050 56.568 1.00 57.20 38 GLU F CA 1
ATOM 10644 C C . GLU F 1 60 ? 12.490 -42.808 56.613 1.00 55.90 38 GLU F C 1
ATOM 10645 O O . GLU F 1 60 ? 13.686 -42.895 56.893 1.00 60.63 38 GLU F O 1
ATOM 10651 N N . GLN F 1 61 ? 11.892 -41.652 56.351 1.00 53.71 39 GLN F N 1
ATOM 10652 C CA . GLN F 1 61 ? 12.558 -40.360 56.530 1.00 54.10 39 GLN F CA 1
ATOM 10653 C C . GLN F 1 61 ? 11.899 -39.593 57.668 1.00 51.48 39 GLN F C 1
ATOM 10654 O O . GLN F 1 61 ? 12.564 -38.878 58.432 1.00 53.06 39 GLN F O 1
ATOM 10660 N N . ILE F 1 62 ? 10.581 -39.740 57.755 1.00 45.83 40 ILE F N 1
ATOM 10661 C CA . ILE F 1 62 ? 9.800 -39.260 58.890 1.00 42.41 40 ILE F CA 1
ATOM 10662 C C . ILE F 1 62 ? 10.542 -39.512 60.205 1.00 42.22 40 ILE F C 1
ATOM 10663 O O . ILE F 1 62 ? 10.976 -40.641 60.490 1.00 40.40 40 ILE F O 1
ATOM 10668 N N . GLU F 1 63 ? 10.704 -38.437 60.972 1.00 42.48 41 GLU F N 1
ATOM 10669 C CA . GLU F 1 63 ? 11.159 -38.492 62.345 1.00 46.10 41 GLU F CA 1
ATOM 10670 C C . GLU F 1 63 ? 9.978 -38.925 63.201 1.00 45.02 41 GLU F C 1
ATOM 10671 O O . GLU F 1 63 ? 9.082 -38.111 63.472 1.00 41.84 41 GLU F O 1
ATOM 10677 N N . GLN F 1 64 ? 9.973 -40.194 63.611 1.00 45.58 42 GLN F N 1
ATOM 10678 C CA . GLN F 1 64 ? 8.890 -40.760 64.418 1.00 48.15 42 GLN F CA 1
ATOM 10679 C C . GLN F 1 64 ? 8.901 -40.264 65.870 1.00 47.55 42 GLN F C 1
ATOM 10680 O O . GLN F 1 64 ? 9.905 -40.408 66.572 1.00 44.20 42 GLN F O 1
ATOM 10686 N N . ASP F 1 65 ? 7.779 -39.685 66.305 1.00 48.85 43 ASP F N 1
ATOM 10687 C CA . ASP F 1 65 ? 7.526 -39.453 67.733 1.00 50.30 43 ASP F CA 1
ATOM 10688 C C . ASP F 1 65 ? 6.978 -40.744 68.338 1.00 52.05 43 ASP F C 1
ATOM 10689 O O . ASP F 1 65 ? 7.574 -41.298 69.254 1.00 52.75 43 ASP F O 1
ATOM 10694 N N . ILE F 1 66 ? 5.852 -41.219 67.798 1.00 50.05 44 ILE F N 1
ATOM 10695 C CA . ILE F 1 66 ? 5.142 -42.402 68.305 1.00 48.17 44 ILE F CA 1
ATOM 10696 C C . ILE F 1 66 ? 4.374 -43.086 67.174 1.00 48.73 44 ILE F C 1
ATOM 10697 O O . ILE F 1 66 ? 3.588 -42.442 66.473 1.00 46.56 44 ILE F O 1
ATOM 10702 N N . ALA F 1 67 ? 4.611 -44.382 66.987 1.00 47.69 45 ALA F N 1
ATOM 10703 C CA . ALA F 1 67 ? 3.791 -45.157 66.073 1.00 46.61 45 ALA F CA 1
ATOM 10704 C C . ALA F 1 67 ? 2.630 -45.782 66.870 1.00 47.90 45 ALA F C 1
ATOM 10705 O O . ALA F 1 67 ? 2.853 -46.559 67.801 1.00 45.47 45 ALA F O 1
ATOM 10707 N N . ILE F 1 68 ? 1.398 -45.404 66.527 1.00 47.64 46 ILE F N 1
ATOM 10708 C CA . ILE F 1 68 ? 0.215 -45.895 67.238 1.00 47.83 46 ILE F CA 1
ATOM 10709 C C . ILE F 1 68 ? -0.447 -47.025 66.442 1.00 51.06 46 ILE F C 1
ATOM 10710 O O . ILE F 1 68 ? -1.132 -46.762 65.443 1.00 53.31 46 ILE F O 1
ATOM 10715 N N . PRO F 1 69 ? -0.230 -48.286 66.867 1.00 52.96 47 PRO F N 1
ATOM 10716 C CA . PRO F 1 69 ? -0.838 -49.413 66.159 1.00 54.00 47 PRO F CA 1
ATOM 10717 C C . PRO F 1 69 ? -2.363 -49.304 66.146 1.00 52.26 47 PRO F C 1
ATOM 10718 O O . PRO F 1 69 ? -2.969 -48.830 67.120 1.00 52.93 47 PRO F O 1
ATOM 10722 N N . TYR F 1 70 ? -2.966 -49.728 65.040 1.00 49.22 48 TYR F N 1
ATOM 10723 C CA . TYR F 1 70 ? -4.404 -49.594 64.828 1.00 48.11 48 TYR F CA 1
ATOM 10724 C C . TYR F 1 70 ? -5.243 -50.194 65.968 1.00 50.60 48 TYR F C 1
ATOM 10725 O O . TYR F 1 70 ? -6.284 -49.641 66.342 1.00 52.84 48 TYR F O 1
ATOM 10734 N N . SER F 1 71 ? -4.748 -51.295 66.535 1.00 51.74 49 SER F N 1
ATOM 10735 C CA . SER F 1 71 ? -5.324 -51.958 67.715 1.00 54.95 49 SER F CA 1
ATOM 10736 C C . SER F 1 71 ? -5.637 -51.074 68.930 1.00 56.08 49 SER F C 1
ATOM 10737 O O . SER F 1 71 ? -6.576 -51.362 69.662 1.00 57.58 49 SER F O 1
ATOM 10740 N N . ASP F 1 72 ? -4.858 -50.015 69.154 1.00 54.09 50 ASP F N 1
ATOM 10741 C CA . ASP F 1 72 ? -5.051 -49.169 70.346 1.00 55.48 50 ASP F CA 1
ATOM 10742 C C . ASP F 1 72 ? -5.950 -47.955 70.094 1.00 54.48 50 ASP F C 1
ATOM 10743 O O . ASP F 1 72 ? -6.115 -47.084 70.970 1.00 52.76 50 ASP F O 1
ATOM 10748 N N . ILE F 1 73 ? -6.526 -47.908 68.895 1.00 52.95 51 ILE F N 1
ATOM 10749 C CA . ILE F 1 73 ? -7.397 -46.815 68.496 1.00 49.21 51 ILE F CA 1
ATOM 10750 C C . ILE F 1 73 ? -8.842 -47.298 68.426 1.00 46.98 51 ILE F C 1
ATOM 10751 O O . ILE F 1 73 ? -9.172 -48.159 67.601 1.00 44.80 51 ILE F O 1
ATOM 10756 N N . PRO F 1 74 ? -9.701 -46.763 69.317 1.00 45.79 52 PRO F N 1
ATOM 10757 C CA . PRO F 1 74 ? -11.134 -47.007 69.232 1.00 48.33 52 PRO F CA 1
ATOM 10758 C C . PRO F 1 74 ? -11.649 -46.895 67.788 1.00 51.48 52 PRO F C 1
ATOM 10759 O O . PRO F 1 74 ? -11.438 -45.876 67.125 1.00 51.08 52 PRO F O 1
ATOM 10763 N N . HIS F 1 75 ? -12.266 -47.971 67.305 1.00 55.33 53 HIS F N 1
ATOM 10764 C CA . HIS F 1 75 ? -13.028 -47.989 66.042 1.00 51.02 53 HIS F CA 1
ATOM 10765 C C . HIS F 1 75 ? -12.218 -48.036 64.750 1.00 49.51 53 HIS F C 1
ATOM 10766 O O . HIS F 1 75 ? -12.787 -48.029 63.647 1.00 48.23 53 HIS F O 1
ATOM 10773 N N . PHE F 1 76 ? -10.896 -48.090 64.874 1.00 50.02 54 PHE F N 1
ATOM 10774 C CA . PHE F 1 76 ? -10.041 -48.291 63.706 1.00 50.01 54 PHE F CA 1
ATOM 10775 C C . PHE F 1 76 ? -10.180 -49.703 63.159 1.00 52.00 54 PHE F C 1
ATOM 10776 O O . PHE F 1 76 ? -10.402 -50.640 63.923 1.00 53.61 54 PHE F O 1
ATOM 10784 N N . PRO F 1 77 ? -10.061 -49.858 61.830 1.00 52.56 55 PRO F N 1
ATOM 10785 C CA . PRO F 1 77 ? -9.902 -51.187 61.227 1.00 56.22 55 PRO F CA 1
ATOM 10786 C C . PRO F 1 77 ? -8.494 -51.717 61.520 1.00 59.04 55 PRO F C 1
ATOM 10787 O O . PRO F 1 77 ? -7.704 -50.998 62.135 1.00 56.47 55 PRO F O 1
ATOM 10791 N N . THR F 1 78 ? -8.173 -52.943 61.092 1.00 66.39 56 THR F N 1
ATOM 10792 C CA . THR F 1 78 ? -6.797 -53.472 61.245 1.00 75.74 56 THR F CA 1
ATOM 10793 C C . THR F 1 78 ? -6.253 -54.226 60.014 1.00 84.68 56 THR F C 1
ATOM 10794 O O . THR F 1 78 ? -6.755 -55.288 59.641 1.00 81.78 56 THR F O 1
ATOM 10798 N N . SER F 1 79 ? -5.189 -53.666 59.433 1.00 96.82 57 SER F N 1
ATOM 10799 C CA . SER F 1 79 ? -4.665 -54.046 58.111 1.00 108.29 57 SER F CA 1
ATOM 10800 C C . SER F 1 79 ? -4.084 -55.461 58.021 1.00 117.91 57 SER F C 1
ATOM 10801 O O . SER F 1 79 ? -3.883 -56.133 59.039 1.00 120.46 57 SER F O 1
ATOM 10804 N N . THR F 1 80 ? -3.819 -55.896 56.787 1.00 123.10 58 THR F N 1
ATOM 10805 C CA . THR F 1 80 ? -3.281 -57.231 56.513 1.00 128.05 58 THR F CA 1
ATOM 10806 C C . THR F 1 80 ? -2.434 -57.310 55.227 1.00 130.31 58 THR F C 1
ATOM 10807 O O . THR F 1 80 ? -1.446 -58.049 55.187 1.00 129.86 58 THR F O 1
ATOM 10811 N N . VAL F 1 81 ? -2.817 -56.542 54.201 1.00 130.02 59 VAL F N 1
ATOM 10812 C CA . VAL F 1 81 ? -2.173 -56.580 52.870 1.00 125.42 59 VAL F CA 1
ATOM 10813 C C . VAL F 1 81 ? -0.637 -56.460 52.887 1.00 126.11 59 VAL F C 1
ATOM 10814 O O . VAL F 1 81 ? -0.067 -55.781 53.747 1.00 123.27 59 VAL F O 1
ATOM 10818 N N . LYS F 1 82 ? 0.016 -57.137 51.940 1.00 130.18 60 LYS F N 1
ATOM 10819 C CA . LYS F 1 82 ? 1.482 -57.165 51.846 1.00 133.43 60 LYS F CA 1
ATOM 10820 C C . LYS F 1 82 ? 2.076 -55.821 51.419 1.00 134.46 60 LYS F C 1
ATOM 10821 O O . LYS F 1 82 ? 1.423 -55.041 50.721 1.00 134.96 60 LYS F O 1
ATOM 10827 N N . SER F 1 83 ? 3.316 -55.571 51.846 1.00 132.72 61 SER F N 1
ATOM 10828 C CA . SER F 1 83 ? 4.053 -54.325 51.563 1.00 128.27 61 SER F CA 1
ATOM 10829 C C . SER F 1 83 ? 3.510 -53.099 52.322 1.00 127.59 61 SER F C 1
ATOM 10830 O O . SER F 1 83 ? 3.767 -51.954 51.939 1.00 123.80 61 SER F O 1
ATOM 10833 N N . HIS F 1 84 ? 2.766 -53.354 53.399 1.00 128.66 62 HIS F N 1
ATOM 10834 C CA . HIS F 1 84 ? 2.273 -52.308 54.302 1.00 127.89 62 HIS F CA 1
ATOM 10835 C C . HIS F 1 84 ? 2.614 -52.700 55.755 1.00 124.82 62 HIS F C 1
ATOM 10836 O O . HIS F 1 84 ? 3.379 -53.650 55.971 1.00 127.38 62 HIS F O 1
ATOM 10843 N N . ALA F 1 85 ? 2.067 -51.979 56.741 1.00 118.69 63 ALA F N 1
ATOM 10844 C CA . ALA F 1 85 ? 2.383 -52.243 58.161 1.00 112.87 63 ALA F CA 1
ATOM 10845 C C . ALA F 1 85 ? 1.168 -52.538 59.070 1.00 108.29 63 ALA F C 1
ATOM 10846 O O . ALA F 1 85 ? 0.777 -53.700 59.227 1.00 107.84 63 ALA F O 1
ATOM 10848 N N . GLY F 1 86 ? 0.590 -51.493 59.669 1.00 99.42 64 GLY F N 1
ATOM 10849 C CA . GLY F 1 86 ? -0.541 -51.634 60.598 1.00 87.53 64 GLY F CA 1
ATOM 10850 C C . GLY F 1 86 ? -0.460 -50.706 61.801 1.00 78.30 64 GLY F C 1
ATOM 10851 O O . GLY F 1 86 ? -0.944 -51.035 62.888 1.00 79.16 64 GLY F O 1
ATOM 10852 N N . ARG F 1 87 ? 0.159 -49.544 61.602 1.00 71.48 65 ARG F N 1
ATOM 10853 C CA . ARG F 1 87 ? 0.342 -48.550 62.658 1.00 66.30 65 ARG F CA 1
ATOM 10854 C C . ARG F 1 87 ? 0.112 -47.147 62.102 1.00 55.83 65 ARG F C 1
ATOM 10855 O O . ARG F 1 87 ? 0.264 -46.923 60.904 1.00 58.77 65 ARG F O 1
ATOM 10863 N N . LEU F 1 88 ? -0.257 -46.210 62.974 1.00 46.74 66 LEU F N 1
ATOM 10864 C CA . LEU F 1 88 ? -0.346 -44.798 62.611 1.00 41.14 66 LEU F CA 1
ATOM 10865 C C . LEU F 1 88 ? 0.939 -44.083 63.041 1.00 41.34 66 LEU F C 1
ATOM 10866 O O . LEU F 1 88 ? 1.177 -43.882 64.245 1.00 45.92 66 LEU F O 1
ATOM 10871 N N . VAL F 1 89 ? 1.775 -43.737 62.062 1.00 37.82 67 VAL F N 1
ATOM 10872 C CA . VAL F 1 89 ? 3.053 -43.046 62.290 1.00 37.09 67 VAL F CA 1
ATOM 10873 C C . VAL F 1 89 ? 2.802 -41.553 62.556 1.00 37.29 67 VAL F C 1
ATOM 10874 O O . VAL F 1 89 ? 2.266 -40.855 61.687 1.00 35.86 67 VAL F O 1
ATOM 10878 N N . CYS F 1 90 ? 3.188 -41.080 63.751 1.00 36.04 68 CYS F N 1
ATOM 10879 C CA . CYS F 1 90 ? 3.012 -39.691 64.157 1.00 36.44 68 CYS F CA 1
ATOM 10880 C C . CYS F 1 90 ? 4.365 -39.036 64.416 1.00 36.03 68 CYS F C 1
ATOM 10881 O O . CYS F 1 90 ? 5.123 -39.465 65.289 1.00 35.35 68 CYS F O 1
ATOM 10884 N N . GLY F 1 91 ? 4.677 -37.989 63.671 1.00 35.75 69 GLY F N 1
ATOM 10885 C CA . GLY F 1 91 ? 5.979 -37.357 63.844 1.00 34.25 69 GLY F CA 1
ATOM 10886 C C . GLY F 1 91 ? 6.182 -36.159 62.960 1.00 30.05 69 GLY F C 1
ATOM 10887 O O . GLY F 1 91 ? 5.268 -35.360 62.771 1.00 29.35 69 GLY F O 1
ATOM 10888 N N . ARG F 1 92 ? 7.392 -36.016 62.442 1.00 29.08 70 ARG F N 1
ATOM 10889 C CA . ARG F 1 92 ? 7.704 -34.906 61.552 1.00 29.72 70 ARG F CA 1
ATOM 10890 C C . ARG F 1 92 ? 8.384 -35.334 60.251 1.00 29.73 70 ARG F C 1
ATOM 10891 O O . ARG F 1 92 ? 9.156 -36.295 60.213 1.00 30.23 70 ARG F O 1
ATOM 10899 N N . LEU F 1 93 ? 8.117 -34.586 59.195 1.00 29.80 71 LEU F N 1
ATOM 10900 C CA . LEU F 1 93 ? 8.809 -34.779 57.929 1.00 30.73 71 LEU F CA 1
ATOM 10901 C C . LEU F 1 93 ? 9.363 -33.439 57.497 1.00 32.20 71 LEU F C 1
ATOM 10902 O O . LEU F 1 93 ? 8.600 -32.511 57.215 1.00 31.49 71 LEU F O 1
ATOM 10907 N N . ARG F 1 94 ? 10.693 -33.338 57.453 1.00 34.31 72 ARG F N 1
ATOM 10908 C CA . ARG F 1 94 ? 11.372 -32.055 57.229 1.00 35.15 72 ARG F CA 1
ATOM 10909 C C . ARG F 1 94 ? 10.780 -30.961 58.115 1.00 35.84 72 ARG F C 1
ATOM 10910 O O . ARG F 1 94 ? 10.422 -29.882 57.625 1.00 36.19 72 ARG F O 1
ATOM 10918 N N . GLY F 1 95 ? 10.655 -31.265 59.408 1.00 37.18 73 GLY F N 1
ATOM 10919 C CA . GLY F 1 95 ? 10.199 -30.307 60.421 1.00 39.51 73 GLY F CA 1
ATOM 10920 C C . GLY F 1 95 ? 8.688 -30.107 60.433 1.00 41.06 73 GLY F C 1
ATOM 10921 O O . GLY F 1 95 ? 8.165 -29.383 61.277 1.00 43.29 73 GLY F O 1
ATOM 10922 N N . ILE F 1 96 ? 7.990 -30.748 59.498 1.00 36.43 74 ILE F N 1
ATOM 10923 C CA . ILE F 1 96 ? 6.544 -30.553 59.317 1.00 34.56 74 ILE F CA 1
ATOM 10924 C C . ILE F 1 96 ? 5.785 -31.682 60.008 1.00 33.23 74 ILE F C 1
ATOM 10925 O O . ILE F 1 96 ? 5.934 -32.854 59.626 1.00 31.77 74 ILE F O 1
ATOM 10930 N N . PRO F 1 97 ? 4.964 -31.338 61.024 1.00 35.25 75 PRO F N 1
ATOM 10931 C CA . PRO F 1 97 ? 4.170 -32.330 61.766 1.00 34.08 75 PRO F CA 1
ATOM 10932 C C . PRO F 1 97 ? 3.236 -33.111 60.833 1.00 31.54 75 PRO F C 1
ATOM 10933 O O . PRO F 1 97 ? 2.425 -32.532 60.124 1.00 30.52 75 PRO F O 1
ATOM 10937 N N . ILE F 1 98 ? 3.346 -34.425 60.861 1.00 30.85 76 ILE F N 1
ATOM 10938 C CA . ILE F 1 98 ? 2.550 -35.250 59.973 1.00 31.01 76 ILE F CA 1
ATOM 10939 C C . ILE F 1 98 ? 2.006 -36.477 60.674 1.00 32.28 76 ILE F C 1
ATOM 10940 O O . ILE F 1 98 ? 2.505 -36.885 61.719 1.00 33.00 76 ILE F O 1
ATOM 10945 N N . VAL F 1 99 ? 0.978 -37.057 60.073 1.00 31.79 77 VAL F N 1
ATOM 10946 C CA . VAL F 1 99 ? 0.454 -38.319 60.503 1.00 31.89 77 VAL F CA 1
ATOM 10947 C C . VAL F 1 99 ? 0.288 -39.148 59.247 1.00 32.56 77 VAL F C 1
ATOM 10948 O O . VAL F 1 99 ? -0.211 -38.665 58.215 1.00 31.40 77 VAL F O 1
ATOM 10952 N N . ALA F 1 100 ? 0.787 -40.371 59.305 1.00 32.30 78 ALA F N 1
ATOM 10953 C CA . ALA F 1 100 ? 0.851 -41.178 58.105 1.00 32.97 78 ALA F CA 1
ATOM 10954 C C . ALA F 1 100 ? 0.394 -42.601 58.342 1.00 35.92 78 ALA F C 1
ATOM 10955 O O . ALA F 1 100 ? 0.717 -43.227 59.372 1.00 35.48 78 ALA F O 1
ATOM 10965 N N . GLU F 1 102 ? 0.751 -46.162 57.510 1.00 53.52 80 GLU F N 1
ATOM 10966 C CA . GLU F 1 102 ? 1.531 -47.301 57.039 1.00 61.54 80 GLU F CA 1
ATOM 10967 C C . GLU F 1 102 ? 0.790 -48.553 57.530 1.00 64.59 80 GLU F C 1
ATOM 10968 O O . GLU F 1 102 ? 0.780 -48.867 58.733 1.00 65.97 80 GLU F O 1
ATOM 10974 N N . GLY F 1 103 ? 0.169 -49.244 56.574 1.00 63.74 81 GLY F N 1
ATOM 10975 C CA . GLY F 1 103 ? -0.938 -50.177 56.810 1.00 63.61 81 GLY F CA 1
ATOM 10976 C C . GLY F 1 103 ? -2.193 -49.585 56.170 1.00 62.38 81 GLY F C 1
ATOM 10977 O O . GLY F 1 103 ? -2.789 -48.659 56.724 1.00 61.26 81 GLY F O 1
ATOM 10978 N N . ARG F 1 104 ? -2.585 -50.102 55.000 1.00 57.96 82 ARG F N 1
ATOM 10979 C CA . ARG F 1 104 ? -3.688 -49.524 54.211 1.00 49.96 82 ARG F CA 1
ATOM 10980 C C . ARG F 1 104 ? -4.848 -50.508 53.993 1.00 47.74 82 ARG F C 1
ATOM 10981 O O . ARG F 1 104 ? -4.628 -51.719 53.891 1.00 50.64 82 ARG F O 1
ATOM 10989 N N . PHE F 1 105 ? -6.076 -49.984 53.924 1.00 43.79 83 PHE F N 1
ATOM 10990 C CA . PHE F 1 105 ? -7.275 -50.814 53.763 1.00 42.62 83 PHE F CA 1
ATOM 10991 C C . PHE F 1 105 ? -7.880 -50.638 52.376 1.00 38.40 83 PHE F C 1
ATOM 10992 O O . PHE F 1 105 ? -7.993 -49.510 51.899 1.00 36.90 83 PHE F O 1
ATOM 11000 N N . HIS F 1 106 ? -8.266 -51.745 51.737 1.00 35.07 84 HIS F N 1
ATOM 11001 C CA . HIS F 1 106 ? -8.828 -51.703 50.383 1.00 32.86 84 HIS F CA 1
ATOM 11002 C C . HIS F 1 106 ? -10.204 -52.362 50.312 1.00 31.87 84 HIS F C 1
ATOM 11003 O O . HIS F 1 106 ? -10.475 -53.354 50.999 1.00 33.06 84 HIS F O 1
ATOM 11010 N N . TYR F 1 107 ? -11.061 -51.833 49.442 1.00 29.43 85 TYR F N 1
ATOM 11011 C CA . TYR F 1 107 ? -12.409 -52.374 49.265 1.00 28.16 85 TYR F CA 1
ATOM 11012 C C . TYR F 1 107 ? -12.344 -53.840 48.867 1.00 27.25 85 TYR F C 1
ATOM 11013 O O . TYR F 1 107 ? -13.117 -54.664 49.370 1.00 28.85 85 TYR F O 1
ATOM 11022 N N . TYR F 1 108 ? -11.391 -54.170 48.006 1.00 25.47 86 TYR F N 1
ATOM 11023 C CA . TYR F 1 108 ? -11.254 -55.547 47.485 1.00 25.31 86 TYR F CA 1
ATOM 11024 C C . TYR F 1 108 ? -10.908 -56.565 48.596 1.00 27.52 86 TYR F C 1
ATOM 11025 O O . TYR F 1 108 ? -11.185 -57.739 48.459 1.00 27.47 86 TYR F O 1
ATOM 11034 N N . GLU F 1 109 ? -10.330 -56.100 49.700 1.00 31.10 87 GLU F N 1
ATOM 11035 C CA . GLU F 1 109 ? -10.034 -56.986 50.828 1.00 33.40 87 GLU F CA 1
ATOM 11036 C C . GLU F 1 109 ? -11.276 -57.394 51.622 1.00 33.72 87 GLU F C 1
ATOM 11037 O O . GLU F 1 109 ? -11.246 -58.374 52.399 1.00 33.34 87 GLU F O 1
ATOM 11043 N N . GLY F 1 110 ? -12.370 -56.660 51.420 1.00 32.17 88 GLY F N 1
ATOM 11044 C CA . GLY F 1 110 ? -13.618 -56.932 52.136 1.00 32.98 88 GLY F CA 1
ATOM 11045 C C . GLY F 1 110 ? -14.030 -55.860 53.138 1.00 33.38 88 GLY F C 1
ATOM 11046 O O . GLY F 1 110 ? -15.065 -55.977 53.783 1.00 32.69 88 GLY F O 1
ATOM 11047 N N . TYR F 1 111 ? -13.241 -54.802 53.263 1.00 33.80 89 TYR F N 1
ATOM 11048 C CA . TYR F 1 111 ? -13.659 -53.661 54.094 1.00 34.62 89 TYR F CA 1
ATOM 11049 C C . TYR F 1 111 ? -14.770 -52.866 53.404 1.00 34.41 89 TYR F C 1
ATOM 11050 O O . TYR F 1 111 ? -14.810 -52.786 52.172 1.00 34.41 89 TYR F O 1
ATOM 11059 N N . SER F 1 112 ? -15.669 -52.275 54.189 1.00 33.87 90 SER F N 1
ATOM 11060 C CA . SER F 1 112 ? -16.618 -51.294 53.658 1.00 34.33 90 SER F CA 1
ATOM 11061 C C . SER F 1 112 ? -15.860 -49.992 53.394 1.00 31.76 90 SER F C 1
ATOM 11062 O O . SER F 1 112 ? -14.778 -49.796 53.940 1.00 33.71 90 SER F O 1
ATOM 11065 N N . LEU F 1 113 ? -16.418 -49.090 52.601 1.00 27.94 91 LEU F N 1
ATOM 11066 C CA . LEU F 1 113 ? -15.769 -47.801 52.409 1.00 27.32 91 LEU F CA 1
ATOM 11067 C C . LEU F 1 113 ? -15.845 -46.921 53.659 1.00 30.40 91 LEU F C 1
ATOM 11068 O O . LEU F 1 113 ? -15.057 -45.986 53.828 1.00 28.81 91 LEU F O 1
ATOM 11073 N N . GLU F 1 114 ? -16.798 -47.249 54.525 1.00 32.72 92 GLU F N 1
ATOM 11074 C CA . GLU F 1 114 ? -16.875 -46.712 55.857 1.00 35.33 92 GLU F CA 1
ATOM 11075 C C . GLU F 1 114 ? -15.569 -46.964 56.607 1.00 35.16 92 GLU F C 1
ATOM 11076 O O . GLU F 1 114 ? -15.027 -46.051 57.215 1.00 35.38 92 GLU F O 1
ATOM 11082 N N . GLN F 1 115 ? -15.072 -48.202 56.545 1.00 35.39 93 GLN F N 1
ATOM 11083 C CA . GLN F 1 115 ? -13.808 -48.594 57.177 1.00 34.33 93 GLN F CA 1
ATOM 11084 C C . GLN F 1 115 ? -12.595 -48.002 56.449 1.00 30.74 93 GLN F C 1
ATOM 11085 O O . GLN F 1 115 ? -11.701 -47.439 57.084 1.00 30.55 93 GLN F O 1
ATOM 11091 N N . VAL F 1 116 ? -12.560 -48.126 55.120 1.00 27.40 94 VAL F N 1
ATOM 11092 C CA . VAL F 1 116 ? -11.473 -47.539 54.325 1.00 26.01 94 VAL F CA 1
ATOM 11093 C C . VAL F 1 116 ? -11.220 -46.061 54.676 1.00 24.90 94 VAL F C 1
ATOM 11094 O O . VAL F 1 116 ? -10.055 -45.627 54.798 1.00 23.02 94 VAL F O 1
ATOM 11098 N N . THR F 1 117 ? -12.313 -45.317 54.890 1.00 25.02 95 THR F N 1
ATOM 11099 C CA . THR F 1 117 ? -12.257 -43.852 55.012 1.00 24.38 95 THR F CA 1
ATOM 11100 C C . THR F 1 117 ? -12.288 -43.302 56.433 1.00 24.80 95 THR F C 1
ATOM 11101 O O . THR F 1 117 ? -12.083 -42.102 56.648 1.00 25.00 95 THR F O 1
ATOM 11105 N N . PHE F 1 118 ? -12.534 -44.178 57.391 1.00 24.35 96 PHE F N 1
ATOM 11106 C CA . PHE F 1 118 ? -12.479 -43.794 58.790 1.00 26.87 96 PHE F CA 1
ATOM 11107 C C . PHE F 1 118 ? -11.157 -43.092 59.145 1.00 26.72 96 PHE F C 1
ATOM 11108 O O . PHE F 1 118 ? -11.195 -42.069 59.808 1.00 27.44 96 PHE F O 1
ATOM 11116 N N . PRO F 1 119 ? -9.992 -43.598 58.673 1.00 26.40 97 PRO F N 1
ATOM 11117 C CA . PRO F 1 119 ? -8.762 -42.847 59.027 1.00 27.23 97 PRO F CA 1
ATOM 11118 C C . PRO F 1 119 ? -8.702 -41.411 58.487 1.00 27.20 97 PRO F C 1
ATOM 11119 O O . PRO F 1 119 ? -8.004 -40.566 59.058 1.00 28.29 97 PRO F O 1
ATOM 11123 N N . VAL F 1 120 ? -9.426 -41.134 57.403 1.00 25.71 98 VAL F N 1
ATOM 11124 C CA . VAL F 1 120 ? -9.446 -39.793 56.845 1.00 24.79 98 VAL F CA 1
ATOM 11125 C C . VAL F 1 120 ? -10.209 -38.899 57.803 1.00 25.83 98 VAL F C 1
ATOM 11126 O O . VAL F 1 120 ? -9.760 -37.807 58.117 1.00 26.89 98 VAL F O 1
ATOM 11130 N N . ARG F 1 121 ? -11.358 -39.369 58.281 1.00 28.04 99 ARG F N 1
ATOM 11131 C CA . ARG F 1 121 ? -12.167 -38.613 59.263 1.00 28.55 99 ARG F CA 1
ATOM 11132 C C . ARG F 1 121 ? -11.367 -38.273 60.541 1.00 29.07 99 ARG F C 1
ATOM 11133 O O . ARG F 1 121 ? -11.536 -37.189 61.146 1.00 27.15 99 ARG F O 1
ATOM 11141 N N . VAL F 1 122 ? -10.526 -39.218 60.962 1.00 29.53 100 VAL F N 1
ATOM 11142 C CA . VAL F 1 122 ? -9.667 -39.053 62.141 1.00 30.52 100 VAL F CA 1
ATOM 11143 C C . VAL F 1 122 ? -8.579 -37.995 61.881 1.00 30.76 100 VAL F C 1
ATOM 11144 O O . VAL F 1 122 ? -8.374 -37.106 62.704 1.00 31.28 100 VAL F O 1
ATOM 11156 N N . LYS F 1 124 ? -8.818 -35.605 59.817 1.00 27.93 102 LYS F N 1
ATOM 11157 C CA . LYS F 1 124 ? -9.574 -34.354 59.886 1.00 27.73 102 LYS F CA 1
ATOM 11158 C C . LYS F 1 124 ? -9.766 -33.858 61.328 1.00 29.29 102 LYS F C 1
ATOM 11159 O O . LYS F 1 124 ? -9.546 -32.663 61.618 1.00 30.37 102 LYS F O 1
ATOM 11165 N N . ALA F 1 125 ? -10.158 -34.766 62.225 1.00 29.36 103 ALA F N 1
ATOM 11166 C CA . ALA F 1 125 ? -10.435 -34.402 63.625 1.00 30.79 103 ALA F CA 1
ATOM 11167 C C . ALA F 1 125 ? -9.163 -34.018 64.361 1.00 31.59 103 ALA F C 1
ATOM 11168 O O . ALA F 1 125 ? -9.199 -33.149 65.246 1.00 31.97 103 ALA F O 1
ATOM 11178 N N . GLY F 1 127 ? -6.887 -32.447 63.067 1.00 32.41 105 GLY F N 1
ATOM 11179 C CA . GLY F 1 127 ? -6.575 -31.094 62.615 1.00 30.67 105 GLY F CA 1
ATOM 11180 C C . GLY F 1 127 ? -5.753 -30.959 61.333 1.00 30.32 105 GLY F C 1
ATOM 11181 O O . GLY F 1 127 ? -5.302 -29.865 61.009 1.00 29.58 105 GLY F O 1
ATOM 11182 N N . VAL F 1 128 ? -5.552 -32.035 60.573 1.00 29.40 106 VAL F N 1
ATOM 11183 C CA . VAL F 1 128 ? -4.787 -31.839 59.316 1.00 29.38 106 VAL F CA 1
ATOM 11184 C C . VAL F 1 128 ? -5.595 -30.984 58.332 1.00 28.61 106 VAL F C 1
ATOM 11185 O O . VAL F 1 128 ? -6.827 -30.954 58.391 1.00 30.20 106 VAL F O 1
ATOM 11189 N N . LYS F 1 129 ? -4.903 -30.272 57.457 1.00 27.35 107 LYS F N 1
ATOM 11190 C CA . LYS F 1 129 ? -5.554 -29.405 56.486 1.00 26.69 107 LYS F CA 1
ATOM 11191 C C . LYS F 1 129 ? -5.528 -30.041 55.093 1.00 25.71 107 LYS F C 1
ATOM 11192 O O . LYS F 1 129 ? -6.366 -29.730 54.248 1.00 23.81 107 LYS F O 1
ATOM 11198 N N . THR F 1 130 ? -4.525 -30.889 54.875 1.00 26.21 108 THR F N 1
ATOM 11199 C CA . THR F 1 130 ? -4.217 -31.446 53.561 1.00 26.71 108 THR F CA 1
ATOM 11200 C C . THR F 1 130 ? -4.032 -32.929 53.731 1.00 26.82 108 THR F C 1
ATOM 11201 O O . THR F 1 130 ? -3.393 -33.381 54.688 1.00 25.84 108 THR F O 1
ATOM 11205 N N . LEU F 1 131 ? -4.588 -33.682 52.786 1.00 27.28 109 LEU F N 1
ATOM 11206 C CA . LEU F 1 131 ? -4.361 -35.097 52.714 1.00 26.30 109 LEU F CA 1
ATOM 11207 C C . LEU F 1 131 ? -3.509 -35.332 51.494 1.00 25.69 109 LEU F C 1
ATOM 11208 O O . LEU F 1 131 ? -3.885 -34.925 50.381 1.00 25.16 109 LEU F O 1
ATOM 11213 N N . LEU F 1 132 ? -2.366 -35.982 51.701 1.00 23.72 110 LEU F N 1
ATOM 11214 C CA . LEU F 1 132 ? -1.548 -36.449 5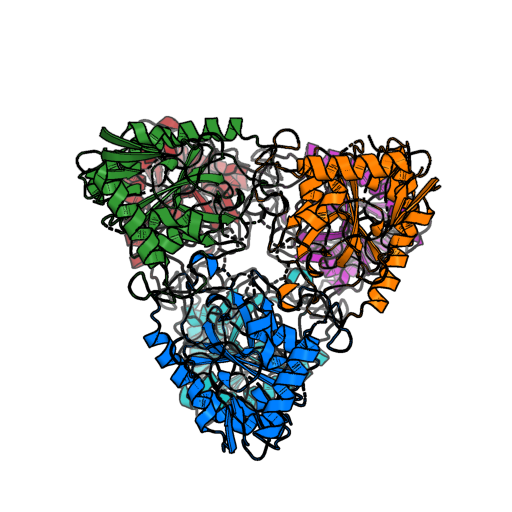0.603 1.00 24.85 110 LEU F CA 1
ATOM 11215 C C . LEU F 1 132 ? -1.788 -37.961 50.410 1.00 24.54 110 LEU F C 1
ATOM 11216 O O . LEU F 1 132 ? -1.622 -38.750 51.343 1.00 23.82 110 LEU F O 1
ATOM 11221 N N . VAL F 1 133 ? -2.197 -38.366 49.210 1.00 25.47 111 VAL F N 1
ATOM 11222 C CA . VAL F 1 133 ? -2.453 -39.771 48.953 1.00 25.07 111 VAL F CA 1
ATOM 11223 C C . VAL F 1 133 ? -1.559 -40.228 47.829 1.00 26.14 111 VAL F C 1
ATOM 11224 O O . VAL F 1 133 ? -1.444 -39.544 46.816 1.00 27.00 111 VAL F O 1
ATOM 11228 N N . THR F 1 134 ? -0.943 -41.391 47.989 1.00 26.32 112 THR F N 1
ATOM 11229 C CA . THR F 1 134 ? -0.228 -41.987 46.867 1.00 28.74 112 THR F CA 1
ATOM 11230 C C . THR F 1 134 ? -0.771 -43.388 46.613 1.00 27.76 112 THR F C 1
ATOM 11231 O O . THR F 1 134 ? -1.341 -44.015 47.518 1.00 31.24 112 THR F O 1
ATOM 11235 N N . ASN F 1 135 ? -0.611 -43.857 45.383 1.00 26.82 113 ASN F N 1
ATOM 11236 C CA . ASN F 1 135 ? -1.037 -45.203 44.987 1.00 24.77 113 ASN F CA 1
ATOM 11237 C C . ASN F 1 135 ? -0.188 -45.797 43.870 1.00 22.96 113 ASN F C 1
ATOM 11238 O O . ASN F 1 135 ? 0.590 -45.087 43.229 1.00 24.17 113 ASN F O 1
ATOM 11243 N N . ALA F 1 136 ? -0.323 -47.100 43.644 1.00 21.27 114 ALA F N 1
ATOM 11244 C CA . ALA F 1 136 ? 0.258 -47.738 42.463 1.00 22.13 114 ALA F CA 1
ATOM 11245 C C . ALA F 1 136 ? -0.876 -47.856 41.466 1.00 23.37 114 ALA F C 1
ATOM 11246 O O . ALA F 1 136 ? -2.012 -48.090 41.890 1.00 25.55 114 ALA F O 1
ATOM 11248 N N . ALA F 1 137 ? -0.589 -47.685 40.170 1.00 22.99 115 ALA F N 1
ATOM 11249 C CA . ALA F 1 137 ? -1.628 -47.689 39.142 1.00 21.26 115 ALA F CA 1
ATOM 11250 C C . ALA F 1 137 ? -1.159 -48.275 37.815 1.00 21.07 115 ALA F C 1
ATOM 11251 O O . ALA F 1 137 ? 0.041 -48.266 37.488 1.00 22.85 115 ALA F O 1
ATOM 11253 N N . GLY F 1 138 ? -2.116 -48.763 37.042 1.00 19.98 116 GLY F N 1
ATOM 11254 C CA . GLY F 1 138 ? -1.841 -49.224 35.689 1.00 18.83 116 GLY F CA 1
ATOM 11255 C C . GLY F 1 138 ? -1.864 -47.990 34.802 1.00 18.59 116 GLY F C 1
ATOM 11256 O O . GLY F 1 138 ? -2.720 -47.110 34.963 1.00 18.16 116 GLY F O 1
ATOM 11257 N N . GLY F 1 139 ? -0.886 -47.890 33.925 1.00 17.58 117 GLY F N 1
ATOM 11258 C CA . GLY F 1 139 ? -0.771 -46.759 32.985 1.00 17.85 117 GLY F CA 1
ATOM 11259 C C . GLY F 1 139 ? -1.618 -47.068 31.766 1.00 18.85 117 GLY F C 1
ATOM 11260 O O . GLY F 1 139 ? -1.321 -47.994 31.048 1.00 19.86 117 GLY F O 1
ATOM 11261 N N . ILE F 1 140 ? -2.677 -46.297 31.539 1.00 17.96 118 ILE F N 1
ATOM 11262 C CA . ILE F 1 140 ? -3.514 -46.490 30.333 1.00 18.10 118 ILE F CA 1
ATOM 11263 C C . ILE F 1 140 ? -3.120 -45.547 29.199 1.00 19.62 118 ILE F C 1
ATOM 11264 O O . ILE F 1 140 ? -3.064 -45.941 28.003 1.00 20.81 118 ILE F O 1
ATOM 11269 N N . ASN F 1 141 ? -2.836 -44.298 29.550 1.00 19.94 119 ASN F N 1
ATOM 11270 C CA . ASN F 1 141 ? -2.336 -43.329 28.558 1.00 21.56 119 ASN F CA 1
ATOM 11271 C C . ASN F 1 141 ? -0.980 -43.793 28.003 1.00 22.40 119 ASN F C 1
ATOM 11272 O O . ASN F 1 141 ? -0.026 -43.943 28.763 1.00 22.26 119 ASN F O 1
ATOM 11277 N N . PRO F 1 142 ? -0.887 -44.017 26.660 1.00 23.13 120 PRO F N 1
ATOM 11278 C CA . PRO F 1 142 ? 0.330 -44.488 25.987 1.00 24.86 120 PRO F CA 1
ATOM 11279 C C . PRO F 1 142 ? 1.543 -43.536 26.085 1.00 24.09 120 PRO F C 1
ATOM 11280 O O . PRO F 1 142 ? 2.662 -43.983 25.854 1.00 23.39 120 PRO F O 1
ATOM 11284 N N . GLN F 1 143 ? 1.318 -42.266 26.429 1.00 23.60 121 GLN F N 1
ATOM 11285 C CA . GLN F 1 143 ? 2.426 -41.309 26.682 1.00 26.56 121 GLN F CA 1
ATOM 11286 C C . GLN F 1 143 ? 3.155 -41.573 28.014 1.00 26.07 121 GLN F C 1
ATOM 11287 O O . GLN F 1 143 ? 4.210 -40.946 28.312 1.00 25.29 121 GLN F O 1
ATOM 11293 N N . LEU F 1 144 ? 2.622 -42.492 28.813 1.00 25.75 122 LEU F N 1
ATOM 11294 C CA . LEU F 1 144 ? 3.254 -42.823 30.112 1.00 27.56 122 LEU F CA 1
ATOM 11295 C C . LEU F 1 144 ? 4.344 -43.899 30.030 1.00 29.98 122 LEU F C 1
ATOM 11296 O O . LEU F 1 144 ? 4.284 -44.803 29.191 1.00 29.90 122 LEU F O 1
ATOM 11301 N N . ASP F 1 145 ? 5.337 -43.782 30.911 1.00 29.69 123 ASP F N 1
ATOM 11302 C CA . ASP F 1 145 ? 6.405 -44.777 31.036 1.00 31.73 123 ASP F CA 1
ATOM 11303 C C . ASP F 1 145 ? 6.353 -45.429 32.407 1.00 28.91 123 ASP F C 1
ATOM 11304 O O . ASP F 1 145 ? 5.858 -44.831 33.375 1.00 26.82 123 ASP F O 1
ATOM 11309 N N . LEU F 1 146 ? 6.901 -46.643 32.484 1.00 28.31 124 LEU F N 1
ATOM 11310 C CA . LEU F 1 146 ? 7.079 -47.338 33.740 1.00 29.93 124 LEU F CA 1
ATOM 11311 C C . LEU F 1 146 ? 7.806 -46.488 34.773 1.00 28.82 124 LEU F C 1
ATOM 11312 O O . LEU F 1 146 ? 8.791 -45.824 34.462 1.00 28.78 124 LEU F O 1
ATOM 11317 N N . SER F 1 147 ? 7.293 -46.533 35.996 1.00 27.79 125 SER F N 1
ATOM 11318 C CA . SER F 1 147 ? 7.804 -45.780 37.145 1.00 27.58 125 SER F CA 1
ATOM 11319 C C . SER F 1 147 ? 7.539 -44.264 37.105 1.00 27.05 125 SER F C 1
ATOM 11320 O O . SER F 1 147 ? 8.006 -43.536 37.986 1.00 28.02 125 SER F O 1
ATOM 11323 N N . ASP F 1 148 ? 6.757 -43.786 36.135 1.00 25.02 126 ASP F N 1
ATOM 11324 C CA . ASP F 1 148 ? 6.311 -42.376 36.139 1.00 25.10 126 ASP F CA 1
ATOM 11325 C C . ASP F 1 148 ? 5.565 -42.012 37.413 1.00 24.20 126 ASP F C 1
ATOM 11326 O O . ASP F 1 148 ? 4.830 -42.825 37.977 1.00 24.30 126 ASP F O 1
ATOM 11331 N N . VAL F 1 149 ? 5.770 -40.794 37.887 1.00 24.77 127 VAL F N 1
ATOM 11332 C CA . VAL F 1 149 ? 5.012 -40.294 39.020 1.00 23.58 127 VAL F CA 1
ATOM 11333 C C . VAL F 1 149 ? 4.043 -39.281 38.416 1.00 24.02 127 VAL F C 1
ATOM 11334 O O . VAL F 1 149 ? 4.453 -38.245 37.915 1.00 23.41 127 VAL F O 1
ATOM 11338 N N . LEU F 1 150 ? 2.757 -39.615 38.413 1.00 23.32 128 LEU F N 1
ATOM 11339 C CA . LEU F 1 150 ? 1.772 -38.742 37.809 1.00 21.02 128 LEU F CA 1
ATOM 11340 C C . LEU F 1 150 ? 1.110 -37.956 38.914 1.00 19.31 128 LEU F C 1
ATOM 11341 O O . LEU F 1 150 ? 0.752 -38.529 39.929 1.00 20.40 128 LEU F O 1
ATOM 11346 N N . ILE F 1 151 ? 0.902 -36.662 38.693 1.00 18.57 129 ILE F N 1
ATOM 11347 C CA . ILE F 1 151 ? 0.076 -35.871 39.592 1.00 19.66 129 ILE F CA 1
ATOM 11348 C C . ILE F 1 151 ? -1.379 -36.015 39.188 1.00 19.32 129 ILE F C 1
ATOM 11349 O O . ILE F 1 151 ? -1.747 -35.695 38.047 1.00 18.53 129 ILE F O 1
ATOM 11354 N N . ILE F 1 152 ? -2.198 -36.463 40.140 1.00 19.99 130 ILE F N 1
ATOM 11355 C CA . ILE F 1 152 ? -3.646 -36.702 39.884 1.00 18.72 130 ILE F CA 1
ATOM 11356 C C . ILE F 1 152 ? -4.399 -35.389 39.843 1.00 19.07 130 ILE F C 1
ATOM 11357 O O . ILE F 1 152 ? -4.452 -34.642 40.839 1.00 21.23 130 ILE F O 1
ATOM 11362 N N . GLU F 1 153 ? -4.978 -35.107 38.685 1.00 18.53 131 GLU F N 1
ATOM 11363 C CA . GLU F 1 153 ? -5.590 -33.826 38.437 1.00 19.57 131 GLU F CA 1
ATOM 11364 C C . GLU F 1 153 ? -7.089 -33.946 38.602 1.00 19.47 131 GLU F C 1
ATOM 11365 O O . GLU F 1 153 ? -7.797 -32.930 38.806 1.00 18.08 131 GLU F O 1
ATOM 11371 N N . ASP F 1 154 ? -7.573 -35.179 38.454 1.00 18.40 132 ASP F N 1
ATOM 11372 C CA . ASP F 1 154 ? -9.021 -35.453 38.513 1.00 18.66 132 ASP F CA 1
ATOM 11373 C C . ASP F 1 154 ? -9.205 -36.933 38.613 1.00 18.87 132 ASP F C 1
ATOM 11374 O O . ASP F 1 154 ? -8.235 -37.694 38.414 1.00 19.87 132 ASP F O 1
ATOM 11379 N N . HIS F 1 155 ? -10.439 -37.370 38.844 1.00 18.85 133 HIS F N 1
ATOM 11380 C CA . HIS F 1 155 ? -10.708 -38.791 38.888 1.00 18.68 133 HIS F CA 1
ATOM 11381 C C . HIS F 1 155 ? -12.084 -39.158 38.321 1.00 18.64 133 HIS F C 1
ATOM 11382 O O . HIS F 1 155 ? -12.985 -38.306 38.183 1.00 18.26 133 HIS F O 1
ATOM 11389 N N . ILE F 1 156 ? -12.211 -40.446 38.034 1.00 18.39 134 ILE F N 1
ATOM 11390 C CA . ILE F 1 156 ? -13.467 -41.077 37.636 1.00 18.81 134 ILE F CA 1
ATOM 11391 C C . ILE F 1 156 ? -13.671 -42.181 38.694 1.00 19.13 134 ILE F C 1
ATOM 11392 O O . ILE F 1 156 ? -12.773 -43.009 38.910 1.00 18.86 134 ILE F O 1
ATOM 11397 N N . ASN F 1 157 ? -14.854 -42.220 39.321 1.00 18.24 135 ASN F N 1
ATOM 11398 C CA . ASN F 1 157 ? -15.167 -43.225 40.365 1.00 18.04 135 ASN F CA 1
ATOM 11399 C C . ASN F 1 157 ? -16.001 -44.340 39.761 1.00 19.39 135 ASN F C 1
ATOM 11400 O O . ASN F 1 157 ? -17.181 -44.142 39.478 1.00 19.47 135 ASN F O 1
ATOM 11405 N N . LEU F 1 158 ? -15.397 -45.502 39.530 1.00 19.72 136 LEU F N 1
ATOM 11406 C CA . LEU F 1 158 ? -16.170 -46.633 39.014 1.00 20.40 136 LEU F CA 1
ATOM 11407 C C . LEU F 1 158 ? -16.342 -47.711 40.095 1.00 22.83 136 LEU F C 1
ATOM 11408 O O . LEU F 1 158 ? -16.581 -48.881 39.807 1.00 23.95 136 LEU F O 1
ATOM 11421 N N . PRO F 1 160 ? -18.301 -49.672 43.027 1.00 23.41 138 PRO F N 1
ATOM 11422 C CA . PRO F 1 160 ? -19.734 -49.946 43.220 1.00 25.81 138 PRO F CA 1
ATOM 11423 C C . PRO F 1 160 ? -20.351 -49.432 44.546 1.00 27.37 138 PRO F C 1
ATOM 11424 O O . PRO F 1 160 ? -21.521 -49.704 44.807 1.00 28.28 138 PRO F O 1
ATOM 11428 N N . GLU F 1 161 ? -19.573 -48.757 45.395 1.00 26.58 139 GLU F N 1
ATOM 11429 C CA . GLU F 1 161 ? -20.064 -48.244 46.678 1.00 27.71 139 GLU F CA 1
ATOM 11430 C C . GLU F 1 161 ? -19.504 -46.839 46.883 1.00 27.24 139 GLU F C 1
ATOM 11431 O O . GLU F 1 161 ? -18.458 -46.501 46.323 1.00 27.32 139 GLU F O 1
ATOM 11437 N N . ASN F 1 162 ? -20.198 -46.043 47.690 1.00 27.00 140 ASN F N 1
ATOM 11438 C CA . ASN F 1 162 ? -19.821 -44.662 47.947 1.00 27.36 140 ASN F CA 1
ATOM 11439 C C . ASN F 1 162 ? -19.762 -44.452 49.459 1.00 26.08 140 ASN F C 1
ATOM 11440 O O . ASN F 1 162 ? -20.761 -44.710 50.143 1.00 25.25 140 ASN F O 1
ATOM 11445 N N . PRO F 1 163 ? -18.602 -43.969 49.983 1.00 22.91 141 PRO F N 1
ATOM 11446 C CA . PRO F 1 163 ? -18.437 -43.844 51.428 1.00 24.34 141 PRO F CA 1
ATOM 11447 C C . PRO F 1 163 ? -19.369 -42.812 52.068 1.00 24.18 141 PRO F C 1
ATOM 11448 O O . PRO F 1 163 ? -19.463 -42.734 53.280 1.00 24.19 141 PRO F O 1
ATOM 11452 N N . LEU F 1 164 ? -20.018 -42.006 51.243 1.00 24.63 142 LEU F N 1
ATOM 11453 C CA . LEU F 1 164 ? -20.907 -40.960 51.733 1.00 24.53 142 LEU F CA 1
ATOM 11454 C C . LEU F 1 164 ? -22.367 -41.409 51.756 1.00 25.75 142 LEU F C 1
ATOM 11455 O O . LEU F 1 164 ? -23.246 -40.654 52.173 1.00 25.46 142 LEU F O 1
ATOM 11460 N N . ARG F 1 165 ? -22.643 -42.622 51.276 1.00 25.64 143 ARG F N 1
ATOM 11461 C CA . ARG F 1 165 ? -24.023 -43.082 51.262 1.00 27.24 143 ARG F CA 1
ATOM 11462 C C . ARG F 1 165 ? -24.543 -43.228 52.689 1.00 28.29 143 ARG F C 1
ATOM 11463 O O . ARG F 1 165 ? -23.792 -43.582 53.585 1.00 30.46 143 ARG F O 1
ATOM 11471 N N . GLY F 1 166 ? -25.819 -42.928 52.908 1.00 27.84 144 GLY F N 1
ATOM 11472 C CA . GLY F 1 166 ? -26.403 -42.992 54.255 1.00 29.13 144 GLY F CA 1
ATOM 11473 C C . GLY F 1 166 ? -26.712 -41.610 54.785 1.00 30.36 144 GLY F C 1
ATOM 11474 O O . GLY F 1 166 ? -26.563 -40.622 54.026 1.00 28.95 144 GLY F O 1
ATOM 11475 N N . PRO F 1 167 ? -27.131 -41.513 56.086 1.00 31.07 145 PRO F N 1
ATOM 11476 C CA . PRO F 1 167 ? -27.459 -40.195 56.636 1.00 32.62 145 PRO F CA 1
ATOM 11477 C C . PRO F 1 167 ? -26.213 -39.320 56.669 1.00 33.91 145 PRO F C 1
ATOM 11478 O O . PRO F 1 167 ? -25.096 -39.828 56.851 1.00 32.42 145 PRO F O 1
ATOM 11482 N N . ASN F 1 168 ? -26.422 -38.020 56.467 1.00 35.12 146 ASN F N 1
ATOM 11483 C CA . ASN F 1 168 ? -25.352 -37.045 56.487 1.00 34.43 146 ASN F CA 1
ATOM 11484 C C . ASN F 1 168 ? -25.360 -36.202 57.759 1.00 36.19 146 ASN F C 1
ATOM 11485 O O . ASN F 1 168 ? -26.397 -35.703 58.187 1.00 39.01 146 ASN F O 1
ATOM 11490 N N . ASP F 1 169 ? -24.192 -36.042 58.360 1.00 34.37 147 ASP F N 1
ATOM 11491 C CA . ASP F 1 169 ? -24.068 -35.144 59.496 1.00 34.98 147 ASP F CA 1
ATOM 11492 C C . ASP F 1 169 ? -23.400 -33.844 59.021 1.00 33.86 147 ASP F C 1
ATOM 11493 O O . ASP F 1 169 ? -22.201 -33.824 58.731 1.00 31.93 147 ASP F O 1
ATOM 11498 N N . GLU F 1 170 ? -24.187 -32.768 58.973 1.00 34.18 148 GLU F N 1
ATOM 11499 C CA . GLU F 1 170 ? -23.752 -31.451 58.486 1.00 36.52 148 GLU F CA 1
ATOM 11500 C C . GLU F 1 170 ? -22.603 -30.861 59.289 1.00 35.48 148 GLU F C 1
ATOM 11501 O O . GLU F 1 170 ? -21.935 -29.923 58.849 1.00 34.45 148 GLU F O 1
ATOM 11507 N N . GLU F 1 171 ? -22.378 -31.416 60.470 1.00 36.60 149 GLU F N 1
ATOM 11508 C CA . GLU F 1 171 ? -21.201 -31.077 61.253 1.00 38.09 149 GLU F CA 1
ATOM 11509 C C . GLU F 1 171 ? -19.924 -31.619 60.627 1.00 36.80 149 GLU F C 1
ATOM 11510 O O . GLU F 1 171 ? -18.848 -31.091 60.894 1.00 37.78 149 GLU F O 1
ATOM 11516 N N . LEU F 1 172 ? -20.045 -32.665 59.796 1.00 32.84 150 LEU F N 1
ATOM 11517 C CA . LEU F 1 172 ? -18.879 -33.278 59.132 1.00 31.68 150 LEU F CA 1
ATOM 11518 C C . LEU F 1 172 ? -18.723 -32.725 57.736 1.00 29.99 150 LEU F C 1
ATOM 11519 O O . LEU F 1 172 ? -17.614 -32.496 57.284 1.00 30.01 150 LEU F O 1
ATOM 11524 N N . GLY F 1 173 ? -19.851 -32.494 57.063 1.00 28.88 151 GLY F N 1
ATOM 11525 C CA . GLY F 1 173 ? -19.856 -31.934 55.724 1.00 28.11 151 GLY F CA 1
ATOM 11526 C C . GLY F 1 173 ? -21.221 -31.952 55.057 1.00 27.55 151 GLY F C 1
ATOM 11527 O O . GLY F 1 173 ? -22.186 -32.521 55.586 1.00 27.28 151 GLY F O 1
ATOM 11528 N N . PRO F 1 174 ? -21.308 -31.346 53.871 1.00 27.80 152 PRO F N 1
ATOM 11529 C CA . PRO F 1 174 ? -22.599 -31.120 53.255 1.00 27.71 152 PRO F CA 1
ATOM 11530 C C . PRO F 1 174 ? -23.179 -32.382 52.626 1.00 26.52 152 PRO F C 1
ATOM 11531 O O . PRO F 1 174 ? -22.460 -33.357 52.343 1.00 25.33 152 PRO F O 1
ATOM 11535 N N . ARG F 1 175 ? -24.493 -32.387 52.457 1.00 25.42 153 ARG F N 1
ATOM 11536 C CA . ARG F 1 175 ? -25.161 -33.532 51.900 1.00 25.27 153 ARG F CA 1
ATOM 11537 C C . ARG F 1 175 ? -24.649 -33.849 50.507 1.00 24.51 153 ARG F C 1
ATOM 11538 O O . ARG F 1 175 ? -24.497 -35.017 50.170 1.00 25.18 153 ARG F O 1
ATOM 11546 N N . PHE F 1 176 ? -24.429 -32.817 49.698 1.00 23.99 154 PHE F N 1
ATOM 11547 C CA . PHE F 1 176 ? -24.054 -32.992 48.282 1.00 24.72 154 PHE F CA 1
ATOM 11548 C C . PHE F 1 176 ? -22.712 -32.311 48.003 1.00 24.77 154 PHE F C 1
ATOM 11549 O O . PHE F 1 176 ? -22.682 -31.246 47.382 1.00 25.80 154 PHE F O 1
ATOM 11557 N N . PRO F 1 177 ? -21.590 -32.922 48.448 1.00 23.58 155 PRO F N 1
ATOM 11558 C CA . PRO F 1 177 ? -20.316 -32.226 48.218 1.00 23.26 155 PRO F CA 1
ATOM 11559 C C . PRO F 1 177 ? -20.024 -31.941 46.746 1.00 24.13 155 PRO F C 1
ATOM 11560 O O . PRO F 1 177 ? -20.252 -32.808 45.870 1.00 23.35 155 PRO F O 1
ATOM 11564 N N . ASP F 1 178 ? -19.518 -30.733 46.497 1.00 24.60 156 ASP F N 1
ATOM 11565 C CA . ASP F 1 178 ? -19.041 -30.330 45.194 1.00 24.04 156 ASP F CA 1
ATOM 11566 C C . ASP F 1 178 ? -17.729 -31.044 44.822 1.00 24.96 156 ASP F C 1
ATOM 11567 O O . ASP F 1 178 ? -16.810 -31.187 45.663 1.00 26.19 156 ASP F O 1
ATOM 11580 N N . SER F 1 180 ? -15.899 -30.238 41.863 1.00 22.80 158 SER F N 1
ATOM 11581 C CA . SER F 1 180 ? -15.331 -29.505 40.727 1.00 22.40 158 SER F CA 1
ATOM 11582 C C . SER F 1 180 ? -13.809 -29.379 40.806 1.00 24.29 158 SER F C 1
ATOM 11583 O O . SER F 1 180 ? -13.132 -29.215 39.771 1.00 27.67 158 SER F O 1
ATOM 11586 N N . HIS F 1 181 ? -13.270 -29.411 42.020 1.00 23.40 159 HIS F N 1
ATOM 11587 C CA . HIS F 1 181 ? -11.814 -29.412 42.177 1.00 26.50 159 HIS F CA 1
ATOM 11588 C C . HIS F 1 181 ? -11.364 -30.317 43.304 1.00 23.58 159 HIS F C 1
ATOM 11589 O O . HIS F 1 181 ? -10.866 -29.836 44.305 1.00 26.81 159 HIS F O 1
ATOM 11596 N N . PRO F 1 182 ? -11.532 -31.644 43.145 1.00 20.51 160 PRO F N 1
ATOM 11597 C CA . PRO F 1 182 ? -11.189 -32.505 44.277 1.00 20.86 160 PRO F CA 1
ATOM 11598 C C . PRO F 1 182 ? -9.689 -32.483 44.639 1.00 22.34 160 PRO F C 1
ATOM 11599 O O . PRO F 1 182 ? -9.345 -32.707 45.803 1.00 21.61 160 PRO F O 1
ATOM 11603 N N . TYR F 1 183 ? -8.834 -32.216 43.645 1.00 22.64 161 TYR F N 1
ATOM 11604 C CA . TYR F 1 183 ? -7.380 -32.167 43.793 1.00 22.36 161 TYR F CA 1
ATOM 11605 C C . TYR F 1 183 ? -6.965 -30.700 43.757 1.00 22.78 161 TYR F C 1
ATOM 11606 O O . TYR F 1 183 ? -7.186 -30.005 42.774 1.00 24.34 161 TYR F O 1
ATOM 11615 N N . ASP F 1 184 ? -6.413 -30.218 44.867 1.00 22.29 162 ASP F N 1
ATOM 11616 C CA . ASP F 1 184 ? -6.249 -28.785 45.093 1.00 22.66 162 ASP F CA 1
ATOM 11617 C C . ASP F 1 184 ? -5.354 -28.121 44.040 1.00 22.87 162 ASP F C 1
ATOM 11618 O O . ASP F 1 184 ? -4.253 -28.606 43.755 1.00 23.11 162 ASP F O 1
ATOM 11623 N N . CYS F 1 185 ? -5.797 -27.001 43.475 1.00 23.52 163 CYS F N 1
ATOM 11624 C CA . CYS F 1 185 ? -5.061 -26.410 42.339 1.00 26.32 163 CYS F CA 1
ATOM 11625 C C . CYS F 1 185 ? -3.674 -25.884 42.727 1.00 27.04 163 CYS F C 1
ATOM 11626 O O . CYS F 1 185 ? -2.682 -26.122 42.024 1.00 26.85 163 CYS F O 1
ATOM 11629 N N . GLN F 1 186 ? -3.599 -25.204 43.863 1.00 28.81 164 GLN F N 1
ATOM 11630 C CA . GLN F 1 186 ? -2.327 -24.646 44.319 1.00 29.84 164 GLN F CA 1
ATOM 11631 C C . GLN F 1 186 ? -1.368 -25.741 44.759 1.00 27.45 164 GLN F C 1
ATOM 11632 O O . GLN F 1 186 ? -0.169 -25.625 44.520 1.00 28.25 164 GLN F O 1
ATOM 11638 N N . HIS F 1 187 ? -1.869 -26.788 45.424 1.00 24.39 165 HIS F N 1
ATOM 11639 C CA . HIS F 1 187 ? -1.009 -27.950 45.736 1.00 23.50 165 HIS F CA 1
ATOM 11640 C C . HIS F 1 187 ? -0.349 -28.567 44.509 1.00 24.14 165 HIS F C 1
ATOM 11641 O O . HIS F 1 187 ? 0.837 -28.938 44.543 1.00 23.23 165 HIS F O 1
ATOM 11656 N N . GLU F 1 189 ? 0.122 -27.140 41.587 1.00 26.94 167 GLU F N 1
ATOM 11657 C CA . GLU F 1 189 ? 1.034 -26.133 41.070 1.00 29.67 167 GLU F CA 1
ATOM 11658 C C . GLU F 1 189 ? 2.406 -26.243 41.783 1.00 28.54 167 GLU F C 1
ATOM 11659 O O . GLU F 1 189 ? 3.456 -26.209 41.126 1.00 28.81 167 GLU F O 1
ATOM 11665 N N . VAL F 1 190 ? 2.391 -26.425 43.107 1.00 27.75 168 VAL F N 1
ATOM 11666 C CA . VAL F 1 190 ? 3.631 -26.583 43.874 1.00 28.42 168 VAL F CA 1
ATOM 11667 C C . VAL F 1 190 ? 4.306 -27.911 43.571 1.00 26.54 168 VAL F C 1
ATOM 11668 O O . VAL F 1 190 ? 5.525 -27.970 43.411 1.00 26.59 168 VAL F O 1
ATOM 11672 N N . ALA F 1 191 ? 3.523 -28.979 43.525 1.00 26.13 169 ALA F N 1
ATOM 11673 C CA . ALA F 1 191 ? 4.050 -30.289 43.098 1.00 27.21 169 ALA F CA 1
ATOM 11674 C C . ALA F 1 191 ? 4.813 -30.171 41.773 1.00 27.03 169 ALA F C 1
ATOM 11675 O O . ALA F 1 191 ? 5.954 -30.647 41.654 1.00 28.07 169 ALA F O 1
ATOM 11677 N N . ARG F 1 192 ? 4.211 -29.513 40.781 1.00 26.91 170 ARG F N 1
ATOM 11678 C CA . ARG F 1 192 ? 4.901 -29.357 39.478 1.00 27.68 170 ARG F CA 1
ATOM 11679 C C . ARG F 1 192 ? 6.143 -28.470 39.572 1.00 27.65 170 ARG F C 1
ATOM 11680 O O . ARG F 1 192 ? 7.157 -28.739 38.922 1.00 26.64 170 ARG F O 1
ATOM 11688 N N . GLN F 1 193 ? 6.060 -27.411 40.372 1.00 31.18 171 GLN F N 1
ATOM 11689 C CA . GLN F 1 193 ? 7.203 -26.514 40.577 1.00 35.45 171 GLN F CA 1
ATOM 11690 C C . GLN F 1 193 ? 8.413 -27.244 41.156 1.00 34.26 171 GLN F C 1
ATOM 11691 O O . GLN F 1 193 ? 9.535 -27.095 40.657 1.00 33.12 171 GLN F O 1
ATOM 11697 N N . VAL F 1 194 ? 8.173 -28.032 42.201 1.00 32.54 172 VAL F N 1
ATOM 11698 C CA . VAL F 1 194 ? 9.204 -28.863 42.802 1.00 31.85 172 VAL F CA 1
ATOM 11699 C C . VAL F 1 194 ? 9.717 -29.917 41.817 1.00 30.73 172 VAL F C 1
ATOM 11700 O O . VAL F 1 194 ? 10.932 -30.143 41.715 1.00 30.16 172 VAL F O 1
ATOM 11704 N N . ALA F 1 195 ? 8.799 -30.534 41.071 1.00 28.12 173 ALA F N 1
ATOM 11705 C CA . ALA F 1 195 ? 9.174 -31.536 40.065 1.00 26.69 173 ALA F CA 1
ATOM 11706 C C . ALA F 1 195 ? 10.206 -30.962 39.088 1.00 26.08 173 ALA F C 1
ATOM 11707 O O . ALA F 1 195 ? 11.270 -31.560 38.867 1.00 26.23 173 ALA F O 1
ATOM 11709 N N . LEU F 1 196 ? 9.887 -29.799 38.519 1.00 26.07 174 LEU F N 1
ATOM 11710 C CA . LEU F 1 196 ? 10.798 -29.077 37.611 1.00 27.12 174 LEU F CA 1
ATOM 11711 C C . LEU F 1 196 ? 12.135 -28.676 38.258 1.00 28.12 174 LEU F C 1
ATOM 11712 O O . LEU F 1 196 ? 13.196 -28.982 37.714 1.00 27.61 174 LEU F O 1
ATOM 11717 N N . GLU F 1 197 ? 12.075 -28.022 39.421 1.00 29.03 175 GLU F N 1
ATOM 11718 C CA . GLU F 1 197 ? 13.299 -27.736 40.208 1.00 31.14 175 GLU F CA 1
ATOM 11719 C C . GLU F 1 197 ? 14.176 -28.979 40.382 1.00 29.67 175 GLU F C 1
ATOM 11720 O O . GLU F 1 197 ? 15.383 -28.914 40.234 1.00 31.52 175 GLU F O 1
ATOM 11726 N N . LEU F 1 198 ? 13.573 -30.121 40.681 1.00 27.84 176 LEU F N 1
ATOM 11727 C CA . LEU F 1 198 ? 14.338 -31.360 40.799 1.00 28.16 176 LEU F CA 1
ATOM 11728 C C . LEU F 1 198 ? 14.712 -32.017 39.475 1.00 28.94 176 LEU F C 1
ATOM 11729 O O . LEU F 1 198 ? 15.520 -32.943 39.442 1.00 32.77 176 LEU F O 1
ATOM 11734 N N . GLY F 1 199 ? 14.116 -31.563 38.384 1.00 27.52 177 GLY F N 1
ATOM 11735 C CA . GLY F 1 199 ? 14.360 -32.196 37.091 1.00 26.76 177 GLY F CA 1
ATOM 11736 C C . GLY F 1 199 ? 13.653 -33.534 36.952 1.00 26.07 177 GLY F C 1
ATOM 11737 O O . GLY F 1 199 ? 14.182 -34.453 36.336 1.00 24.64 177 GLY F O 1
ATOM 11738 N N . ILE F 1 200 ? 12.446 -33.638 37.518 1.00 27.40 178 ILE F N 1
ATOM 11739 C CA . ILE F 1 200 ? 11.650 -34.875 37.447 1.00 26.70 178 ILE F CA 1
ATOM 11740 C C . ILE F 1 200 ? 10.432 -34.553 36.589 1.00 26.30 178 ILE F C 1
ATOM 11741 O O . ILE F 1 200 ? 9.805 -33.513 36.787 1.00 26.60 178 ILE F O 1
ATOM 11746 N N . HIS F 1 201 ? 10.149 -35.412 35.608 1.00 26.18 179 HIS F N 1
ATOM 11747 C CA . HIS F 1 201 ? 8.927 -35.334 34.812 1.00 25.18 179 HIS F CA 1
ATOM 11748 C C . HIS F 1 201 ? 7.780 -35.970 35.590 1.00 23.75 179 HIS F C 1
ATOM 11749 O O . HIS F 1 201 ? 7.768 -37.183 35.807 1.00 23.41 179 HIS F O 1
ATOM 11756 N N . CYS F 1 202 ? 6.831 -35.130 36.010 1.00 23.83 180 CYS F N 1
ATOM 11757 C CA . CYS F 1 202 ? 5.570 -35.533 36.621 1.00 22.90 180 CYS F CA 1
ATOM 11758 C C . CYS F 1 202 ? 4.366 -35.034 35.771 1.00 22.99 180 CYS F C 1
ATOM 11759 O O . CYS F 1 202 ? 3.897 -33.905 35.953 1.00 22.52 180 CYS F O 1
ATOM 11762 N N . PRO F 1 203 ? 3.860 -35.864 34.823 1.00 23.99 181 PRO F N 1
ATOM 11763 C CA . PRO F 1 203 ? 2.670 -35.420 34.081 1.00 22.57 181 PRO F CA 1
ATOM 11764 C C . PRO F 1 203 ? 1.442 -35.389 34.976 1.00 24.00 181 PRO F C 1
ATOM 11765 O O . PRO F 1 203 ? 1.437 -36.072 36.023 1.00 23.43 181 PRO F O 1
ATOM 11769 N N . LYS F 1 204 ? 0.421 -34.631 34.551 1.00 20.78 182 LYS F N 1
ATOM 11770 C CA . LYS F 1 204 ? -0.889 -34.630 35.191 1.00 22.38 182 LYS F CA 1
ATOM 11771 C C . LYS F 1 204 ? -1.831 -35.584 34.459 1.00 22.04 182 LYS F C 1
ATOM 11772 O O . LYS F 1 204 ? -1.712 -35.759 33.238 1.00 23.13 182 LYS F O 1
ATOM 11778 N N . GLY F 1 205 ? -2.754 -36.200 35.190 1.00 21.54 183 GLY F N 1
ATOM 11779 C CA . GLY F 1 205 ? -3.749 -37.050 34.532 1.00 21.78 183 GLY F CA 1
ATOM 11780 C C . GLY F 1 205 ? -4.932 -37.453 35.388 1.00 19.79 183 GLY F C 1
ATOM 11781 O O . GLY F 1 205 ? -5.040 -37.061 36.556 1.00 21.07 183 GLY F O 1
ATOM 11782 N N . VAL F 1 206 ? -5.842 -38.209 34.771 1.00 17.44 184 VAL F N 1
ATOM 11783 C CA . VAL F 1 206 ? -7.094 -38.629 35.395 1.00 17.72 184 VAL F CA 1
ATOM 11784 C C . VAL F 1 206 ? -6.901 -40.055 35.895 1.00 18.58 184 VAL F C 1
ATOM 11785 O O . VAL F 1 206 ? -6.526 -40.955 35.098 1.00 18.33 184 VAL F O 1
ATOM 11789 N N . PHE F 1 207 ? -7.211 -40.270 37.184 1.00 18.47 185 PHE F N 1
ATOM 11790 C CA . PHE F 1 207 ? -7.127 -41.591 37.845 1.00 19.19 185 PHE F CA 1
ATOM 11791 C C . PHE F 1 207 ? -8.523 -42.191 37.873 1.00 17.70 185 PHE F C 1
ATOM 11792 O O . PHE F 1 207 ? -9.444 -41.504 38.260 1.00 18.48 185 PHE F O 1
ATOM 11800 N N . VAL F 1 208 ? -8.683 -43.441 37.431 1.00 16.74 186 VAL F N 1
ATOM 11801 C CA . VAL F 1 208 ? -9.970 -44.118 37.538 1.00 15.11 186 VAL F CA 1
ATOM 11802 C C . VAL F 1 208 ? -9.848 -45.199 38.620 1.00 15.54 186 VAL F C 1
ATOM 11803 O O . VAL F 1 208 ? -8.894 -45.986 38.588 1.00 16.29 186 VAL F O 1
ATOM 11807 N N . ALA F 1 209 ? -10.771 -45.205 39.593 1.00 15.68 187 ALA F N 1
ATOM 11808 C CA . ALA F 1 209 ? -10.816 -46.256 40.611 1.00 17.47 187 ALA F CA 1
ATOM 11809 C C . ALA F 1 209 ? -11.737 -47.370 40.170 1.00 20.11 187 ALA F C 1
ATOM 11810 O O . ALA F 1 209 ? -12.887 -47.137 39.795 1.00 21.16 187 ALA F O 1
ATOM 11812 N N . VAL F 1 210 ? -11.250 -48.586 40.265 1.00 19.57 188 VAL F N 1
ATOM 11813 C CA . VAL F 1 210 ? -12.105 -49.734 40.062 1.00 21.47 188 VAL F CA 1
ATOM 11814 C C . VAL F 1 210 ? -11.969 -50.619 41.310 1.00 22.78 188 VAL F C 1
ATOM 11815 O O . VAL F 1 210 ? -11.048 -50.435 42.129 1.00 23.00 188 VAL F O 1
ATOM 11819 N N . SER F 1 211 ? -12.909 -51.529 41.513 1.00 23.33 189 SER F N 1
ATOM 11820 C CA . SER F 1 211 ? -12.872 -52.309 42.785 1.00 25.88 189 SER F CA 1
ATOM 11821 C C . SER F 1 211 ? -11.730 -53.314 42.843 1.00 26.49 189 SER F C 1
ATOM 11822 O O . SER F 1 211 ? -11.076 -53.444 43.885 1.00 26.87 189 SER F O 1
ATOM 11825 N N . GLY F 1 212 ? -11.485 -53.999 41.720 1.00 25.87 190 GLY F N 1
ATOM 11826 C CA . GLY F 1 212 ? -10.577 -55.156 41.671 1.00 25.83 190 GLY F CA 1
ATOM 11827 C C . GLY F 1 212 ? -11.245 -56.378 42.307 1.00 25.49 190 GLY F C 1
ATOM 11828 O O . GLY F 1 212 ? -12.475 -56.394 42.452 1.00 25.70 190 GLY F O 1
ATOM 11829 N N . PRO F 1 213 ? -10.456 -57.397 42.731 1.00 24.53 191 PRO F N 1
ATOM 11830 C CA . PRO F 1 213 ? -8.998 -57.445 42.793 1.00 24.81 191 PRO F CA 1
ATOM 11831 C C . PRO F 1 213 ? -8.308 -57.905 41.508 1.00 25.18 191 PRO F C 1
ATOM 11832 O O . PRO F 1 213 ? -7.108 -57.735 41.382 1.00 26.84 191 PRO F O 1
ATOM 11836 N N . ASN F 1 214 ? -9.048 -58.510 40.594 1.00 25.43 192 ASN F N 1
ATOM 11837 C CA . ASN F 1 214 ? -8.451 -58.942 39.350 1.00 26.58 192 ASN F CA 1
ATOM 11838 C C . ASN F 1 214 ? -7.974 -57.721 38.570 1.00 24.92 192 ASN F C 1
ATOM 11839 O O . ASN F 1 214 ? -8.485 -56.611 38.773 1.00 25.10 192 ASN F O 1
ATOM 11844 N N . LEU F 1 215 ? -6.942 -57.913 37.755 1.00 22.64 193 LEU F N 1
ATOM 11845 C CA . LEU F 1 215 ? -6.519 -56.873 36.823 1.00 23.56 193 LEU F CA 1
ATOM 11846 C C . LEU F 1 215 ? -7.523 -56.841 35.677 1.00 22.37 193 LEU F C 1
ATOM 11847 O O . LEU F 1 215 ? -8.331 -57.760 35.552 1.00 23.20 193 LEU F O 1
ATOM 11852 N N . GLU F 1 216 ? -7.524 -55.762 34.902 1.00 21.60 194 GLU F N 1
ATOM 11853 C CA . GLU F 1 216 ? -8.531 -55.553 33.850 1.00 20.85 194 GLU F CA 1
ATOM 11854 C C . GLU F 1 216 ? -8.247 -56.368 32.580 1.00 19.23 194 GLU F C 1
ATOM 11855 O O . GLU F 1 216 ? -7.118 -56.744 32.325 1.00 20.37 194 GLU F O 1
ATOM 11861 N N . THR F 1 217 ? -9.288 -56.665 31.808 1.00 18.33 195 THR F N 1
ATOM 11862 C CA . THR F 1 217 ? -9.147 -57.318 30.494 1.00 18.36 195 THR F CA 1
ATOM 11863 C C . THR F 1 217 ? -8.662 -56.265 29.467 1.00 17.80 195 THR F C 1
ATOM 11864 O O . THR F 1 217 ? -8.718 -55.067 29.745 1.00 17.83 195 THR F O 1
ATOM 11868 N N . ARG F 1 218 ? -8.162 -56.714 28.311 1.00 18.20 196 ARG F N 1
ATOM 11869 C CA . ARG F 1 218 ? -7.841 -55.838 27.163 1.00 17.45 196 ARG F CA 1
ATOM 11870 C C . ARG F 1 218 ? -9.048 -54.946 26.799 1.00 16.69 196 ARG F C 1
ATOM 11871 O O . ARG F 1 218 ? -8.909 -53.734 26.637 1.00 16.74 196 ARG F O 1
ATOM 11879 N N . ALA F 1 219 ? -10.229 -55.560 26.675 1.00 15.42 197 ALA F N 1
ATOM 11880 C CA . ALA F 1 219 ? -11.469 -54.825 26.396 1.00 14.59 197 ALA F CA 1
ATOM 11881 C C . ALA F 1 219 ? -11.791 -53.788 27.464 1.00 14.88 197 ALA F C 1
ATOM 11882 O O . ALA F 1 219 ? -12.168 -52.678 27.134 1.00 15.06 197 ALA F O 1
ATOM 11884 N N . GLU F 1 220 ? -11.611 -54.135 28.726 1.00 15.57 198 GLU F N 1
ATOM 11885 C CA . GLU F 1 220 ? -11.771 -53.125 29.817 1.00 15.92 198 GLU F CA 1
ATOM 11886 C C . GLU F 1 220 ? -10.774 -51.958 29.717 1.00 16.45 198 GLU F C 1
ATOM 11887 O O . GLU F 1 220 ? -11.163 -50.787 29.877 1.00 16.22 198 GLU F O 1
ATOM 11893 N N . TYR F 1 221 ? -9.500 -52.235 29.440 1.00 16.91 199 TYR F N 1
ATOM 11894 C CA . TYR F 1 221 ? -8.566 -51.140 29.237 1.00 17.02 199 TYR F CA 1
ATOM 11895 C C . TYR F 1 221 ? -8.933 -50.214 28.069 1.00 17.13 199 TYR F C 1
ATOM 11896 O O . TYR F 1 221 ? -8.795 -48.999 28.180 1.00 16.52 199 TYR F O 1
ATOM 11905 N N . ARG F 1 222 ? -9.375 -50.776 26.947 1.00 16.75 200 ARG F N 1
ATOM 11906 C CA . ARG F 1 222 ? -9.856 -49.939 25.836 1.00 17.92 200 ARG F CA 1
ATOM 11907 C C . ARG F 1 222 ? -10.996 -49.037 26.298 1.00 18.45 200 ARG F C 1
ATOM 11908 O O . ARG F 1 222 ? -11.055 -47.872 25.901 1.00 19.05 200 ARG F O 1
ATOM 11924 N N . LEU F 1 224 ? -11.759 -48.081 29.511 1.00 18.57 202 LEU F N 1
ATOM 11925 C CA . LEU F 1 224 ? -11.273 -47.052 30.440 1.00 18.58 202 LEU F CA 1
ATOM 11926 C C . LEU F 1 224 ? -10.562 -45.879 29.711 1.00 19.33 202 LEU F C 1
ATOM 11927 O O . LEU F 1 224 ? -10.746 -44.697 30.089 1.00 20.17 202 LEU F O 1
ATOM 11932 N N . LYS F 1 225 ? -9.758 -46.182 28.692 1.00 18.79 203 LYS F N 1
ATOM 11933 C CA . LYS F 1 225 ? -9.119 -45.100 27.898 1.00 19.04 203 LYS F CA 1
ATOM 11934 C C . LYS F 1 225 ? -10.172 -44.198 27.247 1.00 18.72 203 LYS F C 1
ATOM 11935 O O . LYS F 1 225 ? -10.047 -43.003 27.250 1.00 18.09 203 LYS F O 1
ATOM 11941 N N . LEU F 1 226 ? -11.170 -44.815 26.628 1.00 20.35 204 LEU F N 1
ATOM 11942 C CA . LEU F 1 226 ? -12.215 -44.109 25.907 1.00 22.41 204 LEU F CA 1
ATOM 11943 C C . LEU F 1 226 ? -13.031 -43.233 26.861 1.00 20.85 204 LEU F C 1
ATOM 11944 O O . LEU F 1 226 ? -13.510 -42.169 26.484 1.00 20.67 204 LEU F O 1
ATOM 11957 N N . GLY F 1 228 ? -11.784 -41.762 29.370 1.00 21.73 206 GLY F N 1
ATOM 11958 C CA . GLY F 1 228 ? -10.961 -40.582 29.707 1.00 21.21 206 GLY F CA 1
ATOM 11959 C C . GLY F 1 228 ? -9.901 -40.843 30.785 1.00 19.79 206 GLY F C 1
ATOM 11960 O O . GLY F 1 228 ? -9.279 -39.903 31.288 1.00 21.11 206 GLY F O 1
ATOM 11961 N N . ALA F 1 229 ? -9.695 -42.108 31.156 1.00 18.59 207 ALA F N 1
ATOM 11962 C CA . ALA F 1 229 ? -8.732 -42.427 32.215 1.00 18.41 207 ALA F CA 1
ATOM 11963 C C . ALA F 1 229 ? -7.305 -42.453 31.711 1.00 17.72 207 ALA F C 1
ATOM 11964 O O . ALA F 1 229 ? -7.017 -43.066 30.687 1.00 18.09 207 ALA F O 1
ATOM 11966 N N . ASP F 1 230 ? -6.397 -41.853 32.464 1.00 17.05 208 ASP F N 1
ATOM 11967 C CA . ASP F 1 230 ? -4.949 -42.000 32.169 1.00 17.73 208 ASP F CA 1
ATOM 11968 C C . ASP F 1 230 ? -4.263 -43.136 32.933 1.00 17.71 208 ASP F C 1
ATOM 11969 O O . ASP F 1 230 ? -3.341 -43.774 32.404 1.00 17.49 208 ASP F O 1
ATOM 11974 N N . VAL F 1 231 ? -4.692 -43.364 34.174 1.00 17.72 209 VAL F N 1
ATOM 11975 C CA . VAL F 1 231 ? -4.180 -44.459 35.020 1.00 17.02 209 VAL F CA 1
ATOM 11976 C C . VAL F 1 231 ? -5.358 -45.102 35.740 1.00 17.34 209 VAL F C 1
ATOM 11977 O O . VAL F 1 231 ? -6.401 -44.470 35.898 1.00 16.37 209 VAL F O 1
ATOM 11981 N N . VAL F 1 232 ? -5.196 -46.372 36.135 1.00 17.34 210 VAL F N 1
ATOM 11982 C CA . VAL F 1 232 ? -6.264 -47.122 36.817 1.00 18.11 210 VAL F CA 1
ATOM 11983 C C . VAL F 1 232 ? -5.718 -47.745 38.104 1.00 18.69 210 VAL F C 1
ATOM 11984 O O . VAL F 1 232 ? -4.618 -48.337 38.097 1.00 19.06 210 VAL F O 1
ATOM 11988 N N . GLY F 1 233 ? -6.492 -47.651 39.189 1.00 18.46 211 GLY F N 1
ATOM 11989 C CA . GLY F 1 233 ? -6.104 -48.256 40.465 1.00 19.01 211 GLY F CA 1
ATOM 11990 C C . GLY F 1 233 ? -7.305 -48.737 41.261 1.00 19.88 211 GLY F C 1
ATOM 11991 O O . GLY F 1 233 ? -8.447 -48.583 40.822 1.00 19.91 211 GLY F O 1
ATOM 12000 N N . SER F 1 235 ? -7.855 -48.058 44.672 1.00 22.53 213 SER F N 1
ATOM 12001 C CA . SER F 1 235 ? -7.907 -47.346 45.963 1.00 24.01 213 SER F CA 1
ATOM 12002 C C . SER F 1 235 ? -8.163 -45.856 45.733 1.00 24.31 213 SER F C 1
ATOM 12003 O O . SER F 1 235 ? -8.518 -45.456 44.611 1.00 23.23 213 SER F O 1
ATOM 12006 N N . THR F 1 236 ? -8.000 -45.056 46.798 1.00 23.19 214 THR F N 1
ATOM 12007 C CA . THR F 1 236 ? -7.782 -43.621 46.698 1.00 25.34 214 THR F CA 1
ATOM 12008 C C . THR F 1 236 ? -9.061 -42.769 46.570 1.00 24.34 214 THR F C 1
ATOM 12009 O O . THR F 1 236 ? -9.308 -41.867 47.383 1.00 24.55 214 THR F O 1
ATOM 12013 N N . VAL F 1 237 ? -9.885 -43.107 45.593 1.00 22.68 215 VAL F N 1
ATOM 12014 C CA . VAL F 1 237 ? -11.080 -42.328 45.318 1.00 20.66 215 VAL F CA 1
ATOM 12015 C C . VAL F 1 237 ? -12.013 -42.173 46.517 1.00 20.23 215 VAL F C 1
ATOM 12016 O O . VAL F 1 237 ? -12.464 -41.031 46.788 1.00 20.88 215 VAL F O 1
ATOM 12020 N N . PRO F 1 238 ? -12.302 -43.282 47.234 1.00 20.72 216 PRO F N 1
ATOM 12021 C CA . PRO F 1 238 ? -13.102 -43.236 48.471 1.00 20.93 216 PRO F CA 1
ATOM 12022 C C . PRO F 1 238 ? -12.525 -42.238 49.482 1.00 21.33 216 PRO F C 1
ATOM 12023 O O . PRO F 1 238 ? -13.274 -41.449 50.081 1.00 21.95 216 PRO F O 1
ATOM 12027 N N . GLU F 1 239 ? -11.207 -42.265 49.673 1.00 21.66 217 GLU F N 1
ATOM 12028 C CA . GLU F 1 239 ? -10.543 -41.355 50.629 1.00 21.17 217 GLU F CA 1
ATOM 12029 C C . GLU F 1 239 ? -10.636 -39.902 50.185 1.00 20.60 217 GLU F C 1
ATOM 12030 O O . GLU F 1 239 ? -10.795 -39.014 51.024 1.00 20.31 217 GLU F O 1
ATOM 12036 N N . VAL F 1 240 ? -10.511 -39.664 48.874 1.00 19.64 218 VAL F N 1
ATOM 12037 C CA . VAL F 1 240 ? -10.599 -38.307 48.302 1.00 19.67 218 VAL F CA 1
ATOM 12038 C C . VAL F 1 240 ? -12.011 -37.742 48.486 1.00 20.69 218 VAL F C 1
ATOM 12039 O O . VAL F 1 240 ? -12.184 -36.620 48.963 1.00 21.49 218 VAL F O 1
ATOM 12043 N N . LEU F 1 241 ? -13.013 -38.532 48.136 1.00 20.78 219 LEU F N 1
ATOM 12044 C CA . LEU F 1 241 ? -14.407 -38.207 48.417 1.00 21.64 219 LEU F CA 1
ATOM 12045 C C . LEU F 1 241 ? -14.641 -37.750 49.868 1.00 20.60 219 LEU F C 1
ATOM 12046 O O . LEU F 1 241 ? -15.149 -36.662 50.106 1.00 19.56 219 LEU F O 1
ATOM 12051 N N . VAL F 1 242 ? -14.257 -38.587 50.821 1.00 20.90 220 VAL F N 1
ATOM 12052 C CA . VAL F 1 242 ? -14.382 -38.246 52.251 1.00 22.17 220 VAL F CA 1
ATOM 12053 C C . VAL F 1 242 ? -13.564 -37.024 52.657 1.00 24.32 220 VAL F C 1
ATOM 12054 O O . VAL F 1 242 ? -14.039 -36.172 53.451 1.00 25.27 220 VAL F O 1
ATOM 12058 N N . ALA F 1 243 ? -12.354 -36.912 52.100 1.00 24.82 221 ALA F N 1
ATOM 12059 C CA . ALA F 1 243 ? -11.509 -35.745 52.316 1.00 23.08 221 ALA F CA 1
ATOM 12060 C C . ALA F 1 243 ? -12.227 -34.456 51.890 1.00 23.80 221 ALA F C 1
ATOM 12061 O O . ALA F 1 243 ? -12.321 -33.514 52.664 1.00 24.89 221 ALA F O 1
ATOM 12063 N N . VAL F 1 244 ? -12.744 -34.428 50.668 1.00 23.32 222 VAL F N 1
ATOM 12064 C CA . VAL F 1 244 ? -13.446 -33.239 50.150 1.00 23.68 222 VAL F CA 1
ATOM 12065 C C . VAL F 1 244 ? -14.725 -32.950 50.953 1.00 25.22 222 VAL F C 1
ATOM 12066 O O . VAL F 1 244 ? -15.018 -31.794 51.250 1.00 27.22 222 VAL F O 1
ATOM 12070 N N . HIS F 1 245 ? -15.471 -33.996 51.315 1.00 25.51 223 HIS F N 1
ATOM 12071 C CA . HIS F 1 245 ? -16.640 -33.853 52.201 1.00 24.35 223 HIS F CA 1
ATOM 12072 C C . HIS F 1 245 ? -16.243 -33.193 53.532 1.00 24.76 223 HIS F C 1
ATOM 12073 O O . HIS F 1 245 ? -16.945 -32.324 54.050 1.00 23.51 223 HIS F O 1
ATOM 12080 N N . ALA F 1 246 ? -15.081 -33.570 54.037 1.00 26.02 224 ALA F N 1
ATOM 12081 C CA . ALA F 1 246 ? -14.603 -33.059 55.313 1.00 27.71 224 ALA F CA 1
ATOM 12082 C C . ALA F 1 246 ? -13.900 -31.705 55.239 1.00 28.95 224 ALA F C 1
ATOM 12083 O O . ALA F 1 246 ? -13.556 -31.162 56.281 1.00 30.37 224 ALA F O 1
ATOM 12085 N N . GLY F 1 247 ? -13.727 -31.149 54.038 1.00 27.76 225 GLY F N 1
ATOM 12086 C CA . GLY F 1 247 ? -13.079 -29.845 53.851 1.00 28.01 225 GLY F CA 1
ATOM 12087 C C . GLY F 1 247 ? -11.546 -29.836 53.770 1.00 29.69 225 GLY F C 1
ATOM 12088 O O . GLY F 1 247 ? -10.922 -28.791 53.893 1.00 33.77 225 GLY F O 1
ATOM 12089 N N . LEU F 1 248 ? -10.942 -30.999 53.561 1.00 29.84 226 LEU F N 1
ATOM 12090 C CA . LEU F 1 248 ? -9.494 -31.127 53.373 1.00 28.09 226 LEU F CA 1
ATOM 12091 C C . LEU F 1 248 ? -9.062 -30.827 51.958 1.00 26.61 226 LEU F C 1
ATOM 12092 O O . LEU F 1 248 ? -9.768 -31.174 50.982 1.00 25.48 226 LEU F O 1
ATOM 12097 N N . ARG F 1 249 ? -7.865 -30.263 51.834 1.00 25.98 227 ARG F N 1
ATOM 12098 C CA . ARG F 1 249 ? -7.245 -30.102 50.513 1.00 25.05 227 ARG F CA 1
ATOM 12099 C C . ARG F 1 249 ? -6.492 -31.385 50.166 1.00 24.96 227 ARG F C 1
ATOM 12100 O O . ARG F 1 249 ? -5.886 -31.995 51.026 1.00 27.73 227 ARG F O 1
ATOM 12108 N N . VAL F 1 250 ? -6.556 -31.830 48.908 1.00 23.17 228 VAL F N 1
ATOM 12109 C CA . VAL F 1 250 ? -5.987 -33.121 48.565 1.00 20.63 228 VAL F CA 1
ATOM 12110 C C . VAL F 1 250 ? -4.896 -32.922 47.540 1.00 20.09 228 VAL F C 1
ATOM 12111 O O . VAL F 1 250 ? -5.054 -32.164 46.583 1.00 20.22 228 VAL F O 1
ATOM 12115 N N . LEU F 1 251 ? -3.797 -33.639 47.708 1.00 21.09 229 LEU F N 1
ATOM 12116 C CA . LEU F 1 251 ? -2.769 -33.724 46.683 1.00 20.60 229 LEU F CA 1
ATOM 12117 C C . LEU F 1 251 ? -2.525 -35.199 46.474 1.00 20.51 229 LEU F C 1
ATOM 12118 O O . LEU F 1 251 ? -2.285 -35.929 47.439 1.00 20.89 229 LEU F O 1
ATOM 12123 N N . GLY F 1 252 ? -2.587 -35.645 45.224 1.00 20.45 230 GLY F N 1
ATOM 12124 C CA . GLY F 1 252 ? -2.497 -37.085 44.941 1.00 21.38 230 GLY F CA 1
ATOM 12125 C C . GLY F 1 252 ? -1.498 -37.418 43.858 1.00 20.42 230 GLY F C 1
ATOM 12126 O O . GLY F 1 252 ? -1.350 -36.658 42.917 1.00 20.47 230 GLY F O 1
ATOM 12127 N N . PHE F 1 253 ? -0.819 -38.556 44.008 1.00 19.92 231 PHE F N 1
ATOM 12128 C CA . PHE F 1 253 ? 0.151 -39.035 43.050 1.00 21.16 231 PHE F CA 1
ATOM 12129 C C . PHE F 1 253 ? -0.112 -40.499 42.741 1.00 21.72 231 PHE F C 1
ATOM 12130 O O . PHE F 1 253 ? -0.382 -41.288 43.650 1.00 21.91 231 PHE F O 1
ATOM 12138 N N . SER F 1 254 ? 0.004 -40.879 41.473 1.00 20.89 232 SER F N 1
ATOM 12139 C CA . SER F 1 254 ? 0.032 -42.291 41.103 1.00 19.87 232 SER F CA 1
ATOM 12140 C C . SER F 1 254 ? 1.425 -42.668 40.620 1.00 19.69 232 SER F C 1
ATOM 12141 O O . SER F 1 254 ? 2.009 -41.956 39.799 1.00 20.25 232 SER F O 1
ATOM 12144 N N . VAL F 1 255 ? 1.927 -43.809 41.069 1.00 18.91 233 VAL F N 1
ATOM 12145 C CA . VAL F 1 255 ? 3.113 -44.401 40.449 1.00 19.90 233 VAL F CA 1
ATOM 12146 C C . VAL F 1 255 ? 2.639 -45.453 39.458 1.00 20.17 233 VAL F C 1
ATOM 12147 O O . VAL F 1 255 ? 1.940 -46.389 39.842 1.00 20.90 233 VAL F O 1
ATOM 12151 N N . VAL F 1 256 ? 3.043 -45.286 38.204 1.00 20.04 234 VAL F N 1
ATOM 12152 C CA . VAL F 1 256 ? 2.754 -46.204 37.092 1.00 21.10 234 VAL F CA 1
ATOM 12153 C C . VAL F 1 256 ? 3.591 -47.479 37.210 1.00 22.37 234 VAL F C 1
ATOM 12154 O O . VAL F 1 256 ? 4.788 -47.471 36.961 1.00 22.12 234 VAL F O 1
ATOM 12158 N N . THR F 1 257 ? 2.964 -48.578 37.609 1.00 23.88 235 THR F N 1
ATOM 12159 C CA . THR F 1 257 ? 3.733 -49.791 37.959 1.00 23.81 235 THR F CA 1
ATOM 12160 C C . THR F 1 257 ? 3.744 -50.845 36.837 1.00 24.02 235 THR F C 1
ATOM 12161 O O . THR F 1 257 ? 4.570 -51.772 36.827 1.00 23.96 235 THR F O 1
ATOM 12165 N N . ASP F 1 258 ? 2.850 -50.680 35.884 1.00 24.28 236 ASP F N 1
ATOM 12166 C CA . ASP F 1 258 ? 2.701 -51.631 34.766 1.00 24.86 236 ASP F CA 1
ATOM 12167 C C . ASP F 1 258 ? 1.977 -50.903 33.645 1.00 24.33 236 ASP F C 1
ATOM 12168 O O . ASP F 1 258 ? 1.139 -50.030 33.899 1.00 23.30 236 ASP F O 1
ATOM 12173 N N . LEU F 1 259 ? 2.275 -51.259 32.400 1.00 23.67 237 LEU F N 1
ATOM 12174 C CA . LEU F 1 259 ? 1.638 -50.579 31.291 1.00 25.98 237 LEU F CA 1
ATOM 12175 C C . LEU F 1 259 ? 0.459 -51.400 30.835 1.00 26.61 237 LEU F C 1
ATOM 12176 O O . LEU F 1 259 ? 0.528 -52.643 30.789 1.00 26.93 237 LEU F O 1
ATOM 12181 N N . CYS F 1 260 ? -0.607 -50.703 30.462 1.00 25.51 238 CYS F N 1
ATOM 12182 C CA . CYS F 1 260 ? -1.877 -51.361 30.096 1.00 26.43 238 CYS F CA 1
ATOM 12183 C C . CYS F 1 260 ? -2.284 -51.093 28.644 1.00 25.70 238 CYS F C 1
ATOM 12184 O O . CYS F 1 260 ? -3.290 -50.426 28.370 1.00 25.44 238 CYS F O 1
ATOM 12187 N N . LEU F 1 261 ? -1.488 -51.620 27.724 1.00 26.71 239 LEU F N 1
ATOM 12188 C CA . LEU F 1 261 ? -1.685 -51.403 26.279 1.00 27.43 239 LEU F CA 1
ATOM 12189 C C . LEU F 1 261 ? -2.403 -52.622 25.733 1.00 26.37 239 LEU F C 1
ATOM 12190 O O . LEU F 1 261 ? -1.805 -53.709 25.658 1.00 28.18 239 LEU F O 1
ATOM 12195 N N . PRO F 1 262 ? -3.688 -52.470 25.382 1.00 24.11 240 PRO F N 1
ATOM 12196 C CA . PRO F 1 262 ? -4.383 -53.706 25.105 1.00 24.37 240 PRO F CA 1
ATOM 12197 C C . PRO F 1 262 ? -3.938 -54.449 23.849 1.00 26.88 240 PRO F C 1
ATOM 12198 O O . PRO F 1 262 ? -4.141 -55.652 23.789 1.00 28.57 240 PRO F O 1
ATOM 12202 N N . ASP F 1 263 ? -3.329 -53.745 22.885 1.00 27.14 241 ASP F N 1
ATOM 12203 C CA . ASP F 1 263 ? -2.709 -54.339 21.683 1.00 29.26 241 ASP F CA 1
ATOM 12204 C C . ASP F 1 263 ? -1.373 -55.025 21.989 1.00 29.54 241 ASP F C 1
ATOM 12205 O O . ASP F 1 263 ? -0.822 -55.689 21.124 1.00 29.10 241 ASP F O 1
ATOM 12210 N N . ALA F 1 264 ? -0.809 -54.786 23.173 1.00 29.02 242 ALA F N 1
ATOM 12211 C CA . ALA F 1 264 ? 0.480 -55.353 23.554 1.00 30.91 242 ALA F CA 1
ATOM 12212 C C . ALA F 1 264 ? 0.519 -55.560 25.066 1.00 30.50 242 ALA F C 1
ATOM 12213 O O . ALA F 1 264 ? 1.365 -54.998 25.755 1.00 33.06 242 ALA F O 1
ATOM 12215 N N . LEU F 1 265 ? -0.439 -56.318 25.584 1.00 28.98 243 LEU F N 1
ATOM 12216 C CA . LEU F 1 265 ? -0.585 -56.490 27.026 1.00 29.54 243 LEU F CA 1
ATOM 12217 C C . LEU F 1 265 ? 0.150 -57.731 27.494 1.00 31.09 243 LEU F C 1
ATOM 12218 O O . LEU F 1 265 ? -0.166 -58.827 27.064 1.00 29.21 243 LEU F O 1
ATOM 12223 N N . GLU F 1 266 ? 1.118 -57.558 28.394 1.00 34.98 244 GLU F N 1
ATOM 12224 C CA . GLU F 1 266 ? 1.822 -58.720 28.969 1.00 37.12 244 GLU F CA 1
ATOM 12225 C C . GLU F 1 266 ? 1.194 -59.126 30.311 1.00 36.51 244 GLU F C 1
ATOM 12226 O O . GLU F 1 266 ? 0.589 -58.289 30.980 1.00 34.50 244 GLU F O 1
ATOM 12232 N N . PRO F 1 267 ? 1.332 -60.417 30.701 1.00 38.61 245 PRO F N 1
ATOM 12233 C CA . PRO F 1 267 ? 0.914 -60.826 32.047 1.00 38.26 245 PRO F CA 1
ATOM 12234 C C . PRO F 1 267 ? 1.727 -60.081 33.105 1.00 37.31 245 PRO F C 1
ATOM 12235 O O . PRO F 1 267 ? 2.935 -59.897 32.942 1.00 37.16 245 PRO F O 1
ATOM 12239 N N . VAL F 1 268 ? 1.088 -59.643 34.178 1.00 39.75 246 VAL F N 1
ATOM 12240 C CA . VAL F 1 268 ? 1.863 -59.031 35.249 1.00 47.56 246 VAL F CA 1
ATOM 12241 C C . VAL F 1 268 ? 1.757 -59.811 36.562 1.00 51.88 246 VAL F C 1
ATOM 12242 O O . VAL F 1 268 ? 0.719 -60.426 36.848 1.00 52.45 246 VAL F O 1
ATOM 12246 N N . GLU F 1 269 ? 2.855 -59.815 37.319 1.00 53.74 247 GLU F N 1
ATOM 12247 C CA . GLU F 1 269 ? 2.902 -60.422 38.650 1.00 58.76 247 GLU F CA 1
ATOM 12248 C C . GLU F 1 269 ? 3.186 -59.384 39.734 1.00 53.96 247 GLU F C 1
ATOM 12249 O O . GLU F 1 269 ? 3.905 -58.409 39.498 1.00 51.22 247 GLU F O 1
ATOM 12255 N N . LEU F 1 270 ? 2.617 -59.607 40.919 1.00 50.28 248 LEU F N 1
ATOM 12256 C CA . LEU F 1 270 ? 2.809 -58.707 42.057 1.00 50.29 248 LEU F CA 1
ATOM 12257 C C . LEU F 1 270 ? 4.283 -58.332 42.272 1.00 48.58 248 LEU F C 1
ATOM 12258 O O . LEU F 1 270 ? 4.585 -57.204 42.657 1.00 44.26 248 LEU F O 1
ATOM 12263 N N . ASN F 1 271 ? 5.187 -59.270 41.996 1.00 51.51 249 ASN F N 1
ATOM 12264 C CA . ASN F 1 271 ? 6.617 -59.052 42.206 1.00 55.23 249 ASN F CA 1
ATOM 12265 C C . ASN F 1 271 ? 7.218 -57.915 41.385 1.00 54.11 249 ASN F C 1
ATOM 12266 O O . ASN F 1 271 ? 7.909 -57.054 41.940 1.00 55.73 249 ASN F O 1
ATOM 12271 N N . LYS F 1 272 ? 6.944 -57.904 40.083 1.00 52.30 250 LYS F N 1
ATOM 12272 C CA . LYS F 1 272 ? 7.413 -56.837 39.188 1.00 50.78 250 LYS F CA 1
ATOM 12273 C C . LYS F 1 272 ? 6.758 -55.504 39.542 1.00 43.99 250 LYS F C 1
ATOM 12274 O O . LYS F 1 272 ? 7.413 -54.465 39.522 1.00 43.75 250 LYS F O 1
ATOM 12280 N N . ILE F 1 273 ? 5.468 -55.550 39.872 1.00 41.56 251 ILE F N 1
ATOM 12281 C CA . ILE F 1 273 ? 4.705 -54.379 40.335 1.00 40.72 251 ILE F CA 1
ATOM 12282 C C . ILE F 1 273 ? 5.414 -53.690 41.504 1.00 42.30 251 ILE F C 1
ATOM 12283 O O . ILE F 1 273 ? 5.532 -52.463 41.543 1.00 38.94 251 ILE F O 1
ATOM 12288 N N . LEU F 1 274 ? 5.893 -54.496 42.449 1.00 44.22 252 LEU F N 1
ATOM 12289 C CA . LEU F 1 274 ? 6.522 -53.983 43.661 1.00 44.25 252 LEU F CA 1
ATOM 12290 C C . LEU F 1 274 ? 7.893 -53.377 43.362 1.00 41.55 252 LEU F C 1
ATOM 12291 O O . LEU F 1 274 ? 8.296 -52.409 44.002 1.00 43.70 252 LEU F O 1
ATOM 12296 N N . GLU F 1 275 ? 8.594 -53.935 42.379 1.00 41.09 253 GLU F N 1
ATOM 12297 C CA . GLU F 1 275 ? 9.909 -53.426 41.967 1.00 42.18 253 GLU F CA 1
ATOM 12298 C C . GLU F 1 275 ? 9.807 -52.086 41.234 1.00 38.98 253 GLU F C 1
ATOM 12299 O O . GLU F 1 275 ? 10.549 -51.156 41.523 1.00 37.11 253 GLU F O 1
ATOM 12305 N N . VAL F 1 276 ? 8.901 -51.999 40.264 1.00 37.66 254 VAL F N 1
ATOM 12306 C CA . VAL F 1 276 ? 8.641 -50.730 39.580 1.00 34.17 254 VAL F CA 1
ATOM 12307 C C . VAL F 1 276 ? 8.096 -49.703 40.586 1.00 31.59 254 VAL F C 1
ATOM 12308 O O . VAL F 1 276 ? 8.449 -48.531 40.522 1.00 32.17 254 VAL F O 1
ATOM 12312 N N . ALA F 1 277 ? 7.255 -50.153 41.517 1.00 31.15 255 ALA F N 1
ATOM 12313 C CA . ALA F 1 277 ? 6.705 -49.273 42.570 1.00 30.97 255 ALA F CA 1
ATOM 12314 C C . ALA F 1 277 ? 7.830 -48.680 43.420 1.00 32.58 255 ALA F C 1
ATOM 12315 O O . ALA F 1 277 ? 7.794 -47.497 43.748 1.00 32.50 255 ALA F O 1
ATOM 12317 N N . ALA F 1 278 ? 8.836 -49.496 43.727 1.00 33.39 256 ALA F N 1
ATOM 12318 C CA . ALA F 1 278 ? 10.031 -49.028 44.440 1.00 35.73 256 ALA F CA 1
ATOM 12319 C C . ALA F 1 278 ? 10.730 -47.867 43.707 1.00 34.53 256 ALA F C 1
ATOM 12320 O O . ALA F 1 278 ? 11.083 -46.855 44.335 1.00 32.16 256 ALA F O 1
ATOM 12322 N N . ARG F 1 279 ? 10.917 -48.004 42.389 1.00 34.07 257 ARG F N 1
ATOM 12323 C CA . ARG F 1 279 ? 11.525 -46.944 41.569 1.00 32.89 257 ARG F CA 1
ATOM 12324 C C . ARG F 1 279 ? 10.745 -45.629 41.589 1.00 30.44 257 ARG F C 1
ATOM 12325 O O . ARG F 1 279 ? 11.337 -44.562 41.643 1.00 29.09 257 ARG F O 1
ATOM 12333 N N . GLY F 1 280 ? 9.412 -45.709 41.518 1.00 29.68 258 GLY F N 1
ATOM 12334 C CA . GLY F 1 280 ? 8.574 -44.512 41.552 1.00 26.80 258 GLY F CA 1
ATOM 12335 C C . GLY F 1 280 ? 8.569 -43.948 42.957 1.00 26.32 258 GLY F C 1
ATOM 12336 O O . GLY F 1 280 ? 8.559 -42.727 43.155 1.00 23.85 258 GLY F O 1
ATOM 12337 N N . GLY F 1 281 ? 8.536 -44.854 43.933 1.00 26.51 259 GLY F N 1
ATOM 12338 C CA . GLY F 1 281 ? 8.637 -44.492 45.333 1.00 26.08 259 GLY F CA 1
ATOM 12339 C C . GLY F 1 281 ? 9.868 -43.665 45.640 1.00 26.96 259 GLY F C 1
ATOM 12340 O O . GLY F 1 281 ? 9.817 -42.742 46.458 1.00 28.45 259 GLY F O 1
ATOM 12341 N N . ALA F 1 282 ? 10.972 -43.973 44.977 1.00 27.46 260 ALA F N 1
ATOM 12342 C CA . ALA F 1 282 ? 12.219 -43.247 45.219 1.00 28.09 260 ALA F CA 1
ATOM 12343 C C . ALA F 1 282 ? 12.131 -41.801 44.711 1.00 27.94 260 ALA F C 1
ATOM 12344 O O . ALA F 1 282 ? 12.639 -40.881 45.357 1.00 28.87 260 ALA F O 1
ATOM 12346 N N . LYS F 1 283 ? 11.474 -41.599 43.576 1.00 25.49 261 LYS F N 1
ATOM 12347 C CA . LYS F 1 283 ? 11.205 -40.244 43.077 1.00 25.59 261 LYS F CA 1
ATOM 12348 C C . LYS F 1 283 ? 10.319 -39.439 44.053 1.00 25.00 261 LYS F C 1
ATOM 12349 O O . LYS F 1 283 ? 10.519 -38.237 44.260 1.00 24.56 261 LYS F O 1
ATOM 12355 N N . LEU F 1 284 ? 9.326 -40.105 44.632 1.00 25.96 262 LEU F N 1
ATOM 12356 C CA . LEU F 1 284 ? 8.433 -39.460 45.606 1.00 26.82 262 LEU F CA 1
ATOM 12357 C C . LEU F 1 284 ? 9.159 -39.140 46.907 1.00 27.81 262 LEU F C 1
ATOM 12358 O O . LEU F 1 284 ? 8.840 -38.131 47.552 1.00 27.65 262 LEU F O 1
ATOM 12363 N N . ALA F 1 285 ? 10.121 -40.004 47.276 1.00 27.30 263 ALA F N 1
ATOM 12364 C CA . ALA F 1 285 ? 11.023 -39.797 48.418 1.00 27.56 263 ALA F CA 1
ATOM 12365 C C . ALA F 1 285 ? 11.739 -38.468 48.321 1.00 28.19 263 ALA F C 1
ATOM 12366 O O . ALA F 1 285 ? 12.111 -37.867 49.355 1.00 28.27 263 ALA F O 1
ATOM 12368 N N . ARG F 1 286 ? 11.937 -38.023 47.080 1.00 27.71 264 ARG F N 1
ATOM 12369 C CA . ARG F 1 286 ? 12.593 -36.751 46.777 1.00 28.96 264 ARG F CA 1
ATOM 12370 C C . ARG F 1 286 ? 11.604 -35.583 46.657 1.00 27.91 264 ARG F C 1
ATOM 12371 O O . ARG F 1 286 ? 11.862 -34.484 47.141 1.00 28.02 264 ARG F O 1
ATOM 12379 N N . LEU F 1 287 ? 10.491 -35.824 45.976 1.00 26.42 265 LEU F N 1
ATOM 12380 C CA . LEU F 1 287 ? 9.470 -34.812 45.728 1.00 25.58 265 LEU F CA 1
ATOM 12381 C C . LEU F 1 287 ? 8.753 -34.344 46.991 1.00 25.31 265 LEU F C 1
ATOM 12382 O O . LEU F 1 287 ? 8.635 -33.131 47.248 1.00 25.47 265 LEU F O 1
ATOM 12387 N N . ILE F 1 288 ? 8.275 -35.312 47.771 1.00 24.69 266 ILE F N 1
ATOM 12388 C CA . ILE F 1 288 ? 7.431 -35.009 48.912 1.00 25.85 266 ILE F CA 1
ATOM 12389 C C . ILE F 1 288 ? 8.087 -34.125 49.997 1.00 26.84 266 ILE F C 1
ATOM 12390 O O . ILE F 1 288 ? 7.476 -33.148 50.425 1.00 26.74 266 ILE F O 1
ATOM 12395 N N . PRO F 1 289 ? 9.330 -34.438 50.427 1.00 28.07 267 PRO F N 1
ATOM 12396 C CA . PRO F 1 289 ? 9.890 -33.595 51.510 1.00 28.92 267 PRO F CA 1
ATOM 12397 C C . PRO F 1 289 ? 10.093 -32.154 51.079 1.00 29.70 267 PRO F C 1
ATOM 12398 O O . PRO F 1 289 ? 10.096 -31.235 51.924 1.00 29.93 267 PRO F O 1
ATOM 12402 N N . GLU F 1 290 ? 10.267 -31.966 49.776 1.00 29.74 268 GLU F N 1
ATOM 12403 C CA . GLU F 1 290 ? 10.453 -30.652 49.195 1.00 31.15 268 GLU F CA 1
ATOM 12404 C C . GLU F 1 290 ? 9.129 -29.918 49.038 1.00 30.48 268 GLU F C 1
ATOM 12405 O O . GLU F 1 290 ? 9.069 -28.709 49.226 1.00 30.73 268 GLU F O 1
ATOM 12411 N N . ILE F 1 291 ? 8.077 -30.650 48.666 1.00 29.14 269 ILE F N 1
ATOM 12412 C CA . ILE F 1 291 ? 6.716 -30.090 48.557 1.00 27.40 269 ILE F CA 1
ATOM 12413 C C . ILE F 1 291 ? 6.121 -29.689 49.920 1.00 27.77 269 ILE F C 1
ATOM 12414 O O . ILE F 1 291 ? 5.527 -28.616 50.048 1.00 28.83 269 ILE F O 1
ATOM 12419 N N . LEU F 1 292 ? 6.277 -30.535 50.938 1.00 27.54 270 LEU F N 1
ATOM 12420 C CA . LEU F 1 292 ? 5.586 -30.299 52.223 1.00 28.86 270 LEU F CA 1
ATOM 12421 C C . LEU F 1 292 ? 5.726 -28.902 52.851 1.00 29.05 270 LEU F C 1
ATOM 12422 O O . LEU F 1 292 ? 4.711 -28.291 53.175 1.00 29.51 270 LEU F O 1
ATOM 12427 N N . PRO F 1 293 ? 6.956 -28.370 52.985 1.00 29.69 271 PRO F N 1
ATOM 12428 C CA . PRO F 1 293 ? 7.041 -27.066 53.650 1.00 31.30 271 PRO F CA 1
ATOM 12429 C C . PRO F 1 293 ? 6.435 -25.942 52.797 1.00 32.66 271 PRO F C 1
ATOM 12430 O O . PRO F 1 293 ? 6.259 -24.834 53.287 1.00 30.44 271 PRO F O 1
ATOM 12434 N N . ARG F 1 294 ? 6.095 -26.247 51.539 1.00 32.51 272 ARG F N 1
ATOM 12435 C CA . ARG F 1 294 ? 5.484 -25.246 50.661 1.00 35.05 272 ARG F CA 1
ATOM 12436 C C . ARG F 1 294 ? 3.965 -25.302 50.640 1.00 37.09 272 ARG F C 1
ATOM 12437 O O . ARG F 1 294 ? 3.323 -24.327 50.243 1.00 42.97 272 ARG F O 1
ATOM 12445 N N . ILE F 1 295 ? 3.395 -26.425 51.063 1.00 34.78 273 ILE F N 1
ATOM 12446 C CA . ILE F 1 295 ? 1.941 -26.583 51.073 1.00 36.04 273 ILE F CA 1
ATOM 12447 C C . ILE F 1 295 ? 1.357 -26.531 52.489 1.00 38.48 273 ILE F C 1
ATOM 12448 O O . ILE F 1 295 ? 0.174 -26.226 52.666 1.00 38.58 273 ILE F O 1
ATOM 12453 N N . ALA F 1 296 ? 2.176 -26.826 53.494 1.00 39.19 274 ALA F N 1
ATOM 12454 C CA . ALA F 1 296 ? 1.697 -26.820 54.885 1.00 40.87 274 ALA F CA 1
ATOM 12455 C C . ALA F 1 296 ? 2.347 -25.717 55.722 1.00 45.75 274 ALA F C 1
ATOM 12456 O O . ALA F 1 296 ? 2.086 -24.528 55.512 1.00 49.85 274 ALA F O 1
#